Protein 2MNI (pdb70)

Organism: Trypanosoma cruzi (strain CL Brener) (NCBI:txid353153)

InterPro domains:
  IPR048946 Q4D059-like [PF21630] (6-85)

Foldseek 3Di:
DDDPDDQAAAEAEAEAALVLLLDPPSVVVVVNCVRLVVVADPVVPHGVVQSVVVSVVVSVVCNVPVPDFWDKADDPPVVVPRYIYTYGHDHD

Nearest PDB structures (foldseek):
  2mni-assembly1_A  TM=9.174E-01  e=2.656E-16  Trypanosoma cruzi
  1euh-assembly1_A  TM=3.669E-01  e=8.324E+00  Streptococcus mutans
  7pia-assembly1_m  TM=3.462E-01  e=6.816E+00  Mycoplasmoides pneumoniae M129
  2mni-assembly1_A  TM=9.239E-01  e=7.060E-16  Trypanosoma cruzi
  4j5s-assembly1_A  TM=4.504E-01  e=2.876E+00  Homo sapiens

Structure (mmCIF, N/CA/C/O backbone):
data_2MNI
#
_entry.id   2MNI
#
loop_
_atom_site.group_PDB
_atom_site.id
_atom_site.type_symbol
_atom_site.label_atom_id
_atom_site.label_alt_id
_atom_site.label_comp_id
_atom_site.label_asym_id
_atom_site.label_entity_id
_atom_site.label_seq_id
_atom_site.pdbx_PDB_ins_code
_atom_site.Cartn_x
_atom_site.Cartn_y
_atom_site.Cartn_z
_atom_site.occupancy
_atom_site.B_iso_or_equiv
_atom_site.auth_seq_id
_atom_site.auth_comp_id
_atom_site.auth_asym_id
_atom_site.auth_atom_id
_atom_site.pdbx_PDB_model_num
ATOM 1 N N . GLY A 1 1 ? 2.025 -16.248 -22.468 1.00 0.00 1 GLY A N 1
ATOM 2 C CA . GLY A 1 1 ? 2.031 -17.174 -23.626 1.00 0.00 1 GLY A CA 1
ATOM 3 C C . GLY A 1 1 ? 0.710 -17.890 -23.780 1.00 0.00 1 GLY A C 1
ATOM 4 O O . GLY A 1 1 ? -0.273 -17.538 -23.127 1.00 0.00 1 GLY A O 1
ATOM 10 N N . SER A 1 2 ? 0.685 -18.910 -24.625 1.00 0.00 2 SER A N 1
ATOM 11 C CA . SER A 1 2 ? -0.526 -19.672 -24.887 1.00 0.00 2 SER A CA 1
ATOM 12 C C . SER A 1 2 ? -0.738 -20.760 -23.836 1.00 0.00 2 SER A C 1
ATOM 13 O O . SER A 1 2 ? -0.964 -21.927 -24.163 1.00 0.00 2 SER A O 1
ATOM 21 N N . ALA A 1 3 ? -0.661 -20.370 -22.573 1.00 0.00 3 ALA A N 1
ATOM 22 C CA . ALA A 1 3 ? -0.848 -21.295 -21.469 1.00 0.00 3 ALA A CA 1
ATOM 23 C C . ALA A 1 3 ? -1.476 -20.571 -20.291 1.00 0.00 3 ALA A C 1
ATOM 24 O O . ALA A 1 3 ? -0.806 -20.247 -19.310 1.00 0.00 3 ALA A O 1
ATOM 31 N N . MET A 1 4 ? -2.770 -20.317 -20.396 1.00 0.00 4 MET A N 1
ATOM 32 C CA . MET A 1 4 ? -3.485 -19.542 -19.390 1.00 0.00 4 MET A CA 1
ATOM 33 C C . MET A 1 4 ? -3.899 -20.419 -18.214 1.00 0.00 4 MET A C 1
ATOM 34 O O . MET A 1 4 ? -5.087 -20.559 -17.919 1.00 0.00 4 MET A O 1
ATOM 48 N N . GLY A 1 5 ? -2.918 -21.012 -17.550 1.00 0.00 5 GLY A N 1
ATOM 49 C CA . GLY A 1 5 ? -3.200 -21.812 -16.378 1.00 0.00 5 GLY A CA 1
ATOM 50 C C . GLY A 1 5 ? -3.491 -20.940 -15.179 1.00 0.00 5 GLY A C 1
ATOM 51 O O . GLY A 1 5 ? -4.649 -20.648 -14.881 1.00 0.00 5 GLY A O 1
ATOM 55 N N . HIS A 1 6 ? -2.440 -20.522 -14.493 1.00 0.00 6 HIS A N 1
ATOM 56 C CA . HIS A 1 6 ? -2.561 -19.595 -13.375 1.00 0.00 6 HIS A CA 1
ATOM 57 C C . HIS A 1 6 ? -1.325 -18.716 -13.299 1.00 0.00 6 HIS A C 1
ATOM 58 O O . HIS A 1 6 ? -0.204 -19.195 -13.476 1.00 0.00 6 HIS A O 1
ATOM 73 N N . MET A 1 7 ? -1.526 -17.434 -13.047 1.00 0.00 7 MET A N 1
ATOM 74 C CA . MET A 1 7 ? -0.412 -16.521 -12.857 1.00 0.00 7 MET A CA 1
ATOM 75 C C . MET A 1 7 ? -0.248 -16.225 -11.369 1.00 0.00 7 MET A C 1
ATOM 76 O O . MET A 1 7 ? -1.030 -15.473 -10.790 1.00 0.00 7 MET A O 1
ATOM 90 N N . PRO A 1 8 ? 0.774 -16.822 -10.734 1.00 0.00 8 PRO A N 1
ATOM 91 C CA . PRO A 1 8 ? 0.963 -16.748 -9.279 1.00 0.00 8 PRO A CA 1
ATOM 92 C C . PRO A 1 8 ? 1.435 -15.379 -8.797 1.00 0.00 8 PRO A C 1
ATOM 93 O O . PRO A 1 8 ? 1.469 -15.118 -7.596 1.00 0.00 8 PRO A O 1
ATOM 104 N N . ALA A 1 9 ? 1.790 -14.508 -9.730 1.00 0.00 9 ALA A N 1
ATOM 105 C CA . ALA A 1 9 ? 2.250 -13.177 -9.377 1.00 0.00 9 ALA A CA 1
ATOM 106 C C . ALA A 1 9 ? 1.062 -12.250 -9.186 1.00 0.00 9 ALA A C 1
ATOM 107 O O . ALA A 1 9 ? 0.378 -11.883 -10.146 1.00 0.00 9 ALA A O 1
ATOM 114 N N . VAL A 1 10 ? 0.812 -11.885 -7.940 1.00 0.00 10 VAL A N 1
ATOM 115 C CA . VAL A 1 10 ? -0.321 -11.045 -7.609 1.00 0.00 10 VAL A CA 1
ATOM 116 C C . VAL A 1 10 ? 0.124 -9.613 -7.345 1.00 0.00 10 VAL A C 1
ATOM 117 O O . VAL A 1 10 ? 0.930 -9.352 -6.447 1.00 0.00 10 VAL A O 1
ATOM 130 N N . ASP A 1 11 ? -0.387 -8.695 -8.147 1.00 0.00 11 ASP A N 1
ATOM 131 C CA . ASP A 1 11 ? -0.142 -7.276 -7.944 1.00 0.00 11 ASP A CA 1
ATOM 132 C C . ASP A 1 11 ? -1.423 -6.612 -7.475 1.00 0.00 11 ASP A C 1
ATOM 133 O O . ASP A 1 11 ? -2.433 -6.635 -8.177 1.00 0.00 11 ASP A O 1
ATOM 142 N N . VAL A 1 12 ? -1.392 -6.040 -6.288 1.00 0.00 12 VAL A N 1
ATOM 143 C CA . VAL A 1 12 ? -2.551 -5.344 -5.756 1.00 0.00 12 VAL A CA 1
ATOM 144 C C . VAL A 1 12 ? -2.261 -3.855 -5.683 1.00 0.00 12 VAL A C 1
ATOM 145 O O . VAL A 1 12 ? -1.331 -3.435 -4.999 1.00 0.00 12 VAL A O 1
ATOM 158 N N . GLU A 1 13 ? -3.048 -3.063 -6.387 1.00 0.00 13 GLU A N 1
ATOM 159 C CA . GLU A 1 13 ? -2.785 -1.643 -6.488 1.00 0.00 13 GLU A CA 1
ATOM 160 C C . GLU A 1 13 ? -3.688 -0.863 -5.552 1.00 0.00 13 GLU A C 1
ATOM 161 O O . GLU A 1 13 ? -4.903 -0.803 -5.739 1.00 0.00 13 GLU A O 1
ATOM 173 N N . ILE A 1 14 ? -3.081 -0.267 -4.548 1.00 0.00 14 ILE A N 1
ATOM 174 C CA . ILE A 1 14 ? -3.812 0.511 -3.572 1.00 0.00 14 ILE A CA 1
ATOM 175 C C . ILE A 1 14 ? -3.720 1.986 -3.931 1.00 0.00 14 ILE A C 1
ATOM 176 O O . ILE A 1 14 ? -2.761 2.414 -4.570 1.00 0.00 14 ILE A O 1
ATOM 192 N N . HIS A 1 15 ? -4.716 2.760 -3.540 1.00 0.00 15 HIS A N 1
ATOM 193 C CA . HIS A 1 15 ? -4.721 4.183 -3.834 1.00 0.00 15 HIS A CA 1
ATOM 194 C C . HIS A 1 15 ? -4.818 4.992 -2.550 1.00 0.00 15 HIS A C 1
ATOM 195 O O . HIS A 1 15 ? -5.702 4.765 -1.725 1.00 0.00 15 HIS A O 1
ATOM 210 N N . PHE A 1 16 ? -3.880 5.910 -2.372 1.00 0.00 16 PHE A N 1
ATOM 211 C CA . PHE A 1 16 ? -3.850 6.774 -1.198 1.00 0.00 16 PHE A CA 1
ATOM 212 C C . PHE A 1 16 ? -4.027 8.226 -1.609 1.00 0.00 16 PHE A C 1
ATOM 213 O O . PHE A 1 16 ? -3.298 8.716 -2.471 1.00 0.00 16 PHE A O 1
ATOM 230 N N . PRO A 1 17 ? -5.007 8.933 -1.026 1.00 0.00 17 PRO A N 1
ATOM 231 C CA . PRO A 1 17 ? -5.136 10.377 -1.210 1.00 0.00 17 PRO A CA 1
ATOM 232 C C . PRO A 1 17 ? -3.881 11.098 -0.730 1.00 0.00 17 PRO A C 1
ATOM 233 O O . PRO A 1 17 ? -3.625 11.185 0.473 1.00 0.00 17 PRO A O 1
ATOM 244 N N . LEU A 1 18 ? -3.113 11.611 -1.691 1.00 0.00 18 LEU A N 1
ATOM 245 C CA . LEU A 1 18 ? -1.796 12.202 -1.443 1.00 0.00 18 LEU A CA 1
ATOM 246 C C . LEU A 1 18 ? -1.843 13.239 -0.322 1.00 0.00 18 LEU A C 1
ATOM 247 O O . LEU A 1 18 ? -0.916 13.339 0.478 1.00 0.00 18 LEU A O 1
ATOM 263 N N . LYS A 1 19 ? -2.935 13.986 -0.246 1.00 0.00 19 LYS A N 1
ATOM 264 C CA . LYS A 1 19 ? -3.048 15.056 0.739 1.00 0.00 19 LYS A CA 1
ATOM 265 C C . LYS A 1 19 ? -3.176 14.504 2.155 1.00 0.00 19 LYS A C 1
ATOM 266 O O . LYS A 1 19 ? -2.604 15.051 3.094 1.00 0.00 19 LYS A O 1
ATOM 285 N N . ARG A 1 20 ? -3.914 13.413 2.305 1.00 0.00 20 ARG A N 1
ATOM 286 C CA . ARG A 1 20 ? -4.226 12.889 3.629 1.00 0.00 20 ARG A CA 1
ATOM 287 C C . ARG A 1 20 ? -3.133 11.957 4.128 1.00 0.00 20 ARG A C 1
ATOM 288 O O . ARG A 1 20 ? -2.829 11.932 5.320 1.00 0.00 20 ARG A O 1
ATOM 309 N N . ILE A 1 21 ? -2.534 11.195 3.219 1.00 0.00 21 ILE A N 1
ATOM 310 C CA . ILE A 1 21 ? -1.443 10.306 3.595 1.00 0.00 21 ILE A CA 1
ATOM 311 C C . ILE A 1 21 ? -0.237 11.134 4.045 1.00 0.00 21 ILE A C 1
ATOM 312 O O . ILE A 1 21 ? 0.607 10.667 4.802 1.00 0.00 21 ILE A O 1
ATOM 328 N N . ALA A 1 22 ? -0.190 12.383 3.592 1.00 0.00 22 ALA A N 1
ATOM 329 C CA . ALA A 1 22 ? 0.881 13.300 3.952 1.00 0.00 22 ALA A CA 1
ATOM 330 C C . ALA A 1 22 ? 0.475 14.191 5.122 1.00 0.00 22 ALA A C 1
ATOM 331 O O . ALA A 1 22 ? 1.004 15.291 5.289 1.00 0.00 22 ALA A O 1
ATOM 338 N N . ALA A 1 23 ? -0.467 13.719 5.926 1.00 0.00 23 ALA A N 1
ATOM 339 C CA . ALA A 1 23 ? -0.959 14.493 7.055 1.00 0.00 23 ALA A CA 1
ATOM 340 C C . ALA A 1 23 ? -1.096 13.620 8.294 1.00 0.00 23 ALA A C 1
ATOM 341 O O . ALA A 1 23 ? -0.958 12.396 8.225 1.00 0.00 23 ALA A O 1
ATOM 348 N N . GLU A 1 24 ? -1.351 14.261 9.423 1.00 0.00 24 GLU A N 1
ATOM 349 C CA . GLU A 1 24 ? -1.602 13.554 10.664 1.00 0.00 24 GLU A CA 1
ATOM 350 C C . GLU A 1 24 ? -3.107 13.507 10.888 1.00 0.00 24 GLU A C 1
ATOM 351 O O . GLU A 1 24 ? -3.801 14.506 10.690 1.00 0.00 24 GLU A O 1
ATOM 363 N N . GLY A 1 25 ? -3.605 12.358 11.305 1.00 0.00 25 GLY A N 1
ATOM 364 C CA . GLY A 1 25 ? -5.036 12.146 11.331 1.00 0.00 25 GLY A CA 1
ATOM 365 C C . GLY A 1 25 ? -5.497 11.523 10.033 1.00 0.00 25 GLY A C 1
ATOM 366 O O . GLY A 1 25 ? -6.647 11.686 9.618 1.00 0.00 25 GLY A O 1
ATOM 370 N N . TYR A 1 26 ? -4.578 10.809 9.392 1.00 0.00 26 TYR A N 1
ATOM 371 C CA . TYR A 1 26 ? -4.830 10.178 8.104 1.00 0.00 26 TYR A CA 1
ATOM 372 C C . TYR A 1 26 ? -5.922 9.117 8.203 1.00 0.00 26 TYR A C 1
ATOM 373 O O . TYR A 1 26 ? -6.654 8.876 7.247 1.00 0.00 26 TYR A O 1
ATOM 391 N N . ALA A 1 27 ? -6.044 8.503 9.375 1.00 0.00 27 ALA A N 1
ATOM 392 C CA . ALA A 1 27 ? -7.014 7.435 9.586 1.00 0.00 27 ALA A CA 1
ATOM 393 C C . ALA A 1 27 ? -8.443 7.973 9.605 1.00 0.00 27 ALA A C 1
ATOM 394 O O . ALA A 1 27 ? -9.404 7.207 9.701 1.00 0.00 27 ALA A O 1
ATOM 401 N N . GLU A 1 28 ? -8.581 9.292 9.522 1.00 0.00 28 GLU A N 1
ATOM 402 C CA . GLU A 1 28 ? -9.893 9.913 9.448 1.00 0.00 28 GLU A CA 1
ATOM 403 C C . GLU A 1 28 ? -10.320 10.110 7.999 1.00 0.00 28 GLU A C 1
ATOM 404 O O . GLU A 1 28 ? -11.465 10.478 7.727 1.00 0.00 28 GLU A O 1
ATOM 416 N N . ASP A 1 29 ? -9.404 9.865 7.068 1.00 0.00 29 ASP A N 1
ATOM 417 C CA . ASP A 1 29 ? -9.730 9.981 5.654 1.00 0.00 29 ASP A CA 1
ATOM 418 C C . ASP A 1 29 ? -10.451 8.733 5.187 1.00 0.00 29 ASP A C 1
ATOM 419 O O . ASP A 1 29 ? -9.879 7.638 5.144 1.00 0.00 29 ASP A O 1
ATOM 428 N N . GLU A 1 30 ? -11.698 8.926 4.792 1.00 0.00 30 GLU A N 1
ATOM 429 C CA . GLU A 1 30 ? -12.611 7.831 4.547 1.00 0.00 30 GLU A CA 1
ATOM 430 C C . GLU A 1 30 ? -12.122 6.988 3.390 1.00 0.00 30 GLU A C 1
ATOM 431 O O . GLU A 1 30 ? -12.294 5.770 3.382 1.00 0.00 30 GLU A O 1
ATOM 443 N N . LEU A 1 31 ? -11.488 7.647 2.433 1.00 0.00 31 LEU A N 1
ATOM 444 C CA . LEU A 1 31 ? -10.962 6.977 1.269 1.00 0.00 31 LEU A CA 1
ATOM 445 C C . LEU A 1 31 ? -9.795 6.091 1.640 1.00 0.00 31 LEU A C 1
ATOM 446 O O . LEU A 1 31 ? -9.707 4.953 1.200 1.00 0.00 31 LEU A O 1
ATOM 462 N N . LEU A 1 32 ? -8.919 6.605 2.481 1.00 0.00 32 LEU A N 1
ATOM 463 C CA . LEU A 1 32 ? -7.722 5.901 2.837 1.00 0.00 32 LEU A CA 1
ATOM 464 C C . LEU A 1 32 ? -8.097 4.632 3.580 1.00 0.00 32 LEU A C 1
ATOM 465 O O . LEU A 1 32 ? -7.539 3.553 3.347 1.00 0.00 32 LEU A O 1
ATOM 481 N N . LEU A 1 33 ? -9.095 4.770 4.432 1.00 0.00 33 LEU A N 1
ATOM 482 C CA . LEU A 1 33 ? -9.604 3.661 5.203 1.00 0.00 33 LEU A CA 1
ATOM 483 C C . LEU A 1 33 ? -10.361 2.672 4.313 1.00 0.00 33 LEU A C 1
ATOM 484 O O . LEU A 1 33 ? -10.167 1.465 4.428 1.00 0.00 33 LEU A O 1
ATOM 500 N N . ASN A 1 34 ? -11.215 3.181 3.422 1.00 0.00 34 ASN A N 1
ATOM 501 C CA . ASN A 1 34 ? -12.037 2.306 2.582 1.00 0.00 34 ASN A CA 1
ATOM 502 C C . ASN A 1 34 ? -11.210 1.648 1.479 1.00 0.00 34 ASN A C 1
ATOM 503 O O . ASN A 1 34 ? -11.546 0.560 1.015 1.00 0.00 34 ASN A O 1
ATOM 514 N N . GLN A 1 35 ? -10.124 2.298 1.068 1.00 0.00 35 GLN A N 1
ATOM 515 C CA . GLN A 1 35 ? -9.245 1.733 0.052 1.00 0.00 35 GLN A CA 1
ATOM 516 C C . GLN A 1 35 ? -8.416 0.602 0.650 1.00 0.00 35 GLN A C 1
ATOM 517 O O . GLN A 1 35 ? -8.309 -0.494 0.077 1.00 0.00 35 GLN A O 1
ATOM 531 N N . MET A 1 36 ? -7.877 0.846 1.837 1.00 0.00 36 MET A N 1
ATOM 532 C CA . MET A 1 36 ? -7.122 -0.179 2.533 1.00 0.00 36 MET A CA 1
ATOM 533 C C . MET A 1 36 ? -8.053 -1.249 3.072 1.00 0.00 36 MET A C 1
ATOM 534 O O . MET A 1 36 ? -7.669 -2.400 3.189 1.00 0.00 36 MET A O 1
ATOM 548 N N . GLY A 1 37 ? -9.282 -0.860 3.387 1.00 0.00 37 GLY A N 1
ATOM 549 C CA . GLY A 1 37 ? -10.285 -1.823 3.804 1.00 0.00 37 GLY A CA 1
ATOM 550 C C . GLY A 1 37 ? -10.744 -2.678 2.645 1.00 0.00 37 GLY A C 1
ATOM 551 O O . GLY A 1 37 ? -11.169 -3.817 2.827 1.00 0.00 37 GLY A O 1
ATOM 555 N N . LYS A 1 38 ? -10.662 -2.114 1.449 1.00 0.00 38 LYS A N 1
ATOM 556 C CA . LYS A 1 38 ? -10.972 -2.832 0.224 1.00 0.00 38 LYS A CA 1
ATOM 557 C C . LYS A 1 38 ? -9.962 -3.948 -0.000 1.00 0.00 38 LYS A C 1
ATOM 558 O O . LYS A 1 38 ? -10.321 -5.053 -0.408 1.00 0.00 38 LYS A O 1
ATOM 577 N N . VAL A 1 39 ? -8.697 -3.656 0.256 1.00 0.00 39 VAL A N 1
ATOM 578 C CA . VAL A 1 39 ? -7.673 -4.691 0.226 1.00 0.00 39 VAL A CA 1
ATOM 579 C C . VAL A 1 39 ? -7.193 -5.001 1.646 1.00 0.00 39 VAL A C 1
ATOM 580 O O . VAL A 1 39 ? -6.123 -4.570 2.087 1.00 0.00 39 VAL A O 1
ATOM 593 N N . ASN A 1 40 ? -8.001 -5.750 2.377 1.00 0.00 40 ASN A N 1
ATOM 594 C CA . ASN A 1 40 ? -7.702 -5.998 3.774 1.00 0.00 40 ASN A CA 1
ATOM 595 C C . ASN A 1 40 ? -8.235 -7.338 4.251 1.00 0.00 40 ASN A C 1
ATOM 596 O O . ASN A 1 40 ? -7.707 -7.919 5.197 1.00 0.00 40 ASN A O 1
ATOM 607 N N . ASP A 1 41 ? -9.271 -7.835 3.602 1.00 0.00 41 ASP A N 1
ATOM 608 C CA . ASP A 1 41 ? -9.911 -9.059 4.065 1.00 0.00 41 ASP A CA 1
ATOM 609 C C . ASP A 1 41 ? -9.279 -10.283 3.424 1.00 0.00 41 ASP A C 1
ATOM 610 O O . ASP A 1 41 ? -9.199 -11.346 4.038 1.00 0.00 41 ASP A O 1
ATOM 619 N N . THR A 1 42 ? -8.822 -10.128 2.192 1.00 0.00 42 THR A N 1
ATOM 620 C CA . THR A 1 42 ? -8.146 -11.205 1.486 1.00 0.00 42 THR A CA 1
ATOM 621 C C . THR A 1 42 ? -7.008 -10.654 0.619 1.00 0.00 42 THR A C 1
ATOM 622 O O . THR A 1 42 ? -7.030 -10.754 -0.608 1.00 0.00 42 THR A O 1
ATOM 633 N N . PRO A 1 43 ? -5.986 -10.055 1.253 1.00 0.00 43 PRO A N 1
ATOM 634 C CA . PRO A 1 43 ? -4.871 -9.433 0.549 1.00 0.00 43 PRO A CA 1
ATOM 635 C C . PRO A 1 43 ? -3.678 -10.367 0.361 1.00 0.00 43 PRO A C 1
ATOM 636 O O . PRO A 1 43 ? -2.567 -9.911 0.079 1.00 0.00 43 PRO A O 1
ATOM 647 N N . GLU A 1 44 ? -3.911 -11.662 0.568 1.00 0.00 44 GLU A N 1
ATOM 648 C CA . GLU A 1 44 ? -2.904 -12.707 0.362 1.00 0.00 44 GLU A CA 1
ATOM 649 C C . GLU A 1 44 ? -1.861 -12.734 1.487 1.00 0.00 44 GLU A C 1
ATOM 650 O O . GLU A 1 44 ? -1.437 -13.809 1.914 1.00 0.00 44 GLU A O 1
ATOM 662 N N . GLU A 1 45 ? -1.440 -11.570 1.971 1.00 0.00 45 GLU A N 1
ATOM 663 C CA . GLU A 1 45 ? -0.487 -11.521 3.077 1.00 0.00 45 GLU A CA 1
ATOM 664 C C . GLU A 1 45 ? -1.217 -11.639 4.428 1.00 0.00 45 GLU A C 1
ATOM 665 O O . GLU A 1 45 ? -1.659 -12.728 4.797 1.00 0.00 45 GLU A O 1
ATOM 677 N N . GLU A 1 46 ? -1.363 -10.530 5.156 1.00 0.00 46 GLU A N 1
ATOM 678 C CA . GLU A 1 46 ? -2.053 -10.549 6.441 1.00 0.00 46 GLU A CA 1
ATOM 679 C C . GLU A 1 46 ? -3.467 -10.000 6.302 1.00 0.00 46 GLU A C 1
ATOM 680 O O . GLU A 1 46 ? -4.405 -10.735 6.008 1.00 0.00 46 GLU A O 1
ATOM 692 N N . GLY A 1 47 ? -3.604 -8.695 6.492 1.00 0.00 47 GLY A N 1
ATOM 693 C CA . GLY A 1 47 ? -4.897 -8.057 6.406 1.00 0.00 47 GLY A CA 1
ATOM 694 C C . GLY A 1 47 ? -4.885 -6.692 7.048 1.00 0.00 47 GLY A C 1
ATOM 695 O O . GLY A 1 47 ? -4.221 -5.776 6.561 1.00 0.00 47 GLY A O 1
ATOM 699 N N . MET A 1 48 ? -5.590 -6.562 8.158 1.00 0.00 48 MET A N 1
ATOM 700 C CA . MET A 1 48 ? -5.628 -5.320 8.902 1.00 0.00 48 MET A CA 1
ATOM 701 C C . MET A 1 48 ? -4.220 -4.876 9.335 1.00 0.00 48 MET A C 1
ATOM 702 O O . MET A 1 48 ? -3.872 -3.702 9.178 1.00 0.00 48 MET A O 1
ATOM 716 N N 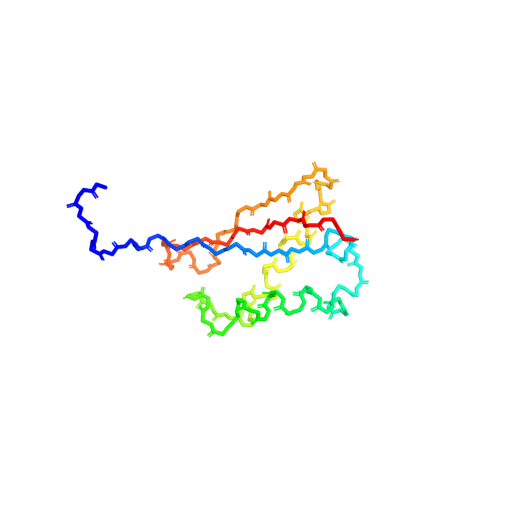. PRO A 1 49 ? -3.377 -5.795 9.861 1.00 0.00 49 PRO A N 1
ATOM 717 C CA . PRO A 1 49 ? -1.993 -5.466 10.215 1.00 0.00 49 PRO A CA 1
ATOM 718 C C . PRO A 1 49 ? -1.208 -4.945 9.020 1.00 0.00 49 PRO A C 1
ATOM 719 O O . PRO A 1 49 ? -0.435 -3.998 9.145 1.00 0.00 49 PRO A O 1
ATOM 730 N N . LEU A 1 50 ? -1.396 -5.574 7.861 1.00 0.00 50 LEU A N 1
ATOM 731 C CA . LEU A 1 50 ? -0.710 -5.134 6.657 1.00 0.00 50 LEU A CA 1
ATOM 732 C C . LEU A 1 50 ? -1.100 -3.702 6.320 1.00 0.00 50 LEU A C 1
ATOM 733 O O . LEU A 1 50 ? -0.253 -2.903 5.939 1.00 0.00 50 LEU A O 1
ATOM 749 N N . ARG A 1 51 ? -2.378 -3.377 6.480 1.00 0.00 51 ARG A N 1
ATOM 750 C CA . ARG A 1 51 ? -2.841 -2.011 6.305 1.00 0.00 51 ARG A CA 1
ATOM 751 C C . ARG A 1 51 ? -2.054 -1.062 7.194 1.00 0.00 51 ARG A C 1
ATOM 752 O O . ARG A 1 51 ? -1.591 -0.020 6.740 1.00 0.00 51 ARG A O 1
ATOM 773 N N . ALA A 1 52 ? -1.885 -1.444 8.449 1.00 0.00 52 ALA A N 1
ATOM 774 C CA . ALA A 1 52 ? -1.130 -0.640 9.391 1.00 0.00 52 ALA A CA 1
ATOM 775 C C . ALA A 1 52 ? 0.308 -0.412 8.915 1.00 0.00 52 ALA A C 1
ATOM 776 O O . ALA A 1 52 ? 0.775 0.728 8.903 1.00 0.00 52 ALA A O 1
ATOM 783 N N . TRP A 1 53 ? 1.003 -1.473 8.500 1.00 0.00 53 TRP A N 1
ATOM 784 C CA . TRP A 1 53 ? 2.399 -1.323 8.091 1.00 0.00 53 TRP A CA 1
ATOM 785 C C . TRP A 1 53 ? 2.507 -0.616 6.745 1.00 0.00 53 TRP A C 1
ATOM 786 O O . TRP A 1 53 ? 3.379 0.229 6.554 1.00 0.00 53 TRP A O 1
ATOM 807 N N . VAL A 1 54 ? 1.612 -0.952 5.827 1.00 0.00 54 VAL A N 1
ATOM 808 C CA . VAL A 1 54 ? 1.601 -0.342 4.504 1.00 0.00 54 VAL A CA 1
ATOM 809 C C . VAL A 1 54 ? 1.375 1.158 4.609 1.00 0.00 54 VAL A C 1
ATOM 810 O O . VAL A 1 54 ? 2.133 1.946 4.039 1.00 0.00 54 VAL A O 1
ATOM 823 N N . ILE A 1 55 ? 0.336 1.548 5.342 1.00 0.00 55 ILE A N 1
ATOM 824 C CA . ILE A 1 55 ? 0.042 2.956 5.551 1.00 0.00 55 ILE A CA 1
ATOM 825 C C . ILE A 1 55 ? 1.226 3.680 6.191 1.00 0.00 55 ILE A C 1
ATOM 826 O O . ILE A 1 55 ? 1.582 4.777 5.766 1.00 0.00 55 ILE A O 1
ATOM 842 N N . LYS A 1 56 ? 1.852 3.059 7.192 1.00 0.00 56 LYS A N 1
ATOM 843 C CA . LYS A 1 56 ? 3.020 3.657 7.836 1.00 0.00 56 LYS A CA 1
ATOM 844 C C . LYS A 1 56 ? 4.179 3.807 6.852 1.00 0.00 56 LYS A C 1
ATOM 845 O O . LYS A 1 56 ? 4.760 4.887 6.725 1.00 0.00 56 LYS A O 1
ATOM 864 N N . CYS A 1 57 ? 4.499 2.725 6.149 1.00 0.00 57 CYS A N 1
ATOM 865 C CA . CYS A 1 57 ? 5.604 2.731 5.200 1.00 0.00 57 CYS A CA 1
ATOM 866 C C . CYS A 1 57 ? 5.366 3.744 4.085 1.00 0.00 57 CYS A C 1
ATOM 867 O O . CYS A 1 57 ? 6.259 4.515 3.744 1.00 0.00 57 CYS A O 1
ATOM 875 N N . ALA A 1 58 ? 4.159 3.750 3.532 1.00 0.00 58 ALA A N 1
ATOM 876 C CA . ALA A 1 58 ? 3.811 4.683 2.467 1.00 0.00 58 ALA A CA 1
ATOM 877 C C . ALA A 1 58 ? 3.828 6.120 2.977 1.00 0.00 58 ALA A C 1
ATOM 878 O O . ALA A 1 58 ? 4.258 7.032 2.273 1.00 0.00 58 ALA A O 1
ATOM 885 N N . HIS A 1 59 ? 3.365 6.306 4.208 1.00 0.00 59 HIS A N 1
ATOM 886 C CA . HIS A 1 59 ? 3.361 7.616 4.846 1.00 0.00 59 HIS A CA 1
ATOM 887 C C . HIS A 1 59 ? 4.779 8.172 4.900 1.00 0.00 59 HIS A C 1
ATOM 888 O O . HIS A 1 59 ? 5.039 9.286 4.448 1.00 0.00 59 HIS A O 1
ATOM 903 N N . GLU A 1 60 ? 5.692 7.375 5.434 1.00 0.00 60 GLU A N 1
ATOM 904 C CA . GLU A 1 60 ? 7.080 7.786 5.565 1.00 0.00 60 GLU A CA 1
ATOM 905 C C . GLU A 1 60 ? 7.759 7.886 4.202 1.00 0.00 60 GLU A C 1
ATOM 906 O O . GLU A 1 60 ? 8.532 8.809 3.956 1.00 0.00 60 GLU A O 1
ATOM 918 N N . ALA A 1 61 ? 7.455 6.942 3.317 1.00 0.00 61 ALA A N 1
ATOM 919 C CA . ALA A 1 61 ? 8.028 6.935 1.975 1.00 0.00 61 ALA A CA 1
ATOM 920 C C . ALA A 1 61 ? 7.686 8.218 1.228 1.00 0.00 61 ALA A C 1
ATOM 921 O O . ALA A 1 61 ? 8.530 8.796 0.553 1.00 0.00 61 ALA A O 1
ATOM 928 N N . LEU A 1 62 ? 6.446 8.666 1.365 1.00 0.00 62 LEU A N 1
ATOM 929 C CA . LEU A 1 62 ? 6.010 9.885 0.707 1.00 0.00 62 LEU A CA 1
ATOM 930 C C . LEU A 1 62 ? 6.654 11.106 1.351 1.00 0.00 62 LEU A C 1
ATOM 931 O O . LEU A 1 62 ? 7.147 11.985 0.664 1.00 0.00 62 LEU A O 1
ATOM 947 N N . GLU A 1 63 ? 6.655 11.148 2.675 1.00 0.00 63 GLU A N 1
ATOM 948 C CA . GLU A 1 63 ? 7.134 12.318 3.408 1.00 0.00 63 GLU A CA 1
ATOM 949 C C . GLU A 1 63 ? 8.635 12.545 3.242 1.00 0.00 63 GLU A C 1
ATOM 950 O O . GLU A 1 63 ? 9.093 13.690 3.246 1.00 0.00 63 GLU A O 1
ATOM 962 N N . LYS A 1 64 ? 9.404 11.472 3.104 1.00 0.00 64 LYS A N 1
ATOM 963 C CA . LYS A 1 64 ? 10.857 11.602 3.008 1.00 0.00 64 LYS A CA 1
ATOM 964 C C . LYS A 1 64 ? 11.287 12.002 1.600 1.00 0.00 64 LYS A C 1
ATOM 965 O O . LYS A 1 64 ? 12.368 12.559 1.407 1.00 0.00 64 LYS A O 1
ATOM 984 N N . ASN A 1 65 ? 10.434 11.720 0.626 1.00 0.00 65 ASN A N 1
ATOM 985 C CA . ASN A 1 65 ? 10.659 12.161 -0.744 1.00 0.00 65 ASN A CA 1
ATOM 986 C C . ASN A 1 65 ? 9.332 12.595 -1.371 1.00 0.00 65 ASN A C 1
ATOM 987 O O . ASN A 1 65 ? 8.812 11.953 -2.287 1.00 0.00 65 ASN A O 1
ATOM 998 N N . PRO A 1 66 ? 8.778 13.726 -0.895 1.00 0.00 66 PRO A N 1
ATOM 999 C CA . PRO A 1 66 ? 7.411 14.157 -1.221 1.00 0.00 66 PRO A CA 1
ATOM 1000 C C . PRO A 1 66 ? 7.296 14.797 -2.602 1.00 0.00 66 PRO A C 1
ATOM 1001 O O . PRO A 1 66 ? 6.735 15.883 -2.759 1.00 0.00 66 PRO A O 1
ATOM 1012 N N . LYS A 1 67 ? 7.826 14.108 -3.599 1.00 0.00 67 LYS A N 1
ATOM 1013 C CA . LYS A 1 67 ? 7.767 14.560 -4.982 1.00 0.00 67 LYS A CA 1
ATOM 1014 C C . LYS A 1 67 ? 7.554 13.362 -5.896 1.00 0.00 67 LYS A C 1
ATOM 1015 O O . LYS A 1 67 ? 7.976 13.356 -7.050 1.00 0.00 67 LYS A O 1
ATOM 1034 N N . ILE A 1 68 ? 6.906 12.338 -5.360 1.00 0.00 68 ILE A N 1
ATOM 1035 C CA . ILE A 1 68 ? 6.672 11.109 -6.101 1.00 0.00 68 ILE A CA 1
ATOM 1036 C C . ILE A 1 68 ? 5.201 10.945 -6.451 1.00 0.00 68 ILE A C 1
ATOM 1037 O O . ILE A 1 68 ? 4.389 11.843 -6.229 1.00 0.00 68 ILE A O 1
ATOM 1053 N N . ARG A 1 69 ? 4.876 9.781 -6.980 1.00 0.00 69 ARG A N 1
ATOM 1054 C CA . ARG A 1 69 ? 3.543 9.502 -7.493 1.00 0.00 69 ARG A CA 1
ATOM 1055 C C . ARG A 1 69 ? 3.019 8.175 -6.966 1.00 0.00 69 ARG A C 1
ATOM 1056 O O . ARG A 1 69 ? 1.841 8.051 -6.644 1.00 0.00 69 ARG A O 1
ATOM 1077 N N . GLU A 1 70 ? 3.894 7.182 -6.893 1.00 0.00 70 GLU A N 1
ATOM 1078 C CA . GLU A 1 70 ? 3.497 5.852 -6.468 1.00 0.00 70 GLU A CA 1
ATOM 1079 C C . GLU A 1 70 ? 4.716 5.015 -6.101 1.00 0.00 70 GLU A C 1
ATOM 1080 O O . GLU A 1 70 ? 5.828 5.293 -6.551 1.00 0.00 70 GLU A O 1
ATOM 1092 N N . VAL A 1 71 ? 4.503 4.001 -5.274 1.00 0.00 71 VAL A N 1
ATOM 1093 C CA . VAL A 1 71 ? 5.571 3.116 -4.845 1.00 0.00 71 VAL A CA 1
ATOM 1094 C C . VAL A 1 71 ? 5.109 1.670 -4.914 1.00 0.00 71 VAL A C 1
ATOM 1095 O O . VAL A 1 71 ? 3.909 1.390 -4.887 1.00 0.00 71 VAL A O 1
ATOM 1108 N N . TYR A 1 72 ? 6.052 0.756 -5.019 1.00 0.00 72 TYR A N 1
ATOM 1109 C CA . TYR A 1 72 ? 5.735 -0.658 -5.003 1.00 0.00 72 TYR A CA 1
ATOM 1110 C C . TYR A 1 72 ? 6.258 -1.281 -3.720 1.00 0.00 72 TYR A C 1
ATOM 1111 O O . TYR A 1 72 ? 7.445 -1.198 -3.410 1.00 0.00 72 TYR A O 1
ATOM 1129 N N . LEU A 1 73 ? 5.359 -1.883 -2.970 1.00 0.00 73 LEU A N 1
ATOM 1130 C CA . LEU A 1 73 ? 5.680 -2.404 -1.655 1.00 0.00 73 LEU A CA 1
ATOM 1131 C C . LEU A 1 73 ? 5.762 -3.918 -1.645 1.00 0.00 73 LEU A C 1
ATOM 1132 O O . LEU A 1 73 ? 4.924 -4.612 -2.225 1.00 0.00 73 LEU A O 1
ATOM 1148 N N . LYS A 1 74 ? 6.782 -4.416 -0.969 1.00 0.00 74 LYS A N 1
ATOM 1149 C CA . LYS A 1 74 ? 6.966 -5.837 -0.781 1.00 0.00 74 LYS A CA 1
ATOM 1150 C C . LYS A 1 74 ? 6.524 -6.224 0.624 1.00 0.00 74 LYS A C 1
ATOM 1151 O O . LYS A 1 74 ? 7.076 -5.722 1.607 1.00 0.00 74 LYS A O 1
ATOM 1170 N N . PRO A 1 75 ? 5.495 -7.083 0.725 1.00 0.00 75 PRO A N 1
ATOM 1171 C CA . PRO A 1 75 ? 5.011 -7.620 1.997 1.00 0.00 75 PRO A CA 1
ATOM 1172 C C . PRO A 1 75 ? 6.129 -7.973 2.967 1.00 0.00 75 PRO A C 1
ATOM 1173 O O . PRO A 1 75 ? 7.132 -8.582 2.584 1.00 0.00 75 PRO A O 1
ATOM 1184 N N . ARG A 1 76 ? 5.941 -7.583 4.230 1.00 0.00 76 ARG A N 1
ATOM 1185 C CA . ARG A 1 76 ? 6.901 -7.889 5.281 1.00 0.00 76 ARG A CA 1
ATOM 1186 C C . ARG A 1 76 ? 6.998 -9.394 5.451 1.00 0.00 76 ARG A C 1
ATOM 1187 O O . ARG A 1 76 ? 8.007 -9.919 5.919 1.00 0.00 76 ARG A O 1
ATOM 1208 N N . ALA A 1 77 ? 5.927 -10.080 5.085 1.00 0.00 77 ALA A N 1
ATOM 1209 C CA . ALA A 1 77 ? 5.965 -11.518 4.954 1.00 0.00 77 ALA A CA 1
ATOM 1210 C C . ALA A 1 77 ? 6.533 -11.859 3.585 1.00 0.00 77 ALA A C 1
ATOM 1211 O O . ALA A 1 77 ? 5.829 -12.350 2.705 1.00 0.00 77 ALA A O 1
ATOM 1218 N N . VAL A 1 78 ? 7.818 -11.566 3.412 1.00 0.00 78 VAL A N 1
ATOM 1219 C CA . VAL A 1 78 ? 8.503 -11.740 2.130 1.00 0.00 78 VAL A CA 1
ATOM 1220 C C . VAL A 1 78 ? 8.409 -13.185 1.640 1.00 0.00 78 VAL A C 1
ATOM 1221 O O . VAL A 1 78 ? 8.491 -13.457 0.442 1.00 0.00 78 VAL A O 1
ATOM 1234 N N . LYS A 1 79 ? 8.194 -14.099 2.580 1.00 0.00 79 LYS A N 1
ATOM 1235 C CA . LYS A 1 79 ? 8.049 -15.521 2.278 1.00 0.00 79 LYS A CA 1
ATOM 1236 C C . LYS A 1 79 ? 6.843 -15.761 1.371 1.00 0.00 79 LYS A C 1
ATOM 1237 O O . LYS A 1 79 ? 6.780 -16.760 0.655 1.00 0.00 79 LYS A O 1
ATOM 1256 N N . ASN A 1 80 ? 5.887 -14.833 1.414 1.00 0.00 80 ASN A N 1
ATOM 1257 C CA . ASN A 1 80 ? 4.683 -14.909 0.586 1.00 0.00 80 ASN A CA 1
ATOM 1258 C C . ASN A 1 80 ? 5.046 -14.768 -0.896 1.00 0.00 80 ASN A C 1
ATOM 1259 O O . ASN A 1 80 ? 4.262 -15.112 -1.778 1.00 0.00 80 ASN A O 1
ATOM 1270 N N . SER A 1 81 ? 6.249 -14.244 -1.139 1.00 0.00 81 SER A N 1
ATOM 1271 C CA . SER A 1 81 ? 6.909 -14.242 -2.451 1.00 0.00 81 SER A CA 1
ATOM 1272 C C . SER A 1 81 ? 6.151 -13.464 -3.535 1.00 0.00 81 SER A C 1
ATOM 1273 O O . SER A 1 81 ? 6.268 -12.242 -3.611 1.00 0.00 81 SER A O 1
ATOM 1281 N N . SER A 1 82 ? 5.364 -14.164 -4.350 1.00 0.00 82 SER A N 1
ATOM 1282 C CA . SER A 1 82 ? 4.805 -13.593 -5.575 1.00 0.00 82 SER A CA 1
ATOM 1283 C C . SER A 1 82 ? 3.603 -12.684 -5.304 1.00 0.00 82 SER A C 1
ATOM 1284 O O . SER A 1 82 ? 2.526 -12.858 -5.877 1.00 0.00 82 SER A O 1
ATOM 1292 N N . VAL A 1 83 ? 3.802 -11.718 -4.432 1.00 0.00 83 VAL A N 1
ATOM 1293 C CA . VAL A 1 83 ? 2.775 -10.756 -4.085 1.00 0.00 83 VAL A CA 1
ATOM 1294 C C . VAL A 1 83 ? 3.399 -9.375 -3.892 1.00 0.00 83 VAL A C 1
ATOM 1295 O O . VAL A 1 83 ? 4.448 -9.246 -3.255 1.00 0.00 83 VAL A O 1
ATOM 1308 N N . GLN A 1 84 ? 2.778 -8.352 -4.460 1.00 0.00 84 GLN A N 1
ATOM 1309 C CA . GLN A 1 84 ? 3.253 -6.984 -4.294 1.00 0.00 84 GLN A CA 1
ATOM 1310 C C . GLN A 1 84 ? 2.087 -6.031 -4.100 1.00 0.00 84 GLN A C 1
ATOM 1311 O O . GLN A 1 84 ? 1.013 -6.222 -4.678 1.00 0.00 84 GLN A O 1
ATOM 1325 N N . PHE A 1 85 ? 2.298 -5.011 -3.288 1.00 0.00 85 PHE A N 1
ATOM 1326 C CA . PHE A 1 85 ? 1.312 -3.960 -3.120 1.00 0.00 85 PHE A CA 1
ATOM 1327 C C . PHE A 1 85 ? 1.786 -2.698 -3.815 1.00 0.00 85 PHE A C 1
ATOM 1328 O O . PHE A 1 85 ? 2.806 -2.123 -3.454 1.00 0.00 85 PHE A O 1
ATOM 1345 N N . HIS A 1 86 ? 1.042 -2.268 -4.804 1.00 0.00 86 HIS A N 1
ATOM 1346 C CA . HIS A 1 86 ? 1.401 -1.087 -5.562 1.00 0.00 86 HIS A CA 1
ATOM 1347 C C . HIS A 1 86 ? 0.620 0.101 -5.026 1.00 0.00 86 HIS A C 1
ATOM 1348 O O . HIS A 1 86 ? -0.558 0.261 -5.327 1.00 0.00 86 HIS A O 1
ATOM 1363 N N . VAL A 1 87 ? 1.282 0.936 -4.245 1.00 0.00 87 VAL A N 1
ATOM 1364 C CA . VAL A 1 87 ? 0.617 2.055 -3.604 1.00 0.00 87 VAL A CA 1
ATOM 1365 C C . VAL A 1 87 ? 0.712 3.287 -4.483 1.00 0.00 87 VAL A C 1
ATOM 1366 O O . VAL A 1 87 ? 1.795 3.825 -4.708 1.00 0.00 87 VAL A O 1
ATOM 1379 N N . ILE A 1 88 ? -0.430 3.711 -4.985 1.00 0.00 88 ILE A N 1
ATOM 1380 C CA . ILE A 1 88 ? -0.511 4.852 -5.870 1.00 0.00 88 ILE A CA 1
ATOM 1381 C C . ILE A 1 88 ? -1.059 6.054 -5.121 1.00 0.00 88 ILE A C 1
ATOM 1382 O O . ILE A 1 88 ? -1.989 5.924 -4.325 1.00 0.00 88 ILE A O 1
ATOM 1398 N N . PHE A 1 89 ? -0.486 7.220 -5.374 1.00 0.00 89 PHE A N 1
ATOM 1399 C CA . PHE A 1 89 ? -0.883 8.418 -4.666 1.00 0.00 89 PHE A CA 1
ATOM 1400 C C . PHE A 1 89 ? -1.777 9.291 -5.536 1.00 0.00 89 PHE A C 1
ATOM 1401 O O . PHE A 1 89 ? -1.318 9.921 -6.493 1.00 0.00 89 PHE A O 1
ATOM 1418 N N . ASP A 1 90 ? -3.059 9.307 -5.202 1.00 0.00 90 ASP A N 1
ATOM 1419 C CA . ASP A 1 90 ? -4.046 10.078 -5.946 1.00 0.00 90 ASP A CA 1
ATOM 1420 C C . ASP A 1 90 ? -4.185 11.472 -5.369 1.00 0.00 90 ASP A C 1
ATOM 1421 O O . ASP A 1 90 ? -4.247 11.648 -4.149 1.00 0.00 90 ASP A O 1
ATOM 1430 N N . GLU A 1 91 ? -4.234 12.466 -6.236 1.00 0.00 91 GLU A N 1
ATOM 1431 C CA . GLU A 1 91 ? -4.456 13.826 -5.796 1.00 0.00 91 GLU A CA 1
ATOM 1432 C C . GLU A 1 91 ? -5.950 14.107 -5.783 1.00 0.00 91 GLU A C 1
ATOM 1433 O O . GLU A 1 91 ? -6.596 14.155 -6.832 1.00 0.00 91 GLU A O 1
ATOM 1445 N N . GLU A 1 92 ? -6.483 14.300 -4.592 1.00 0.00 92 GLU A N 1
ATOM 1446 C CA . GLU A 1 92 ? -7.910 14.479 -4.400 1.00 0.00 92 GLU A CA 1
ATOM 1447 C C . GLU A 1 92 ? -8.180 15.858 -3.831 1.00 0.00 92 GLU A C 1
ATOM 1448 O O . GLU A 1 92 ? -7.460 16.254 -2.897 1.00 0.00 92 GLU A O 1
ATOM 1461 N N . GLY A 1 1 ? 7.337 -27.779 -21.009 1.00 0.00 1 GLY A N 2
ATOM 1462 C CA . GLY A 1 1 ? 8.717 -27.261 -20.842 1.00 0.00 1 GLY A CA 2
ATOM 1463 C C . GLY A 1 1 ? 8.779 -26.175 -19.792 1.00 0.00 1 GLY A C 2
ATOM 1464 O O . GLY A 1 1 ? 7.941 -26.146 -18.889 1.00 0.00 1 GLY A O 2
ATOM 1470 N N . SER A 1 2 ? 9.774 -25.294 -19.910 1.00 0.00 2 SER A N 2
ATOM 1471 C CA . SER A 1 2 ? 9.954 -24.158 -19.001 1.00 0.00 2 SER A CA 2
ATOM 1472 C C . SER A 1 2 ? 10.476 -24.598 -17.632 1.00 0.00 2 SER A C 2
ATOM 1473 O O . SER A 1 2 ? 11.475 -24.052 -17.157 1.00 0.00 2 SER A O 2
ATOM 1481 N N . ALA A 1 3 ? 9.817 -25.576 -17.013 1.00 0.00 3 ALA A N 2
ATOM 1482 C CA . ALA A 1 3 ? 10.203 -26.064 -15.689 1.00 0.00 3 ALA A CA 2
ATOM 1483 C C . ALA A 1 3 ? 10.251 -24.917 -14.687 1.00 0.00 3 ALA A C 2
ATOM 1484 O O . ALA A 1 3 ? 11.275 -24.668 -14.042 1.00 0.00 3 ALA A O 2
ATOM 1491 N N . MET A 1 4 ? 9.141 -24.213 -14.579 1.00 0.00 4 MET A N 2
ATOM 1492 C CA . MET A 1 4 ? 9.031 -23.078 -13.678 1.00 0.00 4 MET A CA 2
ATOM 1493 C C . MET A 1 4 ? 7.816 -23.248 -12.782 1.00 0.00 4 MET A C 2
ATOM 1494 O O . MET A 1 4 ? 6.813 -23.842 -13.186 1.00 0.00 4 MET A O 2
ATOM 1508 N N . GLY A 1 5 ? 7.918 -22.761 -11.556 1.00 0.00 5 GLY A N 2
ATOM 1509 C CA . GLY A 1 5 ? 6.817 -22.867 -10.630 1.00 0.00 5 GLY A CA 2
ATOM 1510 C C . GLY A 1 5 ? 5.701 -21.917 -10.990 1.00 0.00 5 GLY A C 2
ATOM 1511 O O . GLY A 1 5 ? 5.921 -20.710 -11.110 1.00 0.00 5 GLY A O 2
ATOM 1515 N N . HIS A 1 6 ? 4.505 -22.458 -11.168 1.00 0.00 6 HIS A N 2
ATOM 1516 C CA . HIS A 1 6 ? 3.348 -21.659 -11.551 1.00 0.00 6 HIS A CA 2
ATOM 1517 C C . HIS A 1 6 ? 2.798 -20.908 -10.349 1.00 0.00 6 HIS A C 2
ATOM 1518 O O . HIS A 1 6 ? 1.668 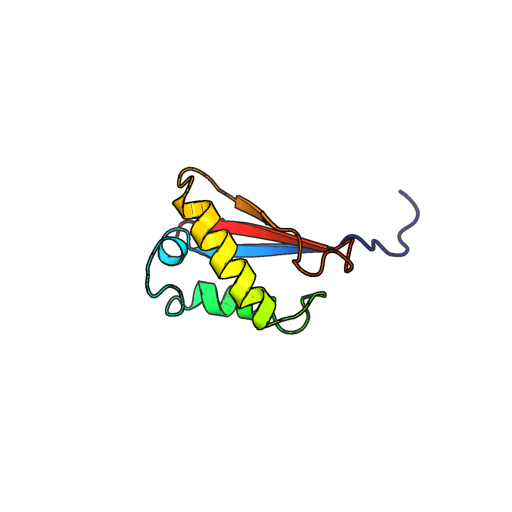-21.134 -9.918 1.00 0.00 6 HIS A O 2
ATOM 1533 N N . MET A 1 7 ? 3.619 -20.027 -9.804 1.00 0.00 7 MET A N 2
ATOM 1534 C CA . MET A 1 7 ? 3.228 -19.185 -8.687 1.00 0.00 7 MET A CA 2
ATOM 1535 C C . MET A 1 7 ? 3.092 -17.745 -9.162 1.00 0.00 7 MET A C 2
ATOM 1536 O O . MET A 1 7 ? 4.062 -16.985 -9.148 1.00 0.00 7 MET A O 2
ATOM 1550 N N . PRO A 1 8 ? 1.881 -17.362 -9.598 1.00 0.00 8 PRO A N 2
ATOM 1551 C CA . PRO A 1 8 ? 1.621 -16.050 -10.199 1.00 0.00 8 PRO A CA 2
ATOM 1552 C C . PRO A 1 8 ? 1.939 -14.901 -9.255 1.00 0.00 8 PRO A C 2
ATOM 1553 O O . PRO A 1 8 ? 1.543 -14.915 -8.087 1.00 0.00 8 PRO A O 2
ATOM 1564 N N . ALA A 1 9 ? 2.650 -13.907 -9.765 1.00 0.00 9 ALA A N 2
ATOM 1565 C CA . ALA A 1 9 ? 2.999 -12.741 -8.976 1.00 0.00 9 ALA A CA 2
ATOM 1566 C C . ALA A 1 9 ? 1.864 -11.734 -9.023 1.00 0.00 9 ALA A C 2
ATOM 1567 O O . ALA A 1 9 ? 1.616 -11.107 -10.055 1.00 0.00 9 ALA A O 2
ATOM 1574 N N . VAL A 1 10 ? 1.171 -11.591 -7.909 1.00 0.00 10 VAL A N 2
ATOM 1575 C CA . VAL A 1 10 ? -0.001 -10.738 -7.852 1.00 0.00 10 VAL A CA 2
ATOM 1576 C C . VAL A 1 10 ? 0.349 -9.364 -7.310 1.00 0.00 10 VAL A C 2
ATOM 1577 O O . VAL A 1 10 ? 0.818 -9.233 -6.178 1.00 0.00 10 VAL A O 2
ATOM 1590 N N . ASP A 1 11 ? 0.126 -8.345 -8.124 1.00 0.00 11 ASP A N 2
ATOM 1591 C CA . ASP A 1 11 ? 0.300 -6.977 -7.678 1.00 0.00 11 ASP A CA 2
ATOM 1592 C C . ASP A 1 11 ? -1.055 -6.362 -7.364 1.00 0.00 11 ASP A C 2
ATOM 1593 O O . ASP A 1 11 ? -1.938 -6.280 -8.216 1.00 0.00 11 ASP A O 2
ATOM 1602 N N . VAL A 1 12 ? -1.213 -5.968 -6.116 1.00 0.00 12 VAL A N 2
ATOM 1603 C CA . VAL A 1 12 ? -2.457 -5.391 -5.634 1.00 0.00 12 VAL A CA 2
ATOM 1604 C C . VAL A 1 12 ? -2.378 -3.873 -5.694 1.00 0.00 12 VAL A C 2
ATOM 1605 O O . VAL A 1 12 ? -1.333 -3.292 -5.393 1.00 0.00 12 VAL A O 2
ATOM 1618 N N . GLU A 1 13 ? -3.467 -3.231 -6.095 1.00 0.00 13 GLU A N 2
ATOM 1619 C CA . GLU A 1 13 ? -3.473 -1.797 -6.244 1.00 0.00 13 GLU A CA 2
ATOM 1620 C C . GLU A 1 13 ? -3.943 -1.138 -4.967 1.00 0.00 13 GLU A C 2
ATOM 1621 O O . GLU A 1 13 ? -4.938 -1.543 -4.365 1.00 0.00 13 GLU A O 2
ATOM 1633 N N . ILE A 1 14 ? -3.190 -0.161 -4.525 1.00 0.00 14 ILE A N 2
ATOM 1634 C CA . ILE A 1 14 ? -3.589 0.632 -3.394 1.00 0.00 14 ILE A CA 2
ATOM 1635 C C . ILE A 1 14 ? -3.496 2.098 -3.776 1.00 0.00 14 ILE A C 2
ATOM 1636 O O . ILE A 1 14 ? -2.508 2.524 -4.371 1.00 0.00 14 ILE A O 2
ATOM 1652 N N . HIS A 1 15 ? -4.520 2.865 -3.466 1.00 0.00 15 HIS A N 2
ATOM 1653 C CA . HIS A 1 15 ? -4.540 4.265 -3.846 1.00 0.00 15 HIS A CA 2
ATOM 1654 C C . HIS A 1 15 ? -4.647 5.155 -2.620 1.00 0.00 15 HIS A C 2
ATOM 1655 O O . HIS A 1 15 ? -5.530 4.980 -1.784 1.00 0.00 15 HIS A O 2
ATOM 1670 N N . PHE A 1 16 ? -3.723 6.090 -2.510 1.00 0.00 16 PHE A N 2
ATOM 1671 C CA . PHE A 1 16 ? -3.693 7.026 -1.401 1.00 0.00 16 PHE A CA 2
ATOM 1672 C C . PHE A 1 16 ? -3.625 8.453 -1.930 1.00 0.00 16 PHE A C 2
ATOM 1673 O O . PHE A 1 16 ? -2.650 8.828 -2.577 1.00 0.00 16 PHE A O 2
ATOM 1690 N N . PRO A 1 17 ? -4.664 9.267 -1.692 1.00 0.00 17 PRO A N 2
ATOM 1691 C CA . PRO A 1 17 ? -4.670 10.671 -2.110 1.00 0.00 17 PRO A CA 2
ATOM 1692 C C . PRO A 1 17 ? -3.543 11.467 -1.449 1.00 0.00 17 PRO A C 2
ATOM 1693 O O . PRO A 1 17 ? -3.458 11.572 -0.220 1.00 0.00 17 PRO A O 2
ATOM 1704 N N . LEU A 1 18 ? -2.715 12.045 -2.313 1.00 0.00 18 LEU A N 2
ATOM 1705 C CA . LEU A 1 18 ? -1.435 12.667 -1.970 1.00 0.00 18 LEU A CA 2
ATOM 1706 C C . LEU A 1 18 ? -1.485 13.534 -0.711 1.00 0.00 18 LEU A C 2
ATOM 1707 O O . LEU A 1 18 ? -0.591 13.464 0.132 1.00 0.00 18 LEU A O 2
ATOM 1723 N N . LYS A 1 19 ? -2.521 14.345 -0.580 1.00 0.00 19 LYS A N 2
ATOM 1724 C CA . LYS A 1 19 ? -2.568 15.332 0.491 1.00 0.00 19 LYS A CA 2
ATOM 1725 C C . LYS A 1 19 ? -2.928 14.704 1.833 1.00 0.00 19 LYS A C 2
ATOM 1726 O O . LYS A 1 19 ? -2.371 15.072 2.864 1.00 0.00 19 LYS A O 2
ATOM 1745 N N . ARG A 1 20 ? -3.835 13.740 1.825 1.00 0.00 20 ARG A N 2
ATOM 1746 C CA . ARG A 1 20 ? -4.352 13.203 3.079 1.00 0.00 20 ARG A CA 2
ATOM 1747 C C . ARG A 1 20 ? -3.512 12.036 3.582 1.00 0.00 20 ARG A C 2
ATOM 1748 O O . ARG A 1 20 ? -3.471 11.770 4.781 1.00 0.00 20 ARG A O 2
ATOM 1769 N N . ILE A 1 21 ? -2.826 11.351 2.677 1.00 0.00 21 ILE A N 2
ATOM 1770 C CA . ILE A 1 21 ? -1.914 10.286 3.081 1.00 0.00 21 ILE A CA 2
ATOM 1771 C C . ILE A 1 21 ? -0.681 10.891 3.743 1.00 0.00 21 ILE A C 2
ATOM 1772 O O . ILE A 1 21 ? 0.001 10.240 4.528 1.00 0.00 21 ILE A O 2
ATOM 1788 N N . ALA A 1 22 ? -0.419 12.157 3.432 1.00 0.00 22 ALA A N 2
ATOM 1789 C CA . ALA A 1 22 ? 0.694 12.880 4.025 1.00 0.00 22 ALA A CA 2
ATOM 1790 C C . ALA A 1 22 ? 0.318 13.421 5.398 1.00 0.00 22 ALA A C 2
ATOM 1791 O O . ALA A 1 22 ? 1.175 13.859 6.159 1.00 0.00 22 ALA A O 2
ATOM 1798 N N . ALA A 1 23 ? -0.970 13.373 5.711 1.00 0.00 23 ALA A N 2
ATOM 1799 C CA . ALA A 1 23 ? -1.469 13.895 6.973 1.00 0.00 23 ALA A CA 2
ATOM 1800 C C . ALA A 1 23 ? -1.118 12.961 8.122 1.00 0.00 23 ALA A C 2
ATOM 1801 O O . ALA A 1 23 ? -1.142 11.738 7.980 1.00 0.00 23 ALA A O 2
ATOM 1808 N N . GLU A 1 24 ? -0.787 13.556 9.263 1.00 0.00 24 GLU A N 2
ATOM 1809 C CA . GLU A 1 24 ? -0.389 12.802 10.444 1.00 0.00 24 GLU A CA 2
ATOM 1810 C C . GLU A 1 24 ? -1.588 12.104 11.067 1.00 0.00 24 GLU A C 2
ATOM 1811 O O . GLU A 1 24 ? -1.441 11.157 11.840 1.00 0.00 24 GLU A O 2
ATOM 1823 N N . GLY A 1 25 ? -2.774 12.585 10.729 1.00 0.00 25 GLY A N 2
ATOM 1824 C CA . GLY A 1 25 ? -3.990 11.910 11.121 1.00 0.00 25 GLY A CA 2
ATOM 1825 C C . GLY A 1 25 ? -4.546 11.100 9.973 1.00 0.00 25 GLY A C 2
ATOM 1826 O O . GLY A 1 25 ? -5.692 11.288 9.564 1.00 0.00 25 GLY A O 2
ATOM 1830 N N . TYR A 1 26 ? -3.717 10.214 9.434 1.00 0.00 26 TYR A N 2
ATOM 1831 C CA . TYR A 1 26 ? -4.096 9.404 8.283 1.00 0.00 26 TYR A CA 2
ATOM 1832 C C . TYR A 1 26 ? -5.190 8.403 8.648 1.00 0.00 26 TYR A C 2
ATOM 1833 O O . TYR A 1 26 ? -6.140 8.205 7.882 1.00 0.00 26 TYR A O 2
ATOM 1851 N N . ALA A 1 27 ? -5.076 7.801 9.833 1.00 0.00 27 ALA A N 2
ATOM 1852 C CA . ALA A 1 27 ? -6.069 6.842 10.311 1.00 0.00 27 ALA A CA 2
ATOM 1853 C C . ALA A 1 27 ? -7.320 7.576 10.781 1.00 0.00 27 ALA A C 2
ATOM 1854 O O . ALA A 1 27 ? -7.700 7.523 11.951 1.00 0.00 27 ALA A O 2
ATOM 1861 N N . GLU A 1 28 ? -7.936 8.267 9.843 1.00 0.00 28 GLU A N 2
ATOM 1862 C CA . GLU A 1 28 ? -9.076 9.123 10.105 1.00 0.00 28 GLU A CA 2
ATOM 1863 C C . GLU A 1 28 ? -9.857 9.328 8.814 1.00 0.00 28 GLU A C 2
ATOM 1864 O O . GLU A 1 28 ? -11.087 9.415 8.817 1.00 0.00 28 GLU A O 2
ATOM 1876 N N . ASP A 1 29 ? -9.126 9.388 7.706 1.00 0.00 29 ASP A N 2
ATOM 1877 C CA . ASP A 1 29 ? -9.728 9.614 6.402 1.00 0.00 29 ASP A CA 2
ATOM 1878 C C . ASP A 1 29 ? -10.428 8.355 5.903 1.00 0.00 29 ASP A C 2
ATOM 1879 O O . ASP A 1 29 ? -9.799 7.312 5.706 1.00 0.00 29 ASP A O 2
ATOM 1888 N N . GLU A 1 30 ? -11.733 8.479 5.675 1.00 0.00 30 GLU A N 2
ATOM 1889 C CA . GLU A 1 30 ? -12.577 7.341 5.366 1.00 0.00 30 GLU A CA 2
ATOM 1890 C C . GLU A 1 30 ? -12.166 6.723 4.044 1.00 0.00 30 GLU A C 2
ATOM 1891 O O . GLU A 1 30 ? -12.216 5.509 3.877 1.00 0.00 30 GLU A O 2
ATOM 1903 N N . LEU A 1 31 ? -11.744 7.568 3.112 1.00 0.00 31 LEU A N 2
ATOM 1904 C CA . LEU A 1 31 ? -11.277 7.112 1.818 1.00 0.00 31 LEU A CA 2
ATOM 1905 C C . LEU A 1 31 ? -10.096 6.178 1.986 1.00 0.00 31 LEU A C 2
ATOM 1906 O O . LEU A 1 31 ? -10.015 5.133 1.343 1.00 0.00 31 LEU A O 2
ATOM 1922 N N . LEU A 1 32 ? -9.196 6.560 2.874 1.00 0.00 32 LEU A N 2
ATOM 1923 C CA . LEU A 1 32 ? -7.993 5.817 3.126 1.00 0.00 32 LEU A CA 2
ATOM 1924 C C . LEU A 1 32 ? -8.342 4.463 3.732 1.00 0.00 32 LEU A C 2
ATOM 1925 O O . LEU A 1 32 ? -7.789 3.425 3.356 1.00 0.00 32 LEU A O 2
ATOM 1941 N N . LEU A 1 33 ? -9.297 4.489 4.651 1.00 0.00 33 LEU A N 2
ATOM 1942 C CA . LEU A 1 33 ? -9.745 3.289 5.333 1.00 0.00 33 LEU A CA 2
ATOM 1943 C C . LEU A 1 33 ? -10.520 2.379 4.389 1.00 0.00 33 LEU A C 2
ATOM 1944 O O . LEU A 1 33 ? -10.301 1.176 4.365 1.00 0.00 33 LEU A O 2
ATOM 1960 N N . ASN A 1 34 ? -11.422 2.964 3.614 1.00 0.00 34 ASN A N 2
ATOM 1961 C CA . ASN A 1 34 ? -12.261 2.201 2.690 1.00 0.00 34 ASN A CA 2
ATOM 1962 C C . ASN A 1 34 ? -11.423 1.485 1.643 1.00 0.00 34 ASN A C 2
ATOM 1963 O O . ASN A 1 34 ? -11.721 0.352 1.269 1.00 0.00 34 ASN A O 2
ATOM 1974 N N . GLN A 1 35 ? -10.365 2.136 1.187 1.00 0.00 35 GLN A N 2
ATOM 1975 C CA . GLN A 1 35 ? -9.499 1.545 0.174 1.00 0.00 35 GLN A CA 2
ATOM 1976 C C . GLN A 1 35 ? -8.642 0.442 0.781 1.00 0.00 35 GLN A C 2
ATOM 1977 O O . GLN A 1 35 ? -8.489 -0.633 0.197 1.00 0.00 35 GLN A O 2
ATOM 1991 N N . MET A 1 36 ? -8.120 0.689 1.976 1.00 0.00 36 MET A N 2
ATOM 1992 C CA . MET A 1 36 ? -7.372 -0.334 2.689 1.00 0.00 36 MET A CA 2
ATOM 1993 C C . MET A 1 36 ? -8.302 -1.212 3.511 1.00 0.00 36 MET A C 2
ATOM 1994 O O . MET A 1 36 ? -7.864 -1.939 4.394 1.00 0.00 36 MET A O 2
ATOM 2008 N N . GLY A 1 37 ? -9.593 -1.076 3.250 1.00 0.00 37 GLY A N 2
ATOM 2009 C CA . GLY A 1 37 ? -10.567 -2.046 3.702 1.00 0.00 37 GLY A CA 2
ATOM 2010 C C . GLY A 1 37 ? -11.002 -2.910 2.540 1.00 0.00 37 GLY A C 2
ATOM 2011 O O . GLY A 1 37 ? -11.409 -4.061 2.708 1.00 0.00 37 GLY A O 2
ATOM 2015 N N . LYS A 1 38 ? -10.909 -2.325 1.352 1.00 0.00 38 LYS A N 2
ATOM 2016 C CA . LYS A 1 38 ? -11.125 -3.031 0.102 1.00 0.00 38 LYS A CA 2
ATOM 2017 C C . LYS A 1 38 ? -10.084 -4.131 -0.064 1.00 0.00 38 LYS A C 2
ATOM 2018 O O . LYS A 1 38 ? -10.414 -5.317 -0.105 1.00 0.00 38 LYS A O 2
ATOM 2037 N N . VAL A 1 39 ? -8.824 -3.727 -0.142 1.00 0.00 39 VAL A N 2
ATOM 2038 C CA . VAL A 1 39 ? -7.722 -4.672 -0.261 1.00 0.00 39 VAL A CA 2
ATOM 2039 C C . VAL A 1 39 ? -7.142 -4.966 1.121 1.00 0.00 39 VAL A C 2
ATOM 2040 O O . VAL A 1 39 ? -6.036 -4.552 1.467 1.00 0.00 39 VAL A O 2
ATOM 2053 N N . ASN A 1 40 ? -7.907 -5.707 1.902 1.00 0.00 40 ASN A N 2
ATOM 2054 C CA . ASN A 1 40 ? -7.651 -5.823 3.325 1.00 0.00 40 ASN A CA 2
ATOM 2055 C C . ASN A 1 40 ? -8.039 -7.188 3.865 1.00 0.00 40 ASN A C 2
ATOM 2056 O O . ASN A 1 40 ? -7.291 -7.793 4.624 1.00 0.00 40 ASN A O 2
ATOM 2067 N N . ASP A 1 41 ? -9.201 -7.671 3.467 1.00 0.00 41 ASP A N 2
ATOM 2068 C CA . ASP A 1 41 ? -9.747 -8.884 4.055 1.00 0.00 41 ASP A CA 2
ATOM 2069 C C . ASP A 1 41 ? -9.038 -10.121 3.515 1.00 0.00 41 ASP A C 2
ATOM 2070 O O . ASP A 1 41 ? -8.766 -11.067 4.256 1.00 0.00 41 ASP A O 2
ATOM 2079 N N . THR A 1 42 ? -8.739 -10.108 2.225 1.00 0.00 42 THR A N 2
ATOM 2080 C CA . THR A 1 42 ? -7.998 -11.193 1.595 1.00 0.00 42 THR A CA 2
ATOM 2081 C C . THR A 1 42 ? -6.806 -10.647 0.806 1.00 0.00 42 THR A C 2
ATOM 2082 O O . THR A 1 42 ? -6.798 -10.676 -0.424 1.00 0.00 42 THR A O 2
ATOM 2093 N N . PRO A 1 43 ? -5.784 -10.132 1.508 1.00 0.00 43 PRO A N 2
ATOM 2094 C CA . PRO A 1 43 ? -4.619 -9.520 0.890 1.00 0.00 43 PRO A CA 2
ATOM 2095 C C . PRO A 1 43 ? -3.423 -10.466 0.815 1.00 0.00 43 PRO A C 2
ATOM 2096 O O . PRO A 1 43 ? -2.273 -10.022 0.807 1.00 0.00 43 PRO A O 2
ATOM 2107 N N . GLU A 1 44 ? -3.712 -11.768 0.800 1.00 0.00 44 GLU A N 2
ATOM 2108 C CA . GLU A 1 44 ? -2.699 -12.822 0.678 1.00 0.00 44 GLU A CA 2
ATOM 2109 C C . GLU A 1 44 ? -1.887 -12.997 1.972 1.00 0.00 44 GLU A C 2
ATOM 2110 O O . GLU A 1 44 ? -1.559 -14.119 2.354 1.00 0.00 44 GLU A O 2
ATOM 2122 N N . GLU A 1 45 ? -1.554 -11.894 2.634 1.00 0.00 45 GLU A N 2
ATOM 2123 C CA . GLU A 1 45 ? -0.849 -11.952 3.913 1.00 0.00 45 GLU A CA 2
ATOM 2124 C C . GLU A 1 45 ? -1.820 -12.119 5.078 1.00 0.00 45 GLU A C 2
ATOM 2125 O O . GLU A 1 45 ? -2.142 -13.234 5.486 1.00 0.00 45 GLU A O 2
ATOM 2137 N N . GLU A 1 46 ? -2.288 -10.986 5.600 1.00 0.00 46 GLU A N 2
ATOM 2138 C CA . GLU A 1 46 ? -3.078 -10.966 6.820 1.00 0.00 46 GLU A CA 2
ATOM 2139 C C . GLU A 1 46 ? -4.316 -10.094 6.656 1.00 0.00 46 GLU A C 2
ATOM 2140 O O . GLU A 1 46 ? -5.382 -10.580 6.286 1.00 0.00 46 GLU A O 2
ATOM 2152 N N . GLY A 1 47 ? -4.159 -8.799 6.909 1.00 0.00 47 GLY A N 2
ATOM 2153 C CA . GLY A 1 47 ? -5.270 -7.879 6.774 1.00 0.00 47 GLY A CA 2
ATOM 2154 C C . GLY A 1 47 ? -5.080 -6.601 7.568 1.00 0.00 47 GLY A C 2
ATOM 2155 O O . GLY A 1 47 ? -4.715 -5.560 7.014 1.00 0.00 47 GLY A O 2
ATOM 2159 N N . MET A 1 48 ? -5.313 -6.672 8.865 1.00 0.00 48 MET A N 2
ATOM 2160 C CA . MET A 1 48 ? -5.244 -5.497 9.716 1.00 0.00 48 MET A CA 2
ATOM 2161 C C . MET A 1 48 ? -3.835 -4.891 9.751 1.00 0.00 48 MET A C 2
ATOM 2162 O O . MET A 1 48 ? -3.676 -3.682 9.560 1.00 0.00 48 MET A O 2
ATOM 2176 N N . PRO A 1 49 ? -2.781 -5.702 9.951 1.00 0.00 49 PRO A N 2
ATOM 2177 C CA . PRO A 1 49 ? -1.408 -5.207 9.905 1.00 0.00 49 PRO A CA 2
ATOM 2178 C C . PRO A 1 49 ? -1.036 -4.817 8.488 1.00 0.00 49 PRO A C 2
ATOM 2179 O O . PRO A 1 49 ? -0.152 -4.001 8.265 1.00 0.00 49 PRO A O 2
ATOM 2190 N N . LEU A 1 50 ? -1.735 -5.425 7.537 1.00 0.00 50 LEU A N 2
ATOM 2191 C CA . LEU A 1 50 ? -1.528 -5.163 6.123 1.00 0.00 50 LEU A CA 2
ATOM 2192 C C . LEU A 1 50 ? -1.771 -3.707 5.783 1.00 0.00 50 LEU A C 2
ATOM 2193 O O . LEU A 1 50 ? -0.944 -3.062 5.142 1.00 0.00 50 LEU A O 2
ATOM 2209 N N . ARG A 1 51 ? -2.887 -3.176 6.251 1.00 0.00 51 ARG A N 2
ATOM 2210 C CA . ARG A 1 51 ? -3.175 -1.776 6.038 1.00 0.00 51 ARG A CA 2
ATOM 2211 C C . ARG A 1 51 ? -2.327 -0.912 6.952 1.00 0.00 51 ARG A C 2
ATOM 2212 O O . ARG A 1 51 ? -1.819 0.118 6.532 1.00 0.00 51 ARG A O 2
ATOM 2233 N N . ALA A 1 52 ? -2.133 -1.358 8.185 1.00 0.00 52 ALA A N 2
ATOM 2234 C CA . ALA A 1 52 ? -1.314 -0.615 9.128 1.00 0.00 52 ALA A CA 2
ATOM 2235 C C . ALA A 1 52 ? 0.107 -0.424 8.596 1.00 0.00 52 ALA A C 2
ATOM 2236 O O . ALA A 1 52 ? 0.625 0.694 8.590 1.00 0.00 52 ALA A O 2
ATOM 2243 N N . TRP A 1 53 ? 0.725 -1.502 8.113 1.00 0.00 53 TRP A N 2
ATOM 2244 C CA . TRP A 1 53 ? 2.101 -1.427 7.646 1.00 0.00 53 TRP A CA 2
ATOM 2245 C C . TRP A 1 53 ? 2.186 -0.677 6.327 1.00 0.00 53 TRP A C 2
ATOM 2246 O O . TRP A 1 53 ? 3.054 0.177 6.155 1.00 0.00 53 TRP A O 2
ATOM 2267 N N . VAL A 1 54 ? 1.274 -0.971 5.409 1.00 0.00 54 VAL A N 2
ATOM 2268 C CA . VAL A 1 54 ? 1.341 -0.394 4.076 1.00 0.00 54 VAL A CA 2
ATOM 2269 C C . VAL A 1 54 ? 1.021 1.103 4.099 1.00 0.00 54 VAL A C 2
ATOM 2270 O O . VAL A 1 54 ? 1.688 1.891 3.429 1.00 0.00 54 VAL A O 2
ATOM 2283 N N . ILE A 1 55 ? 0.022 1.495 4.889 1.00 0.00 55 ILE A N 2
ATOM 2284 C CA . ILE A 1 55 ? -0.335 2.901 5.028 1.00 0.00 55 ILE A CA 2
ATOM 2285 C C . ILE A 1 55 ? 0.785 3.671 5.718 1.00 0.00 55 ILE A C 2
ATOM 2286 O O . ILE A 1 55 ? 1.178 4.749 5.271 1.00 0.00 55 ILE A O 2
ATOM 2302 N N . LYS A 1 56 ? 1.309 3.099 6.797 1.00 0.00 56 LYS A N 2
ATOM 2303 C CA . LYS A 1 56 ? 2.353 3.751 7.577 1.00 0.00 56 LYS A CA 2
ATOM 2304 C C . LYS A 1 56 ? 3.626 3.928 6.751 1.00 0.00 56 LYS A C 2
ATOM 2305 O O . LYS A 1 56 ? 4.199 5.016 6.710 1.00 0.00 56 LYS A O 2
ATOM 2324 N N . CYS A 1 57 ? 4.053 2.866 6.076 1.00 0.00 57 CYS A N 2
ATOM 2325 C CA . CYS A 1 57 ? 5.270 2.912 5.274 1.00 0.00 57 CYS A CA 2
ATOM 2326 C C . CYS A 1 57 ? 5.120 3.874 4.098 1.00 0.00 57 CYS A C 2
ATOM 2327 O O . CYS A 1 57 ? 6.030 4.651 3.810 1.00 0.00 57 CYS A O 2
ATOM 2335 N N . ALA A 1 58 ? 3.969 3.837 3.433 1.00 0.00 58 ALA A N 2
ATOM 2336 C CA . ALA A 1 58 ? 3.706 4.739 2.318 1.00 0.00 58 ALA A CA 2
ATOM 2337 C C . ALA A 1 58 ? 3.706 6.188 2.795 1.00 0.00 58 ALA A C 2
ATOM 2338 O O . ALA A 1 58 ? 4.220 7.076 2.117 1.00 0.00 58 ALA A O 2
ATOM 2345 N N . HIS A 1 59 ? 3.133 6.407 3.972 1.00 0.00 59 HIS A N 2
ATOM 2346 C CA . HIS A 1 59 ? 3.095 7.726 4.584 1.00 0.00 59 HIS A CA 2
ATOM 2347 C C . HIS A 1 59 ? 4.512 8.249 4.822 1.00 0.00 59 HIS A C 2
ATOM 2348 O O . HIS A 1 59 ? 4.856 9.358 4.404 1.00 0.00 59 HIS A O 2
ATOM 2363 N N . GLU A 1 60 ? 5.322 7.439 5.489 1.00 0.00 60 GLU A N 2
ATOM 2364 C CA . GLU A 1 60 ? 6.691 7.817 5.813 1.00 0.00 60 GLU A CA 2
ATOM 2365 C C . GLU A 1 60 ? 7.502 8.059 4.545 1.00 0.00 60 GLU A C 2
ATOM 2366 O O . GLU A 1 60 ? 8.260 9.028 4.460 1.00 0.00 60 GLU A O 2
ATOM 2378 N N . ALA A 1 61 ? 7.320 7.182 3.562 1.00 0.00 61 ALA A N 2
ATOM 2379 C CA . ALA A 1 61 ? 8.037 7.280 2.295 1.00 0.00 61 ALA A CA 2
ATOM 2380 C C . ALA A 1 61 ? 7.661 8.553 1.548 1.00 0.00 61 ALA A C 2
ATOM 2381 O O . ALA A 1 61 ? 8.528 9.254 1.027 1.00 0.00 61 ALA A O 2
ATOM 2388 N N . LEU A 1 62 ? 6.369 8.857 1.514 1.00 0.00 62 LEU A N 2
ATOM 2389 C CA . LEU A 1 62 ? 5.878 10.016 0.781 1.00 0.00 62 LEU A CA 2
ATOM 2390 C C . LEU A 1 62 ? 6.419 11.315 1.363 1.00 0.00 62 LEU A C 2
ATOM 2391 O O . LEU A 1 62 ? 6.883 12.171 0.626 1.00 0.00 62 LEU A O 2
ATOM 2407 N N . GLU A 1 63 ? 6.360 11.463 2.680 1.00 0.00 63 GLU A N 2
ATOM 2408 C CA . GLU A 1 63 ? 6.828 12.694 3.311 1.00 0.00 63 GLU A CA 2
ATOM 2409 C C . GLU A 1 63 ? 8.348 12.801 3.250 1.00 0.00 63 GLU A C 2
ATOM 2410 O O . GLU A 1 63 ? 8.898 13.902 3.262 1.00 0.00 63 GLU A O 2
ATOM 2422 N N . LYS A 1 64 ? 9.022 11.659 3.190 1.00 0.00 64 LYS A N 2
ATOM 2423 C CA . LYS A 1 64 ? 10.477 11.637 3.069 1.00 0.00 64 LYS A CA 2
ATOM 2424 C C . LYS A 1 64 ? 10.900 12.222 1.724 1.00 0.00 64 LYS A C 2
ATOM 2425 O O . LYS A 1 64 ? 11.876 12.969 1.633 1.00 0.00 64 LYS A O 2
ATOM 2444 N N . ASN A 1 65 ? 10.148 11.888 0.688 1.00 0.00 65 ASN A N 2
ATOM 2445 C CA . ASN A 1 65 ? 10.394 12.418 -0.645 1.00 0.00 65 ASN A CA 2
ATOM 2446 C C . ASN A 1 65 ? 9.078 12.840 -1.300 1.00 0.00 65 ASN A C 2
ATOM 2447 O O . ASN A 1 65 ? 8.576 12.180 -2.212 1.00 0.00 65 ASN A O 2
ATOM 2458 N N . PRO A 1 66 ? 8.504 13.970 -0.845 1.00 0.00 66 PRO A N 2
ATOM 2459 C CA . PRO A 1 66 ? 7.181 14.431 -1.288 1.00 0.00 66 PRO A CA 2
ATOM 2460 C C . PRO A 1 66 ? 7.216 15.031 -2.691 1.00 0.00 66 PRO A C 2
ATOM 2461 O O . PRO A 1 66 ? 6.812 16.175 -2.914 1.00 0.00 66 PRO A O 2
ATOM 2472 N N . LYS A 1 67 ? 7.708 14.237 -3.628 1.00 0.00 67 LYS A N 2
ATOM 2473 C CA . LYS A 1 67 ? 7.861 14.653 -5.015 1.00 0.00 67 LYS A CA 2
ATOM 2474 C C . LYS A 1 67 ? 7.295 13.578 -5.938 1.00 0.00 67 LYS A C 2
ATOM 2475 O O . LYS A 1 67 ? 7.202 13.764 -7.152 1.00 0.00 67 LYS A O 2
ATOM 2494 N N . ILE A 1 68 ? 6.917 12.457 -5.340 1.00 0.00 68 ILE A N 2
ATOM 2495 C CA . ILE A 1 68 ? 6.547 11.263 -6.089 1.00 0.00 68 ILE A CA 2
ATOM 2496 C C . ILE A 1 68 ? 5.052 11.185 -6.341 1.00 0.00 68 ILE A C 2
ATOM 2497 O O . ILE A 1 68 ? 4.298 12.094 -6.000 1.00 0.00 68 ILE A O 2
ATOM 2513 N N . ARG A 1 69 ? 4.634 10.076 -6.930 1.00 0.00 69 ARG A N 2
ATOM 2514 C CA . ARG A 1 69 ? 3.226 9.856 -7.233 1.00 0.00 69 ARG A CA 2
ATOM 2515 C C . ARG A 1 69 ? 2.833 8.395 -7.027 1.00 0.00 69 ARG A C 2
ATOM 2516 O O . ARG A 1 69 ? 1.654 8.053 -7.106 1.00 0.00 69 ARG A O 2
ATOM 2537 N N . GLU A 1 70 ? 3.817 7.523 -6.808 1.00 0.00 70 GLU A N 2
ATOM 2538 C CA . GLU A 1 70 ? 3.542 6.142 -6.427 1.00 0.00 70 GLU A CA 2
ATOM 2539 C C . GLU A 1 70 ? 4.808 5.453 -5.914 1.00 0.00 70 GLU A C 2
ATOM 2540 O O . GLU A 1 70 ? 5.922 5.834 -6.278 1.00 0.00 70 GLU A O 2
ATOM 2552 N N . VAL A 1 71 ? 4.628 4.462 -5.050 1.00 0.00 71 VAL A N 2
ATOM 2553 C CA . VAL A 1 71 ? 5.736 3.650 -4.562 1.00 0.00 71 VAL A CA 2
ATOM 2554 C C . VAL A 1 71 ? 5.431 2.170 -4.750 1.00 0.00 71 VAL A C 2
ATOM 2555 O O . VAL A 1 71 ? 4.266 1.763 -4.825 1.00 0.00 71 VAL A O 2
ATOM 2568 N N . TYR A 1 72 ? 6.476 1.370 -4.821 1.00 0.00 72 TYR A N 2
ATOM 2569 C CA . TYR A 1 72 ? 6.324 -0.056 -5.014 1.00 0.00 72 TYR A CA 2
ATOM 2570 C C . TYR A 1 72 ? 6.738 -0.794 -3.756 1.00 0.00 72 TYR A C 2
ATOM 2571 O O . TYR A 1 72 ? 7.893 -0.740 -3.333 1.00 0.00 72 TYR A O 2
ATOM 2589 N N . LEU A 1 73 ? 5.773 -1.460 -3.152 1.00 0.00 73 LEU A N 2
ATOM 2590 C CA . LEU A 1 73 ? 5.972 -2.118 -1.877 1.00 0.00 73 LEU A CA 2
ATOM 2591 C C . LEU A 1 73 ? 5.746 -3.609 -1.992 1.00 0.00 73 LEU A C 2
ATOM 2592 O O . LEU A 1 73 ? 4.917 -4.063 -2.778 1.00 0.00 73 LEU A O 2
ATOM 2608 N N . LYS A 1 74 ? 6.505 -4.373 -1.233 1.00 0.00 74 LYS A N 2
ATOM 2609 C CA . LYS A 1 74 ? 6.257 -5.790 -1.134 1.00 0.00 74 LYS A CA 2
ATOM 2610 C C . LYS A 1 74 ? 5.934 -6.174 0.304 1.00 0.00 74 LYS A C 2
ATOM 2611 O O . LYS A 1 74 ? 6.613 -5.739 1.235 1.00 0.00 74 LYS A O 2
ATOM 2630 N N . PRO A 1 75 ? 4.848 -6.951 0.472 1.00 0.00 75 PRO A N 2
ATOM 2631 C CA . PRO A 1 75 ? 4.419 -7.559 1.733 1.00 0.00 75 PRO A CA 2
ATOM 2632 C C . PRO A 1 75 ? 5.521 -7.834 2.748 1.00 0.00 75 PRO A C 2
ATOM 2633 O O . PRO A 1 75 ? 6.612 -8.310 2.418 1.00 0.00 75 PRO A O 2
ATOM 2644 N N . ARG A 1 76 ? 5.182 -7.523 3.997 1.00 0.00 76 ARG A N 2
ATOM 2645 C CA . ARG A 1 76 ? 6.052 -7.706 5.141 1.00 0.00 76 ARG A CA 2
ATOM 2646 C C . ARG A 1 76 ? 6.518 -9.149 5.232 1.00 0.00 76 ARG A C 2
ATOM 2647 O O . ARG A 1 76 ? 7.695 -9.421 5.469 1.00 0.00 76 ARG A O 2
ATOM 2668 N N . ALA A 1 77 ? 5.581 -10.069 5.055 1.00 0.00 77 ALA A N 2
ATOM 2669 C CA . ALA A 1 77 ? 5.905 -11.479 5.010 1.00 0.00 77 ALA A CA 2
ATOM 2670 C C . ALA A 1 77 ? 6.538 -11.814 3.669 1.00 0.00 77 ALA A C 2
ATOM 2671 O O . ALA A 1 77 ? 5.865 -12.260 2.742 1.00 0.00 77 ALA A O 2
ATOM 2678 N N . VAL A 1 78 ? 7.837 -11.573 3.575 1.00 0.00 78 VAL A N 2
ATOM 2679 C CA . VAL A 1 78 ? 8.598 -11.834 2.358 1.00 0.00 78 VAL A CA 2
ATOM 2680 C C . VAL A 1 78 ? 8.485 -13.306 1.931 1.00 0.00 78 VAL A C 2
ATOM 2681 O O . VAL A 1 78 ? 8.679 -13.646 0.762 1.00 0.00 78 VAL A O 2
ATOM 2694 N N . LYS A 1 79 ? 8.137 -14.163 2.886 1.00 0.00 79 LYS A N 2
ATOM 2695 C CA . LYS A 1 79 ? 7.931 -15.585 2.624 1.00 0.00 79 LYS A CA 2
ATOM 2696 C C . LYS A 1 79 ? 6.737 -15.804 1.694 1.00 0.00 79 LYS A C 2
ATOM 2697 O O . LYS A 1 79 ? 6.657 -16.816 0.999 1.00 0.00 79 LYS A O 2
ATOM 2716 N N . ASN A 1 80 ? 5.822 -14.841 1.678 1.00 0.00 80 ASN A N 2
ATOM 2717 C CA . ASN A 1 80 ? 4.601 -14.931 0.880 1.00 0.00 80 ASN A CA 2
ATOM 2718 C C . ASN A 1 80 ? 4.935 -14.951 -0.617 1.00 0.00 80 ASN A C 2
ATOM 2719 O O . ASN A 1 80 ? 4.147 -15.423 -1.439 1.00 0.00 80 ASN A O 2
ATOM 2730 N N . SER A 1 81 ? 6.117 -14.425 -0.946 1.00 0.00 81 SER A N 2
ATOM 2731 C CA . SER A 1 81 ? 6.737 -14.591 -2.265 1.00 0.00 81 SER A CA 2
ATOM 2732 C C . SER A 1 81 ? 6.000 -13.859 -3.395 1.00 0.00 81 SER A C 2
ATOM 2733 O O . SER A 1 81 ? 6.260 -12.682 -3.642 1.00 0.00 81 SER A O 2
ATOM 2741 N N . SER A 1 82 ? 5.071 -14.548 -4.056 1.00 0.00 82 SER A N 2
ATOM 2742 C CA . SER A 1 82 ? 4.481 -14.065 -5.308 1.00 0.00 82 SER A CA 2
ATOM 2743 C C . SER A 1 82 ? 3.400 -13.004 -5.079 1.00 0.00 82 SER A C 2
ATOM 2744 O O . SER A 1 82 ? 2.296 -13.094 -5.618 1.00 0.00 82 SER A O 2
ATOM 2752 N N . VAL A 1 83 ? 3.720 -12.007 -4.278 1.00 0.00 83 VAL A N 2
ATOM 2753 C CA . VAL A 1 83 ? 2.783 -10.942 -3.977 1.00 0.00 83 VAL A CA 2
ATOM 2754 C C . VAL A 1 83 ? 3.508 -9.599 -3.874 1.00 0.00 83 VAL A C 2
ATOM 2755 O O . VAL A 1 83 ? 4.587 -9.512 -3.287 1.00 0.00 83 VAL A O 2
ATOM 2768 N N . GLN A 1 84 ? 2.922 -8.565 -4.459 1.00 0.00 84 GLN A N 2
ATOM 2769 C CA . GLN A 1 84 ? 3.469 -7.220 -4.363 1.00 0.00 84 GLN A CA 2
ATOM 2770 C C . GLN A 1 84 ? 2.349 -6.187 -4.351 1.00 0.00 84 GLN A C 2
ATOM 2771 O O . GLN A 1 84 ? 1.254 -6.440 -4.851 1.00 0.00 84 GLN A O 2
ATOM 2785 N N . PHE A 1 85 ? 2.621 -5.030 -3.766 1.00 0.00 85 PHE A N 2
ATOM 2786 C CA . PHE A 1 85 ? 1.626 -3.974 -3.662 1.00 0.00 85 PHE A CA 2
ATOM 2787 C C . PHE A 1 85 ? 2.069 -2.735 -4.427 1.00 0.00 85 PHE A C 2
ATOM 2788 O O . PHE A 1 85 ? 3.224 -2.311 -4.340 1.00 0.00 85 PHE A O 2
ATOM 2805 N N . HIS A 1 86 ? 1.150 -2.164 -5.180 1.00 0.00 86 HIS A N 2
ATOM 2806 C CA . HIS A 1 86 ? 1.405 -0.917 -5.881 1.00 0.00 86 HIS A CA 2
ATOM 2807 C C . HIS A 1 86 ? 0.673 0.216 -5.187 1.00 0.00 86 HIS A C 2
ATOM 2808 O O . HIS A 1 86 ? -0.542 0.351 -5.328 1.00 0.00 86 HIS A O 2
ATOM 2823 N N . VAL A 1 87 ? 1.405 1.024 -4.435 1.00 0.00 87 VAL A N 2
ATOM 2824 C CA . VAL A 1 87 ? 0.797 2.147 -3.748 1.00 0.00 87 VAL A CA 2
ATOM 2825 C C . VAL A 1 87 ? 0.879 3.380 -4.623 1.00 0.00 87 VAL A C 2
ATOM 2826 O O . VAL A 1 87 ? 1.958 3.913 -4.872 1.00 0.00 87 VAL A O 2
ATOM 2839 N N . ILE A 1 88 ? -0.268 3.819 -5.080 1.00 0.00 88 ILE A N 2
ATOM 2840 C CA . ILE A 1 88 ? -0.356 4.952 -5.968 1.00 0.00 88 ILE A CA 2
ATOM 2841 C C . ILE A 1 88 ? -0.903 6.154 -5.228 1.00 0.00 88 ILE A C 2
ATOM 2842 O O . ILE A 1 88 ? -1.839 6.036 -4.441 1.00 0.00 88 ILE A O 2
ATOM 2858 N N . PHE A 1 89 ? -0.312 7.303 -5.479 1.00 0.00 89 PHE A N 2
ATOM 2859 C CA . PHE A 1 89 ? -0.705 8.518 -4.810 1.00 0.00 89 PHE A CA 2
ATOM 2860 C C . PHE A 1 89 ? -1.560 9.375 -5.728 1.00 0.00 89 PHE A C 2
ATOM 2861 O O . PHE A 1 89 ? -1.064 9.941 -6.705 1.00 0.00 89 PHE A O 2
ATOM 2878 N N . ASP A 1 90 ? -2.842 9.452 -5.424 1.00 0.00 90 ASP A N 2
ATOM 2879 C CA . ASP A 1 90 ? -3.764 10.254 -6.214 1.00 0.00 90 ASP A CA 2
ATOM 2880 C C . ASP A 1 90 ? -3.573 11.722 -5.879 1.00 0.00 90 ASP A C 2
ATOM 2881 O O . ASP A 1 90 ? -3.739 12.127 -4.732 1.00 0.00 90 ASP A O 2
ATOM 2890 N N . GLU A 1 91 ? -3.228 12.518 -6.874 1.00 0.00 91 GLU A N 2
ATOM 2891 C CA . GLU A 1 91 ? -2.900 13.909 -6.630 1.00 0.00 91 GLU A CA 2
ATOM 2892 C C . GLU A 1 91 ? -4.162 14.758 -6.542 1.00 0.00 91 GLU A C 2
ATOM 2893 O O . GLU A 1 91 ? -4.916 14.896 -7.508 1.00 0.00 91 GLU A O 2
ATOM 2905 N N . GLU A 1 92 ? -4.386 15.316 -5.366 1.00 0.00 92 GLU A N 2
ATOM 2906 C CA . GLU A 1 92 ? -5.541 16.154 -5.120 1.00 0.00 92 GLU A CA 2
ATOM 2907 C C . GLU A 1 92 ? -5.082 17.571 -4.817 1.00 0.00 92 GLU A C 2
ATOM 2908 O O . GLU A 1 92 ? -5.745 18.523 -5.265 1.00 0.00 92 GLU A O 2
ATOM 2921 N N . GLY A 1 1 ? 5.135 -33.739 -12.302 1.00 0.00 1 GLY A N 3
ATOM 2922 C CA . GLY A 1 1 ? 4.441 -32.629 -12.999 1.00 0.00 1 GLY A CA 3
ATOM 2923 C C . GLY A 1 1 ? 3.311 -32.056 -12.171 1.00 0.00 1 GLY A C 3
ATOM 2924 O O . GLY A 1 1 ? 3.559 -31.353 -11.190 1.00 0.00 1 GLY A O 3
ATOM 2930 N N . SER A 1 2 ? 2.073 -32.354 -12.575 1.00 0.00 2 SER A N 3
ATOM 2931 C CA . SER A 1 2 ? 0.865 -31.934 -11.855 1.00 0.00 2 SER A CA 3
ATOM 2932 C C . SER A 1 2 ? 0.607 -30.428 -11.979 1.00 0.00 2 SER A C 3
ATOM 2933 O O . SER A 1 2 ? -0.477 -30.027 -12.409 1.00 0.00 2 SER A O 3
ATOM 2941 N N . ALA A 1 3 ? 1.592 -29.610 -11.610 1.00 0.00 3 ALA A N 3
ATOM 2942 C CA . ALA A 1 3 ? 1.446 -28.155 -11.631 1.00 0.00 3 ALA A CA 3
ATOM 2943 C C . ALA A 1 3 ? 0.293 -27.721 -10.727 1.00 0.00 3 ALA A C 3
ATOM 2944 O O . ALA A 1 3 ? -0.682 -27.107 -11.175 1.00 0.00 3 ALA A O 3
ATOM 2951 N N . MET A 1 4 ? 0.413 -28.061 -9.450 1.00 0.00 4 MET A N 3
ATOM 2952 C CA . MET A 1 4 ? -0.603 -27.719 -8.463 1.00 0.00 4 MET A CA 3
ATOM 2953 C C . MET A 1 4 ? -0.304 -26.358 -7.848 1.00 0.00 4 MET A C 3
ATOM 2954 O O . MET A 1 4 ? -1.194 -25.699 -7.313 1.00 0.00 4 MET A O 3
ATOM 2968 N N . GLY A 1 5 ? 0.954 -25.950 -7.922 1.00 0.00 5 GLY A N 3
ATOM 2969 C CA . GLY A 1 5 ? 1.343 -24.655 -7.407 1.00 0.00 5 GLY A CA 3
ATOM 2970 C C . GLY A 1 5 ? 1.403 -23.619 -8.507 1.00 0.00 5 GLY A C 3
ATOM 2971 O O . GLY A 1 5 ? 0.398 -23.359 -9.170 1.00 0.00 5 GLY A O 3
ATOM 2975 N N . HIS A 1 6 ? 2.585 -23.041 -8.705 1.00 0.00 6 HIS A N 3
ATOM 2976 C CA . HIS A 1 6 ? 2.809 -22.068 -9.772 1.00 0.00 6 HIS A CA 3
ATOM 2977 C C . HIS A 1 6 ? 1.821 -20.905 -9.654 1.00 0.00 6 HIS A C 3
ATOM 2978 O O . HIS A 1 6 ? 1.123 -20.560 -10.606 1.00 0.00 6 HIS A O 3
ATOM 2993 N N . MET A 1 7 ? 1.759 -20.310 -8.471 1.00 0.00 7 MET A N 3
ATOM 2994 C CA . MET A 1 7 ? 0.865 -19.185 -8.238 1.00 0.00 7 MET A CA 3
ATOM 2995 C C . MET A 1 7 ? 1.375 -17.950 -8.968 1.00 0.00 7 MET A C 3
ATOM 2996 O O . MET A 1 7 ? 2.505 -17.521 -8.749 1.00 0.00 7 MET A O 3
ATOM 3010 N N . PRO A 1 8 ? 0.563 -17.389 -9.876 1.00 0.00 8 PRO A N 3
ATOM 3011 C CA . PRO A 1 8 ? 0.908 -16.152 -10.582 1.00 0.00 8 PRO A CA 3
ATOM 3012 C C . PRO A 1 8 ? 1.131 -14.999 -9.611 1.00 0.00 8 PRO A C 3
ATOM 3013 O O . PRO A 1 8 ? 0.557 -14.974 -8.520 1.00 0.00 8 PRO A O 3
ATOM 3024 N N . ALA A 1 9 ? 1.952 -14.041 -10.011 1.00 0.00 9 ALA A N 3
ATOM 3025 C CA . ALA A 1 9 ? 2.270 -12.919 -9.146 1.00 0.00 9 ALA A CA 3
ATOM 3026 C C . ALA A 1 9 ? 1.196 -11.853 -9.253 1.00 0.00 9 ALA A C 3
ATOM 3027 O O . ALA A 1 9 ? 0.996 -11.251 -10.310 1.00 0.00 9 ALA A O 3
ATOM 3034 N N . VAL A 1 10 ? 0.489 -11.648 -8.155 1.00 0.00 10 VAL A N 3
ATOM 3035 C CA . VAL A 1 10 ? -0.617 -10.710 -8.117 1.00 0.00 10 VAL A CA 3
ATOM 3036 C C . VAL A 1 10 ? -0.171 -9.344 -7.622 1.00 0.00 10 VAL A C 3
ATOM 3037 O O . VAL A 1 10 ? 0.641 -9.234 -6.702 1.00 0.00 10 VAL A O 3
ATOM 3050 N N . ASP A 1 11 ? -0.711 -8.314 -8.243 1.00 0.00 11 ASP A N 3
ATOM 3051 C CA . ASP A 1 11 ? -0.430 -6.944 -7.848 1.00 0.00 11 ASP A CA 3
ATOM 3052 C C . ASP A 1 11 ? -1.647 -6.364 -7.159 1.00 0.00 11 ASP A C 3
ATOM 3053 O O . ASP A 1 11 ? -2.719 -6.273 -7.755 1.00 0.00 11 ASP A O 3
ATOM 3062 N N . VAL A 1 12 ? -1.498 -5.984 -5.907 1.00 0.00 12 VAL A N 3
ATOM 3063 C CA . VAL A 1 12 ? -2.572 -5.306 -5.208 1.00 0.00 12 VAL A CA 3
ATOM 3064 C C . VAL A 1 12 ? -2.316 -3.812 -5.257 1.00 0.00 12 VAL A C 3
ATOM 3065 O O . VAL A 1 12 ? -1.310 -3.333 -4.736 1.00 0.00 12 VAL A O 3
ATOM 3078 N N . GLU A 1 13 ? -3.216 -3.074 -5.881 1.00 0.00 13 GLU A N 3
ATOM 3079 C CA . GLU A 1 13 ? -2.999 -1.659 -6.076 1.00 0.00 13 GLU A CA 3
ATOM 3080 C C . GLU A 1 13 ? -3.838 -0.858 -5.108 1.00 0.00 13 GLU A C 3
ATOM 3081 O O . GLU A 1 13 ? -5.066 -0.836 -5.195 1.00 0.00 13 GLU A O 3
ATOM 3093 N N . ILE A 1 14 ? -3.161 -0.209 -4.188 1.00 0.00 14 ILE A N 3
ATOM 3094 C CA . ILE A 1 14 ? -3.820 0.609 -3.195 1.00 0.00 14 ILE A CA 3
ATOM 3095 C C . ILE A 1 14 ? -3.547 2.072 -3.505 1.00 0.00 14 ILE A C 3
ATOM 3096 O O . ILE A 1 14 ? -2.393 2.477 -3.640 1.00 0.00 14 ILE A O 3
ATOM 3112 N N . HIS A 1 15 ? -4.597 2.858 -3.652 1.00 0.00 15 HIS A N 3
ATOM 3113 C CA . HIS A 1 15 ? -4.442 4.252 -4.044 1.00 0.00 15 HIS A CA 3
ATOM 3114 C C . HIS A 1 15 ? -4.586 5.173 -2.843 1.00 0.00 15 HIS A C 3
ATOM 3115 O O . HIS A 1 15 ? -5.665 5.311 -2.276 1.00 0.00 15 HIS A O 3
ATOM 3130 N N . PHE A 1 16 ? -3.498 5.814 -2.467 1.00 0.00 16 PHE A N 3
ATOM 3131 C CA . PHE A 1 16 ? -3.497 6.704 -1.321 1.00 0.00 16 PHE A CA 3
ATOM 3132 C C . PHE A 1 16 ? -3.603 8.153 -1.771 1.00 0.00 16 PHE A C 3
ATOM 3133 O O . PHE A 1 16 ? -2.846 8.591 -2.636 1.00 0.00 16 PHE A O 3
ATOM 3150 N N . PRO A 1 17 ? -4.545 8.915 -1.203 1.00 0.00 17 PRO A N 3
ATOM 3151 C CA . PRO A 1 17 ? -4.655 10.343 -1.478 1.00 0.00 17 PRO A CA 3
ATOM 3152 C C . PRO A 1 17 ? -3.465 11.108 -0.902 1.00 0.00 17 PRO A C 3
ATOM 3153 O O . PRO A 1 17 ? -3.318 11.226 0.315 1.00 0.00 17 PRO A O 3
ATOM 3164 N N . LEU A 1 18 ? -2.630 11.629 -1.804 1.00 0.00 18 LEU A N 3
ATOM 3165 C CA . LEU A 1 18 ? -1.346 12.247 -1.453 1.00 0.00 18 LEU A CA 3
ATOM 3166 C C . LEU A 1 18 ? -1.492 13.299 -0.352 1.00 0.00 18 LEU A C 3
ATOM 3167 O O . LEU A 1 18 ? -0.638 13.408 0.523 1.00 0.00 18 LEU A O 3
ATOM 3183 N N . LYS A 1 19 ? -2.575 14.059 -0.391 1.00 0.00 19 LYS A N 3
ATOM 3184 C CA . LYS A 1 19 ? -2.779 15.134 0.576 1.00 0.00 19 LYS A CA 3
ATOM 3185 C C . LYS A 1 19 ? -3.069 14.587 1.971 1.00 0.00 19 LYS A C 3
ATOM 3186 O O . LYS A 1 19 ? -2.648 15.168 2.969 1.00 0.00 19 LYS A O 3
ATOM 3205 N N . ARG A 1 20 ? -3.773 13.466 2.046 1.00 0.00 20 ARG A N 3
ATOM 3206 C CA . ARG A 1 20 ? -4.189 12.935 3.338 1.00 0.00 20 ARG A CA 3
ATOM 3207 C C . ARG A 1 20 ? -3.185 11.918 3.868 1.00 0.00 20 ARG A C 3
ATOM 3208 O O . ARG A 1 20 ? -3.006 11.799 5.075 1.00 0.00 20 ARG A O 3
ATOM 3229 N N . ILE A 1 21 ? -2.512 11.199 2.969 1.00 0.00 21 ILE A N 3
ATOM 3230 C CA . ILE A 1 21 ? -1.488 10.246 3.386 1.00 0.00 21 ILE A CA 3
ATOM 3231 C C . ILE A 1 21 ? -0.314 10.988 4.016 1.00 0.00 21 ILE A C 3
ATOM 3232 O O . ILE A 1 21 ? 0.420 10.437 4.830 1.00 0.00 21 ILE A O 3
ATOM 3248 N N . ALA A 1 22 ? -0.157 12.251 3.637 1.00 0.00 22 ALA A N 3
ATOM 3249 C CA . ALA A 1 22 ? 0.853 13.108 4.229 1.00 0.00 22 ALA A CA 3
ATOM 3250 C C . ALA A 1 22 ? 0.459 13.486 5.653 1.00 0.00 22 ALA A C 3
ATOM 3251 O O . ALA A 1 22 ? 1.308 13.610 6.538 1.00 0.00 22 ALA A O 3
ATOM 3258 N N . ALA A 1 23 ? -0.842 13.635 5.872 1.00 0.00 23 ALA A N 3
ATOM 3259 C CA . ALA A 1 23 ? -1.366 14.039 7.168 1.00 0.00 23 ALA A CA 3
ATOM 3260 C C . ALA A 1 23 ? -1.286 12.886 8.159 1.00 0.00 23 ALA A C 3
ATOM 3261 O O . ALA A 1 23 ? -1.382 11.719 7.781 1.00 0.00 23 ALA A O 3
ATOM 3268 N N . GLU A 1 24 ? -1.098 13.218 9.430 1.00 0.00 24 GLU A N 3
ATOM 3269 C CA . GLU A 1 24 ? -0.976 12.203 10.465 1.00 0.00 24 GLU A CA 3
ATOM 3270 C C . GLU A 1 24 ? -2.360 11.786 10.943 1.00 0.00 24 GLU A C 3
ATOM 3271 O O . GLU A 1 24 ? -2.551 10.693 11.472 1.00 0.00 24 GLU A O 3
ATOM 3283 N N . GLY A 1 25 ? -3.330 12.662 10.723 1.00 0.00 25 GLY A N 3
ATOM 3284 C CA . GLY A 1 25 ? -4.709 12.330 11.007 1.00 0.00 25 GLY A CA 3
ATOM 3285 C C . GLY A 1 25 ? -5.374 11.691 9.806 1.00 0.00 25 GLY A C 3
ATOM 3286 O O . GLY A 1 25 ? -6.491 12.050 9.432 1.00 0.00 25 GLY A O 3
ATOM 3290 N N . TYR A 1 26 ? -4.680 10.733 9.206 1.00 0.00 26 TYR A N 3
ATOM 3291 C CA . TYR A 1 26 ? -5.130 10.108 7.968 1.00 0.00 26 TYR A CA 3
ATOM 3292 C C . TYR A 1 26 ? -6.331 9.194 8.203 1.00 0.00 26 TYR A C 3
ATOM 3293 O O . TYR A 1 26 ? -7.012 8.796 7.262 1.00 0.00 26 TYR A O 3
ATOM 3311 N N . ALA A 1 27 ? -6.593 8.880 9.469 1.00 0.00 27 ALA A N 3
ATOM 3312 C CA . ALA A 1 27 ? -7.687 7.982 9.827 1.00 0.00 27 ALA A CA 3
ATOM 3313 C C . ALA A 1 27 ? -9.045 8.637 9.583 1.00 0.00 27 ALA A C 3
ATOM 3314 O O . ALA A 1 27 ? -10.081 7.973 9.616 1.00 0.00 27 ALA A O 3
ATOM 3321 N N . GLU A 1 28 ? -9.031 9.940 9.343 1.00 0.00 28 GLU A N 3
ATOM 3322 C CA . GLU A 1 28 ? -10.257 10.683 9.094 1.00 0.00 28 GLU A CA 3
ATOM 3323 C C . GLU A 1 28 ? -10.588 10.706 7.605 1.00 0.00 28 GLU A C 3
ATOM 3324 O O . GLU A 1 28 ? -11.648 11.189 7.201 1.00 0.00 28 GLU A O 3
ATOM 3336 N N . ASP A 1 29 ? -9.685 10.168 6.791 1.00 0.00 29 ASP A N 3
ATOM 3337 C CA . ASP A 1 29 ? -9.877 10.149 5.347 1.00 0.00 29 ASP A CA 3
ATOM 3338 C C . ASP A 1 29 ? -10.550 8.856 4.906 1.00 0.00 29 ASP A C 3
ATOM 3339 O O . ASP A 1 29 ? -9.929 7.787 4.877 1.00 0.00 29 ASP A O 3
ATOM 3348 N N . GLU A 1 30 ? -11.821 8.968 4.536 1.00 0.00 30 GLU A N 3
ATOM 3349 C CA . GLU A 1 30 ? -12.624 7.810 4.182 1.00 0.00 30 GLU A CA 3
ATOM 3350 C C . GLU A 1 30 ? -12.040 7.090 2.979 1.00 0.00 30 GLU A C 3
ATOM 3351 O O . GLU A 1 30 ? -12.144 5.866 2.872 1.00 0.00 30 GLU A O 3
ATOM 3363 N N . LEU A 1 31 ? -11.417 7.843 2.080 1.00 0.00 31 LEU A N 3
ATOM 3364 C CA . LEU A 1 31 ? -10.805 7.259 0.902 1.00 0.00 31 LEU A CA 3
ATOM 3365 C C . LEU A 1 31 ? -9.761 6.238 1.298 1.00 0.00 31 LEU A C 3
ATOM 3366 O O . LEU A 1 31 ? -9.752 5.115 0.798 1.00 0.00 31 LEU A O 3
ATOM 3382 N N . LEU A 1 32 ? -8.934 6.606 2.250 1.00 0.00 32 LEU A N 3
ATOM 3383 C CA . LEU A 1 32 ? -7.825 5.793 2.639 1.00 0.00 32 LEU A CA 3
ATOM 3384 C C . LEU A 1 32 ? -8.316 4.575 3.401 1.00 0.00 32 LEU A C 3
ATOM 3385 O O . LEU A 1 32 ? -7.847 3.457 3.195 1.00 0.00 32 LEU A O 3
ATOM 3401 N N . LEU A 1 33 ? -9.295 4.808 4.255 1.00 0.00 33 LEU A N 3
ATOM 3402 C CA . LEU A 1 33 ? -9.829 3.767 5.107 1.00 0.00 33 LEU A CA 3
ATOM 3403 C C . LEU A 1 33 ? -10.635 2.742 4.307 1.00 0.00 33 LEU A C 3
ATOM 3404 O O . LEU A 1 33 ? -10.486 1.538 4.509 1.00 0.00 33 LEU A O 3
ATOM 3420 N N . ASN A 1 34 ? -11.478 3.211 3.391 1.00 0.00 34 ASN A N 3
ATOM 3421 C CA . ASN A 1 34 ? -12.337 2.298 2.635 1.00 0.00 34 ASN A CA 3
ATOM 3422 C C . ASN A 1 34 ? -11.522 1.498 1.629 1.00 0.00 34 ASN A C 3
ATOM 3423 O O . ASN A 1 34 ? -11.814 0.331 1.384 1.00 0.00 34 ASN A O 3
ATOM 3434 N N . GLN A 1 35 ? -10.485 2.108 1.065 1.00 0.00 35 GLN A N 3
ATOM 3435 C CA . GLN A 1 35 ? -9.626 1.390 0.132 1.00 0.00 35 GLN A CA 3
ATOM 3436 C C . GLN A 1 35 ? -8.814 0.343 0.880 1.00 0.00 35 GLN A C 3
ATOM 3437 O O . GLN A 1 35 ? -8.635 -0.780 0.404 1.00 0.00 35 GLN A O 3
ATOM 3451 N N . MET A 1 36 ? -8.364 0.703 2.078 1.00 0.00 36 MET A N 3
ATOM 3452 C CA . MET A 1 36 ? -7.650 -0.234 2.933 1.00 0.00 36 MET A CA 3
ATOM 3453 C C . MET A 1 36 ? -8.627 -1.071 3.752 1.00 0.00 36 MET A C 3
ATOM 3454 O O . MET A 1 36 ? -8.231 -1.808 4.644 1.00 0.00 36 MET A O 3
ATOM 3468 N N . GLY A 1 37 ? -9.910 -0.905 3.479 1.00 0.00 37 GLY A N 3
ATOM 3469 C CA . GLY A 1 37 ? -10.897 -1.849 3.958 1.00 0.00 37 GLY A CA 3
ATOM 3470 C C . GLY A 1 37 ? -11.254 -2.852 2.879 1.00 0.00 37 GLY A C 3
ATOM 3471 O O . GLY A 1 37 ? -11.619 -3.994 3.163 1.00 0.00 37 GLY A O 3
ATOM 3475 N N . LYS A 1 38 ? -11.136 -2.414 1.631 1.00 0.00 38 LYS A N 3
ATOM 3476 C CA . LYS A 1 38 ? -11.420 -3.255 0.472 1.00 0.00 38 LYS A CA 3
ATOM 3477 C C . LYS A 1 38 ? -10.292 -4.241 0.188 1.00 0.00 38 LYS A C 3
ATOM 3478 O O . LYS A 1 38 ? -10.435 -5.444 0.416 1.00 0.00 38 LYS A O 3
ATOM 3497 N N . VAL A 1 39 ? -9.157 -3.728 -0.283 1.00 0.00 39 VAL A N 3
ATOM 3498 C CA . VAL A 1 39 ? -8.070 -4.584 -0.775 1.00 0.00 39 VAL A CA 3
ATOM 3499 C C . VAL A 1 39 ? -7.150 -4.988 0.365 1.00 0.00 39 VAL A C 3
ATOM 3500 O O . VAL A 1 39 ? -5.939 -5.148 0.201 1.00 0.00 39 VAL A O 3
ATOM 3513 N N . ASN A 1 40 ? -7.751 -5.173 1.521 1.00 0.00 40 ASN A N 3
ATOM 3514 C CA . ASN A 1 40 ? -7.013 -5.417 2.741 1.00 0.00 40 ASN A CA 3
ATOM 3515 C C . ASN A 1 40 ? -7.689 -6.500 3.576 1.00 0.00 40 ASN A C 3
ATOM 3516 O O . ASN A 1 40 ? -7.126 -6.990 4.554 1.00 0.00 40 ASN A O 3
ATOM 3527 N N . ASP A 1 41 ? -8.883 -6.899 3.164 1.00 0.00 41 ASP A N 3
ATOM 3528 C CA . ASP A 1 41 ? -9.631 -7.914 3.893 1.00 0.00 41 ASP A CA 3
ATOM 3529 C C . ASP A 1 41 ? -9.018 -9.277 3.652 1.00 0.00 41 ASP A C 3
ATOM 3530 O O . ASP A 1 41 ? -9.053 -10.158 4.511 1.00 0.00 41 ASP A O 3
ATOM 3539 N N . THR A 1 42 ? -8.471 -9.448 2.462 1.00 0.00 42 THR A N 3
ATOM 3540 C CA . THR A 1 42 ? -7.830 -10.689 2.096 1.00 0.00 42 THR A CA 3
ATOM 3541 C C . THR A 1 42 ? -6.536 -10.416 1.326 1.00 0.00 42 THR A C 3
ATOM 3542 O O . THR A 1 42 ? -6.438 -10.702 0.133 1.00 0.00 42 THR A O 3
ATOM 3553 N N . PRO A 1 43 ? -5.521 -9.850 2.003 1.00 0.00 43 PRO A N 3
ATOM 3554 C CA . PRO A 1 43 ? -4.251 -9.503 1.382 1.00 0.00 43 PRO A CA 3
ATOM 3555 C C . PRO A 1 43 ? -3.243 -10.652 1.422 1.00 0.00 43 PRO A C 3
ATOM 3556 O O . PRO A 1 43 ? -2.068 -10.464 1.098 1.00 0.00 43 PRO A O 3
ATOM 3567 N N . GLU A 1 44 ? -3.713 -11.826 1.854 1.00 0.00 44 GLU A N 3
ATOM 3568 C CA . GLU A 1 44 ? -2.898 -13.047 1.948 1.00 0.00 44 GLU A CA 3
ATOM 3569 C C . GLU A 1 44 ? -1.902 -12.979 3.105 1.00 0.00 44 GLU A C 3
ATOM 3570 O O . GLU A 1 44 ? -1.830 -13.896 3.924 1.00 0.00 44 GLU A O 3
ATOM 3582 N N . GLU A 1 45 ? -1.136 -11.900 3.162 1.00 0.00 45 GLU A N 3
ATOM 3583 C CA . GLU A 1 45 ? -0.112 -11.733 4.182 1.00 0.00 45 GLU A CA 3
ATOM 3584 C C . GLU A 1 45 ? -0.735 -11.656 5.580 1.00 0.00 45 GLU A C 3
ATOM 3585 O O . GLU A 1 45 ? -0.588 -12.574 6.388 1.00 0.00 45 GLU A O 3
ATOM 3597 N N . GLU A 1 46 ? -1.426 -10.559 5.855 1.00 0.00 46 GLU A N 3
ATOM 3598 C CA . GLU A 1 46 ? -2.126 -10.380 7.120 1.00 0.00 46 GLU A CA 3
ATOM 3599 C C . GLU A 1 46 ? -3.511 -9.812 6.839 1.00 0.00 46 GLU A C 3
ATOM 3600 O O . GLU A 1 46 ? -4.240 -10.346 6.011 1.00 0.00 46 GLU A O 3
ATOM 3612 N N . GLY A 1 47 ? -3.872 -8.749 7.535 1.00 0.00 47 GLY A N 3
ATOM 3613 C CA . GLY A 1 47 ? -5.037 -7.983 7.163 1.00 0.00 47 GLY A CA 3
ATOM 3614 C C . GLY A 1 47 ? -4.913 -6.559 7.650 1.00 0.00 47 GLY A C 3
ATOM 3615 O O . GLY A 1 47 ? -4.268 -5.726 7.013 1.00 0.00 47 GLY A O 3
ATOM 3619 N N . MET A 1 48 ? -5.478 -6.293 8.812 1.00 0.00 48 MET A N 3
ATOM 3620 C CA . MET A 1 48 ? -5.363 -4.983 9.439 1.00 0.00 48 MET A CA 3
ATOM 3621 C C . MET A 1 48 ? -3.902 -4.515 9.576 1.00 0.00 48 MET A C 3
ATOM 3622 O O . MET A 1 48 ? -3.610 -3.351 9.306 1.00 0.00 48 MET A O 3
ATOM 3636 N N . PRO A 1 49 ? -2.949 -5.387 9.985 1.00 0.00 49 PRO A N 3
ATOM 3637 C CA . PRO A 1 49 ? -1.551 -4.985 10.148 1.00 0.00 49 PRO A CA 3
ATOM 3638 C C . PRO A 1 49 ? -0.898 -4.726 8.798 1.00 0.00 49 PRO A C 3
ATOM 3639 O O . PRO A 1 49 ? 0.019 -3.915 8.688 1.00 0.00 49 PRO A O 3
ATOM 3650 N N . LEU A 1 50 ? -1.399 -5.418 7.774 1.00 0.00 50 LEU A N 3
ATOM 3651 C CA . LEU A 1 50 ? -0.992 -5.167 6.398 1.00 0.00 50 LEU A CA 3
ATOM 3652 C C . LEU A 1 50 ? -1.278 -3.707 6.073 1.00 0.00 50 LEU A C 3
ATOM 3653 O O . LEU A 1 50 ? -0.431 -2.996 5.541 1.00 0.00 50 LEU A O 3
ATOM 3669 N N . ARG A 1 51 ? -2.470 -3.262 6.455 1.00 0.00 51 ARG A N 3
ATOM 3670 C CA . ARG A 1 51 ? -2.861 -1.869 6.296 1.00 0.00 51 ARG A CA 3
ATOM 3671 C C . ARG A 1 51 ? -1.919 -0.961 7.070 1.00 0.00 51 ARG A C 3
ATOM 3672 O O . ARG A 1 51 ? -1.394 0.009 6.533 1.00 0.00 51 ARG A O 3
ATOM 3693 N N . ALA A 1 52 ? -1.694 -1.309 8.327 1.00 0.00 52 ALA A N 3
ATOM 3694 C CA . ALA A 1 52 ? -0.888 -0.495 9.219 1.00 0.00 52 ALA A CA 3
ATOM 3695 C C . ALA A 1 52 ? 0.526 -0.297 8.685 1.00 0.00 52 ALA A C 3
ATOM 3696 O O . ALA A 1 52 ? 1.001 0.835 8.603 1.00 0.00 52 ALA A O 3
ATOM 3703 N N . TRP A 1 53 ? 1.187 -1.386 8.293 1.00 0.00 53 TRP A N 3
ATOM 3704 C CA . TRP A 1 53 ? 2.569 -1.290 7.842 1.00 0.00 53 TRP A CA 3
ATOM 3705 C C . TRP A 1 53 ? 2.663 -0.657 6.462 1.00 0.00 53 TRP A C 3
ATOM 3706 O O . TRP A 1 53 ? 3.583 0.114 6.189 1.00 0.00 53 TRP A O 3
ATOM 3727 N N . VAL A 1 54 ? 1.707 -0.976 5.602 1.00 0.00 54 VAL A N 3
ATOM 3728 C CA . VAL A 1 54 ? 1.663 -0.415 4.262 1.00 0.00 54 VAL A CA 3
ATOM 3729 C C . VAL A 1 54 ? 1.429 1.093 4.318 1.00 0.00 54 VAL A C 3
ATOM 3730 O O . VAL A 1 54 ? 2.181 1.866 3.723 1.00 0.00 54 VAL A O 3
ATOM 3743 N N . ILE A 1 55 ? 0.399 1.506 5.055 1.00 0.00 55 ILE A N 3
ATOM 3744 C CA . ILE A 1 55 ? 0.123 2.920 5.253 1.00 0.00 55 ILE A CA 3
ATOM 3745 C C . ILE A 1 55 ? 1.312 3.615 5.912 1.00 0.00 55 ILE A C 3
ATOM 3746 O O . ILE A 1 55 ? 1.668 4.731 5.538 1.00 0.00 55 ILE A O 3
ATOM 3762 N N . LYS A 1 56 ? 1.938 2.945 6.872 1.00 0.00 56 LYS A N 3
ATOM 3763 C CA . LYS A 1 56 ? 3.094 3.506 7.562 1.00 0.00 56 LYS A CA 3
ATOM 3764 C C . LYS A 1 56 ? 4.261 3.704 6.596 1.00 0.00 56 LYS A C 3
ATOM 3765 O O . LYS A 1 56 ? 4.833 4.790 6.524 1.00 0.00 56 LYS A O 3
ATOM 3784 N N . CYS A 1 57 ? 4.589 2.660 5.842 1.00 0.00 57 CYS A N 3
ATOM 3785 C CA . CYS A 1 57 ? 5.706 2.710 4.905 1.00 0.00 57 CYS A CA 3
ATOM 3786 C C . CYS A 1 57 ? 5.470 3.773 3.842 1.00 0.00 57 CYS A C 3
ATOM 3787 O O . CYS A 1 57 ? 6.354 4.580 3.549 1.00 0.00 57 CYS A O 3
ATOM 3795 N N . ALA A 1 58 ? 4.266 3.780 3.283 1.00 0.00 58 ALA A N 3
ATOM 3796 C CA . ALA A 1 58 ? 3.898 4.760 2.274 1.00 0.00 58 ALA A CA 3
ATOM 3797 C C . ALA A 1 58 ? 3.947 6.166 2.855 1.00 0.00 58 ALA A C 3
ATOM 3798 O O . ALA A 1 58 ? 4.379 7.105 2.193 1.00 0.00 58 ALA A O 3
ATOM 3805 N N . HIS A 1 59 ? 3.518 6.293 4.105 1.00 0.00 59 HIS A N 3
ATOM 3806 C CA . HIS A 1 59 ? 3.538 7.573 4.795 1.00 0.00 59 HIS A CA 3
ATOM 3807 C C . HIS A 1 59 ? 4.973 8.074 4.930 1.00 0.00 59 HIS A C 3
ATOM 3808 O O . HIS A 1 59 ? 5.256 9.240 4.664 1.00 0.00 59 HIS A O 3
ATOM 3823 N N . GLU A 1 60 ? 5.873 7.182 5.329 1.00 0.00 60 GLU A N 3
ATOM 3824 C CA . GLU A 1 60 ? 7.278 7.532 5.489 1.00 0.00 60 GLU A CA 3
ATOM 3825 C C . GLU A 1 60 ? 7.882 7.960 4.156 1.00 0.00 60 GLU A C 3
ATOM 3826 O O . GLU A 1 60 ? 8.551 8.985 4.069 1.00 0.00 60 GLU A O 3
ATOM 3838 N N . ALA A 1 61 ? 7.626 7.173 3.115 1.00 0.00 61 ALA A N 3
ATOM 3839 C CA . ALA A 1 61 ? 8.157 7.462 1.786 1.00 0.00 61 ALA A CA 3
ATOM 3840 C C . ALA A 1 61 ? 7.619 8.786 1.253 1.00 0.00 61 ALA A C 3
ATOM 3841 O O . ALA A 1 61 ? 8.368 9.605 0.727 1.00 0.00 61 ALA A O 3
ATOM 3848 N N . LEU A 1 62 ? 6.323 8.994 1.426 1.00 0.00 62 LEU A N 3
ATOM 3849 C CA . LEU A 1 62 ? 5.634 10.163 0.884 1.00 0.00 62 LEU A CA 3
ATOM 3850 C C . LEU A 1 62 ? 5.964 11.421 1.677 1.00 0.00 62 LEU A C 3
ATOM 3851 O O . LEU A 1 62 ? 6.103 12.485 1.110 1.00 0.00 62 LEU A O 3
ATOM 3867 N N . GLU A 1 63 ? 6.087 11.318 2.980 1.00 0.00 63 GLU A N 3
ATOM 3868 C CA . GLU A 1 63 ? 6.373 12.501 3.781 1.00 0.00 63 GLU A CA 3
ATOM 3869 C C . GLU A 1 63 ? 7.856 12.854 3.770 1.00 0.00 63 GLU A C 3
ATOM 3870 O O . GLU A 1 63 ? 8.221 14.011 3.977 1.00 0.00 63 GLU A O 3
ATOM 3882 N N . LYS A 1 64 ? 8.711 11.868 3.551 1.00 0.00 64 LYS A N 3
ATOM 3883 C CA . LYS A 1 64 ? 10.141 12.124 3.506 1.00 0.00 64 LYS A CA 3
ATOM 3884 C C . LYS A 1 64 ? 10.479 12.621 2.113 1.00 0.00 64 LYS A C 3
ATOM 3885 O O . LYS A 1 64 ? 11.306 13.513 1.923 1.00 0.00 64 LYS A O 3
ATOM 3904 N N . ASN A 1 65 ? 9.795 12.041 1.145 1.00 0.00 65 ASN A N 3
ATOM 3905 C CA . ASN A 1 65 ? 9.876 12.467 -0.233 1.00 0.00 65 ASN A CA 3
ATOM 3906 C C . ASN A 1 65 ? 8.463 12.622 -0.785 1.00 0.00 65 ASN A C 3
ATOM 3907 O O . ASN A 1 65 ? 7.875 11.673 -1.304 1.00 0.00 65 ASN A O 3
ATOM 3918 N N . PRO A 1 66 ? 7.887 13.819 -0.665 1.00 0.00 66 PRO A N 3
ATOM 3919 C CA . PRO A 1 66 ? 6.521 14.081 -1.102 1.00 0.00 66 PRO A CA 3
ATOM 3920 C C . PRO A 1 66 ? 6.477 14.497 -2.568 1.00 0.00 66 PRO A C 3
ATOM 3921 O O . PRO A 1 66 ? 5.624 15.279 -2.997 1.00 0.00 66 PRO A O 3
ATOM 3932 N N . LYS A 1 67 ? 7.419 13.955 -3.332 1.00 0.00 67 LYS A N 3
ATOM 3933 C CA . LYS A 1 67 ? 7.534 14.249 -4.752 1.00 0.00 67 LYS A CA 3
ATOM 3934 C C . LYS A 1 67 ? 7.347 12.984 -5.588 1.00 0.00 67 LYS A C 3
ATOM 3935 O O . LYS A 1 67 ? 7.628 12.973 -6.783 1.00 0.00 67 LYS A O 3
ATOM 3954 N N . ILE A 1 68 ? 6.893 11.915 -4.948 1.00 0.00 68 ILE A N 3
ATOM 3955 C CA . ILE A 1 68 ? 6.537 10.690 -5.656 1.00 0.00 68 ILE A CA 3
ATOM 3956 C C . ILE A 1 68 ? 5.047 10.664 -5.944 1.00 0.00 68 ILE A C 3
ATOM 3957 O O . ILE A 1 68 ? 4.284 11.451 -5.382 1.00 0.00 68 ILE A O 3
ATOM 3973 N N . ARG A 1 69 ? 4.635 9.759 -6.815 1.00 0.00 69 ARG A N 3
ATOM 3974 C CA . ARG A 1 69 ? 3.222 9.594 -7.114 1.00 0.00 69 ARG A CA 3
ATOM 3975 C C . ARG A 1 69 ? 2.811 8.129 -6.999 1.00 0.00 69 ARG A C 3
ATOM 3976 O O . ARG A 1 69 ? 1.645 7.794 -7.199 1.00 0.00 69 ARG A O 3
ATOM 3997 N N . GLU A 1 70 ? 3.781 7.254 -6.730 1.00 0.00 70 GLU A N 3
ATOM 3998 C CA . GLU A 1 70 ? 3.495 5.855 -6.425 1.00 0.00 70 GLU A CA 3
ATOM 3999 C C . GLU A 1 70 ? 4.736 5.150 -5.869 1.00 0.00 70 GLU A C 3
ATOM 4000 O O . GLU A 1 70 ? 5.863 5.596 -6.093 1.00 0.00 70 GLU A O 3
ATOM 4012 N N . VAL A 1 71 ? 4.523 4.061 -5.135 1.00 0.00 71 VAL A N 3
ATOM 4013 C CA . VAL A 1 71 ? 5.619 3.253 -4.609 1.00 0.00 71 VAL A CA 3
ATOM 4014 C C . VAL A 1 71 ? 5.347 1.764 -4.812 1.00 0.00 71 VAL A C 3
ATOM 4015 O O . VAL A 1 71 ? 4.194 1.338 -4.957 1.00 0.00 71 VAL A O 3
ATOM 4028 N N . TYR A 1 72 ? 6.414 0.978 -4.825 1.00 0.00 72 TYR A N 3
ATOM 4029 C CA . TYR A 1 72 ? 6.308 -0.465 -4.980 1.00 0.00 72 TYR A CA 3
ATOM 4030 C C . TYR A 1 72 ? 6.679 -1.165 -3.684 1.00 0.00 72 TYR A C 3
ATOM 4031 O O . TYR A 1 72 ? 7.809 -1.053 -3.203 1.00 0.00 72 TYR A O 3
ATOM 4049 N N . LEU A 1 73 ? 5.722 -1.875 -3.118 1.00 0.00 73 LEU A N 3
ATOM 4050 C CA . LEU A 1 73 ? 5.919 -2.543 -1.848 1.00 0.00 73 LEU A CA 3
ATOM 4051 C C . LEU A 1 73 ? 5.946 -4.056 -1.988 1.00 0.00 73 LEU A C 3
ATOM 4052 O O . LEU A 1 73 ? 5.185 -4.648 -2.757 1.00 0.00 73 LEU A O 3
ATOM 4068 N N . LYS A 1 74 ? 6.834 -4.668 -1.230 1.00 0.00 74 LYS A N 3
ATOM 4069 C CA . LYS A 1 74 ? 6.912 -6.108 -1.141 1.00 0.00 74 LYS A CA 3
ATOM 4070 C C . LYS A 1 74 ? 6.623 -6.518 0.298 1.00 0.00 74 LYS A C 3
ATOM 4071 O O . LYS A 1 74 ? 7.265 -6.017 1.225 1.00 0.00 74 LYS A O 3
ATOM 4090 N N . PRO A 1 75 ? 5.617 -7.392 0.495 1.00 0.00 75 PRO A N 3
ATOM 4091 C CA . PRO A 1 75 ? 5.210 -7.899 1.809 1.00 0.00 75 PRO A CA 3
ATOM 4092 C C . PRO A 1 75 ? 6.377 -8.183 2.747 1.00 0.00 75 PRO A C 3
ATOM 4093 O O . PRO A 1 75 ? 7.445 -8.632 2.321 1.00 0.00 75 PRO A O 3
ATOM 4104 N N . ARG A 1 76 ? 6.151 -7.923 4.034 1.00 0.00 76 ARG A N 3
ATOM 4105 C CA . ARG A 1 76 ? 7.133 -8.216 5.064 1.00 0.00 76 ARG A CA 3
ATOM 4106 C C . ARG A 1 76 ? 7.312 -9.715 5.148 1.00 0.00 76 ARG A C 3
ATOM 4107 O O . ARG A 1 76 ? 8.387 -10.213 5.483 1.00 0.00 76 ARG A O 3
ATOM 4128 N N . ALA A 1 77 ? 6.236 -10.428 4.850 1.00 0.00 77 ALA A N 3
ATOM 4129 C CA . ALA A 1 77 ? 6.302 -11.858 4.676 1.00 0.00 77 ALA A CA 3
ATOM 4130 C C . ALA A 1 77 ? 6.853 -12.159 3.293 1.00 0.00 77 ALA A C 3
ATOM 4131 O O . ALA A 1 77 ? 6.112 -12.494 2.367 1.00 0.00 77 ALA A O 3
ATOM 4138 N N . VAL A 1 78 ? 8.160 -12.002 3.160 1.00 0.00 78 VAL A N 3
ATOM 4139 C CA . VAL A 1 78 ? 8.855 -12.205 1.890 1.00 0.00 78 VAL A CA 3
ATOM 4140 C C . VAL A 1 78 ? 8.601 -13.612 1.345 1.00 0.00 78 VAL A C 3
ATOM 4141 O O . VAL A 1 78 ? 8.647 -13.842 0.134 1.00 0.00 78 VAL A O 3
ATOM 4154 N N . LYS A 1 79 ? 8.293 -14.531 2.253 1.00 0.00 79 LYS A N 3
ATOM 4155 C CA . LYS A 1 79 ? 7.972 -15.914 1.905 1.00 0.00 79 LYS A CA 3
ATOM 4156 C C . LYS A 1 79 ? 6.797 -15.993 0.926 1.00 0.00 79 LYS A C 3
ATOM 4157 O O . LYS A 1 79 ? 6.672 -16.963 0.178 1.00 0.00 79 LYS A O 3
ATOM 4176 N N . ASN A 1 80 ? 5.955 -14.960 0.919 1.00 0.00 80 ASN A N 3
ATOM 4177 C CA . ASN A 1 80 ? 4.760 -14.943 0.074 1.00 0.00 80 ASN A CA 3
ATOM 4178 C C . ASN A 1 80 ? 5.131 -14.985 -1.400 1.00 0.00 80 ASN A C 3
ATOM 4179 O O . ASN A 1 80 ? 4.438 -15.606 -2.203 1.00 0.00 80 ASN A O 3
ATOM 4190 N N . SER A 1 81 ? 6.226 -14.309 -1.737 1.00 0.00 81 SER A N 3
ATOM 4191 C CA . SER A 1 81 ? 6.810 -14.342 -3.077 1.00 0.00 81 SER A CA 3
ATOM 4192 C C . SER A 1 81 ? 5.906 -13.712 -4.150 1.00 0.00 81 SER A C 3
ATOM 4193 O O . SER A 1 81 ? 6.134 -12.578 -4.569 1.00 0.00 81 SER A O 3
ATOM 4201 N N . SER A 1 82 ? 4.870 -14.437 -4.562 1.00 0.00 82 SER A N 3
ATOM 4202 C CA . SER A 1 82 ? 4.094 -14.079 -5.746 1.00 0.00 82 SER A CA 3
ATOM 4203 C C . SER A 1 82 ? 2.961 -13.090 -5.447 1.00 0.00 82 SER A C 3
ATOM 4204 O O . SER A 1 82 ? 1.885 -13.166 -6.040 1.00 0.00 82 SER A O 3
ATOM 4212 N N . VAL A 1 83 ? 3.203 -12.162 -4.536 1.00 0.00 83 VAL A N 3
ATOM 4213 C CA . VAL A 1 83 ? 2.250 -11.093 -4.272 1.00 0.00 83 VAL A CA 3
ATOM 4214 C C . VAL A 1 83 ? 2.997 -9.784 -4.035 1.00 0.00 83 VAL A C 3
ATOM 4215 O O . VAL A 1 83 ? 3.965 -9.734 -3.270 1.00 0.00 83 VAL A O 3
ATOM 4228 N N . GLN A 1 84 ? 2.576 -8.739 -4.726 1.00 0.00 84 GLN A N 3
ATOM 4229 C CA . GLN A 1 84 ? 3.199 -7.433 -4.597 1.00 0.00 84 GLN A CA 3
ATOM 4230 C C . GLN A 1 84 ? 2.145 -6.374 -4.309 1.00 0.00 84 GLN A C 3
ATOM 4231 O O . GLN A 1 84 ? 0.989 -6.509 -4.712 1.00 0.00 84 GLN A O 3
ATOM 4245 N N . PHE A 1 85 ? 2.544 -5.325 -3.611 1.00 0.00 85 PHE A N 3
ATOM 4246 C CA . PHE A 1 85 ? 1.647 -4.221 -3.326 1.00 0.00 85 PHE A CA 3
ATOM 4247 C C . PHE A 1 85 ? 2.097 -2.974 -4.069 1.00 0.00 85 PHE A C 3
ATOM 4248 O O . PHE A 1 85 ? 3.232 -2.525 -3.931 1.00 0.00 85 PHE A O 3
ATOM 4265 N N . HIS A 1 86 ? 1.202 -2.427 -4.863 1.00 0.00 86 HIS A N 3
ATOM 4266 C CA . HIS A 1 86 ? 1.498 -1.246 -5.647 1.00 0.00 86 HIS A CA 3
ATOM 4267 C C . HIS A 1 86 ? 0.681 -0.077 -5.120 1.00 0.00 86 HIS A C 3
ATOM 4268 O O . HIS A 1 86 ? -0.513 0.032 -5.395 1.00 0.00 86 HIS A O 3
ATOM 4283 N N . VAL A 1 87 ? 1.324 0.791 -4.363 1.00 0.00 87 VAL A N 3
ATOM 4284 C CA . VAL A 1 87 ? 0.631 1.917 -3.766 1.00 0.00 87 VAL A CA 3
ATOM 4285 C C . VAL A 1 87 ? 0.786 3.148 -4.636 1.00 0.00 87 VAL A C 3
ATOM 4286 O O . VAL A 1 87 ? 1.885 3.666 -4.813 1.00 0.00 87 VAL A O 3
ATOM 4299 N N . ILE A 1 88 ? -0.320 3.594 -5.195 1.00 0.00 88 ILE A N 3
ATOM 4300 C CA . ILE A 1 88 ? -0.326 4.763 -6.050 1.00 0.00 88 ILE A CA 3
ATOM 4301 C C . ILE A 1 88 ? -0.851 5.962 -5.281 1.00 0.00 88 ILE A C 3
ATOM 4302 O O . ILE A 1 88 ? -1.785 5.840 -4.495 1.00 0.00 88 ILE A O 3
ATOM 4318 N N . PHE A 1 89 ? -0.247 7.110 -5.509 1.00 0.00 89 PHE A N 3
ATOM 4319 C CA . PHE A 1 89 ? -0.606 8.316 -4.797 1.00 0.00 89 PHE A CA 3
ATOM 4320 C C . PHE A 1 89 ? -1.452 9.235 -5.666 1.00 0.00 89 PHE A C 3
ATOM 4321 O O . PHE A 1 89 ? -0.951 9.843 -6.611 1.00 0.00 89 PHE A O 3
ATOM 4338 N N . ASP A 1 90 ? -2.731 9.322 -5.352 1.00 0.00 90 ASP A N 3
ATOM 4339 C CA . ASP A 1 90 ? -3.622 10.244 -6.040 1.00 0.00 90 ASP A CA 3
ATOM 4340 C C . ASP A 1 90 ? -3.706 11.531 -5.241 1.00 0.00 90 ASP A C 3
ATOM 4341 O O . ASP A 1 90 ? -4.160 11.526 -4.100 1.00 0.00 90 ASP A O 3
ATOM 4350 N N . GLU A 1 91 ? -3.259 12.633 -5.810 1.00 0.00 91 GLU A N 3
ATOM 4351 C CA . GLU A 1 91 ? -3.237 13.874 -5.064 1.00 0.00 91 GLU A CA 3
ATOM 4352 C C . GLU A 1 91 ? -4.552 14.629 -5.217 1.00 0.00 91 GLU A C 3
ATOM 4353 O O . GLU A 1 91 ? -4.915 15.077 -6.304 1.00 0.00 91 GLU A O 3
ATOM 4365 N N . GLU A 1 92 ? -5.265 14.746 -4.108 1.00 0.00 92 GLU A N 3
ATOM 4366 C CA . GLU A 1 92 ? -6.527 15.462 -4.062 1.00 0.00 92 GLU A CA 3
ATOM 4367 C C . GLU A 1 92 ? -6.602 16.262 -2.771 1.00 0.00 92 GLU A C 3
ATOM 4368 O O . GLU A 1 92 ? -6.480 17.501 -2.827 1.00 0.00 92 GLU A O 3
ATOM 4381 N N . GLY A 1 1 ? 2.527 -25.590 -20.432 1.00 0.00 1 GLY A N 4
ATOM 4382 C CA . GLY A 1 1 ? 3.395 -25.509 -19.230 1.00 0.00 1 GLY A CA 4
ATOM 4383 C C . GLY A 1 1 ? 2.671 -24.931 -18.033 1.00 0.00 1 GLY A C 4
ATOM 4384 O O . GLY A 1 1 ? 2.470 -25.614 -17.031 1.00 0.00 1 GLY A O 4
ATOM 4390 N N . SER A 1 2 ? 2.263 -23.672 -18.141 1.00 0.00 2 SER A N 4
ATOM 4391 C CA . SER A 1 2 ? 1.602 -22.983 -17.043 1.00 0.00 2 SER A CA 4
ATOM 4392 C C . SER A 1 2 ? 0.113 -23.328 -16.990 1.00 0.00 2 SER A C 4
ATOM 4393 O O . SER A 1 2 ? -0.744 -22.486 -17.258 1.00 0.00 2 SER A O 4
ATOM 4401 N N . ALA A 1 3 ? -0.183 -24.574 -16.634 1.00 0.00 3 ALA A N 4
ATOM 4402 C CA . ALA A 1 3 ? -1.559 -25.041 -16.522 1.00 0.00 3 ALA A CA 4
ATOM 4403 C C . ALA A 1 3 ? -2.227 -24.441 -15.292 1.00 0.00 3 ALA A C 4
ATOM 4404 O O . ALA A 1 3 ? -3.332 -23.902 -15.366 1.00 0.00 3 ALA A O 4
ATOM 4411 N N . MET A 1 4 ? -1.545 -24.543 -14.162 1.00 0.00 4 MET A N 4
ATOM 4412 C CA . MET A 1 4 ? -2.000 -23.924 -12.925 1.00 0.00 4 MET A CA 4
ATOM 4413 C C . MET A 1 4 ? -1.144 -22.704 -12.633 1.00 0.00 4 MET A C 4
ATOM 4414 O O . MET A 1 4 ? -1.256 -22.077 -11.579 1.00 0.00 4 MET A O 4
ATOM 4428 N N . GLY A 1 5 ? -0.283 -22.381 -13.583 1.00 0.00 5 GLY A N 4
ATOM 4429 C CA . GLY A 1 5 ? 0.671 -21.314 -13.393 1.00 0.00 5 GLY A CA 4
ATOM 4430 C C . GLY A 1 5 ? 1.984 -21.844 -12.862 1.00 0.00 5 GLY A C 4
ATOM 4431 O O . GLY A 1 5 ? 2.089 -23.025 -12.522 1.00 0.00 5 GLY A O 4
ATOM 4435 N N . HIS A 1 6 ? 2.993 -20.994 -12.814 1.00 0.00 6 HIS A N 4
ATOM 4436 C CA . HIS A 1 6 ? 4.282 -21.378 -12.258 1.00 0.00 6 HIS A CA 4
ATOM 4437 C C . HIS A 1 6 ? 4.915 -20.181 -11.560 1.00 0.00 6 HIS A C 4
ATOM 4438 O O . HIS A 1 6 ? 5.642 -20.331 -10.580 1.00 0.00 6 HIS A O 4
ATOM 4453 N N . MET A 1 7 ? 4.629 -18.995 -12.079 1.00 0.00 7 MET A N 4
ATOM 4454 C CA . MET A 1 7 ? 5.040 -17.748 -11.445 1.00 0.00 7 MET A CA 4
ATOM 4455 C C . MET A 1 7 ? 3.846 -16.797 -11.354 1.00 0.00 7 MET A C 4
ATOM 4456 O O . MET A 1 7 ? 3.781 -15.797 -12.072 1.00 0.00 7 MET A O 4
ATOM 4470 N N . PRO A 1 8 ? 2.876 -17.104 -10.477 1.00 0.00 8 PRO A N 4
ATOM 4471 C CA . PRO A 1 8 ? 1.661 -16.310 -10.324 1.00 0.00 8 PRO A CA 4
ATOM 4472 C C . PRO A 1 8 ? 1.901 -15.067 -9.478 1.00 0.00 8 PRO A C 4
ATOM 4473 O O . PRO A 1 8 ? 1.546 -15.024 -8.300 1.00 0.00 8 PRO A O 4
ATOM 4484 N N . ALA A 1 9 ? 2.500 -14.056 -10.084 1.00 0.00 9 ALA A N 4
ATOM 4485 C CA . ALA A 1 9 ? 2.822 -12.833 -9.373 1.00 0.00 9 ALA A CA 4
ATOM 4486 C C . ALA A 1 9 ? 1.623 -11.899 -9.353 1.00 0.00 9 ALA A C 4
ATOM 4487 O O . ALA A 1 9 ? 1.237 -11.337 -10.379 1.00 0.00 9 ALA A O 4
ATOM 4494 N N . VAL A 1 10 ? 1.035 -11.746 -8.181 1.00 0.00 10 VAL A N 4
ATOM 4495 C CA . VAL A 1 10 ? -0.127 -10.894 -8.014 1.00 0.00 10 VAL A CA 4
ATOM 4496 C C . VAL A 1 10 ? 0.291 -9.562 -7.419 1.00 0.00 10 VAL A C 4
ATOM 4497 O O . VAL A 1 10 ? 0.833 -9.511 -6.319 1.00 0.00 10 VAL A O 4
ATOM 4510 N N . ASP A 1 11 ? 0.052 -8.485 -8.144 1.00 0.00 11 ASP A N 4
ATOM 4511 C CA . ASP A 1 11 ? 0.378 -7.168 -7.637 1.00 0.00 11 ASP A CA 4
ATOM 4512 C C . ASP A 1 11 ? -0.894 -6.357 -7.417 1.00 0.00 11 ASP A C 4
ATOM 4513 O O . ASP A 1 11 ? -1.702 -6.167 -8.326 1.00 0.00 11 ASP A O 4
ATOM 4522 N N . VAL A 1 12 ? -1.079 -5.928 -6.182 1.00 0.00 12 VAL A N 4
ATOM 4523 C CA . VAL A 1 12 ? -2.261 -5.181 -5.777 1.00 0.00 12 VAL A CA 4
ATOM 4524 C C . VAL A 1 12 ? -2.019 -3.681 -5.899 1.00 0.00 12 VAL A C 4
ATOM 4525 O O . VAL A 1 12 ? -0.939 -3.205 -5.574 1.00 0.00 12 VAL A O 4
ATOM 4538 N N . GLU A 1 13 ? -3.013 -2.942 -6.373 1.00 0.00 13 GLU A N 4
ATOM 4539 C CA . GLU A 1 13 ? -2.887 -1.500 -6.479 1.00 0.00 13 GLU A CA 4
ATOM 4540 C C . GLU A 1 13 ? -3.702 -0.810 -5.388 1.00 0.00 13 GLU A C 4
ATOM 4541 O O . GLU A 1 13 ? -4.932 -0.880 -5.368 1.00 0.00 13 GLU A O 4
ATOM 4553 N N . ILE A 1 14 ? -3.001 -0.167 -4.471 1.00 0.00 14 ILE A N 4
ATOM 4554 C CA . ILE A 1 14 ? -3.640 0.595 -3.413 1.00 0.00 14 ILE A CA 4
ATOM 4555 C C . ILE A 1 14 ? -3.547 2.079 -3.752 1.00 0.00 14 ILE A C 4
ATOM 4556 O O . ILE A 1 14 ? -2.634 2.486 -4.464 1.00 0.00 14 ILE A O 4
ATOM 4572 N N . HIS A 1 15 ? -4.487 2.880 -3.280 1.00 0.00 15 HIS A N 4
ATOM 4573 C CA . HIS A 1 15 ? -4.471 4.307 -3.573 1.00 0.00 15 HIS A CA 4
ATOM 4574 C C . HIS A 1 15 ? -4.641 5.115 -2.295 1.00 0.00 15 HIS A C 4
ATOM 4575 O O . HIS A 1 15 ? -5.361 4.706 -1.393 1.00 0.00 15 HIS A O 4
ATOM 4590 N N . PHE A 1 16 ? -3.944 6.239 -2.214 1.00 0.00 16 PHE A N 4
ATOM 4591 C CA . PHE A 1 16 ? -4.082 7.158 -1.090 1.00 0.00 16 PHE A CA 4
ATOM 4592 C C . PHE A 1 16 ? -4.005 8.599 -1.580 1.00 0.00 16 PHE A C 4
ATOM 4593 O O . PHE A 1 16 ? -3.122 8.932 -2.370 1.00 0.00 16 PHE A O 4
ATOM 4610 N N . PRO A 1 17 ? -4.935 9.471 -1.146 1.00 0.00 17 PRO A N 4
ATOM 4611 C CA . PRO A 1 17 ? -4.876 10.907 -1.454 1.00 0.00 17 PRO A CA 4
ATOM 4612 C C . PRO A 1 17 ? -3.579 11.539 -0.954 1.00 0.00 17 PRO A C 4
ATOM 4613 O O . PRO A 1 17 ? -3.334 11.626 0.250 1.00 0.00 17 PRO A O 4
ATOM 4624 N N . LEU A 1 18 ? -2.785 12.000 -1.926 1.00 0.00 18 LEU A N 4
ATOM 4625 C CA . LEU A 1 18 ? -1.456 12.592 -1.718 1.00 0.00 18 LEU A CA 4
ATOM 4626 C C . LEU A 1 18 ? -1.448 13.551 -0.530 1.00 0.00 18 LEU A C 4
ATOM 4627 O O . LEU A 1 18 ? -0.604 13.448 0.354 1.00 0.00 18 LEU A O 4
ATOM 4643 N N . LYS A 1 19 ? -2.394 14.478 -0.514 1.00 0.00 19 LYS A N 4
ATOM 4644 C CA . LYS A 1 19 ? -2.422 15.524 0.502 1.00 0.00 19 LYS A CA 4
ATOM 4645 C C . LYS A 1 19 ? -2.931 15.038 1.859 1.00 0.00 19 LYS A C 4
ATOM 4646 O O . LYS A 1 19 ? -2.693 15.687 2.875 1.00 0.00 19 LYS A O 4
ATOM 4665 N N . ARG A 1 20 ? -3.626 13.912 1.891 1.00 0.00 20 ARG A N 4
ATOM 4666 C CA . ARG A 1 20 ? -4.220 13.449 3.142 1.00 0.00 20 ARG A CA 4
ATOM 4667 C C . ARG A 1 20 ? -3.386 12.346 3.795 1.00 0.00 20 ARG A C 4
ATOM 4668 O O . ARG A 1 20 ? -3.287 12.286 5.018 1.00 0.00 20 ARG A O 4
ATOM 4689 N N . ILE A 1 21 ? -2.774 11.484 2.986 1.00 0.00 21 ILE A N 4
ATOM 4690 C CA . ILE A 1 21 ? -1.881 10.453 3.517 1.00 0.00 21 ILE A CA 4
ATOM 4691 C C . ILE A 1 21 ? -0.610 11.100 4.062 1.00 0.00 21 ILE A C 4
ATOM 4692 O O . ILE A 1 21 ? 0.042 10.568 4.957 1.00 0.00 21 ILE A O 4
ATOM 4708 N N . ALA A 1 22 ? -0.282 12.269 3.525 1.00 0.00 22 ALA A N 4
ATOM 4709 C CA . ALA A 1 22 ? 0.882 13.021 3.968 1.00 0.00 22 ALA A CA 4
ATOM 4710 C C . ALA A 1 22 ? 0.589 13.762 5.267 1.00 0.00 22 ALA A C 4
ATOM 4711 O O . ALA A 1 22 ? 1.500 14.266 5.926 1.00 0.00 22 ALA A O 4
ATOM 4718 N N . ALA A 1 23 ? -0.682 13.817 5.634 1.00 0.00 23 ALA A N 4
ATOM 4719 C CA . ALA A 1 23 ? -1.103 14.547 6.817 1.00 0.00 23 ALA A CA 4
ATOM 4720 C C . ALA A 1 23 ? -0.959 13.690 8.067 1.00 0.00 23 ALA A C 4
ATOM 4721 O O . ALA A 1 23 ? -0.682 12.493 7.978 1.00 0.00 23 ALA A O 4
ATOM 4728 N N . GLU A 1 24 ? -1.142 14.301 9.226 1.00 0.00 24 GLU A N 4
ATOM 4729 C CA . GLU A 1 24 ? -1.005 13.593 10.491 1.00 0.00 24 GLU A CA 4
ATOM 4730 C C . GLU A 1 24 ? -2.182 12.653 10.684 1.00 0.00 24 GLU A C 4
ATOM 4731 O O . GLU A 1 24 ? -2.012 11.455 10.925 1.00 0.00 24 GLU A O 4
ATOM 4743 N N . GLY A 1 25 ? -3.377 13.205 10.552 1.00 0.00 25 GLY A N 4
ATOM 4744 C CA . GLY A 1 25 ? -4.580 12.419 10.692 1.00 0.00 25 GLY A CA 4
ATOM 4745 C C . GLY A 1 25 ? -4.938 11.694 9.414 1.00 0.00 25 GLY A C 4
ATOM 4746 O O . GLY A 1 25 ? -5.903 12.049 8.742 1.00 0.00 25 GLY A O 4
ATOM 4750 N N . TYR A 1 26 ? -4.157 10.677 9.073 1.00 0.00 26 TYR A N 4
ATOM 4751 C CA . TYR A 1 26 ? -4.403 9.898 7.868 1.00 0.00 26 TYR A CA 4
ATOM 4752 C C . TYR A 1 26 ? -5.725 9.141 7.969 1.00 0.00 26 TYR A C 4
ATOM 4753 O O . TYR A 1 26 ? -6.458 9.024 6.991 1.00 0.00 26 TYR A O 4
ATOM 4771 N N . ALA A 1 27 ? -6.051 8.673 9.170 1.00 0.00 27 ALA A N 4
ATOM 4772 C CA . ALA A 1 27 ? -7.266 7.894 9.383 1.00 0.00 27 ALA A CA 4
ATOM 4773 C C . ALA A 1 27 ? -8.500 8.792 9.418 1.00 0.00 27 ALA A C 4
ATOM 4774 O O . ALA A 1 27 ? -9.607 8.333 9.692 1.00 0.00 27 ALA A O 4
ATOM 4781 N N . GLU A 1 28 ? -8.301 10.075 9.155 1.00 0.00 28 GLU A N 4
ATOM 4782 C CA . GLU A 1 28 ? -9.403 11.018 9.065 1.00 0.00 28 GLU A CA 4
ATOM 4783 C C . GLU A 1 28 ? -10.025 10.920 7.674 1.00 0.00 28 GLU A C 4
ATOM 4784 O O . GLU A 1 28 ? -11.204 11.217 7.475 1.00 0.00 28 GLU A O 4
ATOM 4796 N N . ASP A 1 29 ? -9.220 10.464 6.720 1.00 0.00 29 ASP A N 4
ATOM 4797 C CA . ASP A 1 29 ? -9.666 10.299 5.342 1.00 0.00 29 ASP A CA 4
ATOM 4798 C C . ASP A 1 29 ? -10.551 9.069 5.212 1.00 0.00 29 ASP A C 4
ATOM 4799 O O . ASP A 1 29 ? -10.091 7.936 5.362 1.00 0.00 29 ASP A O 4
ATOM 4808 N N . GLU A 1 30 ? -11.820 9.303 4.900 1.00 0.00 30 GLU A N 4
ATOM 4809 C CA . GLU A 1 30 ? -12.803 8.239 4.837 1.00 0.00 30 GLU A CA 4
ATOM 4810 C C . GLU A 1 30 ? -12.418 7.258 3.742 1.00 0.00 30 GLU A C 4
ATOM 4811 O O . GLU A 1 30 ? -12.607 6.052 3.871 1.00 0.00 30 GLU A O 4
ATOM 4823 N N . LEU A 1 31 ? -11.844 7.794 2.680 1.00 0.00 31 LEU A N 4
ATOM 4824 C CA . LEU A 1 31 ? -11.404 6.997 1.552 1.00 0.00 31 LEU A CA 4
ATOM 4825 C C . LEU A 1 31 ? -10.340 6.003 1.985 1.00 0.00 31 LEU A C 4
ATOM 4826 O O . LEU A 1 31 ? -10.341 4.855 1.548 1.00 0.00 31 LEU A O 4
ATOM 4842 N N . LEU A 1 32 ? -9.438 6.451 2.850 1.00 0.00 32 LEU A N 4
ATOM 4843 C CA . LEU A 1 32 ? -8.376 5.614 3.376 1.00 0.00 32 LEU A CA 4
ATOM 4844 C C . LEU A 1 32 ? -8.976 4.377 4.024 1.00 0.00 32 LEU A C 4
ATOM 4845 O O . LEU A 1 32 ? -8.501 3.256 3.835 1.00 0.00 32 LEU A O 4
ATOM 4861 N N . LEU A 1 33 ? -10.046 4.607 4.766 1.00 0.00 33 LEU A N 4
ATOM 4862 C CA . LEU A 1 33 ? -10.773 3.548 5.436 1.00 0.00 33 LEU A CA 4
ATOM 4863 C C . LEU A 1 33 ? -11.419 2.597 4.435 1.00 0.00 33 LEU A C 4
ATOM 4864 O O . LEU A 1 33 ? -11.280 1.377 4.544 1.00 0.00 33 LEU A O 4
ATOM 4880 N N . ASN A 1 34 ? -12.096 3.161 3.442 1.00 0.00 34 ASN A N 4
ATOM 4881 C CA . ASN A 1 34 ? -12.793 2.361 2.435 1.00 0.00 34 ASN A CA 4
ATOM 4882 C C . ASN A 1 34 ? -11.804 1.584 1.583 1.00 0.00 34 ASN A C 4
ATOM 4883 O O . ASN A 1 34 ? -12.013 0.414 1.288 1.00 0.00 34 ASN A O 4
ATOM 4894 N N . GLN A 1 35 ? -10.717 2.239 1.212 1.00 0.00 35 GLN A N 4
ATOM 4895 C CA . GLN A 1 35 ? -9.714 1.636 0.340 1.00 0.00 35 GLN A CA 4
ATOM 4896 C C . GLN A 1 35 ? -9.009 0.473 1.027 1.00 0.00 35 GLN A C 4
ATOM 4897 O O . GLN A 1 35 ? -8.826 -0.597 0.437 1.00 0.00 35 GLN A O 4
ATOM 4911 N N . MET A 1 36 ? -8.643 0.672 2.287 1.00 0.00 36 MET A N 4
ATOM 4912 C CA . MET A 1 36 ? -7.944 -0.358 3.038 1.00 0.00 36 MET A CA 4
ATOM 4913 C C . MET A 1 36 ? -8.922 -1.302 3.719 1.00 0.00 36 MET A C 4
ATOM 4914 O O . MET A 1 36 ? -8.518 -2.221 4.417 1.00 0.00 36 MET A O 4
ATOM 4928 N N . GLY A 1 37 ? -10.207 -1.043 3.553 1.00 0.00 37 GLY A N 4
ATOM 4929 C CA . GLY A 1 37 ? -11.207 -2.034 3.895 1.00 0.00 37 GLY A CA 4
ATOM 4930 C C . GLY A 1 37 ? -11.559 -2.858 2.677 1.00 0.00 37 GLY A C 4
ATOM 4931 O O . GLY A 1 37 ? -11.975 -4.014 2.778 1.00 0.00 37 GLY A O 4
ATOM 4935 N N . LYS A 1 38 ? -11.377 -2.231 1.524 1.00 0.00 38 LYS A N 4
ATOM 4936 C CA . LYS A 1 38 ? -11.594 -2.849 0.228 1.00 0.00 38 LYS A CA 4
ATOM 4937 C C . LYS A 1 38 ? -10.609 -3.986 -0.001 1.00 0.00 38 LYS A C 4
ATOM 4938 O O . LYS A 1 38 ? -10.993 -5.153 -0.066 1.00 0.00 38 LYS A O 4
ATOM 4957 N N . VAL A 1 39 ? -9.336 -3.645 -0.117 1.00 0.00 39 VAL A N 4
ATOM 4958 C CA . VAL A 1 39 ? -8.316 -4.653 -0.341 1.00 0.00 39 VAL A CA 4
ATOM 4959 C C . VAL A 1 39 ? -7.466 -4.831 0.913 1.00 0.00 39 VAL A C 4
ATOM 4960 O O . VAL A 1 39 ? -6.537 -4.066 1.181 1.00 0.00 39 VAL A O 4
ATOM 4973 N N . ASN A 1 40 ? -7.804 -5.846 1.696 1.00 0.00 40 ASN A N 4
ATOM 4974 C CA . ASN A 1 40 ? -7.185 -6.024 2.998 1.00 0.00 40 ASN A CA 4
ATOM 4975 C C . ASN A 1 40 ? -7.666 -7.295 3.678 1.00 0.00 40 ASN A C 4
ATOM 4976 O O . ASN A 1 40 ? -6.960 -7.876 4.503 1.00 0.00 40 ASN A O 4
ATOM 4987 N N . ASP A 1 41 ? -8.871 -7.718 3.331 1.00 0.00 41 ASP A N 4
ATOM 4988 C CA . ASP A 1 41 ? -9.491 -8.875 3.959 1.00 0.00 41 ASP A CA 4
ATOM 4989 C C . ASP A 1 41 ? -8.680 -10.138 3.700 1.00 0.00 41 ASP A C 4
ATOM 4990 O O . ASP A 1 41 ? -8.441 -10.938 4.606 1.00 0.00 41 ASP A O 4
ATOM 4999 N N . THR A 1 42 ? -8.254 -10.304 2.460 1.00 0.00 42 THR A N 4
ATOM 5000 C CA . THR A 1 42 ? -7.438 -11.444 2.082 1.00 0.00 42 THR A CA 4
ATOM 5001 C C . THR A 1 42 ? -6.421 -11.038 1.010 1.00 0.00 42 THR A C 4
ATOM 5002 O O . THR A 1 42 ? -6.555 -11.369 -0.169 1.00 0.00 42 THR A O 4
ATOM 5013 N N . PRO A 1 43 ? -5.376 -10.298 1.411 1.00 0.00 43 PRO A N 4
ATOM 5014 C CA . PRO A 1 43 ? -4.365 -9.802 0.495 1.00 0.00 43 PRO A CA 4
ATOM 5015 C C . PRO A 1 43 ? -3.185 -10.763 0.352 1.00 0.00 43 PRO A C 4
ATOM 5016 O O . PRO A 1 43 ? -2.085 -10.358 -0.022 1.00 0.00 43 PRO A O 4
ATOM 5027 N N . GLU A 1 44 ? -3.432 -12.031 0.695 1.00 0.00 44 GLU A N 4
ATOM 5028 C CA . GLU A 1 44 ? -2.448 -13.115 0.589 1.00 0.00 44 GLU A CA 4
ATOM 5029 C C . GLU A 1 44 ? -1.336 -12.999 1.640 1.00 0.00 44 GLU A C 4
ATOM 5030 O O . GLU A 1 44 ? -0.877 -14.007 2.175 1.00 0.00 44 GLU A O 4
ATOM 5042 N N . GLU A 1 45 ? -0.903 -11.780 1.934 1.00 0.00 45 GLU A N 4
ATOM 5043 C CA . GLU A 1 45 ? 0.126 -11.555 2.947 1.00 0.00 45 GLU A CA 4
ATOM 5044 C C . GLU A 1 45 ? -0.477 -11.539 4.353 1.00 0.00 45 GLU A C 4
ATOM 5045 O O . GLU A 1 45 ? -0.662 -12.590 4.964 1.00 0.00 45 GLU A O 4
ATOM 5057 N N . GLU A 1 46 ? -0.808 -10.361 4.857 1.00 0.00 46 GLU A N 4
ATOM 5058 C CA . GLU A 1 46 ? -1.355 -10.248 6.192 1.00 0.00 46 GLU A CA 4
ATOM 5059 C C . GLU A 1 46 ? -2.802 -9.740 6.145 1.00 0.00 46 GLU A C 4
ATOM 5060 O O . GLU A 1 46 ? -3.689 -10.470 5.705 1.00 0.00 46 GLU A O 4
ATOM 5072 N N . GLY A 1 47 ? -3.054 -8.509 6.568 1.00 0.00 47 GLY A N 4
ATOM 5073 C CA . GLY A 1 47 ? -4.397 -7.959 6.438 1.00 0.00 47 GLY A CA 4
ATOM 5074 C C . GLY A 1 47 ? -4.582 -6.684 7.225 1.00 0.00 47 GLY A C 4
ATOM 5075 O O . GLY A 1 47 ? -4.079 -5.632 6.833 1.00 0.00 47 GLY A O 4
ATOM 5079 N N . MET A 1 48 ? -5.306 -6.771 8.334 1.00 0.00 48 MET A N 4
ATOM 5080 C CA . MET A 1 48 ? -5.470 -5.647 9.249 1.00 0.00 48 MET A CA 4
ATOM 5081 C C . MET A 1 48 ? -4.114 -5.014 9.606 1.00 0.00 48 MET A C 4
ATOM 5082 O O . MET A 1 48 ? -3.934 -3.784 9.506 1.00 0.00 48 MET A O 4
ATOM 5096 N N . PRO A 1 49 ? -3.111 -5.824 9.985 1.00 0.00 49 PRO A N 4
ATOM 5097 C CA . PRO A 1 49 ? -1.781 -5.301 10.236 1.00 0.00 49 PRO A CA 4
ATOM 5098 C C . PRO A 1 49 ? -1.222 -4.654 8.981 1.00 0.00 49 PRO A C 4
ATOM 5099 O O . PRO A 1 49 ? -0.517 -3.665 9.073 1.00 0.00 49 PRO A O 4
ATOM 5110 N N . LEU A 1 50 ? -1.565 -5.208 7.803 1.00 0.00 50 LEU A N 4
ATOM 5111 C CA . LEU A 1 50 ? -1.131 -4.624 6.535 1.00 0.00 50 LEU A CA 4
ATOM 5112 C C . LEU A 1 50 ? -1.640 -3.197 6.356 1.00 0.00 50 LEU A C 4
ATOM 5113 O O . LEU A 1 50 ? -0.900 -2.339 5.932 1.00 0.00 50 LEU A O 4
ATOM 5129 N N . ARG A 1 51 ? -2.901 -2.925 6.657 1.00 0.00 51 ARG A N 4
ATOM 5130 C CA . ARG A 1 51 ? -3.392 -1.561 6.472 1.00 0.00 51 ARG A CA 4
ATOM 5131 C C . ARG A 1 51 ? -2.639 -0.607 7.375 1.00 0.00 51 ARG A C 4
ATOM 5132 O O . ARG A 1 51 ? -2.282 0.485 6.956 1.00 0.00 51 ARG A O 4
ATOM 5153 N N . ALA A 1 52 ? -2.350 -1.032 8.595 1.00 0.00 52 ALA A N 4
ATOM 5154 C CA . ALA A 1 52 ? -1.466 -0.244 9.453 1.00 0.00 52 ALA A CA 4
ATOM 5155 C C . ALA A 1 52 ? -0.063 -0.163 8.831 1.00 0.00 52 ALA A C 4
ATOM 5156 O O . ALA A 1 52 ? 0.550 0.899 8.756 1.00 0.00 52 ALA A O 4
ATOM 5163 N N . TRP A 1 53 ? 0.392 -1.312 8.357 1.00 0.00 53 TRP A N 4
ATOM 5164 C CA . TRP A 1 53 ? 1.719 -1.513 7.783 1.00 0.00 53 TRP A CA 4
ATOM 5165 C C . TRP A 1 53 ? 1.959 -0.668 6.524 1.00 0.00 53 TRP A C 4
ATOM 5166 O O . TRP A 1 53 ? 2.955 0.051 6.442 1.00 0.00 53 TRP A O 4
ATOM 5187 N N . VAL A 1 54 ? 1.047 -0.731 5.564 1.00 0.00 54 VAL A N 4
ATOM 5188 C CA . VAL A 1 54 ? 1.173 0.032 4.331 1.00 0.00 54 VAL A CA 4
ATOM 5189 C C . VAL A 1 54 ? 0.903 1.514 4.547 1.00 0.00 54 VAL A C 4
ATOM 5190 O O . VAL A 1 54 ? 1.631 2.345 4.020 1.00 0.00 54 VAL A O 4
ATOM 5203 N N . ILE A 1 55 ? -0.141 1.858 5.309 1.00 0.00 55 ILE A N 4
ATOM 5204 C CA . ILE A 1 55 ? -0.433 3.262 5.569 1.00 0.00 55 ILE A CA 4
ATOM 5205 C C . ILE A 1 55 ? 0.756 3.943 6.239 1.00 0.00 55 ILE A C 4
ATOM 5206 O O . ILE A 1 55 ? 1.092 5.082 5.914 1.00 0.00 55 ILE A O 4
ATOM 5222 N N . LYS A 1 56 ? 1.416 3.235 7.148 1.00 0.00 56 LYS A N 4
ATOM 5223 C CA . LYS A 1 56 ? 2.635 3.748 7.752 1.00 0.00 56 LYS A CA 4
ATOM 5224 C C . LYS A 1 56 ? 3.770 3.779 6.733 1.00 0.00 56 LYS A C 4
ATOM 5225 O O . LYS A 1 56 ? 4.429 4.803 6.576 1.00 0.00 56 LYS A O 4
ATOM 5244 N N . CYS A 1 57 ? 3.976 2.668 6.022 1.00 0.00 57 CYS A N 4
ATOM 5245 C CA . CYS A 1 57 ? 5.070 2.577 5.056 1.00 0.00 57 CYS A CA 4
ATOM 5246 C C . CYS A 1 57 ? 4.938 3.653 3.978 1.00 0.00 57 CYS A C 4
ATOM 5247 O O . CYS A 1 57 ? 5.912 4.323 3.634 1.00 0.00 57 CYS A O 4
ATOM 5255 N N . ALA A 1 58 ? 3.726 3.830 3.471 1.00 0.00 58 ALA A N 4
ATOM 5256 C CA . ALA A 1 58 ? 3.444 4.850 2.471 1.00 0.00 58 ALA A CA 4
ATOM 5257 C C . ALA A 1 58 ? 3.635 6.251 3.040 1.00 0.00 58 ALA A C 4
ATOM 5258 O O . ALA A 1 58 ? 4.197 7.125 2.382 1.00 0.00 58 ALA A O 4
ATOM 5265 N N . HIS A 1 59 ? 3.168 6.455 4.268 1.00 0.00 59 HIS A N 4
ATOM 5266 C CA . HIS A 1 59 ? 3.264 7.755 4.928 1.00 0.00 59 HIS A CA 4
ATOM 5267 C C . HIS A 1 59 ? 4.726 8.162 5.093 1.00 0.00 59 HIS A C 4
ATOM 5268 O O . HIS A 1 59 ? 5.111 9.281 4.757 1.00 0.00 59 HIS A O 4
ATOM 5283 N N . GLU A 1 60 ? 5.534 7.235 5.596 1.00 0.00 60 GLU A N 4
ATOM 5284 C CA . GLU A 1 60 ? 6.956 7.481 5.805 1.00 0.00 60 GLU A CA 4
ATOM 5285 C C . GLU A 1 60 ? 7.660 7.712 4.472 1.00 0.00 60 GLU A C 4
ATOM 5286 O O . GLU A 1 60 ? 8.471 8.627 4.329 1.00 0.00 60 GLU A O 4
ATOM 5298 N N . ALA A 1 61 ? 7.327 6.876 3.493 1.00 0.00 61 ALA A N 4
ATOM 5299 C CA . ALA A 1 61 ? 7.953 6.939 2.180 1.00 0.00 61 ALA A CA 4
ATOM 5300 C C . ALA A 1 61 ? 7.645 8.253 1.480 1.00 0.00 61 ALA A C 4
ATOM 5301 O O . ALA A 1 61 ? 8.529 8.872 0.889 1.00 0.00 61 ALA A O 4
ATOM 5308 N N . LEU A 1 62 ? 6.390 8.679 1.556 1.00 0.00 62 LEU A N 4
ATOM 5309 C CA . LEU A 1 62 ? 5.964 9.890 0.880 1.00 0.00 62 LEU A CA 4
ATOM 5310 C C . LEU A 1 62 ? 6.586 11.120 1.516 1.00 0.00 62 LEU A C 4
ATOM 5311 O O . LEU A 1 62 ? 7.133 11.958 0.824 1.00 0.00 62 LEU A O 4
ATOM 5327 N N . GLU A 1 63 ? 6.522 11.219 2.834 1.00 0.00 63 GLU A N 4
ATOM 5328 C CA . GLU A 1 63 ? 7.029 12.402 3.526 1.00 0.00 63 GLU A CA 4
ATOM 5329 C C . GLU A 1 63 ? 8.534 12.556 3.332 1.00 0.00 63 GLU A C 4
ATOM 5330 O O . GLU A 1 63 ? 9.068 13.662 3.412 1.00 0.00 63 GLU A O 4
ATOM 5342 N N . LYS A 1 64 ? 9.213 11.445 3.078 1.00 0.00 64 LYS A N 4
ATOM 5343 C CA . LYS A 1 64 ? 10.653 11.462 2.861 1.00 0.00 64 LYS A CA 4
ATOM 5344 C C . LYS A 1 64 ? 10.977 12.093 1.509 1.00 0.00 64 LYS A C 4
ATOM 5345 O O . LYS A 1 64 ? 11.991 12.769 1.348 1.00 0.00 64 LYS A O 4
ATOM 5364 N N . ASN A 1 65 ? 10.095 11.877 0.548 1.00 0.00 65 ASN A N 4
ATOM 5365 C CA . ASN A 1 65 ? 10.263 12.400 -0.798 1.00 0.00 65 ASN A CA 4
ATOM 5366 C C . ASN A 1 65 ? 8.894 12.672 -1.420 1.00 0.00 65 ASN A C 4
ATOM 5367 O O . ASN A 1 65 ? 8.446 11.962 -2.321 1.00 0.00 65 ASN A O 4
ATOM 5378 N N . PRO A 1 66 ? 8.222 13.743 -0.959 1.00 0.00 66 PRO A N 4
ATOM 5379 C CA . PRO A 1 66 ? 6.808 14.006 -1.271 1.00 0.00 66 PRO A CA 4
ATOM 5380 C C . PRO A 1 66 ? 6.603 14.591 -2.667 1.00 0.00 66 PRO A C 4
ATOM 5381 O O . PRO A 1 66 ? 5.700 15.397 -2.895 1.00 0.00 66 PRO A O 4
ATOM 5392 N N . LYS A 1 67 ? 7.447 14.167 -3.595 1.00 0.00 67 LYS A N 4
ATOM 5393 C CA . LYS A 1 67 ? 7.354 14.586 -4.983 1.00 0.00 67 LYS A CA 4
ATOM 5394 C C . LYS A 1 67 ? 7.220 13.360 -5.877 1.00 0.00 67 LYS A C 4
ATOM 5395 O O . LYS A 1 67 ? 7.485 13.411 -7.079 1.00 0.00 67 LYS A O 4
ATOM 5414 N N . ILE A 1 68 ? 6.826 12.250 -5.268 1.00 0.00 68 ILE A N 4
ATOM 5415 C CA . ILE A 1 68 ? 6.604 11.012 -5.995 1.00 0.00 68 ILE A CA 4
ATOM 5416 C C . ILE A 1 68 ? 5.136 10.845 -6.346 1.00 0.00 68 ILE A C 4
ATOM 5417 O O . ILE A 1 68 ? 4.321 11.741 -6.117 1.00 0.00 68 ILE A O 4
ATOM 5433 N N . ARG A 1 69 ? 4.806 9.693 -6.898 1.00 0.00 69 ARG A N 4
ATOM 5434 C CA . ARG A 1 69 ? 3.455 9.436 -7.368 1.00 0.00 69 ARG A CA 4
ATOM 5435 C C . ARG A 1 69 ? 2.951 8.099 -6.840 1.00 0.00 69 ARG A C 4
ATOM 5436 O O . ARG A 1 69 ? 1.749 7.894 -6.693 1.00 0.00 69 ARG A O 4
ATOM 5457 N N . GLU A 1 70 ? 3.876 7.185 -6.577 1.00 0.00 70 GLU A N 4
ATOM 5458 C CA . GLU A 1 70 ? 3.541 5.901 -5.992 1.00 0.00 70 GLU A CA 4
ATOM 5459 C C . GLU A 1 70 ? 4.793 5.206 -5.462 1.00 0.00 70 GLU A C 4
ATOM 5460 O O . GLU A 1 70 ? 5.917 5.644 -5.720 1.00 0.00 70 GLU A O 4
ATOM 5472 N N . VAL A 1 71 ? 4.589 4.140 -4.707 1.00 0.00 71 VAL A N 4
ATOM 5473 C CA . VAL A 1 71 ? 5.676 3.347 -4.163 1.00 0.00 71 VAL A CA 4
ATOM 5474 C C . VAL A 1 71 ? 5.250 1.887 -4.161 1.00 0.00 71 VAL A C 4
ATOM 5475 O O . VAL A 1 71 ? 4.061 1.594 -4.118 1.00 0.00 71 VAL A O 4
ATOM 5488 N N . TYR A 1 72 ? 6.190 0.969 -4.226 1.00 0.00 72 TYR A N 4
ATOM 5489 C CA . TYR A 1 72 ? 5.830 -0.434 -4.248 1.00 0.00 72 TYR A CA 4
ATOM 5490 C C . TYR A 1 72 ? 6.239 -1.128 -2.963 1.00 0.00 72 TYR A C 4
ATOM 5491 O O . TYR A 1 72 ? 7.354 -0.963 -2.466 1.00 0.00 72 TYR A O 4
ATOM 5509 N N . LEU A 1 73 ? 5.300 -1.881 -2.425 1.00 0.00 73 LEU A N 4
ATOM 5510 C CA . LEU A 1 73 ? 5.495 -2.617 -1.193 1.00 0.00 73 LEU A CA 4
ATOM 5511 C C . LEU A 1 73 ? 5.607 -4.101 -1.474 1.00 0.00 73 LEU A C 4
ATOM 5512 O O . LEU A 1 73 ? 4.941 -4.633 -2.366 1.00 0.00 73 LEU A O 4
ATOM 5528 N N . LYS A 1 74 ? 6.453 -4.763 -0.713 1.00 0.00 74 LYS A N 4
ATOM 5529 C CA . LYS A 1 74 ? 6.580 -6.201 -0.787 1.00 0.00 74 LYS A CA 4
ATOM 5530 C C . LYS A 1 74 ? 6.512 -6.760 0.625 1.00 0.00 74 LYS A C 4
ATOM 5531 O O . LYS A 1 74 ? 7.275 -6.343 1.499 1.00 0.00 74 LYS A O 4
ATOM 5550 N N . PRO A 1 75 ? 5.547 -7.664 0.857 1.00 0.00 75 PRO A N 4
ATOM 5551 C CA . PRO A 1 75 ? 5.288 -8.314 2.145 1.00 0.00 75 PRO A CA 4
ATOM 5552 C C . PRO A 1 75 ? 6.506 -8.565 3.019 1.00 0.00 75 PRO A C 4
ATOM 5553 O O . PRO A 1 75 ? 7.577 -8.956 2.544 1.00 0.00 75 PRO A O 4
ATOM 5564 N N . ARG A 1 76 ? 6.296 -8.348 4.316 1.00 0.00 76 ARG A N 4
ATOM 5565 C CA . ARG A 1 76 ? 7.298 -8.615 5.340 1.00 0.00 76 ARG A CA 4
ATOM 5566 C C . ARG A 1 76 ? 7.700 -10.075 5.268 1.00 0.00 76 ARG A C 4
ATOM 5567 O O . ARG A 1 76 ? 8.862 -10.431 5.464 1.00 0.00 76 ARG A O 4
ATOM 5588 N N . ALA A 1 77 ? 6.713 -10.917 4.994 1.00 0.00 77 ALA A N 4
ATOM 5589 C CA . ALA A 1 77 ? 6.955 -12.321 4.773 1.00 0.00 77 ALA A CA 4
ATOM 5590 C C . ALA A 1 77 ? 7.361 -12.544 3.328 1.00 0.00 77 ALA A C 4
ATOM 5591 O O . ALA A 1 77 ? 6.531 -12.848 2.471 1.00 0.00 77 ALA A O 4
ATOM 5598 N N . VAL A 1 78 ? 8.648 -12.367 3.064 1.00 0.00 78 VAL A N 4
ATOM 5599 C CA . VAL A 1 78 ? 9.213 -12.616 1.735 1.00 0.00 78 VAL A CA 4
ATOM 5600 C C . VAL A 1 78 ? 8.959 -14.058 1.281 1.00 0.00 78 VAL A C 4
ATOM 5601 O O . VAL A 1 78 ? 9.148 -14.399 0.114 1.00 0.00 78 VAL A O 4
ATOM 5614 N N . LYS A 1 79 ? 8.520 -14.884 2.224 1.00 0.00 79 LYS A N 4
ATOM 5615 C CA . LYS A 1 79 ? 8.126 -16.264 1.960 1.00 0.00 79 LYS A CA 4
ATOM 5616 C C . LYS A 1 79 ? 6.993 -16.313 0.941 1.00 0.00 79 LYS A C 4
ATOM 5617 O O . LYS A 1 79 ? 6.901 -17.244 0.140 1.00 0.00 79 LYS A O 4
ATOM 5636 N N . ASN A 1 80 ? 6.145 -15.284 0.970 1.00 0.00 80 ASN A N 4
ATOM 5637 C CA . ASN A 1 80 ? 4.922 -15.265 0.173 1.00 0.00 80 ASN A CA 4
ATOM 5638 C C . ASN A 1 80 ? 5.252 -15.291 -1.307 1.00 0.00 80 ASN A C 4
ATOM 5639 O O . ASN A 1 80 ? 4.568 -15.951 -2.091 1.00 0.00 80 ASN A O 4
ATOM 5650 N N . SER A 1 81 ? 6.322 -14.584 -1.663 1.00 0.00 81 SER A N 4
ATOM 5651 C CA . SER A 1 81 ? 6.886 -14.600 -3.012 1.00 0.00 81 SER A CA 4
ATOM 5652 C C . SER A 1 81 ? 5.989 -13.920 -4.057 1.00 0.00 81 SER A C 4
ATOM 5653 O O . SER A 1 81 ? 6.398 -12.944 -4.683 1.00 0.00 81 SER A O 4
ATOM 5661 N N . SER A 1 82 ? 4.774 -14.424 -4.220 1.00 0.00 82 SER A N 4
ATOM 5662 C CA . SER A 1 82 ? 3.920 -14.065 -5.346 1.00 0.00 82 SER A CA 4
ATOM 5663 C C . SER A 1 82 ? 3.247 -12.702 -5.202 1.00 0.00 82 SER A C 4
ATOM 5664 O O . SER A 1 82 ? 3.039 -12.011 -6.199 1.00 0.00 82 SER A O 4
ATOM 5672 N N . VAL A 1 83 ? 2.894 -12.315 -3.988 1.00 0.00 83 VAL A N 4
ATOM 5673 C CA . VAL A 1 83 ? 2.084 -11.117 -3.799 1.00 0.00 83 VAL A CA 4
ATOM 5674 C C . VAL A 1 83 ? 2.943 -9.854 -3.633 1.00 0.00 83 VAL A C 4
ATOM 5675 O O . VAL A 1 83 ? 3.936 -9.841 -2.899 1.00 0.00 83 VAL A O 4
ATOM 5688 N N . GLN A 1 84 ? 2.562 -8.810 -4.366 1.00 0.00 84 GLN A N 4
ATOM 5689 C CA . GLN A 1 84 ? 3.193 -7.496 -4.268 1.00 0.00 84 GLN A CA 4
ATOM 5690 C C . GLN A 1 84 ? 2.124 -6.423 -4.113 1.00 0.00 84 GLN A C 4
ATOM 5691 O O . GLN A 1 84 ? 0.957 -6.648 -4.425 1.00 0.00 84 GLN A O 4
ATOM 5705 N N . PHE A 1 85 ? 2.529 -5.254 -3.643 1.00 0.00 85 PHE A N 4
ATOM 5706 C CA . PHE A 1 85 ? 1.614 -4.132 -3.503 1.00 0.00 85 PHE A CA 4
ATOM 5707 C C . PHE A 1 85 ? 2.182 -2.895 -4.183 1.00 0.00 85 PHE A C 4
ATOM 5708 O O . PHE A 1 85 ? 3.366 -2.598 -4.067 1.00 0.00 85 PHE A O 4
ATOM 5725 N N . HIS A 1 86 ? 1.344 -2.192 -4.909 1.00 0.00 86 HIS A N 4
ATOM 5726 C CA . HIS A 1 86 ? 1.701 -0.897 -5.459 1.00 0.00 86 HIS A CA 4
ATOM 5727 C C . HIS A 1 86 ? 0.878 0.164 -4.763 1.00 0.00 86 HIS A C 4
ATOM 5728 O O . HIS A 1 86 ? -0.337 0.220 -4.942 1.00 0.00 86 HIS A O 4
ATOM 5743 N N . VAL A 1 87 ? 1.519 0.990 -3.962 1.00 0.00 87 VAL A N 4
ATOM 5744 C CA . VAL A 1 87 ? 0.811 2.042 -3.277 1.00 0.00 87 VAL A CA 4
ATOM 5745 C C . VAL A 1 87 ? 0.858 3.291 -4.125 1.00 0.00 87 VAL A C 4
ATOM 5746 O O . VAL A 1 87 ? 1.906 3.910 -4.284 1.00 0.00 87 VAL A O 4
ATOM 5759 N N . ILE A 1 88 ? -0.284 3.653 -4.659 1.00 0.00 88 ILE A N 4
ATOM 5760 C CA . ILE A 1 88 ? -0.384 4.765 -5.568 1.00 0.00 88 ILE A CA 4
ATOM 5761 C C . ILE A 1 88 ? -0.922 5.981 -4.847 1.00 0.00 88 ILE A C 4
ATOM 5762 O O . ILE A 1 88 ? -1.866 5.886 -4.063 1.00 0.00 88 ILE A O 4
ATOM 5778 N N . PHE A 1 89 ? -0.323 7.115 -5.115 1.00 0.00 89 PHE A N 4
ATOM 5779 C CA . PHE A 1 89 ? -0.714 8.338 -4.470 1.00 0.00 89 PHE A CA 4
ATOM 5780 C C . PHE A 1 89 ? -1.560 9.178 -5.407 1.00 0.00 89 PHE A C 4
ATOM 5781 O O . PHE A 1 89 ? -1.075 9.671 -6.428 1.00 0.00 89 PHE A O 4
ATOM 5798 N N . ASP A 1 90 ? -2.829 9.310 -5.074 1.00 0.00 90 ASP A N 4
ATOM 5799 C CA . ASP A 1 90 ? -3.739 10.115 -5.869 1.00 0.00 90 ASP A CA 4
ATOM 5800 C C . ASP A 1 90 ? -3.496 11.574 -5.572 1.00 0.00 90 ASP A C 4
ATOM 5801 O O . ASP A 1 90 ? -3.743 12.031 -4.454 1.00 0.00 90 ASP A O 4
ATOM 5810 N N . GLU A 1 91 ? -3.018 12.307 -6.552 1.00 0.00 91 GLU A N 4
ATOM 5811 C CA . GLU A 1 91 ? -2.768 13.708 -6.340 1.00 0.00 91 GLU A CA 4
ATOM 5812 C C . GLU A 1 91 ? -4.004 14.521 -6.676 1.00 0.00 91 GLU A C 4
ATOM 5813 O O . GLU A 1 91 ? -4.416 14.626 -7.833 1.00 0.00 91 GLU A O 4
ATOM 5825 N N . GLU A 1 92 ? -4.598 15.072 -5.641 1.00 0.00 92 GLU A N 4
ATOM 5826 C CA . GLU A 1 92 ? -5.669 16.035 -5.789 1.00 0.00 92 GLU A CA 4
ATOM 5827 C C . GLU A 1 92 ? -5.093 17.441 -5.726 1.00 0.00 92 GLU A C 4
ATOM 5828 O O . GLU A 1 92 ? -4.791 17.909 -4.608 1.00 0.00 92 GLU A O 4
ATOM 5841 N N . GLY A 1 1 ? 3.695 -22.819 -24.198 1.00 0.00 1 GLY A N 5
ATOM 5842 C CA . GLY A 1 1 ? 5.135 -22.668 -23.889 1.00 0.00 1 GLY A CA 5
ATOM 5843 C C . GLY A 1 1 ? 5.386 -22.567 -22.402 1.00 0.00 1 GLY A C 5
ATOM 5844 O O . GLY A 1 1 ? 4.631 -23.121 -21.602 1.00 0.00 1 GLY A O 5
ATOM 5850 N N . SER A 1 2 ? 6.441 -21.855 -22.027 1.00 0.00 2 SER A N 5
ATOM 5851 C CA . SER A 1 2 ? 6.819 -21.725 -20.632 1.00 0.00 2 SER A CA 5
ATOM 5852 C C . SER A 1 2 ? 5.974 -20.670 -19.921 1.00 0.00 2 SER A C 5
ATOM 5853 O O . SER A 1 2 ? 5.165 -20.994 -19.052 1.00 0.00 2 SER A O 5
ATOM 5861 N N . ALA A 1 3 ? 6.148 -19.412 -20.302 1.00 0.00 3 ALA A N 5
ATOM 5862 C CA . ALA A 1 3 ? 5.472 -18.320 -19.620 1.00 0.00 3 ALA A CA 5
ATOM 5863 C C . ALA A 1 3 ? 4.804 -17.363 -20.601 1.00 0.00 3 ALA A C 5
ATOM 5864 O O . ALA A 1 3 ? 3.581 -17.376 -20.750 1.00 0.00 3 ALA A O 5
ATOM 5871 N N . MET A 1 4 ? 5.619 -16.550 -21.274 1.00 0.00 4 MET A N 5
ATOM 5872 C CA . MET A 1 4 ? 5.122 -15.512 -22.178 1.00 0.00 4 MET A CA 5
ATOM 5873 C C . MET A 1 4 ? 4.209 -14.543 -21.435 1.00 0.00 4 MET A C 5
ATOM 5874 O O . MET A 1 4 ? 3.001 -14.501 -21.675 1.00 0.00 4 MET A O 5
ATOM 5888 N N . GLY A 1 5 ? 4.793 -13.779 -20.521 1.00 0.00 5 GLY A N 5
ATOM 5889 C CA . GLY A 1 5 ? 4.031 -12.805 -19.759 1.00 0.00 5 GLY A CA 5
ATOM 5890 C C . GLY A 1 5 ? 3.157 -13.455 -18.708 1.00 0.00 5 GLY A C 5
ATOM 5891 O O . GLY A 1 5 ? 2.037 -13.007 -18.454 1.00 0.00 5 GLY A O 5
ATOM 5895 N N . HIS A 1 6 ? 3.666 -14.515 -18.094 1.00 0.00 6 HIS A N 5
ATOM 5896 C CA . HIS A 1 6 ? 2.915 -15.266 -17.097 1.00 0.00 6 HIS A CA 5
ATOM 5897 C C . HIS A 1 6 ? 3.829 -15.718 -15.966 1.00 0.00 6 HIS A C 5
ATOM 5898 O O . HIS A 1 6 ? 4.735 -16.531 -16.169 1.00 0.00 6 HIS A O 5
ATOM 5913 N N . MET A 1 7 ? 3.590 -15.183 -14.781 1.00 0.00 7 MET A N 5
ATOM 5914 C CA . MET A 1 7 ? 4.389 -15.508 -13.607 1.00 0.00 7 MET A CA 5
ATOM 5915 C C . MET A 1 7 ? 3.559 -15.287 -12.345 1.00 0.00 7 MET A C 5
ATOM 5916 O O . MET A 1 7 ? 2.596 -14.520 -12.367 1.00 0.00 7 MET A O 5
ATOM 5930 N N . PRO A 1 8 ? 3.904 -15.961 -11.231 1.00 0.00 8 PRO A N 5
ATOM 5931 C CA . PRO A 1 8 ? 3.145 -15.863 -9.973 1.00 0.00 8 PRO A CA 5
ATOM 5932 C C . PRO A 1 8 ? 3.389 -14.550 -9.226 1.00 0.00 8 PRO A C 5
ATOM 5933 O O . PRO A 1 8 ? 3.552 -14.537 -8.004 1.00 0.00 8 PRO A O 5
ATOM 5944 N N . ALA A 1 9 ? 3.409 -13.453 -9.967 1.00 0.00 9 ALA A N 5
ATOM 5945 C CA . ALA A 1 9 ? 3.602 -12.137 -9.385 1.00 0.00 9 ALA A CA 5
ATOM 5946 C C . ALA A 1 9 ? 2.302 -11.354 -9.446 1.00 0.00 9 ALA A C 5
ATOM 5947 O O . ALA A 1 9 ? 1.795 -11.058 -10.530 1.00 0.00 9 ALA A O 5
ATOM 5954 N N . VAL A 1 10 ? 1.759 -11.032 -8.288 1.00 0.00 10 VAL A N 5
ATOM 5955 C CA . VAL A 1 10 ? 0.466 -10.372 -8.212 1.00 0.00 10 VAL A CA 5
ATOM 5956 C C . VAL A 1 10 ? 0.605 -8.969 -7.641 1.00 0.00 10 VAL A C 5
ATOM 5957 O O . VAL A 1 10 ? 1.059 -8.793 -6.508 1.00 0.00 10 VAL A O 5
ATOM 5970 N N . ASP A 1 11 ? 0.219 -7.975 -8.428 1.00 0.00 11 ASP A N 5
ATOM 5971 C CA . ASP A 1 11 ? 0.248 -6.591 -7.976 1.00 0.00 11 ASP A CA 5
ATOM 5972 C C . ASP A 1 11 ? -1.115 -6.200 -7.430 1.00 0.00 11 ASP A C 5
ATOM 5973 O O . ASP A 1 11 ? -2.111 -6.228 -8.154 1.00 0.00 11 ASP A O 5
ATOM 5982 N N . VAL A 1 12 ? -1.163 -5.848 -6.160 1.00 0.00 12 VAL A N 5
ATOM 5983 C CA . VAL A 1 12 ? -2.380 -5.324 -5.564 1.00 0.00 12 VAL A CA 5
ATOM 5984 C C . VAL A 1 12 ? -2.213 -3.829 -5.352 1.00 0.00 12 VAL A C 5
ATOM 5985 O O . VAL A 1 12 ? -1.311 -3.400 -4.637 1.00 0.00 12 VAL A O 5
ATOM 5998 N N . GLU A 1 13 ? -3.070 -3.039 -5.972 1.00 0.00 13 GLU A N 5
ATOM 5999 C CA . GLU A 1 13 ? -2.844 -1.609 -6.040 1.00 0.00 13 GLU A CA 5
ATOM 6000 C C . GLU A 1 13 ? -3.675 -0.875 -5.011 1.00 0.00 13 GLU A C 5
ATOM 6001 O O . GLU A 1 13 ? -4.905 -0.932 -5.029 1.00 0.00 13 GLU A O 5
ATOM 6013 N N . ILE A 1 14 ? -2.996 -0.189 -4.118 1.00 0.00 14 ILE A N 5
ATOM 6014 C CA . ILE A 1 14 ? -3.665 0.624 -3.129 1.00 0.00 14 ILE A CA 5
ATOM 6015 C C . ILE A 1 14 ? -3.604 2.083 -3.560 1.00 0.00 14 ILE A C 5
ATOM 6016 O O . ILE A 1 14 ? -2.547 2.568 -3.960 1.00 0.00 14 ILE A O 5
ATOM 6032 N N . HIS A 1 15 ? -4.726 2.778 -3.500 1.00 0.00 15 HIS A N 5
ATOM 6033 C CA . HIS A 1 15 ? -4.767 4.176 -3.906 1.00 0.00 15 HIS A CA 5
ATOM 6034 C C . HIS A 1 15 ? -5.018 5.081 -2.710 1.00 0.00 15 HIS A C 5
ATOM 6035 O O . HIS A 1 15 ? -6.096 5.075 -2.123 1.00 0.00 15 HIS A O 5
ATOM 6050 N N . PHE A 1 16 ? -4.021 5.860 -2.355 1.00 0.00 16 PHE A N 5
ATOM 6051 C CA . PHE A 1 16 ? -4.127 6.774 -1.231 1.00 0.00 16 PHE A CA 5
ATOM 6052 C C . PHE A 1 16 ? -4.257 8.205 -1.734 1.00 0.00 16 PHE A C 5
ATOM 6053 O O . PHE A 1 16 ? -3.801 8.518 -2.833 1.00 0.00 16 PHE A O 5
ATOM 6070 N N . PRO A 1 17 ? -4.886 9.092 -0.949 1.00 0.00 17 PRO A N 5
ATOM 6071 C CA . PRO A 1 17 ? -5.030 10.494 -1.319 1.00 0.00 17 PRO A CA 5
ATOM 6072 C C . PRO A 1 17 ? -3.770 11.295 -0.996 1.00 0.00 17 PRO A C 5
ATOM 6073 O O . PRO A 1 17 ? -3.422 11.463 0.176 1.00 0.00 17 PRO A O 5
ATOM 6084 N N . LEU A 1 18 ? -3.104 11.779 -2.041 1.00 0.00 18 LEU A N 5
ATOM 6085 C CA . LEU A 1 18 ? -1.772 12.389 -1.944 1.00 0.00 18 LEU A CA 5
ATOM 6086 C C . LEU A 1 18 ? -1.646 13.335 -0.748 1.00 0.00 18 LEU A C 5
ATOM 6087 O O . LEU A 1 18 ? -0.702 13.222 0.037 1.00 0.00 18 LEU A O 5
ATOM 6103 N N . LYS A 1 19 ? -2.604 14.238 -0.591 1.00 0.00 19 LYS A N 5
ATOM 6104 C CA . LYS A 1 19 ? -2.491 15.279 0.425 1.00 0.00 19 LYS A CA 5
ATOM 6105 C C . LYS A 1 19 ? -2.741 14.736 1.829 1.00 0.00 19 LYS A C 5
ATOM 6106 O O . LYS A 1 19 ? -2.148 15.216 2.798 1.00 0.00 19 LYS A O 5
ATOM 6125 N N . ARG A 1 20 ? -3.601 13.732 1.949 1.00 0.00 20 ARG A N 5
ATOM 6126 C CA . ARG A 1 20 ? -4.032 13.285 3.266 1.00 0.00 20 ARG A CA 5
ATOM 6127 C C . ARG A 1 20 ? -3.227 12.080 3.749 1.00 0.00 20 ARG A C 5
ATOM 6128 O O . ARG A 1 20 ? -3.152 11.825 4.949 1.00 0.00 20 ARG A O 5
ATOM 6149 N N . ILE A 1 21 ? -2.606 11.343 2.833 1.00 0.00 21 ILE A N 5
ATOM 6150 C CA . ILE A 1 21 ? -1.688 10.278 3.236 1.00 0.00 21 ILE A CA 5
ATOM 6151 C C . ILE A 1 21 ? -0.403 10.896 3.785 1.00 0.00 21 ILE A C 5
ATOM 6152 O O . ILE A 1 21 ? 0.270 10.312 4.630 1.00 0.00 21 ILE A O 5
ATOM 6168 N N . ALA A 1 22 ? -0.089 12.100 3.313 1.00 0.00 22 ALA A N 5
ATOM 6169 C CA . ALA A 1 22 ? 1.049 12.855 3.823 1.00 0.00 22 ALA A CA 5
ATOM 6170 C C . ALA A 1 22 ? 0.699 13.499 5.157 1.00 0.00 22 ALA A C 5
ATOM 6171 O O . ALA A 1 22 ? 1.562 14.030 5.856 1.00 0.00 22 ALA A O 5
ATOM 6178 N N . ALA A 1 23 ? -0.575 13.427 5.507 1.00 0.00 23 ALA A N 5
ATOM 6179 C CA . ALA A 1 23 ? -1.083 14.072 6.700 1.00 0.00 23 ALA A CA 5
ATOM 6180 C C . ALA A 1 23 ? -0.983 13.150 7.907 1.00 0.00 23 ALA A C 5
ATOM 6181 O O . ALA A 1 23 ? -0.964 11.925 7.779 1.00 0.00 23 ALA A O 5
ATOM 6188 N N . GLU A 1 24 ? -0.925 13.761 9.078 1.00 0.00 24 GLU A N 5
ATOM 6189 C CA . GLU A 1 24 ? -0.787 13.037 10.332 1.00 0.00 24 GLU A CA 5
ATOM 6190 C C . GLU A 1 24 ? -2.144 12.561 10.835 1.00 0.00 24 GLU A C 5
ATOM 6191 O O . GLU A 1 24 ? -2.229 11.718 11.729 1.00 0.00 24 GLU A O 5
ATOM 6203 N N . GLY A 1 25 ? -3.199 13.111 10.255 1.00 0.00 25 GLY A N 5
ATOM 6204 C CA . GLY A 1 25 ? -4.542 12.660 10.552 1.00 0.00 25 GLY A CA 5
ATOM 6205 C C . GLY A 1 25 ? -5.074 11.769 9.452 1.00 0.00 25 GLY A C 5
ATOM 6206 O O . GLY A 1 25 ? -6.223 11.896 9.033 1.00 0.00 25 GLY A O 5
ATOM 6210 N N . TYR A 1 26 ? -4.223 10.858 8.987 1.00 0.00 26 TYR A N 5
ATOM 6211 C CA . TYR A 1 26 ? -4.570 9.960 7.888 1.00 0.00 26 TYR A CA 5
ATOM 6212 C C . TYR A 1 26 ? -5.783 9.093 8.230 1.00 0.00 26 TYR A C 5
ATOM 6213 O O . TYR A 1 26 ? -6.539 8.694 7.348 1.00 0.00 26 TYR A O 5
ATOM 6231 N N . ALA A 1 27 ? -5.975 8.832 9.519 1.00 0.00 27 ALA A N 5
ATOM 6232 C CA . ALA A 1 27 ? -7.065 7.975 9.980 1.00 0.00 27 ALA A CA 5
ATOM 6233 C C . ALA A 1 27 ? -8.427 8.630 9.762 1.00 0.00 27 ALA A C 5
ATOM 6234 O O . ALA A 1 27 ? -9.463 7.968 9.838 1.00 0.00 27 ALA A O 5
ATOM 6241 N N . GLU A 1 28 ? -8.419 9.927 9.489 1.00 0.00 28 GLU A N 5
ATOM 6242 C CA . GLU A 1 28 ? -9.650 10.675 9.265 1.00 0.00 28 GLU A CA 5
ATOM 6243 C C . GLU A 1 28 ? -10.137 10.494 7.828 1.00 0.00 28 GLU A C 5
ATOM 6244 O O . GLU A 1 28 ? -11.304 10.742 7.515 1.00 0.00 28 GLU A O 5
ATOM 6256 N N . ASP A 1 29 ? -9.245 10.057 6.955 1.00 0.00 29 ASP A N 5
ATOM 6257 C CA . ASP A 1 29 ? -9.550 9.996 5.532 1.00 0.00 29 ASP A CA 5
ATOM 6258 C C . ASP A 1 29 ? -10.274 8.705 5.169 1.00 0.00 29 ASP A C 5
ATOM 6259 O O . ASP A 1 29 ? -9.679 7.626 5.149 1.00 0.00 29 ASP A O 5
ATOM 6268 N N . GLU A 1 30 ? -11.556 8.833 4.851 1.00 0.00 30 GLU A N 5
ATOM 6269 C CA . GLU A 1 30 ? -12.396 7.685 4.549 1.00 0.00 30 GLU A CA 5
ATOM 6270 C C . GLU A 1 30 ? -11.904 6.990 3.292 1.00 0.00 30 GLU A C 5
ATOM 6271 O O . GLU A 1 30 ? -12.057 5.786 3.132 1.00 0.00 30 GLU A O 5
ATOM 6283 N N . LEU A 1 31 ? -11.309 7.765 2.407 1.00 0.00 31 LEU A N 5
ATOM 6284 C CA . LEU A 1 31 ? -10.797 7.267 1.159 1.00 0.00 31 LEU A CA 5
ATOM 6285 C C . LEU A 1 31 ? -9.670 6.273 1.461 1.00 0.00 31 LEU A C 5
ATOM 6286 O O . LEU A 1 31 ? -9.591 5.193 0.865 1.00 0.00 31 LEU A O 5
ATOM 6302 N N . LEU A 1 32 ? -8.856 6.621 2.454 1.00 0.00 32 LEU A N 5
ATOM 6303 C CA . LEU A 1 32 ? -7.802 5.766 2.953 1.00 0.00 32 LEU A CA 5
ATOM 6304 C C . LEU A 1 32 ? -8.412 4.482 3.500 1.00 0.00 32 LEU A C 5
ATOM 6305 O O . LEU A 1 32 ? -7.931 3.374 3.248 1.00 0.00 32 LEU A O 5
ATOM 6321 N N . LEU A 1 33 ? -9.496 4.666 4.242 1.00 0.00 33 LEU A N 5
ATOM 6322 C CA . LEU A 1 33 ? -10.225 3.576 4.869 1.00 0.00 33 LEU A CA 5
ATOM 6323 C C . LEU A 1 33 ? -10.822 2.653 3.815 1.00 0.00 33 LEU A C 5
ATOM 6324 O O . LEU A 1 33 ? -10.738 1.436 3.931 1.00 0.00 33 LEU A O 5
ATOM 6340 N N . ASN A 1 34 ? -11.420 3.237 2.787 1.00 0.00 34 ASN A N 5
ATOM 6341 C CA . ASN A 1 34 ? -12.035 2.461 1.713 1.00 0.00 34 ASN A CA 5
ATOM 6342 C C . ASN A 1 34 ? -11.022 1.547 1.044 1.00 0.00 34 ASN A C 5
ATOM 6343 O O . ASN A 1 34 ? -11.311 0.377 0.779 1.00 0.00 34 ASN A O 5
ATOM 6354 N N . GLN A 1 35 ? -9.827 2.067 0.783 1.00 0.00 35 GLN A N 5
ATOM 6355 C CA . GLN A 1 35 ? -8.790 1.261 0.149 1.00 0.00 35 GLN A CA 5
ATOM 6356 C C . GLN A 1 35 ? -8.299 0.167 1.082 1.00 0.00 35 GLN A C 5
ATOM 6357 O O . GLN A 1 35 ? -8.191 -0.999 0.688 1.00 0.00 35 GLN A O 5
ATOM 6371 N N . MET A 1 36 ? -8.054 0.532 2.332 1.00 0.00 36 MET A N 5
ATOM 6372 C CA . MET A 1 36 ? -7.530 -0.420 3.295 1.00 0.00 36 MET A CA 5
ATOM 6373 C C . MET A 1 36 ? -8.657 -1.130 4.019 1.00 0.00 36 MET A C 5
ATOM 6374 O O . MET A 1 36 ? -8.454 -1.747 5.058 1.00 0.00 36 MET A O 5
ATOM 6388 N N . GLY A 1 37 ? -9.852 -0.988 3.487 1.00 0.00 37 GLY A N 5
ATOM 6389 C CA . GLY A 1 37 ? -10.950 -1.832 3.886 1.00 0.00 37 GLY A CA 5
ATOM 6390 C C . GLY A 1 37 ? -11.145 -2.926 2.868 1.00 0.00 37 GLY A C 5
ATOM 6391 O O . GLY A 1 37 ? -11.430 -4.070 3.213 1.00 0.00 37 GLY A O 5
ATOM 6395 N N . LYS A 1 38 ? -10.970 -2.558 1.602 1.00 0.00 38 LYS A N 5
ATOM 6396 C CA . LYS A 1 38 ? -11.016 -3.511 0.505 1.00 0.00 38 LYS A CA 5
ATOM 6397 C C . LYS A 1 38 ? -9.891 -4.539 0.621 1.00 0.00 38 LYS A C 5
ATOM 6398 O O . LYS A 1 38 ? -10.142 -5.724 0.838 1.00 0.00 38 LYS A O 5
ATOM 6417 N N . VAL A 1 39 ? -8.650 -4.089 0.484 1.00 0.00 39 VAL A N 5
ATOM 6418 C CA . VAL A 1 39 ? -7.523 -5.008 0.522 1.00 0.00 39 VAL A CA 5
ATOM 6419 C C . VAL A 1 39 ? -6.997 -5.143 1.953 1.00 0.00 39 VAL A C 5
ATOM 6420 O O . VAL A 1 39 ? -5.901 -4.695 2.298 1.00 0.00 39 VAL A O 5
ATOM 6433 N N . ASN A 1 40 ? -7.805 -5.760 2.801 1.00 0.00 40 ASN A N 5
ATOM 6434 C CA . ASN A 1 40 ? -7.450 -5.882 4.203 1.00 0.00 40 ASN A CA 5
ATOM 6435 C C . ASN A 1 40 ? -8.184 -7.029 4.883 1.00 0.00 40 ASN A C 5
ATOM 6436 O O . ASN A 1 40 ? -8.141 -7.159 6.105 1.00 0.00 40 ASN A O 5
ATOM 6447 N N . ASP A 1 41 ? -8.857 -7.855 4.105 1.00 0.00 41 ASP A N 5
ATOM 6448 C CA . ASP A 1 41 ? -9.561 -9.000 4.666 1.00 0.00 41 ASP A CA 5
ATOM 6449 C C . ASP A 1 41 ? -8.972 -10.294 4.120 1.00 0.00 41 ASP A C 5
ATOM 6450 O O . ASP A 1 41 ? -8.853 -11.286 4.835 1.00 0.00 41 ASP A O 5
ATOM 6459 N N . THR A 1 42 ? -8.587 -10.266 2.849 1.00 0.00 42 THR A N 5
ATOM 6460 C CA . THR A 1 42 ? -7.968 -11.415 2.202 1.00 0.00 42 THR A CA 5
ATOM 6461 C C . THR A 1 42 ? -6.854 -10.973 1.247 1.00 0.00 42 THR A C 5
ATOM 6462 O O . THR A 1 42 ? -6.904 -11.254 0.050 1.00 0.00 42 THR A O 5
ATOM 6473 N N . PRO A 1 43 ? -5.826 -10.275 1.764 1.00 0.00 43 PRO A N 5
ATOM 6474 C CA . PRO A 1 43 ? -4.764 -9.706 0.949 1.00 0.00 43 PRO A CA 5
ATOM 6475 C C . PRO A 1 43 ? -3.539 -10.614 0.841 1.00 0.00 43 PRO A C 5
ATOM 6476 O O . PRO A 1 43 ? -2.414 -10.119 0.732 1.00 0.00 43 PRO A O 5
ATOM 6487 N N . GLU A 1 44 ? -3.764 -11.933 0.904 1.00 0.00 44 GLU A N 5
ATOM 6488 C CA . GLU A 1 44 ? -2.696 -12.941 0.803 1.00 0.00 44 GLU A CA 5
ATOM 6489 C C . GLU A 1 44 ? -1.862 -12.990 2.088 1.00 0.00 44 GLU A C 5
ATOM 6490 O O . GLU A 1 44 ? -1.589 -14.063 2.628 1.00 0.00 44 GLU A O 5
ATOM 6502 N N . GLU A 1 45 ? -1.456 -11.821 2.557 1.00 0.00 45 GLU A N 5
ATOM 6503 C CA . GLU A 1 45 ? -0.670 -11.697 3.773 1.00 0.00 45 GLU A CA 5
ATOM 6504 C C . GLU A 1 45 ? -1.533 -11.839 5.029 1.00 0.00 45 GLU A C 5
ATOM 6505 O O . GLU A 1 45 ? -1.767 -12.947 5.502 1.00 0.00 45 GLU A O 5
ATOM 6517 N N . GLU A 1 46 ? -2.016 -10.720 5.556 1.00 0.00 46 GLU A N 5
ATOM 6518 C CA . GLU A 1 46 ? -2.788 -10.732 6.796 1.00 0.00 46 GLU A CA 5
ATOM 6519 C C . GLU A 1 46 ? -4.093 -9.954 6.646 1.00 0.00 46 GLU A C 5
ATOM 6520 O O . GLU A 1 46 ? -5.107 -10.508 6.229 1.00 0.00 46 GLU A O 5
ATOM 6532 N N . GLY A 1 47 ? -4.055 -8.665 6.966 1.00 0.00 47 GLY A N 5
ATOM 6533 C CA . GLY A 1 47 ? -5.239 -7.839 6.843 1.00 0.00 47 GLY A CA 5
ATOM 6534 C C . GLY A 1 47 ? -5.100 -6.511 7.561 1.00 0.00 47 GLY A C 5
ATOM 6535 O O . GLY A 1 47 ? -4.429 -5.603 7.076 1.00 0.00 47 GLY A O 5
ATOM 6539 N N . MET A 1 48 ? -5.714 -6.399 8.728 1.00 0.00 48 MET A N 5
ATOM 6540 C CA . MET A 1 48 ? -5.682 -5.152 9.493 1.00 0.00 48 MET A CA 5
ATOM 6541 C C . MET A 1 48 ? -4.247 -4.648 9.728 1.00 0.00 48 MET A C 5
ATOM 6542 O O . MET A 1 48 ? -3.971 -3.458 9.536 1.00 0.00 48 MET A O 5
ATOM 6556 N N . PRO A 1 49 ? -3.303 -5.531 10.140 1.00 0.00 49 PRO A N 5
ATOM 6557 C CA . PRO A 1 49 ? -1.903 -5.139 10.320 1.00 0.00 49 PRO A CA 5
ATOM 6558 C C . PRO A 1 49 ? -1.301 -4.648 9.013 1.00 0.00 49 PRO A C 5
ATOM 6559 O O . PRO A 1 49 ? -0.415 -3.799 9.006 1.00 0.00 49 PRO A O 5
ATOM 6570 N N . LEU A 1 50 ? -1.801 -5.192 7.905 1.00 0.00 50 LEU A N 5
ATOM 6571 C CA . LEU A 1 50 ? -1.378 -4.758 6.581 1.00 0.00 50 LEU A CA 5
ATOM 6572 C C . LEU A 1 50 ? -1.657 -3.292 6.399 1.00 0.00 50 LEU A C 5
ATOM 6573 O O . LEU A 1 50 ? -0.811 -2.545 5.934 1.00 0.00 50 LEU A O 5
ATOM 6589 N N . ARG A 1 51 ? -2.852 -2.890 6.787 1.00 0.00 51 ARG A N 5
ATOM 6590 C CA . ARG A 1 51 ? -3.242 -1.495 6.715 1.00 0.00 51 ARG A CA 5
ATOM 6591 C C . ARG A 1 51 ? -2.317 -0.644 7.560 1.00 0.00 51 ARG A C 5
ATOM 6592 O O . ARG A 1 51 ? -1.782 0.354 7.092 1.00 0.00 51 ARG A O 5
ATOM 6613 N N . ALA A 1 52 ? -2.102 -1.070 8.790 1.00 0.00 52 ALA A N 5
ATOM 6614 C CA . ALA A 1 52 ? -1.235 -0.345 9.697 1.00 0.00 52 ALA A CA 5
ATOM 6615 C C . ALA A 1 52 ? 0.189 -0.239 9.143 1.00 0.00 52 ALA A C 5
ATOM 6616 O O . ALA A 1 52 ? 0.752 0.857 9.080 1.00 0.00 52 ALA A O 5
ATOM 6623 N N . TRP A 1 53 ? 0.762 -1.362 8.698 1.00 0.00 53 TRP A N 5
ATOM 6624 C CA . TRP A 1 53 ? 2.144 -1.353 8.233 1.00 0.00 53 TRP A CA 5
ATOM 6625 C C . TRP A 1 53 ? 2.259 -0.647 6.889 1.00 0.00 53 TRP A C 5
ATOM 6626 O O . TRP A 1 53 ? 3.175 0.147 6.681 1.00 0.00 53 TRP A O 5
ATOM 6647 N N . VAL A 1 54 ? 1.315 -0.908 5.993 1.00 0.00 54 VAL A N 5
ATOM 6648 C CA . VAL A 1 54 ? 1.385 -0.376 4.643 1.00 0.00 54 VAL A CA 5
ATOM 6649 C C . VAL A 1 54 ? 1.169 1.137 4.647 1.00 0.00 54 VAL A C 5
ATOM 6650 O O . VAL A 1 54 ? 1.896 1.871 3.977 1.00 0.00 54 VAL A O 5
ATOM 6663 N N . ILE A 1 55 ? 0.191 1.604 5.425 1.00 0.00 55 ILE A N 5
ATOM 6664 C CA . ILE A 1 55 ? -0.062 3.030 5.550 1.00 0.00 55 ILE A CA 5
ATOM 6665 C C . ILE A 1 55 ? 1.122 3.749 6.184 1.00 0.00 55 ILE A C 5
ATOM 6666 O O . ILE A 1 55 ? 1.557 4.783 5.683 1.00 0.00 55 ILE A O 5
ATOM 6682 N N . LYS A 1 56 ? 1.660 3.200 7.268 1.00 0.00 56 LYS A N 5
ATOM 6683 C CA . LYS A 1 56 ? 2.779 3.841 7.952 1.00 0.00 56 LYS A CA 5
ATOM 6684 C C . LYS A 1 56 ? 4.037 3.847 7.087 1.00 0.00 56 LYS A C 5
ATOM 6685 O O . LYS A 1 56 ? 4.745 4.852 7.026 1.00 0.00 56 LYS A O 5
ATOM 6704 N N . CYS A 1 57 ? 4.309 2.740 6.407 1.00 0.00 57 CYS A N 5
ATOM 6705 C CA . CYS A 1 57 ? 5.481 2.661 5.543 1.00 0.00 57 CYS A CA 5
ATOM 6706 C C . CYS A 1 57 ? 5.346 3.613 4.357 1.00 0.00 57 CYS A C 5
ATOM 6707 O O . CYS A 1 57 ? 6.287 4.336 4.027 1.00 0.00 57 CYS A O 5
ATOM 6715 N N . ALA A 1 58 ? 4.170 3.625 3.735 1.00 0.00 58 ALA A N 5
ATOM 6716 C CA . ALA A 1 58 ? 3.900 4.536 2.628 1.00 0.00 58 ALA A CA 5
ATOM 6717 C C . ALA A 1 58 ? 3.934 5.988 3.099 1.00 0.00 58 ALA A C 5
ATOM 6718 O O . ALA A 1 58 ? 4.389 6.872 2.378 1.00 0.00 58 ALA A O 5
ATOM 6725 N N . HIS A 1 59 ? 3.453 6.218 4.318 1.00 0.00 59 HIS A N 5
ATOM 6726 C CA . HIS A 1 59 ? 3.470 7.547 4.922 1.00 0.00 59 HIS A CA 5
ATOM 6727 C C . HIS A 1 59 ? 4.905 8.057 5.019 1.00 0.00 59 HIS A C 5
ATOM 6728 O O . HIS A 1 59 ? 5.206 9.176 4.603 1.00 0.00 59 HIS A O 5
ATOM 6743 N N . GLU A 1 60 ? 5.784 7.217 5.553 1.00 0.00 60 GLU A N 5
ATOM 6744 C CA . GLU A 1 60 ? 7.196 7.561 5.685 1.00 0.00 60 GLU A CA 5
ATOM 6745 C C . GLU A 1 60 ? 7.848 7.737 4.315 1.00 0.00 60 GLU A C 5
ATOM 6746 O O . GLU A 1 60 ? 8.628 8.668 4.106 1.00 0.00 60 GLU A O 5
ATOM 6758 N N . ALA A 1 61 ? 7.511 6.846 3.388 1.00 0.00 61 ALA A N 5
ATOM 6759 C CA . ALA A 1 61 ? 8.079 6.874 2.045 1.00 0.00 61 ALA A CA 5
ATOM 6760 C C . ALA A 1 61 ? 7.675 8.140 1.300 1.00 0.00 61 ALA A C 5
ATOM 6761 O O . ALA A 1 61 ? 8.485 8.751 0.603 1.00 0.00 61 ALA A O 5
ATOM 6768 N N . LEU A 1 62 ? 6.418 8.534 1.458 1.00 0.00 62 LEU A N 5
ATOM 6769 C CA . LEU A 1 62 ? 5.896 9.709 0.783 1.00 0.00 62 LEU A CA 5
ATOM 6770 C C . LEU A 1 62 ? 6.509 10.984 1.347 1.00 0.00 62 LEU A C 5
ATOM 6771 O O . LEU A 1 62 ? 6.954 11.840 0.596 1.00 0.00 62 LEU A O 5
ATOM 6787 N N . GLU A 1 63 ? 6.540 11.098 2.670 1.00 0.00 63 GLU A N 5
ATOM 6788 C CA . GLU A 1 63 ? 7.056 12.303 3.320 1.00 0.00 63 GLU A CA 5
ATOM 6789 C C . GLU A 1 63 ? 8.550 12.481 3.060 1.00 0.00 63 GLU A C 5
ATOM 6790 O O . GLU A 1 63 ? 9.066 13.599 3.109 1.00 0.00 63 GLU A O 5
ATOM 6802 N N . LYS A 1 64 ? 9.243 11.374 2.815 1.00 0.00 64 LYS A N 5
ATOM 6803 C CA . LYS A 1 64 ? 10.665 11.416 2.492 1.00 0.00 64 LYS A CA 5
ATOM 6804 C C . LYS A 1 64 ? 10.884 12.210 1.210 1.00 0.00 64 LYS A C 5
ATOM 6805 O O . LYS A 1 64 ? 11.803 13.028 1.107 1.00 0.00 64 LYS A O 5
ATOM 6824 N N . ASN A 1 65 ? 10.014 11.970 0.245 1.00 0.00 65 ASN A N 5
ATOM 6825 C CA . ASN A 1 65 ? 10.072 12.646 -1.036 1.00 0.00 65 ASN A CA 5
ATOM 6826 C C . ASN A 1 65 ? 8.659 13.007 -1.494 1.00 0.00 65 ASN A C 5
ATOM 6827 O O . ASN A 1 65 ? 8.094 12.376 -2.387 1.00 0.00 65 ASN A O 5
ATOM 6838 N N . PRO A 1 66 ? 8.068 14.046 -0.875 1.00 0.00 66 PRO A N 5
ATOM 6839 C CA . PRO A 1 66 ? 6.659 14.409 -1.085 1.00 0.00 66 PRO A CA 5
ATOM 6840 C C . PRO A 1 66 ? 6.417 15.077 -2.439 1.00 0.00 66 PRO A C 5
ATOM 6841 O O . PRO A 1 66 ? 5.766 16.117 -2.538 1.00 0.00 66 PRO A O 5
ATOM 6852 N N . LYS A 1 67 ? 6.962 14.458 -3.473 1.00 0.00 67 LYS A N 5
ATOM 6853 C CA . LYS A 1 67 ? 6.819 14.922 -4.842 1.00 0.00 67 LYS A CA 5
ATOM 6854 C C . LYS A 1 67 ? 6.601 13.732 -5.767 1.00 0.00 67 LYS A C 5
ATOM 6855 O O . LYS A 1 67 ? 6.505 13.881 -6.985 1.00 0.00 67 LYS A O 5
ATOM 6874 N N . ILE A 1 68 ? 6.524 12.547 -5.172 1.00 0.00 68 ILE A N 5
ATOM 6875 C CA . ILE A 1 68 ? 6.304 11.324 -5.930 1.00 0.00 68 ILE A CA 5
ATOM 6876 C C . ILE A 1 68 ? 4.820 11.096 -6.156 1.00 0.00 68 ILE A C 5
ATOM 6877 O O . ILE A 1 68 ? 3.984 11.885 -5.715 1.00 0.00 68 ILE A O 5
ATOM 6893 N N . ARG A 1 69 ? 4.501 10.000 -6.825 1.00 0.00 69 ARG A N 5
ATOM 6894 C CA . ARG A 1 69 ? 3.122 9.717 -7.199 1.00 0.00 69 ARG A CA 5
ATOM 6895 C C . ARG A 1 69 ? 2.738 8.276 -6.900 1.00 0.00 69 ARG A C 5
ATOM 6896 O O . ARG A 1 69 ? 1.553 7.952 -6.839 1.00 0.00 69 ARG A O 5
ATOM 6917 N N . GLU A 1 70 ? 3.724 7.403 -6.750 1.00 0.00 70 GLU A N 5
ATOM 6918 C CA . GLU A 1 70 ? 3.458 6.015 -6.411 1.00 0.00 70 GLU A CA 5
ATOM 6919 C C . GLU A 1 70 ? 4.724 5.297 -5.947 1.00 0.00 70 GLU A C 5
ATOM 6920 O O . GLU A 1 70 ? 5.841 5.691 -6.291 1.00 0.00 70 GLU A O 5
ATOM 6932 N N . VAL A 1 71 ? 4.532 4.245 -5.162 1.00 0.00 71 VAL A N 5
ATOM 6933 C CA . VAL A 1 71 ? 5.622 3.467 -4.603 1.00 0.00 71 VAL A CA 5
ATOM 6934 C C . VAL A 1 71 ? 5.417 1.986 -4.927 1.00 0.00 71 VAL A C 5
ATOM 6935 O O . VAL A 1 71 ? 4.283 1.533 -5.104 1.00 0.00 71 VAL A O 5
ATOM 6948 N N . TYR A 1 72 ? 6.508 1.241 -5.010 1.00 0.00 72 TYR A N 5
ATOM 6949 C CA . TYR A 1 72 ? 6.437 -0.191 -5.247 1.00 0.00 72 TYR A CA 5
ATOM 6950 C C . TYR A 1 72 ? 6.855 -0.909 -3.993 1.00 0.00 72 TYR A C 5
ATOM 6951 O O . TYR A 1 72 ? 7.988 -0.782 -3.529 1.00 0.00 72 TYR A O 5
ATOM 6969 N N . LEU A 1 73 ? 5.917 -1.640 -3.437 1.00 0.00 73 LEU A N 5
ATOM 6970 C CA . LEU A 1 73 ? 6.067 -2.167 -2.109 1.00 0.00 73 LEU A CA 5
ATOM 6971 C C . LEU A 1 73 ? 5.815 -3.674 -2.077 1.00 0.00 73 LEU A C 5
ATOM 6972 O O . LEU A 1 73 ? 4.942 -4.182 -2.774 1.00 0.00 73 LEU A O 5
ATOM 6988 N N . LYS A 1 74 ? 6.593 -4.387 -1.274 1.00 0.00 74 LYS A N 5
ATOM 6989 C CA . LYS A 1 74 ? 6.456 -5.833 -1.156 1.00 0.00 74 LYS A CA 5
ATOM 6990 C C . LYS A 1 74 ? 6.287 -6.208 0.320 1.00 0.00 74 LYS A C 5
ATOM 6991 O O . LYS A 1 74 ? 7.084 -5.801 1.163 1.00 0.00 74 LYS A O 5
ATOM 7010 N N . PRO A 1 75 ? 5.221 -6.973 0.649 1.00 0.00 75 PRO A N 5
ATOM 7011 C CA . PRO A 1 75 ? 4.865 -7.300 2.038 1.00 0.00 75 PRO A CA 5
ATOM 7012 C C . PRO A 1 75 ? 5.909 -8.122 2.788 1.00 0.00 75 PRO A C 5
ATOM 7013 O O . PRO A 1 75 ? 6.856 -8.637 2.193 1.00 0.00 75 PRO A O 5
ATOM 7024 N N . ARG A 1 76 ? 5.699 -8.276 4.087 1.00 0.00 76 ARG A N 5
ATOM 7025 C CA . ARG A 1 76 ? 6.720 -8.813 4.976 1.00 0.00 76 ARG A CA 5
ATOM 7026 C C . ARG A 1 76 ? 7.023 -10.269 4.667 1.00 0.00 76 ARG A C 5
ATOM 7027 O O . ARG A 1 76 ? 8.154 -10.612 4.315 1.00 0.00 76 ARG A O 5
ATOM 7048 N N . ALA A 1 77 ? 6.007 -11.116 4.794 1.00 0.00 77 ALA A N 5
ATOM 7049 C CA . ALA A 1 77 ? 6.188 -12.552 4.660 1.00 0.00 77 ALA A CA 5
ATOM 7050 C C . ALA A 1 77 ? 6.817 -12.907 3.326 1.00 0.00 77 ALA A C 5
ATOM 7051 O O . ALA A 1 77 ? 6.256 -12.643 2.267 1.00 0.00 77 ALA A O 5
ATOM 7058 N N . VAL A 1 78 ? 7.990 -13.500 3.390 1.00 0.00 78 VAL A N 5
ATOM 7059 C CA . VAL A 1 78 ? 8.691 -13.944 2.193 1.00 0.00 78 VAL A CA 5
ATOM 7060 C C . VAL A 1 78 ? 8.014 -15.191 1.617 1.00 0.00 78 VAL A C 5
ATOM 7061 O O . VAL A 1 78 ? 8.304 -15.617 0.500 1.00 0.00 78 VAL A O 5
ATOM 7074 N N . LYS A 1 79 ? 7.081 -15.750 2.383 1.00 0.00 79 LYS A N 5
ATOM 7075 C CA . LYS A 1 79 ? 6.348 -16.950 1.984 1.00 0.00 79 LYS A CA 5
ATOM 7076 C C . LYS A 1 79 ? 5.590 -16.747 0.670 1.00 0.00 79 LYS A C 5
ATOM 7077 O O . LYS A 1 79 ? 5.546 -17.645 -0.172 1.00 0.00 79 LYS A O 5
ATOM 7096 N N . ASN A 1 80 ? 5.001 -15.570 0.492 1.00 0.00 80 ASN A N 5
ATOM 7097 C CA . ASN A 1 80 ? 4.232 -15.286 -0.721 1.00 0.00 80 ASN A CA 5
ATOM 7098 C C . ASN A 1 80 ? 5.143 -15.077 -1.923 1.00 0.00 80 ASN A C 5
ATOM 7099 O O . ASN A 1 80 ? 4.731 -15.288 -3.066 1.00 0.00 80 ASN A O 5
ATOM 7110 N N . SER A 1 81 ? 6.371 -14.628 -1.658 1.00 0.00 81 SER A N 5
ATOM 7111 C CA . SER A 1 81 ? 7.417 -14.533 -2.674 1.00 0.00 81 SER A CA 5
ATOM 7112 C C . SER A 1 81 ? 7.195 -13.362 -3.633 1.00 0.00 81 SER A C 5
ATOM 7113 O O . SER A 1 81 ? 7.969 -12.405 -3.639 1.00 0.00 81 SER A O 5
ATOM 7121 N N . SER A 1 82 ? 6.140 -13.423 -4.435 1.00 0.00 82 SER A N 5
ATOM 7122 C CA . SER A 1 82 ? 5.974 -12.463 -5.515 1.00 0.00 82 SER A CA 5
ATOM 7123 C C . SER A 1 82 ? 4.625 -11.738 -5.479 1.00 0.00 82 SER A C 5
ATOM 7124 O O . SER A 1 82 ? 4.128 -11.300 -6.516 1.00 0.00 82 SER A O 5
ATOM 7132 N N . VAL A 1 83 ? 4.026 -11.601 -4.301 1.00 0.00 83 VAL A N 5
ATOM 7133 C CA . VAL A 1 83 ? 2.878 -10.712 -4.166 1.00 0.00 83 VAL A CA 5
ATOM 7134 C C . VAL A 1 83 ? 3.390 -9.329 -3.795 1.00 0.00 83 VAL A C 5
ATOM 7135 O O . VAL A 1 83 ? 4.289 -9.193 -2.959 1.00 0.00 83 VAL A O 5
ATOM 7148 N N . GLN A 1 84 ? 2.866 -8.308 -4.442 1.00 0.00 84 GLN A N 5
ATOM 7149 C CA . GLN A 1 84 ? 3.342 -6.959 -4.221 1.00 0.00 84 GLN A CA 5
ATOM 7150 C C . GLN A 1 84 ? 2.186 -5.994 -4.070 1.00 0.00 84 GLN A C 5
ATOM 7151 O O . GLN A 1 84 ? 1.098 -6.217 -4.604 1.00 0.00 84 GLN A O 5
ATOM 7165 N N . PHE A 1 85 ? 2.427 -4.928 -3.336 1.00 0.00 85 PHE A N 5
ATOM 7166 C CA . PHE A 1 85 ? 1.453 -3.877 -3.192 1.00 0.00 85 PHE A CA 5
ATOM 7167 C C . PHE A 1 85 ? 1.911 -2.652 -3.953 1.00 0.00 85 PHE A C 5
ATOM 7168 O O . PHE A 1 85 ? 2.967 -2.078 -3.679 1.00 0.00 85 PHE A O 5
ATOM 7185 N N . HIS A 1 86 ? 1.111 -2.266 -4.917 1.00 0.00 86 HIS A N 5
ATOM 7186 C CA . HIS A 1 86 ? 1.411 -1.118 -5.737 1.00 0.00 86 HIS A CA 5
ATOM 7187 C C . HIS A 1 86 ? 0.718 0.088 -5.135 1.00 0.00 86 HIS A C 5
ATOM 7188 O O . HIS A 1 86 ? -0.487 0.267 -5.295 1.00 0.00 86 HIS A O 5
ATOM 7203 N N . VAL A 1 87 ? 1.477 0.910 -4.439 1.00 0.00 87 VAL A N 5
ATOM 7204 C CA . VAL A 1 87 ? 0.902 2.027 -3.719 1.00 0.00 87 VAL A CA 5
ATOM 7205 C C . VAL A 1 87 ? 0.891 3.254 -4.605 1.00 0.00 87 VAL A C 5
ATOM 7206 O O . VAL A 1 87 ? 1.936 3.790 -4.950 1.00 0.00 87 VAL A O 5
ATOM 7219 N N . ILE A 1 88 ? -0.296 3.683 -4.980 1.00 0.00 88 ILE A N 5
ATOM 7220 C CA . ILE A 1 88 ? -0.449 4.808 -5.874 1.00 0.00 88 ILE A CA 5
ATOM 7221 C C . ILE A 1 88 ? -1.100 5.974 -5.155 1.00 0.00 88 ILE A C 5
ATOM 7222 O O . ILE A 1 88 ? -2.027 5.794 -4.363 1.00 0.00 88 ILE A O 5
ATOM 7238 N N . PHE A 1 89 ? -0.600 7.162 -5.428 1.00 0.00 89 PHE A N 5
ATOM 7239 C CA . PHE A 1 89 ? -1.051 8.354 -4.753 1.00 0.00 89 PHE A CA 5
ATOM 7240 C C . PHE A 1 89 ? -1.894 9.223 -5.675 1.00 0.00 89 PHE A C 5
ATOM 7241 O O . PHE A 1 89 ? -1.371 9.858 -6.590 1.00 0.00 89 PHE A O 5
ATOM 7258 N N . ASP A 1 90 ? -3.198 9.241 -5.444 1.00 0.00 90 ASP A N 5
ATOM 7259 C CA . ASP A 1 90 ? -4.094 10.088 -6.224 1.00 0.00 90 ASP A CA 5
ATOM 7260 C C . ASP A 1 90 ? -4.171 11.468 -5.604 1.00 0.00 90 ASP A C 5
ATOM 7261 O O . ASP A 1 90 ? -4.446 11.605 -4.412 1.00 0.00 90 ASP A O 5
ATOM 7270 N N . GLU A 1 91 ? -3.931 12.489 -6.408 1.00 0.00 91 GLU A N 5
ATOM 7271 C CA . GLU A 1 91 ? -3.985 13.858 -5.927 1.00 0.00 91 GLU A CA 5
ATOM 7272 C C . GLU A 1 91 ? -5.416 14.360 -5.932 1.00 0.00 91 GLU A C 5
ATOM 7273 O O . GLU A 1 91 ? -6.036 14.486 -6.990 1.00 0.00 91 GLU A O 5
ATOM 7285 N N . GLU A 1 92 ? -5.942 14.634 -4.756 1.00 0.00 92 GLU A N 5
ATOM 7286 C CA . GLU A 1 92 ? -7.275 15.188 -4.640 1.00 0.00 92 GLU A CA 5
ATOM 7287 C C . GLU A 1 92 ? -7.194 16.705 -4.564 1.00 0.00 92 GLU A C 5
ATOM 7288 O O . GLU A 1 92 ? -6.911 17.237 -3.475 1.00 0.00 92 GLU A O 5
ATOM 7301 N N . GLY A 1 1 ? 14.763 -23.633 -22.714 1.00 0.00 1 GLY A N 6
ATOM 7302 C CA . GLY A 1 1 ? 14.580 -23.521 -21.247 1.00 0.00 1 GLY A CA 6
ATOM 7303 C C . GLY A 1 1 ? 13.127 -23.641 -20.849 1.00 0.00 1 GLY A C 6
ATOM 7304 O O . GLY A 1 1 ? 12.310 -22.785 -21.191 1.00 0.00 1 GLY A O 6
ATOM 7310 N N . SER A 1 2 ? 12.800 -24.703 -20.131 1.00 0.00 2 SER A N 6
ATOM 7311 C CA . SER A 1 2 ? 11.429 -24.955 -19.728 1.00 0.00 2 SER A CA 6
ATOM 7312 C C . SER A 1 2 ? 11.039 -24.087 -18.539 1.00 0.00 2 SER A C 6
ATOM 7313 O O . SER A 1 2 ? 11.715 -24.085 -17.507 1.00 0.00 2 SER A O 6
ATOM 7321 N N . ALA A 1 3 ? 9.960 -23.338 -18.701 1.00 0.00 3 ALA A N 6
ATOM 7322 C CA . ALA A 1 3 ? 9.409 -22.541 -17.617 1.00 0.00 3 ALA A CA 6
ATOM 7323 C C . ALA A 1 3 ? 8.010 -23.031 -17.286 1.00 0.00 3 ALA A C 6
ATOM 7324 O O . ALA A 1 3 ? 7.655 -23.164 -16.114 1.00 0.00 3 ALA A O 6
ATOM 7331 N N . MET A 1 4 ? 7.232 -23.315 -18.335 1.00 0.00 4 MET A N 6
ATOM 7332 C CA . MET A 1 4 ? 5.899 -23.898 -18.191 1.00 0.00 4 MET A CA 6
ATOM 7333 C C . MET A 1 4 ? 5.032 -23.045 -17.270 1.00 0.00 4 MET A C 6
ATOM 7334 O O . MET A 1 4 ? 4.740 -23.424 -16.131 1.00 0.00 4 MET A O 6
ATOM 7348 N N . GLY A 1 5 ? 4.635 -21.885 -17.765 1.00 0.00 5 GLY A N 6
ATOM 7349 C CA . GLY A 1 5 ? 3.863 -20.968 -16.961 1.00 0.00 5 GLY A CA 6
ATOM 7350 C C . GLY A 1 5 ? 4.756 -20.066 -16.140 1.00 0.00 5 GLY A C 6
ATOM 7351 O O . GLY A 1 5 ? 5.981 -20.110 -16.273 1.00 0.00 5 GLY A O 6
ATOM 7355 N N . HIS A 1 6 ? 4.158 -19.250 -15.291 1.00 0.00 6 HIS A N 6
ATOM 7356 C CA . HIS A 1 6 ? 4.919 -18.335 -14.452 1.00 0.00 6 HIS A CA 6
ATOM 7357 C C . HIS A 1 6 ? 4.317 -18.280 -13.061 1.00 0.00 6 HIS A C 6
ATOM 7358 O O . HIS A 1 6 ? 3.110 -18.462 -12.894 1.00 0.00 6 HIS A O 6
ATOM 7373 N N . MET A 1 7 ? 5.165 -18.047 -12.066 1.00 0.00 7 MET A N 6
ATOM 7374 C CA . MET A 1 7 ? 4.705 -17.868 -10.697 1.00 0.00 7 MET A CA 6
ATOM 7375 C C . MET A 1 7 ? 3.846 -16.614 -10.618 1.00 0.00 7 MET A C 6
ATOM 7376 O O . MET A 1 7 ? 4.330 -15.517 -10.889 1.00 0.00 7 MET A O 6
ATOM 7390 N N . PRO A 1 8 ? 2.564 -16.768 -10.259 1.00 0.00 8 PRO A N 6
ATOM 7391 C CA . PRO A 1 8 ? 1.591 -15.670 -10.288 1.00 0.00 8 PRO A CA 6
ATOM 7392 C C . PRO A 1 8 ? 1.917 -14.556 -9.298 1.00 0.00 8 PRO A C 6
ATOM 7393 O O . PRO A 1 8 ? 1.572 -14.629 -8.120 1.00 0.00 8 PRO A O 6
ATOM 7404 N N . ALA A 1 9 ? 2.584 -13.524 -9.789 1.00 0.00 9 ALA A N 6
ATOM 7405 C CA . ALA A 1 9 ? 2.888 -12.360 -8.981 1.00 0.00 9 ALA A CA 6
ATOM 7406 C C . ALA A 1 9 ? 1.711 -11.402 -9.010 1.00 0.00 9 ALA A C 6
ATOM 7407 O O . ALA A 1 9 ? 1.377 -10.847 -10.056 1.00 0.00 9 ALA A O 6
ATOM 7414 N N . VAL A 1 10 ? 1.070 -11.229 -7.868 1.00 0.00 10 VAL A N 6
ATOM 7415 C CA . VAL A 1 10 ? -0.134 -10.420 -7.789 1.00 0.00 10 VAL A CA 6
ATOM 7416 C C . VAL A 1 10 ? 0.184 -9.025 -7.276 1.00 0.00 10 VAL A C 6
ATOM 7417 O O . VAL A 1 10 ? 0.697 -8.863 -6.165 1.00 0.00 10 VAL A O 6
ATOM 7430 N N . ASP A 1 11 ? -0.112 -8.023 -8.092 1.00 0.00 11 ASP A N 6
ATOM 7431 C CA . ASP A 1 11 ? 0.060 -6.639 -7.688 1.00 0.00 11 ASP A CA 6
ATOM 7432 C C . ASP A 1 11 ? -1.207 -6.131 -7.019 1.00 0.00 11 ASP A C 6
ATOM 7433 O O . ASP A 1 11 ? -2.276 -6.101 -7.631 1.00 0.00 11 ASP A O 6
ATOM 7442 N N . VAL A 1 12 ? -1.086 -5.750 -5.764 1.00 0.00 12 VAL A N 6
ATOM 7443 C CA . VAL A 1 12 ? -2.199 -5.169 -5.034 1.00 0.00 12 VAL A CA 6
ATOM 7444 C C . VAL A 1 12 ? -2.159 -3.655 -5.174 1.00 0.00 12 VAL A C 6
ATOM 7445 O O . VAL A 1 12 ? -1.190 -3.020 -4.767 1.00 0.00 12 VAL A O 6
ATOM 7458 N N . GLU A 1 13 ? -3.201 -3.075 -5.748 1.00 0.00 13 GLU A N 6
ATOM 7459 C CA . GLU A 1 13 ? -3.199 -1.653 -6.031 1.00 0.00 13 GLU A CA 6
ATOM 7460 C C . GLU A 1 13 ? -3.952 -0.904 -4.955 1.00 0.00 13 GLU A C 6
ATOM 7461 O O . GLU A 1 13 ? -5.166 -1.034 -4.823 1.00 0.00 13 GLU A O 6
ATOM 7473 N N . ILE A 1 14 ? -3.227 -0.123 -4.188 1.00 0.00 14 ILE A N 6
ATOM 7474 C CA . ILE A 1 14 ? -3.832 0.664 -3.141 1.00 0.00 14 ILE A CA 6
ATOM 7475 C C . ILE A 1 14 ? -3.733 2.134 -3.508 1.00 0.00 14 ILE A C 6
ATOM 7476 O O . ILE A 1 14 ? -2.643 2.642 -3.760 1.00 0.00 14 ILE A O 6
ATOM 7492 N N . HIS A 1 15 ? -4.864 2.813 -3.561 1.00 0.00 15 HIS A N 6
ATOM 7493 C CA . HIS A 1 15 ? -4.875 4.211 -3.959 1.00 0.00 15 HIS A CA 6
ATOM 7494 C C . HIS A 1 15 ? -4.949 5.118 -2.747 1.00 0.00 15 HIS A C 6
ATOM 7495 O O . HIS A 1 15 ? -5.944 5.140 -2.028 1.00 0.00 15 HIS A O 6
ATOM 7510 N N . PHE A 1 16 ? -3.874 5.851 -2.520 1.00 0.00 16 PHE A N 6
ATOM 7511 C CA . PHE A 1 16 ? -3.814 6.814 -1.441 1.00 0.00 16 PHE A CA 6
ATOM 7512 C C . PHE A 1 16 ? -3.775 8.223 -2.016 1.00 0.00 16 PHE A C 6
ATOM 7513 O O . PHE A 1 16 ? -2.846 8.575 -2.745 1.00 0.00 16 PHE A O 6
ATOM 7530 N N . PRO A 1 17 ? -4.803 9.031 -1.745 1.00 0.00 17 PRO A N 6
ATOM 7531 C CA . PRO A 1 17 ? -4.813 10.440 -2.134 1.00 0.00 17 PRO A CA 6
ATOM 7532 C C . PRO A 1 17 ? -3.679 11.222 -1.466 1.00 0.00 17 PRO A C 6
ATOM 7533 O O . PRO A 1 17 ? -3.623 11.344 -0.235 1.00 0.00 17 PRO A O 6
ATOM 7544 N N . LEU A 1 18 ? -2.825 11.783 -2.324 1.00 0.00 18 LEU A N 6
ATOM 7545 C CA . LEU A 1 18 ? -1.549 12.411 -1.955 1.00 0.00 18 LEU A CA 6
ATOM 7546 C C . LEU A 1 18 ? -1.657 13.278 -0.696 1.00 0.00 18 LEU A C 6
ATOM 7547 O O . LEU A 1 18 ? -0.814 13.194 0.193 1.00 0.00 18 LEU A O 6
ATOM 7563 N N . LYS A 1 19 ? -2.696 14.093 -0.616 1.00 0.00 19 LYS A N 6
ATOM 7564 C CA . LYS A 1 19 ? -2.784 15.089 0.449 1.00 0.00 19 LYS A CA 6
ATOM 7565 C C . LYS A 1 19 ? -3.073 14.446 1.804 1.00 0.00 19 LYS A C 6
ATOM 7566 O O . LYS A 1 19 ? -2.446 14.797 2.802 1.00 0.00 19 LYS A O 6
ATOM 7585 N N . ARG A 1 20 ? -3.995 13.492 1.842 1.00 0.00 20 ARG A N 6
ATOM 7586 C CA . ARG A 1 20 ? -4.460 12.964 3.122 1.00 0.00 20 ARG A CA 6
ATOM 7587 C C . ARG A 1 20 ? -3.518 11.889 3.652 1.00 0.00 20 ARG A C 6
ATOM 7588 O O . ARG A 1 20 ? -3.381 11.718 4.860 1.00 0.00 20 ARG A O 6
ATOM 7609 N N . ILE A 1 21 ? -2.844 11.188 2.750 1.00 0.00 21 ILE A N 6
ATOM 7610 C CA . ILE A 1 21 ? -1.870 10.184 3.158 1.00 0.00 21 ILE A CA 6
ATOM 7611 C C . ILE A 1 21 ? -0.594 10.867 3.650 1.00 0.00 21 ILE A C 6
ATOM 7612 O O . ILE A 1 21 ? 0.218 10.269 4.349 1.00 0.00 21 ILE A O 6
ATOM 7628 N N . ALA A 1 22 ? -0.439 12.138 3.294 1.00 0.00 22 ALA A N 6
ATOM 7629 C CA . ALA A 1 22 ? 0.681 12.941 3.762 1.00 0.00 22 ALA A CA 6
ATOM 7630 C C . ALA A 1 22 ? 0.389 13.503 5.148 1.00 0.00 22 ALA A C 6
ATOM 7631 O O . ALA A 1 22 ? 1.287 13.983 5.847 1.00 0.00 22 ALA A O 6
ATOM 7638 N N . ALA A 1 23 ? -0.871 13.419 5.542 1.00 0.00 23 ALA A N 6
ATOM 7639 C CA . ALA A 1 23 ? -1.320 13.969 6.807 1.00 0.00 23 ALA A CA 6
ATOM 7640 C C . ALA A 1 23 ? -1.117 12.959 7.925 1.00 0.00 23 ALA A C 6
ATOM 7641 O O . ALA A 1 23 ? -1.038 11.754 7.688 1.00 0.00 23 ALA A O 6
ATOM 7648 N N . GLU A 1 24 ? -1.030 13.466 9.143 1.00 0.00 24 GLU A N 6
ATOM 7649 C CA . GLU A 1 24 ? -0.779 12.632 10.308 1.00 0.00 24 GLU A CA 6
ATOM 7650 C C . GLU A 1 24 ? -2.078 12.029 10.816 1.00 0.00 24 GLU A C 6
ATOM 7651 O O . GLU A 1 24 ? -2.073 11.093 11.614 1.00 0.00 24 GLU A O 6
ATOM 7663 N N . GLY A 1 25 ? -3.188 12.575 10.338 1.00 0.00 25 GLY A N 6
ATOM 7664 C CA . GLY A 1 25 ? -4.478 11.979 10.590 1.00 0.00 25 GLY A CA 6
ATOM 7665 C C . GLY A 1 25 ? -4.905 11.122 9.424 1.00 0.00 25 GLY A C 6
ATOM 7666 O O . GLY A 1 25 ? -5.931 11.373 8.792 1.00 0.00 25 GLY A O 6
ATOM 7670 N N . TYR A 1 26 ? -4.107 10.109 9.136 1.00 0.00 26 TYR A N 6
ATOM 7671 C CA . TYR A 1 26 ? -4.324 9.272 7.972 1.00 0.00 26 TYR A CA 6
ATOM 7672 C C . TYR A 1 26 ? -5.376 8.200 8.252 1.00 0.00 26 TYR A C 6
ATOM 7673 O O . TYR A 1 26 ? -6.252 7.946 7.428 1.00 0.00 26 TYR A O 6
ATOM 7691 N N . ALA A 1 27 ? -5.313 7.604 9.435 1.00 0.00 27 ALA A N 6
ATOM 7692 C CA . ALA A 1 27 ? -6.183 6.482 9.771 1.00 0.00 27 ALA A CA 6
ATOM 7693 C C . ALA A 1 27 ? -7.597 6.948 10.089 1.00 0.00 27 ALA A C 6
ATOM 7694 O O . ALA A 1 27 ? -8.500 6.137 10.303 1.00 0.00 27 ALA A O 6
ATOM 7701 N N . GLU A 1 28 ? -7.789 8.257 10.110 1.00 0.00 28 GLU A N 6
ATOM 7702 C CA . GLU A 1 28 ? -9.091 8.829 10.402 1.00 0.00 28 GLU A CA 6
ATOM 7703 C C . GLU A 1 28 ? -9.726 9.407 9.139 1.00 0.00 28 GLU A C 6
ATOM 7704 O O . GLU A 1 28 ? -10.747 10.093 9.203 1.00 0.00 28 GLU A O 6
ATOM 7716 N N . ASP A 1 29 ? -9.116 9.135 7.990 1.00 0.00 29 ASP A N 6
ATOM 7717 C CA . ASP A 1 29 ? -9.678 9.563 6.718 1.00 0.00 29 ASP A CA 6
ATOM 7718 C C . ASP A 1 29 ? -10.499 8.447 6.084 1.00 0.00 29 ASP A C 6
ATOM 7719 O O . ASP A 1 29 ? -9.974 7.380 5.745 1.00 0.00 29 ASP A O 6
ATOM 7728 N N . GLU A 1 30 ? -11.780 8.729 5.882 1.00 0.00 30 GLU A N 6
ATOM 7729 C CA . GLU A 1 30 ? -12.744 7.731 5.440 1.00 0.00 30 GLU A CA 6
ATOM 7730 C C . GLU A 1 30 ? -12.379 7.165 4.072 1.00 0.00 30 GLU A C 6
ATOM 7731 O O . GLU A 1 30 ? -12.645 5.997 3.782 1.00 0.00 30 GLU A O 6
ATOM 7743 N N . LEU A 1 31 ? -11.756 7.989 3.237 1.00 0.00 31 LEU A N 6
ATOM 7744 C CA . LEU A 1 31 ? -11.350 7.560 1.912 1.00 0.00 31 LEU A CA 6
ATOM 7745 C C . LEU A 1 31 ? -10.224 6.549 2.004 1.00 0.00 31 LEU A C 6
ATOM 7746 O O . LEU A 1 31 ? -10.236 5.516 1.333 1.00 0.00 31 LEU A O 6
ATOM 7762 N N . LEU A 1 32 ? -9.278 6.834 2.874 1.00 0.00 32 LEU A N 6
ATOM 7763 C CA . LEU A 1 32 ? -8.105 6.031 3.019 1.00 0.00 32 LEU A CA 6
ATOM 7764 C C . LEU A 1 32 ? -8.481 4.695 3.647 1.00 0.00 32 LEU A C 6
ATOM 7765 O O . LEU A 1 32 ? -7.958 3.640 3.276 1.00 0.00 32 LEU A O 6
ATOM 7781 N N . LEU A 1 33 ? -9.435 4.756 4.566 1.00 0.00 33 LEU A N 6
ATOM 7782 C CA . LEU A 1 33 ? -9.890 3.583 5.286 1.00 0.00 33 LEU A CA 6
ATOM 7783 C C . LEU A 1 33 ? -10.676 2.643 4.374 1.00 0.00 33 LEU A C 6
ATOM 7784 O O . LEU A 1 33 ? -10.405 1.447 4.339 1.00 0.00 33 LEU A O 6
ATOM 7800 N N . ASN A 1 34 ? -11.627 3.180 3.610 1.00 0.00 34 ASN A N 6
ATOM 7801 C CA . ASN A 1 34 ? -12.487 2.319 2.798 1.00 0.00 34 ASN A CA 6
ATOM 7802 C C . ASN A 1 34 ? -11.711 1.726 1.626 1.00 0.00 34 ASN A C 6
ATOM 7803 O O . ASN A 1 34 ? -11.936 0.579 1.251 1.00 0.00 34 ASN A O 6
ATOM 7814 N N . GLN A 1 35 ? -10.779 2.492 1.067 1.00 0.00 35 GLN A N 6
ATOM 7815 C CA . GLN A 1 35 ? -9.950 1.988 -0.020 1.00 0.00 35 GLN A CA 6
ATOM 7816 C C . GLN A 1 35 ? -9.041 0.872 0.472 1.00 0.00 35 GLN A C 6
ATOM 7817 O O . GLN A 1 35 ? -8.952 -0.201 -0.148 1.00 0.00 35 GLN A O 6
ATOM 7831 N N . MET A 1 36 ? -8.419 1.096 1.625 1.00 0.00 36 MET A N 6
ATOM 7832 C CA . MET A 1 36 ? -7.541 0.097 2.198 1.00 0.00 36 MET A CA 6
ATOM 7833 C C . MET A 1 36 ? -8.314 -0.782 3.178 1.00 0.00 36 MET A C 6
ATOM 7834 O O . MET A 1 36 ? -7.742 -1.436 4.043 1.00 0.00 36 MET A O 6
ATOM 7848 N N . GLY A 1 37 ? -9.627 -0.729 3.075 1.00 0.00 37 GLY A N 6
ATOM 7849 C CA . GLY A 1 37 ? -10.468 -1.738 3.678 1.00 0.00 37 GLY A CA 6
ATOM 7850 C C . GLY A 1 37 ? -11.005 -2.660 2.612 1.00 0.00 37 GLY A C 6
ATOM 7851 O O . GLY A 1 37 ? -11.207 -3.852 2.833 1.00 0.00 37 GLY A O 6
ATOM 7855 N N . LYS A 1 38 ? -11.228 -2.080 1.441 1.00 0.00 38 LYS A N 6
ATOM 7856 C CA . LYS A 1 38 ? -11.641 -2.814 0.261 1.00 0.00 38 LYS A CA 6
ATOM 7857 C C . LYS A 1 38 ? -10.582 -3.835 -0.132 1.00 0.00 38 LYS A C 6
ATOM 7858 O O . LYS A 1 38 ? -10.822 -5.041 -0.099 1.00 0.00 38 LYS A O 6
ATOM 7877 N N . VAL A 1 39 ? -9.398 -3.350 -0.481 1.00 0.00 39 VAL A N 6
ATOM 7878 C CA . VAL A 1 39 ? -8.338 -4.234 -0.943 1.00 0.00 39 VAL A CA 6
ATOM 7879 C C . VAL A 1 39 ? -7.423 -4.617 0.225 1.00 0.00 39 VAL A C 6
ATOM 7880 O O . VAL A 1 39 ? -6.199 -4.502 0.176 1.00 0.00 39 VAL A O 6
ATOM 7893 N N . ASN A 1 40 ? -8.044 -5.104 1.278 1.00 0.00 40 ASN A N 6
ATOM 7894 C CA . ASN A 1 40 ? -7.335 -5.346 2.518 1.00 0.00 40 ASN A CA 6
ATOM 7895 C C . ASN A 1 40 ? -7.657 -6.711 3.086 1.00 0.00 40 ASN A C 6
ATOM 7896 O O . ASN A 1 40 ? -6.834 -7.325 3.760 1.00 0.00 40 ASN A O 6
ATOM 7907 N N . ASP A 1 41 ? -8.854 -7.183 2.802 1.00 0.00 41 ASP A N 6
ATOM 7908 C CA . ASP A 1 41 ? -9.374 -8.366 3.474 1.00 0.00 41 ASP A CA 6
ATOM 7909 C C . ASP A 1 41 ? -8.803 -9.648 2.879 1.00 0.00 41 ASP A C 6
ATOM 7910 O O . ASP A 1 41 ? -8.634 -10.643 3.584 1.00 0.00 41 ASP A O 6
ATOM 7919 N N . THR A 1 42 ? -8.508 -9.627 1.585 1.00 0.00 42 THR A N 6
ATOM 7920 C CA . THR A 1 42 ? -7.921 -10.786 0.917 1.00 0.00 42 THR A CA 6
ATOM 7921 C C . THR A 1 42 ? -6.627 -10.408 0.183 1.00 0.00 42 THR A C 6
ATOM 7922 O O . THR A 1 42 ? -6.536 -10.525 -1.039 1.00 0.00 42 THR A O 6
ATOM 7933 N N . PRO A 1 43 ? -5.599 -9.950 0.920 1.00 0.00 43 PRO A N 6
ATOM 7934 C CA . PRO A 1 43 ? -4.366 -9.441 0.331 1.00 0.00 43 PRO A CA 6
ATOM 7935 C C . PRO A 1 43 ? -3.239 -10.480 0.281 1.00 0.00 43 PRO A C 6
ATOM 7936 O O . PRO A 1 43 ? -2.100 -10.145 -0.041 1.00 0.00 43 PRO A O 6
ATOM 7947 N N . GLU A 1 44 ? -3.567 -11.724 0.645 1.00 0.00 44 GLU A N 6
ATOM 7948 C CA . GLU A 1 44 ? -2.594 -12.825 0.763 1.00 0.00 44 GLU A CA 6
ATOM 7949 C C . GLU A 1 44 ? -1.667 -12.652 1.972 1.00 0.00 44 GLU A C 6
ATOM 7950 O O . GLU A 1 44 ? -1.381 -13.618 2.680 1.00 0.00 44 GLU A O 6
ATOM 7962 N N . GLU A 1 45 ? -1.202 -11.433 2.203 1.00 0.00 45 GLU A N 6
ATOM 7963 C CA . GLU A 1 45 ? -0.313 -11.147 3.324 1.00 0.00 45 GLU A CA 6
ATOM 7964 C C . GLU A 1 45 ? -1.042 -11.331 4.666 1.00 0.00 45 GLU A C 6
ATOM 7965 O O . GLU A 1 45 ? -1.017 -12.419 5.244 1.00 0.00 45 GLU A O 6
ATOM 7977 N N . GLU A 1 46 ? -1.711 -10.290 5.143 1.00 0.00 46 GLU A N 6
ATOM 7978 C CA . GLU A 1 46 ? -2.437 -10.370 6.411 1.00 0.00 46 GLU A CA 6
ATOM 7979 C C . GLU A 1 46 ? -3.807 -9.715 6.279 1.00 0.00 46 GLU A C 6
ATOM 7980 O O . GLU A 1 46 ? -4.801 -10.373 5.976 1.00 0.00 46 GLU A O 6
ATOM 7992 N N . GLY A 1 47 ? -3.835 -8.407 6.493 1.00 0.00 47 GLY A N 6
ATOM 7993 C CA . GLY A 1 47 ? -5.050 -7.640 6.352 1.00 0.00 47 GLY A CA 6
ATOM 7994 C C . GLY A 1 47 ? -4.946 -6.319 7.076 1.00 0.00 47 GLY A C 6
ATOM 7995 O O . GLY A 1 47 ? -4.171 -5.443 6.680 1.00 0.00 47 GLY A O 6
ATOM 7999 N N . MET A 1 48 ? -5.692 -6.193 8.153 1.00 0.00 48 MET A N 6
ATOM 8000 C CA . MET A 1 48 ? -5.689 -4.997 8.977 1.00 0.00 48 MET A CA 6
ATOM 8001 C C . MET A 1 48 ? -4.268 -4.586 9.418 1.00 0.00 48 MET A C 6
ATOM 8002 O O . MET A 1 48 ? -3.874 -3.427 9.237 1.00 0.00 48 MET A O 6
ATOM 8016 N N . PRO A 1 49 ? -3.453 -5.509 9.961 1.00 0.00 49 PRO A N 6
ATOM 8017 C CA . PRO A 1 49 ? -2.112 -5.158 10.420 1.00 0.00 49 PRO A CA 6
ATOM 8018 C C . PRO A 1 49 ? -1.197 -4.792 9.253 1.00 0.00 49 PRO A C 6
ATOM 8019 O O . PRO A 1 49 ? -0.341 -3.906 9.366 1.00 0.00 49 PRO A O 6
ATOM 8030 N N . LEU A 1 50 ? -1.376 -5.477 8.122 1.00 0.00 50 LEU A N 6
ATOM 8031 C CA . LEU A 1 50 ? -0.598 -5.173 6.934 1.00 0.00 50 LEU A CA 6
ATOM 8032 C C . LEU A 1 50 ? -0.841 -3.734 6.493 1.00 0.00 50 LEU A C 6
ATOM 8033 O O . LEU A 1 50 ? 0.095 -3.025 6.144 1.00 0.00 50 LEU A O 6
ATOM 8049 N N . ARG A 1 51 ? -2.098 -3.295 6.511 1.00 0.00 51 ARG A N 6
ATOM 8050 C CA . ARG A 1 51 ? -2.404 -1.947 6.061 1.00 0.00 51 ARG A CA 6
ATOM 8051 C C . ARG A 1 51 ? -1.854 -0.935 7.045 1.00 0.00 51 ARG A C 6
ATOM 8052 O O . ARG A 1 51 ? -1.489 0.166 6.660 1.00 0.00 51 ARG A O 6
ATOM 8073 N N . ALA A 1 52 ? -1.780 -1.315 8.309 1.00 0.00 52 ALA A N 6
ATOM 8074 C CA . ALA A 1 52 ? -1.151 -0.472 9.309 1.00 0.00 52 ALA A CA 6
ATOM 8075 C C . ALA A 1 52 ? 0.301 -0.181 8.933 1.00 0.00 52 ALA A C 6
ATOM 8076 O O . ALA A 1 52 ? 0.717 0.978 8.918 1.00 0.00 52 ALA A O 6
ATOM 8083 N N . TRP A 1 53 ? 1.070 -1.221 8.591 1.00 0.00 53 TRP A N 6
ATOM 8084 C CA . TRP A 1 53 ? 2.463 -1.003 8.194 1.00 0.00 53 TRP A CA 6
ATOM 8085 C C . TRP A 1 53 ? 2.548 -0.377 6.806 1.00 0.00 53 TRP A C 6
ATOM 8086 O O . TRP A 1 53 ? 3.405 0.464 6.550 1.00 0.00 53 TRP A O 6
ATOM 8107 N N . VAL A 1 54 ? 1.649 -0.788 5.923 1.00 0.00 54 VAL A N 6
ATOM 8108 C CA . VAL A 1 54 ? 1.618 -0.290 4.553 1.00 0.00 54 VAL A CA 6
ATOM 8109 C C . VAL A 1 54 ? 1.306 1.206 4.521 1.00 0.00 54 VAL A C 6
ATOM 8110 O O . VAL A 1 54 ? 2.013 1.981 3.874 1.00 0.00 54 VAL A O 6
ATOM 8123 N N . ILE A 1 55 ? 0.264 1.606 5.239 1.00 0.00 55 ILE A N 6
ATOM 8124 C CA . ILE A 1 55 ? -0.121 3.002 5.320 1.00 0.00 55 ILE A CA 6
ATOM 8125 C C . ILE A 1 55 ? 0.961 3.813 6.030 1.00 0.00 55 ILE A C 6
ATOM 8126 O O . ILE A 1 55 ? 1.264 4.938 5.635 1.00 0.00 55 ILE A O 6
ATOM 8142 N N . LYS A 1 56 ? 1.558 3.225 7.065 1.00 0.00 56 LYS A N 6
ATOM 8143 C CA . LYS A 1 56 ? 2.659 3.866 7.774 1.00 0.00 56 LYS A CA 6
ATOM 8144 C C . LYS A 1 56 ? 3.863 4.049 6.851 1.00 0.00 56 LYS A C 6
ATOM 8145 O O . LYS A 1 56 ? 4.424 5.139 6.759 1.00 0.00 56 LYS A O 6
ATOM 8164 N N . CYS A 1 57 ? 4.236 2.981 6.156 1.00 0.00 57 CYS A N 6
ATOM 8165 C CA . CYS A 1 57 ? 5.399 2.998 5.278 1.00 0.00 57 CYS A CA 6
ATOM 8166 C C . CYS A 1 57 ? 5.213 4.000 4.143 1.00 0.00 57 CYS A C 6
ATOM 8167 O O . CYS A 1 57 ? 6.103 4.800 3.862 1.00 0.00 57 CYS A O 6
ATOM 8175 N N . ALA A 1 58 ? 4.046 3.964 3.502 1.00 0.00 58 ALA A N 6
ATOM 8176 C CA . ALA A 1 58 ? 3.740 4.884 2.413 1.00 0.00 58 ALA A CA 6
ATOM 8177 C C . ALA A 1 58 ? 3.732 6.325 2.912 1.00 0.00 58 ALA A C 6
ATOM 8178 O O . ALA A 1 58 ? 4.163 7.242 2.212 1.00 0.00 58 ALA A O 6
ATOM 8185 N N . HIS A 1 59 ? 3.246 6.505 4.131 1.00 0.00 59 HIS A N 6
ATOM 8186 C CA . HIS A 1 59 ? 3.202 7.816 4.764 1.00 0.00 59 HIS A CA 6
ATOM 8187 C C . HIS A 1 59 ? 4.611 8.370 4.946 1.00 0.00 59 HIS A C 6
ATOM 8188 O O . HIS A 1 59 ? 4.906 9.490 4.528 1.00 0.00 59 HIS A O 6
ATOM 8203 N N . GLU A 1 60 ? 5.477 7.570 5.558 1.00 0.00 60 GLU A N 6
ATOM 8204 C CA . GLU A 1 60 ? 6.850 7.982 5.820 1.00 0.00 60 GLU A CA 6
ATOM 8205 C C . GLU A 1 60 ? 7.610 8.184 4.513 1.00 0.00 60 GLU A C 6
ATOM 8206 O O . GLU A 1 60 ? 8.411 9.112 4.389 1.00 0.00 60 GLU A O 6
ATOM 8218 N N . ALA A 1 61 ? 7.345 7.314 3.540 1.00 0.00 61 ALA A N 6
ATOM 8219 C CA . ALA A 1 61 ? 7.978 7.402 2.229 1.00 0.00 61 ALA A CA 6
ATOM 8220 C C . ALA A 1 61 ? 7.681 8.744 1.575 1.00 0.00 61 ALA A C 6
ATOM 8221 O O . ALA A 1 61 ? 8.571 9.394 1.021 1.00 0.00 61 ALA A O 6
ATOM 8228 N N . LEU A 1 62 ? 6.428 9.157 1.663 1.00 0.00 62 LEU A N 6
ATOM 8229 C CA . LEU A 1 62 ? 5.986 10.409 1.073 1.00 0.00 62 LEU A CA 6
ATOM 8230 C C . LEU A 1 62 ? 6.506 11.599 1.875 1.00 0.00 62 LEU A C 6
ATOM 8231 O O . LEU A 1 62 ? 7.029 12.544 1.319 1.00 0.00 62 LEU A O 6
ATOM 8247 N N . GLU A 1 63 ? 6.367 11.554 3.181 1.00 0.00 63 GLU A N 6
ATOM 8248 C CA . GLU A 1 63 ? 6.876 12.622 4.031 1.00 0.00 63 GLU A CA 6
ATOM 8249 C C . GLU A 1 63 ? 8.387 12.824 3.861 1.00 0.00 63 GLU A C 6
ATOM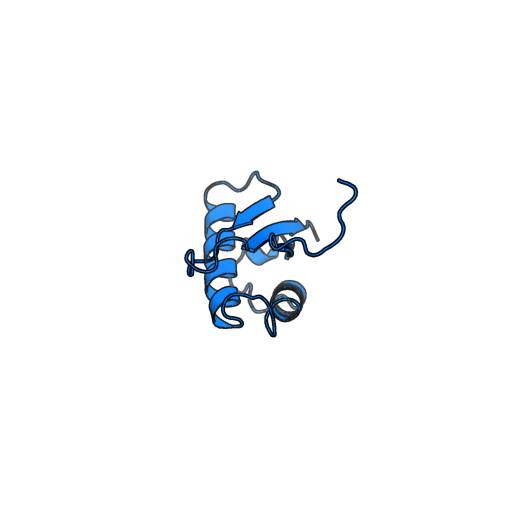 8250 O O . GLU A 1 63 ? 8.897 13.923 4.093 1.00 0.00 63 GLU A O 6
ATOM 8262 N N . LYS A 1 64 ? 9.101 11.776 3.456 1.00 0.00 64 LYS A N 6
ATOM 8263 C CA . LYS A 1 64 ? 10.536 11.884 3.233 1.00 0.00 64 LYS A CA 6
ATOM 8264 C C . LYS A 1 64 ? 10.780 12.428 1.834 1.00 0.00 64 LYS A C 6
ATOM 8265 O O . LYS A 1 64 ? 11.594 13.327 1.625 1.00 0.00 64 LYS A O 6
ATOM 8284 N N . ASN A 1 65 ? 10.047 11.877 0.889 1.00 0.00 65 ASN A N 6
ATOM 8285 C CA . ASN A 1 65 ? 10.063 12.347 -0.482 1.00 0.00 65 ASN A CA 6
ATOM 8286 C C . ASN A 1 65 ? 8.642 12.331 -1.024 1.00 0.00 65 ASN A C 6
ATOM 8287 O O . ASN A 1 65 ? 8.112 11.279 -1.386 1.00 0.00 65 ASN A O 6
ATOM 8298 N N . PRO A 1 66 ? 7.985 13.490 -1.052 1.00 0.00 66 PRO A N 6
ATOM 8299 C CA . PRO A 1 66 ? 6.599 13.593 -1.453 1.00 0.00 66 PRO A CA 6
ATOM 8300 C C . PRO A 1 66 ? 6.456 13.993 -2.917 1.00 0.00 66 PRO A C 6
ATOM 8301 O O . PRO A 1 66 ? 5.447 14.568 -3.329 1.00 0.00 66 PRO A O 6
ATOM 8312 N N . LYS A 1 67 ? 7.482 13.673 -3.698 1.00 0.00 67 LYS A N 6
ATOM 8313 C CA . LYS A 1 67 ? 7.491 13.970 -5.120 1.00 0.00 67 LYS A CA 6
ATOM 8314 C C . LYS A 1 67 ? 7.276 12.698 -5.932 1.00 0.00 67 LYS A C 6
ATOM 8315 O O . LYS A 1 67 ? 7.413 12.697 -7.155 1.00 0.00 67 LYS A O 6
ATOM 8334 N N . ILE A 1 68 ? 6.955 11.610 -5.241 1.00 0.00 68 ILE A N 6
ATOM 8335 C CA . ILE A 1 68 ? 6.692 10.341 -5.907 1.00 0.00 68 ILE A CA 6
ATOM 8336 C C . ILE A 1 68 ? 5.309 10.318 -6.533 1.00 0.00 68 ILE A C 6
ATOM 8337 O O . ILE A 1 68 ? 4.456 11.161 -6.251 1.00 0.00 68 ILE A O 6
ATOM 8353 N N . ARG A 1 69 ? 5.111 9.329 -7.381 1.00 0.00 69 ARG A N 6
ATOM 8354 C CA . ARG A 1 69 ? 3.850 9.138 -8.078 1.00 0.00 69 ARG A CA 6
ATOM 8355 C C . ARG A 1 69 ? 3.144 7.945 -7.467 1.00 0.00 69 ARG A C 6
ATOM 8356 O O . ARG A 1 69 ? 1.974 8.001 -7.096 1.00 0.00 69 ARG A O 6
ATOM 8377 N N . GLU A 1 70 ? 3.889 6.855 -7.384 1.00 0.00 70 GLU A N 6
ATOM 8378 C CA . GLU A 1 70 ? 3.438 5.642 -6.746 1.00 0.00 70 GLU A CA 6
ATOM 8379 C C . GLU A 1 70 ? 4.652 4.846 -6.268 1.00 0.00 70 GLU A C 6
ATOM 8380 O O . GLU A 1 70 ? 5.730 4.953 -6.851 1.00 0.00 70 GLU A O 6
ATOM 8392 N N . VAL A 1 71 ? 4.491 4.079 -5.195 1.00 0.00 71 VAL A N 6
ATOM 8393 C CA . VAL A 1 71 ? 5.615 3.389 -4.578 1.00 0.00 71 VAL A CA 6
ATOM 8394 C C . VAL A 1 71 ? 5.399 1.877 -4.597 1.00 0.00 71 VAL A C 6
ATOM 8395 O O . VAL A 1 71 ? 4.263 1.401 -4.686 1.00 0.00 71 VAL A O 6
ATOM 8408 N N . TYR A 1 72 ? 6.491 1.131 -4.527 1.00 0.00 72 TYR A N 6
ATOM 8409 C CA . TYR A 1 72 ? 6.443 -0.318 -4.630 1.00 0.00 72 TYR A CA 6
ATOM 8410 C C . TYR A 1 72 ? 6.791 -0.952 -3.296 1.00 0.00 72 TYR A C 6
ATOM 8411 O O . TYR A 1 72 ? 7.907 -0.804 -2.798 1.00 0.00 72 TYR A O 6
ATOM 8429 N N . LEU A 1 73 ? 5.824 -1.634 -2.716 1.00 0.00 73 LEU A N 6
ATOM 8430 C CA . LEU A 1 73 ? 6.002 -2.273 -1.424 1.00 0.00 73 LEU A CA 6
ATOM 8431 C C . LEU A 1 73 ? 5.992 -3.787 -1.542 1.00 0.00 73 LEU A C 6
ATOM 8432 O O . LEU A 1 73 ? 5.165 -4.364 -2.247 1.00 0.00 73 LEU A O 6
ATOM 8448 N N . LYS A 1 74 ? 6.911 -4.432 -0.844 1.00 0.00 74 LYS A N 6
ATOM 8449 C CA . LYS A 1 74 ? 6.930 -5.878 -0.792 1.00 0.00 74 LYS A CA 6
ATOM 8450 C C . LYS A 1 74 ? 6.622 -6.340 0.633 1.00 0.00 74 LYS A C 6
ATOM 8451 O O . LYS A 1 74 ? 7.327 -5.976 1.577 1.00 0.00 74 LYS A O 6
ATOM 8470 N N . PRO A 1 75 ? 5.520 -7.104 0.785 1.00 0.00 75 PRO A N 6
ATOM 8471 C CA . PRO A 1 75 ? 5.066 -7.686 2.055 1.00 0.00 75 PRO A CA 6
ATOM 8472 C C . PRO A 1 75 ? 6.192 -8.166 2.963 1.00 0.00 75 PRO A C 6
ATOM 8473 O O . PRO A 1 75 ? 7.224 -8.658 2.500 1.00 0.00 75 PRO A O 6
ATOM 8484 N N . ARG A 1 76 ? 5.946 -8.048 4.268 1.00 0.00 76 ARG A N 6
ATOM 8485 C CA . ARG A 1 76 ? 6.909 -8.442 5.286 1.00 0.00 76 ARG A CA 6
ATOM 8486 C C . ARG A 1 76 ? 7.205 -9.923 5.172 1.00 0.00 76 ARG A C 6
ATOM 8487 O O . ARG A 1 76 ? 8.347 -10.359 5.330 1.00 0.00 76 ARG A O 6
ATOM 8508 N N . ALA A 1 77 ? 6.158 -10.693 4.915 1.00 0.00 77 ALA A N 6
ATOM 8509 C CA . ALA A 1 77 ? 6.301 -12.119 4.731 1.00 0.00 77 ALA A CA 6
ATOM 8510 C C . ALA A 1 77 ? 6.865 -12.410 3.353 1.00 0.00 77 ALA A C 6
ATOM 8511 O O . ALA A 1 77 ? 6.126 -12.638 2.392 1.00 0.00 77 ALA A O 6
ATOM 8518 N N . VAL A 1 78 ? 8.188 -12.378 3.266 1.00 0.00 78 VAL A N 6
ATOM 8519 C CA . VAL A 1 78 ? 8.898 -12.714 2.036 1.00 0.00 78 VAL A CA 6
ATOM 8520 C C . VAL A 1 78 ? 8.531 -14.129 1.588 1.00 0.00 78 VAL A C 6
ATOM 8521 O O . VAL A 1 78 ? 8.624 -14.471 0.409 1.00 0.00 78 VAL A O 6
ATOM 8534 N N . LYS A 1 79 ? 8.074 -14.930 2.546 1.00 0.00 79 LYS A N 6
ATOM 8535 C CA . LYS A 1 79 ? 7.614 -16.285 2.281 1.00 0.00 79 LYS A CA 6
ATOM 8536 C C . LYS A 1 79 ? 6.482 -16.294 1.253 1.00 0.00 79 LYS A C 6
ATOM 8537 O O . LYS A 1 79 ? 6.334 -17.258 0.499 1.00 0.00 79 LYS A O 6
ATOM 8556 N N . ASN A 1 80 ? 5.694 -15.216 1.203 1.00 0.00 80 ASN A N 6
ATOM 8557 C CA . ASN A 1 80 ? 4.566 -15.152 0.275 1.00 0.00 80 ASN A CA 6
ATOM 8558 C C . ASN A 1 80 ? 5.051 -15.178 -1.162 1.00 0.00 80 ASN A C 6
ATOM 8559 O O . ASN A 1 80 ? 4.445 -15.825 -2.013 1.00 0.00 80 ASN A O 6
ATOM 8570 N N . SER A 1 81 ? 6.167 -14.489 -1.405 1.00 0.00 81 SER A N 6
ATOM 8571 C CA . SER A 1 81 ? 6.809 -14.426 -2.720 1.00 0.00 81 SER A CA 6
ATOM 8572 C C . SER A 1 81 ? 5.951 -13.708 -3.774 1.00 0.00 81 SER A C 6
ATOM 8573 O O . SER A 1 81 ? 6.381 -12.711 -4.359 1.00 0.00 81 SER A O 6
ATOM 8581 N N . SER A 1 82 ? 4.738 -14.201 -3.974 1.00 0.00 82 SER A N 6
ATOM 8582 C CA . SER A 1 82 ? 3.899 -13.820 -5.102 1.00 0.00 82 SER A CA 6
ATOM 8583 C C . SER A 1 82 ? 3.245 -12.450 -4.932 1.00 0.00 82 SER A C 6
ATOM 8584 O O . SER A 1 82 ? 3.116 -11.698 -5.899 1.00 0.00 82 SER A O 6
ATOM 8592 N N . VAL A 1 83 ? 2.834 -12.112 -3.718 1.00 0.00 83 VAL A N 6
ATOM 8593 C CA . VAL A 1 83 ? 2.062 -10.895 -3.508 1.00 0.00 83 VAL A CA 6
ATOM 8594 C C . VAL A 1 83 ? 2.973 -9.688 -3.279 1.00 0.00 83 VAL A C 6
ATOM 8595 O O . VAL A 1 83 ? 4.015 -9.792 -2.627 1.00 0.00 83 VAL A O 6
ATOM 8608 N N . GLN A 1 84 ? 2.587 -8.558 -3.857 1.00 0.00 84 GLN A N 6
ATOM 8609 C CA . GLN A 1 84 ? 3.301 -7.304 -3.669 1.00 0.00 84 GLN A CA 6
ATOM 8610 C C . GLN A 1 84 ? 2.314 -6.143 -3.690 1.00 0.00 84 GLN A C 6
ATOM 8611 O O . GLN A 1 84 ? 1.248 -6.238 -4.300 1.00 0.00 84 GLN A O 6
ATOM 8625 N N . PHE A 1 85 ? 2.661 -5.055 -3.023 1.00 0.00 85 PHE A N 6
ATOM 8626 C CA . PHE A 1 85 ? 1.754 -3.927 -2.890 1.00 0.00 85 PHE A CA 6
ATOM 8627 C C . PHE A 1 85 ? 2.216 -2.753 -3.735 1.00 0.00 85 PHE A C 6
ATOM 8628 O O . PHE A 1 85 ? 3.356 -2.304 -3.640 1.00 0.00 85 PHE A O 6
ATOM 8645 N N . HIS A 1 86 ? 1.322 -2.263 -4.567 1.00 0.00 86 HIS A N 6
ATOM 8646 C CA . HIS A 1 86 ? 1.593 -1.099 -5.383 1.00 0.00 86 HIS A CA 6
ATOM 8647 C C . HIS A 1 86 ? 0.766 0.065 -4.854 1.00 0.00 86 HIS A C 6
ATOM 8648 O O . HIS A 1 86 ? -0.440 0.144 -5.096 1.00 0.00 86 HIS A O 6
ATOM 8663 N N . VAL A 1 87 ? 1.411 0.962 -4.132 1.00 0.00 87 VAL A N 6
ATOM 8664 C CA . VAL A 1 87 ? 0.713 2.079 -3.521 1.00 0.00 87 VAL A CA 6
ATOM 8665 C C . VAL A 1 87 ? 0.730 3.273 -4.458 1.00 0.00 87 VAL A C 6
ATOM 8666 O O . VAL A 1 87 ? 1.786 3.826 -4.758 1.00 0.00 87 VAL A O 6
ATOM 8679 N N . ILE A 1 88 ? -0.443 3.646 -4.928 1.00 0.00 88 ILE A N 6
ATOM 8680 C CA . ILE A 1 88 ? -0.569 4.710 -5.902 1.00 0.00 88 ILE A CA 6
ATOM 8681 C C . ILE A 1 88 ? -1.076 5.981 -5.250 1.00 0.00 88 ILE A C 6
ATOM 8682 O O . ILE A 1 88 ? -2.038 5.952 -4.488 1.00 0.00 88 ILE A O 6
ATOM 8698 N N . PHE A 1 89 ? -0.428 7.093 -5.556 1.00 0.00 89 PHE A N 6
ATOM 8699 C CA . PHE A 1 89 ? -0.793 8.360 -4.963 1.00 0.00 89 PHE A CA 6
ATOM 8700 C C . PHE A 1 89 ? -1.591 9.207 -5.940 1.00 0.00 89 PHE A C 6
ATOM 8701 O O . PHE A 1 89 ? -1.058 9.689 -6.941 1.00 0.00 89 PHE A O 6
ATOM 8718 N N . ASP A 1 90 ? -2.872 9.375 -5.658 1.00 0.00 90 ASP A N 6
ATOM 8719 C CA . ASP A 1 90 ? -3.729 10.205 -6.497 1.00 0.00 90 ASP A CA 6
ATOM 8720 C C . ASP A 1 90 ? -3.884 11.569 -5.851 1.00 0.00 90 ASP A C 6
ATOM 8721 O O . ASP A 1 90 ? -4.158 11.651 -4.656 1.00 0.00 90 ASP A O 6
ATOM 8730 N N . GLU A 1 91 ? -3.710 12.646 -6.594 1.00 0.00 91 GLU A N 6
ATOM 8731 C CA . GLU A 1 91 ? -3.837 13.946 -5.970 1.00 0.00 91 GLU A CA 6
ATOM 8732 C C . GLU A 1 91 ? -5.283 14.408 -5.971 1.00 0.00 91 GLU A C 6
ATOM 8733 O O . GLU A 1 91 ? -5.829 14.794 -7.005 1.00 0.00 91 GLU A O 6
ATOM 8745 N N . GLU A 1 92 ? -5.856 14.388 -4.774 1.00 0.00 92 GLU A N 6
ATOM 8746 C CA . GLU A 1 92 ? -7.178 14.932 -4.484 1.00 0.00 92 GLU A CA 6
ATOM 8747 C C . GLU A 1 92 ? -7.464 14.766 -2.998 1.00 0.00 92 GLU A C 6
ATOM 8748 O O . GLU A 1 92 ? -6.835 15.480 -2.195 1.00 0.00 92 GLU A O 6
ATOM 8761 N N . GLY A 1 1 ? -9.659 -6.277 -14.410 1.00 0.00 1 GLY A N 7
ATOM 8762 C CA . GLY A 1 1 ? -8.585 -7.048 -15.081 1.00 0.00 1 GLY A CA 7
ATOM 8763 C C . GLY A 1 1 ? -9.071 -8.399 -15.561 1.00 0.00 1 GLY A C 7
ATOM 8764 O O . GLY A 1 1 ? -9.852 -9.060 -14.876 1.00 0.00 1 GLY A O 7
ATOM 8770 N N . SER A 1 2 ? -8.622 -8.809 -16.737 1.00 0.00 2 SER A N 7
ATOM 8771 C CA . SER A 1 2 ? -9.014 -10.091 -17.305 1.00 0.00 2 SER A CA 7
ATOM 8772 C C . SER A 1 2 ? -7.815 -10.779 -17.945 1.00 0.00 2 SER A C 7
ATOM 8773 O O . SER A 1 2 ? -6.956 -10.117 -18.535 1.00 0.00 2 SER A O 7
ATOM 8781 N N . ALA A 1 3 ? -7.772 -12.108 -17.826 1.00 0.00 3 ALA A N 7
ATOM 8782 C CA . ALA A 1 3 ? -6.653 -12.912 -18.316 1.00 0.00 3 ALA A CA 7
ATOM 8783 C C . ALA A 1 3 ? -5.356 -12.497 -17.634 1.00 0.00 3 ALA A C 7
ATOM 8784 O O . ALA A 1 3 ? -4.291 -12.440 -18.255 1.00 0.00 3 ALA A O 7
ATOM 8791 N N . MET A 1 4 ? -5.461 -12.207 -16.347 1.00 0.00 4 MET A N 7
ATOM 8792 C CA . MET A 1 4 ? -4.318 -11.783 -15.558 1.00 0.00 4 MET A CA 7
ATOM 8793 C C . MET A 1 4 ? -4.070 -12.801 -14.452 1.00 0.00 4 MET A C 7
ATOM 8794 O O . MET A 1 4 ? -4.914 -12.998 -13.575 1.00 0.00 4 MET A O 7
ATOM 8808 N N . GLY A 1 5 ? -2.920 -13.455 -14.508 1.00 0.00 5 GLY A N 7
ATOM 8809 C CA . GLY A 1 5 ? -2.597 -14.478 -13.534 1.00 0.00 5 GLY A CA 7
ATOM 8810 C C . GLY A 1 5 ? -2.106 -13.891 -12.231 1.00 0.00 5 GLY A C 7
ATOM 8811 O O . GLY A 1 5 ? -0.932 -14.020 -11.887 1.00 0.00 5 GLY A O 7
ATOM 8815 N N . HIS A 1 6 ? -3.013 -13.261 -11.497 1.00 0.00 6 HIS A N 7
ATOM 8816 C CA . HIS A 1 6 ? -2.671 -12.612 -10.234 1.00 0.00 6 HIS A CA 7
ATOM 8817 C C . HIS A 1 6 ? -2.656 -13.613 -9.084 1.00 0.00 6 HIS A C 7
ATOM 8818 O O . HIS A 1 6 ? -2.883 -13.253 -7.929 1.00 0.00 6 HIS A O 7
ATOM 8833 N N . MET A 1 7 ? -2.399 -14.871 -9.407 1.00 0.00 7 MET A N 7
ATOM 8834 C CA . MET A 1 7 ? -2.283 -15.906 -8.394 1.00 0.00 7 MET A CA 7
ATOM 8835 C C . MET A 1 7 ? -0.826 -16.361 -8.247 1.00 0.00 7 MET A C 7
ATOM 8836 O O . MET A 1 7 ? -0.295 -16.338 -7.139 1.00 0.00 7 MET A O 7
ATOM 8850 N N . PRO A 1 8 ? -0.141 -16.788 -9.340 1.00 0.00 8 PRO A N 7
ATOM 8851 C CA . PRO A 1 8 ? 1.293 -17.091 -9.272 1.00 0.00 8 PRO A CA 7
ATOM 8852 C C . PRO A 1 8 ? 2.107 -15.838 -8.966 1.00 0.00 8 PRO A C 7
ATOM 8853 O O . PRO A 1 8 ? 3.138 -15.894 -8.297 1.00 0.00 8 PRO A O 7
ATOM 8864 N N . ALA A 1 9 ? 1.639 -14.712 -9.480 1.00 0.00 9 ALA A N 7
ATOM 8865 C CA . ALA A 1 9 ? 2.191 -13.418 -9.127 1.00 0.00 9 ALA A CA 7
ATOM 8866 C C . ALA A 1 9 ? 1.074 -12.525 -8.618 1.00 0.00 9 ALA A C 7
ATOM 8867 O O . ALA A 1 9 ? 0.221 -12.088 -9.388 1.00 0.00 9 ALA A O 7
ATOM 8874 N N . VAL A 1 10 ? 1.071 -12.263 -7.324 1.00 0.00 10 VAL A N 7
ATOM 8875 C CA . VAL A 1 10 ? -0.010 -11.506 -6.714 1.00 0.00 10 VAL A CA 7
ATOM 8876 C C . VAL A 1 10 ? 0.341 -10.028 -6.656 1.00 0.00 10 VAL A C 7
ATOM 8877 O O . VAL A 1 10 ? 1.330 -9.638 -6.037 1.00 0.00 10 VAL A O 7
ATOM 8890 N N . ASP A 1 11 ? -0.467 -9.212 -7.313 1.00 0.00 11 ASP A N 7
ATOM 8891 C CA . ASP A 1 11 ? -0.258 -7.774 -7.315 1.00 0.00 11 ASP A CA 7
ATOM 8892 C C . ASP A 1 11 ? -1.524 -7.047 -6.894 1.00 0.00 11 ASP A C 7
ATOM 8893 O O . ASP A 1 11 ? -2.572 -7.178 -7.529 1.00 0.00 11 ASP A O 7
ATOM 8902 N N . VAL A 1 12 ? -1.421 -6.302 -5.812 1.00 0.00 12 VAL A N 7
ATOM 8903 C CA . VAL A 1 12 ? -2.535 -5.522 -5.299 1.00 0.00 12 VAL A CA 7
ATOM 8904 C C . VAL A 1 12 ? -2.168 -4.044 -5.316 1.00 0.00 12 VAL A C 7
ATOM 8905 O O . VAL A 1 12 ? -1.099 -3.666 -4.843 1.00 0.00 12 VAL A O 7
ATOM 8918 N N . GLU A 1 13 ? -3.036 -3.206 -5.866 1.00 0.00 13 GLU A N 7
ATOM 8919 C CA . GLU A 1 13 ? -2.740 -1.790 -5.959 1.00 0.00 13 GLU A CA 7
ATOM 8920 C C . GLU A 1 13 ? -3.594 -1.002 -4.983 1.00 0.00 13 GLU A C 7
ATOM 8921 O O . GLU A 1 13 ? -4.819 -1.127 -4.954 1.00 0.00 13 GLU A O 7
ATOM 8933 N N . ILE A 1 14 ? -2.934 -0.196 -4.176 1.00 0.00 14 ILE A N 7
ATOM 8934 C CA . ILE A 1 14 ? -3.605 0.599 -3.176 1.00 0.00 14 ILE A CA 7
ATOM 8935 C C . ILE A 1 14 ? -3.415 2.072 -3.492 1.00 0.00 14 ILE A C 7
ATOM 8936 O O . ILE A 1 14 ? -2.295 2.519 -3.737 1.00 0.00 14 ILE A O 7
ATOM 8952 N N . HIS A 1 15 ? -4.500 2.817 -3.512 1.00 0.00 15 HIS A N 7
ATOM 8953 C CA . HIS A 1 15 ? -4.432 4.234 -3.820 1.00 0.00 15 HIS A CA 7
ATOM 8954 C C . HIS A 1 15 ? -4.535 5.049 -2.549 1.00 0.00 15 HIS A C 7
ATOM 8955 O O . HIS A 1 15 ? -5.293 4.705 -1.644 1.00 0.00 15 HIS A O 7
ATOM 8970 N N . PHE A 1 16 ? -3.752 6.106 -2.472 1.00 0.00 16 PHE A N 7
ATOM 8971 C CA . PHE A 1 16 ? -3.797 7.006 -1.338 1.00 0.00 16 PHE A CA 7
ATOM 8972 C C . PHE A 1 16 ? -3.854 8.444 -1.809 1.00 0.00 16 PHE A C 7
ATOM 8973 O O . PHE A 1 16 ? -3.030 8.869 -2.617 1.00 0.00 16 PHE A O 7
ATOM 8990 N N . PRO A 1 17 ? -4.840 9.209 -1.329 1.00 0.00 17 PRO A N 7
ATOM 8991 C CA . PRO A 1 17 ? -4.902 10.639 -1.591 1.00 0.00 17 PRO A CA 7
ATOM 8992 C C . PRO A 1 17 ? -3.700 11.342 -0.969 1.00 0.00 17 PRO A C 7
ATOM 8993 O O . PRO A 1 17 ? -3.575 11.414 0.257 1.00 0.00 17 PRO A O 7
ATOM 9004 N N . LEU A 1 18 ? -2.820 11.838 -1.839 1.00 0.00 18 LEU A N 7
ATOM 9005 C CA . LEU A 1 18 ? -1.520 12.395 -1.448 1.00 0.00 18 LEU A CA 7
ATOM 9006 C C . LEU A 1 18 ? -1.652 13.404 -0.307 1.00 0.00 18 LEU A C 7
ATOM 9007 O O . LEU A 1 18 ? -0.797 13.474 0.572 1.00 0.00 18 LEU A O 7
ATOM 9023 N N . LYS A 1 19 ? -2.737 14.158 -0.315 1.00 0.00 19 LYS A N 7
ATOM 9024 C CA . LYS A 1 19 ? -2.959 15.191 0.694 1.00 0.00 19 LYS A CA 7
ATOM 9025 C C . LYS A 1 19 ? -3.203 14.587 2.076 1.00 0.00 19 LYS A C 7
ATOM 9026 O O . LYS A 1 19 ? -2.701 15.095 3.078 1.00 0.00 19 LYS A O 7
ATOM 9045 N N . ARG A 1 20 ? -3.967 13.499 2.132 1.00 0.00 20 ARG A N 7
ATOM 9046 C CA . ARG A 1 20 ? -4.365 12.924 3.417 1.00 0.00 20 ARG A CA 7
ATOM 9047 C C . ARG A 1 20 ? -3.272 12.027 3.958 1.00 0.00 20 ARG A C 7
ATOM 9048 O O . ARG A 1 20 ? -3.013 12.004 5.159 1.00 0.00 20 ARG A O 7
ATOM 9069 N N . ILE A 1 21 ? -2.607 11.317 3.059 1.00 0.00 21 ILE A N 7
ATOM 9070 C CA . ILE A 1 21 ? -1.584 10.355 3.443 1.00 0.00 21 ILE A CA 7
ATOM 9071 C C . ILE A 1 21 ? -0.307 11.083 3.875 1.00 0.00 21 ILE A C 7
ATOM 9072 O O . ILE A 1 21 ? 0.662 10.467 4.302 1.00 0.00 21 ILE A O 7
ATOM 9088 N N . ALA A 1 22 ? -0.325 12.408 3.759 1.00 0.00 22 ALA A N 7
ATOM 9089 C CA . ALA A 1 22 ? 0.797 13.231 4.179 1.00 0.00 22 ALA A CA 7
ATOM 9090 C C . ALA A 1 22 ? 0.512 13.899 5.521 1.00 0.00 22 ALA A C 7
ATOM 9091 O O . ALA A 1 22 ? 1.386 14.538 6.107 1.00 0.00 22 ALA A O 7
ATOM 9098 N N . ALA A 1 23 ? -0.710 13.742 6.008 1.00 0.00 23 ALA A N 7
ATOM 9099 C CA . ALA A 1 23 ? -1.128 14.397 7.241 1.00 0.00 23 ALA A CA 7
ATOM 9100 C C . ALA A 1 23 ? -1.029 13.446 8.427 1.00 0.00 23 ALA A C 7
ATOM 9101 O O . ALA A 1 23 ? -0.838 12.243 8.245 1.00 0.00 23 ALA A O 7
ATOM 9108 N N . GLU A 1 24 ? -1.160 13.979 9.636 1.00 0.00 24 GLU A N 7
ATOM 9109 C CA . GLU A 1 24 ? -1.085 13.156 10.837 1.00 0.00 24 GLU A CA 7
ATOM 9110 C C . GLU A 1 24 ? -2.359 12.343 10.996 1.00 0.00 24 GLU A C 7
ATOM 9111 O O . GLU A 1 24 ? -2.319 11.147 11.286 1.00 0.00 24 GLU A O 7
ATOM 9123 N N . GLY A 1 25 ? -3.492 12.999 10.788 1.00 0.00 25 GLY A N 7
ATOM 9124 C CA . GLY A 1 25 ? -4.775 12.344 10.935 1.00 0.00 25 GLY A CA 7
ATOM 9125 C C . GLY A 1 25 ? -5.249 11.718 9.640 1.00 0.00 25 GLY A C 7
ATOM 9126 O O . GLY A 1 25 ? -6.388 11.932 9.219 1.00 0.00 25 GLY A O 7
ATOM 9130 N N . TYR A 1 26 ? -4.373 10.945 9.013 1.00 0.00 26 TYR A N 7
ATOM 9131 C CA . TYR A 1 26 ? -4.684 10.290 7.749 1.00 0.00 26 TYR A CA 7
ATOM 9132 C C . TYR A 1 26 ? -5.745 9.210 7.938 1.00 0.00 26 TYR A C 7
ATOM 9133 O O . TYR A 1 26 ? -6.595 9.006 7.076 1.00 0.00 26 TYR A O 7
ATOM 9151 N N . ALA A 1 27 ? -5.705 8.536 9.084 1.00 0.00 27 ALA A N 7
ATOM 9152 C CA . ALA A 1 27 ? -6.616 7.431 9.358 1.00 0.00 27 ALA A CA 7
ATOM 9153 C C . ALA A 1 27 ? -8.025 7.938 9.633 1.00 0.00 27 ALA A C 7
ATOM 9154 O O . ALA A 1 27 ? -8.959 7.155 9.807 1.00 0.00 27 ALA A O 7
ATOM 9161 N N . GLU A 1 28 ? -8.165 9.255 9.669 1.00 0.00 28 GLU A N 7
ATOM 9162 C CA . GLU A 1 28 ? -9.459 9.881 9.851 1.00 0.00 28 GLU A CA 7
ATOM 9163 C C . GLU A 1 28 ? -10.058 10.253 8.500 1.00 0.00 28 GLU A C 7
ATOM 9164 O O . GLU A 1 28 ? -11.140 10.841 8.428 1.00 0.00 28 GLU A O 7
ATOM 9176 N N . ASP A 1 29 ? -9.347 9.916 7.429 1.00 0.00 29 ASP A N 7
ATOM 9177 C CA . ASP A 1 29 ? -9.847 10.139 6.079 1.00 0.00 29 ASP A CA 7
ATOM 9178 C C . ASP A 1 29 ? -10.636 8.927 5.610 1.00 0.00 29 ASP A C 7
ATOM 9179 O O . ASP A 1 29 ? -10.111 7.811 5.543 1.00 0.00 29 ASP A O 7
ATOM 9188 N N . GLU A 1 30 ? -11.889 9.172 5.240 1.00 0.00 30 GLU A N 7
ATOM 9189 C CA . GLU A 1 30 ? -12.850 8.102 5.022 1.00 0.00 30 GLU A CA 7
ATOM 9190 C C . GLU A 1 30 ? -12.420 7.220 3.872 1.00 0.00 30 GLU A C 7
ATOM 9191 O O . GLU A 1 30 ? -12.674 6.011 3.873 1.00 0.00 30 GLU A O 7
ATOM 9203 N N . LEU A 1 31 ? -11.762 7.821 2.894 1.00 0.00 31 LEU A N 7
ATOM 9204 C CA . LEU A 1 31 ? -11.332 7.090 1.738 1.00 0.00 31 LEU A CA 7
ATOM 9205 C C . LEU A 1 31 ? -10.209 6.163 2.120 1.00 0.00 31 LEU A C 7
ATOM 9206 O O . LEU A 1 31 ? -10.202 5.010 1.723 1.00 0.00 31 LEU A O 7
ATOM 9222 N N . LEU A 1 32 ? -9.286 6.662 2.934 1.00 0.00 32 LEU A N 7
ATOM 9223 C CA . LEU A 1 32 ? -8.140 5.890 3.347 1.00 0.00 32 LEU A CA 7
ATOM 9224 C C . LEU A 1 32 ? -8.599 4.614 4.039 1.00 0.00 32 LEU A C 7
ATOM 9225 O O . LEU A 1 32 ? -8.085 3.522 3.778 1.00 0.00 32 LEU A O 7
ATOM 9241 N N . LEU A 1 33 ? -9.602 4.766 4.892 1.00 0.00 33 LEU A N 7
ATOM 9242 C CA . LEU A 1 33 ? -10.096 3.663 5.692 1.00 0.00 33 LEU A CA 7
ATOM 9243 C C . LEU A 1 33 ? -10.840 2.632 4.845 1.00 0.00 33 LEU A C 7
ATOM 9244 O O . LEU A 1 33 ? -10.539 1.442 4.912 1.00 0.00 33 LEU A O 7
ATOM 9260 N N . ASN A 1 34 ? -11.782 3.077 4.018 1.00 0.00 34 ASN A N 7
ATOM 9261 C CA . ASN A 1 34 ? -12.576 2.129 3.238 1.00 0.00 34 ASN A CA 7
ATOM 9262 C C . ASN A 1 34 ? -11.757 1.559 2.086 1.00 0.00 34 ASN A C 7
ATOM 9263 O O . ASN A 1 34 ? -11.991 0.437 1.649 1.00 0.00 34 ASN A O 7
ATOM 9274 N N . GLN A 1 35 ? -10.784 2.328 1.613 1.00 0.00 35 GLN A N 7
ATOM 9275 C CA . GLN A 1 35 ? -9.899 1.881 0.548 1.00 0.00 35 GLN A CA 7
ATOM 9276 C C . GLN A 1 35 ? -9.035 0.729 1.050 1.00 0.00 35 GLN A C 7
ATOM 9277 O O . GLN A 1 35 ? -8.907 -0.313 0.397 1.00 0.00 35 GLN A O 7
ATOM 9291 N N . MET A 1 36 ? -8.492 0.907 2.252 1.00 0.00 36 MET A N 7
ATOM 9292 C CA . MET A 1 36 ? -7.653 -0.105 2.877 1.00 0.00 36 MET A CA 7
ATOM 9293 C C . MET A 1 36 ? -8.477 -1.030 3.757 1.00 0.00 36 MET A C 7
ATOM 9294 O O . MET A 1 36 ? -7.936 -1.835 4.505 1.00 0.00 36 MET A O 7
ATOM 9308 N N . GLY A 1 37 ? -9.786 -0.873 3.703 1.00 0.00 37 GLY A N 7
ATOM 9309 C CA . GLY A 1 37 ? -10.669 -1.869 4.263 1.00 0.00 37 GLY A CA 7
ATOM 9310 C C . GLY A 1 37 ? -11.200 -2.780 3.181 1.00 0.00 37 GLY A C 7
ATOM 9311 O O . GLY A 1 37 ? -11.526 -3.945 3.425 1.00 0.00 37 GLY A O 7
ATOM 9315 N N . LYS A 1 38 ? -11.269 -2.242 1.970 1.00 0.00 38 LYS A N 7
ATOM 9316 C CA . LYS A 1 38 ? -11.763 -2.978 0.821 1.00 0.00 38 LYS A CA 7
ATOM 9317 C C . LYS A 1 38 ? -10.685 -3.887 0.245 1.00 0.00 38 LYS A C 7
ATOM 9318 O O . LYS A 1 38 ? -10.790 -5.112 0.332 1.00 0.00 38 LYS A O 7
ATOM 9337 N N . VAL A 1 39 ? -9.630 -3.289 -0.310 1.00 0.00 39 VAL A N 7
ATOM 9338 C CA . VAL A 1 39 ? -8.615 -4.059 -1.029 1.00 0.00 39 VAL A CA 7
ATOM 9339 C C . VAL A 1 39 ? -7.575 -4.595 -0.039 1.00 0.00 39 VAL A C 7
ATOM 9340 O O . VAL A 1 39 ? -6.369 -4.625 -0.286 1.00 0.00 39 VAL A O 7
ATOM 9353 N N . ASN A 1 40 ? -8.086 -5.047 1.089 1.00 0.00 40 ASN A N 7
ATOM 9354 C CA . ASN A 1 40 ? -7.267 -5.437 2.217 1.00 0.00 40 ASN A CA 7
ATOM 9355 C C . ASN A 1 40 ? -7.892 -6.610 2.972 1.00 0.00 40 ASN A C 7
ATOM 9356 O O . ASN A 1 40 ? -7.307 -7.148 3.906 1.00 0.00 40 ASN A O 7
ATOM 9367 N N . ASP A 1 41 ? -9.078 -7.023 2.552 1.00 0.00 41 ASP A N 7
ATOM 9368 C CA . ASP A 1 41 ? -9.729 -8.172 3.167 1.00 0.00 41 ASP A CA 7
ATOM 9369 C C . ASP A 1 41 ? -9.009 -9.451 2.763 1.00 0.00 41 ASP A C 7
ATOM 9370 O O . ASP A 1 41 ? -8.947 -10.422 3.520 1.00 0.00 41 ASP A O 7
ATOM 9379 N N . THR A 1 42 ? -8.444 -9.434 1.566 1.00 0.00 42 THR A N 7
ATOM 9380 C CA . THR A 1 42 ? -7.674 -10.559 1.068 1.00 0.00 42 THR A CA 7
ATOM 9381 C C . THR A 1 42 ? -6.317 -10.085 0.541 1.00 0.00 42 THR A C 7
ATOM 9382 O O . THR A 1 42 ? -6.061 -10.124 -0.661 1.00 0.00 42 THR A O 7
ATOM 9393 N N . PRO A 1 43 ? -5.427 -9.611 1.435 1.00 0.00 43 PRO A N 7
ATOM 9394 C CA . PRO A 1 43 ? -4.136 -9.055 1.058 1.00 0.00 43 PRO A CA 7
ATOM 9395 C C . PRO A 1 43 ? -2.997 -10.072 1.128 1.00 0.00 43 PRO A C 7
ATOM 9396 O O . PRO A 1 43 ? -1.838 -9.694 1.318 1.00 0.00 43 PRO A O 7
ATOM 9407 N N . GLU A 1 44 ? -3.346 -11.353 0.990 1.00 0.00 44 GLU A N 7
ATOM 9408 C CA . GLU A 1 44 ? -2.383 -12.464 1.025 1.00 0.00 44 GLU A CA 7
ATOM 9409 C C . GLU A 1 44 ? -1.818 -12.683 2.434 1.00 0.00 44 GLU A C 7
ATOM 9410 O O . GLU A 1 44 ? -1.909 -13.784 2.978 1.00 0.00 44 GLU A O 7
ATOM 9422 N N . GLU A 1 45 ? -1.244 -11.641 3.021 1.00 0.00 45 GLU A N 7
ATOM 9423 C CA . GLU A 1 45 ? -0.660 -11.746 4.357 1.00 0.00 45 GLU A CA 7
ATOM 9424 C C . GLU A 1 45 ? -1.746 -11.810 5.429 1.00 0.00 45 GLU A C 7
ATOM 9425 O O . GLU A 1 45 ? -2.457 -12.806 5.559 1.00 0.00 45 GLU A O 7
ATOM 9437 N N . GLU A 1 46 ? -1.869 -10.729 6.184 1.00 0.00 46 GLU A N 7
ATOM 9438 C CA . GLU A 1 46 ? -2.862 -10.627 7.234 1.00 0.00 46 GLU A CA 7
ATOM 9439 C C . GLU A 1 46 ? -4.112 -9.955 6.689 1.00 0.00 46 GLU A C 7
ATOM 9440 O O . GLU A 1 46 ? -4.689 -10.414 5.707 1.00 0.00 46 GLU A O 7
ATOM 9452 N N . GLY A 1 47 ? -4.533 -8.882 7.337 1.00 0.00 47 GLY A N 7
ATOM 9453 C CA . GLY A 1 47 ? -5.544 -8.026 6.767 1.00 0.00 47 GLY A CA 7
ATOM 9454 C C . GLY A 1 47 ? -5.404 -6.618 7.288 1.00 0.00 47 GLY A C 7
ATOM 9455 O O . GLY A 1 47 ? -4.654 -5.811 6.740 1.00 0.00 47 GLY A O 7
ATOM 9459 N N . MET A 1 48 ? -6.064 -6.347 8.394 1.00 0.00 48 MET A N 7
ATOM 9460 C CA . MET A 1 48 ? -6.024 -5.036 9.013 1.00 0.00 48 MET A CA 7
ATOM 9461 C C . MET A 1 48 ? -4.597 -4.582 9.389 1.00 0.00 48 MET A C 7
ATOM 9462 O O . MET A 1 48 ? -4.263 -3.411 9.193 1.00 0.00 48 MET A O 7
ATOM 9476 N N . PRO A 1 49 ? -3.703 -5.459 9.903 1.00 0.00 49 PRO A N 7
ATOM 9477 C CA . PRO A 1 49 ? -2.364 -5.025 10.265 1.00 0.00 49 PRO A CA 7
ATOM 9478 C C . PRO A 1 49 ? -1.494 -4.881 9.024 1.00 0.00 49 PRO A C 7
ATOM 9479 O O . PRO A 1 49 ? -0.518 -4.131 9.009 1.00 0.00 49 PRO A O 7
ATOM 9490 N N . LEU A 1 50 ? -1.879 -5.607 7.977 1.00 0.00 50 LEU A N 7
ATOM 9491 C CA . LEU A 1 50 ? -1.276 -5.455 6.664 1.00 0.00 50 LEU A CA 7
ATOM 9492 C C . LEU A 1 50 ? -1.463 -4.012 6.203 1.00 0.00 50 LEU A C 7
ATOM 9493 O O . LEU A 1 50 ? -0.521 -3.366 5.748 1.00 0.00 50 LEU A O 7
ATOM 9509 N N . ARG A 1 51 ? -2.682 -3.504 6.368 1.00 0.00 51 ARG A N 7
ATOM 9510 C CA . ARG A 1 51 ? -3.005 -2.156 5.965 1.00 0.00 51 ARG A CA 7
ATOM 9511 C C . ARG A 1 51 ? -2.264 -1.150 6.834 1.00 0.00 51 ARG A C 7
ATOM 9512 O O . ARG A 1 51 ? -1.777 -0.137 6.348 1.00 0.00 51 ARG A O 7
ATOM 9533 N N . ALA A 1 52 ? -2.161 -1.461 8.118 1.00 0.00 52 ALA A N 7
ATOM 9534 C CA . ALA A 1 52 ? -1.488 -0.591 9.068 1.00 0.00 52 ALA A CA 7
ATOM 9535 C C . ALA A 1 52 ? -0.034 -0.342 8.680 1.00 0.00 52 ALA A C 7
ATOM 9536 O O . ALA A 1 52 ? 0.407 0.808 8.643 1.00 0.00 52 ALA A O 7
ATOM 9543 N N . TRP A 1 53 ? 0.713 -1.401 8.367 1.00 0.00 53 TRP A N 7
ATOM 9544 C CA . TRP A 1 53 ? 2.117 -1.227 8.025 1.00 0.00 53 TRP A CA 7
ATOM 9545 C C . TRP A 1 53 ? 2.266 -0.601 6.645 1.00 0.00 53 TRP A C 7
ATOM 9546 O O . TRP A 1 53 ? 3.152 0.222 6.425 1.00 0.00 53 TRP A O 7
ATOM 9567 N N . VAL A 1 54 ? 1.392 -0.988 5.728 1.00 0.00 54 VAL A N 7
ATOM 9568 C CA . VAL A 1 54 ? 1.397 -0.446 4.377 1.00 0.00 54 VAL A CA 7
ATOM 9569 C C . VAL A 1 54 ? 1.148 1.062 4.397 1.00 0.00 54 VAL A C 7
ATOM 9570 O O . VAL A 1 54 ? 1.913 1.835 3.812 1.00 0.00 54 VAL A O 7
ATOM 9583 N N . ILE A 1 55 ? 0.090 1.470 5.088 1.00 0.00 55 ILE A N 7
ATOM 9584 C CA . ILE A 1 55 ? -0.253 2.879 5.217 1.00 0.00 55 ILE A CA 7
ATOM 9585 C C . ILE A 1 55 ? 0.876 3.650 5.895 1.00 0.00 55 ILE A C 7
ATOM 9586 O O . ILE A 1 55 ? 1.216 4.759 5.481 1.00 0.00 55 ILE A O 7
ATOM 9602 N N . LYS A 1 56 ? 1.469 3.052 6.923 1.00 0.00 56 LYS A N 7
ATOM 9603 C CA . LYS A 1 56 ? 2.582 3.674 7.625 1.00 0.00 56 LYS A CA 7
ATOM 9604 C C . LYS A 1 56 ? 3.773 3.868 6.688 1.00 0.00 56 LYS A C 7
ATOM 9605 O O . LYS A 1 56 ? 4.339 4.959 6.609 1.00 0.00 56 LYS A O 7
ATOM 9624 N N . CYS A 1 57 ? 4.140 2.806 5.977 1.00 0.00 57 CYS A N 7
ATOM 9625 C CA . CYS A 1 57 ? 5.265 2.860 5.051 1.00 0.00 57 CYS A CA 7
ATOM 9626 C C . CYS A 1 57 ? 5.022 3.899 3.964 1.00 0.00 57 CYS A C 7
ATOM 9627 O O . CYS A 1 57 ? 5.903 4.697 3.667 1.00 0.00 57 CYS A O 7
ATOM 9635 N N . ALA A 1 58 ? 3.817 3.900 3.400 1.00 0.00 58 ALA A N 7
ATOM 9636 C CA . ALA A 1 58 ? 3.455 4.860 2.361 1.00 0.00 58 ALA A CA 7
ATOM 9637 C C . ALA A 1 58 ? 3.502 6.287 2.899 1.00 0.00 58 ALA A C 7
ATOM 9638 O O . ALA A 1 58 ? 3.938 7.208 2.209 1.00 0.00 58 ALA A O 7
ATOM 9645 N N . HIS A 1 59 ? 3.055 6.452 4.138 1.00 0.00 59 HIS A N 7
ATOM 9646 C CA . HIS A 1 59 ? 3.062 7.748 4.809 1.00 0.00 59 HIS A CA 7
ATOM 9647 C C . HIS A 1 59 ? 4.480 8.309 4.862 1.00 0.00 59 HIS A C 7
ATOM 9648 O O . HIS A 1 59 ? 4.752 9.396 4.343 1.00 0.00 59 HIS A O 7
ATOM 9663 N N . GLU A 1 60 ? 5.380 7.552 5.472 1.00 0.00 60 GLU A N 7
ATOM 9664 C CA . GLU A 1 60 ? 6.769 7.968 5.602 1.00 0.00 60 GLU A CA 7
ATOM 9665 C C . GLU A 1 60 ? 7.432 8.081 4.234 1.00 0.00 60 GLU A C 7
ATOM 9666 O O . GLU A 1 60 ? 8.154 9.040 3.965 1.00 0.00 60 GLU A O 7
ATOM 9678 N N . ALA A 1 61 ? 7.154 7.116 3.365 1.00 0.00 61 ALA A N 7
ATOM 9679 C CA . ALA A 1 61 ? 7.745 7.082 2.032 1.00 0.00 61 ALA A CA 7
ATOM 9680 C C . ALA A 1 61 ? 7.410 8.341 1.249 1.00 0.00 61 ALA A C 7
ATOM 9681 O O . ALA A 1 61 ? 8.224 8.824 0.462 1.00 0.00 61 ALA A O 7
ATOM 9688 N N . LEU A 1 62 ? 6.215 8.874 1.464 1.00 0.00 62 LEU A N 7
ATOM 9689 C CA . LEU A 1 62 ? 5.801 10.077 0.769 1.00 0.00 62 LEU A CA 7
ATOM 9690 C C . LEU A 1 62 ? 6.456 11.309 1.373 1.00 0.00 62 LEU A C 7
ATOM 9691 O O . LEU A 1 62 ? 7.006 12.128 0.655 1.00 0.00 62 LEU A O 7
ATOM 9707 N N . GLU A 1 63 ? 6.420 11.432 2.694 1.00 0.00 63 GLU A N 7
ATOM 9708 C CA . GLU A 1 63 ? 6.906 12.646 3.347 1.00 0.00 63 GLU A CA 7
ATOM 9709 C C . GLU A 1 63 ? 8.420 12.802 3.230 1.00 0.00 63 GLU A C 7
ATOM 9710 O O . GLU A 1 63 ? 8.933 13.923 3.267 1.00 0.00 63 GLU A O 7
ATOM 9722 N N . LYS A 1 64 ? 9.138 11.694 3.107 1.00 0.00 64 LYS A N 7
ATOM 9723 C CA . LYS A 1 64 ? 10.590 11.748 2.957 1.00 0.00 64 LYS A CA 7
ATOM 9724 C C . LYS A 1 64 ? 10.966 12.329 1.594 1.00 0.00 64 LYS A C 7
ATOM 9725 O O . LYS A 1 64 ? 12.010 12.972 1.442 1.00 0.00 64 LYS A O 7
ATOM 9744 N N . ASN A 1 65 ? 10.095 12.121 0.619 1.00 0.00 65 ASN A N 7
ATOM 9745 C CA . ASN A 1 65 ? 10.299 12.624 -0.734 1.00 0.00 65 ASN A CA 7
ATOM 9746 C C . ASN A 1 65 ? 8.948 12.930 -1.386 1.00 0.00 65 ASN A C 7
ATOM 9747 O O . ASN A 1 65 ? 8.495 12.213 -2.280 1.00 0.00 65 ASN A O 7
ATOM 9758 N N . PRO A 1 66 ? 8.296 14.026 -0.960 1.00 0.00 66 PRO A N 7
ATOM 9759 C CA . PRO A 1 66 ? 6.906 14.330 -1.335 1.00 0.00 66 PRO A CA 7
ATOM 9760 C C . PRO A 1 66 ? 6.773 14.883 -2.754 1.00 0.00 66 PRO A C 7
ATOM 9761 O O . PRO A 1 66 ? 6.002 15.808 -3.010 1.00 0.00 66 PRO A O 7
ATOM 9772 N N . LYS A 1 67 ? 7.524 14.294 -3.670 1.00 0.00 67 LYS A N 7
ATOM 9773 C CA . LYS A 1 67 ? 7.516 14.699 -5.067 1.00 0.00 67 LYS A CA 7
ATOM 9774 C C . LYS A 1 67 ? 7.414 13.462 -5.954 1.00 0.00 67 LYS A C 7
ATOM 9775 O O . LYS A 1 67 ? 7.866 13.460 -7.099 1.00 0.00 67 LYS A O 7
ATOM 9794 N N . ILE A 1 68 ? 6.832 12.406 -5.410 1.00 0.00 68 ILE A N 7
ATOM 9795 C CA . ILE A 1 68 ? 6.716 11.147 -6.129 1.00 0.00 68 ILE A CA 7
ATOM 9796 C C . ILE A 1 68 ? 5.305 10.921 -6.639 1.00 0.00 68 ILE A C 7
ATOM 9797 O O . ILE A 1 68 ? 4.443 11.794 -6.543 1.00 0.00 68 ILE A O 7
ATOM 9813 N N . ARG A 1 69 ? 5.083 9.733 -7.170 1.00 0.00 69 ARG A N 7
ATOM 9814 C CA . ARG A 1 69 ? 3.807 9.383 -7.771 1.00 0.00 69 ARG A CA 7
ATOM 9815 C C . ARG A 1 69 ? 3.271 8.094 -7.172 1.00 0.00 69 ARG A C 7
ATOM 9816 O O . ARG A 1 69 ? 2.086 7.990 -6.864 1.00 0.00 69 ARG A O 7
ATOM 9837 N N . GLU A 1 70 ? 4.143 7.112 -7.019 1.00 0.00 70 GLU A N 7
ATOM 9838 C CA . GLU A 1 70 ? 3.752 5.829 -6.469 1.00 0.00 70 GLU A CA 7
ATOM 9839 C C . GLU A 1 70 ? 4.979 5.033 -6.049 1.00 0.00 70 GLU A C 7
ATOM 9840 O O . GLU A 1 70 ? 6.070 5.218 -6.593 1.00 0.00 70 GLU A O 7
ATOM 9852 N N . VAL A 1 71 ? 4.797 4.157 -5.075 1.00 0.00 71 VAL A N 7
ATOM 9853 C CA . VAL A 1 71 ? 5.879 3.330 -4.571 1.00 0.00 71 VAL A CA 7
ATOM 9854 C C . VAL A 1 71 ? 5.512 1.860 -4.698 1.00 0.00 71 VAL A C 7
ATOM 9855 O O . VAL A 1 71 ? 4.334 1.503 -4.770 1.00 0.00 71 VAL A O 7
ATOM 9868 N N . TYR A 1 72 ? 6.519 1.012 -4.734 1.00 0.00 72 TYR A N 7
ATOM 9869 C CA . TYR A 1 72 ? 6.303 -0.408 -4.920 1.00 0.00 72 TYR A CA 7
ATOM 9870 C C . TYR A 1 72 ? 6.632 -1.148 -3.637 1.00 0.00 72 TYR A C 7
ATOM 9871 O O . TYR A 1 72 ? 7.775 -1.138 -3.176 1.00 0.00 72 TYR A O 7
ATOM 9889 N N . LEU A 1 73 ? 5.631 -1.785 -3.061 1.00 0.00 73 LEU A N 7
ATOM 9890 C CA . LEU A 1 73 ? 5.793 -2.436 -1.771 1.00 0.00 73 LEU A CA 7
ATOM 9891 C C . LEU A 1 73 ? 5.850 -3.943 -1.921 1.00 0.00 73 LEU A C 7
ATOM 9892 O O . LEU A 1 73 ? 5.184 -4.525 -2.773 1.00 0.00 73 LEU A O 7
ATOM 9908 N N . LYS A 1 74 ? 6.664 -4.561 -1.089 1.00 0.00 74 LYS A N 7
ATOM 9909 C CA . LYS A 1 74 ? 6.802 -6.000 -1.079 1.00 0.00 74 LYS A CA 7
ATOM 9910 C C . LYS A 1 74 ? 6.502 -6.516 0.328 1.00 0.00 74 LYS A C 7
ATOM 9911 O O . LYS A 1 74 ? 7.198 -6.166 1.283 1.00 0.00 74 LYS A O 7
ATOM 9930 N N . PRO A 1 75 ? 5.422 -7.304 0.464 1.00 0.00 75 PRO A N 7
ATOM 9931 C CA . PRO A 1 75 ? 5.005 -7.910 1.737 1.00 0.00 75 PRO A CA 7
ATOM 9932 C C . PRO A 1 75 ? 6.150 -8.558 2.506 1.00 0.00 75 PRO A C 7
ATOM 9933 O O . PRO A 1 75 ? 6.994 -9.256 1.938 1.00 0.00 75 PRO A O 7
ATOM 9944 N N . ARG A 1 76 ? 6.130 -8.340 3.816 1.00 0.00 76 ARG A N 7
ATOM 9945 C CA . ARG A 1 76 ? 7.173 -8.807 4.724 1.00 0.00 76 ARG A CA 7
ATOM 9946 C C . ARG A 1 76 ? 7.347 -10.314 4.626 1.00 0.00 76 ARG A C 7
ATOM 9947 O O . ARG A 1 76 ? 8.431 -10.840 4.874 1.00 0.00 76 ARG A O 7
ATOM 9968 N N . ALA A 1 77 ? 6.258 -10.998 4.293 1.00 0.00 77 ALA A N 7
ATOM 9969 C CA . ALA A 1 77 ? 6.269 -12.437 4.118 1.00 0.00 77 ALA A CA 7
ATOM 9970 C C . ALA A 1 77 ? 7.208 -12.844 2.989 1.00 0.00 77 ALA A C 7
ATOM 9971 O O . ALA A 1 77 ? 6.848 -12.796 1.806 1.00 0.00 77 ALA A O 7
ATOM 9978 N N . VAL A 1 78 ? 8.419 -13.222 3.364 1.00 0.00 78 VAL A N 7
ATOM 9979 C CA . VAL A 1 78 ? 9.405 -13.716 2.412 1.00 0.00 78 VAL A CA 7
ATOM 9980 C C . VAL A 1 78 ? 8.904 -14.996 1.748 1.00 0.00 78 VAL A C 7
ATOM 9981 O O . VAL A 1 78 ? 9.216 -15.273 0.590 1.00 0.00 78 VAL A O 7
ATOM 9994 N N . LYS A 1 79 ? 8.090 -15.742 2.485 1.00 0.00 79 LYS A N 7
ATOM 9995 C CA . LYS A 1 79 ? 7.550 -17.009 2.011 1.00 0.00 79 LYS A CA 7
ATOM 9996 C C . LYS A 1 79 ? 6.684 -16.827 0.763 1.00 0.00 79 LYS A C 7
ATOM 9997 O O . LYS A 1 79 ? 6.585 -17.734 -0.065 1.00 0.00 79 LYS A O 7
ATOM 10016 N N . ASN A 1 80 ? 6.063 -15.657 0.619 1.00 0.00 80 ASN A N 7
ATOM 10017 C CA . ASN A 1 80 ? 5.178 -15.420 -0.520 1.00 0.00 80 ASN A CA 7
ATOM 10018 C C . ASN A 1 80 ? 5.976 -15.232 -1.804 1.00 0.00 80 ASN A C 7
ATOM 10019 O O . ASN A 1 80 ? 5.593 -15.738 -2.859 1.00 0.00 80 ASN A O 7
ATOM 10030 N N . SER A 1 81 ? 7.100 -14.518 -1.683 1.00 0.00 81 SER A N 7
ATOM 10031 C CA . SER A 1 81 ? 8.009 -14.257 -2.801 1.00 0.00 81 SER A CA 7
ATOM 10032 C C . SER A 1 81 ? 7.357 -13.404 -3.900 1.00 0.00 81 SER A C 7
ATOM 10033 O O . SER A 1 81 ? 7.673 -12.221 -4.045 1.00 0.00 81 SER A O 7
ATOM 10041 N N . SER A 1 82 ? 6.432 -13.994 -4.645 1.00 0.00 82 SER A N 7
ATOM 10042 C CA . SER A 1 82 ? 5.840 -13.346 -5.809 1.00 0.00 82 SER A CA 7
ATOM 10043 C C . SER A 1 82 ? 4.567 -12.581 -5.442 1.00 0.00 82 SER A C 7
ATOM 10044 O O . SER A 1 82 ? 3.484 -12.863 -5.958 1.00 0.00 82 SER A O 7
ATOM 10052 N N . VAL A 1 83 ? 4.702 -11.619 -4.546 1.00 0.00 83 VAL A N 7
ATOM 10053 C CA . VAL A 1 83 ? 3.583 -10.772 -4.157 1.00 0.00 83 VAL A CA 7
ATOM 10054 C C . VAL A 1 83 ? 4.058 -9.333 -3.971 1.00 0.00 83 VAL A C 7
ATOM 10055 O O . VAL A 1 83 ? 5.118 -9.095 -3.391 1.00 0.00 83 VAL A O 7
ATOM 10068 N N . GLN A 1 84 ? 3.289 -8.382 -4.483 1.00 0.00 84 GLN A N 7
ATOM 10069 C CA . GLN A 1 84 ? 3.646 -6.975 -4.381 1.00 0.00 84 GLN A CA 7
ATOM 10070 C C . GLN A 1 84 ? 2.422 -6.109 -4.127 1.00 0.00 84 GLN A C 7
ATOM 10071 O O . GLN A 1 84 ? 1.285 -6.519 -4.377 1.00 0.00 84 GLN A O 7
ATOM 10085 N N . PHE A 1 85 ? 2.672 -4.914 -3.622 1.00 0.00 85 PHE A N 7
ATOM 10086 C CA . PHE A 1 85 ? 1.645 -3.902 -3.479 1.00 0.00 85 PHE A CA 7
ATOM 10087 C C . PHE A 1 85 ? 2.033 -2.664 -4.267 1.00 0.00 85 PHE A C 7
ATOM 10088 O O . PHE A 1 85 ? 3.111 -2.100 -4.070 1.00 0.00 85 PHE A O 7
ATOM 10105 N N . HIS A 1 86 ? 1.168 -2.255 -5.167 1.00 0.00 86 HIS A N 7
ATOM 10106 C CA . HIS A 1 86 ? 1.372 -1.030 -5.916 1.00 0.00 86 HIS A CA 7
ATOM 10107 C C . HIS A 1 86 ? 0.698 0.118 -5.187 1.00 0.00 86 HIS A C 7
ATOM 10108 O O . HIS A 1 86 ? -0.516 0.278 -5.260 1.00 0.00 86 HIS A O 7
ATOM 10123 N N . VAL A 1 87 ? 1.483 0.912 -4.485 1.00 0.00 87 VAL A N 7
ATOM 10124 C CA . VAL A 1 87 ? 0.933 2.021 -3.730 1.00 0.00 87 VAL A CA 7
ATOM 10125 C C . VAL A 1 87 ? 1.004 3.287 -4.560 1.00 0.00 87 VAL A C 7
ATOM 10126 O O . VAL A 1 87 ? 2.083 3.806 -4.825 1.00 0.00 87 VAL A O 7
ATOM 10139 N N . ILE A 1 88 ? -0.152 3.781 -4.953 1.00 0.00 88 ILE A N 7
ATOM 10140 C CA . ILE A 1 88 ? -0.233 4.909 -5.859 1.00 0.00 88 ILE A CA 7
ATOM 10141 C C . ILE A 1 88 ? -0.772 6.133 -5.143 1.00 0.00 88 ILE A C 7
ATOM 10142 O O . ILE A 1 88 ? -1.710 6.036 -4.350 1.00 0.00 88 ILE A O 7
ATOM 10158 N N . PHE A 1 89 ? -0.176 7.278 -5.421 1.00 0.00 89 PHE A N 7
ATOM 10159 C CA . PHE A 1 89 ? -0.569 8.513 -4.778 1.00 0.00 89 PHE A CA 7
ATOM 10160 C C . PHE A 1 89 ? -1.401 9.375 -5.719 1.00 0.00 89 PHE A C 7
ATOM 10161 O O . PHE A 1 89 ? -0.896 9.895 -6.717 1.00 0.00 89 PHE A O 7
ATOM 10178 N N . ASP A 1 90 ? -2.680 9.502 -5.411 1.00 0.00 90 ASP A N 7
ATOM 10179 C CA . ASP A 1 90 ? -3.587 10.312 -6.210 1.00 0.00 90 ASP A CA 7
ATOM 10180 C C . ASP A 1 90 ? -3.778 11.671 -5.551 1.00 0.00 90 ASP A C 7
ATOM 10181 O O . ASP A 1 90 ? -4.006 11.752 -4.343 1.00 0.00 90 ASP A O 7
ATOM 10190 N N . GLU A 1 91 ? -3.668 12.742 -6.324 1.00 0.00 91 GLU A N 7
ATOM 10191 C CA . GLU A 1 91 ? -3.861 14.074 -5.774 1.00 0.00 91 GLU A CA 7
ATOM 10192 C C . GLU A 1 91 ? -5.297 14.539 -5.974 1.00 0.00 91 GLU A C 7
ATOM 10193 O O . GLU A 1 91 ? -5.797 14.603 -7.097 1.00 0.00 91 GLU A O 7
ATOM 10205 N N . GLU A 1 92 ? -5.965 14.834 -4.873 1.00 0.00 92 GLU A N 7
ATOM 10206 C CA . GLU A 1 92 ? -7.308 15.381 -4.918 1.00 0.00 92 GLU A CA 7
ATOM 10207 C C . GLU A 1 92 ? -7.374 16.616 -4.030 1.00 0.00 92 GLU A C 7
ATOM 10208 O O . GLU A 1 92 ? -7.125 17.728 -4.535 1.00 0.00 92 GLU A O 7
ATOM 10221 N N . GLY A 1 1 ? 5.384 -21.778 -23.964 1.00 0.00 1 GLY A N 8
ATOM 10222 C CA . GLY A 1 1 ? 6.562 -22.167 -23.156 1.00 0.00 1 GLY A CA 8
ATOM 10223 C C . GLY A 1 1 ? 6.162 -22.772 -21.831 1.00 0.00 1 GLY A C 8
ATOM 10224 O O . GLY A 1 1 ? 4.975 -22.935 -21.559 1.00 0.00 1 GLY A O 8
ATOM 10230 N N . SER A 1 2 ? 7.148 -23.099 -21.004 1.00 0.00 2 SER A N 8
ATOM 10231 C CA . SER A 1 2 ? 6.893 -23.667 -19.690 1.00 0.00 2 SER A CA 8
ATOM 10232 C C . SER A 1 2 ? 6.307 -22.615 -18.754 1.00 0.00 2 SER A C 8
ATOM 10233 O O . SER A 1 2 ? 5.486 -22.919 -17.885 1.00 0.00 2 SER A O 8
ATOM 10241 N N . ALA A 1 3 ? 6.730 -21.376 -18.941 1.00 0.00 3 ALA A N 8
ATOM 10242 C CA . ALA A 1 3 ? 6.242 -20.276 -18.131 1.00 0.00 3 ALA A CA 8
ATOM 10243 C C . ALA A 1 3 ? 5.296 -19.401 -18.939 1.00 0.00 3 ALA A C 8
ATOM 10244 O O . ALA A 1 3 ? 5.707 -18.389 -19.505 1.00 0.00 3 ALA A O 8
ATOM 10251 N N . MET A 1 4 ? 4.034 -19.813 -19.016 1.00 0.00 4 MET A N 8
ATOM 10252 C CA . MET A 1 4 ? 3.015 -19.041 -19.725 1.00 0.00 4 MET A CA 8
ATOM 10253 C C . MET A 1 4 ? 2.909 -17.649 -19.116 1.00 0.00 4 MET A C 8
ATOM 10254 O O . MET A 1 4 ? 2.891 -16.642 -19.823 1.00 0.00 4 MET A O 8
ATOM 10268 N N . GLY A 1 5 ? 2.863 -17.612 -17.797 1.00 0.00 5 GLY A N 8
ATOM 10269 C CA . GLY A 1 5 ? 2.790 -16.360 -17.088 1.00 0.00 5 GLY A CA 8
ATOM 10270 C C . GLY A 1 5 ? 3.045 -16.551 -15.613 1.00 0.00 5 GLY A C 8
ATOM 10271 O O . GLY A 1 5 ? 3.268 -17.677 -15.160 1.00 0.00 5 GLY A O 8
ATOM 10275 N N . HIS A 1 6 ? 3.017 -15.463 -14.867 1.00 0.00 6 HIS A N 8
ATOM 10276 C CA . HIS A 1 6 ? 3.218 -15.521 -13.431 1.00 0.00 6 HIS A CA 8
ATOM 10277 C C . HIS A 1 6 ? 1.935 -15.978 -12.753 1.00 0.00 6 HIS A C 8
ATOM 10278 O O . HIS A 1 6 ? 1.067 -15.167 -12.434 1.00 0.00 6 HIS A O 8
ATOM 10293 N N . MET A 1 7 ? 1.816 -17.288 -12.567 1.00 0.00 7 MET A N 8
ATOM 10294 C CA . MET A 1 7 ? 0.616 -17.881 -11.983 1.00 0.00 7 MET A CA 8
ATOM 10295 C C . MET A 1 7 ? 0.403 -17.430 -10.529 1.00 0.00 7 MET A C 8
ATOM 10296 O O . MET A 1 7 ? -0.667 -16.919 -10.204 1.00 0.00 7 MET A O 8
ATOM 10310 N N . PRO A 1 8 ? 1.403 -17.586 -9.628 1.00 0.00 8 PRO A N 8
ATOM 10311 C CA . PRO A 1 8 ? 1.233 -17.252 -8.220 1.00 0.00 8 PRO A CA 8
ATOM 10312 C C . PRO A 1 8 ? 1.664 -15.823 -7.904 1.00 0.00 8 PRO A C 8
ATOM 10313 O O . PRO A 1 8 ? 2.242 -15.552 -6.847 1.00 0.00 8 PRO A O 8
ATOM 10324 N N . ALA A 1 9 ? 1.390 -14.915 -8.826 1.00 0.00 9 ALA A N 8
ATOM 10325 C CA . ALA A 1 9 ? 1.761 -13.523 -8.653 1.00 0.00 9 ALA A CA 8
ATOM 10326 C C . ALA A 1 9 ? 0.537 -12.675 -8.376 1.00 0.00 9 ALA A C 8
ATOM 10327 O O . ALA A 1 9 ? -0.500 -12.836 -9.021 1.00 0.00 9 ALA A O 8
ATOM 10334 N N . VAL A 1 10 ? 0.654 -11.781 -7.412 1.00 0.00 10 VAL A N 8
ATOM 10335 C CA . VAL A 1 10 ? -0.437 -10.890 -7.071 1.00 0.00 10 VAL A CA 8
ATOM 10336 C C . VAL A 1 10 ? 0.048 -9.452 -7.016 1.00 0.00 10 VAL A C 8
ATOM 10337 O O . VAL A 1 10 ? 0.921 -9.116 -6.217 1.00 0.00 10 VAL A O 8
ATOM 10350 N N . ASP A 1 11 ? -0.512 -8.614 -7.870 1.00 0.00 11 ASP A N 8
ATOM 10351 C CA . ASP A 1 11 ? -0.259 -7.184 -7.810 1.00 0.00 11 ASP A CA 8
ATOM 10352 C C . ASP A 1 11 ? -1.507 -6.483 -7.301 1.00 0.00 11 ASP A C 8
ATOM 10353 O O . ASP A 1 11 ? -2.558 -6.540 -7.940 1.00 0.00 11 ASP A O 8
ATOM 10362 N N . VAL A 1 12 ? -1.397 -5.825 -6.160 1.00 0.00 12 VAL A N 8
ATOM 10363 C CA . VAL A 1 12 ? -2.545 -5.158 -5.565 1.00 0.00 12 VAL A CA 8
ATOM 10364 C C . VAL A 1 12 ? -2.426 -3.645 -5.740 1.00 0.00 12 VAL A C 8
ATOM 10365 O O . VAL A 1 12 ? -1.326 -3.085 -5.653 1.00 0.00 12 VAL A O 8
ATOM 10378 N N . GLU A 1 13 ? -3.544 -2.992 -6.033 1.00 0.00 13 GLU A N 8
ATOM 10379 C CA . GLU A 1 13 ? -3.543 -1.563 -6.278 1.00 0.00 13 GLU A CA 8
ATOM 10380 C C . GLU A 1 13 ? -4.079 -0.818 -5.069 1.00 0.00 13 GLU A C 8
ATOM 10381 O O . GLU A 1 13 ? -5.258 -0.920 -4.735 1.00 0.00 13 GLU A O 8
ATOM 10393 N N . ILE A 1 14 ? -3.207 -0.077 -4.418 1.00 0.00 14 ILE A N 8
ATOM 10394 C CA . ILE A 1 14 ? -3.606 0.754 -3.303 1.00 0.00 14 ILE A CA 8
ATOM 10395 C C . ILE A 1 14 ? -3.476 2.216 -3.704 1.00 0.00 14 ILE A C 8
ATOM 10396 O O . ILE A 1 14 ? -2.557 2.575 -4.437 1.00 0.00 14 ILE A O 8
ATOM 10412 N N . HIS A 1 15 ? -4.394 3.055 -3.257 1.00 0.00 15 HIS A N 8
ATOM 10413 C CA . HIS A 1 15 ? -4.341 4.466 -3.599 1.00 0.00 15 HIS A CA 8
ATOM 10414 C C . HIS A 1 15 ? -4.365 5.333 -2.354 1.00 0.00 15 HIS A C 8
ATOM 10415 O O . HIS A 1 15 ? -5.301 5.289 -1.560 1.00 0.00 15 HIS A O 8
ATOM 10430 N N . PHE A 1 16 ? -3.316 6.107 -2.183 1.00 0.00 16 PHE A N 8
ATOM 10431 C CA . PHE A 1 16 ? -3.244 7.070 -1.106 1.00 0.00 16 PHE A CA 8
ATOM 10432 C C . PHE A 1 16 ? -3.129 8.467 -1.693 1.00 0.00 16 PHE A C 8
ATOM 10433 O O . PHE A 1 16 ? -2.096 8.820 -2.251 1.00 0.00 16 PHE A O 8
ATOM 10450 N N . PRO A 1 17 ? -4.195 9.266 -1.624 1.00 0.00 17 PRO A N 8
ATOM 10451 C CA . PRO A 1 17 ? -4.160 10.645 -2.107 1.00 0.00 17 PRO A CA 8
ATOM 10452 C C . PRO A 1 17 ? -3.096 11.465 -1.386 1.00 0.00 17 PRO A C 8
ATOM 10453 O O . PRO A 1 17 ? -3.123 11.579 -0.154 1.00 0.00 17 PRO A O 8
ATOM 10464 N N . LEU A 1 18 ? -2.182 12.046 -2.165 1.00 0.00 18 LEU A N 8
ATOM 10465 C CA . LEU A 1 18 ? -0.968 12.665 -1.640 1.00 0.00 18 LEU A CA 8
ATOM 10466 C C . LEU A 1 18 ? -1.224 13.574 -0.442 1.00 0.00 18 LEU A C 8
ATOM 10467 O O . LEU A 1 18 ? -0.550 13.460 0.583 1.00 0.00 18 LEU A O 8
ATOM 10483 N N . LYS A 1 19 ? -2.199 14.464 -0.559 1.00 0.00 19 LYS A N 8
ATOM 10484 C CA . LYS A 1 19 ? -2.374 15.516 0.438 1.00 0.00 19 LYS A CA 8
ATOM 10485 C C . LYS A 1 19 ? -2.841 14.975 1.785 1.00 0.00 19 LYS A C 8
ATOM 10486 O O . LYS A 1 19 ? -2.545 15.557 2.827 1.00 0.00 19 LYS A O 8
ATOM 10505 N N . ARG A 1 20 ? -3.566 13.874 1.770 1.00 0.00 20 ARG A N 8
ATOM 10506 C CA . ARG A 1 20 ? -4.092 13.321 3.010 1.00 0.00 20 ARG A CA 8
ATOM 10507 C C . ARG A 1 20 ? -3.166 12.244 3.585 1.00 0.00 20 ARG A C 8
ATOM 10508 O O . ARG A 1 20 ? -3.104 12.065 4.798 1.00 0.00 20 ARG A O 8
ATOM 10529 N N . ILE A 1 21 ? -2.421 11.550 2.726 1.00 0.00 21 ILE A N 8
ATOM 10530 C CA . ILE A 1 21 ? -1.481 10.532 3.201 1.00 0.00 21 ILE A CA 8
ATOM 10531 C C . ILE A 1 21 ? -0.270 11.197 3.857 1.00 0.00 21 ILE A C 8
ATOM 10532 O O . ILE A 1 21 ? 0.385 10.612 4.716 1.00 0.00 21 ILE A O 8
ATOM 10548 N N . ALA A 1 22 ? 0.007 12.434 3.460 1.00 0.00 22 ALA A N 8
ATOM 10549 C CA . ALA A 1 22 ? 1.094 13.203 4.055 1.00 0.00 22 ALA A CA 8
ATOM 10550 C C . ALA A 1 22 ? 0.646 13.847 5.358 1.00 0.00 22 ALA A C 8
ATOM 10551 O O . ALA A 1 22 ? 1.464 14.350 6.134 1.00 0.00 22 ALA A O 8
ATOM 10558 N N . ALA A 1 23 ? -0.653 13.807 5.603 1.00 0.00 23 ALA A N 8
ATOM 10559 C CA . ALA A 1 23 ? -1.243 14.490 6.740 1.00 0.00 23 ALA A CA 8
ATOM 10560 C C . ALA A 1 23 ? -1.364 13.566 7.942 1.00 0.00 23 ALA A C 8
ATOM 10561 O O . ALA A 1 23 ? -1.030 12.382 7.878 1.00 0.00 23 ALA A O 8
ATOM 10568 N N . GLU A 1 24 ? -1.838 14.131 9.038 1.00 0.00 24 GLU A N 8
ATOM 10569 C CA . GLU A 1 24 ? -2.148 13.365 10.222 1.00 0.00 24 GLU A CA 8
ATOM 10570 C C . GLU A 1 24 ? -3.660 13.282 10.321 1.00 0.00 24 GLU A C 8
ATOM 10571 O O . GLU A 1 24 ? -4.370 14.169 9.836 1.00 0.00 24 GLU A O 8
ATOM 10583 N N . GLY A 1 25 ? -4.155 12.229 10.928 1.00 0.00 25 GLY A N 8
ATOM 10584 C CA . GLY A 1 25 ? -5.570 11.966 10.893 1.00 0.00 25 GLY A CA 8
ATOM 10585 C C . GLY A 1 25 ? -5.914 11.187 9.650 1.00 0.00 25 GLY A C 8
ATOM 10586 O O . GLY A 1 25 ? -7.052 11.183 9.196 1.00 0.00 25 GLY A O 8
ATOM 10590 N N . TYR A 1 26 ? -4.897 10.526 9.104 1.00 0.00 26 TYR A N 8
ATOM 10591 C CA . TYR A 1 26 ? -5.040 9.739 7.890 1.00 0.00 26 TYR A CA 8
ATOM 10592 C C . TYR A 1 26 ? -6.035 8.599 8.104 1.00 0.00 26 TYR A C 8
ATOM 10593 O O . TYR A 1 26 ? -6.724 8.179 7.178 1.00 0.00 26 TYR A O 8
ATOM 10611 N N . ALA A 1 27 ? -6.103 8.112 9.340 1.00 0.00 27 ALA A N 8
ATOM 10612 C CA . ALA A 1 27 ? -7.041 7.056 9.694 1.00 0.00 27 ALA A CA 8
ATOM 10613 C C . ALA A 1 27 ? -8.453 7.616 9.786 1.00 0.00 27 ALA A C 8
ATOM 10614 O O . ALA A 1 27 ? -9.434 6.896 9.604 1.00 0.00 27 ALA A O 8
ATOM 10621 N N . GLU A 1 28 ? -8.539 8.911 10.059 1.00 0.00 28 GLU A N 8
ATOM 10622 C CA . GLU A 1 28 ? -9.818 9.603 10.136 1.00 0.00 28 GLU A CA 8
ATOM 10623 C C . GLU A 1 28 ? -10.345 9.853 8.727 1.00 0.00 28 GLU A C 8
ATOM 10624 O O . GLU A 1 28 ? -11.553 9.960 8.508 1.00 0.00 28 GLU A O 8
ATOM 10636 N N . ASP A 1 29 ? -9.415 9.955 7.779 1.00 0.00 29 ASP A N 8
ATOM 10637 C CA . ASP A 1 29 ? -9.752 10.062 6.364 1.00 0.00 29 ASP A CA 8
ATOM 10638 C C . ASP A 1 29 ? -10.405 8.777 5.886 1.00 0.00 29 ASP A C 8
ATOM 10639 O O . ASP A 1 29 ? -9.727 7.780 5.621 1.00 0.00 29 ASP A O 8
ATOM 10648 N N . GLU A 1 30 ? -11.721 8.816 5.748 1.00 0.00 30 GLU A N 8
ATOM 10649 C CA . GLU A 1 30 ? -12.500 7.622 5.479 1.00 0.00 30 GLU A CA 8
ATOM 10650 C C . GLU A 1 30 ? -12.108 7.004 4.145 1.00 0.00 30 GLU A C 8
ATOM 10651 O O . GLU A 1 30 ? -12.152 5.788 3.986 1.00 0.00 30 GLU A O 8
ATOM 10663 N N . LEU A 1 31 ? -11.695 7.841 3.202 1.00 0.00 31 LEU A N 8
ATOM 10664 C CA . LEU A 1 31 ? -11.303 7.367 1.890 1.00 0.00 31 LEU A CA 8
ATOM 10665 C C . LEU A 1 31 ? -10.130 6.410 2.020 1.00 0.00 31 LEU A C 8
ATOM 10666 O O . LEU A 1 31 ? -10.105 5.349 1.397 1.00 0.00 31 LEU A O 8
ATOM 10682 N N . LEU A 1 32 ? -9.181 6.773 2.873 1.00 0.00 32 LEU A N 8
ATOM 10683 C CA . LEU A 1 32 ? -7.987 5.991 3.073 1.00 0.00 32 LEU A CA 8
ATOM 10684 C C . LEU A 1 32 ? -8.347 4.669 3.737 1.00 0.00 32 LEU A C 8
ATOM 10685 O O . LEU A 1 32 ? -7.854 3.605 3.359 1.00 0.00 32 LEU A O 8
ATOM 10701 N N . LEU A 1 33 ? -9.238 4.758 4.713 1.00 0.00 33 LEU A N 8
ATOM 10702 C CA . LEU A 1 33 ? -9.668 3.599 5.474 1.00 0.00 33 LEU A CA 8
ATOM 10703 C C . LEU A 1 33 ? -10.460 2.636 4.593 1.00 0.00 33 LEU A C 8
ATOM 10704 O O . LEU A 1 33 ? -10.217 1.431 4.601 1.00 0.00 33 LEU A O 8
ATOM 10720 N N . ASN A 1 34 ? -11.398 3.179 3.819 1.00 0.00 34 ASN A N 8
ATOM 10721 C CA . ASN A 1 34 ? -12.240 2.364 2.943 1.00 0.00 34 ASN A CA 8
ATOM 10722 C C . ASN A 1 34 ? -11.393 1.599 1.939 1.00 0.00 34 ASN A C 8
ATOM 10723 O O . ASN A 1 34 ? -11.621 0.415 1.705 1.00 0.00 34 ASN A O 8
ATOM 10734 N N . GLN A 1 35 ? -10.401 2.269 1.366 1.00 0.00 35 GLN A N 8
ATOM 10735 C CA . GLN A 1 35 ? -9.525 1.632 0.390 1.00 0.00 35 GLN A CA 8
ATOM 10736 C C . GLN A 1 35 ? -8.717 0.516 1.042 1.00 0.00 35 GLN A C 8
ATOM 10737 O O . GLN A 1 35 ? -8.605 -0.582 0.491 1.00 0.00 35 GLN A O 8
ATOM 10751 N N . MET A 1 36 ? -8.192 0.781 2.234 1.00 0.00 36 MET A N 8
ATOM 10752 C CA . MET A 1 36 ? -7.385 -0.210 2.939 1.00 0.00 36 MET A CA 8
ATOM 10753 C C . MET A 1 36 ? -8.237 -1.138 3.796 1.00 0.00 36 MET A C 8
ATOM 10754 O O . MET A 1 36 ? -7.717 -1.890 4.617 1.00 0.00 36 MET A O 8
ATOM 10768 N N . GLY A 1 37 ? -9.545 -1.045 3.641 1.00 0.00 37 GLY A N 8
ATOM 10769 C CA . GLY A 1 37 ? -10.428 -2.065 4.169 1.00 0.00 37 GLY A CA 8
ATOM 10770 C C . GLY A 1 37 ? -10.966 -2.933 3.050 1.00 0.00 37 GLY A C 8
ATOM 10771 O O . GLY A 1 37 ? -11.252 -4.117 3.237 1.00 0.00 37 GLY A O 8
ATOM 10775 N N . LYS A 1 38 ? -11.078 -2.325 1.878 1.00 0.00 38 LYS A N 8
ATOM 10776 C CA . LYS A 1 38 ? -11.583 -2.986 0.684 1.00 0.00 38 LYS A CA 8
ATOM 10777 C C . LYS A 1 38 ? -10.568 -3.972 0.117 1.00 0.00 38 LYS A C 8
ATOM 10778 O O . LYS A 1 38 ? -10.816 -5.176 0.057 1.00 0.00 38 LYS A O 8
ATOM 10797 N N . VAL A 1 39 ? -9.412 -3.454 -0.277 1.00 0.00 39 VAL A N 8
ATOM 10798 C CA . VAL A 1 39 ? -8.424 -4.242 -1.002 1.00 0.00 39 VAL A CA 8
ATOM 10799 C C . VAL A 1 39 ? -7.424 -4.865 -0.024 1.00 0.00 39 VAL A C 8
ATOM 10800 O O . VAL A 1 39 ? -6.267 -5.136 -0.346 1.00 0.00 39 VAL A O 8
ATOM 10813 N N . ASN A 1 40 ? -7.920 -5.141 1.165 1.00 0.00 40 ASN A N 8
ATOM 10814 C CA . ASN A 1 40 ? -7.087 -5.543 2.280 1.00 0.00 40 ASN A CA 8
ATOM 10815 C C . ASN A 1 40 ? -7.778 -6.625 3.111 1.00 0.00 40 ASN A C 8
ATOM 10816 O O . ASN A 1 40 ? -7.236 -7.119 4.101 1.00 0.00 40 ASN A O 8
ATOM 10827 N N . ASP A 1 41 ? -8.971 -7.013 2.681 1.00 0.00 41 ASP A N 8
ATOM 10828 C CA . ASP A 1 41 ? -9.734 -8.046 3.375 1.00 0.00 41 ASP A CA 8
ATOM 10829 C C . ASP A 1 41 ? -9.016 -9.386 3.281 1.00 0.00 41 ASP A C 8
ATOM 10830 O O . ASP A 1 41 ? -8.851 -10.090 4.276 1.00 0.00 41 ASP A O 8
ATOM 10839 N N . THR A 1 42 ? -8.582 -9.720 2.078 1.00 0.00 42 THR A N 8
ATOM 10840 C CA . THR A 1 42 ? -7.840 -10.949 1.840 1.00 0.00 42 THR A CA 8
ATOM 10841 C C . THR A 1 42 ? -6.556 -10.652 1.064 1.00 0.00 42 THR A C 8
ATOM 10842 O O . THR A 1 42 ? -6.438 -10.982 -0.116 1.00 0.00 42 THR A O 8
ATOM 10853 N N . PRO A 1 43 ? -5.571 -10.027 1.731 1.00 0.00 43 PRO A N 8
ATOM 10854 C CA . PRO A 1 43 ? -4.361 -9.533 1.085 1.00 0.00 43 PRO A CA 8
ATOM 10855 C C . PRO A 1 43 ? -3.207 -10.534 1.102 1.00 0.00 43 PRO A C 8
ATOM 10856 O O . PRO A 1 43 ? -2.043 -10.137 1.012 1.00 0.00 43 PRO A O 8
ATOM 10867 N N . GLU A 1 44 ? -3.540 -11.824 1.237 1.00 0.00 44 GLU A N 8
ATOM 10868 C CA . GLU A 1 44 ? -2.557 -12.916 1.220 1.00 0.00 44 GLU A CA 8
ATOM 10869 C C . GLU A 1 44 ? -1.698 -12.936 2.491 1.00 0.00 44 GLU A C 8
ATOM 10870 O O . GLU A 1 44 ? -1.664 -13.934 3.208 1.00 0.00 44 GLU A O 8
ATOM 10882 N N . GLU A 1 45 ? -1.024 -11.827 2.758 1.00 0.00 45 GLU A N 8
ATOM 10883 C CA . GLU A 1 45 ? -0.098 -11.712 3.884 1.00 0.00 45 GLU A CA 8
ATOM 10884 C C . GLU A 1 45 ? -0.843 -11.783 5.227 1.00 0.00 45 GLU A C 8
ATOM 10885 O O . GLU A 1 45 ? -0.905 -12.843 5.847 1.00 0.00 45 GLU A O 8
ATOM 10897 N N . GLU A 1 46 ? -1.421 -10.669 5.669 1.00 0.00 46 GLU A N 8
ATOM 10898 C CA . GLU A 1 46 ? -2.183 -10.648 6.917 1.00 0.00 46 GLU A CA 8
ATOM 10899 C C . GLU A 1 46 ? -3.567 -10.048 6.693 1.00 0.00 46 GLU A C 8
ATOM 10900 O O . GLU A 1 46 ? -4.509 -10.752 6.328 1.00 0.00 46 GLU A O 8
ATOM 10912 N N . GLY A 1 47 ? -3.676 -8.739 6.891 1.00 0.00 47 GLY A N 8
ATOM 10913 C CA . GLY A 1 47 ? -4.939 -8.057 6.716 1.00 0.00 47 GLY A CA 8
ATOM 10914 C C . GLY A 1 47 ? -4.882 -6.627 7.211 1.00 0.00 47 GLY A C 8
ATOM 10915 O O . GLY A 1 47 ? -4.133 -5.805 6.675 1.00 0.00 47 GLY A O 8
ATOM 10919 N N . MET A 1 48 ? -5.638 -6.332 8.253 1.00 0.00 48 MET A N 8
ATOM 10920 C CA . MET A 1 48 ? -5.661 -5.005 8.832 1.00 0.00 48 MET A CA 8
ATOM 10921 C C . MET A 1 48 ? -4.255 -4.551 9.263 1.00 0.00 48 MET A C 8
ATOM 10922 O O . MET A 1 48 ? -3.905 -3.387 9.064 1.00 0.00 48 MET A O 8
ATOM 10936 N N . PRO A 1 49 ? -3.419 -5.444 9.851 1.00 0.00 49 PRO A N 8
ATOM 10937 C CA . PRO A 1 49 ? -2.006 -5.136 10.101 1.00 0.00 49 PRO A CA 8
ATOM 10938 C C . PRO A 1 49 ? -1.294 -4.641 8.843 1.00 0.00 49 PRO A C 8
ATOM 10939 O O . PRO A 1 49 ? -0.436 -3.763 8.911 1.00 0.00 49 PRO A O 8
ATOM 10950 N N . LEU A 1 50 ? -1.642 -5.218 7.693 1.00 0.00 50 LEU A N 8
ATOM 10951 C CA . LEU A 1 50 ? -1.089 -4.761 6.420 1.00 0.00 50 LEU A CA 8
ATOM 10952 C C . LEU A 1 50 ? -1.435 -3.323 6.181 1.00 0.00 50 LEU A C 8
ATOM 10953 O O . LEU A 1 50 ? -0.599 -2.531 5.776 1.00 0.00 50 LEU A O 8
ATOM 10969 N N . ARG A 1 51 ? -2.689 -3.008 6.424 1.00 0.00 51 ARG A N 8
ATOM 10970 C CA . ARG A 1 51 ? -3.176 -1.654 6.277 1.00 0.00 51 ARG A CA 8
ATOM 10971 C C . ARG A 1 51 ? -2.357 -0.707 7.141 1.00 0.00 51 ARG A C 8
ATOM 10972 O O . ARG A 1 51 ? -1.974 0.369 6.701 1.00 0.00 51 ARG A O 8
ATOM 10993 N N . ALA A 1 52 ? -2.053 -1.136 8.350 1.00 0.00 52 ALA A N 8
ATOM 10994 C CA . ALA A 1 52 ? -1.196 -0.370 9.238 1.00 0.00 52 ALA A CA 8
ATOM 10995 C C . ALA A 1 52 ? 0.229 -0.223 8.687 1.00 0.00 52 ALA A C 8
ATOM 10996 O O . ALA A 1 52 ? 0.749 0.893 8.617 1.00 0.00 52 ALA A O 8
ATOM 11003 N N . TRP A 1 53 ? 0.859 -1.331 8.262 1.00 0.00 53 TRP A N 8
ATOM 11004 C CA . TRP A 1 53 ? 2.254 -1.263 7.823 1.00 0.00 53 TRP A CA 8
ATOM 11005 C C . TRP A 1 53 ? 2.363 -0.557 6.480 1.00 0.00 53 TRP A C 8
ATOM 11006 O O . TRP A 1 53 ? 3.268 0.251 6.265 1.00 0.00 53 TRP A O 8
ATOM 11027 N N . VAL A 1 54 ? 1.426 -0.845 5.590 1.00 0.00 54 VAL A N 8
ATOM 11028 C CA . VAL A 1 54 ? 1.467 -0.315 4.241 1.00 0.00 54 VAL A CA 8
ATOM 11029 C C . VAL A 1 54 ? 1.194 1.192 4.237 1.00 0.00 54 VAL A C 8
ATOM 11030 O O . VAL A 1 54 ? 1.884 1.944 3.550 1.00 0.00 54 VAL A O 8
ATOM 11043 N N . ILE A 1 55 ? 0.205 1.632 5.019 1.00 0.00 55 ILE A N 8
ATOM 11044 C CA . ILE A 1 55 ? -0.090 3.051 5.145 1.00 0.00 55 ILE A CA 8
ATOM 11045 C C . ILE A 1 55 ? 1.082 3.787 5.782 1.00 0.00 55 ILE A C 8
ATOM 11046 O O . ILE A 1 55 ? 1.493 4.835 5.297 1.00 0.00 55 ILE A O 8
ATOM 11062 N N . LYS A 1 56 ? 1.636 3.214 6.844 1.00 0.00 56 LYS A N 8
ATOM 11063 C CA . LYS A 1 56 ? 2.726 3.853 7.574 1.00 0.00 56 LYS A CA 8
ATOM 11064 C C . LYS A 1 56 ? 3.973 4.008 6.702 1.00 0.00 56 LYS A C 8
ATOM 11065 O O . LYS A 1 56 ? 4.558 5.089 6.630 1.00 0.00 56 LYS A O 8
ATOM 11084 N N . CYS A 1 57 ? 4.366 2.934 6.030 1.00 0.00 57 CYS A N 8
ATOM 11085 C CA . CYS A 1 57 ? 5.568 2.954 5.206 1.00 0.00 57 CYS A CA 8
ATOM 11086 C C . CYS A 1 57 ? 5.389 3.866 3.996 1.00 0.00 57 CYS A C 8
ATOM 11087 O O . CYS A 1 57 ? 6.316 4.582 3.606 1.00 0.00 57 CYS A O 8
ATOM 11095 N N . ALA A 1 58 ? 4.203 3.836 3.403 1.00 0.00 58 ALA A N 8
ATOM 11096 C CA . ALA A 1 58 ? 3.884 4.723 2.294 1.00 0.00 58 ALA A CA 8
ATOM 11097 C C . ALA A 1 58 ? 3.848 6.169 2.769 1.00 0.00 58 ALA A C 8
ATOM 11098 O O . ALA A 1 58 ? 4.340 7.066 2.091 1.00 0.00 58 ALA A O 8
ATOM 11105 N N . HIS A 1 59 ? 3.260 6.372 3.943 1.00 0.00 59 HIS A N 8
ATOM 11106 C CA . HIS A 1 59 ? 3.160 7.692 4.557 1.00 0.00 59 HIS A CA 8
ATOM 11107 C C . HIS A 1 59 ? 4.538 8.335 4.673 1.00 0.00 59 HIS A C 8
ATOM 11108 O O . HIS A 1 59 ? 4.749 9.445 4.192 1.00 0.00 59 HIS A O 8
ATOM 11123 N N . GLU A 1 60 ? 5.470 7.634 5.301 1.00 0.00 60 GLU A N 8
ATOM 11124 C CA . GLU A 1 60 ? 6.803 8.179 5.508 1.00 0.00 60 GLU A CA 8
ATOM 11125 C C . GLU A 1 60 ? 7.548 8.344 4.182 1.00 0.00 60 GLU A C 8
ATOM 11126 O O . GLU A 1 60 ? 8.271 9.318 3.997 1.00 0.00 60 GLU A O 8
ATOM 11138 N N . ALA A 1 61 ? 7.349 7.412 3.255 1.00 0.00 61 ALA A N 8
ATOM 11139 C CA . ALA A 1 61 ? 7.996 7.488 1.946 1.00 0.00 61 ALA A CA 8
ATOM 11140 C C . ALA A 1 61 ? 7.486 8.688 1.155 1.00 0.00 61 ALA A C 8
ATOM 11141 O O . ALA A 1 61 ? 8.223 9.305 0.388 1.00 0.00 61 ALA A O 8
ATOM 11148 N N . LEU A 1 62 ? 6.221 9.011 1.358 1.00 0.00 62 LEU A N 8
ATOM 11149 C CA . LEU A 1 62 ? 5.573 10.115 0.663 1.00 0.00 62 LEU A CA 8
ATOM 11150 C C . LEU A 1 62 ? 5.860 11.438 1.366 1.00 0.00 62 LEU A C 8
ATOM 11151 O O . LEU A 1 62 ? 6.113 12.439 0.725 1.00 0.00 62 LEU A O 8
ATOM 11167 N N . GLU A 1 63 ? 5.821 11.441 2.683 1.00 0.00 63 GLU A N 8
ATOM 11168 C CA . GLU A 1 63 ? 5.957 12.679 3.438 1.00 0.00 63 GLU A CA 8
ATOM 11169 C C . GLU A 1 63 ? 7.423 13.105 3.549 1.00 0.00 63 GLU A C 8
ATOM 11170 O O . GLU A 1 63 ? 7.727 14.299 3.614 1.00 0.00 63 GLU A O 8
ATOM 11182 N N . LYS A 1 64 ? 8.334 12.139 3.534 1.00 0.00 64 LYS A N 8
ATOM 11183 C CA . LYS A 1 64 ? 9.756 12.442 3.650 1.00 0.00 64 LYS A CA 8
ATOM 11184 C C . LYS A 1 64 ? 10.337 12.665 2.264 1.00 0.00 64 LYS A C 8
ATOM 11185 O O . LYS A 1 64 ? 11.430 13.204 2.098 1.00 0.00 64 LYS A O 8
ATOM 11204 N N . ASN A 1 65 ? 9.570 12.252 1.274 1.00 0.00 65 ASN A N 8
ATOM 11205 C CA . ASN A 1 65 ? 9.946 12.387 -0.117 1.00 0.00 65 ASN A CA 8
ATOM 11206 C C . ASN A 1 65 ? 8.685 12.678 -0.931 1.00 0.00 65 ASN A C 8
ATOM 11207 O O . ASN A 1 65 ? 8.210 11.850 -1.707 1.00 0.00 65 ASN A O 8
ATOM 11218 N N . PRO A 1 66 ? 8.105 13.875 -0.745 1.00 0.00 66 PRO A N 8
ATOM 11219 C CA . PRO A 1 66 ? 6.793 14.214 -1.298 1.00 0.00 66 PRO A CA 8
ATOM 11220 C C . PRO A 1 66 ? 6.866 14.677 -2.749 1.00 0.00 66 PRO A C 8
ATOM 11221 O O . PRO A 1 66 ? 6.146 15.583 -3.169 1.00 0.00 66 PRO A O 8
ATOM 11232 N N . LYS A 1 67 ? 7.746 14.038 -3.508 1.00 0.00 67 LYS A N 8
ATOM 11233 C CA . LYS A 1 67 ? 7.934 14.355 -4.916 1.00 0.00 67 LYS A CA 8
ATOM 11234 C C . LYS A 1 67 ? 7.418 13.220 -5.792 1.00 0.00 67 LYS A C 8
ATOM 11235 O O . LYS A 1 67 ? 7.179 13.406 -6.985 1.00 0.00 67 LYS A O 8
ATOM 11254 N N . ILE A 1 68 ? 7.251 12.045 -5.194 1.00 0.00 68 ILE A N 8
ATOM 11255 C CA . ILE A 1 68 ? 6.860 10.862 -5.948 1.00 0.00 68 ILE A CA 8
ATOM 11256 C C . ILE A 1 68 ? 5.364 10.820 -6.215 1.00 0.00 68 ILE A C 8
ATOM 11257 O O . ILE A 1 68 ? 4.631 11.762 -5.912 1.00 0.00 68 ILE A O 8
ATOM 11273 N N . ARG A 1 69 ? 4.925 9.706 -6.777 1.00 0.00 69 ARG A N 8
ATOM 11274 C CA . ARG A 1 69 ? 3.536 9.551 -7.190 1.00 0.00 69 ARG A CA 8
ATOM 11275 C C . ARG A 1 69 ? 3.040 8.140 -6.890 1.00 0.00 69 ARG A C 8
ATOM 11276 O O . ARG A 1 69 ? 1.842 7.881 -6.911 1.00 0.00 69 ARG A O 8
ATOM 11297 N N . GLU A 1 70 ? 3.971 7.225 -6.648 1.00 0.00 70 GLU A N 8
ATOM 11298 C CA . GLU A 1 70 ? 3.641 5.879 -6.207 1.00 0.00 70 GLU A CA 8
ATOM 11299 C C . GLU A 1 70 ? 4.887 5.181 -5.666 1.00 0.00 70 GLU A C 8
ATOM 11300 O O . GLU A 1 70 ? 6.012 5.628 -5.909 1.00 0.00 70 GLU A O 8
ATOM 11312 N N . VAL A 1 71 ? 4.688 4.107 -4.924 1.00 0.00 71 VAL A N 8
ATOM 11313 C CA . VAL A 1 71 ? 5.792 3.359 -4.348 1.00 0.00 71 VAL A CA 8
ATOM 11314 C C . VAL A 1 71 ? 5.585 1.860 -4.554 1.00 0.00 71 VAL A C 8
ATOM 11315 O O . VAL A 1 71 ? 4.450 1.382 -4.668 1.00 0.00 71 VAL A O 8
ATOM 11328 N N . TYR A 1 72 ? 6.685 1.126 -4.595 1.00 0.00 72 TYR A N 8
ATOM 11329 C CA . TYR A 1 72 ? 6.646 -0.302 -4.848 1.00 0.00 72 TYR A CA 8
ATOM 11330 C C . TYR A 1 72 ? 7.005 -1.045 -3.572 1.00 0.00 72 TYR A C 8
ATOM 11331 O O . TYR A 1 72 ? 8.133 -0.951 -3.086 1.00 0.00 72 TYR A O 8
ATOM 11349 N N . LEU A 1 73 ? 6.042 -1.764 -3.027 1.00 0.00 73 LEU A N 8
ATOM 11350 C CA . LEU A 1 73 ? 6.216 -2.425 -1.747 1.00 0.00 73 LEU A CA 8
ATOM 11351 C C . LEU A 1 73 ? 6.002 -3.925 -1.860 1.00 0.00 73 LEU A C 8
ATOM 11352 O O . LEU A 1 73 ? 5.159 -4.386 -2.626 1.00 0.00 73 LEU A O 8
ATOM 11368 N N . LYS A 1 74 ? 6.775 -4.687 -1.107 1.00 0.00 74 LYS A N 8
ATOM 11369 C CA . LYS A 1 74 ? 6.519 -6.108 -0.967 1.00 0.00 74 LYS A CA 8
ATOM 11370 C C . LYS A 1 74 ? 6.188 -6.446 0.481 1.00 0.00 74 LYS A C 8
ATOM 11371 O O . LYS A 1 74 ? 6.868 -5.998 1.406 1.00 0.00 74 LYS A O 8
ATOM 11390 N N . PRO A 1 75 ? 5.105 -7.207 0.682 1.00 0.00 75 PRO A N 8
ATOM 11391 C CA . PRO A 1 75 ? 4.734 -7.752 1.991 1.00 0.00 75 PRO A CA 8
ATOM 11392 C C . PRO A 1 75 ? 5.882 -8.491 2.672 1.00 0.00 75 PRO A C 8
ATOM 11393 O O . PRO A 1 75 ? 6.754 -9.070 2.019 1.00 0.00 75 PRO A O 8
ATOM 11404 N N . ARG A 1 76 ? 5.831 -8.479 3.998 1.00 0.00 76 ARG A N 8
ATOM 11405 C CA . ARG A 1 76 ? 6.935 -8.914 4.852 1.00 0.00 76 ARG A CA 8
ATOM 11406 C C . ARG A 1 76 ? 7.251 -10.385 4.656 1.00 0.00 76 ARG A C 8
ATOM 11407 O O . ARG A 1 76 ? 8.404 -10.799 4.779 1.00 0.00 76 ARG A O 8
ATOM 11428 N N . ALA A 1 77 ? 6.222 -11.171 4.373 1.00 0.00 77 ALA A N 8
ATOM 11429 C CA . ALA A 1 77 ? 6.374 -12.606 4.237 1.00 0.00 77 ALA A CA 8
ATOM 11430 C C . ALA A 1 77 ? 7.232 -12.953 3.038 1.00 0.00 77 ALA A C 8
ATOM 11431 O O . ALA A 1 77 ? 6.865 -12.710 1.884 1.00 0.00 77 ALA A O 8
ATOM 11438 N N . VAL A 1 78 ? 8.393 -13.494 3.334 1.00 0.00 78 VAL A N 8
ATOM 11439 C CA . VAL A 1 78 ? 9.282 -14.026 2.315 1.00 0.00 78 VAL A CA 8
ATOM 11440 C C . VAL A 1 78 ? 8.602 -15.183 1.590 1.00 0.00 78 VAL A C 8
ATOM 11441 O O . VAL A 1 78 ? 8.774 -15.369 0.386 1.00 0.00 78 VAL A O 8
ATOM 11454 N N . LYS A 1 79 ? 7.791 -15.922 2.336 1.00 0.00 79 LYS A N 8
ATOM 11455 C CA . LYS A 1 79 ? 7.088 -17.091 1.821 1.00 0.00 79 LYS A CA 8
ATOM 11456 C C . LYS A 1 79 ? 6.073 -16.712 0.744 1.00 0.00 79 LYS A C 8
ATOM 11457 O O . LYS A 1 79 ? 5.753 -17.522 -0.126 1.00 0.00 79 LYS A O 8
ATOM 11476 N N . ASN A 1 80 ? 5.576 -15.478 0.792 1.00 0.00 80 ASN A N 8
ATOM 11477 C CA . ASN A 1 80 ? 4.586 -15.029 -0.184 1.00 0.00 80 ASN A CA 8
ATOM 11478 C C . ASN A 1 80 ? 5.179 -15.000 -1.585 1.00 0.00 80 ASN A C 8
ATOM 11479 O O . ASN A 1 80 ? 4.466 -15.170 -2.575 1.00 0.00 80 ASN A O 8
ATOM 11490 N N . SER A 1 81 ? 6.491 -14.768 -1.650 1.00 0.00 81 SER A N 8
ATOM 11491 C CA . SER A 1 81 ? 7.251 -14.842 -2.894 1.00 0.00 81 SER A CA 8
ATOM 11492 C C . SER A 1 81 ? 6.857 -13.746 -3.894 1.00 0.00 81 SER A C 8
ATOM 11493 O O . SER A 1 81 ? 7.502 -12.698 -3.959 1.00 0.00 81 SER A O 8
ATOM 11501 N N . SER A 1 82 ? 5.788 -13.972 -4.645 1.00 0.00 82 SER A N 8
ATOM 11502 C CA . SER A 1 82 ? 5.464 -13.122 -5.781 1.00 0.00 82 SER A CA 8
ATOM 11503 C C . SER A 1 82 ? 4.237 -12.247 -5.519 1.00 0.00 82 SER A C 8
ATOM 11504 O O . SER A 1 82 ? 3.421 -12.017 -6.416 1.00 0.00 82 SER A O 8
ATOM 11512 N N . VAL A 1 83 ? 4.105 -11.754 -4.302 1.00 0.00 83 VAL A N 8
ATOM 11513 C CA . VAL A 1 83 ? 3.060 -10.790 -4.002 1.00 0.00 83 VAL A CA 8
ATOM 11514 C C . VAL A 1 83 ? 3.666 -9.392 -3.970 1.00 0.00 83 VAL A C 8
ATOM 11515 O O . VAL A 1 83 ? 4.698 -9.166 -3.335 1.00 0.00 83 VAL A O 8
ATOM 11528 N N . GLN A 1 84 ? 3.051 -8.462 -4.681 1.00 0.00 84 GLN A N 8
ATOM 11529 C CA . GLN A 1 84 ? 3.569 -7.112 -4.758 1.00 0.00 84 GLN A CA 8
ATOM 11530 C C . GLN A 1 84 ? 2.473 -6.105 -4.468 1.00 0.00 84 GLN A C 8
ATOM 11531 O O . GLN A 1 84 ? 1.351 -6.222 -4.966 1.00 0.00 84 GLN A O 8
ATOM 11545 N N . PHE A 1 85 ? 2.802 -5.108 -3.671 1.00 0.00 85 PHE A N 8
ATOM 11546 C CA . PHE A 1 85 ? 1.859 -4.060 -3.353 1.00 0.00 85 PHE A CA 8
ATOM 11547 C C . PHE A 1 85 ? 2.226 -2.796 -4.104 1.00 0.00 85 PHE A C 8
ATOM 11548 O O . PHE A 1 85 ? 3.356 -2.310 -4.021 1.00 0.00 85 PHE A O 8
ATOM 11565 N N . HIS A 1 86 ? 1.280 -2.286 -4.863 1.00 0.00 86 HIS A N 8
ATOM 11566 C CA . HIS A 1 86 ? 1.481 -1.051 -5.590 1.00 0.00 86 HIS A CA 8
ATOM 11567 C C . HIS A 1 86 ? 0.759 0.064 -4.868 1.00 0.00 86 HIS A C 8
ATOM 11568 O O . HIS A 1 86 ? -0.464 0.175 -4.960 1.00 0.00 86 HIS A O 8
ATOM 11583 N N . VAL A 1 87 ? 1.496 0.882 -4.139 1.00 0.00 87 VAL A N 8
ATOM 11584 C CA . VAL A 1 87 ? 0.879 2.000 -3.470 1.00 0.00 87 VAL A CA 8
ATOM 11585 C C . VAL A 1 87 ? 1.000 3.219 -4.349 1.00 0.00 87 VAL A C 8
ATOM 11586 O O . VAL A 1 87 ? 2.087 3.741 -4.569 1.00 0.00 87 VAL A O 8
ATOM 11599 N N . ILE A 1 88 ? -0.123 3.655 -4.858 1.00 0.00 88 ILE A N 8
ATOM 11600 C CA . ILE A 1 88 ? -0.166 4.782 -5.750 1.00 0.00 88 ILE A CA 8
ATOM 11601 C C . ILE A 1 88 ? -0.681 5.991 -5.007 1.00 0.00 88 ILE A C 8
ATOM 11602 O O . ILE A 1 88 ? -1.597 5.882 -4.195 1.00 0.00 88 ILE A O 8
ATOM 11618 N N . PHE A 1 89 ? -0.099 7.134 -5.280 1.00 0.00 89 PHE A N 8
ATOM 11619 C CA . PHE A 1 89 ? -0.479 8.344 -4.603 1.00 0.00 89 PHE A CA 8
ATOM 11620 C C . PHE A 1 89 ? -1.380 9.162 -5.503 1.00 0.00 89 PHE A C 8
ATOM 11621 O O . PHE A 1 89 ? -0.944 9.713 -6.514 1.00 0.00 89 PHE A O 8
ATOM 11638 N N . ASP A 1 90 ? -2.647 9.200 -5.140 1.00 0.00 90 ASP A N 8
ATOM 11639 C CA . ASP A 1 90 ? -3.675 9.757 -6.004 1.00 0.00 90 ASP A CA 8
ATOM 11640 C C . ASP A 1 90 ? -3.758 11.265 -5.859 1.00 0.00 90 ASP A C 8
ATOM 11641 O O . ASP A 1 90 ? -3.713 11.795 -4.746 1.00 0.00 90 ASP A O 8
ATOM 11650 N N . GLU A 1 91 ? -3.860 11.956 -6.980 1.00 0.00 91 GLU A N 8
ATOM 11651 C CA . GLU A 1 91 ? -4.019 13.397 -6.965 1.00 0.00 91 GLU A CA 8
ATOM 11652 C C . GLU A 1 91 ? -5.498 13.757 -6.948 1.00 0.00 91 GLU A C 8
ATOM 11653 O O . GLU A 1 91 ? -6.230 13.506 -7.907 1.00 0.00 91 GLU A O 8
ATOM 11665 N N . GLU A 1 92 ? -5.933 14.350 -5.850 1.00 0.00 92 GLU A N 8
ATOM 11666 C CA . GLU A 1 92 ? -7.323 14.731 -5.679 1.00 0.00 92 GLU A CA 8
ATOM 11667 C C . GLU A 1 92 ? -7.430 15.842 -4.650 1.00 0.00 92 GLU A C 8
ATOM 11668 O O . GLU A 1 92 ? -8.229 16.773 -4.863 1.00 0.00 92 GLU A O 8
ATOM 11681 N N . GLY A 1 1 ? 8.309 -15.241 -17.637 1.00 0.00 1 GLY A N 9
ATOM 11682 C CA . GLY A 1 1 ? 8.516 -14.747 -19.019 1.00 0.00 1 GLY A CA 9
ATOM 11683 C C . GLY A 1 1 ? 8.715 -15.884 -19.998 1.00 0.00 1 GLY A C 9
ATOM 11684 O O . GLY A 1 1 ? 8.019 -16.895 -19.925 1.00 0.00 1 GLY A O 9
ATOM 11690 N N . SER A 1 2 ? 9.674 -15.733 -20.901 1.00 0.00 2 SER A N 9
ATOM 11691 C CA . SER A 1 2 ? 9.934 -16.743 -21.919 1.00 0.00 2 SER A CA 9
ATOM 11692 C C . SER A 1 2 ? 10.652 -17.952 -21.326 1.00 0.00 2 SER A C 9
ATOM 11693 O O . SER A 1 2 ? 10.472 -19.079 -21.785 1.00 0.00 2 SER A O 9
ATOM 11701 N N . ALA A 1 3 ? 11.448 -17.713 -20.293 1.00 0.00 3 ALA A N 9
ATOM 11702 C CA . ALA A 1 3 ? 12.235 -18.769 -19.674 1.00 0.00 3 ALA A CA 9
ATOM 11703 C C . ALA A 1 3 ? 11.431 -19.499 -18.606 1.00 0.00 3 ALA A C 9
ATOM 11704 O O . ALA A 1 3 ? 11.778 -19.454 -17.423 1.00 0.00 3 ALA A O 9
ATOM 11711 N N . MET A 1 4 ? 10.352 -20.156 -19.053 1.00 0.00 4 MET A N 9
ATOM 11712 C CA . MET A 1 4 ? 9.449 -20.958 -18.204 1.00 0.00 4 MET A CA 9
ATOM 11713 C C . MET A 1 4 ? 8.966 -20.187 -16.972 1.00 0.00 4 MET A C 9
ATOM 11714 O O . MET A 1 4 ? 9.163 -18.975 -16.856 1.00 0.00 4 MET A O 9
ATOM 11728 N N . GLY A 1 5 ? 8.291 -20.891 -16.074 1.00 0.00 5 GLY A N 9
ATOM 11729 C CA . GLY A 1 5 ? 7.852 -20.283 -14.839 1.00 0.00 5 GLY A CA 9
ATOM 11730 C C . GLY A 1 5 ? 6.374 -19.955 -14.839 1.00 0.00 5 GLY A C 9
ATOM 11731 O O . GLY A 1 5 ? 5.880 -19.269 -15.734 1.00 0.00 5 GLY A O 9
ATOM 11735 N N . HIS A 1 6 ? 5.666 -20.467 -13.846 1.00 0.00 6 HIS A N 9
ATOM 11736 C CA . HIS A 1 6 ? 4.266 -20.119 -13.639 1.00 0.00 6 HIS A CA 9
ATOM 11737 C C . HIS A 1 6 ? 4.119 -19.452 -12.283 1.00 0.00 6 HIS A C 9
ATOM 11738 O O . HIS A 1 6 ? 4.033 -20.125 -11.256 1.00 0.00 6 HIS A O 9
ATOM 11753 N N . MET A 1 7 ? 4.123 -18.132 -12.283 1.00 0.00 7 MET A N 9
ATOM 11754 C CA . MET A 1 7 ? 4.133 -17.368 -11.046 1.00 0.00 7 MET A CA 9
ATOM 11755 C C . MET A 1 7 ? 2.743 -16.828 -10.725 1.00 0.00 7 MET A C 9
ATOM 11756 O O . MET A 1 7 ? 2.229 -15.955 -11.428 1.00 0.00 7 MET A O 9
ATOM 11770 N N . PRO A 1 8 ? 2.114 -17.351 -9.662 1.00 0.00 8 PRO A N 9
ATOM 11771 C CA . PRO A 1 8 ? 0.807 -16.885 -9.207 1.00 0.00 8 PRO A CA 9
ATOM 11772 C C . PRO A 1 8 ? 0.922 -15.609 -8.379 1.00 0.00 8 PRO A C 9
ATOM 11773 O O . PRO A 1 8 ? 0.700 -15.610 -7.166 1.00 0.00 8 PRO A O 9
ATOM 11784 N N . ALA A 1 9 ? 1.262 -14.519 -9.047 1.00 0.00 9 ALA A N 9
ATOM 11785 C CA . ALA A 1 9 ? 1.539 -13.268 -8.368 1.00 0.00 9 ALA A CA 9
ATOM 11786 C C . ALA A 1 9 ? 0.265 -12.487 -8.098 1.00 0.00 9 ALA A C 9
ATOM 11787 O O . ALA A 1 9 ? -0.475 -12.134 -9.021 1.00 0.00 9 ALA A O 9
ATOM 11794 N N . VAL A 1 10 ? 0.009 -12.250 -6.825 1.00 0.00 10 VAL A N 9
ATOM 11795 C CA . VAL A 1 10 ? -1.101 -11.422 -6.402 1.00 0.00 10 VAL A CA 9
ATOM 11796 C C . VAL A 1 10 ? -0.625 -9.987 -6.261 1.00 0.00 10 VAL A C 9
ATOM 11797 O O . VAL A 1 10 ? 0.288 -9.700 -5.486 1.00 0.00 10 VAL A O 9
ATOM 11810 N N . ASP A 1 11 ? -1.224 -9.092 -7.024 1.00 0.00 11 ASP A N 9
ATOM 11811 C CA . ASP A 1 11 ? -0.806 -7.703 -7.011 1.00 0.00 11 ASP A CA 9
ATOM 11812 C C . ASP A 1 11 ? -1.944 -6.816 -6.532 1.00 0.00 11 ASP A C 9
ATOM 11813 O O . ASP A 1 11 ? -3.008 -6.766 -7.151 1.00 0.00 11 ASP A O 9
ATOM 11822 N N . VAL A 1 12 ? -1.715 -6.122 -5.432 1.00 0.00 12 VAL A N 9
ATOM 11823 C CA . VAL A 1 12 ? -2.734 -5.273 -4.837 1.00 0.00 12 VAL A CA 9
ATOM 11824 C C . VAL A 1 12 ? -2.437 -3.807 -5.130 1.00 0.00 12 VAL A C 9
ATOM 11825 O O . VAL A 1 12 ? -1.318 -3.341 -4.919 1.00 0.00 12 VAL A O 9
ATOM 11838 N N . GLU A 1 13 ? -3.434 -3.081 -5.617 1.00 0.00 13 GLU A N 9
ATOM 11839 C CA . GLU A 1 13 ? -3.251 -1.680 -5.953 1.00 0.00 13 GLU A CA 9
ATOM 11840 C C . GLU A 1 13 ? -3.977 -0.792 -4.946 1.00 0.00 13 GLU A C 9
ATOM 11841 O O . GLU A 1 13 ? -5.198 -0.849 -4.801 1.00 0.00 13 GLU A O 9
ATOM 11853 N N . ILE A 1 14 ? -3.208 0.011 -4.237 1.00 0.00 14 ILE A N 9
ATOM 11854 C CA . ILE A 1 14 ? -3.749 0.900 -3.225 1.00 0.00 14 ILE A CA 9
ATOM 11855 C C . ILE A 1 14 ? -3.504 2.343 -3.648 1.00 0.00 14 ILE A C 9
ATOM 11856 O O . ILE A 1 14 ? -2.400 2.685 -4.071 1.00 0.00 14 ILE A O 9
ATOM 11872 N N . HIS A 1 15 ? -4.523 3.185 -3.558 1.00 0.00 15 HIS A N 9
ATOM 11873 C CA . HIS A 1 15 ? -4.386 4.562 -4.009 1.00 0.00 15 HIS A CA 9
ATOM 11874 C C . HIS A 1 15 ? -4.657 5.528 -2.867 1.00 0.00 15 HIS A C 9
ATOM 11875 O O . HIS A 1 15 ? -5.804 5.742 -2.477 1.00 0.00 15 HIS A O 9
ATOM 11890 N N . PHE A 1 16 ? -3.604 6.154 -2.380 1.00 0.00 16 PHE A N 9
ATOM 11891 C CA . PHE A 1 16 ? -3.718 7.081 -1.273 1.00 0.00 16 PHE A CA 9
ATOM 11892 C C . PHE A 1 16 ? -3.765 8.502 -1.795 1.00 0.00 16 PHE A C 9
ATOM 11893 O O . PHE A 1 16 ? -2.955 8.877 -2.637 1.00 0.00 16 PHE A O 9
ATOM 11910 N N . PRO A 1 17 ? -4.714 9.311 -1.316 1.00 0.00 17 PRO A N 9
ATOM 11911 C CA . PRO A 1 17 ? -4.765 10.722 -1.669 1.00 0.00 17 PRO A CA 9
ATOM 11912 C C . PRO A 1 17 ? -3.554 11.437 -1.086 1.00 0.00 17 PRO A C 9
ATOM 11913 O O . PRO A 1 17 ? -3.329 11.430 0.125 1.00 0.00 17 PRO A O 9
ATOM 11924 N N . LEU A 1 18 ? -2.772 12.034 -1.983 1.00 0.00 18 LEU A N 9
ATOM 11925 C CA . LEU A 1 18 ? -1.436 12.540 -1.675 1.00 0.00 18 LEU A CA 9
ATOM 11926 C C . LEU A 1 18 ? -1.425 13.499 -0.482 1.00 0.00 18 LEU A C 9
ATOM 11927 O O . LEU A 1 18 ? -0.535 13.430 0.365 1.00 0.00 18 LEU A O 9
ATOM 11943 N N . LYS A 1 19 ? -2.401 14.388 -0.417 1.00 0.00 19 LYS A N 9
ATOM 11944 C CA . LYS A 1 19 ? -2.443 15.381 0.651 1.00 0.00 19 LYS A CA 9
ATOM 11945 C C . LYS A 1 19 ? -2.989 14.787 1.945 1.00 0.00 19 LYS A C 9
ATOM 11946 O O . LYS A 1 19 ? -2.704 15.286 3.034 1.00 0.00 19 LYS A O 9
ATOM 11965 N N . ARG A 1 20 ? -3.770 13.722 1.830 1.00 0.00 20 ARG A N 9
ATOM 11966 C CA . ARG A 1 20 ? -4.313 13.057 3.012 1.00 0.00 20 ARG A CA 9
ATOM 11967 C C . ARG A 1 20 ? -3.295 12.114 3.640 1.00 0.00 20 ARG A C 9
ATOM 11968 O O . ARG A 1 20 ? -3.188 12.039 4.862 1.00 0.00 20 ARG A O 9
ATOM 11989 N N . ILE A 1 21 ? -2.520 11.426 2.808 1.00 0.00 21 ILE A N 9
ATOM 11990 C CA . ILE A 1 21 ? -1.546 10.462 3.308 1.00 0.00 21 ILE A CA 9
ATOM 11991 C C . ILE A 1 21 ? -0.392 11.184 3.994 1.00 0.00 21 ILE A C 9
ATOM 11992 O O . ILE A 1 21 ? 0.251 10.638 4.885 1.00 0.00 21 ILE A O 9
ATOM 12008 N N . ALA A 1 22 ? -0.152 12.425 3.584 1.00 0.00 22 ALA A N 9
ATOM 12009 C CA . ALA A 1 22 ? 0.872 13.248 4.208 1.00 0.00 22 ALA A CA 9
ATOM 12010 C C . ALA A 1 22 ? 0.441 13.658 5.611 1.00 0.00 22 ALA A C 9
ATOM 12011 O O . ALA A 1 22 ? 1.271 13.836 6.505 1.00 0.00 22 ALA A O 9
ATOM 12018 N N . ALA A 1 23 ? -0.866 13.767 5.804 1.00 0.00 23 ALA A N 9
ATOM 12019 C CA . ALA A 1 23 ? -1.429 14.216 7.068 1.00 0.00 23 ALA A CA 9
ATOM 12020 C C . ALA A 1 23 ? -1.339 13.114 8.116 1.00 0.00 23 ALA A C 9
ATOM 12021 O O . ALA A 1 23 ? -1.227 11.935 7.787 1.00 0.00 23 ALA A O 9
ATOM 12028 N N . GLU A 1 24 ? -1.382 13.510 9.382 1.00 0.00 24 GLU A N 9
ATOM 12029 C CA . GLU A 1 24 ? -1.278 12.567 10.485 1.00 0.00 24 GLU A CA 9
ATOM 12030 C C . GLU A 1 24 ? -2.644 11.986 10.814 1.00 0.00 24 GLU A C 9
ATOM 12031 O O . GLU A 1 24 ? -2.752 10.912 11.400 1.00 0.00 24 GLU A O 9
ATOM 12043 N N . GLY A 1 25 ? -3.687 12.704 10.418 1.00 0.00 25 GLY A N 9
ATOM 12044 C CA . GLY A 1 25 ? -5.037 12.211 10.589 1.00 0.00 25 GLY A CA 9
ATOM 12045 C C . GLY A 1 25 ? -5.493 11.424 9.379 1.00 0.00 25 GLY A C 9
ATOM 12046 O O . GLY A 1 25 ? -6.647 11.516 8.959 1.00 0.00 25 GLY A O 9
ATOM 12050 N N . TYR A 1 26 ? -4.572 10.647 8.822 1.00 0.00 26 TYR A N 9
ATOM 12051 C CA . TYR A 1 26 ? -4.828 9.891 7.603 1.00 0.00 26 TYR A CA 9
ATOM 12052 C C . TYR A 1 26 ? -5.875 8.802 7.829 1.00 0.00 26 TYR A C 9
ATOM 12053 O O . TYR A 1 26 ? -6.703 8.545 6.960 1.00 0.00 26 TYR A O 9
ATOM 12071 N N . ALA A 1 27 ? -5.861 8.191 9.010 1.00 0.00 27 ALA A N 9
ATOM 12072 C CA . ALA A 1 27 ? -6.776 7.094 9.316 1.00 0.00 27 ALA A CA 9
ATOM 12073 C C . ALA A 1 27 ? -8.213 7.587 9.427 1.00 0.00 27 ALA A C 9
ATOM 12074 O O . ALA A 1 27 ? -9.154 6.798 9.501 1.00 0.00 27 ALA A O 9
ATOM 12081 N N . GLU A 1 28 ? -8.371 8.901 9.434 1.00 0.00 28 GLU A N 9
ATOM 12082 C CA . GLU A 1 28 ? -9.684 9.514 9.521 1.00 0.00 28 GLU A CA 9
ATOM 12083 C C . GLU A 1 28 ? -10.225 9.838 8.132 1.00 0.00 28 GLU A C 9
ATOM 12084 O O . GLU A 1 28 ? -11.358 10.303 7.990 1.00 0.00 28 GLU A O 9
ATOM 12096 N N . ASP A 1 29 ? -9.419 9.584 7.104 1.00 0.00 29 ASP A N 9
ATOM 12097 C CA . ASP A 1 29 ? -9.843 9.838 5.732 1.00 0.00 29 ASP A CA 9
ATOM 12098 C C . ASP A 1 29 ? -10.688 8.686 5.207 1.00 0.00 29 ASP A C 9
ATOM 12099 O O . ASP A 1 29 ? -10.253 7.532 5.181 1.00 0.00 29 ASP A O 9
ATOM 12108 N N . GLU A 1 30 ? -11.884 9.027 4.747 1.00 0.00 30 GLU A N 9
ATOM 12109 C CA . GLU A 1 30 ? -12.901 8.045 4.395 1.00 0.00 30 GLU A CA 9
ATOM 12110 C C . GLU A 1 30 ? -12.445 7.188 3.225 1.00 0.00 30 GLU A C 9
ATOM 12111 O O . GLU A 1 30 ? -12.829 6.022 3.099 1.00 0.00 30 GLU A O 9
ATOM 12123 N N . LEU A 1 31 ? -11.613 7.770 2.382 1.00 0.00 31 LEU A N 9
ATOM 12124 C CA . LEU A 1 31 ? -11.138 7.098 1.202 1.00 0.00 31 LEU A CA 9
ATOM 12125 C C . LEU A 1 31 ? -10.067 6.091 1.606 1.00 0.00 31 LEU A C 9
ATOM 12126 O O . LEU A 1 31 ? -10.000 4.983 1.070 1.00 0.00 31 LEU A O 9
ATOM 12142 N N . LEU A 1 32 ? -9.264 6.471 2.591 1.00 0.00 32 LEU A N 9
ATOM 12143 C CA . LEU A 1 32 ? -8.232 5.614 3.134 1.00 0.00 32 LEU A CA 9
ATOM 12144 C C . LEU A 1 32 ? -8.866 4.423 3.833 1.00 0.00 32 LEU A C 9
ATOM 12145 O O . LEU A 1 32 ? -8.407 3.286 3.705 1.00 0.00 32 LEU A O 9
ATOM 12161 N N . LEU A 1 33 ? -9.951 4.699 4.545 1.00 0.00 33 LEU A N 9
ATOM 12162 C CA . LEU A 1 33 ? -10.634 3.690 5.333 1.00 0.00 33 LEU A CA 9
ATOM 12163 C C . LEU A 1 33 ? -11.278 2.637 4.433 1.00 0.00 33 LEU A C 9
ATOM 12164 O O . LEU A 1 33 ? -11.059 1.437 4.615 1.00 0.00 33 LEU A O 9
ATOM 12180 N N . ASN A 1 34 ? -12.027 3.075 3.427 1.00 0.00 34 ASN A N 9
ATOM 12181 C CA . ASN A 1 34 ? -12.758 2.128 2.595 1.00 0.00 34 ASN A CA 9
ATOM 12182 C C . ASN A 1 34 ? -11.814 1.378 1.669 1.00 0.00 34 ASN A C 9
ATOM 12183 O O . ASN A 1 34 ? -12.026 0.202 1.396 1.00 0.00 34 ASN A O 9
ATOM 12194 N N . GLN A 1 35 ? -10.759 2.038 1.206 1.00 0.00 35 GLN A N 9
ATOM 12195 C CA . GLN A 1 35 ? -9.816 1.389 0.308 1.00 0.00 35 GLN A CA 9
ATOM 12196 C C . GLN A 1 35 ? -9.054 0.295 1.055 1.00 0.00 35 GLN A C 9
ATOM 12197 O O . GLN A 1 35 ? -8.876 -0.813 0.540 1.00 0.00 35 GLN A O 9
ATOM 12211 N N . MET A 1 36 ? -8.659 0.589 2.293 1.00 0.00 36 MET A N 9
ATOM 12212 C CA . MET A 1 36 ? -7.926 -0.372 3.101 1.00 0.00 36 MET A CA 9
ATOM 12213 C C . MET A 1 36 ? -8.878 -1.229 3.918 1.00 0.00 36 MET A C 9
ATOM 12214 O O . MET A 1 36 ? -8.457 -1.985 4.787 1.00 0.00 36 MET A O 9
ATOM 12228 N N . GLY A 1 37 ? -10.169 -1.055 3.680 1.00 0.00 37 GLY A N 9
ATOM 12229 C CA . GLY A 1 37 ? -11.139 -2.028 4.130 1.00 0.00 37 GLY A CA 9
ATOM 12230 C C . GLY A 1 37 ? -11.440 -3.029 3.031 1.00 0.00 37 GLY A C 9
ATOM 12231 O O . GLY A 1 37 ? -11.785 -4.182 3.293 1.00 0.00 37 GLY A O 9
ATOM 12235 N N . LYS A 1 38 ? -11.293 -2.573 1.789 1.00 0.00 38 LYS A N 9
ATOM 12236 C CA . LYS A 1 38 ? -11.523 -3.406 0.613 1.00 0.00 38 LYS A CA 9
ATOM 12237 C C . LYS A 1 38 ? -10.365 -4.360 0.355 1.00 0.00 38 LYS A C 9
ATOM 12238 O O . LYS A 1 38 ? -10.468 -5.560 0.602 1.00 0.00 38 LYS A O 9
ATOM 12257 N N . VAL A 1 39 ? -9.253 -3.819 -0.130 1.00 0.00 39 VAL A N 9
ATOM 12258 C CA . VAL A 1 39 ? -8.129 -4.645 -0.564 1.00 0.00 39 VAL A CA 9
ATOM 12259 C C . VAL A 1 39 ? -7.255 -5.025 0.623 1.00 0.00 39 VAL A C 9
ATOM 12260 O O . VAL A 1 39 ? -6.033 -4.884 0.598 1.00 0.00 39 VAL A O 9
ATOM 12273 N N . ASN A 1 40 ? -7.896 -5.530 1.659 1.00 0.00 40 ASN A N 9
ATOM 12274 C CA . ASN A 1 40 ? -7.222 -5.748 2.919 1.00 0.00 40 ASN A CA 9
ATOM 12275 C C . ASN A 1 40 ? -7.684 -7.026 3.612 1.00 0.00 40 ASN A C 9
ATOM 12276 O O . ASN A 1 40 ? -6.951 -7.597 4.414 1.00 0.00 40 ASN A O 9
ATOM 12287 N N . ASP A 1 41 ? -8.887 -7.489 3.302 1.00 0.00 41 ASP A N 9
ATOM 12288 C CA . ASP A 1 41 ? -9.402 -8.693 3.947 1.00 0.00 41 ASP A CA 9
ATOM 12289 C C . ASP A 1 41 ? -8.954 -9.930 3.183 1.00 0.00 41 ASP A C 9
ATOM 12290 O O . ASP A 1 41 ? -8.968 -11.040 3.711 1.00 0.00 41 ASP A O 9
ATOM 12299 N N . THR A 1 42 ? -8.543 -9.724 1.940 1.00 0.00 42 THR A N 9
ATOM 12300 C CA . THR A 1 42 ? -8.031 -10.802 1.103 1.00 0.00 42 THR A CA 9
ATOM 12301 C C . THR A 1 42 ? -6.730 -10.391 0.401 1.00 0.00 42 THR A C 9
ATOM 12302 O O . THR A 1 42 ? -6.641 -10.421 -0.824 1.00 0.00 42 THR A O 9
ATOM 12313 N N . PRO A 1 43 ? -5.696 -9.998 1.170 1.00 0.00 43 PRO A N 9
ATOM 12314 C CA . PRO A 1 43 ? -4.450 -9.480 0.629 1.00 0.00 43 PRO A CA 9
ATOM 12315 C C . PRO A 1 43 ? -3.311 -10.498 0.620 1.00 0.00 43 PRO A C 9
ATOM 12316 O O . PRO A 1 43 ? -2.139 -10.113 0.638 1.00 0.00 43 PRO A O 9
ATOM 12327 N N . GLU A 1 44 ? -3.663 -11.786 0.613 1.00 0.00 44 GLU A N 9
ATOM 12328 C CA . GLU A 1 44 ? -2.686 -12.884 0.591 1.00 0.00 44 GLU A CA 9
ATOM 12329 C C . GLU A 1 44 ? -1.930 -13.015 1.919 1.00 0.00 44 GLU A C 9
ATOM 12330 O O . GLU A 1 44 ? -1.970 -14.064 2.559 1.00 0.00 44 GLU A O 9
ATOM 12342 N N . GLU A 1 45 ? -1.257 -11.949 2.328 1.00 0.00 45 GLU A N 9
ATOM 12343 C CA . GLU A 1 45 ? -0.385 -11.994 3.497 1.00 0.00 45 GLU A CA 9
ATOM 12344 C C . GLU A 1 45 ? -1.193 -12.055 4.804 1.00 0.00 45 GLU A C 9
ATOM 12345 O O . GLU A 1 45 ? -1.453 -13.140 5.323 1.00 0.00 45 GLU A O 9
ATOM 12357 N N . GLU A 1 46 ? -1.590 -10.902 5.336 1.00 0.00 46 GLU A N 9
ATOM 12358 C CA . GLU A 1 46 ? -2.396 -10.864 6.554 1.00 0.00 46 GLU A CA 9
ATOM 12359 C C . GLU A 1 46 ? -3.648 -10.024 6.341 1.00 0.00 46 GLU A C 9
ATOM 12360 O O . GLU A 1 46 ? -4.645 -10.509 5.813 1.00 0.00 46 GLU A O 9
ATOM 12372 N N . GLY A 1 47 ? -3.582 -8.755 6.727 1.00 0.00 47 GLY A N 9
ATOM 12373 C CA . GLY A 1 47 ? -4.695 -7.856 6.501 1.00 0.00 47 GLY A CA 9
ATOM 12374 C C . GLY A 1 47 ? -4.629 -6.612 7.360 1.00 0.00 47 GLY A C 9
ATOM 12375 O O . GLY A 1 47 ? -4.147 -5.574 6.920 1.00 0.00 47 GLY A O 9
ATOM 12379 N N . MET A 1 48 ? -5.090 -6.711 8.591 1.00 0.00 48 MET A N 9
ATOM 12380 C CA . MET A 1 48 ? -5.095 -5.569 9.495 1.00 0.00 48 MET A CA 9
ATOM 12381 C C . MET A 1 48 ? -3.702 -4.927 9.639 1.00 0.00 48 MET A C 9
ATOM 12382 O O . MET A 1 48 ? -3.557 -3.708 9.461 1.00 0.00 48 MET A O 9
ATOM 12396 N N . PRO A 1 49 ? -2.641 -5.718 9.913 1.00 0.00 49 PRO A N 9
ATOM 12397 C CA . PRO A 1 49 ? -1.301 -5.165 10.067 1.00 0.00 49 PRO A CA 9
ATOM 12398 C C . PRO A 1 49 ? -0.795 -4.651 8.733 1.00 0.00 49 PRO A C 9
ATOM 12399 O O . PRO A 1 49 ? 0.006 -3.725 8.673 1.00 0.00 49 PRO A O 9
ATOM 12410 N N . LEU A 1 50 ? -1.304 -5.268 7.670 1.00 0.00 50 LEU A N 9
ATOM 12411 C CA . LEU A 1 50 ? -1.011 -4.868 6.306 1.00 0.00 50 LEU A CA 9
ATOM 12412 C C . LEU A 1 50 ? -1.397 -3.424 6.075 1.00 0.00 50 LEU A C 9
ATOM 12413 O O . LEU A 1 50 ? -0.626 -2.642 5.540 1.00 0.00 50 LEU A O 9
ATOM 12429 N N . ARG A 1 51 ? -2.586 -3.073 6.524 1.00 0.00 51 ARG A N 9
ATOM 12430 C CA . ARG A 1 51 ? -3.072 -1.711 6.416 1.00 0.00 51 ARG A CA 9
ATOM 12431 C C . ARG A 1 51 ? -2.208 -0.781 7.244 1.00 0.00 51 ARG A C 9
ATOM 12432 O O . ARG A 1 51 ? -1.777 0.263 6.765 1.00 0.00 51 ARG A O 9
ATOM 12453 N N . ALA A 1 52 ? -1.936 -1.182 8.471 1.00 0.00 52 ALA A N 9
ATOM 12454 C CA . ALA A 1 52 ? -1.116 -0.382 9.359 1.00 0.00 52 ALA A CA 9
ATOM 12455 C C . ALA A 1 52 ? 0.292 -0.165 8.794 1.00 0.00 52 ALA A C 9
ATOM 12456 O O . ALA A 1 52 ? 0.757 0.970 8.729 1.00 0.00 52 ALA A O 9
ATOM 12463 N N . TRP A 1 53 ? 0.961 -1.241 8.365 1.00 0.00 53 TRP A N 9
ATOM 12464 C CA . TRP A 1 53 ? 2.337 -1.114 7.891 1.00 0.00 53 TRP A CA 9
ATOM 12465 C C . TRP A 1 53 ? 2.406 -0.463 6.516 1.00 0.00 53 TRP A C 9
ATOM 12466 O O . TRP A 1 53 ? 3.267 0.378 6.275 1.00 0.00 53 TRP A O 9
ATOM 12487 N N . VAL A 1 54 ? 1.498 -0.837 5.623 1.00 0.00 54 VAL A N 9
ATOM 12488 C CA . VAL A 1 54 ? 1.474 -0.275 4.278 1.00 0.00 54 VAL A CA 9
ATOM 12489 C C . VAL A 1 54 ? 1.242 1.231 4.329 1.00 0.00 54 VAL A C 9
ATOM 12490 O O . VAL A 1 54 ? 2.003 2.002 3.744 1.00 0.00 54 VAL A O 9
ATOM 12503 N N . ILE A 1 55 ? 0.200 1.643 5.046 1.00 0.00 55 ILE A N 9
ATOM 12504 C CA . ILE A 1 55 ? -0.088 3.058 5.215 1.00 0.00 55 ILE A CA 9
ATOM 12505 C C . ILE A 1 55 ? 1.077 3.777 5.900 1.00 0.00 55 ILE A C 9
ATOM 12506 O O . ILE A 1 55 ? 1.451 4.880 5.504 1.00 0.00 55 ILE A O 9
ATOM 12522 N N . LYS A 1 56 ? 1.657 3.135 6.910 1.00 0.00 56 LYS A N 9
ATOM 12523 C CA . LYS A 1 56 ? 2.764 3.725 7.655 1.00 0.00 56 LYS A CA 9
ATOM 12524 C C . LYS A 1 56 ? 3.971 3.938 6.744 1.00 0.00 56 LYS A C 9
ATOM 12525 O O . LYS A 1 56 ? 4.528 5.033 6.686 1.00 0.00 56 LYS A O 9
ATOM 12544 N N . CYS A 1 57 ? 4.354 2.893 6.018 1.00 0.00 57 CYS A N 9
ATOM 12545 C CA . CYS A 1 57 ? 5.506 2.958 5.125 1.00 0.00 57 CYS A CA 9
ATOM 12546 C C . CYS A 1 57 ? 5.265 3.958 4.002 1.00 0.00 57 CYS A C 9
ATOM 12547 O O . CYS A 1 57 ? 6.158 4.727 3.642 1.00 0.00 57 CYS A O 9
ATOM 12555 N N . ALA A 1 58 ? 4.053 3.953 3.458 1.00 0.00 58 ALA A N 9
ATOM 12556 C CA . ALA A 1 58 ? 3.680 4.896 2.415 1.00 0.00 58 ALA A CA 9
ATOM 12557 C C . ALA A 1 58 ? 3.752 6.322 2.940 1.00 0.00 58 ALA A C 9
ATOM 12558 O O . ALA A 1 58 ? 4.217 7.226 2.249 1.00 0.00 58 ALA A O 9
ATOM 12565 N N . HIS A 1 59 ? 3.298 6.508 4.174 1.00 0.00 59 HIS A N 9
ATOM 12566 C CA . HIS A 1 59 ? 3.342 7.807 4.827 1.00 0.00 59 HIS A CA 9
ATOM 12567 C C . HIS A 1 59 ? 4.783 8.285 4.956 1.00 0.00 59 HIS A C 9
ATOM 12568 O O . HIS A 1 59 ? 5.111 9.412 4.586 1.00 0.00 59 HIS A O 9
ATOM 12583 N N . GLU A 1 60 ? 5.642 7.409 5.469 1.00 0.00 60 GLU A N 9
ATOM 12584 C CA . GLU A 1 60 ? 7.046 7.742 5.668 1.00 0.00 60 GLU A CA 9
ATOM 12585 C C . GLU A 1 60 ? 7.721 8.064 4.343 1.00 0.00 60 GLU A C 9
ATOM 12586 O O . GLU A 1 60 ? 8.438 9.052 4.233 1.00 0.00 60 GLU A O 9
ATOM 12598 N N . ALA A 1 61 ? 7.477 7.233 3.338 1.00 0.00 61 ALA A N 9
ATOM 12599 C CA . ALA A 1 61 ? 8.076 7.424 2.025 1.00 0.00 61 ALA A CA 9
ATOM 12600 C C . ALA A 1 61 ? 7.603 8.727 1.390 1.00 0.00 61 ALA A C 9
ATOM 12601 O O . ALA A 1 61 ? 8.402 9.493 0.853 1.00 0.00 61 ALA A O 9
ATOM 12608 N N . LEU A 1 62 ? 6.301 8.981 1.482 1.00 0.00 62 LEU A N 9
ATOM 12609 C CA . LEU A 1 62 ? 5.701 10.178 0.905 1.00 0.00 62 LEU A CA 9
ATOM 12610 C C . LEU A 1 62 ? 6.300 11.431 1.535 1.00 0.00 62 LEU A C 9
ATOM 12611 O O . LEU A 1 62 ? 6.675 12.357 0.834 1.00 0.00 62 LEU A O 9
ATOM 12627 N N . GLU A 1 63 ? 6.412 11.441 2.853 1.00 0.00 63 GLU A N 9
ATOM 12628 C CA . GLU A 1 63 ? 6.929 12.605 3.564 1.00 0.00 63 GLU A CA 9
ATOM 12629 C C . GLU A 1 63 ? 8.455 12.696 3.463 1.00 0.00 63 GLU A C 9
ATOM 12630 O O . GLU A 1 63 ? 9.021 13.787 3.541 1.00 0.00 63 GLU A O 9
ATOM 12642 N N . LYS A 1 64 ? 9.119 11.553 3.299 1.00 0.00 64 LYS A N 9
ATOM 12643 C CA . LYS A 1 64 ? 10.571 11.526 3.130 1.00 0.00 64 LYS A CA 9
ATOM 12644 C C . LYS A 1 64 ? 10.956 12.247 1.843 1.00 0.00 64 LYS A C 9
ATOM 12645 O O . LYS A 1 64 ? 11.818 13.124 1.842 1.00 0.00 64 LYS A O 9
ATOM 12664 N N . ASN A 1 65 ? 10.302 11.879 0.756 1.00 0.00 65 ASN A N 9
ATOM 12665 C CA . ASN A 1 65 ? 10.526 12.525 -0.526 1.00 0.00 65 ASN A CA 9
ATOM 12666 C C . ASN A 1 65 ? 9.188 12.917 -1.153 1.00 0.00 65 ASN A C 9
ATOM 12667 O O . ASN A 1 65 ? 8.702 12.274 -2.083 1.00 0.00 65 ASN A O 9
ATOM 12678 N N . PRO A 1 66 ? 8.576 13.998 -0.639 1.00 0.00 66 PRO A N 9
ATOM 12679 C CA . PRO A 1 66 ? 7.226 14.433 -1.036 1.00 0.00 66 PRO A CA 9
ATOM 12680 C C . PRO A 1 66 ? 7.178 15.051 -2.434 1.00 0.00 66 PRO A C 9
ATOM 12681 O O . PRO A 1 66 ? 6.509 16.057 -2.669 1.00 0.00 66 PRO A O 9
ATOM 12692 N N . LYS A 1 67 ? 7.895 14.424 -3.353 1.00 0.00 67 LYS A N 9
ATOM 12693 C CA . LYS A 1 67 ? 7.904 14.818 -4.750 1.00 0.00 67 LYS A CA 9
ATOM 12694 C C . LYS A 1 67 ? 7.529 13.620 -5.617 1.00 0.00 67 LYS A C 9
ATOM 12695 O O . LYS A 1 67 ? 7.445 13.722 -6.842 1.00 0.00 67 LYS A O 9
ATOM 12714 N N . ILE A 1 68 ? 7.301 12.487 -4.959 1.00 0.00 68 ILE A N 9
ATOM 12715 C CA . ILE A 1 68 ? 6.985 11.242 -5.648 1.00 0.00 68 ILE A CA 9
ATOM 12716 C C . ILE A 1 68 ? 5.509 11.162 -5.998 1.00 0.00 68 ILE A C 9
ATOM 12717 O O . ILE A 1 68 ? 4.749 12.106 -5.780 1.00 0.00 68 ILE A O 9
ATOM 12733 N N . ARG A 1 69 ? 5.116 10.018 -6.532 1.00 0.00 69 ARG A N 9
ATOM 12734 C CA . ARG A 1 69 ? 3.738 9.804 -6.951 1.00 0.00 69 ARG A CA 9
ATOM 12735 C C . ARG A 1 69 ? 3.280 8.377 -6.674 1.00 0.00 69 ARG A C 9
ATOM 12736 O O . ARG A 1 69 ? 2.086 8.100 -6.681 1.00 0.00 69 ARG A O 9
ATOM 12757 N N . GLU A 1 70 ? 4.224 7.464 -6.470 1.00 0.00 70 GLU A N 9
ATOM 12758 C CA . GLU A 1 70 ? 3.885 6.093 -6.118 1.00 0.00 70 GLU A CA 9
ATOM 12759 C C . GLU A 1 70 ? 5.107 5.341 -5.597 1.00 0.00 70 GLU A C 9
ATOM 12760 O O . GLU A 1 70 ? 6.246 5.728 -5.866 1.00 0.00 70 GLU A O 9
ATOM 12772 N N . VAL A 1 71 ? 4.861 4.281 -4.836 1.00 0.00 71 VAL A N 9
ATOM 12773 C CA . VAL A 1 71 ? 5.927 3.443 -4.301 1.00 0.00 71 VAL A CA 9
ATOM 12774 C C . VAL A 1 71 ? 5.577 1.970 -4.477 1.00 0.00 71 VAL A C 9
ATOM 12775 O O . VAL A 1 71 ? 4.400 1.601 -4.575 1.00 0.00 71 VAL A O 9
ATOM 12788 N N . TYR A 1 72 ? 6.596 1.131 -4.516 1.00 0.00 72 TYR A N 9
ATOM 12789 C CA . TYR A 1 72 ? 6.403 -0.282 -4.780 1.00 0.00 72 TYR A CA 9
ATOM 12790 C C . TYR A 1 72 ? 6.715 -1.097 -3.534 1.00 0.00 72 TYR A C 9
ATOM 12791 O O . TYR A 1 72 ? 7.845 -1.099 -3.040 1.00 0.00 72 TYR A O 9
ATOM 12809 N N . LEU A 1 73 ? 5.702 -1.777 -3.021 1.00 0.00 73 LEU A N 9
ATOM 12810 C CA . LEU A 1 73 ? 5.828 -2.491 -1.763 1.00 0.00 73 LEU A CA 9
ATOM 12811 C C . LEU A 1 73 ? 5.854 -3.997 -1.947 1.00 0.00 73 LEU A C 9
ATOM 12812 O O . LEU A 1 73 ? 5.119 -4.565 -2.759 1.00 0.00 73 LEU A O 9
ATOM 12828 N N . LYS A 1 74 ? 6.708 -4.627 -1.166 1.00 0.00 74 LYS A N 9
ATOM 12829 C CA . LYS A 1 74 ? 6.807 -6.069 -1.113 1.00 0.00 74 LYS A CA 9
ATOM 12830 C C . LYS A 1 74 ? 6.535 -6.526 0.319 1.00 0.00 74 LYS A C 9
ATOM 12831 O O . LYS A 1 74 ? 7.259 -6.135 1.237 1.00 0.00 74 LYS A O 9
ATOM 12850 N N . PRO A 1 75 ? 5.447 -7.305 0.518 1.00 0.00 75 PRO A N 9
ATOM 12851 C CA . PRO A 1 75 ? 5.039 -7.856 1.814 1.00 0.00 75 PRO A CA 9
ATOM 12852 C C . PRO A 1 75 ? 6.193 -8.205 2.747 1.00 0.00 75 PRO A C 9
ATOM 12853 O O . PRO A 1 75 ? 7.245 -8.683 2.316 1.00 0.00 75 PRO A O 9
ATOM 12864 N N . ARG A 1 76 ? 5.961 -7.974 4.040 1.00 0.00 76 ARG A N 9
ATOM 12865 C CA . ARG A 1 76 ? 6.932 -8.301 5.075 1.00 0.00 76 ARG A CA 9
ATOM 12866 C C . ARG A 1 76 ? 7.162 -9.799 5.091 1.00 0.00 76 ARG A C 9
ATOM 12867 O O . ARG A 1 76 ? 8.259 -10.271 5.395 1.00 0.00 76 ARG A O 9
ATOM 12888 N N . ALA A 1 77 ? 6.113 -10.544 4.761 1.00 0.00 77 ALA A N 9
ATOM 12889 C CA . ALA A 1 77 ? 6.223 -11.976 4.569 1.00 0.00 77 ALA A CA 9
ATOM 12890 C C . ALA A 1 77 ? 6.765 -12.250 3.171 1.00 0.00 77 ALA A C 9
ATOM 12891 O O . ALA A 1 77 ? 6.053 -12.730 2.285 1.00 0.00 77 ALA A O 9
ATOM 12898 N N . VAL A 1 78 ? 8.038 -11.918 2.984 1.00 0.00 78 VAL A N 9
ATOM 12899 C CA . VAL A 1 78 ? 8.705 -12.057 1.693 1.00 0.00 78 VAL A CA 9
ATOM 12900 C C . VAL A 1 78 ? 8.663 -13.505 1.210 1.00 0.00 78 VAL A C 9
ATOM 12901 O O . VAL A 1 78 ? 8.737 -13.774 0.010 1.00 0.00 78 VAL A O 9
ATOM 12914 N N . LYS A 1 79 ? 8.499 -14.428 2.159 1.00 0.00 79 LYS A N 9
ATOM 12915 C CA . LYS A 1 79 ? 8.426 -15.856 1.859 1.00 0.00 79 LYS A CA 9
ATOM 12916 C C . LYS A 1 79 ? 7.291 -16.166 0.883 1.00 0.00 79 LYS A C 9
ATOM 12917 O O . LYS A 1 79 ? 7.335 -17.170 0.166 1.00 0.00 79 LYS A O 9
ATOM 12936 N N . ASN A 1 80 ? 6.287 -15.292 0.837 1.00 0.00 80 ASN A N 9
ATOM 12937 C CA . ASN A 1 80 ? 5.159 -15.478 -0.071 1.00 0.00 80 ASN A CA 9
ATOM 12938 C C . ASN A 1 80 ? 5.638 -15.460 -1.513 1.00 0.00 80 ASN A C 9
ATOM 12939 O O . ASN A 1 80 ? 5.117 -16.190 -2.359 1.00 0.00 80 ASN A O 9
ATOM 12950 N N . SER A 1 81 ? 6.639 -14.609 -1.768 1.00 0.00 81 SER A N 9
ATOM 12951 C CA . SER A 1 81 ? 7.291 -14.492 -3.074 1.00 0.00 81 SER A CA 9
ATOM 12952 C C . SER A 1 81 ? 6.388 -13.825 -4.117 1.00 0.00 81 SER A C 9
ATOM 12953 O O . SER A 1 81 ? 6.748 -12.793 -4.688 1.00 0.00 81 SER A O 9
ATOM 12961 N N . SER A 1 82 ? 5.215 -14.393 -4.343 1.00 0.00 82 SER A N 9
ATOM 12962 C CA . SER A 1 82 ? 4.344 -13.951 -5.421 1.00 0.00 82 SER A CA 9
ATOM 12963 C C . SER A 1 82 ? 3.273 -12.969 -4.938 1.00 0.00 82 SER A C 9
ATOM 12964 O O . SER A 1 82 ? 2.078 -13.180 -5.146 1.00 0.00 82 SER A O 9
ATOM 12972 N N . VAL A 1 83 ? 3.709 -11.895 -4.290 1.00 0.00 83 VAL A N 9
ATOM 12973 C CA . VAL A 1 83 ? 2.812 -10.809 -3.904 1.00 0.00 83 VAL A CA 9
ATOM 12974 C C . VAL A 1 83 ? 3.492 -9.477 -4.100 1.00 0.00 83 VAL A C 9
ATOM 12975 O O . VAL A 1 83 ? 4.649 -9.308 -3.712 1.00 0.00 83 VAL A O 9
ATOM 12988 N N . GLN A 1 84 ? 2.785 -8.537 -4.692 1.00 0.00 84 GLN A N 9
ATOM 12989 C CA . GLN A 1 84 ? 3.288 -7.184 -4.793 1.00 0.00 84 GLN A CA 9
ATOM 12990 C C . GLN A 1 84 ? 2.189 -6.197 -4.452 1.00 0.00 84 GLN A C 9
ATOM 12991 O O . GLN A 1 84 ? 1.017 -6.424 -4.760 1.00 0.00 84 GLN A O 9
ATOM 13005 N N . PHE A 1 85 ? 2.564 -5.115 -3.802 1.00 0.00 85 PHE A N 9
ATOM 13006 C CA . PHE A 1 85 ? 1.627 -4.061 -3.474 1.00 0.00 85 PHE A CA 9
ATOM 13007 C C . PHE A 1 85 ? 2.029 -2.774 -4.173 1.00 0.00 85 PHE A C 9
ATOM 13008 O O . PHE A 1 85 ? 3.153 -2.293 -4.026 1.00 0.00 85 PHE A O 9
ATOM 13025 N N . HIS A 1 86 ? 1.111 -2.229 -4.940 1.00 0.00 86 HIS A N 9
ATOM 13026 C CA . HIS A 1 86 ? 1.349 -0.987 -5.648 1.00 0.00 86 HIS A CA 9
ATOM 13027 C C . HIS A 1 86 ? 0.681 0.161 -4.920 1.00 0.00 86 HIS A C 9
ATOM 13028 O O . HIS A 1 86 ? -0.538 0.323 -4.984 1.00 0.00 86 HIS A O 9
ATOM 13043 N N . VAL A 1 87 ? 1.476 0.950 -4.216 1.00 0.00 87 VAL A N 9
ATOM 13044 C CA . VAL A 1 87 ? 0.948 2.091 -3.502 1.00 0.00 87 VAL A CA 9
ATOM 13045 C C . VAL A 1 87 ? 1.104 3.336 -4.349 1.00 0.00 87 VAL A C 9
ATOM 13046 O O . VAL A 1 87 ? 2.213 3.800 -4.600 1.00 0.00 87 VAL A O 9
ATOM 13059 N N . ILE A 1 88 ? -0.012 3.866 -4.789 1.00 0.00 88 ILE A N 9
ATOM 13060 C CA . ILE A 1 88 ? -0.019 5.004 -5.679 1.00 0.00 88 ILE A CA 9
ATOM 13061 C C . ILE A 1 88 ? -0.607 6.214 -4.979 1.00 0.00 88 ILE A C 9
ATOM 13062 O O . ILE A 1 88 ? -1.552 6.094 -4.201 1.00 0.00 88 ILE A O 9
ATOM 13078 N N . PHE A 1 89 ? -0.043 7.371 -5.255 1.00 0.00 89 PHE A N 9
ATOM 13079 C CA . PHE A 1 89 ? -0.472 8.592 -4.621 1.00 0.00 89 PHE A CA 9
ATOM 13080 C C . PHE A 1 89 ? -1.353 9.391 -5.567 1.00 0.00 89 PHE A C 9
ATOM 13081 O O . PHE A 1 89 ? -0.894 9.901 -6.596 1.00 0.00 89 PHE A O 9
ATOM 13098 N N . ASP A 1 90 ? -2.627 9.458 -5.226 1.00 0.00 90 ASP A N 9
ATOM 13099 C CA . ASP A 1 90 ? -3.623 10.102 -6.064 1.00 0.00 90 ASP A CA 9
ATOM 13100 C C . ASP A 1 90 ? -3.528 11.613 -5.927 1.00 0.00 90 ASP A C 9
ATOM 13101 O O . ASP A 1 90 ? -3.441 12.141 -4.814 1.00 0.00 90 ASP A O 9
ATOM 13110 N N . GLU A 1 91 ? -3.535 12.301 -7.056 1.00 0.00 91 GLU A N 9
ATOM 13111 C CA . GLU A 1 91 ? -3.443 13.751 -7.066 1.00 0.00 91 GLU A CA 9
ATOM 13112 C C . GLU A 1 91 ? -4.817 14.362 -6.832 1.00 0.00 91 GLU A C 9
ATOM 13113 O O . GLU A 1 91 ? -5.743 14.189 -7.627 1.00 0.00 91 GLU A O 9
ATOM 13125 N N . GLU A 1 92 ? -4.932 15.069 -5.723 1.00 0.00 92 GLU A N 9
ATOM 13126 C CA . GLU A 1 92 ? -6.209 15.582 -5.267 1.00 0.00 92 GLU A CA 9
ATOM 13127 C C . GLU A 1 92 ? -6.243 17.110 -5.333 1.00 0.00 92 GLU A C 9
ATOM 13128 O O . GLU A 1 92 ? -6.006 17.660 -6.428 1.00 0.00 92 GLU A O 9
ATOM 13141 N N . GLY A 1 1 ? -2.811 -30.260 -24.770 1.00 0.00 1 GLY A N 10
ATOM 13142 C CA . GLY A 1 1 ? -2.046 -29.062 -24.353 1.00 0.00 1 GLY A CA 10
ATOM 13143 C C . GLY A 1 1 ? -1.619 -29.147 -22.908 1.00 0.00 1 GLY A C 10
ATOM 13144 O O . GLY A 1 1 ? -2.188 -29.917 -22.134 1.00 0.00 1 GLY A O 10
ATOM 13150 N N . SER A 1 2 ? -0.616 -28.369 -22.543 1.00 0.00 2 SER A N 10
ATOM 13151 C CA . SER A 1 2 ? -0.096 -28.382 -21.190 1.00 0.00 2 SER A CA 10
ATOM 13152 C C . SER A 1 2 ? -0.411 -27.068 -20.483 1.00 0.00 2 SER A C 10
ATOM 13153 O O . SER A 1 2 ? -0.638 -26.041 -21.129 1.00 0.00 2 SER A O 10
ATOM 13161 N N . ALA A 1 3 ? -0.452 -27.112 -19.159 1.00 0.00 3 ALA A N 10
ATOM 13162 C CA . ALA A 1 3 ? -0.686 -25.919 -18.360 1.00 0.00 3 ALA A CA 10
ATOM 13163 C C . ALA A 1 3 ? 0.538 -25.018 -18.396 1.00 0.00 3 ALA A C 10
ATOM 13164 O O . ALA A 1 3 ? 1.670 -25.503 -18.418 1.00 0.00 3 ALA A O 10
ATOM 13171 N N . MET A 1 4 ? 0.313 -23.713 -18.402 1.00 0.00 4 MET A N 10
ATOM 13172 C CA . MET A 1 4 ? 1.400 -22.746 -18.506 1.00 0.00 4 MET A CA 10
ATOM 13173 C C . MET A 1 4 ? 2.041 -22.503 -17.143 1.00 0.00 4 MET A C 10
ATOM 13174 O O . MET A 1 4 ? 2.051 -21.380 -16.634 1.00 0.00 4 MET A O 10
ATOM 13188 N N . GLY A 1 5 ? 2.574 -23.567 -16.561 1.00 0.00 5 GLY A N 10
ATOM 13189 C CA . GLY A 1 5 ? 3.192 -23.474 -15.256 1.00 0.00 5 GLY A CA 10
ATOM 13190 C C . GLY A 1 5 ? 2.179 -23.239 -14.155 1.00 0.00 5 GLY A C 10
ATOM 13191 O O . GLY A 1 5 ? 0.977 -23.143 -14.410 1.00 0.00 5 GLY A O 10
ATOM 13195 N N . HIS A 1 6 ? 2.660 -23.152 -12.929 1.00 0.00 6 HIS A N 10
ATOM 13196 C CA . HIS A 1 6 ? 1.808 -22.879 -11.783 1.00 0.00 6 HIS A CA 10
ATOM 13197 C C . HIS A 1 6 ? 2.510 -21.921 -10.838 1.00 0.00 6 HIS A C 10
ATOM 13198 O O . HIS A 1 6 ? 2.718 -22.219 -9.662 1.00 0.00 6 HIS A O 10
ATOM 13213 N N . MET A 1 7 ? 2.892 -20.775 -11.377 1.00 0.00 7 MET A N 10
ATOM 13214 C CA . MET A 1 7 ? 3.562 -19.743 -10.603 1.00 0.00 7 MET A CA 10
ATOM 13215 C C . MET A 1 7 ? 2.659 -18.519 -10.478 1.00 0.00 7 MET A C 10
ATOM 13216 O O . MET A 1 7 ? 2.711 -17.609 -11.310 1.00 0.00 7 MET A O 10
ATOM 13230 N N . PRO A 1 8 ? 1.803 -18.490 -9.446 1.00 0.00 8 PRO A N 10
ATOM 13231 C CA . PRO A 1 8 ? 0.847 -17.405 -9.237 1.00 0.00 8 PRO A CA 10
ATOM 13232 C C . PRO A 1 8 ? 1.527 -16.130 -8.763 1.00 0.00 8 PRO A C 10
ATOM 13233 O O . PRO A 1 8 ? 2.430 -16.168 -7.930 1.00 0.00 8 PRO A O 10
ATOM 13244 N N . ALA A 1 9 ? 1.096 -15.005 -9.305 1.00 0.00 9 ALA A N 10
ATOM 13245 C CA . ALA A 1 9 ? 1.630 -13.718 -8.912 1.00 0.00 9 ALA A CA 10
ATOM 13246 C C . ALA A 1 9 ? 0.507 -12.812 -8.432 1.00 0.00 9 ALA A C 10
ATOM 13247 O O . ALA A 1 9 ? -0.360 -12.416 -9.212 1.00 0.00 9 ALA A O 10
ATOM 13254 N N . VAL A 1 10 ? 0.521 -12.494 -7.148 1.00 0.00 10 VAL A N 10
ATOM 13255 C CA . VAL A 1 10 ? -0.512 -11.656 -6.568 1.00 0.00 10 VAL A CA 10
ATOM 13256 C C . VAL A 1 10 ? -0.095 -10.195 -6.645 1.00 0.00 10 VAL A C 10
ATOM 13257 O O . VAL A 1 10 ? 0.925 -9.804 -6.083 1.00 0.00 10 VAL A O 10
ATOM 13270 N N . ASP A 1 11 ? -0.880 -9.400 -7.350 1.00 0.00 11 ASP A N 10
ATOM 13271 C CA . ASP A 1 11 ? -0.564 -7.993 -7.536 1.00 0.00 11 ASP A CA 10
ATOM 13272 C C . ASP A 1 11 ? -1.767 -7.142 -7.150 1.00 0.00 11 ASP A C 10
ATOM 13273 O O . ASP A 1 11 ? -2.842 -7.263 -7.744 1.00 0.00 11 ASP A O 10
ATOM 13282 N N . VAL A 1 12 ? -1.582 -6.292 -6.149 1.00 0.00 12 VAL A N 10
ATOM 13283 C CA . VAL A 1 12 ? -2.665 -5.470 -5.623 1.00 0.00 12 VAL A CA 10
ATOM 13284 C C . VAL A 1 12 ? -2.318 -3.987 -5.738 1.00 0.00 12 VAL A C 10
ATOM 13285 O O . VAL A 1 12 ? -1.172 -3.595 -5.498 1.00 0.00 12 VAL A O 10
ATOM 13298 N N . GLU A 1 13 ? -3.294 -3.171 -6.116 1.00 0.00 13 GLU A N 10
ATOM 13299 C CA . GLU A 1 13 ? -3.076 -1.741 -6.253 1.00 0.00 13 GLU A CA 10
ATOM 13300 C C . GLU A 1 13 ? -3.761 -0.992 -5.116 1.00 0.00 13 GLU A C 10
ATOM 13301 O O . GLU A 1 13 ? -4.944 -1.198 -4.835 1.00 0.00 13 GLU A O 10
ATOM 13313 N N . ILE A 1 14 ? -3.006 -0.140 -4.452 1.00 0.00 14 ILE A N 10
ATOM 13314 C CA . ILE A 1 14 ? -3.530 0.668 -3.369 1.00 0.00 14 ILE A CA 10
ATOM 13315 C C . ILE A 1 14 ? -3.426 2.141 -3.744 1.00 0.00 14 ILE A C 10
ATOM 13316 O O . ILE A 1 14 ? -2.534 2.526 -4.498 1.00 0.00 14 ILE A O 10
ATOM 13332 N N . HIS A 1 15 ? -4.335 2.964 -3.246 1.00 0.00 15 HIS A N 10
ATOM 13333 C CA . HIS A 1 15 ? -4.316 4.383 -3.566 1.00 0.00 15 HIS A CA 10
ATOM 13334 C C . HIS A 1 15 ? -4.308 5.230 -2.301 1.00 0.00 15 HIS A C 10
ATOM 13335 O O . HIS A 1 15 ? -5.180 5.100 -1.449 1.00 0.00 15 HIS A O 10
ATOM 13350 N N . PHE A 1 16 ? -3.302 6.076 -2.184 1.00 0.00 16 PHE A N 10
ATOM 13351 C CA . PHE A 1 16 ? -3.181 6.995 -1.064 1.00 0.00 16 PHE A CA 10
ATOM 13352 C C . PHE A 1 16 ? -3.021 8.420 -1.580 1.00 0.00 16 PHE A C 10
ATOM 13353 O O . PHE A 1 16 ? -1.985 8.755 -2.139 1.00 0.00 16 PHE A O 10
ATOM 13370 N N . PRO A 1 17 ? -4.047 9.276 -1.436 1.00 0.00 17 PRO A N 10
ATOM 13371 C CA . PRO A 1 17 ? -3.958 10.676 -1.865 1.00 0.00 17 PRO A CA 10
ATOM 13372 C C . PRO A 1 17 ? -2.804 11.398 -1.182 1.00 0.00 17 PRO A C 10
ATOM 13373 O O . PRO A 1 17 ? -2.747 11.435 0.050 1.00 0.00 17 PRO A O 10
ATOM 13384 N N . LEU A 1 18 ? -1.907 11.979 -1.985 1.00 0.00 18 LEU A N 10
ATOM 13385 C CA . LEU A 1 18 ? -0.643 12.529 -1.493 1.00 0.00 18 LEU A CA 10
ATOM 13386 C C . LEU A 1 18 ? -0.796 13.353 -0.212 1.00 0.00 18 LEU A C 10
ATOM 13387 O O . LEU A 1 18 ? -0.071 13.135 0.755 1.00 0.00 18 LEU A O 10
ATOM 13403 N N . LYS A 1 19 ? -1.734 14.289 -0.194 1.00 0.00 19 LYS A N 10
ATOM 13404 C CA . LYS A 1 19 ? -1.855 15.194 0.947 1.00 0.00 19 LYS A CA 10
ATOM 13405 C C . LYS A 1 19 ? -2.526 14.526 2.146 1.00 0.00 19 LYS A C 10
ATOM 13406 O O . LYS A 1 19 ? -2.242 14.866 3.294 1.00 0.00 19 LYS A O 10
ATOM 13425 N N . ARG A 1 20 ? -3.395 13.564 1.878 1.00 0.00 20 ARG A N 10
ATOM 13426 C CA . ARG A 1 20 ? -4.136 12.892 2.943 1.00 0.00 20 ARG A CA 10
ATOM 13427 C C . ARG A 1 20 ? -3.276 11.834 3.615 1.00 0.00 20 ARG A C 10
ATOM 13428 O O . ARG A 1 20 ? -3.367 11.627 4.821 1.00 0.00 20 ARG A O 10
ATOM 13449 N N . ILE A 1 21 ? -2.416 11.188 2.841 1.00 0.00 21 ILE A N 10
ATOM 13450 C CA . ILE A 1 21 ? -1.506 10.197 3.396 1.00 0.00 21 ILE A CA 10
ATOM 13451 C C . ILE A 1 21 ? -0.396 10.891 4.184 1.00 0.00 21 ILE A C 10
ATOM 13452 O O . ILE A 1 21 ? 0.310 10.269 4.970 1.00 0.00 21 ILE A O 10
ATOM 13468 N N . ALA A 1 22 ? -0.271 12.198 3.981 1.00 0.00 22 ALA A N 10
ATOM 13469 C CA . ALA A 1 22 ? 0.723 12.992 4.689 1.00 0.00 22 ALA A CA 10
ATOM 13470 C C . ALA A 1 22 ? 0.164 13.532 6.003 1.00 0.00 22 ALA A C 10
ATOM 13471 O O . ALA A 1 22 ? 0.896 14.104 6.811 1.00 0.00 22 ALA A O 10
ATOM 13478 N N . ALA A 1 23 ? -1.132 13.347 6.216 1.00 0.00 23 ALA A N 10
ATOM 13479 C CA . ALA A 1 23 ? -1.784 13.837 7.423 1.00 0.00 23 ALA A CA 10
ATOM 13480 C C . ALA A 1 23 ? -1.604 12.851 8.570 1.00 0.00 23 ALA A C 10
ATOM 13481 O O . ALA A 1 23 ? -1.497 11.645 8.356 1.00 0.00 23 ALA A O 10
ATOM 13488 N N . GLU A 1 24 ? -1.554 13.376 9.788 1.00 0.00 24 GLU A N 10
ATOM 13489 C CA . GLU A 1 24 ? -1.411 12.554 10.982 1.00 0.00 24 GLU A CA 10
ATOM 13490 C C . GLU A 1 24 ? -2.757 11.953 11.359 1.00 0.00 24 GLU A C 10
ATOM 13491 O O . GLU A 1 24 ? -2.851 10.788 11.746 1.00 0.00 24 GLU A O 10
ATOM 13503 N N . GLY A 1 25 ? -3.804 12.755 11.227 1.00 0.00 25 GLY A N 10
ATOM 13504 C CA . GLY A 1 25 ? -5.146 12.287 11.504 1.00 0.00 25 GLY A CA 10
ATOM 13505 C C . GLY A 1 25 ? -5.821 11.755 10.256 1.00 0.00 25 GLY A C 10
ATOM 13506 O O . GLY A 1 25 ? -6.987 12.054 9.994 1.00 0.00 25 GLY A O 10
ATOM 13510 N N . TYR A 1 26 ? -5.082 10.960 9.492 1.00 0.00 26 TYR A N 10
ATOM 13511 C CA . TYR A 1 26 ? -5.571 10.415 8.228 1.00 0.00 26 TYR A CA 10
ATOM 13512 C C . TYR A 1 26 ? -6.660 9.368 8.457 1.00 0.00 26 TYR A C 10
ATOM 13513 O O . TYR A 1 26 ? -7.325 8.931 7.521 1.00 0.00 26 TYR A O 10
ATOM 13531 N N . ALA A 1 27 ? -6.830 8.965 9.712 1.00 0.00 27 ALA A N 10
ATOM 13532 C CA . ALA A 1 27 ? -7.856 7.996 10.075 1.00 0.00 27 ALA A CA 10
ATOM 13533 C C . ALA A 1 27 ? -9.244 8.578 9.849 1.00 0.00 27 ALA A C 10
ATOM 13534 O O . ALA A 1 27 ? -10.223 7.848 9.696 1.00 0.00 27 ALA A O 10
ATOM 13541 N N . GLU A 1 28 ? -9.313 9.903 9.821 1.00 0.00 28 GLU A N 10
ATOM 13542 C CA . GLU A 1 28 ? -10.563 10.606 9.575 1.00 0.00 28 GLU A CA 10
ATOM 13543 C C . GLU A 1 28 ? -10.878 10.648 8.088 1.00 0.00 28 GLU A C 10
ATOM 13544 O O . GLU A 1 28 ? -12.015 10.919 7.687 1.00 0.00 28 GLU A O 10
ATOM 13556 N N . ASP A 1 29 ? -9.866 10.386 7.272 1.00 0.00 29 ASP A N 10
ATOM 13557 C CA . ASP A 1 29 ? -10.029 10.360 5.834 1.00 0.00 29 ASP A CA 10
ATOM 13558 C C . ASP A 1 29 ? -10.596 9.014 5.408 1.00 0.00 29 ASP A C 10
ATOM 13559 O O . ASP A 1 29 ? -9.858 8.053 5.197 1.00 0.00 29 ASP A O 10
ATOM 13568 N N . GLU A 1 30 ? -11.917 8.963 5.274 1.00 0.00 30 GLU A N 10
ATOM 13569 C CA . GLU A 1 30 ? -12.621 7.715 5.012 1.00 0.00 30 GLU A CA 10
ATOM 13570 C C . GLU A 1 30 ? -12.154 7.098 3.704 1.00 0.00 30 GLU A C 10
ATOM 13571 O O . GLU A 1 30 ? -12.122 5.882 3.566 1.00 0.00 30 GLU A O 10
ATOM 13583 N N . LEU A 1 31 ? -11.769 7.946 2.760 1.00 0.00 31 LEU A N 10
ATOM 13584 C CA . LEU A 1 31 ? -11.305 7.494 1.462 1.00 0.00 31 LEU A CA 10
ATOM 13585 C C . LEU A 1 31 ? -10.119 6.545 1.648 1.00 0.00 31 LEU A C 10
ATOM 13586 O O . LEU A 1 31 ? -10.067 5.469 1.048 1.00 0.00 31 LEU A O 10
ATOM 13602 N N . LEU A 1 32 ? -9.218 6.921 2.551 1.00 0.00 32 LEU A N 10
ATOM 13603 C CA . LEU A 1 32 ? -8.045 6.140 2.859 1.00 0.00 32 LEU A CA 10
ATOM 13604 C C . LEU A 1 32 ? -8.454 4.801 3.470 1.00 0.00 32 LEU A C 10
ATOM 13605 O O . LEU A 1 32 ? -7.934 3.742 3.103 1.00 0.00 32 LEU A O 10
ATOM 13621 N N . LEU A 1 33 ? -9.416 4.865 4.382 1.00 0.00 33 LEU A N 10
ATOM 13622 C CA . LEU A 1 33 ? -9.904 3.688 5.087 1.00 0.00 33 LEU A CA 10
ATOM 13623 C C . LEU A 1 33 ? -10.636 2.753 4.129 1.00 0.00 33 LEU A C 10
ATOM 13624 O O . LEU A 1 33 ? -10.416 1.546 4.143 1.00 0.00 33 LEU A O 10
ATOM 13640 N N . ASN A 1 34 ? -11.493 3.323 3.288 1.00 0.00 34 ASN A N 10
ATOM 13641 C CA . ASN A 1 34 ? -12.267 2.544 2.322 1.00 0.00 34 ASN A CA 10
ATOM 13642 C C . ASN A 1 34 ? -11.351 1.725 1.436 1.00 0.00 34 ASN A C 10
ATOM 13643 O O . ASN A 1 34 ? -11.574 0.532 1.232 1.00 0.00 34 ASN A O 10
ATOM 13654 N N . GLN A 1 35 ? -10.302 2.363 0.938 1.00 0.00 35 GLN A N 10
ATOM 13655 C CA . GLN A 1 35 ? -9.359 1.694 0.056 1.00 0.00 35 GLN A CA 10
ATOM 13656 C C . GLN A 1 35 ? -8.633 0.576 0.797 1.00 0.00 35 GLN A C 10
ATOM 13657 O O . GLN A 1 35 ? -8.525 -0.551 0.296 1.00 0.00 35 GLN A O 10
ATOM 13671 N N . MET A 1 36 ? -8.193 0.869 2.017 1.00 0.00 36 MET A N 10
ATOM 13672 C CA . MET A 1 36 ? -7.471 -0.116 2.812 1.00 0.00 36 MET A CA 10
ATOM 13673 C C . MET A 1 36 ? -8.408 -0.919 3.700 1.00 0.00 36 MET A C 10
ATOM 13674 O O . MET A 1 36 ? -7.989 -1.502 4.699 1.00 0.00 36 MET A O 10
ATOM 13688 N N . GLY A 1 37 ? -9.682 -0.885 3.367 1.00 0.00 37 GLY A N 10
ATOM 13689 C CA . GLY A 1 37 ? -10.614 -1.858 3.892 1.00 0.00 37 GLY A CA 10
ATOM 13690 C C . GLY A 1 37 ? -11.055 -2.802 2.796 1.00 0.00 37 GLY A C 10
ATOM 13691 O O . GLY A 1 37 ? -11.324 -3.980 3.033 1.00 0.00 37 GLY A O 10
ATOM 13695 N N . LYS A 1 38 ? -11.102 -2.267 1.582 1.00 0.00 38 LYS A N 10
ATOM 13696 C CA . LYS A 1 38 ? -11.493 -3.021 0.403 1.00 0.00 38 LYS A CA 10
ATOM 13697 C C . LYS A 1 38 ? -10.423 -4.039 0.023 1.00 0.00 38 LYS A C 10
ATOM 13698 O O . LYS A 1 38 ? -10.656 -5.245 0.071 1.00 0.00 38 LYS A O 10
ATOM 13717 N N . VAL A 1 39 ? -9.242 -3.549 -0.340 1.00 0.00 39 VAL A N 10
ATOM 13718 C CA . VAL A 1 39 ? -8.169 -4.421 -0.816 1.00 0.00 39 VAL A CA 10
ATOM 13719 C C . VAL A 1 39 ? -7.299 -4.865 0.352 1.00 0.00 39 VAL A C 10
ATOM 13720 O O . VAL A 1 39 ? -6.074 -4.939 0.258 1.00 0.00 39 VAL A O 10
ATOM 13733 N N . ASN A 1 40 ? -7.954 -5.192 1.450 1.00 0.00 40 ASN A N 10
ATOM 13734 C CA . ASN A 1 40 ? -7.258 -5.412 2.702 1.00 0.00 40 ASN A CA 10
ATOM 13735 C C . ASN A 1 40 ? -7.779 -6.630 3.455 1.00 0.00 40 ASN A C 10
ATOM 13736 O O . ASN A 1 40 ? -7.073 -7.199 4.286 1.00 0.00 40 ASN A O 10
ATOM 13747 N N . ASP A 1 41 ? -9.004 -7.035 3.158 1.00 0.00 41 ASP A N 10
ATOM 13748 C CA . ASP A 1 41 ? -9.638 -8.125 3.891 1.00 0.00 41 ASP A CA 10
ATOM 13749 C C . ASP A 1 41 ? -8.879 -9.432 3.693 1.00 0.00 41 ASP A C 10
ATOM 13750 O O . ASP A 1 41 ? -8.648 -10.178 4.646 1.00 0.00 41 ASP A O 10
ATOM 13759 N N . THR A 1 42 ? -8.490 -9.696 2.457 1.00 0.00 42 THR A N 10
ATOM 13760 C CA . THR A 1 42 ? -7.684 -10.862 2.145 1.00 0.00 42 THR A CA 10
ATOM 13761 C C . THR A 1 42 ? -6.546 -10.479 1.195 1.00 0.00 42 THR A C 10
ATOM 13762 O O . THR A 1 42 ? -6.617 -10.679 -0.019 1.00 0.00 42 THR A O 10
ATOM 13773 N N . PRO A 1 43 ? -5.482 -9.885 1.750 1.00 0.00 43 PRO A N 10
ATOM 13774 C CA . PRO A 1 43 ? -4.326 -9.453 0.984 1.00 0.00 43 PRO A CA 10
ATOM 13775 C C . PRO A 1 43 ? -3.243 -10.528 0.898 1.00 0.00 43 PRO A C 10
ATOM 13776 O O . PRO A 1 43 ? -2.099 -10.233 0.542 1.00 0.00 43 PRO A O 10
ATOM 13787 N N . GLU A 1 44 ? -3.617 -11.761 1.253 1.00 0.00 44 GLU A N 10
ATOM 13788 C CA . GLU A 1 44 ? -2.716 -12.920 1.242 1.00 0.00 44 GLU A CA 10
ATOM 13789 C C . GLU A 1 44 ? -1.704 -12.849 2.390 1.00 0.00 44 GLU A C 10
ATOM 13790 O O . GLU A 1 44 ? -1.487 -13.833 3.095 1.00 0.00 44 GLU A O 10
ATOM 13802 N N . GLU A 1 45 ? -1.081 -11.690 2.557 1.00 0.00 45 GLU A N 10
ATOM 13803 C CA . GLU A 1 45 ? -0.191 -11.440 3.683 1.00 0.00 45 GLU A CA 10
ATOM 13804 C C . GLU A 1 45 ? -0.905 -11.675 5.008 1.00 0.00 45 GLU A C 10
ATOM 13805 O O . GLU A 1 45 ? -0.743 -12.717 5.644 1.00 0.00 45 GLU A O 10
ATOM 13817 N N . GLU A 1 46 ? -1.703 -10.695 5.405 1.00 0.00 46 GLU A N 10
ATOM 13818 C CA . GLU A 1 46 ? -2.415 -10.734 6.671 1.00 0.00 46 GLU A CA 10
ATOM 13819 C C . GLU A 1 46 ? -3.760 -10.045 6.520 1.00 0.00 46 GLU A C 10
ATOM 13820 O O . GLU A 1 46 ? -4.718 -10.634 6.029 1.00 0.00 46 GLU A O 10
ATOM 13832 N N . GLY A 1 47 ? -3.823 -8.794 6.947 1.00 0.00 47 GLY A N 10
ATOM 13833 C CA . GLY A 1 47 ? -4.951 -7.954 6.632 1.00 0.00 47 GLY A CA 10
ATOM 13834 C C . GLY A 1 47 ? -4.849 -6.634 7.350 1.00 0.00 47 GLY A C 10
ATOM 13835 O O . GLY A 1 47 ? -4.329 -5.656 6.808 1.00 0.00 47 GLY A O 10
ATOM 13839 N N . MET A 1 48 ? -5.281 -6.623 8.596 1.00 0.00 48 MET A N 10
ATOM 13840 C CA . MET A 1 48 ? -5.196 -5.439 9.425 1.00 0.00 48 MET A CA 10
ATOM 13841 C C . MET A 1 48 ? -3.763 -4.876 9.495 1.00 0.00 48 MET A C 10
ATOM 13842 O O . MET A 1 48 ? -3.570 -3.670 9.318 1.00 0.00 48 MET A O 10
ATOM 13856 N N . PRO A 1 49 ? -2.727 -5.718 9.705 1.00 0.00 49 PRO A N 10
ATOM 13857 C CA . PRO A 1 49 ? -1.349 -5.243 9.805 1.00 0.00 49 PRO A CA 10
ATOM 13858 C C . PRO A 1 49 ? -0.824 -4.825 8.441 1.00 0.00 49 PRO A C 10
ATOM 13859 O O . PRO A 1 49 ? 0.027 -3.946 8.337 1.00 0.00 49 PRO A O 10
ATOM 13870 N N . LEU A 1 50 ? -1.368 -5.456 7.397 1.00 0.00 50 LEU A N 10
ATOM 13871 C CA . LEU A 1 50 ? -1.044 -5.106 6.020 1.00 0.00 50 LEU A CA 10
ATOM 13872 C C . LEU A 1 50 ? -1.361 -3.634 5.801 1.00 0.00 50 LEU A C 10
ATOM 13873 O O . LEU A 1 50 ? -0.560 -2.889 5.247 1.00 0.00 50 LEU A O 10
ATOM 13889 N N . ARG A 1 51 ? -2.521 -3.220 6.288 1.00 0.00 51 ARG A N 10
ATOM 13890 C CA . ARG A 1 51 ? -2.946 -1.835 6.184 1.00 0.00 51 ARG A CA 10
ATOM 13891 C C . ARG A 1 51 ? -2.065 -0.927 7.023 1.00 0.00 51 ARG A C 10
ATOM 13892 O O . ARG A 1 51 ? -1.569 0.084 6.535 1.00 0.00 51 ARG A O 10
ATOM 13913 N N . ALA A 1 52 ? -1.859 -1.305 8.274 1.00 0.00 52 ALA A N 10
ATOM 13914 C CA . ALA A 1 52 ? -1.077 -0.497 9.193 1.00 0.00 52 ALA A CA 10
ATOM 13915 C C . ALA A 1 52 ? 0.338 -0.257 8.672 1.00 0.00 52 ALA A C 10
ATOM 13916 O O . ALA A 1 52 ? 0.806 0.881 8.647 1.00 0.00 52 ALA A O 10
ATOM 13923 N N . TRP A 1 53 ? 1.014 -1.318 8.234 1.00 0.00 53 TRP A N 10
ATOM 13924 C CA . TRP A 1 53 ? 2.387 -1.182 7.771 1.00 0.00 53 TRP A CA 10
ATOM 13925 C C . TRP A 1 53 ? 2.441 -0.482 6.417 1.00 0.00 53 TRP A C 10
ATOM 13926 O O . TRP A 1 53 ? 3.331 0.334 6.177 1.00 0.00 53 TRP A O 10
ATOM 13947 N N . VAL A 1 54 ? 1.494 -0.796 5.536 1.00 0.00 54 VAL A N 10
ATOM 13948 C CA . VAL A 1 54 ? 1.507 -0.244 4.190 1.00 0.00 54 VAL A CA 10
ATOM 13949 C C . VAL A 1 54 ? 1.180 1.250 4.214 1.00 0.00 54 VAL A C 10
ATOM 13950 O O . VAL A 1 54 ? 1.836 2.044 3.538 1.00 0.00 54 VAL A O 10
ATOM 13963 N N . ILE A 1 55 ? 0.180 1.633 5.012 1.00 0.00 55 ILE A N 10
ATOM 13964 C CA . ILE A 1 55 ? -0.142 3.038 5.207 1.00 0.00 55 ILE A CA 10
ATOM 13965 C C . ILE A 1 55 ? 1.029 3.770 5.857 1.00 0.00 55 ILE A C 10
ATOM 13966 O O . ILE A 1 55 ? 1.371 4.884 5.465 1.00 0.00 55 ILE A O 10
ATOM 13982 N N . LYS A 1 56 ? 1.662 3.125 6.832 1.00 0.00 56 LYS A N 10
ATOM 13983 C CA . LYS A 1 56 ? 2.797 3.718 7.525 1.00 0.00 56 LYS A CA 10
ATOM 13984 C C . LYS A 1 56 ? 3.982 3.905 6.580 1.00 0.00 56 LYS A C 10
ATOM 13985 O O . LYS A 1 56 ? 4.613 4.962 6.565 1.00 0.00 56 LYS A O 10
ATOM 14004 N N . CYS A 1 57 ? 4.270 2.883 5.783 1.00 0.00 57 CYS A N 10
ATOM 14005 C CA . CYS A 1 57 ? 5.402 2.927 4.866 1.00 0.00 57 CYS A CA 10
ATOM 14006 C C . CYS A 1 57 ? 5.201 4.020 3.824 1.00 0.00 57 CYS A C 10
ATOM 14007 O O . CYS A 1 57 ? 6.114 4.799 3.548 1.00 0.00 57 CYS A O 10
ATOM 14015 N N . ALA A 1 58 ? 3.996 4.091 3.269 1.00 0.00 58 ALA A N 10
ATOM 14016 C CA . ALA A 1 58 ? 3.664 5.125 2.300 1.00 0.00 58 ALA A CA 10
ATOM 14017 C C . ALA A 1 58 ? 3.734 6.502 2.948 1.00 0.00 58 ALA A C 10
ATOM 14018 O O . ALA A 1 58 ? 4.173 7.468 2.332 1.00 0.00 58 ALA A O 10
ATOM 14025 N N . HIS A 1 59 ? 3.313 6.569 4.204 1.00 0.00 59 HIS A N 10
ATOM 14026 C CA . HIS A 1 59 ? 3.329 7.808 4.973 1.00 0.00 59 HIS A CA 10
ATOM 14027 C C . HIS A 1 59 ? 4.758 8.343 5.088 1.00 0.00 59 HIS A C 10
ATOM 14028 O O . HIS A 1 59 ? 5.027 9.509 4.783 1.00 0.00 59 HIS A O 10
ATOM 14043 N N . GLU A 1 60 ? 5.669 7.472 5.511 1.00 0.00 60 GLU A N 10
ATOM 14044 C CA . GLU A 1 60 ? 7.064 7.848 5.704 1.00 0.00 60 GLU A CA 10
ATOM 14045 C C . GLU A 1 60 ? 7.751 8.126 4.369 1.00 0.00 60 GLU A C 10
ATOM 14046 O O . GLU A 1 60 ? 8.613 9.002 4.274 1.00 0.00 60 GLU A O 10
ATOM 14058 N N . ALA A 1 61 ? 7.369 7.380 3.341 1.00 0.00 61 ALA A N 10
ATOM 14059 C CA . ALA A 1 61 ? 7.943 7.560 2.013 1.00 0.00 61 ALA A CA 10
ATOM 14060 C C . ALA A 1 61 ? 7.508 8.886 1.400 1.00 0.00 61 ALA A C 10
ATOM 14061 O O . ALA A 1 61 ? 8.313 9.606 0.814 1.00 0.00 61 ALA A O 10
ATOM 14068 N N . LEU A 1 62 ? 6.234 9.206 1.565 1.00 0.00 62 LEU A N 10
ATOM 14069 C CA . LEU A 1 62 ? 5.640 10.378 0.938 1.00 0.00 62 LEU A CA 10
ATOM 14070 C C . LEU A 1 62 ? 6.122 11.668 1.595 1.00 0.00 62 LEU A C 10
ATOM 14071 O O . LEU A 1 62 ? 6.516 12.593 0.908 1.00 0.00 62 LEU A O 10
ATOM 14087 N N . GLU A 1 63 ? 6.111 11.743 2.916 1.00 0.00 63 GLU A N 10
ATOM 14088 C CA . GLU A 1 63 ? 6.493 12.991 3.579 1.00 0.00 63 GLU A CA 10
ATOM 14089 C C . GLU A 1 63 ? 7.992 13.250 3.480 1.00 0.00 63 GLU A C 10
ATOM 14090 O O . GLU A 1 63 ? 8.428 14.402 3.466 1.00 0.00 63 GLU A O 10
ATOM 14102 N N . LYS A 1 64 ? 8.775 12.185 3.396 1.00 0.00 64 LYS A N 10
ATOM 14103 C CA . LYS A 1 64 ? 10.228 12.308 3.375 1.00 0.00 64 LYS A CA 10
ATOM 14104 C C . LYS A 1 64 ? 10.689 12.535 1.945 1.00 0.00 64 LYS A C 10
ATOM 14105 O O . LYS A 1 64 ? 11.828 12.921 1.682 1.00 0.00 64 LYS A O 10
ATOM 14124 N N . ASN A 1 65 ? 9.764 12.313 1.036 1.00 0.00 65 ASN A N 10
ATOM 14125 C CA . ASN A 1 65 ? 10.007 12.429 -0.383 1.00 0.00 65 ASN A CA 10
ATOM 14126 C C . ASN A 1 65 ? 8.677 12.733 -1.067 1.00 0.00 65 ASN A C 10
ATOM 14127 O O . ASN A 1 65 ? 8.070 11.876 -1.705 1.00 0.00 65 ASN A O 10
ATOM 14138 N N . PRO A 1 66 ? 8.184 13.968 -0.912 1.00 0.00 66 PRO A N 10
ATOM 14139 C CA . PRO A 1 66 ? 6.836 14.334 -1.330 1.00 0.00 66 PRO A CA 10
ATOM 14140 C C . PRO A 1 66 ? 6.767 14.741 -2.799 1.00 0.00 66 PRO A C 10
ATOM 14141 O O . PRO A 1 66 ? 5.987 15.609 -3.188 1.00 0.00 66 PRO A O 10
ATOM 14152 N N . LYS A 1 67 ? 7.594 14.090 -3.609 1.00 0.00 67 LYS A N 10
ATOM 14153 C CA . LYS A 1 67 ? 7.627 14.339 -5.041 1.00 0.00 67 LYS A CA 10
ATOM 14154 C C . LYS A 1 67 ? 7.164 13.109 -5.814 1.00 0.00 67 LYS A C 10
ATOM 14155 O O . LYS A 1 67 ? 7.079 13.135 -7.040 1.00 0.00 67 LYS A O 10
ATOM 14174 N N . ILE A 1 68 ? 6.873 12.032 -5.096 1.00 0.00 68 ILE A N 10
ATOM 14175 C CA . ILE A 1 68 ? 6.396 10.806 -5.726 1.00 0.00 68 ILE A CA 10
ATOM 14176 C C . ILE A 1 68 ? 4.899 10.843 -5.942 1.00 0.00 68 ILE A C 10
ATOM 14177 O O . ILE A 1 68 ? 4.193 11.689 -5.393 1.00 0.00 68 ILE A O 10
ATOM 14193 N N . ARG A 1 69 ? 4.430 9.906 -6.740 1.00 0.00 69 ARG A N 10
ATOM 14194 C CA . ARG A 1 69 ? 3.012 9.757 -6.993 1.00 0.00 69 ARG A CA 10
ATOM 14195 C C . ARG A 1 69 ? 2.648 8.279 -6.992 1.00 0.00 69 ARG A C 10
ATOM 14196 O O . ARG A 1 69 ? 1.486 7.913 -7.160 1.00 0.00 69 ARG A O 10
ATOM 14217 N N . GLU A 1 70 ? 3.668 7.436 -6.855 1.00 0.00 70 GLU A N 10
ATOM 14218 C CA . GLU A 1 70 ? 3.478 6.010 -6.658 1.00 0.00 70 GLU A CA 10
ATOM 14219 C C . GLU A 1 70 ? 4.794 5.347 -6.233 1.00 0.00 70 GLU A C 10
ATOM 14220 O O . GLU A 1 70 ? 5.874 5.801 -6.619 1.00 0.00 70 GLU A O 10
ATOM 14232 N N . VAL A 1 71 ? 4.693 4.280 -5.446 1.00 0.00 71 VAL A N 10
ATOM 14233 C CA . VAL A 1 71 ? 5.846 3.463 -5.071 1.00 0.00 71 VAL A CA 10
ATOM 14234 C C . VAL A 1 71 ? 5.488 1.981 -5.161 1.00 0.00 71 VAL A C 10
ATOM 14235 O O . VAL A 1 71 ? 4.315 1.611 -5.095 1.00 0.00 71 VAL A O 10
ATOM 14248 N N . TYR A 1 72 ? 6.492 1.134 -5.320 1.00 0.00 72 TYR A N 10
ATOM 14249 C CA . TYR A 1 72 ? 6.260 -0.300 -5.436 1.00 0.00 72 TYR A CA 10
ATOM 14250 C C . TYR A 1 72 ? 6.782 -1.014 -4.200 1.00 0.00 72 TYR A C 10
ATOM 14251 O O . TYR A 1 72 ? 7.976 -0.979 -3.908 1.00 0.00 72 TYR A O 10
ATOM 14269 N N . LEU A 1 73 ? 5.880 -1.657 -3.477 1.00 0.00 73 LEU A N 10
ATOM 14270 C CA . LEU A 1 73 ? 6.219 -2.276 -2.207 1.00 0.00 73 LEU A CA 10
ATOM 14271 C C . LEU A 1 73 ? 6.166 -3.793 -2.271 1.00 0.00 73 LEU A C 10
ATOM 14272 O O . LEU A 1 73 ? 5.293 -4.378 -2.921 1.00 0.00 73 LEU A O 10
ATOM 14288 N N . LYS A 1 74 ? 7.117 -4.419 -1.601 1.00 0.00 74 LYS A N 10
ATOM 14289 C CA . LYS A 1 74 ? 7.105 -5.854 -1.403 1.00 0.00 74 LYS A CA 10
ATOM 14290 C C . LYS A 1 74 ? 6.790 -6.117 0.067 1.00 0.00 74 LYS A C 10
ATOM 14291 O O . LYS A 1 74 ? 7.489 -5.630 0.955 1.00 0.00 74 LYS A O 10
ATOM 14310 N N . PRO A 1 75 ? 5.716 -6.868 0.336 1.00 0.00 75 PRO A N 10
ATOM 14311 C CA . PRO A 1 75 ? 5.196 -7.054 1.691 1.00 0.00 75 PRO A CA 10
ATOM 14312 C C . PRO A 1 75 ? 6.082 -7.908 2.600 1.00 0.00 75 PRO A C 10
ATOM 14313 O O . PRO A 1 75 ? 7.127 -8.405 2.180 1.00 0.00 75 PRO A O 10
ATOM 14324 N N . ARG A 1 76 ? 5.633 -8.092 3.832 1.00 0.00 76 ARG A N 10
ATOM 14325 C CA . ARG A 1 76 ? 6.470 -8.651 4.890 1.00 0.00 76 ARG A CA 10
ATOM 14326 C C . ARG A 1 76 ? 6.859 -10.094 4.598 1.00 0.00 76 ARG A C 10
ATOM 14327 O O . ARG A 1 76 ? 8.048 -10.435 4.578 1.00 0.00 76 ARG A O 10
ATOM 14348 N N . ALA A 1 77 ? 5.850 -10.928 4.364 1.00 0.00 77 ALA A N 10
ATOM 14349 C CA . ALA A 1 77 ? 6.035 -12.367 4.252 1.00 0.00 77 ALA A CA 10
ATOM 14350 C C . ALA A 1 77 ? 7.002 -12.728 3.133 1.00 0.00 77 ALA A C 10
ATOM 14351 O O . ALA A 1 77 ? 6.688 -12.615 1.945 1.00 0.00 77 ALA A O 10
ATOM 14358 N N . VAL A 1 78 ? 8.191 -13.150 3.531 1.00 0.00 78 VAL A N 10
ATOM 14359 C CA . VAL A 1 78 ? 9.222 -13.561 2.587 1.00 0.00 78 VAL A CA 10
ATOM 14360 C C . VAL A 1 78 ? 8.815 -14.848 1.870 1.00 0.00 78 VAL A C 10
ATOM 14361 O O . VAL A 1 78 ? 9.057 -15.008 0.674 1.00 0.00 78 VAL A O 10
ATOM 14374 N N . LYS A 1 79 ? 8.177 -15.753 2.603 1.00 0.00 79 LYS A N 10
ATOM 14375 C CA . LYS A 1 79 ? 7.743 -17.028 2.042 1.00 0.00 79 LYS A CA 10
ATOM 14376 C C . LYS A 1 79 ? 6.581 -16.835 1.068 1.00 0.00 79 LYS A C 10
ATOM 14377 O O . LYS A 1 79 ? 6.375 -17.645 0.166 1.00 0.00 79 LYS A O 10
ATOM 14396 N N . ASN A 1 80 ? 5.829 -15.753 1.247 1.00 0.00 80 ASN A N 10
ATOM 14397 C CA . ASN A 1 80 ? 4.707 -15.452 0.364 1.00 0.00 80 ASN A CA 10
ATOM 14398 C C . ASN A 1 80 ? 5.216 -15.163 -1.049 1.00 0.00 80 ASN A C 10
ATOM 14399 O O . ASN A 1 80 ? 4.580 -15.529 -2.038 1.00 0.00 80 ASN A O 10
ATOM 14410 N N . SER A 1 81 ? 6.376 -14.505 -1.117 1.00 0.00 81 SER A N 10
ATOM 14411 C CA . SER A 1 81 ? 7.183 -14.438 -2.336 1.00 0.00 81 SER A CA 10
ATOM 14412 C C . SER A 1 81 ? 6.520 -13.639 -3.462 1.00 0.00 81 SER A C 10
ATOM 14413 O O . SER A 1 81 ? 6.714 -12.424 -3.561 1.00 0.00 81 SER A O 10
ATOM 14421 N N . SER A 1 82 ? 5.739 -14.318 -4.298 1.00 0.00 82 SER A N 10
ATOM 14422 C CA . SER A 1 82 ? 5.201 -13.723 -5.513 1.00 0.00 82 SER A CA 10
ATOM 14423 C C . SER A 1 82 ? 3.973 -12.865 -5.222 1.00 0.00 82 SER A C 10
ATOM 14424 O O . SER A 1 82 ? 2.862 -13.150 -5.678 1.00 0.00 82 SER A O 10
ATOM 14432 N N . VAL A 1 83 ? 4.192 -11.808 -4.465 1.00 0.00 83 VAL A N 10
ATOM 14433 C CA . VAL A 1 83 ? 3.145 -10.873 -4.122 1.00 0.00 83 VAL A CA 10
ATOM 14434 C C . VAL A 1 83 ? 3.695 -9.451 -4.173 1.00 0.00 83 VAL A C 10
ATOM 14435 O O . VAL A 1 83 ? 4.749 -9.160 -3.606 1.00 0.00 83 VAL A O 10
ATOM 14448 N N . GLN A 1 84 ? 2.995 -8.577 -4.873 1.00 0.00 84 GLN A N 10
ATOM 14449 C CA . GLN A 1 84 ? 3.434 -7.203 -5.031 1.00 0.00 84 GLN A CA 10
ATOM 14450 C C . GLN A 1 84 ? 2.314 -6.248 -4.659 1.00 0.00 84 GLN A C 10
ATOM 14451 O O . GLN A 1 84 ? 1.157 -6.459 -5.030 1.00 0.00 84 GLN A O 10
ATOM 14465 N N . PHE A 1 85 ? 2.653 -5.200 -3.932 1.00 0.00 85 PHE A N 10
ATOM 14466 C CA . PHE A 1 85 ? 1.691 -4.165 -3.612 1.00 0.00 85 PHE A CA 10
ATOM 14467 C C . PHE A 1 85 ? 2.097 -2.854 -4.254 1.00 0.00 85 PHE A C 10
ATOM 14468 O O . PHE A 1 85 ? 3.199 -2.351 -4.039 1.00 0.00 85 PHE A O 10
ATOM 14485 N N . HIS A 1 86 ? 1.210 -2.318 -5.061 1.00 0.00 86 HIS A N 10
ATOM 14486 C CA . HIS A 1 86 ? 1.449 -1.051 -5.719 1.00 0.00 86 HIS A CA 10
ATOM 14487 C C . HIS A 1 86 ? 0.816 0.054 -4.913 1.00 0.00 86 HIS A C 10
ATOM 14488 O O . HIS A 1 86 ? -0.405 0.158 -4.863 1.00 0.00 86 HIS A O 10
ATOM 14503 N N . VAL A 1 87 ? 1.621 0.867 -4.267 1.00 0.00 87 VAL A N 10
ATOM 14504 C CA . VAL A 1 87 ? 1.079 2.008 -3.576 1.00 0.00 87 VAL A CA 10
ATOM 14505 C C . VAL A 1 87 ? 1.097 3.197 -4.510 1.00 0.00 87 VAL A C 10
ATOM 14506 O O . VAL A 1 87 ? 2.150 3.743 -4.830 1.00 0.00 87 VAL A O 10
ATOM 14519 N N . ILE A 1 88 ? -0.078 3.586 -4.942 1.00 0.00 88 ILE A N 10
ATOM 14520 C CA . ILE A 1 88 ? -0.228 4.731 -5.799 1.00 0.00 88 ILE A CA 10
ATOM 14521 C C . ILE A 1 88 ? -0.660 5.906 -4.960 1.00 0.00 88 ILE A C 10
ATOM 14522 O O . ILE A 1 88 ? -1.463 5.760 -4.043 1.00 0.00 88 ILE A O 10
ATOM 14538 N N . PHE A 1 89 ? -0.137 7.060 -5.272 1.00 0.00 89 PHE A N 10
ATOM 14539 C CA . PHE A 1 89 ? -0.504 8.250 -4.571 1.00 0.00 89 PHE A CA 10
ATOM 14540 C C . PHE A 1 89 ? -1.504 9.021 -5.409 1.00 0.00 89 PHE A C 10
ATOM 14541 O O . PHE A 1 89 ? -1.181 9.527 -6.485 1.00 0.00 89 PHE A O 10
ATOM 14558 N N . ASP A 1 90 ? -2.729 9.073 -4.920 1.00 0.00 90 ASP A N 10
ATOM 14559 C CA . ASP A 1 90 ? -3.834 9.639 -5.670 1.00 0.00 90 ASP A CA 10
ATOM 14560 C C . ASP A 1 90 ? -3.715 11.150 -5.669 1.00 0.00 90 ASP A C 10
ATOM 14561 O O . ASP A 1 90 ? -3.330 11.743 -4.659 1.00 0.00 90 ASP A O 10
ATOM 14570 N N . GLU A 1 91 ? -4.066 11.771 -6.784 1.00 0.00 91 GLU A N 10
ATOM 14571 C CA . GLU A 1 91 ? -3.744 13.169 -6.991 1.00 0.00 91 GLU A CA 10
ATOM 14572 C C . GLU A 1 91 ? -4.737 14.032 -6.230 1.00 0.00 91 GLU A C 10
ATOM 14573 O O . GLU A 1 91 ? -5.924 14.093 -6.561 1.00 0.00 91 GLU A O 10
ATOM 14585 N N . GLU A 1 92 ? -4.215 14.705 -5.218 1.00 0.00 92 GLU A N 10
ATOM 14586 C CA . GLU A 1 92 ? -5.004 15.467 -4.268 1.00 0.00 92 GLU A CA 10
ATOM 14587 C C . GLU A 1 92 ? -4.113 16.481 -3.576 1.00 0.00 92 GLU A C 10
ATOM 14588 O O . GLU A 1 92 ? -3.228 16.059 -2.806 1.00 0.00 92 GLU A O 10
ATOM 14601 N N . GLY A 1 1 ? 11.612 -22.652 -10.873 1.00 0.00 1 GLY A N 11
ATOM 14602 C CA . GLY A 1 1 ? 10.423 -22.042 -11.517 1.00 0.00 1 GLY A CA 11
ATOM 14603 C C . GLY A 1 1 ? 10.304 -20.567 -11.202 1.00 0.00 1 GLY A C 11
ATOM 14604 O O . GLY A 1 1 ? 11.276 -19.942 -10.770 1.00 0.00 1 GLY A O 11
ATOM 14610 N N . SER A 1 2 ? 9.117 -20.011 -11.414 1.00 0.00 2 SER A N 11
ATOM 14611 C CA . SER A 1 2 ? 8.870 -18.604 -11.145 1.00 0.00 2 SER A CA 11
ATOM 14612 C C . SER A 1 2 ? 8.946 -18.327 -9.647 1.00 0.00 2 SER A C 11
ATOM 14613 O O . SER A 1 2 ? 9.768 -17.527 -9.195 1.00 0.00 2 SER A O 11
ATOM 14621 N N . ALA A 1 3 ? 8.098 -19.004 -8.881 1.00 0.00 3 ALA A N 11
ATOM 14622 C CA . ALA A 1 3 ? 8.083 -18.851 -7.437 1.00 0.00 3 ALA A CA 11
ATOM 14623 C C . ALA A 1 3 ? 7.369 -20.021 -6.782 1.00 0.00 3 ALA A C 11
ATOM 14624 O O . ALA A 1 3 ? 6.264 -20.385 -7.176 1.00 0.00 3 ALA A O 11
ATOM 14631 N N . MET A 1 4 ? 8.011 -20.614 -5.787 1.00 0.00 4 MET A N 11
ATOM 14632 C CA . MET A 1 4 ? 7.426 -21.733 -5.064 1.00 0.00 4 MET A CA 11
ATOM 14633 C C . MET A 1 4 ? 6.297 -21.254 -4.156 1.00 0.00 4 MET A C 11
ATOM 14634 O O . MET A 1 4 ? 6.470 -20.326 -3.365 1.00 0.00 4 MET A O 11
ATOM 14648 N N . GLY A 1 5 ? 5.133 -21.868 -4.304 1.00 0.00 5 GLY A N 11
ATOM 14649 C CA . GLY A 1 5 ? 3.985 -21.495 -3.502 1.00 0.00 5 GLY A CA 11
ATOM 14650 C C . GLY A 1 5 ? 3.068 -20.536 -4.232 1.00 0.00 5 GLY A C 11
ATOM 14651 O O . GLY A 1 5 ? 1.846 -20.601 -4.094 1.00 0.00 5 GLY A O 11
ATOM 14655 N N . HIS A 1 6 ? 3.659 -19.649 -5.018 1.00 0.00 6 HIS A N 11
ATOM 14656 C CA . HIS A 1 6 ? 2.899 -18.654 -5.766 1.00 0.00 6 HIS A CA 11
ATOM 14657 C C . HIS A 1 6 ? 3.519 -18.415 -7.132 1.00 0.00 6 HIS A C 11
ATOM 14658 O O . HIS A 1 6 ? 4.259 -17.454 -7.321 1.00 0.00 6 HIS A O 11
ATOM 14673 N N . MET A 1 7 ? 3.226 -19.297 -8.076 1.00 0.00 7 MET A N 11
ATOM 14674 C CA . MET A 1 7 ? 3.714 -19.134 -9.442 1.00 0.00 7 MET A CA 11
ATOM 14675 C C . MET A 1 7 ? 3.120 -17.888 -10.115 1.00 0.00 7 MET A C 11
ATOM 14676 O O . MET A 1 7 ? 3.864 -17.111 -10.720 1.00 0.00 7 MET A O 11
ATOM 14690 N N . PRO A 1 8 ? 1.784 -17.664 -10.046 1.00 0.00 8 PRO A N 11
ATOM 14691 C CA . PRO A 1 8 ? 1.175 -16.451 -10.594 1.00 0.00 8 PRO A CA 11
ATOM 14692 C C . PRO A 1 8 ? 1.556 -15.212 -9.790 1.00 0.00 8 PRO A C 11
ATOM 14693 O O . PRO A 1 8 ? 1.474 -15.205 -8.560 1.00 0.00 8 PRO A O 11
ATOM 14704 N N . ALA A 1 9 ? 1.976 -14.172 -10.489 1.00 0.00 9 ALA A N 11
ATOM 14705 C CA . ALA A 1 9 ? 2.364 -12.929 -9.843 1.00 0.00 9 ALA A CA 11
ATOM 14706 C C . ALA A 1 9 ? 1.147 -12.041 -9.623 1.00 0.00 9 ALA A C 11
ATOM 14707 O O . ALA A 1 9 ? 0.433 -11.704 -10.567 1.00 0.00 9 ALA A O 11
ATOM 14714 N N . VAL A 1 10 ? 0.911 -11.672 -8.374 1.00 0.00 10 VAL A N 11
ATOM 14715 C CA . VAL A 1 10 ? -0.241 -10.854 -8.020 1.00 0.00 10 VAL A CA 11
ATOM 14716 C C . VAL A 1 10 ? 0.196 -9.615 -7.250 1.00 0.00 10 VAL A C 11
ATOM 14717 O O . VAL A 1 10 ? 0.890 -9.715 -6.239 1.00 0.00 10 VAL A O 11
ATOM 14730 N N . ASP A 1 11 ? -0.201 -8.449 -7.734 1.00 0.00 11 ASP A N 11
ATOM 14731 C CA . ASP A 1 11 ? 0.078 -7.207 -7.032 1.00 0.00 11 ASP A CA 11
ATOM 14732 C C . ASP A 1 11 ? -1.224 -6.502 -6.683 1.00 0.00 11 ASP A C 11
ATOM 14733 O O . ASP A 1 11 ? -2.132 -6.395 -7.508 1.00 0.00 11 ASP A O 11
ATOM 14742 N N . VAL A 1 12 ? -1.324 -6.060 -5.445 1.00 0.00 12 VAL A N 11
ATOM 14743 C CA . VAL A 1 12 ? -2.489 -5.326 -4.986 1.00 0.00 12 VAL A CA 11
ATOM 14744 C C . VAL A 1 12 ? -2.214 -3.835 -5.077 1.00 0.00 12 VAL A C 11
ATOM 14745 O O . VAL A 1 12 ? -1.283 -3.333 -4.450 1.00 0.00 12 VAL A O 11
ATOM 14758 N N . GLU A 1 13 ? -3.011 -3.127 -5.860 1.00 0.00 13 GLU A N 11
ATOM 14759 C CA . GLU A 1 13 ? -2.767 -1.722 -6.106 1.00 0.00 13 GLU A CA 11
ATOM 14760 C C . GLU A 1 13 ? -3.703 -0.858 -5.279 1.00 0.00 13 GLU A C 11
ATOM 14761 O O . GLU A 1 13 ? -4.919 -0.866 -5.471 1.00 0.00 13 GLU A O 11
ATOM 14773 N N . ILE A 1 14 ? -3.125 -0.126 -4.348 1.00 0.00 14 ILE A N 11
ATOM 14774 C CA . ILE A 1 14 ? -3.889 0.756 -3.493 1.00 0.00 14 ILE A CA 11
ATOM 14775 C C . ILE A 1 14 ? -3.659 2.196 -3.930 1.00 0.00 14 ILE A C 11
ATOM 14776 O O . ILE A 1 14 ? -2.555 2.549 -4.339 1.00 0.00 14 ILE A O 11
ATOM 14792 N N . HIS A 1 15 ? -4.692 3.017 -3.871 1.00 0.00 15 HIS A N 11
ATOM 14793 C CA . HIS A 1 15 ? -4.562 4.411 -4.267 1.00 0.00 15 HIS A CA 11
ATOM 14794 C C . HIS A 1 15 ? -4.729 5.327 -3.063 1.00 0.00 15 HIS A C 11
ATOM 14795 O O . HIS A 1 15 ? -5.805 5.416 -2.479 1.00 0.00 15 HIS A O 11
ATOM 14810 N N . PHE A 1 16 ? -3.651 5.992 -2.689 1.00 0.00 16 PHE A N 11
ATOM 14811 C CA . PHE A 1 16 ? -3.655 6.884 -1.544 1.00 0.00 16 PHE A CA 11
ATOM 14812 C C . PHE A 1 16 ? -3.686 8.334 -1.998 1.00 0.00 16 PHE A C 11
ATOM 14813 O O . PHE A 1 16 ? -2.790 8.778 -2.709 1.00 0.00 16 PHE A O 11
ATOM 14830 N N . PRO A 1 17 ? -4.715 9.095 -1.599 1.00 0.00 17 PRO A N 11
ATOM 14831 C CA . PRO A 1 17 ? -4.774 10.528 -1.879 1.00 0.00 17 PRO A CA 11
ATOM 14832 C C . PRO A 1 17 ? -3.572 11.255 -1.279 1.00 0.00 17 PRO A C 11
ATOM 14833 O O . PRO A 1 17 ? -3.391 11.291 -0.056 1.00 0.00 17 PRO A O 11
ATOM 14844 N N . LEU A 1 18 ? -2.768 11.829 -2.178 1.00 0.00 18 LEU A N 11
ATOM 14845 C CA . LEU A 1 18 ? -1.484 12.468 -1.863 1.00 0.00 18 LEU A CA 11
ATOM 14846 C C . LEU A 1 18 ? -1.601 13.397 -0.659 1.00 0.00 18 LEU A C 11
ATOM 14847 O O . LEU A 1 18 ? -0.753 13.391 0.228 1.00 0.00 18 LEU A O 11
ATOM 14863 N N . LYS A 1 19 ? -2.671 14.168 -0.633 1.00 0.00 19 LYS A N 11
ATOM 14864 C CA . LYS A 1 19 ? -2.841 15.222 0.355 1.00 0.00 19 LYS A CA 11
ATOM 14865 C C . LYS A 1 19 ? -3.091 14.665 1.752 1.00 0.00 19 LYS A C 11
ATOM 14866 O O . LYS A 1 19 ? -2.599 15.208 2.740 1.00 0.00 19 LYS A O 11
ATOM 14885 N N . ARG A 1 20 ? -3.837 13.572 1.834 1.00 0.00 20 ARG A N 11
ATOM 14886 C CA . ARG A 1 20 ? -4.242 13.041 3.130 1.00 0.00 20 ARG A CA 11
ATOM 14887 C C . ARG A 1 20 ? -3.202 12.064 3.678 1.00 0.00 20 ARG A C 11
ATOM 14888 O O . ARG A 1 20 ? -3.048 11.926 4.892 1.00 0.00 20 ARG A O 11
ATOM 14909 N N . ILE A 1 21 ? -2.479 11.379 2.795 1.00 0.00 21 ILE A N 11
ATOM 14910 C CA . ILE A 1 21 ? -1.460 10.440 3.244 1.00 0.00 21 ILE A CA 11
ATOM 14911 C C . ILE A 1 21 ? -0.244 11.211 3.752 1.00 0.00 21 ILE A C 11
ATOM 14912 O O . ILE A 1 21 ? 0.507 10.729 4.596 1.00 0.00 21 ILE A O 11
ATOM 14928 N N . ALA A 1 22 ? -0.081 12.427 3.245 1.00 0.00 22 ALA A N 11
ATOM 14929 C CA . ALA A 1 22 ? 0.990 13.308 3.690 1.00 0.00 22 ALA A CA 11
ATOM 14930 C C . ALA A 1 22 ? 0.567 14.083 4.931 1.00 0.00 22 ALA A C 11
ATOM 14931 O O . ALA A 1 22 ? 1.235 15.032 5.343 1.00 0.00 22 ALA A O 11
ATOM 14938 N N . ALA A 1 23 ? -0.542 13.669 5.524 1.00 0.00 23 ALA A N 11
ATOM 14939 C CA . ALA A 1 23 ? -1.091 14.355 6.676 1.00 0.00 23 ALA A CA 11
ATOM 14940 C C . ALA A 1 23 ? -1.207 13.412 7.861 1.00 0.00 23 ALA A C 11
ATOM 14941 O O . ALA A 1 23 ? -0.979 12.205 7.743 1.00 0.00 23 ALA A O 11
ATOM 14948 N N . GLU A 1 24 ? -1.580 13.971 8.996 1.00 0.00 24 GLU A N 11
ATOM 14949 C CA . GLU A 1 24 ? -1.803 13.199 10.197 1.00 0.00 24 GLU A CA 11
ATOM 14950 C C . GLU A 1 24 ? -3.264 13.313 10.583 1.00 0.00 24 GLU A C 11
ATOM 14951 O O . GLU A 1 24 ? -3.888 14.359 10.392 1.00 0.00 24 GLU A O 11
ATOM 14963 N N . GLY A 1 25 ? -3.808 12.236 11.107 1.00 0.00 25 GLY A N 11
ATOM 14964 C CA . GLY A 1 25 ? -5.239 12.141 11.281 1.00 0.00 25 GLY A CA 11
ATOM 14965 C C . GLY A 1 25 ? -5.845 11.381 10.125 1.00 0.00 25 GLY A C 11
ATOM 14966 O O . GLY A 1 25 ? -7.030 11.514 9.821 1.00 0.00 25 GLY A O 11
ATOM 14970 N N . TYR A 1 26 ? -5.001 10.571 9.480 1.00 0.00 26 TYR A N 11
ATOM 14971 C CA . TYR A 1 26 ? -5.391 9.794 8.311 1.00 0.00 26 TYR A CA 11
ATOM 14972 C C . TYR A 1 26 ? -6.536 8.833 8.628 1.00 0.00 26 TYR A C 11
ATOM 14973 O O . TYR A 1 26 ? -7.217 8.351 7.726 1.00 0.00 26 TYR A O 11
ATOM 14991 N N . ALA A 1 27 ? -6.737 8.558 9.912 1.00 0.00 27 ALA A N 11
ATOM 14992 C CA . ALA A 1 27 ? -7.809 7.672 10.352 1.00 0.00 27 ALA A CA 11
ATOM 14993 C C . ALA A 1 27 ? -9.175 8.273 10.044 1.00 0.00 27 ALA A C 11
ATOM 14994 O O . ALA A 1 27 ? -10.180 7.564 9.987 1.00 0.00 27 ALA A O 11
ATOM 15001 N N . GLU A 1 28 ? -9.207 9.584 9.839 1.00 0.00 28 GLU A N 11
ATOM 15002 C CA . GLU A 1 28 ? -10.447 10.278 9.540 1.00 0.00 28 GLU A CA 11
ATOM 15003 C C . GLU A 1 28 ? -10.675 10.364 8.034 1.00 0.00 28 GLU A C 11
ATOM 15004 O O . GLU A 1 28 ? -11.667 10.937 7.581 1.00 0.00 28 GLU A O 11
ATOM 15016 N N . ASP A 1 29 ? -9.760 9.791 7.260 1.00 0.00 29 ASP A N 11
ATOM 15017 C CA . ASP A 1 29 ? -9.922 9.740 5.814 1.00 0.00 29 ASP A CA 11
ATOM 15018 C C . ASP A 1 29 ? -10.756 8.524 5.441 1.00 0.00 29 ASP A C 11
ATOM 15019 O O . ASP A 1 29 ? -10.262 7.393 5.445 1.00 0.00 29 ASP A O 11
ATOM 15028 N N . GLU A 1 30 ? -12.017 8.759 5.104 1.00 0.00 30 GLU A N 11
ATOM 15029 C CA . GLU A 1 30 ? -12.939 7.675 4.808 1.00 0.00 30 GLU A CA 11
ATOM 15030 C C . GLU A 1 30 ? -12.474 6.927 3.572 1.00 0.00 30 GLU A C 11
ATOM 15031 O O . GLU A 1 30 ? -12.720 5.727 3.423 1.00 0.00 30 GLU A O 11
ATOM 15043 N N . LEU A 1 31 ? -11.776 7.645 2.705 1.00 0.00 31 LEU A N 11
ATOM 15044 C CA . LEU A 1 31 ? -11.231 7.072 1.500 1.00 0.00 31 LEU A CA 11
ATOM 15045 C C . LEU A 1 31 ? -10.231 5.985 1.845 1.00 0.00 31 LEU A C 11
ATOM 15046 O O . LEU A 1 31 ? -10.248 4.904 1.267 1.00 0.00 31 LEU A O 11
ATOM 15062 N N . LEU A 1 32 ? -9.401 6.267 2.830 1.00 0.00 32 LEU A N 11
ATOM 15063 C CA . LEU A 1 32 ? -8.355 5.369 3.236 1.00 0.00 32 LEU A CA 11
ATOM 15064 C C . LEU A 1 32 ? -8.933 4.147 3.935 1.00 0.00 32 LEU A C 11
ATOM 15065 O O . LEU A 1 32 ? -8.504 3.019 3.694 1.00 0.00 32 LEU A O 11
ATOM 15081 N N . LEU A 1 33 ? -9.923 4.379 4.781 1.00 0.00 33 LEU A N 11
ATOM 15082 C CA . LEU A 1 33 ? -10.520 3.318 5.570 1.00 0.00 33 LEU A CA 11
ATOM 15083 C C . LEU A 1 33 ? -11.278 2.316 4.704 1.00 0.00 33 LEU A C 11
ATOM 15084 O O . LEU A 1 33 ? -11.106 1.106 4.853 1.00 0.00 33 LEU A O 11
ATOM 15100 N N . ASN A 1 34 ? -12.096 2.808 3.782 1.00 0.00 34 ASN A N 11
ATOM 15101 C CA . ASN A 1 34 ? -12.872 1.911 2.931 1.00 0.00 34 ASN A CA 11
ATOM 15102 C C . ASN A 1 34 ? -11.959 1.236 1.914 1.00 0.00 34 ASN A C 11
ATOM 15103 O O . ASN A 1 34 ? -12.174 0.086 1.540 1.00 0.00 34 ASN A O 11
ATOM 15114 N N . GLN A 1 35 ? -10.922 1.953 1.494 1.00 0.00 35 GLN A N 11
ATOM 15115 C CA . GLN A 1 35 ? -9.943 1.421 0.558 1.00 0.00 35 GLN A CA 11
ATOM 15116 C C . GLN A 1 35 ? -9.167 0.277 1.205 1.00 0.00 35 GLN A C 11
ATOM 15117 O O . GLN A 1 35 ? -9.004 -0.803 0.621 1.00 0.00 35 GLN A O 11
ATOM 15131 N N . MET A 1 36 ? -8.745 0.504 2.447 1.00 0.00 36 MET A N 11
ATOM 15132 C CA . MET A 1 36 ? -8.022 -0.505 3.206 1.00 0.00 36 MET A CA 11
ATOM 15133 C C . MET A 1 36 ? -8.990 -1.352 4.016 1.00 0.00 36 MET A C 11
ATOM 15134 O O . MET A 1 36 ? -8.598 -2.055 4.947 1.00 0.00 36 MET A O 11
ATOM 15148 N N . GLY A 1 37 ? -10.264 -1.210 3.707 1.00 0.00 37 GLY A N 11
ATOM 15149 C CA . GLY A 1 37 ? -11.236 -2.194 4.108 1.00 0.00 37 GLY A CA 11
ATOM 15150 C C . GLY A 1 37 ? -11.476 -3.178 2.986 1.00 0.00 37 GLY A C 11
ATOM 15151 O O . GLY A 1 37 ? -11.717 -4.360 3.220 1.00 0.00 37 GLY A O 11
ATOM 15155 N N . LYS A 1 38 ? -11.385 -2.673 1.759 1.00 0.00 38 LYS A N 11
ATOM 15156 C CA . LYS A 1 38 ? -11.558 -3.486 0.563 1.00 0.00 38 LYS A CA 11
ATOM 15157 C C . LYS A 1 38 ? -10.372 -4.409 0.339 1.00 0.00 38 LYS A C 11
ATOM 15158 O O . LYS A 1 38 ? -10.451 -5.608 0.610 1.00 0.00 38 LYS A O 11
ATOM 15177 N N . VAL A 1 39 ? -9.265 -3.840 -0.134 1.00 0.00 39 VAL A N 11
ATOM 15178 C CA . VAL A 1 39 ? -8.100 -4.639 -0.506 1.00 0.00 39 VAL A CA 11
ATOM 15179 C C . VAL A 1 39 ? -7.239 -4.914 0.719 1.00 0.00 39 VAL A C 11
ATOM 15180 O O . VAL A 1 39 ? -6.063 -4.553 0.788 1.00 0.00 39 VAL A O 11
ATOM 15193 N N . ASN A 1 40 ? -7.844 -5.582 1.675 1.00 0.00 40 ASN A N 11
ATOM 15194 C CA . ASN A 1 40 ? -7.244 -5.745 2.980 1.00 0.00 40 ASN A CA 11
ATOM 15195 C C . ASN A 1 40 ? -7.889 -6.891 3.749 1.00 0.00 40 ASN A C 11
ATOM 15196 O O . ASN A 1 40 ? -7.284 -7.461 4.653 1.00 0.00 40 ASN A O 11
ATOM 15207 N N . ASP A 1 41 ? -9.121 -7.225 3.389 1.00 0.00 41 ASP A N 11
ATOM 15208 C CA . ASP A 1 41 ? -9.835 -8.307 4.052 1.00 0.00 41 ASP A CA 11
ATOM 15209 C C . ASP A 1 41 ? -9.256 -9.662 3.645 1.00 0.00 41 ASP A C 11
ATOM 15210 O O . ASP A 1 41 ? -9.110 -10.562 4.474 1.00 0.00 41 ASP A O 11
ATOM 15219 N N . THR A 1 42 ? -8.907 -9.793 2.374 1.00 0.00 42 THR A N 11
ATOM 15220 C CA . THR A 1 42 ? -8.316 -11.022 1.865 1.00 0.00 42 THR A CA 11
ATOM 15221 C C . THR A 1 42 ? -7.106 -10.708 0.970 1.00 0.00 42 THR A C 11
ATOM 15222 O O . THR A 1 42 ? -7.090 -10.992 -0.229 1.00 0.00 42 THR A O 11
ATOM 15233 N N . PRO A 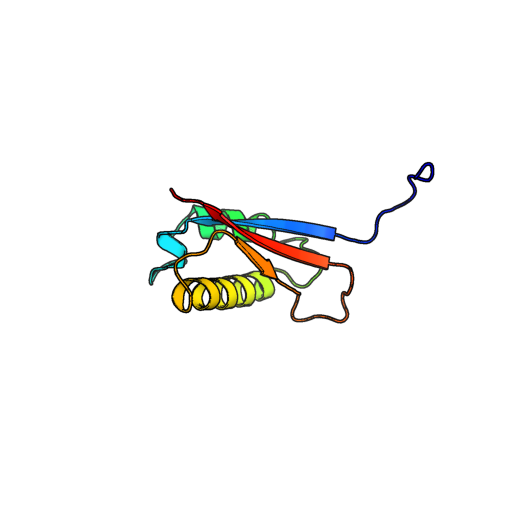1 43 ? -6.058 -10.116 1.559 1.00 0.00 43 PRO A N 11
ATOM 15234 C CA . PRO A 1 43 ? -4.898 -9.635 0.829 1.00 0.00 43 PRO A CA 11
ATOM 15235 C C . PRO A 1 43 ? -3.728 -10.616 0.832 1.00 0.00 43 PRO A C 11
ATOM 15236 O O . PRO A 1 43 ? -2.575 -10.204 0.681 1.00 0.00 43 PRO A O 11
ATOM 15247 N N . GLU A 1 44 ? -4.037 -11.899 1.036 1.00 0.00 44 GLU A N 11
ATOM 15248 C CA . GLU A 1 44 ? -3.042 -12.982 1.015 1.00 0.00 44 GLU A CA 11
ATOM 15249 C C . GLU A 1 44 ? -2.129 -12.955 2.247 1.00 0.00 44 GLU A C 11
ATOM 15250 O O . GLU A 1 44 ? -2.034 -13.942 2.979 1.00 0.00 44 GLU A O 11
ATOM 15262 N N . GLU A 1 45 ? -1.471 -11.825 2.468 1.00 0.00 45 GLU A N 11
ATOM 15263 C CA . GLU A 1 45 ? -0.503 -11.682 3.557 1.00 0.00 45 GLU A CA 11
ATOM 15264 C C . GLU A 1 45 ? -1.184 -11.781 4.928 1.00 0.00 45 GLU A C 11
ATOM 15265 O O . GLU A 1 45 ? -1.104 -12.814 5.597 1.00 0.00 45 GLU A O 11
ATOM 15277 N N . GLU A 1 46 ? -1.851 -10.709 5.337 1.00 0.00 46 GLU A N 11
ATOM 15278 C CA . GLU A 1 46 ? -2.585 -10.682 6.600 1.00 0.00 46 GLU A CA 11
ATOM 15279 C C . GLU A 1 46 ? -3.867 -9.867 6.465 1.00 0.00 46 GLU A C 11
ATOM 15280 O O . GLU A 1 46 ? -4.907 -10.391 6.076 1.00 0.00 46 GLU A O 11
ATOM 15292 N N . GLY A 1 47 ? -3.775 -8.576 6.764 1.00 0.00 47 GLY A N 11
ATOM 15293 C CA . GLY A 1 47 ? -4.916 -7.697 6.603 1.00 0.00 47 GLY A CA 11
ATOM 15294 C C . GLY A 1 47 ? -4.790 -6.415 7.406 1.00 0.00 47 GLY A C 11
ATOM 15295 O O . GLY A 1 47 ? -4.235 -5.423 6.936 1.00 0.00 47 GLY A O 11
ATOM 15299 N N . MET A 1 48 ? -5.282 -6.430 8.624 1.00 0.00 48 MET A N 11
ATOM 15300 C CA . MET A 1 48 ? -5.267 -5.232 9.459 1.00 0.00 48 MET A CA 11
ATOM 15301 C C . MET A 1 48 ? -3.843 -4.676 9.652 1.00 0.00 48 MET A C 11
ATOM 15302 O O . MET A 1 48 ? -3.619 -3.477 9.461 1.00 0.00 48 MET A O 11
ATOM 15316 N N . PRO A 1 49 ? -2.840 -5.519 9.989 1.00 0.00 49 PRO A N 11
ATOM 15317 C CA . PRO A 1 49 ? -1.472 -5.040 10.164 1.00 0.00 49 PRO A CA 11
ATOM 15318 C C . PRO A 1 49 ? -0.881 -4.634 8.826 1.00 0.00 49 PRO A C 11
ATOM 15319 O O . PRO A 1 49 ? 0.033 -3.817 8.749 1.00 0.00 49 PRO A O 11
ATOM 15330 N N . LEU A 1 50 ? -1.438 -5.218 7.774 1.00 0.00 50 LEU A N 11
ATOM 15331 C CA . LEU A 1 50 ? -1.057 -4.902 6.412 1.00 0.00 50 LEU A CA 11
ATOM 15332 C C . LEU A 1 50 ? -1.273 -3.438 6.110 1.00 0.00 50 LEU A C 11
ATOM 15333 O O . LEU A 1 50 ? -0.389 -2.772 5.588 1.00 0.00 50 LEU A O 11
ATOM 15349 N N . ARG A 1 51 ? -2.442 -2.933 6.468 1.00 0.00 51 ARG A N 11
ATOM 15350 C CA . ARG A 1 51 ? -2.740 -1.537 6.219 1.00 0.00 51 ARG A CA 11
ATOM 15351 C C . ARG A 1 51 ? -1.966 -0.668 7.192 1.00 0.00 51 ARG A C 11
ATOM 15352 O O . ARG A 1 51 ? -1.535 0.419 6.841 1.00 0.00 51 ARG A O 11
ATOM 15373 N N . ALA A 1 52 ? -1.768 -1.168 8.403 1.00 0.00 52 ALA A N 11
ATOM 15374 C CA . ALA A 1 52 ? -0.966 -0.457 9.381 1.00 0.00 52 ALA A CA 11
ATOM 15375 C C . ALA A 1 52 ? 0.456 -0.222 8.867 1.00 0.00 52 ALA A C 11
ATOM 15376 O O . ALA A 1 52 ? 0.941 0.913 8.871 1.00 0.00 52 ALA A O 11
ATOM 15383 N N . TRP A 1 53 ? 1.117 -1.278 8.384 1.00 0.00 53 TRP A N 11
ATOM 15384 C CA . TRP A 1 53 ? 2.478 -1.130 7.892 1.00 0.00 53 TRP A CA 11
ATOM 15385 C C . TRP A 1 53 ? 2.504 -0.417 6.547 1.00 0.00 53 TRP A C 11
ATOM 15386 O O . TRP A 1 53 ? 3.337 0.456 6.327 1.00 0.00 53 TRP A O 11
ATOM 15407 N N . VAL A 1 54 ? 1.579 -0.771 5.663 1.00 0.00 54 VAL A N 11
ATOM 15408 C CA . VAL A 1 54 ? 1.503 -0.169 4.335 1.00 0.00 54 VAL A CA 11
ATOM 15409 C C . VAL A 1 54 ? 1.284 1.338 4.426 1.00 0.00 54 VAL A C 11
ATOM 15410 O O . VAL A 1 54 ? 2.021 2.116 3.821 1.00 0.00 54 VAL A O 11
ATOM 15423 N N . ILE A 1 55 ? 0.286 1.742 5.199 1.00 0.00 55 ILE A N 11
ATOM 15424 C CA . ILE A 1 55 ? -0.031 3.149 5.361 1.00 0.00 55 ILE A CA 11
ATOM 15425 C C . ILE A 1 55 ? 1.119 3.894 6.030 1.00 0.00 55 ILE A C 11
ATOM 15426 O O . ILE A 1 55 ? 1.463 5.002 5.617 1.00 0.00 55 ILE A O 11
ATOM 15442 N N . LYS A 1 56 ? 1.728 3.285 7.042 1.00 0.00 56 LYS A N 11
ATOM 15443 C CA . LYS A 1 56 ? 2.820 3.939 7.742 1.00 0.00 56 LYS A CA 11
ATOM 15444 C C . LYS A 1 56 ? 4.060 4.028 6.856 1.00 0.00 56 LYS A C 11
ATOM 15445 O O . LYS A 1 56 ? 4.728 5.059 6.828 1.00 0.00 56 LYS A O 11
ATOM 15464 N N . CYS A 1 57 ? 4.356 2.962 6.121 1.00 0.00 57 CYS A N 11
ATOM 15465 C CA . CYS A 1 57 ? 5.519 2.947 5.236 1.00 0.00 57 CYS A CA 11
ATOM 15466 C C . CYS A 1 57 ? 5.332 3.922 4.080 1.00 0.00 57 CYS A C 11
ATOM 15467 O O . CYS A 1 57 ? 6.264 4.630 3.705 1.00 0.00 57 CYS A O 11
ATOM 15475 N N . ALA A 1 58 ? 4.125 3.959 3.520 1.00 0.00 58 ALA A N 11
ATOM 15476 C CA . ALA A 1 58 ? 3.808 4.907 2.460 1.00 0.00 58 ALA A CA 11
ATOM 15477 C C . ALA A 1 58 ? 3.911 6.329 2.989 1.00 0.00 58 ALA A C 11
ATOM 15478 O O . ALA A 1 58 ? 4.361 7.236 2.293 1.00 0.00 58 ALA A O 11
ATOM 15485 N N . HIS A 1 59 ? 3.497 6.501 4.237 1.00 0.00 59 HIS A N 11
ATOM 15486 C CA . HIS A 1 59 ? 3.584 7.781 4.923 1.00 0.00 59 HIS A CA 11
ATOM 15487 C C . HIS A 1 59 ? 5.048 8.214 5.031 1.00 0.00 59 HIS A C 11
ATOM 15488 O O . HIS A 1 59 ? 5.419 9.311 4.605 1.00 0.00 59 HIS A O 11
ATOM 15503 N N . GLU A 1 60 ? 5.868 7.324 5.581 1.00 0.00 60 GLU A N 11
ATOM 15504 C CA . GLU A 1 60 ? 7.300 7.568 5.751 1.00 0.00 60 GLU A CA 11
ATOM 15505 C C . GLU A 1 60 ? 7.975 7.838 4.411 1.00 0.00 60 GLU A C 11
ATOM 15506 O O . GLU A 1 60 ? 8.749 8.786 4.272 1.00 0.00 60 GLU A O 11
ATOM 15518 N N . ALA A 1 61 ? 7.677 6.995 3.429 1.00 0.00 61 ALA A N 11
ATOM 15519 C CA . ALA A 1 61 ? 8.305 7.081 2.117 1.00 0.00 61 ALA A CA 11
ATOM 15520 C C . ALA A 1 61 ? 7.970 8.393 1.429 1.00 0.00 61 ALA A C 11
ATOM 15521 O O . ALA A 1 61 ? 8.837 9.036 0.841 1.00 0.00 61 ALA A O 11
ATOM 15528 N N . LEU A 1 62 ? 6.712 8.795 1.519 1.00 0.00 62 LEU A N 11
ATOM 15529 C CA . LEU A 1 62 ? 6.251 9.983 0.827 1.00 0.00 62 LEU A CA 11
ATOM 15530 C C . LEU A 1 62 ? 6.853 11.247 1.427 1.00 0.00 62 LEU A C 11
ATOM 15531 O O . LEU A 1 62 ? 7.318 12.111 0.701 1.00 0.00 62 LEU A O 11
ATOM 15547 N N . GLU A 1 63 ? 6.856 11.349 2.752 1.00 0.00 63 GLU A N 11
ATOM 15548 C CA . GLU A 1 63 ? 7.301 12.577 3.410 1.00 0.00 63 GLU A CA 11
ATOM 15549 C C . GLU A 1 63 ? 8.790 12.839 3.194 1.00 0.00 63 GLU A C 11
ATOM 15550 O O . GLU A 1 63 ? 9.215 13.992 3.128 1.00 0.00 63 GLU A O 11
ATOM 15562 N N . LYS A 1 64 ? 9.582 11.780 3.085 1.00 0.00 64 LYS A N 11
ATOM 15563 C CA . LYS A 1 64 ? 11.030 11.935 2.963 1.00 0.00 64 LYS A CA 11
ATOM 15564 C C . LYS A 1 64 ? 11.425 12.315 1.541 1.00 0.00 64 LYS A C 11
ATOM 15565 O O . LYS A 1 64 ? 12.511 12.846 1.308 1.00 0.00 64 LYS A O 11
ATOM 15584 N N . ASN A 1 65 ? 10.538 12.046 0.600 1.00 0.00 65 ASN A N 11
ATOM 15585 C CA . ASN A 1 65 ? 10.725 12.474 -0.782 1.00 0.00 65 ASN A CA 11
ATOM 15586 C C . ASN A 1 65 ? 9.372 12.818 -1.402 1.00 0.00 65 ASN A C 11
ATOM 15587 O O . ASN A 1 65 ? 8.879 12.123 -2.293 1.00 0.00 65 ASN A O 11
ATOM 15598 N N . PRO A 1 66 ? 8.766 13.931 -0.947 1.00 0.00 66 PRO A N 11
ATOM 15599 C CA . PRO A 1 66 ? 7.379 14.285 -1.280 1.00 0.00 66 PRO A CA 11
ATOM 15600 C C . PRO A 1 66 ? 7.240 14.879 -2.680 1.00 0.00 66 PRO A C 11
ATOM 15601 O O . PRO A 1 66 ? 6.566 15.889 -2.886 1.00 0.00 66 PRO A O 11
ATOM 15612 N N . LYS A 1 67 ? 7.887 14.231 -3.631 1.00 0.00 67 LYS A N 11
ATOM 15613 C CA . LYS A 1 67 ? 7.838 14.633 -5.027 1.00 0.00 67 LYS A CA 11
ATOM 15614 C C . LYS A 1 67 ? 7.429 13.442 -5.886 1.00 0.00 67 LYS A C 11
ATOM 15615 O O . LYS A 1 67 ? 7.292 13.552 -7.104 1.00 0.00 67 LYS A O 11
ATOM 15634 N N . ILE A 1 68 ? 7.228 12.305 -5.232 1.00 0.00 68 ILE A N 11
ATOM 15635 C CA . ILE A 1 68 ? 6.844 11.079 -5.920 1.00 0.00 68 ILE A CA 11
ATOM 15636 C C . ILE A 1 68 ? 5.336 11.003 -6.082 1.00 0.00 68 ILE A C 11
ATOM 15637 O O . ILE A 1 68 ? 4.615 11.954 -5.774 1.00 0.00 68 ILE A O 11
ATOM 15653 N N . ARG A 1 69 ? 4.863 9.862 -6.557 1.00 0.00 69 ARG A N 11
ATOM 15654 C CA . ARG A 1 69 ? 3.436 9.678 -6.786 1.00 0.00 69 ARG A CA 11
ATOM 15655 C C . ARG A 1 69 ? 3.022 8.213 -6.691 1.00 0.00 69 ARG A C 11
ATOM 15656 O O . ARG A 1 69 ? 1.857 7.891 -6.897 1.00 0.00 69 ARG A O 11
ATOM 15677 N N . GLU A 1 70 ? 3.972 7.321 -6.434 1.00 0.00 70 GLU A N 11
ATOM 15678 C CA . GLU A 1 70 ? 3.652 5.928 -6.153 1.00 0.00 70 GLU A CA 11
ATOM 15679 C C . GLU A 1 70 ? 4.865 5.205 -5.571 1.00 0.00 70 GLU A C 11
ATOM 15680 O O . GLU A 1 70 ? 6.000 5.638 -5.760 1.00 0.00 70 GLU A O 11
ATOM 15692 N N . VAL A 1 71 ? 4.620 4.117 -4.851 1.00 0.00 71 VAL A N 11
ATOM 15693 C CA . VAL A 1 71 ? 5.691 3.311 -4.280 1.00 0.00 71 VAL A CA 11
ATOM 15694 C C . VAL A 1 71 ? 5.455 1.826 -4.539 1.00 0.00 71 VAL A C 11
ATOM 15695 O O . VAL A 1 71 ? 4.318 1.389 -4.758 1.00 0.00 71 VAL A O 11
ATOM 15708 N N . TYR A 1 72 ? 6.536 1.060 -4.509 1.00 0.00 72 TYR A N 11
ATOM 15709 C CA . TYR A 1 72 ? 6.476 -0.373 -4.760 1.00 0.00 72 TYR A CA 11
ATOM 15710 C C . TYR A 1 72 ? 6.756 -1.118 -3.462 1.00 0.00 72 TYR A C 11
ATOM 15711 O O . TYR A 1 72 ? 7.864 -1.051 -2.923 1.00 0.00 72 TYR A O 11
ATOM 15729 N N . LEU A 1 73 ? 5.749 -1.812 -2.955 1.00 0.00 73 LEU A N 11
ATOM 15730 C CA . LEU A 1 73 ? 5.836 -2.411 -1.638 1.00 0.00 73 LEU A CA 11
ATOM 15731 C C . LEU A 1 73 ? 5.863 -3.933 -1.663 1.00 0.00 73 LEU A C 11
ATOM 15732 O O . LEU A 1 73 ? 5.094 -4.586 -2.372 1.00 0.00 73 LEU A O 11
ATOM 15748 N N . LYS A 1 74 ? 6.778 -4.471 -0.875 1.00 0.00 74 LYS A N 11
ATOM 15749 C CA . LYS A 1 74 ? 6.849 -5.892 -0.592 1.00 0.00 74 LYS A CA 11
ATOM 15750 C C . LYS A 1 74 ? 6.568 -6.098 0.893 1.00 0.00 74 LYS A C 11
ATOM 15751 O O . LYS A 1 74 ? 7.183 -5.437 1.733 1.00 0.00 74 LYS A O 11
ATOM 15770 N N . PRO A 1 75 ? 5.621 -6.984 1.245 1.00 0.00 75 PRO A N 11
ATOM 15771 C CA . PRO A 1 75 ? 5.260 -7.229 2.640 1.00 0.00 75 PRO A CA 11
ATOM 15772 C C . PRO A 1 75 ? 6.368 -7.934 3.419 1.00 0.00 75 PRO A C 11
ATOM 15773 O O . PRO A 1 75 ? 7.465 -8.141 2.901 1.00 0.00 75 PRO A O 11
ATOM 15784 N N . ARG A 1 76 ? 6.077 -8.324 4.649 1.00 0.00 76 ARG A N 11
ATOM 15785 C CA . ARG A 1 76 ? 7.099 -8.900 5.508 1.00 0.00 76 ARG A CA 11
ATOM 15786 C C . ARG A 1 76 ? 7.315 -10.365 5.176 1.00 0.00 76 ARG A C 11
ATOM 15787 O O . ARG A 1 76 ? 8.451 -10.848 5.174 1.00 0.00 76 ARG A O 11
ATOM 15808 N N . ALA A 1 77 ? 6.231 -11.071 4.882 1.00 0.00 77 ALA A N 11
ATOM 15809 C CA . ALA A 1 77 ? 6.332 -12.467 4.503 1.00 0.00 77 ALA A CA 11
ATOM 15810 C C . ALA A 1 77 ? 6.825 -12.592 3.069 1.00 0.00 77 ALA A C 11
ATOM 15811 O O . ALA A 1 77 ? 6.050 -12.810 2.138 1.00 0.00 77 ALA A O 11
ATOM 15818 N N . VAL A 1 78 ? 8.128 -12.426 2.906 1.00 0.00 78 VAL A N 11
ATOM 15819 C CA . VAL A 1 78 ? 8.785 -12.600 1.611 1.00 0.00 78 VAL A CA 11
ATOM 15820 C C . VAL A 1 78 ? 8.550 -14.019 1.078 1.00 0.00 78 VAL A C 11
ATOM 15821 O O . VAL A 1 78 ? 8.704 -14.284 -0.115 1.00 0.00 78 VAL A O 11
ATOM 15834 N N . LYS A 1 79 ? 8.149 -14.919 1.977 1.00 0.00 79 LYS A N 11
ATOM 15835 C CA . LYS A 1 79 ? 7.809 -16.295 1.622 1.00 0.00 79 LYS A CA 11
ATOM 15836 C C . LYS A 1 79 ? 6.697 -16.334 0.568 1.00 0.00 79 LYS A C 11
ATOM 15837 O O . LYS A 1 79 ? 6.597 -17.293 -0.202 1.00 0.00 79 LYS A O 11
ATOM 15856 N N . ASN A 1 80 ? 5.883 -15.279 0.514 1.00 0.00 80 ASN A N 11
ATOM 15857 C CA . ASN A 1 80 ? 4.804 -15.197 -0.472 1.00 0.00 80 ASN A CA 11
ATOM 15858 C C . ASN A 1 80 ? 5.385 -15.175 -1.872 1.00 0.00 80 ASN A C 11
ATOM 15859 O O . ASN A 1 80 ? 4.742 -15.599 -2.834 1.00 0.00 80 ASN A O 11
ATOM 15870 N N . SER A 1 81 ? 6.608 -14.659 -1.956 1.00 0.00 81 SER A N 11
ATOM 15871 C CA . SER A 1 81 ? 7.354 -14.551 -3.201 1.00 0.00 81 SER A CA 11
ATOM 15872 C C . SER A 1 81 ? 6.711 -13.551 -4.165 1.00 0.00 81 SER A C 11
ATOM 15873 O O . SER A 1 81 ? 7.160 -12.408 -4.266 1.00 0.00 81 SER A O 11
ATOM 15881 N N . SER A 1 82 ? 5.634 -13.957 -4.821 1.00 0.00 82 SER A N 11
ATOM 15882 C CA . SER A 1 82 ? 5.085 -13.180 -5.922 1.00 0.00 82 SER A CA 11
ATOM 15883 C C . SER A 1 82 ? 3.831 -12.394 -5.545 1.00 0.00 82 SER A C 11
ATOM 15884 O O . SER A 1 82 ? 2.968 -12.163 -6.394 1.00 0.00 82 SER A O 11
ATOM 15892 N N . VAL A 1 83 ? 3.707 -11.983 -4.286 1.00 0.00 83 VAL A N 11
ATOM 15893 C CA . VAL A 1 83 ? 2.674 -11.022 -3.940 1.00 0.00 83 VAL A CA 11
ATOM 15894 C C . VAL A 1 83 ? 3.311 -9.643 -3.813 1.00 0.00 83 VAL A C 11
ATOM 15895 O O . VAL A 1 83 ? 4.413 -9.507 -3.275 1.00 0.00 83 VAL A O 11
ATOM 15908 N N . GLN A 1 84 ? 2.659 -8.635 -4.356 1.00 0.00 84 GLN A N 11
ATOM 15909 C CA . GLN A 1 84 ? 3.177 -7.278 -4.287 1.00 0.00 84 GLN A CA 11
ATOM 15910 C C . GLN A 1 84 ? 2.087 -6.309 -3.874 1.00 0.00 84 GLN A C 11
ATOM 15911 O O . GLN A 1 84 ? 0.899 -6.610 -3.986 1.00 0.00 84 GLN A O 11
ATOM 15925 N N . PHE A 1 85 ? 2.498 -5.155 -3.389 1.00 0.00 85 PHE A N 11
ATOM 15926 C CA . PHE A 1 85 ? 1.576 -4.074 -3.117 1.00 0.00 85 PHE A CA 11
ATOM 15927 C C . PHE A 1 85 ? 2.043 -2.823 -3.834 1.00 0.00 85 PHE A C 11
ATOM 15928 O O . PHE A 1 85 ? 3.152 -2.336 -3.621 1.00 0.00 85 PHE A O 11
ATOM 15945 N N . HIS A 1 86 ? 1.200 -2.322 -4.705 1.00 0.00 86 HIS A N 11
ATOM 15946 C CA . HIS A 1 86 ? 1.538 -1.178 -5.523 1.00 0.00 86 HIS A CA 11
ATOM 15947 C C . HIS A 1 86 ? 0.720 0.016 -5.067 1.00 0.00 86 HIS A C 11
ATOM 15948 O O . HIS A 1 86 ? -0.464 0.120 -5.377 1.00 0.00 86 HIS A O 11
ATOM 15963 N N . VAL A 1 87 ? 1.346 0.911 -4.328 1.00 0.00 87 VAL A N 11
ATOM 15964 C CA . VAL A 1 87 ? 0.636 2.048 -3.775 1.00 0.00 87 VAL A CA 11
ATOM 15965 C C . VAL A 1 87 ? 0.819 3.264 -4.660 1.00 0.00 87 VAL A C 11
ATOM 15966 O O . VAL A 1 87 ? 1.924 3.780 -4.800 1.00 0.00 87 VAL A O 11
ATOM 15979 N N . ILE A 1 88 ? -0.267 3.703 -5.266 1.00 0.00 88 ILE A N 11
ATOM 15980 C CA . ILE A 1 88 ? -0.252 4.881 -6.105 1.00 0.00 88 ILE A CA 11
ATOM 15981 C C . ILE A 1 88 ? -0.824 6.052 -5.334 1.00 0.00 88 ILE A C 11
ATOM 15982 O O . ILE A 1 88 ? -1.769 5.891 -4.565 1.00 0.00 88 ILE A O 11
ATOM 15998 N N . PHE A 1 89 ? -0.244 7.214 -5.526 1.00 0.00 89 PHE A N 11
ATOM 15999 C CA . PHE A 1 89 ? -0.669 8.399 -4.827 1.00 0.00 89 PHE A CA 11
ATOM 16000 C C . PHE A 1 89 ? -1.495 9.293 -5.739 1.00 0.00 89 PHE A C 11
ATOM 16001 O O . PHE A 1 89 ? -0.989 9.822 -6.733 1.00 0.00 89 PHE A O 11
ATOM 16018 N N . ASP A 1 90 ? -2.766 9.451 -5.405 1.00 0.00 90 ASP A N 11
ATOM 16019 C CA . ASP A 1 90 ? -3.659 10.301 -6.181 1.00 0.00 90 ASP A CA 11
ATOM 16020 C C . ASP A 1 90 ? -3.373 11.762 -5.876 1.00 0.00 90 ASP A C 11
ATOM 16021 O O . ASP A 1 90 ? -3.572 12.224 -4.751 1.00 0.00 90 ASP A O 11
ATOM 16030 N N . GLU A 1 91 ? -2.912 12.482 -6.883 1.00 0.00 91 GLU A N 11
ATOM 16031 C CA . GLU A 1 91 ? -2.524 13.871 -6.719 1.00 0.00 91 GLU A CA 11
ATOM 16032 C C . GLU A 1 91 ? -3.693 14.785 -7.033 1.00 0.00 91 GLU A C 11
ATOM 16033 O O . GLU A 1 91 ? -4.168 14.838 -8.171 1.00 0.00 91 GLU A O 11
ATOM 16045 N N . GLU A 1 92 ? -4.144 15.505 -6.027 1.00 0.00 92 GLU A N 11
ATOM 16046 C CA . GLU A 1 92 ? -5.327 16.329 -6.152 1.00 0.00 92 GLU A CA 11
ATOM 16047 C C . GLU A 1 92 ? -4.975 17.790 -5.910 1.00 0.00 92 GLU A C 11
ATOM 16048 O O . GLU A 1 92 ? -5.294 18.318 -4.829 1.00 0.00 92 GLU A O 11
ATOM 16061 N N . GLY A 1 1 ? 11.683 -12.439 -21.797 1.00 0.00 1 GLY A N 12
ATOM 16062 C CA . GLY A 1 1 ? 11.022 -13.759 -21.679 1.00 0.00 1 GLY A CA 12
ATOM 16063 C C . GLY A 1 1 ? 10.244 -14.117 -22.926 1.00 0.00 1 GLY A C 12
ATOM 16064 O O . GLY A 1 1 ? 10.779 -14.069 -24.034 1.00 0.00 1 GLY A O 12
ATOM 16070 N N . SER A 1 2 ? 8.980 -14.468 -22.745 1.00 0.00 2 SER A N 12
ATOM 16071 C CA . SER A 1 2 ? 8.106 -14.798 -23.860 1.00 0.00 2 SER A CA 12
ATOM 16072 C C . SER A 1 2 ? 6.762 -14.100 -23.674 1.00 0.00 2 SER A C 12
ATOM 16073 O O . SER A 1 2 ? 5.769 -14.439 -24.327 1.00 0.00 2 SER A O 12
ATOM 16081 N N . ALA A 1 3 ? 6.756 -13.113 -22.776 1.00 0.00 3 ALA A N 12
ATOM 16082 C CA . ALA A 1 3 ? 5.553 -12.366 -22.420 1.00 0.00 3 ALA A CA 12
ATOM 16083 C C . ALA A 1 3 ? 4.534 -13.261 -21.715 1.00 0.00 3 ALA A C 12
ATOM 16084 O O . ALA A 1 3 ? 4.814 -14.429 -21.423 1.00 0.00 3 ALA A O 12
ATOM 16091 N N . MET A 1 4 ? 3.368 -12.688 -21.417 1.00 0.00 4 MET A N 12
ATOM 16092 C CA . MET A 1 4 ? 2.286 -13.388 -20.714 1.00 0.00 4 MET A CA 12
ATOM 16093 C C . MET A 1 4 ? 2.661 -13.675 -19.261 1.00 0.00 4 MET A C 12
ATOM 16094 O O . MET A 1 4 ? 1.908 -14.325 -18.532 1.00 0.00 4 MET A O 12
ATOM 16108 N N . GLY A 1 5 ? 3.812 -13.171 -18.839 1.00 0.00 5 GLY A N 12
ATOM 16109 C CA . GLY A 1 5 ? 4.265 -13.384 -17.481 1.00 0.00 5 GLY A CA 12
ATOM 16110 C C . GLY A 1 5 ? 5.078 -14.653 -17.337 1.00 0.00 5 GLY A C 12
ATOM 16111 O O . GLY A 1 5 ? 4.589 -15.746 -17.629 1.00 0.00 5 GLY A O 12
ATOM 16115 N N . HIS A 1 6 ? 6.320 -14.511 -16.896 1.00 0.00 6 HIS A N 12
ATOM 16116 C CA . HIS A 1 6 ? 7.189 -15.660 -16.680 1.00 0.00 6 HIS A CA 12
ATOM 16117 C C . HIS A 1 6 ? 6.793 -16.363 -15.384 1.00 0.00 6 HIS A C 12
ATOM 16118 O O . HIS A 1 6 ? 6.722 -17.588 -15.322 1.00 0.00 6 HIS A O 12
ATOM 16133 N N . MET A 1 7 ? 6.533 -15.569 -14.357 1.00 0.00 7 MET A N 12
ATOM 16134 C CA . MET A 1 7 ? 6.029 -16.078 -13.091 1.00 0.00 7 MET A CA 12
ATOM 16135 C C . MET A 1 7 ? 4.646 -15.498 -12.828 1.00 0.00 7 MET A C 12
ATOM 16136 O O . MET A 1 7 ? 4.398 -14.333 -13.138 1.00 0.00 7 MET A O 12
ATOM 16150 N N . PRO A 1 8 ? 3.722 -16.295 -12.268 1.00 0.00 8 PRO A N 12
ATOM 16151 C CA . PRO A 1 8 ? 2.375 -15.832 -11.941 1.00 0.00 8 PRO A CA 12
ATOM 16152 C C . PRO A 1 8 ? 2.376 -14.918 -10.721 1.00 0.00 8 PRO A C 12
ATOM 16153 O O . PRO A 1 8 ? 1.959 -15.313 -9.631 1.00 0.00 8 PRO A O 12
ATOM 16164 N N . ALA A 1 9 ? 2.865 -13.705 -10.907 1.00 0.00 9 ALA A N 12
ATOM 16165 C CA . ALA A 1 9 ? 2.943 -12.742 -9.825 1.00 0.00 9 ALA A CA 12
ATOM 16166 C C . ALA A 1 9 ? 1.673 -11.918 -9.744 1.00 0.00 9 ALA A C 12
ATOM 16167 O O . ALA A 1 9 ? 1.183 -11.410 -10.752 1.00 0.00 9 ALA A O 12
ATOM 16174 N N . VAL A 1 10 ? 1.139 -11.797 -8.543 1.00 0.00 10 VAL A N 12
ATOM 16175 C CA . VAL A 1 10 ? -0.073 -11.036 -8.325 1.00 0.00 10 VAL A CA 12
ATOM 16176 C C . VAL A 1 10 ? 0.246 -9.662 -7.752 1.00 0.00 10 VAL A C 12
ATOM 16177 O O . VAL A 1 10 ? 1.097 -9.518 -6.870 1.00 0.00 10 VAL A O 12
ATOM 16190 N N . ASP A 1 11 ? -0.437 -8.660 -8.267 1.00 0.00 11 ASP A N 12
ATOM 16191 C CA . ASP A 1 11 ? -0.241 -7.289 -7.828 1.00 0.00 11 ASP A CA 12
ATOM 16192 C C . ASP A 1 11 ? -1.500 -6.782 -7.147 1.00 0.00 11 ASP A C 12
ATOM 16193 O O . ASP A 1 11 ? -2.613 -7.060 -7.599 1.00 0.00 11 ASP A O 12
ATOM 16202 N N . VAL A 1 12 ? -1.334 -6.057 -6.056 1.00 0.00 12 VAL A N 12
ATOM 16203 C CA . VAL A 1 12 ? -2.467 -5.456 -5.375 1.00 0.00 12 VAL A CA 12
ATOM 16204 C C . VAL A 1 12 ? -2.365 -3.935 -5.466 1.00 0.00 12 VAL A C 12
ATOM 16205 O O . VAL A 1 12 ? -1.269 -3.370 -5.384 1.00 0.00 12 VAL A O 12
ATOM 16218 N N . GLU A 1 13 ? -3.495 -3.279 -5.675 1.00 0.00 13 GLU A N 12
ATOM 16219 C CA . GLU A 1 13 ? -3.512 -1.847 -5.873 1.00 0.00 13 GLU A CA 12
ATOM 16220 C C . GLU A 1 13 ? -3.999 -1.142 -4.618 1.00 0.00 13 GLU A C 12
ATOM 16221 O O . GLU A 1 13 ? -5.123 -1.356 -4.162 1.00 0.00 13 GLU A O 12
ATOM 16233 N N . ILE A 1 14 ? -3.143 -0.324 -4.045 1.00 0.00 14 ILE A N 12
ATOM 16234 C CA . ILE A 1 14 ? -3.534 0.486 -2.916 1.00 0.00 14 ILE A CA 12
ATOM 16235 C C . ILE A 1 14 ? -3.472 1.949 -3.308 1.00 0.00 14 ILE A C 12
ATOM 16236 O O . ILE A 1 14 ? -2.435 2.430 -3.758 1.00 0.00 14 ILE A O 12
ATOM 16252 N N . HIS A 1 15 ? -4.576 2.655 -3.167 1.00 0.00 15 HIS A N 12
ATOM 16253 C CA . HIS A 1 15 ? -4.618 4.051 -3.559 1.00 0.00 15 HIS A CA 12
ATOM 16254 C C . HIS A 1 15 ? -4.732 4.954 -2.349 1.00 0.00 15 HIS A C 12
ATOM 16255 O O . HIS A 1 15 ? -5.743 4.968 -1.651 1.00 0.00 15 HIS A O 12
ATOM 16270 N N . PHE A 1 16 ? -3.678 5.698 -2.099 1.00 0.00 16 PHE A N 12
ATOM 16271 C CA . PHE A 1 16 ? -3.675 6.671 -1.035 1.00 0.00 16 PHE A CA 12
ATOM 16272 C C . PHE A 1 16 ? -3.757 8.060 -1.623 1.00 0.00 16 PHE A C 12
ATOM 16273 O O . PHE A 1 16 ? -2.872 8.479 -2.366 1.00 0.00 16 PHE A O 12
ATOM 16290 N N . PRO A 1 17 ? -4.833 8.781 -1.320 1.00 0.00 17 PRO A N 12
ATOM 16291 C CA . PRO A 1 17 ? -4.992 10.161 -1.759 1.00 0.00 17 PRO A CA 12
ATOM 16292 C C . PRO A 1 17 ? -3.850 11.020 -1.242 1.00 0.00 17 PRO A C 12
ATOM 16293 O O . PRO A 1 17 ? -3.643 11.137 -0.029 1.00 0.00 17 PRO A O 12
ATOM 16304 N N . LEU A 1 18 ? -3.130 11.616 -2.180 1.00 0.00 18 LEU A N 12
ATOM 16305 C CA . LEU A 1 18 ? -1.860 12.275 -1.915 1.00 0.00 18 LEU A CA 12
ATOM 16306 C C . LEU A 1 18 ? -1.946 13.299 -0.783 1.00 0.00 18 LEU A C 12
ATOM 16307 O O . LEU A 1 18 ? -1.024 13.413 0.027 1.00 0.00 18 LEU A O 12
ATOM 16323 N N . LYS A 1 19 ? -3.037 14.047 -0.721 1.00 0.00 19 LYS A N 12
ATOM 16324 C CA . LYS A 1 19 ? -3.163 15.076 0.301 1.00 0.00 19 LYS A CA 12
ATOM 16325 C C . LYS A 1 19 ? -3.558 14.512 1.667 1.00 0.00 19 LYS A C 12
ATOM 16326 O O . LYS A 1 19 ? -3.202 15.084 2.693 1.00 0.00 19 LYS A O 12
ATOM 16345 N N . ARG A 1 20 ? -4.277 13.394 1.700 1.00 0.00 20 ARG A N 12
ATOM 16346 C CA . ARG A 1 20 ? -4.721 12.847 2.984 1.00 0.00 20 ARG A CA 12
ATOM 16347 C C . ARG A 1 20 ? -3.600 12.047 3.637 1.00 0.00 20 ARG A C 12
ATOM 16348 O O . ARG A 1 20 ? -3.390 12.126 4.845 1.00 0.00 20 ARG A O 12
ATOM 16369 N N . ILE A 1 21 ? -2.854 11.311 2.818 1.00 0.00 21 ILE A N 12
ATOM 16370 C CA . ILE A 1 21 ? -1.820 10.411 3.320 1.00 0.00 21 ILE A CA 12
ATOM 16371 C C . ILE A 1 21 ? -0.643 11.199 3.889 1.00 0.00 21 ILE A C 12
ATOM 16372 O O . ILE A 1 21 ? 0.040 10.734 4.793 1.00 0.00 21 ILE A O 12
ATOM 16388 N N . ALA A 1 22 ? -0.428 12.400 3.367 1.00 0.00 22 ALA A N 12
ATOM 16389 C CA . ALA A 1 22 ? 0.657 13.250 3.834 1.00 0.00 22 ALA A CA 12
ATOM 16390 C C . ALA A 1 22 ? 0.324 13.857 5.191 1.00 0.00 22 ALA A C 12
ATOM 16391 O O . ALA A 1 22 ? 1.214 14.240 5.948 1.00 0.00 22 ALA A O 12
ATOM 16398 N N . ALA A 1 23 ? -0.962 13.914 5.500 1.00 0.00 23 ALA A N 12
ATOM 16399 C CA . ALA A 1 23 ? -1.432 14.523 6.734 1.00 0.00 23 ALA A CA 12
ATOM 16400 C C . ALA A 1 23 ? -1.439 13.506 7.868 1.00 0.00 23 ALA A C 12
ATOM 16401 O O . ALA A 1 23 ? -1.080 12.345 7.675 1.00 0.00 23 ALA A O 12
ATOM 16408 N N . GLU A 1 24 ? -1.851 13.945 9.050 1.00 0.00 24 GLU A N 12
ATOM 16409 C CA . GLU A 1 24 ? -1.881 13.074 10.214 1.00 0.00 24 GLU A CA 12
ATOM 16410 C C . GLU A 1 24 ? -3.320 12.886 10.683 1.00 0.00 24 GLU A C 12
ATOM 16411 O O . GLU A 1 24 ? -3.589 12.498 11.820 1.00 0.00 24 GLU A O 12
ATOM 16423 N N . GLY A 1 25 ? -4.244 13.188 9.785 1.00 0.00 25 GLY A N 12
ATOM 16424 C CA . GLY A 1 25 ? -5.638 12.867 10.000 1.00 0.00 25 GLY A CA 12
ATOM 16425 C C . GLY A 1 25 ? -6.084 11.844 8.985 1.00 0.00 25 GLY A C 12
ATOM 16426 O O . GLY A 1 25 ? -7.264 11.738 8.654 1.00 0.00 25 GLY A O 12
ATOM 16430 N N . TYR A 1 26 ? -5.110 11.087 8.506 1.00 0.00 26 TYR A N 12
ATOM 16431 C CA . TYR A 1 26 ? -5.301 10.156 7.409 1.00 0.00 26 TYR A CA 12
ATOM 16432 C C . TYR A 1 26 ? -6.139 8.947 7.833 1.00 0.00 26 TYR A C 12
ATOM 16433 O O . TYR A 1 26 ? -6.938 8.434 7.056 1.00 0.00 26 TYR A O 12
ATOM 16451 N N . ALA A 1 27 ? -5.967 8.508 9.076 1.00 0.00 27 ALA A N 12
ATOM 16452 C CA . ALA A 1 27 ? -6.692 7.348 9.582 1.00 0.00 27 ALA A CA 12
ATOM 16453 C C . ALA A 1 27 ? -8.139 7.717 9.887 1.00 0.00 27 ALA A C 12
ATOM 16454 O O . ALA A 1 27 ? -9.006 6.853 10.022 1.00 0.00 27 ALA A O 12
ATOM 16461 N N . GLU A 1 28 ? -8.385 9.014 9.996 1.00 0.00 28 GLU A N 12
ATOM 16462 C CA . GLU A 1 28 ? -9.731 9.528 10.184 1.00 0.00 28 GLU A CA 12
ATOM 16463 C C . GLU A 1 28 ? -10.356 9.833 8.828 1.00 0.00 28 GLU A C 12
ATOM 16464 O O . GLU A 1 28 ? -11.514 10.239 8.737 1.00 0.00 28 GLU A O 12
ATOM 16476 N N . ASP A 1 29 ? -9.577 9.625 7.775 1.00 0.00 29 ASP A N 12
ATOM 16477 C CA . ASP A 1 29 ? -10.036 9.879 6.419 1.00 0.00 29 ASP A CA 12
ATOM 16478 C C . ASP A 1 29 ? -10.669 8.635 5.815 1.00 0.00 29 ASP A C 12
ATOM 16479 O O . ASP A 1 29 ? -9.999 7.623 5.587 1.00 0.00 29 ASP A O 12
ATOM 16488 N N . GLU A 1 30 ? -11.962 8.745 5.527 1.00 0.00 30 GLU A N 12
ATOM 16489 C CA . GLU A 1 30 ? -12.757 7.628 5.046 1.00 0.00 30 GLU A CA 12
ATOM 16490 C C . GLU A 1 30 ? -12.176 7.041 3.770 1.00 0.00 30 GLU A C 12
ATOM 16491 O O . GLU A 1 30 ? -12.307 5.849 3.518 1.00 0.00 30 GLU A O 12
ATOM 16503 N N . LEU A 1 31 ? -11.502 7.869 2.987 1.00 0.00 31 LEU A N 12
ATOM 16504 C CA . LEU A 1 31 ? -10.999 7.455 1.710 1.00 0.00 31 LEU A CA 12
ATOM 16505 C C . LEU A 1 31 ? -9.855 6.478 1.926 1.00 0.00 31 LEU A C 12
ATOM 16506 O O . LEU A 1 31 ? -9.825 5.409 1.328 1.00 0.00 31 LEU A O 12
ATOM 16522 N N . LEU A 1 32 ? -8.974 6.801 2.869 1.00 0.00 32 LEU A N 12
ATOM 16523 C CA . LEU A 1 32 ? -7.860 5.945 3.192 1.00 0.00 32 LEU A CA 12
ATOM 16524 C C . LEU A 1 32 ? -8.379 4.627 3.747 1.00 0.00 32 LEU A C 12
ATOM 16525 O O . LEU A 1 32 ? -7.866 3.548 3.438 1.00 0.00 32 LEU A O 12
ATOM 16541 N N . LEU A 1 33 ? -9.423 4.742 4.556 1.00 0.00 33 LEU A N 12
ATOM 16542 C CA . LEU A 1 33 ? -10.068 3.595 5.168 1.00 0.00 33 LEU A CA 12
ATOM 16543 C C . LEU A 1 33 ? -10.731 2.706 4.122 1.00 0.00 33 LEU A C 12
ATOM 16544 O O . LEU A 1 33 ? -10.663 1.485 4.208 1.00 0.00 33 LEU A O 12
ATOM 16560 N N . ASN A 1 34 ? -11.384 3.324 3.150 1.00 0.00 34 ASN A N 12
ATOM 16561 C CA . ASN A 1 34 ? -12.054 2.580 2.092 1.00 0.00 34 ASN A CA 12
ATOM 16562 C C . ASN A 1 34 ? -11.058 1.730 1.323 1.00 0.00 34 ASN A C 12
ATOM 16563 O O . ASN A 1 34 ? -11.266 0.531 1.149 1.00 0.00 34 ASN A O 12
ATOM 16574 N N . GLN A 1 35 ? -9.954 2.340 0.907 1.00 0.00 35 GLN A N 12
ATOM 16575 C CA . GLN A 1 35 ? -8.962 1.629 0.098 1.00 0.00 35 GLN A CA 12
ATOM 16576 C C . GLN A 1 35 ? -8.320 0.495 0.890 1.00 0.00 35 GLN A C 12
ATOM 16577 O O . GLN A 1 35 ? -8.198 -0.631 0.400 1.00 0.00 35 GLN A O 12
ATOM 16591 N N . MET A 1 36 ? -7.947 0.783 2.132 1.00 0.00 36 MET A N 12
ATOM 16592 C CA . MET A 1 36 ? -7.304 -0.215 2.974 1.00 0.00 36 MET A CA 12
ATOM 16593 C C . MET A 1 36 ? -8.309 -0.876 3.900 1.00 0.00 36 MET A C 12
ATOM 16594 O O . MET A 1 36 ? -7.957 -1.385 4.961 1.00 0.00 36 MET A O 12
ATOM 16608 N N . GLY A 1 37 ? -9.571 -0.793 3.515 1.00 0.00 37 GLY A N 12
ATOM 16609 C CA . GLY A 1 37 ? -10.586 -1.656 4.075 1.00 0.00 37 GLY A CA 12
ATOM 16610 C C . GLY A 1 37 ? -10.921 -2.753 3.090 1.00 0.00 37 GLY A C 12
ATOM 16611 O O . GLY A 1 37 ? -11.225 -3.886 3.468 1.00 0.00 37 GLY A O 12
ATOM 16615 N N . LYS A 1 38 ? -10.861 -2.399 1.811 1.00 0.00 38 LYS A N 12
ATOM 16616 C CA . LYS A 1 38 ? -10.973 -3.367 0.731 1.00 0.00 38 LYS A CA 12
ATOM 16617 C C . LYS A 1 38 ? -9.750 -4.268 0.731 1.00 0.00 38 LYS A C 12
ATOM 16618 O O . LYS A 1 38 ? -9.836 -5.455 1.046 1.00 0.00 38 LYS A O 12
ATOM 16637 N N . VAL A 1 39 ? -8.606 -3.678 0.395 1.00 0.00 39 VAL A N 12
ATOM 16638 C CA . VAL A 1 39 ? -7.332 -4.380 0.421 1.00 0.00 39 VAL A CA 12
ATOM 16639 C C . VAL A 1 39 ? -6.879 -4.512 1.866 1.00 0.00 39 VAL A C 12
ATOM 16640 O O . VAL A 1 39 ? -6.018 -3.775 2.342 1.00 0.00 39 VAL A O 12
ATOM 16653 N N . ASN A 1 40 ? -7.499 -5.434 2.576 1.00 0.00 40 ASN A N 12
ATOM 16654 C CA . ASN A 1 40 ? -7.300 -5.538 4.003 1.00 0.00 40 ASN A CA 12
ATOM 16655 C C . ASN A 1 40 ? -7.992 -6.761 4.554 1.00 0.00 40 ASN A C 12
ATOM 16656 O O . ASN A 1 40 ? -7.454 -7.465 5.399 1.00 0.00 40 ASN A O 12
ATOM 16667 N N . ASP A 1 41 ? -9.190 -7.009 4.071 1.00 0.00 41 ASP A N 12
ATOM 16668 C CA . ASP A 1 41 ? -9.951 -8.152 4.538 1.00 0.00 41 ASP A CA 12
ATOM 16669 C C . ASP A 1 41 ? -9.306 -9.441 4.043 1.00 0.00 41 ASP A C 12
ATOM 16670 O O . ASP A 1 41 ? -9.210 -10.423 4.776 1.00 0.00 41 ASP A O 12
ATOM 16679 N N . THR A 1 42 ? -8.849 -9.420 2.798 1.00 0.00 42 THR A N 12
ATOM 16680 C CA . THR A 1 42 ? -8.135 -10.551 2.219 1.00 0.00 42 THR A CA 12
ATOM 16681 C C . THR A 1 42 ? -6.991 -10.080 1.315 1.00 0.00 42 THR A C 12
ATOM 16682 O O . THR A 1 42 ? -7.029 -10.272 0.100 1.00 0.00 42 THR A O 12
ATOM 16693 N N . PRO A 1 43 ? -5.950 -9.458 1.893 1.00 0.00 43 PRO A N 12
ATOM 16694 C CA . PRO A 1 43 ? -4.825 -8.928 1.133 1.00 0.00 43 PRO A CA 12
ATOM 16695 C C . PRO A 1 43 ? -3.713 -9.955 0.951 1.00 0.00 43 PRO A C 12
ATOM 16696 O O . PRO A 1 43 ? -2.538 -9.594 0.849 1.00 0.00 43 PRO A O 12
ATOM 16707 N N . GLU A 1 44 ? -4.103 -11.235 0.945 1.00 0.00 44 GLU A N 12
ATOM 16708 C CA . GLU A 1 44 ? -3.186 -12.363 0.749 1.00 0.00 44 GLU A CA 12
ATOM 16709 C C . GLU A 1 44 ? -2.307 -12.589 1.981 1.00 0.00 44 GLU A C 12
ATOM 16710 O O . GLU A 1 44 ? -2.210 -13.703 2.493 1.00 0.00 44 GLU A O 12
ATOM 16722 N N . GLU A 1 45 ? -1.681 -11.528 2.457 1.00 0.00 45 GLU A N 12
ATOM 16723 C CA . GLU A 1 45 ? -0.751 -11.616 3.571 1.00 0.00 45 GLU A CA 12
ATOM 16724 C C . GLU A 1 45 ? -1.491 -11.784 4.899 1.00 0.00 45 GLU A C 12
ATOM 16725 O O . GLU A 1 45 ? -1.652 -12.901 5.390 1.00 0.00 45 GLU A O 12
ATOM 16737 N N . GLU A 1 46 ? -1.952 -10.675 5.466 1.00 0.00 46 GLU A N 12
ATOM 16738 C CA . GLU A 1 46 ? -2.666 -10.710 6.735 1.00 0.00 46 GLU A CA 12
ATOM 16739 C C . GLU A 1 46 ? -3.954 -9.907 6.643 1.00 0.00 46 GLU A C 12
ATOM 16740 O O . GLU A 1 46 ? -5.010 -10.442 6.318 1.00 0.00 46 GLU A O 12
ATOM 16752 N N . GLY A 1 47 ? -3.854 -8.609 6.895 1.00 0.00 47 GLY A N 12
ATOM 16753 C CA . GLY A 1 47 ? -5.024 -7.765 6.845 1.00 0.00 47 GLY A CA 12
ATOM 16754 C C . GLY A 1 47 ? -4.836 -6.449 7.558 1.00 0.00 47 GLY A C 12
ATOM 16755 O O . GLY A 1 47 ? -4.207 -5.530 7.034 1.00 0.00 47 GLY A O 12
ATOM 16759 N N . MET A 1 48 ? -5.376 -6.358 8.758 1.00 0.00 48 MET A N 12
ATOM 16760 C CA . MET A 1 48 ? -5.300 -5.144 9.547 1.00 0.00 48 MET A CA 12
ATOM 16761 C C . MET A 1 48 ? -3.850 -4.675 9.773 1.00 0.00 48 MET A C 12
ATOM 16762 O O . MET A 1 48 ? -3.557 -3.487 9.603 1.00 0.00 48 MET A O 12
ATOM 16776 N N . PRO A 1 49 ? -2.909 -5.579 10.123 1.00 0.00 49 PRO A N 12
ATOM 16777 C CA . PRO A 1 49 ? -1.488 -5.225 10.256 1.00 0.00 49 PRO A CA 12
ATOM 16778 C C . PRO A 1 49 ? -0.918 -4.712 8.942 1.00 0.00 49 PRO A C 12
ATOM 16779 O O . PRO A 1 49 ? -0.051 -3.837 8.924 1.00 0.00 49 PRO A O 12
ATOM 16790 N N . LEU A 1 50 ? -1.423 -5.269 7.846 1.00 0.00 50 LEU A N 12
ATOM 16791 C CA . LEU A 1 50 ? -1.035 -4.841 6.509 1.00 0.00 50 LEU A CA 12
ATOM 16792 C C . LEU A 1 50 ? -1.319 -3.369 6.321 1.00 0.00 50 LEU A C 12
ATOM 16793 O O . LEU A 1 50 ? -0.486 -2.621 5.827 1.00 0.00 50 LEU A O 12
ATOM 16809 N N . ARG A 1 51 ? -2.498 -2.971 6.748 1.00 0.00 51 ARG A N 12
ATOM 16810 C CA . ARG A 1 51 ? -2.914 -1.588 6.660 1.00 0.00 51 ARG A CA 12
ATOM 16811 C C . ARG A 1 51 ? -2.024 -0.697 7.508 1.00 0.00 51 ARG A C 12
ATOM 16812 O O . ARG A 1 51 ? -1.527 0.317 7.031 1.00 0.00 51 ARG A O 12
ATOM 16833 N N . ALA A 1 52 ? -1.785 -1.099 8.744 1.00 0.00 52 ALA A N 12
ATOM 16834 C CA . ALA A 1 52 ? -0.931 -0.329 9.633 1.00 0.00 52 ALA A CA 12
ATOM 16835 C C . ALA A 1 52 ? 0.480 -0.174 9.059 1.00 0.00 52 ALA A C 12
ATOM 16836 O O . ALA A 1 52 ? 1.023 0.935 9.020 1.00 0.00 52 ALA A O 12
ATOM 16843 N N . TRP A 1 53 ? 1.070 -1.279 8.593 1.00 0.00 53 TRP A N 12
ATOM 16844 C CA . TRP A 1 53 ? 2.445 -1.237 8.109 1.00 0.00 53 TRP A CA 12
ATOM 16845 C C . TRP A 1 53 ? 2.528 -0.513 6.772 1.00 0.00 53 TRP A C 12
ATOM 16846 O O . TRP A 1 53 ? 3.399 0.334 6.576 1.00 0.00 53 TRP A O 12
ATOM 16867 N N . VAL A 1 54 ? 1.608 -0.823 5.867 1.00 0.00 54 VAL A N 12
ATOM 16868 C CA . VAL A 1 54 ? 1.665 -0.286 4.519 1.00 0.00 54 VAL A CA 12
ATOM 16869 C C . VAL A 1 54 ? 1.351 1.209 4.506 1.00 0.00 54 VAL A C 12
ATOM 16870 O O . VAL A 1 54 ? 2.009 1.976 3.805 1.00 0.00 54 VAL A O 12
ATOM 16883 N N . ILE A 1 55 ? 0.360 1.625 5.299 1.00 0.00 55 ILE A N 12
ATOM 16884 C CA . ILE A 1 55 ? 0.031 3.037 5.414 1.00 0.00 55 ILE A CA 12
ATOM 16885 C C . ILE A 1 55 ? 1.186 3.814 6.036 1.00 0.00 55 ILE A C 12
ATOM 16886 O O . ILE A 1 55 ? 1.571 4.868 5.530 1.00 0.00 55 ILE A O 12
ATOM 16902 N N . LYS A 1 56 ? 1.759 3.285 7.116 1.00 0.00 56 LYS A N 12
ATOM 16903 C CA . LYS A 1 56 ? 2.852 3.971 7.791 1.00 0.00 56 LYS A CA 12
ATOM 16904 C C . LYS A 1 56 ? 4.080 4.068 6.891 1.00 0.00 56 LYS A C 12
ATOM 16905 O O . LYS A 1 56 ? 4.665 5.140 6.751 1.00 0.00 56 LYS A O 12
ATOM 16924 N N . CYS A 1 57 ? 4.462 2.956 6.272 1.00 0.00 57 CYS A N 12
ATOM 16925 C CA . CYS A 1 57 ? 5.640 2.935 5.407 1.00 0.00 57 CYS A CA 12
ATOM 16926 C C . CYS A 1 57 ? 5.477 3.892 4.232 1.00 0.00 57 CYS A C 12
ATOM 16927 O O . CYS A 1 57 ? 6.400 4.633 3.898 1.00 0.00 57 CYS A O 12
ATOM 16935 N N . ALA A 1 58 ? 4.295 3.886 3.621 1.00 0.00 58 ALA A N 12
ATOM 16936 C CA . ALA A 1 58 ? 4.006 4.791 2.516 1.00 0.00 58 ALA A CA 12
ATOM 16937 C C . ALA A 1 58 ? 4.014 6.239 2.991 1.00 0.00 58 ALA A C 12
ATOM 16938 O O . ALA A 1 58 ? 4.501 7.132 2.297 1.00 0.00 58 ALA A O 12
ATOM 16945 N N . HIS A 1 59 ? 3.478 6.456 4.186 1.00 0.00 59 HIS A N 12
ATOM 16946 C CA . HIS A 1 59 ? 3.440 7.779 4.797 1.00 0.00 59 HIS A CA 12
ATOM 16947 C C . HIS A 1 59 ? 4.858 8.305 5.001 1.00 0.00 59 HIS A C 12
ATOM 16948 O O . HIS A 1 59 ? 5.184 9.419 4.588 1.00 0.00 59 HIS A O 12
ATOM 16963 N N . GLU A 1 60 ? 5.697 7.480 5.621 1.00 0.00 60 GLU A N 12
ATOM 16964 C CA . GLU A 1 60 ? 7.092 7.832 5.871 1.00 0.00 60 GLU A CA 12
ATOM 16965 C C . GLU A 1 60 ? 7.834 8.069 4.559 1.00 0.00 60 GLU A C 12
ATOM 16966 O O . GLU A 1 60 ? 8.587 9.032 4.424 1.00 0.00 60 GLU A O 12
ATOM 16978 N N . ALA A 1 61 ? 7.611 7.182 3.595 1.00 0.00 61 ALA A N 12
ATOM 16979 C CA . ALA A 1 61 ? 8.277 7.269 2.303 1.00 0.00 61 ALA A CA 12
ATOM 16980 C C . ALA A 1 61 ? 7.908 8.557 1.581 1.00 0.00 61 ALA A C 12
ATOM 16981 O O . ALA A 1 61 ? 8.774 9.247 1.048 1.00 0.00 61 ALA A O 12
ATOM 16988 N N . LEU A 1 62 ? 6.624 8.890 1.597 1.00 0.00 62 LEU A N 12
ATOM 16989 C CA . LEU A 1 62 ? 6.124 10.042 0.864 1.00 0.00 62 LEU A CA 12
ATOM 16990 C C . LEU A 1 62 ? 6.566 11.355 1.496 1.00 0.00 62 LEU A C 12
ATOM 16991 O O . LEU A 1 62 ? 6.996 12.254 0.797 1.00 0.00 62 LEU A O 12
ATOM 17007 N N . GLU A 1 63 ? 6.461 11.474 2.811 1.00 0.00 63 GLU A N 12
ATOM 17008 C CA . GLU A 1 63 ? 6.816 12.727 3.479 1.00 0.00 63 GLU A CA 12
ATOM 17009 C C . GLU A 1 63 ? 8.304 13.036 3.333 1.00 0.00 63 GLU A C 12
ATOM 17010 O O . GLU A 1 63 ? 8.714 14.196 3.408 1.00 0.00 63 GLU A O 12
ATOM 17022 N N . LYS A 1 64 ? 9.114 12.005 3.143 1.00 0.00 64 LYS A N 12
ATOM 17023 C CA . LYS A 1 64 ? 10.554 12.189 3.039 1.00 0.00 64 LYS A CA 12
ATOM 17024 C C . LYS A 1 64 ? 10.961 12.224 1.580 1.00 0.00 64 LYS A C 12
ATOM 17025 O O . LYS A 1 64 ? 12.130 12.415 1.242 1.00 0.00 64 LYS A O 12
ATOM 17044 N N . ASN A 1 65 ? 9.971 12.040 0.727 1.00 0.00 65 ASN A N 12
ATOM 17045 C CA . ASN A 1 65 ? 10.161 12.048 -0.710 1.00 0.00 65 ASN A CA 12
ATOM 17046 C C . ASN A 1 65 ? 8.889 12.582 -1.376 1.00 0.00 65 ASN A C 12
ATOM 17047 O O . ASN A 1 65 ? 8.298 11.931 -2.238 1.00 0.00 65 ASN A O 12
ATOM 17058 N N . PRO A 1 66 ? 8.436 13.790 -0.978 1.00 0.00 66 PRO A N 12
ATOM 17059 C CA . PRO A 1 66 ? 7.112 14.292 -1.344 1.00 0.00 66 PRO A CA 12
ATOM 17060 C C . PRO A 1 66 ? 7.087 14.903 -2.740 1.00 0.00 66 PRO A C 12
ATOM 17061 O O . PRO A 1 66 ? 6.594 16.010 -2.947 1.00 0.00 66 PRO A O 12
ATOM 17072 N N . LYS A 1 67 ? 7.642 14.164 -3.689 1.00 0.00 67 LYS A N 12
ATOM 17073 C CA . LYS A 1 67 ? 7.663 14.573 -5.086 1.00 0.00 67 LYS A CA 12
ATOM 17074 C C . LYS A 1 67 ? 7.066 13.476 -5.953 1.00 0.00 67 LYS A C 12
ATOM 17075 O O . LYS A 1 67 ? 6.779 13.685 -7.134 1.00 0.00 67 LYS A O 12
ATOM 17094 N N . ILE A 1 68 ? 6.873 12.305 -5.357 1.00 0.00 68 ILE A N 12
ATOM 17095 C CA . ILE A 1 68 ? 6.475 11.130 -6.113 1.00 0.00 68 ILE A CA 12
ATOM 17096 C C . ILE A 1 68 ? 4.970 10.945 -6.159 1.00 0.00 68 ILE A C 12
ATOM 17097 O O . ILE A 1 68 ? 4.206 11.805 -5.711 1.00 0.00 68 ILE A O 12
ATOM 17113 N N . ARG A 1 69 ? 4.558 9.811 -6.705 1.00 0.00 69 ARG A N 12
ATOM 17114 C CA . ARG A 1 69 ? 3.156 9.577 -7.035 1.00 0.00 69 ARG A CA 12
ATOM 17115 C C . ARG A 1 69 ? 2.771 8.122 -6.784 1.00 0.00 69 ARG A C 12
ATOM 17116 O O . ARG A 1 69 ? 1.596 7.766 -6.839 1.00 0.00 69 ARG A O 12
ATOM 17137 N N . GLU A 1 70 ? 3.768 7.277 -6.562 1.00 0.00 70 GLU A N 12
ATOM 17138 C CA . GLU A 1 70 ? 3.541 5.880 -6.244 1.00 0.00 70 GLU A CA 12
ATOM 17139 C C . GLU A 1 70 ? 4.827 5.246 -5.705 1.00 0.00 70 GLU A C 12
ATOM 17140 O O . GLU A 1 70 ? 5.929 5.670 -6.060 1.00 0.00 70 GLU A O 12
ATOM 17152 N N . VAL A 1 71 ? 4.682 4.247 -4.841 1.00 0.00 71 VAL A N 12
ATOM 17153 C CA . VAL A 1 71 ? 5.819 3.511 -4.310 1.00 0.00 71 VAL A CA 12
ATOM 17154 C C . VAL A 1 71 ? 5.575 2.010 -4.419 1.00 0.00 71 VAL A C 12
ATOM 17155 O O . VAL A 1 71 ? 4.428 1.555 -4.469 1.00 0.00 71 VAL A O 12
ATOM 17168 N N . TYR A 1 72 ? 6.652 1.243 -4.455 1.00 0.00 72 TYR A N 12
ATOM 17169 C CA . TYR A 1 72 ? 6.557 -0.193 -4.655 1.00 0.00 72 TYR A CA 12
ATOM 17170 C C . TYR A 1 72 ? 6.959 -0.929 -3.391 1.00 0.00 72 TYR A C 12
ATOM 17171 O O . TYR A 1 72 ? 8.098 -0.825 -2.931 1.00 0.00 72 TYR A O 12
ATOM 17189 N N . LEU A 1 73 ? 6.014 -1.663 -2.832 1.00 0.00 73 LEU A N 12
ATOM 17190 C CA . LEU A 1 73 ? 6.220 -2.326 -1.561 1.00 0.00 73 LEU A CA 12
ATOM 17191 C C . LEU A 1 73 ? 6.032 -3.831 -1.659 1.00 0.00 73 LEU A C 12
ATOM 17192 O O . LEU A 1 73 ? 5.188 -4.327 -2.407 1.00 0.00 73 LEU A O 12
ATOM 17208 N N . LYS A 1 74 ? 6.838 -4.551 -0.901 1.00 0.00 74 LYS A N 12
ATOM 17209 C CA . LYS A 1 74 ? 6.700 -5.987 -0.787 1.00 0.00 74 LYS A CA 12
ATOM 17210 C C . LYS A 1 74 ? 6.391 -6.341 0.663 1.00 0.00 74 LYS A C 12
ATOM 17211 O O . LYS A 1 74 ? 7.159 -6.008 1.564 1.00 0.00 74 LYS A O 12
ATOM 17230 N N . PRO A 1 75 ? 5.248 -6.994 0.907 1.00 0.00 75 PRO A N 12
ATOM 17231 C CA . PRO A 1 75 ? 4.815 -7.367 2.256 1.00 0.00 75 PRO A CA 12
ATOM 17232 C C . PRO A 1 75 ? 5.785 -8.314 2.951 1.00 0.00 75 PRO A C 12
ATOM 17233 O O . PRO A 1 75 ? 6.586 -8.997 2.309 1.00 0.00 75 PRO A O 12
ATOM 17244 N N . ARG A 1 76 ? 5.659 -8.350 4.276 1.00 0.00 76 ARG A N 12
ATOM 17245 C CA . ARG A 1 76 ? 6.582 -9.057 5.164 1.00 0.00 76 ARG A CA 12
ATOM 17246 C C . ARG A 1 76 ? 6.672 -10.540 4.835 1.00 0.00 76 ARG A C 12
ATOM 17247 O O . ARG A 1 76 ? 7.697 -11.172 5.094 1.00 0.00 76 ARG A O 12
ATOM 17268 N N . ALA A 1 77 ? 5.595 -11.094 4.292 1.00 0.00 77 ALA A N 12
ATOM 17269 C CA . ALA A 1 77 ? 5.586 -12.490 3.887 1.00 0.00 77 ALA A CA 12
ATOM 17270 C C . ALA A 1 77 ? 6.457 -12.699 2.660 1.00 0.00 77 ALA A C 12
ATOM 17271 O O . ALA A 1 77 ? 5.989 -12.634 1.516 1.00 0.00 77 ALA A O 12
ATOM 17278 N N . VAL A 1 78 ? 7.734 -12.918 2.903 1.00 0.00 78 VAL A N 12
ATOM 17279 C CA . VAL A 1 78 ? 8.677 -13.219 1.847 1.00 0.00 78 VAL A CA 12
ATOM 17280 C C . VAL A 1 78 ? 8.339 -14.557 1.180 1.00 0.00 78 VAL A C 12
ATOM 17281 O O . VAL A 1 78 ? 8.594 -14.749 -0.008 1.00 0.00 78 VAL A O 12
ATOM 17294 N N . LYS A 1 79 ? 7.715 -15.455 1.940 1.00 0.00 79 LYS A N 12
ATOM 17295 C CA . LYS A 1 79 ? 7.390 -16.793 1.448 1.00 0.00 79 LYS A CA 12
ATOM 17296 C C . LYS A 1 79 ? 6.403 -16.747 0.282 1.00 0.00 79 LYS A C 12
ATOM 17297 O O . LYS A 1 79 ? 6.363 -17.668 -0.538 1.00 0.00 79 LYS A O 12
ATOM 17316 N N . ASN A 1 80 ? 5.613 -15.679 0.200 1.00 0.00 80 ASN A N 12
ATOM 17317 C CA . ASN A 1 80 ? 4.634 -15.541 -0.875 1.00 0.00 80 ASN A CA 12
ATOM 17318 C C . ASN A 1 80 ? 5.327 -15.440 -2.223 1.00 0.00 80 ASN A C 12
ATOM 17319 O O . ASN A 1 80 ? 4.797 -15.890 -3.237 1.00 0.00 80 ASN A O 12
ATOM 17330 N N . SER A 1 81 ? 6.522 -14.849 -2.206 1.00 0.00 81 SER A N 12
ATOM 17331 C CA . SER A 1 81 ? 7.360 -14.700 -3.394 1.00 0.00 81 SER A CA 12
ATOM 17332 C C . SER A 1 81 ? 6.737 -13.770 -4.438 1.00 0.00 81 SER A C 12
ATOM 17333 O O . SER A 1 81 ? 7.152 -12.618 -4.584 1.00 0.00 81 SER A O 12
ATOM 17341 N N . SER A 1 82 ? 5.723 -14.253 -5.137 1.00 0.00 82 SER A N 12
ATOM 17342 C CA . SER A 1 82 ? 5.193 -13.549 -6.288 1.00 0.00 82 SER A CA 12
ATOM 17343 C C . SER A 1 82 ? 3.948 -12.732 -5.940 1.00 0.00 82 SER A C 12
ATOM 17344 O O . SER A 1 82 ? 2.899 -12.872 -6.568 1.00 0.00 82 SER A O 12
ATOM 17352 N N . VAL A 1 83 ? 4.075 -11.876 -4.935 1.00 0.00 83 VAL A N 12
ATOM 17353 C CA . VAL A 1 83 ? 3.025 -10.920 -4.607 1.00 0.00 83 VAL A CA 12
ATOM 17354 C C . VAL A 1 83 ? 3.646 -9.549 -4.370 1.00 0.00 83 VAL A C 12
ATOM 17355 O O . VAL A 1 83 ? 4.632 -9.421 -3.641 1.00 0.00 83 VAL A O 12
ATOM 17368 N N . GLN A 1 84 ? 3.093 -8.532 -5.010 1.00 0.00 84 GLN A N 12
ATOM 17369 C CA . GLN A 1 84 ? 3.647 -7.193 -4.917 1.00 0.00 84 GLN A CA 12
ATOM 17370 C C . GLN A 1 84 ? 2.560 -6.173 -4.641 1.00 0.00 84 GLN A C 12
ATOM 17371 O O . GLN A 1 84 ? 1.473 -6.226 -5.222 1.00 0.00 84 GLN A O 12
ATOM 17385 N N . PHE A 1 85 ? 2.856 -5.243 -3.752 1.00 0.00 85 PHE A N 12
ATOM 17386 C CA . PHE A 1 85 ? 1.913 -4.203 -3.404 1.00 0.00 85 PHE A CA 12
ATOM 17387 C C . PHE A 1 85 ? 2.285 -2.905 -4.093 1.00 0.00 85 PHE A C 12
ATOM 17388 O O . PHE A 1 85 ? 3.409 -2.414 -3.969 1.00 0.00 85 PHE A O 12
ATOM 17405 N N . HIS A 1 86 ? 1.344 -2.362 -4.836 1.00 0.00 86 HIS A N 12
ATOM 17406 C CA . HIS A 1 86 ? 1.557 -1.104 -5.524 1.00 0.00 86 HIS A CA 12
ATOM 17407 C C . HIS A 1 86 ? 0.830 -0.009 -4.782 1.00 0.00 86 HIS A C 12
ATOM 17408 O O . HIS A 1 86 ? -0.396 0.099 -4.861 1.00 0.00 86 HIS A O 12
ATOM 17423 N N . VAL A 1 87 ? 1.576 0.787 -4.042 1.00 0.00 87 VAL A N 12
ATOM 17424 C CA . VAL A 1 87 ? 0.981 1.874 -3.306 1.00 0.00 87 VAL A CA 12
ATOM 17425 C C . VAL A 1 87 ? 1.015 3.118 -4.162 1.00 0.00 87 VAL A C 12
ATOM 17426 O O . VAL A 1 87 ? 2.07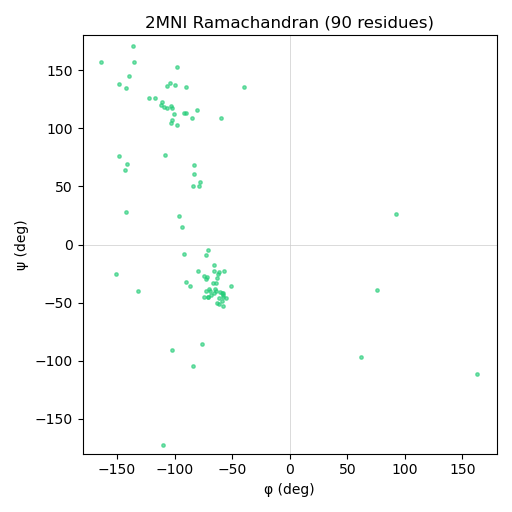2 3.690 -4.415 1.00 0.00 87 VAL A O 12
ATOM 17439 N N . ILE A 1 88 ? -0.150 3.530 -4.595 1.00 0.00 88 ILE A N 12
ATOM 17440 C CA . ILE A 1 88 ? -0.273 4.618 -5.526 1.00 0.00 88 ILE A CA 12
ATOM 17441 C C . ILE A 1 88 ? -0.866 5.825 -4.842 1.00 0.00 88 ILE A C 12
ATOM 17442 O O . ILE A 1 88 ? -1.785 5.708 -4.034 1.00 0.00 88 ILE A O 12
ATOM 17458 N N . PHE A 1 89 ? -0.334 6.975 -5.166 1.00 0.00 89 PHE A N 12
ATOM 17459 C CA . PHE A 1 89 ? -0.767 8.206 -4.566 1.00 0.00 89 PHE A CA 12
ATOM 17460 C C . PHE A 1 89 ? -1.663 8.961 -5.526 1.00 0.00 89 PHE A C 12
ATOM 17461 O O . PHE A 1 89 ? -1.202 9.472 -6.550 1.00 0.00 89 PHE A O 12
ATOM 17478 N N . ASP A 1 90 ? -2.946 9.009 -5.208 1.00 0.00 90 ASP A N 12
ATOM 17479 C CA . ASP A 1 90 ? -3.908 9.695 -6.052 1.00 0.00 90 ASP A CA 12
ATOM 17480 C C . ASP A 1 90 ? -3.769 11.186 -5.867 1.00 0.00 90 ASP A C 12
ATOM 17481 O O . ASP A 1 90 ? -3.985 11.710 -4.773 1.00 0.00 90 ASP A O 12
ATOM 17490 N N . GLU A 1 91 ? -3.401 11.868 -6.933 1.00 0.00 91 GLU A N 12
ATOM 17491 C CA . GLU A 1 91 ? -3.161 13.292 -6.865 1.00 0.00 91 GLU A CA 12
ATOM 17492 C C . GLU A 1 91 ? -4.473 14.040 -6.972 1.00 0.00 91 GLU A C 12
ATOM 17493 O O . GLU A 1 91 ? -5.169 13.974 -7.987 1.00 0.00 91 GLU A O 12
ATOM 17505 N N . GLU A 1 92 ? -4.814 14.725 -5.901 1.00 0.00 92 GLU A N 12
ATOM 17506 C CA . GLU A 1 92 ? -6.057 15.458 -5.818 1.00 0.00 92 GLU A CA 12
ATOM 17507 C C . GLU A 1 92 ? -5.767 16.949 -5.834 1.00 0.00 92 GLU A C 12
ATOM 17508 O O . GLU A 1 92 ? -5.856 17.565 -6.914 1.00 0.00 92 GLU A O 12
ATOM 17521 N N . GLY A 1 1 ? 4.145 -10.247 -18.259 1.00 0.00 1 GLY A N 13
ATOM 17522 C CA . GLY A 1 1 ? 3.468 -9.585 -17.122 1.00 0.00 1 GLY A CA 13
ATOM 17523 C C . GLY A 1 1 ? 3.074 -10.579 -16.050 1.00 0.00 1 GLY A C 13
ATOM 17524 O O . GLY A 1 1 ? 3.348 -11.773 -16.172 1.00 0.00 1 GLY A O 13
ATOM 17530 N N . SER A 1 2 ? 2.411 -10.101 -15.013 1.00 0.00 2 SER A N 13
ATOM 17531 C CA . SER A 1 2 ? 2.007 -10.952 -13.905 1.00 0.00 2 SER A CA 13
ATOM 17532 C C . SER A 1 2 ? 0.620 -11.555 -14.150 1.00 0.00 2 SER A C 13
ATOM 17533 O O . SER A 1 2 ? -0.114 -11.855 -13.207 1.00 0.00 2 SER A O 13
ATOM 17541 N N . ALA A 1 3 ? 0.268 -11.730 -15.419 1.00 0.00 3 ALA A N 13
ATOM 17542 C CA . ALA A 1 3 ? -1.018 -12.309 -15.783 1.00 0.00 3 ALA A CA 13
ATOM 17543 C C . ALA A 1 3 ? -0.835 -13.513 -16.699 1.00 0.00 3 ALA A C 13
ATOM 17544 O O . ALA A 1 3 ? -1.805 -14.073 -17.214 1.00 0.00 3 ALA A O 13
ATOM 17551 N N . MET A 1 4 ? 0.416 -13.905 -16.907 1.00 0.00 4 MET A N 13
ATOM 17552 C CA . MET A 1 4 ? 0.719 -15.072 -17.725 1.00 0.00 4 MET A CA 13
ATOM 17553 C C . MET A 1 4 ? 0.424 -16.350 -16.944 1.00 0.00 4 MET A C 13
ATOM 17554 O O . MET A 1 4 ? 0.654 -16.419 -15.735 1.00 0.00 4 MET A O 13
ATOM 17568 N N . GLY A 1 5 ? -0.109 -17.349 -17.633 1.00 0.00 5 GLY A N 13
ATOM 17569 C CA . GLY A 1 5 ? -0.598 -18.536 -16.961 1.00 0.00 5 GLY A CA 13
ATOM 17570 C C . GLY A 1 5 ? -1.919 -18.257 -16.277 1.00 0.00 5 GLY A C 13
ATOM 17571 O O . GLY A 1 5 ? -2.987 -18.506 -16.839 1.00 0.00 5 GLY A O 13
ATOM 17575 N N . HIS A 1 6 ? -1.845 -17.725 -15.069 1.00 0.00 6 HIS A N 13
ATOM 17576 C CA . HIS A 1 6 ? -3.019 -17.235 -14.362 1.00 0.00 6 HIS A CA 13
ATOM 17577 C C . HIS A 1 6 ? -2.670 -15.922 -13.681 1.00 0.00 6 HIS A C 13
ATOM 17578 O O . HIS A 1 6 ? -3.178 -14.864 -14.052 1.00 0.00 6 HIS A O 13
ATOM 17593 N N . MET A 1 7 ? -1.777 -16.009 -12.701 1.00 0.00 7 MET A N 13
ATOM 17594 C CA . MET A 1 7 ? -1.254 -14.844 -11.996 1.00 0.00 7 MET A CA 13
ATOM 17595 C C . MET A 1 7 ? -0.188 -15.283 -10.992 1.00 0.00 7 MET A C 13
ATOM 17596 O O . MET A 1 7 ? -0.456 -15.420 -9.799 1.00 0.00 7 MET A O 13
ATOM 17610 N N . PRO A 1 8 ? 1.044 -15.528 -11.477 1.00 0.00 8 PRO A N 13
ATOM 17611 C CA . PRO A 1 8 ? 2.144 -16.008 -10.638 1.00 0.00 8 PRO A CA 13
ATOM 17612 C C . PRO A 1 8 ? 2.456 -15.032 -9.516 1.00 0.00 8 PRO A C 13
ATOM 17613 O O . PRO A 1 8 ? 2.499 -15.400 -8.343 1.00 0.00 8 PRO A O 13
ATOM 17624 N N . ALA A 1 9 ? 2.662 -13.781 -9.886 1.00 0.00 9 ALA A N 13
ATOM 17625 C CA . ALA A 1 9 ? 2.881 -12.732 -8.914 1.00 0.00 9 ALA A CA 13
ATOM 17626 C C . ALA A 1 9 ? 1.571 -12.028 -8.615 1.00 0.00 9 ALA A C 13
ATOM 17627 O O . ALA A 1 9 ? 0.839 -11.646 -9.533 1.00 0.00 9 ALA A O 13
ATOM 17634 N N . VAL A 1 10 ? 1.274 -11.857 -7.342 1.00 0.00 10 VAL A N 13
ATOM 17635 C CA . VAL A 1 10 ? 0.050 -11.195 -6.945 1.00 0.00 10 VAL A CA 13
ATOM 17636 C C . VAL A 1 10 ? 0.301 -9.703 -6.821 1.00 0.00 10 VAL A C 13
ATOM 17637 O O . VAL A 1 10 ? 1.124 -9.265 -6.016 1.00 0.00 10 VAL A O 13
ATOM 17650 N N . ASP A 1 11 ? -0.400 -8.937 -7.637 1.00 0.00 11 ASP A N 13
ATOM 17651 C CA . ASP A 1 11 ? -0.227 -7.496 -7.667 1.00 0.00 11 ASP A CA 13
ATOM 17652 C C . ASP A 1 11 ? -1.396 -6.820 -6.971 1.00 0.00 11 ASP A C 13
ATOM 17653 O O . ASP A 1 11 ? -2.550 -6.964 -7.382 1.00 0.00 11 ASP A O 13
ATOM 17662 N N . VAL A 1 12 ? -1.095 -6.101 -5.904 1.00 0.00 12 VAL A N 13
ATOM 17663 C CA . VAL A 1 12 ? -2.114 -5.423 -5.122 1.00 0.00 12 VAL A CA 13
ATOM 17664 C C . VAL A 1 12 ? -2.050 -3.924 -5.364 1.00 0.00 12 VAL A C 13
ATOM 17665 O O . VAL A 1 12 ? -1.022 -3.298 -5.120 1.00 0.00 12 VAL A O 13
ATOM 17678 N N . GLU A 1 13 ? -3.142 -3.349 -5.838 1.00 0.00 13 GLU A N 13
ATOM 17679 C CA . GLU A 1 13 ? -3.178 -1.931 -6.115 1.00 0.00 13 GLU A CA 13
ATOM 17680 C C . GLU A 1 13 ? -3.830 -1.197 -4.960 1.00 0.00 13 GLU A C 13
ATOM 17681 O O . GLU A 1 13 ? -4.989 -1.450 -4.619 1.00 0.00 13 GLU A O 13
ATOM 17693 N N . ILE A 1 14 ? -3.081 -0.316 -4.333 1.00 0.00 14 ILE A N 13
ATOM 17694 C CA . ILE A 1 14 ? -3.648 0.561 -3.335 1.00 0.00 14 ILE A CA 13
ATOM 17695 C C . ILE A 1 14 ? -3.565 1.989 -3.849 1.00 0.00 14 ILE A C 13
ATOM 17696 O O . ILE A 1 14 ? -2.603 2.348 -4.524 1.00 0.00 14 ILE A O 13
ATOM 17712 N N . HIS A 1 15 ? -4.571 2.790 -3.566 1.00 0.00 15 HIS A N 13
ATOM 17713 C CA . HIS A 1 15 ? -4.570 4.176 -4.000 1.00 0.00 15 HIS A CA 13
ATOM 17714 C C . HIS A 1 15 ? -4.750 5.093 -2.806 1.00 0.00 15 HIS A C 13
ATOM 17715 O O . HIS A 1 15 ? -5.690 4.934 -2.033 1.00 0.00 15 HIS A O 13
ATOM 17730 N N . PHE A 1 16 ? -3.831 6.027 -2.644 1.00 0.00 16 PHE A N 13
ATOM 17731 C CA . PHE A 1 16 ? -3.906 6.984 -1.557 1.00 0.00 16 PHE A CA 13
ATOM 17732 C C . PHE A 1 16 ? -3.919 8.409 -2.092 1.00 0.00 16 PHE A C 13
ATOM 17733 O O . PHE A 1 16 ? -3.105 8.769 -2.941 1.00 0.00 16 PHE A O 13
ATOM 17750 N N . PRO A 1 17 ? -4.860 9.231 -1.612 1.00 0.00 17 PRO A N 13
ATOM 17751 C CA . PRO A 1 17 ? -4.871 10.672 -1.885 1.00 0.00 17 PRO A CA 13
ATOM 17752 C C . PRO A 1 17 ? -3.600 11.344 -1.368 1.00 0.00 17 PRO A C 13
ATOM 17753 O O . PRO A 1 17 ? -3.299 11.292 -0.170 1.00 0.00 17 PRO A O 13
ATOM 17764 N N . LEU A 1 18 ? -2.878 11.983 -2.287 1.00 0.00 18 LEU A N 13
ATOM 17765 C CA . LEU A 1 18 ? -1.558 12.563 -2.024 1.00 0.00 18 LEU A CA 13
ATOM 17766 C C . LEU A 1 18 ? -1.547 13.474 -0.795 1.00 0.00 18 LEU A C 13
ATOM 17767 O O . LEU A 1 18 ? -0.573 13.499 -0.045 1.00 0.00 18 LEU A O 13
ATOM 17783 N N . LYS A 1 19 ? -2.626 14.216 -0.592 1.00 0.00 19 LYS A N 13
ATOM 17784 C CA . LYS A 1 19 ? -2.711 15.140 0.538 1.00 0.00 19 LYS A CA 13
ATOM 17785 C C . LYS A 1 19 ? -2.967 14.412 1.854 1.00 0.00 19 LYS A C 13
ATOM 17786 O O . LYS A 1 19 ? -2.399 14.762 2.886 1.00 0.00 19 LYS A O 13
ATOM 17805 N N . ARG A 1 20 ? -3.804 13.386 1.811 1.00 0.00 20 ARG A N 13
ATOM 17806 C CA . ARG A 1 20 ? -4.275 12.736 3.028 1.00 0.00 20 ARG A CA 13
ATOM 17807 C C . ARG A 1 20 ? -3.261 11.743 3.578 1.00 0.00 20 ARG A C 13
ATOM 17808 O O . ARG A 1 20 ? -3.183 11.536 4.786 1.00 0.00 20 ARG A O 13
ATOM 17829 N N . ILE A 1 21 ? -2.465 11.140 2.708 1.00 0.00 21 ILE A N 13
ATOM 17830 C CA . ILE A 1 21 ? -1.417 10.242 3.175 1.00 0.00 21 ILE A CA 13
ATOM 17831 C C . ILE A 1 21 ? -0.297 11.057 3.824 1.00 0.00 21 ILE A C 13
ATOM 17832 O O . ILE A 1 21 ? 0.533 10.534 4.564 1.00 0.00 21 ILE A O 13
ATOM 17848 N N . ALA A 1 22 ? -0.308 12.358 3.559 1.00 0.00 22 ALA A N 13
ATOM 17849 C CA . ALA A 1 22 ? 0.631 13.283 4.171 1.00 0.00 22 ALA A CA 13
ATOM 17850 C C . ALA A 1 22 ? -0.018 13.974 5.367 1.00 0.00 22 ALA A C 13
ATOM 17851 O O . ALA A 1 22 ? 0.374 15.076 5.764 1.00 0.00 22 ALA A O 13
ATOM 17858 N N . ALA A 1 23 ? -1.022 13.323 5.933 1.00 0.00 23 ALA A N 13
ATOM 17859 C CA . ALA A 1 23 ? -1.736 13.852 7.083 1.00 0.00 23 ALA A CA 13
ATOM 17860 C C . ALA A 1 23 ? -1.550 12.941 8.288 1.00 0.00 23 ALA A C 13
ATOM 17861 O O . ALA A 1 23 ? -1.474 11.723 8.146 1.00 0.00 23 ALA A O 13
ATOM 17868 N N . GLU A 1 24 ? -1.461 13.531 9.472 1.00 0.00 24 GLU A N 13
ATOM 17869 C CA . GLU A 1 24 ? -1.304 12.754 10.694 1.00 0.00 24 GLU A CA 13
ATOM 17870 C C . GLU A 1 24 ? -2.664 12.366 11.259 1.00 0.00 24 GLU A C 13
ATOM 17871 O O . GLU A 1 24 ? -2.762 11.531 12.155 1.00 0.00 24 GLU A O 13
ATOM 17883 N N . GLY A 1 25 ? -3.711 12.973 10.717 1.00 0.00 25 GLY A N 13
ATOM 17884 C CA . GLY A 1 25 ? -5.062 12.615 11.095 1.00 0.00 25 GLY A CA 13
ATOM 17885 C C . GLY A 1 25 ? -5.678 11.695 10.069 1.00 0.00 25 GLY A C 13
ATOM 17886 O O . GLY A 1 25 ? -6.887 11.720 9.836 1.00 0.00 25 GLY A O 13
ATOM 17890 N N . TYR A 1 26 ? -4.827 10.875 9.469 1.00 0.00 26 TYR A N 13
ATOM 17891 C CA . TYR A 1 26 ? -5.215 9.994 8.374 1.00 0.00 26 TYR A CA 13
ATOM 17892 C C . TYR A 1 26 ? -6.248 8.955 8.813 1.00 0.00 26 TYR A C 13
ATOM 17893 O O . TYR A 1 26 ? -6.980 8.412 7.989 1.00 0.00 26 TYR A O 13
ATOM 17911 N N . ALA A 1 27 ? -6.308 8.689 10.115 1.00 0.00 27 ALA A N 13
ATOM 17912 C CA . ALA A 1 27 ? -7.264 7.730 10.660 1.00 0.00 27 ALA A CA 13
ATOM 17913 C C . ALA A 1 27 ? -8.694 8.241 10.516 1.00 0.00 27 ALA A C 13
ATOM 17914 O O . ALA A 1 27 ? -9.655 7.475 10.608 1.00 0.00 27 ALA A O 13
ATOM 17921 N N . GLU A 1 28 ? -8.827 9.539 10.288 1.00 0.00 28 GLU A N 13
ATOM 17922 C CA . GLU A 1 28 ? -10.130 10.153 10.097 1.00 0.00 28 GLU A CA 13
ATOM 17923 C C . GLU A 1 28 ? -10.442 10.318 8.615 1.00 0.00 28 GLU A C 13
ATOM 17924 O O . GLU A 1 28 ? -11.564 10.656 8.243 1.00 0.00 28 GLU A O 13
ATOM 17936 N N . ASP A 1 29 ? -9.448 10.077 7.771 1.00 0.00 29 ASP A N 13
ATOM 17937 C CA . ASP A 1 29 ? -9.626 10.224 6.342 1.00 0.00 29 ASP A CA 13
ATOM 17938 C C . ASP A 1 29 ? -10.296 8.992 5.757 1.00 0.00 29 ASP A C 13
ATOM 17939 O O . ASP A 1 29 ? -9.670 7.948 5.554 1.00 0.00 29 ASP A O 13
ATOM 17948 N N . GLU A 1 30 ? -11.581 9.151 5.475 1.00 0.00 30 GLU A N 13
ATOM 17949 C CA . GLU A 1 30 ? -12.460 8.064 5.070 1.00 0.00 30 GLU A CA 13
ATOM 17950 C C . GLU A 1 30 ? -11.934 7.331 3.846 1.00 0.00 30 GLU A C 13
ATOM 17951 O O . GLU A 1 30 ? -12.027 6.104 3.758 1.00 0.00 30 GLU A O 13
ATOM 17963 N N . LEU A 1 31 ? -11.376 8.082 2.908 1.00 0.00 31 LEU A N 13
ATOM 17964 C CA . LEU A 1 31 ? -10.891 7.510 1.672 1.00 0.00 31 LEU A CA 13
ATOM 17965 C C . LEU A 1 31 ? -9.782 6.509 1.960 1.00 0.00 31 LEU A C 13
ATOM 17966 O O . LEU A 1 31 ? -9.726 5.436 1.362 1.00 0.00 31 LEU A O 13
ATOM 17982 N N . LEU A 1 32 ? -8.931 6.847 2.916 1.00 0.00 32 LEU A N 13
ATOM 17983 C CA . LEU A 1 32 ? -7.817 6.006 3.279 1.00 0.00 32 LEU A CA 13
ATOM 17984 C C . LEU A 1 32 ? -8.313 4.732 3.952 1.00 0.00 32 LEU A C 13
ATOM 17985 O O . LEU A 1 32 ? -7.869 3.625 3.634 1.00 0.00 32 LEU A O 13
ATOM 18001 N N . LEU A 1 33 ? -9.261 4.901 4.865 1.00 0.00 33 LEU A N 13
ATOM 18002 C CA . LEU A 1 33 ? -9.794 3.793 5.631 1.00 0.00 33 LEU A CA 13
ATOM 18003 C C . LEU A 1 33 ? -10.578 2.822 4.758 1.00 0.00 33 LEU A C 13
ATOM 18004 O O . LEU A 1 33 ? -10.341 1.615 4.802 1.00 0.00 33 LEU A O 13
ATOM 18020 N N . ASN A 1 34 ? -11.479 3.342 3.930 1.00 0.00 34 ASN A N 13
ATOM 18021 C CA . ASN A 1 34 ? -12.320 2.471 3.121 1.00 0.00 34 ASN A CA 13
ATOM 18022 C C . ASN A 1 34 ? -11.494 1.794 2.039 1.00 0.00 34 ASN A C 13
ATOM 18023 O O . ASN A 1 34 ? -11.767 0.658 1.679 1.00 0.00 34 ASN A O 13
ATOM 18034 N N . GLN A 1 35 ? -10.462 2.475 1.546 1.00 0.00 35 GLN A N 13
ATOM 18035 C CA . GLN A 1 35 ? -9.585 1.885 0.540 1.00 0.00 35 GLN A CA 13
ATOM 18036 C C . GLN A 1 35 ? -8.832 0.695 1.129 1.00 0.00 35 GLN A C 13
ATOM 18037 O O . GLN A 1 35 ? -8.732 -0.376 0.505 1.00 0.00 35 GLN A O 13
ATOM 18051 N N . MET A 1 36 ? -8.340 0.872 2.351 1.00 0.00 36 MET A N 13
ATOM 18052 C CA . MET A 1 36 ? -7.673 -0.208 3.061 1.00 0.00 36 MET A CA 13
ATOM 18053 C C . MET A 1 36 ? -8.689 -1.098 3.761 1.00 0.00 36 MET A C 13
ATOM 18054 O O . MET A 1 36 ? -8.329 -1.987 4.528 1.00 0.00 36 MET A O 13
ATOM 18068 N N . GLY A 1 37 ? -9.960 -0.809 3.547 1.00 0.00 37 GLY A N 13
ATOM 18069 C CA . GLY A 1 37 ? -11.005 -1.748 3.889 1.00 0.00 37 GLY A CA 13
ATOM 18070 C C . GLY A 1 37 ? -11.375 -2.593 2.687 1.00 0.00 37 GLY A C 13
ATOM 18071 O O . GLY A 1 37 ? -11.791 -3.740 2.821 1.00 0.00 37 GLY A O 13
ATOM 18075 N N . LYS A 1 38 ? -11.207 -2.006 1.507 1.00 0.00 38 LYS A N 13
ATOM 18076 C CA . LYS A 1 38 ? -11.477 -2.683 0.246 1.00 0.00 38 LYS A CA 13
ATOM 18077 C C . LYS A 1 38 ? -10.477 -3.801 -0.004 1.00 0.00 38 LYS A C 13
ATOM 18078 O O . LYS A 1 38 ? -10.823 -4.979 0.052 1.00 0.00 38 LYS A O 13
ATOM 18097 N N . VAL A 1 39 ? -9.231 -3.429 -0.277 1.00 0.00 39 VAL A N 13
ATOM 18098 C CA . VAL A 1 39 ? -8.219 -4.422 -0.620 1.00 0.00 39 VAL A CA 13
ATOM 18099 C C . VAL A 1 39 ? -7.341 -4.724 0.586 1.00 0.00 39 VAL A C 13
ATOM 18100 O O . VAL A 1 39 ? -6.244 -4.186 0.757 1.00 0.00 39 VAL A O 13
ATOM 18113 N N . ASN A 1 40 ? -7.839 -5.597 1.436 1.00 0.00 40 ASN A N 13
ATOM 18114 C CA . ASN A 1 40 ? -7.217 -5.815 2.718 1.00 0.00 40 ASN A CA 13
ATOM 18115 C C . ASN A 1 40 ? -7.835 -6.991 3.453 1.00 0.00 40 ASN A C 13
ATOM 18116 O O . ASN A 1 40 ? -7.177 -7.642 4.260 1.00 0.00 40 ASN A O 13
ATOM 18127 N N . ASP A 1 41 ? -9.095 -7.275 3.158 1.00 0.00 41 ASP A N 13
ATOM 18128 C CA . ASP A 1 41 ? -9.807 -8.342 3.855 1.00 0.00 41 ASP A CA 13
ATOM 18129 C C . ASP A 1 41 ? -9.342 -9.715 3.370 1.00 0.00 41 ASP A C 13
ATOM 18130 O O . ASP A 1 41 ? -9.252 -10.661 4.152 1.00 0.00 41 ASP A O 13
ATOM 18139 N N . THR A 1 42 ? -9.043 -9.816 2.078 1.00 0.00 42 THR A N 13
ATOM 18140 C CA . THR A 1 42 ? -8.545 -11.053 1.492 1.00 0.00 42 THR A CA 13
ATOM 18141 C C . THR A 1 42 ? -7.370 -10.773 0.547 1.00 0.00 42 THR A C 13
ATOM 18142 O O . THR A 1 42 ? -7.475 -10.929 -0.670 1.00 0.00 42 THR A O 13
ATOM 18153 N N . PRO A 1 43 ? -6.233 -10.339 1.113 1.00 0.00 43 PRO A N 13
ATOM 18154 C CA . PRO A 1 43 ? -5.043 -9.958 0.358 1.00 0.00 43 PRO A CA 13
ATOM 18155 C C . PRO A 1 43 ? -3.987 -11.066 0.298 1.00 0.00 43 PRO A C 13
ATOM 18156 O O . PRO A 1 43 ? -2.901 -10.863 -0.245 1.00 0.00 43 PRO A O 13
ATOM 18167 N N . GLU A 1 44 ? -4.314 -12.217 0.892 1.00 0.00 44 GLU A N 13
ATOM 18168 C CA . GLU A 1 44 ? -3.410 -13.374 0.985 1.00 0.00 44 GLU A CA 13
ATOM 18169 C C . GLU A 1 44 ? -2.289 -13.145 2.010 1.00 0.00 44 GLU A C 13
ATOM 18170 O O . GLU A 1 44 ? -1.974 -14.039 2.797 1.00 0.00 44 GLU A O 13
ATOM 18182 N N . GLU A 1 45 ? -1.687 -11.961 1.989 1.00 0.00 45 GLU A N 13
ATOM 18183 C CA . GLU A 1 45 ? -0.648 -11.597 2.950 1.00 0.00 45 GLU A CA 13
ATOM 18184 C C . GLU A 1 45 ? -1.182 -11.641 4.391 1.00 0.00 45 GLU A C 13
ATOM 18185 O O . GLU A 1 45 ? -0.936 -12.606 5.116 1.00 0.00 45 GLU A O 13
ATOM 18197 N N . GLU A 1 46 ? -1.918 -10.605 4.801 1.00 0.00 46 GLU A N 13
ATOM 18198 C CA . GLU A 1 46 ? -2.510 -10.561 6.140 1.00 0.00 46 GLU A CA 13
ATOM 18199 C C . GLU A 1 46 ? -3.866 -9.856 6.111 1.00 0.00 46 GLU A C 13
ATOM 18200 O O . GLU A 1 46 ? -4.865 -10.439 5.700 1.00 0.00 46 GLU A O 13
ATOM 18212 N N . GLY A 1 47 ? -3.894 -8.598 6.542 1.00 0.00 47 GLY A N 13
ATOM 18213 C CA . GLY A 1 47 ? -5.114 -7.819 6.480 1.00 0.00 47 GLY A CA 13
ATOM 18214 C C . GLY A 1 47 ? -5.012 -6.524 7.261 1.00 0.00 47 GLY A C 13
ATOM 18215 O O . GLY A 1 47 ? -4.329 -5.587 6.847 1.00 0.00 47 GLY A O 13
ATOM 18219 N N . MET A 1 48 ? -5.675 -6.472 8.399 1.00 0.00 48 MET A N 13
ATOM 18220 C CA . MET A 1 48 ? -5.647 -5.299 9.255 1.00 0.00 48 MET A CA 13
ATOM 18221 C C . MET A 1 48 ? -4.208 -4.806 9.522 1.00 0.00 48 MET A C 13
ATOM 18222 O O . MET A 1 48 ? -3.928 -3.601 9.407 1.00 0.00 48 MET A O 13
ATOM 18236 N N . PRO A 1 49 ? -3.260 -5.713 9.855 1.00 0.00 49 PRO A N 13
ATOM 18237 C CA . PRO A 1 49 ? -1.853 -5.342 10.010 1.00 0.00 49 PRO A CA 13
ATOM 18238 C C . PRO A 1 49 ? -1.282 -4.725 8.734 1.00 0.00 49 PRO A C 13
ATOM 18239 O O . PRO A 1 49 ? -0.440 -3.832 8.803 1.00 0.00 49 PRO A O 13
ATOM 18250 N N . LEU A 1 50 ? -1.765 -5.188 7.566 1.00 0.00 50 LEU A N 13
ATOM 18251 C CA . LEU A 1 50 ? -1.337 -4.618 6.286 1.00 0.00 50 LEU A CA 13
ATOM 18252 C C . LEU A 1 50 ? -1.617 -3.147 6.271 1.00 0.00 50 LEU A C 13
ATOM 18253 O O . LEU A 1 50 ? -0.761 -2.347 5.950 1.00 0.00 50 LEU A O 13
ATOM 18269 N N . ARG A 1 51 ? -2.828 -2.808 6.663 1.00 0.00 51 ARG A N 13
ATOM 18270 C CA . ARG A 1 51 ? -3.271 -1.431 6.636 1.00 0.00 51 ARG A CA 13
ATOM 18271 C C . ARG A 1 51 ? -2.410 -0.576 7.543 1.00 0.00 51 ARG A C 13
ATOM 18272 O O . ARG A 1 51 ? -1.947 0.486 7.142 1.00 0.00 51 ARG A O 13
ATOM 18293 N N . ALA A 1 52 ? -2.165 -1.057 8.748 1.00 0.00 52 ALA A N 13
ATOM 18294 C CA . ALA A 1 52 ? -1.351 -0.311 9.690 1.00 0.00 52 ALA A CA 13
ATOM 18295 C C . ALA A 1 52 ? 0.086 -0.139 9.182 1.00 0.00 52 ALA A C 13
ATOM 18296 O O . ALA A 1 52 ? 0.602 0.979 9.152 1.00 0.00 52 ALA A O 13
ATOM 18303 N N . TRP A 1 53 ? 0.726 -1.232 8.758 1.00 0.00 53 TRP A N 13
ATOM 18304 C CA . TRP A 1 53 ? 2.120 -1.150 8.329 1.00 0.00 53 TRP A CA 13
ATOM 18305 C C . TRP A 1 53 ? 2.246 -0.475 6.965 1.00 0.00 53 TRP A C 13
ATOM 18306 O O . TRP A 1 53 ? 3.181 0.291 6.735 1.00 0.00 53 TRP A O 13
ATOM 18327 N N . VAL A 1 54 ? 1.302 -0.751 6.069 1.00 0.00 54 VAL A N 13
ATOM 18328 C CA . VAL A 1 54 ? 1.363 -0.233 4.708 1.00 0.00 54 VAL A CA 13
ATOM 18329 C C . VAL A 1 54 ? 1.131 1.273 4.702 1.00 0.00 54 VAL A C 13
ATOM 18330 O O . VAL A 1 54 ? 1.854 2.012 4.034 1.00 0.00 54 VAL A O 13
ATOM 18343 N N . ILE A 1 55 ? 0.139 1.728 5.466 1.00 0.00 55 ILE A N 13
ATOM 18344 C CA . ILE A 1 55 ? -0.103 3.152 5.626 1.00 0.00 55 ILE A CA 13
ATOM 18345 C C . ILE A 1 55 ? 1.077 3.826 6.318 1.00 0.00 55 ILE A C 13
ATOM 18346 O O . ILE A 1 55 ? 1.481 4.925 5.940 1.00 0.00 55 ILE A O 13
ATOM 18362 N N . LYS A 1 56 ? 1.646 3.155 7.314 1.00 0.00 56 LYS A N 13
ATOM 18363 C CA . LYS A 1 56 ? 2.807 3.683 8.020 1.00 0.00 56 LYS A CA 13
ATOM 18364 C C . LYS A 1 56 ? 3.994 3.830 7.067 1.00 0.00 56 LYS A C 13
ATOM 18365 O O . LYS A 1 56 ? 4.629 4.883 7.006 1.00 0.00 56 LYS A O 13
ATOM 18384 N N . CYS A 1 57 ? 4.268 2.772 6.310 1.00 0.00 57 CYS A N 13
ATOM 18385 C CA . CYS A 1 57 ? 5.395 2.758 5.381 1.00 0.00 57 CYS A CA 13
ATOM 18386 C C . CYS A 1 57 ? 5.195 3.783 4.268 1.00 0.00 57 CYS A C 13
ATOM 18387 O O . CYS A 1 57 ? 6.105 4.551 3.952 1.00 0.00 57 CYS A O 13
ATOM 18395 N N . ALA A 1 58 ? 3.998 3.791 3.684 1.00 0.00 58 ALA A N 13
ATOM 18396 C CA . ALA A 1 58 ? 3.669 4.731 2.620 1.00 0.00 58 ALA A CA 13
ATOM 18397 C C . ALA A 1 58 ? 3.758 6.170 3.116 1.00 0.00 58 ALA A C 13
ATOM 18398 O O . ALA A 1 58 ? 4.200 7.058 2.391 1.00 0.00 58 ALA A O 13
ATOM 18405 N N . HIS A 1 59 ? 3.340 6.386 4.358 1.00 0.00 59 HIS A N 13
ATOM 18406 C CA . HIS A 1 59 ? 3.408 7.706 4.975 1.00 0.00 59 HIS A CA 13
ATOM 18407 C C . HIS A 1 59 ? 4.860 8.175 5.038 1.00 0.00 59 HIS A C 13
ATOM 18408 O O . HIS A 1 59 ? 5.173 9.307 4.664 1.00 0.00 59 HIS A O 13
ATOM 18423 N N . GLU A 1 60 ? 5.739 7.285 5.489 1.00 0.00 60 GLU A N 13
ATOM 18424 C CA . GLU A 1 60 ? 7.163 7.589 5.589 1.00 0.00 60 GLU A CA 13
ATOM 18425 C C . GLU A 1 60 ? 7.765 7.866 4.215 1.00 0.00 60 GLU A C 13
ATOM 18426 O O . GLU A 1 60 ? 8.474 8.854 4.028 1.00 0.00 60 GLU A O 13
ATOM 18438 N N . ALA A 1 61 ? 7.464 6.995 3.256 1.00 0.00 61 ALA A N 13
ATOM 18439 C CA . ALA A 1 61 ? 8.020 7.108 1.912 1.00 0.00 61 ALA A CA 13
ATOM 18440 C C . ALA A 1 61 ? 7.560 8.387 1.223 1.00 0.00 61 ALA A C 13
ATOM 18441 O O . ALA A 1 61 ? 8.343 9.066 0.562 1.00 0.00 61 ALA A O 13
ATOM 18448 N N . LEU A 1 62 ? 6.285 8.714 1.390 1.00 0.00 62 LEU A N 13
ATOM 18449 C CA . LEU A 1 62 ? 5.702 9.886 0.754 1.00 0.00 62 LEU A CA 13
ATOM 18450 C C . LEU A 1 62 ? 6.315 11.165 1.319 1.00 0.00 62 LEU A C 13
ATOM 18451 O O . LEU A 1 62 ? 6.698 12.050 0.567 1.00 0.00 62 LEU A O 13
ATOM 18467 N N . GLU A 1 63 ? 6.431 11.251 2.637 1.00 0.00 63 GLU A N 13
ATOM 18468 C CA . GLU A 1 63 ? 6.972 12.452 3.271 1.00 0.00 63 GLU A CA 13
ATOM 18469 C C . GLU A 1 63 ? 8.482 12.570 3.055 1.00 0.00 63 GLU A C 13
ATOM 18470 O O . GLU A 1 63 ? 9.034 13.672 3.042 1.00 0.00 63 GLU A O 13
ATOM 18482 N N . LYS A 1 64 ? 9.145 11.431 2.887 1.00 0.00 64 LYS A N 13
ATOM 18483 C CA . LYS A 1 64 ? 10.585 11.403 2.648 1.00 0.00 64 LYS A CA 13
ATOM 18484 C C . LYS A 1 64 ? 10.919 12.039 1.298 1.00 0.00 64 LYS A C 13
ATOM 18485 O O . LYS A 1 64 ? 11.950 12.697 1.137 1.00 0.00 64 LYS A O 13
ATOM 18504 N N . ASN A 1 65 ? 10.025 11.850 0.343 1.00 0.00 65 ASN A N 13
ATOM 18505 C CA . ASN A 1 65 ? 10.186 12.401 -0.992 1.00 0.00 65 ASN A CA 13
ATOM 18506 C C . ASN A 1 65 ? 8.817 12.759 -1.569 1.00 0.00 65 ASN A C 13
ATOM 18507 O O . ASN A 1 65 ? 8.302 12.082 -2.460 1.00 0.00 65 ASN A O 13
ATOM 18518 N N . PRO A 1 66 ? 8.223 13.861 -1.080 1.00 0.00 66 PRO A N 13
ATOM 18519 C CA . PRO A 1 66 ? 6.822 14.212 -1.357 1.00 0.00 66 PRO A CA 13
ATOM 18520 C C . PRO A 1 66 ? 6.595 14.776 -2.760 1.00 0.00 66 PRO A C 13
ATOM 18521 O O . PRO A 1 66 ? 5.738 15.635 -2.968 1.00 0.00 66 PRO A O 13
ATOM 18532 N N . LYS A 1 67 ? 7.368 14.287 -3.718 1.00 0.00 67 LYS A N 13
ATOM 18533 C CA . LYS A 1 67 ? 7.194 14.661 -5.113 1.00 0.00 67 LYS A CA 13
ATOM 18534 C C . LYS A 1 67 ? 6.970 13.413 -5.954 1.00 0.00 67 LYS A C 13
ATOM 18535 O O . LYS A 1 67 ? 7.152 13.426 -7.170 1.00 0.00 67 LYS A O 13
ATOM 18554 N N . ILE A 1 68 ? 6.597 12.325 -5.293 1.00 0.00 68 ILE A N 13
ATOM 18555 C CA . ILE A 1 68 ? 6.302 11.077 -5.984 1.00 0.00 68 ILE A CA 13
ATOM 18556 C C . ILE A 1 68 ? 4.814 10.924 -6.198 1.00 0.00 68 ILE A C 13
ATOM 18557 O O . ILE A 1 68 ? 4.023 11.783 -5.802 1.00 0.00 68 ILE A O 13
ATOM 18573 N N . ARG A 1 69 ? 4.437 9.817 -6.806 1.00 0.00 69 ARG A N 13
ATOM 18574 C CA . ARG A 1 69 ? 3.039 9.549 -7.077 1.00 0.00 69 ARG A CA 13
ATOM 18575 C C . ARG A 1 69 ? 2.730 8.060 -6.960 1.00 0.00 69 ARG A C 13
ATOM 18576 O O . ARG A 1 69 ? 1.580 7.665 -7.059 1.00 0.00 69 ARG A O 13
ATOM 18597 N N . GLU A 1 70 ? 3.758 7.227 -6.810 1.00 0.00 70 GLU A N 13
ATOM 18598 C CA . GLU A 1 70 ? 3.551 5.812 -6.519 1.00 0.00 70 GLU A CA 13
ATOM 18599 C C . GLU A 1 70 ? 4.856 5.137 -6.101 1.00 0.00 70 GLU A C 13
ATOM 18600 O O . GLU A 1 70 ? 5.940 5.611 -6.443 1.00 0.00 70 GLU A O 13
ATOM 18612 N N . VAL A 1 71 ? 4.748 4.036 -5.358 1.00 0.00 71 VAL A N 13
ATOM 18613 C CA . VAL A 1 71 ? 5.915 3.245 -4.966 1.00 0.00 71 VAL A CA 13
ATOM 18614 C C . VAL A 1 71 ? 5.595 1.755 -5.013 1.00 0.00 71 VAL A C 13
ATOM 18615 O O . VAL A 1 71 ? 4.421 1.350 -4.974 1.00 0.00 71 VAL A O 13
ATOM 18628 N N . TYR A 1 72 ? 6.641 0.947 -5.097 1.00 0.00 72 TYR A N 13
ATOM 18629 C CA . TYR A 1 72 ? 6.497 -0.497 -5.156 1.00 0.00 72 TYR A CA 13
ATOM 18630 C C . TYR A 1 72 ? 6.953 -1.088 -3.850 1.00 0.00 72 TYR A C 13
ATOM 18631 O O . TYR A 1 72 ? 8.098 -0.928 -3.431 1.00 0.00 72 TYR A O 13
ATOM 18649 N N . LEU A 1 73 ? 6.032 -1.766 -3.217 1.00 0.00 73 LEU A N 13
ATOM 18650 C CA . LEU A 1 73 ? 6.194 -2.193 -1.857 1.00 0.00 73 LEU A CA 13
ATOM 18651 C C . LEU A 1 73 ? 6.043 -3.710 -1.749 1.00 0.00 73 LEU A C 13
ATOM 18652 O O . LEU A 1 73 ? 5.210 -4.311 -2.424 1.00 0.00 73 LEU A O 13
ATOM 18668 N N . LYS A 1 74 ? 6.857 -4.328 -0.914 1.00 0.00 74 LYS A N 13
ATOM 18669 C CA . LYS A 1 74 ? 6.817 -5.771 -0.741 1.00 0.00 74 LYS A CA 13
ATOM 18670 C C . LYS A 1 74 ? 6.410 -6.091 0.693 1.00 0.00 74 LYS A C 13
ATOM 18671 O O . LYS A 1 74 ? 7.031 -5.602 1.638 1.00 0.00 74 LYS A O 13
ATOM 18690 N N . PRO A 1 75 ? 5.360 -6.904 0.885 1.00 0.00 75 PRO A N 13
ATOM 18691 C CA . PRO A 1 75 ? 4.847 -7.193 2.215 1.00 0.00 75 PRO A CA 13
ATOM 18692 C C . PRO A 1 75 ? 5.743 -8.146 2.999 1.00 0.00 75 PRO A C 13
ATOM 18693 O O . PRO A 1 75 ? 6.716 -8.697 2.477 1.00 0.00 75 PRO A O 13
ATOM 18704 N N . ARG A 1 76 ? 5.380 -8.328 4.259 1.00 0.00 76 ARG A N 13
ATOM 18705 C CA . ARG A 1 76 ? 6.265 -8.885 5.275 1.00 0.00 76 ARG A CA 13
ATOM 18706 C C . ARG A 1 76 ? 6.630 -10.334 5.003 1.00 0.00 76 ARG A C 13
ATOM 18707 O O . ARG A 1 76 ? 7.754 -10.750 5.283 1.00 0.00 76 ARG A O 13
ATOM 18728 N N . ALA A 1 77 ? 5.683 -11.102 4.480 1.00 0.00 77 ALA A N 13
ATOM 18729 C CA . ALA A 1 77 ? 5.922 -12.507 4.193 1.00 0.00 77 ALA A CA 13
ATOM 18730 C C . ALA A 1 77 ? 6.903 -12.670 3.042 1.00 0.00 77 ALA A C 13
ATOM 18731 O O . ALA A 1 77 ? 6.532 -12.638 1.865 1.00 0.00 77 ALA A O 13
ATOM 18738 N N . VAL A 1 78 ? 8.167 -12.807 3.397 1.00 0.00 78 VAL A N 13
ATOM 18739 C CA . VAL A 1 78 ? 9.225 -13.059 2.425 1.00 0.00 78 VAL A CA 13
ATOM 18740 C C . VAL A 1 78 ? 8.992 -14.386 1.701 1.00 0.00 78 VAL A C 13
ATOM 18741 O O . VAL A 1 78 ? 9.308 -14.526 0.517 1.00 0.00 78 VAL A O 13
ATOM 18754 N N . LYS A 1 79 ? 8.399 -15.338 2.410 1.00 0.00 79 LYS A N 13
ATOM 18755 C CA . LYS A 1 79 ? 8.149 -16.670 1.865 1.00 0.00 79 LYS A CA 13
ATOM 18756 C C . LYS A 1 79 ? 7.150 -16.623 0.704 1.00 0.00 79 LYS A C 13
ATOM 18757 O O . LYS A 1 79 ? 7.147 -17.505 -0.161 1.00 0.00 79 LYS A O 13
ATOM 18776 N N . ASN A 1 80 ? 6.314 -15.585 0.672 1.00 0.00 80 ASN A N 13
ATOM 18777 C CA . ASN A 1 80 ? 5.337 -15.423 -0.406 1.00 0.00 80 ASN A CA 13
ATOM 18778 C C . ASN A 1 80 ? 6.029 -15.227 -1.746 1.00 0.00 80 ASN A C 13
ATOM 18779 O O . ASN A 1 80 ? 5.528 -15.675 -2.773 1.00 0.00 80 ASN A O 13
ATOM 18790 N N . SER A 1 81 ? 7.188 -14.557 -1.692 1.00 0.00 81 SER A N 13
ATOM 18791 C CA . SER A 1 81 ? 8.010 -14.207 -2.861 1.00 0.00 81 SER A CA 13
ATOM 18792 C C . SER A 1 81 ? 7.243 -13.380 -3.904 1.00 0.00 81 SER A C 13
ATOM 18793 O O . SER A 1 81 ? 7.493 -12.183 -4.064 1.00 0.00 81 SER A O 13
ATOM 18801 N N . SER A 1 82 ? 6.305 -14.011 -4.588 1.00 0.00 82 SER A N 13
ATOM 18802 C CA . SER A 1 82 ? 5.614 -13.395 -5.705 1.00 0.00 82 SER A CA 13
ATOM 18803 C C . SER A 1 82 ? 4.345 -12.669 -5.253 1.00 0.00 82 SER A C 13
ATOM 18804 O O . SER A 1 82 ? 3.242 -12.965 -5.712 1.00 0.00 82 SER A O 13
ATOM 18812 N N . VAL A 1 83 ? 4.510 -11.720 -4.347 1.00 0.00 83 VAL A N 13
ATOM 18813 C CA . VAL A 1 83 ? 3.421 -10.856 -3.929 1.00 0.00 83 VAL A CA 13
ATOM 18814 C C . VAL A 1 83 ? 3.952 -9.440 -3.758 1.00 0.00 83 VAL A C 13
ATOM 18815 O O . VAL A 1 83 ? 4.991 -9.227 -3.127 1.00 0.00 83 VAL A O 13
ATOM 18828 N N . GLN A 1 84 ? 3.269 -8.480 -4.347 1.00 0.00 84 GLN A N 13
ATOM 18829 C CA . GLN A 1 84 ? 3.735 -7.107 -4.328 1.00 0.00 84 GLN A CA 13
ATOM 18830 C C . GLN A 1 84 ? 2.586 -6.144 -4.114 1.00 0.00 84 GLN A C 13
ATOM 18831 O O . GLN A 1 84 ? 1.505 -6.306 -4.682 1.00 0.00 84 GLN A O 13
ATOM 18845 N N . PHE A 1 85 ? 2.828 -5.146 -3.289 1.00 0.00 85 PHE A N 13
ATOM 18846 C CA . PHE A 1 85 ? 1.872 -4.090 -3.069 1.00 0.00 85 PHE A CA 13
ATOM 18847 C C . PHE A 1 85 ? 2.299 -2.852 -3.830 1.00 0.00 85 PHE A C 13
ATOM 18848 O O . PHE A 1 85 ? 3.391 -2.323 -3.636 1.00 0.00 85 PHE A O 13
ATOM 18865 N N . HIS A 1 86 ? 1.442 -2.409 -4.708 1.00 0.00 86 HIS A N 13
ATOM 18866 C CA . HIS A 1 86 ? 1.718 -1.254 -5.527 1.00 0.00 86 HIS A CA 13
ATOM 18867 C C . HIS A 1 86 ? 0.849 -0.104 -5.055 1.00 0.00 86 HIS A C 13
ATOM 18868 O O . HIS A 1 86 ? -0.348 -0.063 -5.344 1.00 0.00 86 HIS A O 13
ATOM 18883 N N . VAL A 1 87 ? 1.435 0.826 -4.320 1.00 0.00 87 VAL A N 13
ATOM 18884 C CA . VAL A 1 87 ? 0.649 1.912 -3.781 1.00 0.00 87 VAL A CA 13
ATOM 18885 C C . VAL A 1 87 ? 0.785 3.129 -4.674 1.00 0.00 87 VAL A C 13
ATOM 18886 O O . VAL A 1 87 ? 1.888 3.575 -4.995 1.00 0.00 87 VAL A O 13
ATOM 18899 N N . ILE A 1 88 ? -0.345 3.617 -5.126 1.00 0.00 88 ILE A N 13
ATOM 18900 C CA . ILE A 1 88 ? -0.379 4.737 -6.024 1.00 0.00 88 ILE A CA 13
ATOM 18901 C C . ILE A 1 88 ? -0.996 5.939 -5.343 1.00 0.00 88 ILE A C 13
ATOM 18902 O O . ILE A 1 88 ? -2.013 5.829 -4.661 1.00 0.00 88 ILE A O 13
ATOM 18918 N N . PHE A 1 89 ? -0.370 7.073 -5.534 1.00 0.00 89 PHE A N 13
ATOM 18919 C CA . PHE A 1 89 ? -0.797 8.305 -4.930 1.00 0.00 89 PHE A CA 13
ATOM 18920 C C . PHE A 1 89 ? -1.504 9.173 -5.952 1.00 0.00 89 PHE A C 13
ATOM 18921 O O . PHE A 1 89 ? -0.890 9.625 -6.920 1.00 0.00 89 PHE A O 13
ATOM 18938 N N . ASP A 1 90 ? -2.790 9.379 -5.766 1.00 0.00 90 ASP A N 13
ATOM 18939 C CA . ASP A 1 90 ? -3.524 10.293 -6.620 1.00 0.00 90 ASP A CA 13
ATOM 18940 C C . ASP A 1 90 ? -3.212 11.717 -6.204 1.00 0.00 90 ASP A C 13
ATOM 18941 O O . ASP A 1 90 ? -3.447 12.102 -5.056 1.00 0.00 90 ASP A O 13
ATOM 18950 N N . GLU A 1 91 ? -2.680 12.494 -7.131 1.00 0.00 91 GLU A N 13
ATOM 18951 C CA . GLU A 1 91 ? -2.218 13.831 -6.810 1.00 0.00 91 GLU A CA 13
ATOM 18952 C C . GLU A 1 91 ? -3.382 14.808 -6.800 1.00 0.00 91 GLU A C 13
ATOM 18953 O O . GLU A 1 91 ? -4.135 14.922 -7.768 1.00 0.00 91 GLU A O 13
ATOM 18965 N N . GLU A 1 92 ? -3.531 15.486 -5.677 1.00 0.00 92 GLU A N 13
ATOM 18966 C CA . GLU A 1 92 ? -4.613 16.424 -5.468 1.00 0.00 92 GLU A CA 13
ATOM 18967 C C . GLU A 1 92 ? -4.185 17.451 -4.438 1.00 0.00 92 GLU A C 13
ATOM 18968 O O . GLU A 1 92 ? -4.864 18.486 -4.300 1.00 0.00 92 GLU A O 13
ATOM 18981 N N . GLY A 1 1 ? 6.892 -27.550 -23.211 1.00 0.00 1 GLY A N 14
ATOM 18982 C CA . GLY A 1 1 ? 7.643 -26.464 -22.538 1.00 0.00 1 GLY A CA 14
ATOM 18983 C C . GLY A 1 1 ? 8.239 -26.920 -21.227 1.00 0.00 1 GLY A C 14
ATOM 18984 O O . GLY A 1 1 ? 8.146 -28.097 -20.871 1.00 0.00 1 GLY A O 14
ATOM 18990 N N . SER A 1 2 ? 8.862 -25.998 -20.512 1.00 0.00 2 SER A N 14
ATOM 18991 C CA . SER A 1 2 ? 9.452 -26.305 -19.221 1.00 0.00 2 SER A CA 14
ATOM 18992 C C . SER A 1 2 ? 9.248 -25.150 -18.247 1.00 0.00 2 SER A C 14
ATOM 18993 O O . SER A 1 2 ? 8.745 -25.341 -17.137 1.00 0.00 2 SER A O 14
ATOM 19001 N N . ALA A 1 3 ? 9.621 -23.952 -18.673 1.00 0.00 3 ALA A N 14
ATOM 19002 C CA . ALA A 1 3 ? 9.472 -22.764 -17.848 1.00 0.00 3 ALA A CA 14
ATOM 19003 C C . ALA A 1 3 ? 9.303 -21.527 -18.718 1.00 0.00 3 ALA A C 14
ATOM 19004 O O . ALA A 1 3 ? 10.275 -20.986 -19.248 1.00 0.00 3 ALA A O 14
ATOM 19011 N N . MET A 1 4 ? 8.062 -21.092 -18.880 1.00 0.00 4 MET A N 14
ATOM 19012 C CA . MET A 1 4 ? 7.761 -19.917 -19.688 1.00 0.00 4 MET A CA 14
ATOM 19013 C C . MET A 1 4 ? 7.594 -18.683 -18.810 1.00 0.00 4 MET A C 14
ATOM 19014 O O . MET A 1 4 ? 7.409 -17.573 -19.313 1.00 0.00 4 MET A O 14
ATOM 19028 N N . GLY A 1 5 ? 7.654 -18.881 -17.502 1.00 0.00 5 GLY A N 14
ATOM 19029 C CA . GLY A 1 5 ? 7.487 -17.779 -16.575 1.00 0.00 5 GLY A CA 14
ATOM 19030 C C . GLY A 1 5 ? 6.049 -17.627 -16.125 1.00 0.00 5 GLY A C 14
ATOM 19031 O O . GLY A 1 5 ? 5.526 -16.516 -16.051 1.00 0.00 5 GLY A O 14
ATOM 19035 N N . HIS A 1 6 ? 5.413 -18.746 -15.807 1.00 0.00 6 HIS A N 14
ATOM 19036 C CA . HIS A 1 6 ? 4.012 -18.743 -15.391 1.00 0.00 6 HIS A CA 14
ATOM 19037 C C . HIS A 1 6 ? 3.888 -18.623 -13.878 1.00 0.00 6 HIS A C 14
ATOM 19038 O O . HIS A 1 6 ? 2.999 -19.220 -13.271 1.00 0.00 6 HIS A O 14
ATOM 19053 N N . MET A 1 7 ? 4.782 -17.851 -13.276 1.00 0.00 7 MET A N 14
ATOM 19054 C CA . MET A 1 7 ? 4.740 -17.609 -11.842 1.00 0.00 7 MET A CA 14
ATOM 19055 C C . MET A 1 7 ? 3.944 -16.343 -11.564 1.00 0.00 7 MET A C 14
ATOM 19056 O O . MET A 1 7 ? 4.421 -15.238 -11.829 1.00 0.00 7 MET A O 14
ATOM 19070 N N . PRO A 1 8 ? 2.716 -16.488 -11.046 1.00 0.00 8 PRO A N 14
ATOM 19071 C CA . PRO A 1 8 ? 1.811 -15.358 -10.820 1.00 0.00 8 PRO A CA 14
ATOM 19072 C C . PRO A 1 8 ? 2.353 -14.351 -9.814 1.00 0.00 8 PRO A C 14
ATOM 19073 O O . PRO A 1 8 ? 2.356 -14.599 -8.603 1.00 0.00 8 PRO A O 14
ATOM 19084 N N . ALA A 1 9 ? 2.830 -13.226 -10.326 1.00 0.00 9 ALA A N 14
ATOM 19085 C CA . ALA A 1 9 ? 3.227 -12.116 -9.482 1.00 0.00 9 ALA A CA 14
ATOM 19086 C C . ALA A 1 9 ? 2.011 -11.254 -9.193 1.00 0.00 9 ALA A C 14
ATOM 19087 O O . ALA A 1 9 ? 1.501 -10.565 -10.078 1.00 0.00 9 ALA A O 14
ATOM 19094 N N . VAL A 1 10 ? 1.547 -11.304 -7.959 1.00 0.00 10 VAL A N 14
ATOM 19095 C CA . VAL A 1 10 ? 0.321 -10.621 -7.580 1.00 0.00 10 VAL A CA 14
ATOM 19096 C C . VAL A 1 10 ? 0.619 -9.233 -7.039 1.00 0.00 10 VAL A C 14
ATOM 19097 O O . VAL A 1 10 ? 1.449 -9.070 -6.143 1.00 0.00 10 VAL A O 14
ATOM 19110 N N . ASP A 1 11 ? -0.050 -8.234 -7.595 1.00 0.00 11 ASP A N 14
ATOM 19111 C CA . ASP A 1 11 ? 0.081 -6.870 -7.115 1.00 0.00 11 ASP A CA 14
ATOM 19112 C C . ASP A 1 11 ? -1.284 -6.324 -6.712 1.00 0.00 11 ASP A C 14
ATOM 19113 O O . ASP A 1 11 ? -2.227 -6.311 -7.500 1.00 0.00 11 ASP A O 14
ATOM 19122 N N . VAL A 1 12 ? -1.396 -5.921 -5.463 1.00 0.00 12 VAL A N 14
ATOM 19123 C CA . VAL A 1 12 ? -2.629 -5.338 -4.958 1.00 0.00 12 VAL A CA 14
ATOM 19124 C C . VAL A 1 12 ? -2.507 -3.821 -4.950 1.00 0.00 12 VAL A C 14
ATOM 19125 O O . VAL A 1 12 ? -1.612 -3.275 -4.310 1.00 0.00 12 VAL A O 14
ATOM 19138 N N . GLU A 1 13 ? -3.399 -3.140 -5.656 1.00 0.00 13 GLU A N 14
ATOM 19139 C CA . GLU A 1 13 ? -3.270 -1.709 -5.844 1.00 0.00 13 GLU A CA 14
ATOM 19140 C C . GLU A 1 13 ? -4.061 -0.954 -4.796 1.00 0.00 13 GLU A C 14
ATOM 19141 O O . GLU A 1 13 ? -5.293 -0.983 -4.790 1.00 0.00 13 GLU A O 14
ATOM 19153 N N . ILE A 1 14 ? -3.346 -0.278 -3.921 1.00 0.00 14 ILE A N 14
ATOM 19154 C CA . ILE A 1 14 ? -3.969 0.556 -2.922 1.00 0.00 14 ILE A CA 14
ATOM 19155 C C . ILE A 1 14 ? -3.849 2.008 -3.370 1.00 0.00 14 ILE A C 14
ATOM 19156 O O . ILE A 1 14 ? -2.835 2.387 -3.957 1.00 0.00 14 ILE A O 14
ATOM 19172 N N . HIS A 1 15 ? -4.865 2.823 -3.124 1.00 0.00 15 HIS A N 14
ATOM 19173 C CA . HIS A 1 15 ? -4.832 4.195 -3.599 1.00 0.00 15 HIS A CA 14
ATOM 19174 C C . HIS A 1 15 ? -4.914 5.173 -2.442 1.00 0.00 15 HIS A C 14
ATOM 19175 O O . HIS A 1 15 ? -5.943 5.286 -1.773 1.00 0.00 15 HIS A O 14
ATOM 19190 N N . PHE A 1 16 ? -3.823 5.878 -2.217 1.00 0.00 16 PHE A N 14
ATOM 19191 C CA . PHE A 1 16 ? -3.744 6.843 -1.141 1.00 0.00 16 PHE A CA 14
ATOM 19192 C C . PHE A 1 16 ? -3.693 8.253 -1.705 1.00 0.00 16 PHE A C 14
ATOM 19193 O O . PHE A 1 16 ? -2.764 8.603 -2.426 1.00 0.00 16 PHE A O 14
ATOM 19210 N N . PRO A 1 17 ? -4.700 9.076 -1.397 1.00 0.00 17 PRO A N 14
ATOM 19211 C CA . PRO A 1 17 ? -4.701 10.488 -1.784 1.00 0.00 17 PRO A CA 14
ATOM 19212 C C . PRO A 1 17 ? -3.488 11.210 -1.213 1.00 0.00 17 PRO A C 14
ATOM 19213 O O . PRO A 1 17 ? -3.221 11.161 -0.010 1.00 0.00 17 PRO A O 14
ATOM 19224 N N . LEU A 1 18 ? -2.772 11.884 -2.116 1.00 0.00 18 LEU A N 14
ATOM 19225 C CA . LEU A 1 18 ? -1.500 12.544 -1.828 1.00 0.00 18 LEU A CA 14
ATOM 19226 C C . LEU A 1 18 ? -1.598 13.421 -0.581 1.00 0.00 18 LEU A C 14
ATOM 19227 O O . LEU A 1 18 ? -0.720 13.390 0.273 1.00 0.00 18 LEU A O 14
ATOM 19243 N N . LYS A 1 19 ? -2.669 14.196 -0.477 1.00 0.00 19 LYS A N 14
ATOM 19244 C CA . LYS A 1 19 ? -2.824 15.117 0.642 1.00 0.00 19 LYS A CA 14
ATOM 19245 C C . LYS A 1 19 ? -3.269 14.426 1.930 1.00 0.00 19 LYS A C 14
ATOM 19246 O O . LYS A 1 19 ? -3.102 14.972 3.016 1.00 0.00 19 LYS A O 14
ATOM 19265 N N . ARG A 1 20 ? -3.837 13.235 1.822 1.00 0.00 20 ARG A N 14
ATOM 19266 C CA . ARG A 1 20 ? -4.310 12.534 3.014 1.00 0.00 20 ARG A CA 14
ATOM 19267 C C . ARG A 1 20 ? -3.228 11.628 3.586 1.00 0.00 20 ARG A C 14
ATOM 19268 O O . ARG A 1 20 ? -3.084 11.524 4.799 1.00 0.00 20 ARG A O 14
ATOM 19289 N N . ILE A 1 21 ? -2.443 11.004 2.718 1.00 0.00 21 ILE A N 14
ATOM 19290 C CA . ILE A 1 21 ? -1.381 10.106 3.167 1.00 0.00 21 ILE A CA 14
ATOM 19291 C C . ILE A 1 21 ? -0.225 10.918 3.752 1.00 0.00 21 ILE A C 14
ATOM 19292 O O . ILE A 1 21 ? 0.642 10.388 4.444 1.00 0.00 21 ILE A O 14
ATOM 19308 N N . ALA A 1 22 ? -0.241 12.217 3.478 1.00 0.00 22 ALA A N 14
ATOM 19309 C CA . ALA A 1 22 ? 0.748 13.138 4.019 1.00 0.00 22 ALA A CA 14
ATOM 19310 C C . ALA A 1 22 ? 0.247 13.755 5.321 1.00 0.00 22 ALA A C 14
ATOM 19311 O O . ALA A 1 22 ? 0.936 14.561 5.948 1.00 0.00 22 ALA A O 14
ATOM 19318 N N . ALA A 1 23 ? -0.959 13.374 5.718 1.00 0.00 23 ALA A N 14
ATOM 19319 C CA . ALA A 1 23 ? -1.572 13.900 6.928 1.00 0.00 23 ALA A CA 14
ATOM 19320 C C . ALA A 1 23 ? -1.364 12.938 8.086 1.00 0.00 23 ALA A C 14
ATOM 19321 O O . ALA A 1 23 ? -1.206 11.735 7.890 1.00 0.00 23 ALA A O 14
ATOM 19328 N N . GLU A 1 24 ? -1.365 13.479 9.297 1.00 0.00 24 GLU A N 14
ATOM 19329 C CA . GLU A 1 24 ? -1.125 12.685 10.491 1.00 0.00 24 GLU A CA 14
ATOM 19330 C C . GLU A 1 24 ? -2.434 12.086 10.996 1.00 0.00 24 GLU A C 14
ATOM 19331 O O . GLU A 1 24 ? -2.442 11.067 11.682 1.00 0.00 24 GLU A O 14
ATOM 19343 N N . GLY A 1 25 ? -3.541 12.722 10.630 1.00 0.00 25 GLY A N 14
ATOM 19344 C CA . GLY A 1 25 ? -4.851 12.207 10.984 1.00 0.00 25 GLY A CA 14
ATOM 19345 C C . GLY A 1 25 ? -5.406 11.303 9.905 1.00 0.00 25 GLY A C 14
ATOM 19346 O O . GLY A 1 25 ? -6.608 11.043 9.845 1.00 0.00 25 GLY A O 14
ATOM 19350 N N . TYR A 1 26 ? -4.511 10.825 9.051 1.00 0.00 26 TYR A N 14
ATOM 19351 C CA . TYR A 1 26 ? -4.866 9.963 7.929 1.00 0.00 26 TYR A CA 14
ATOM 19352 C C . TYR A 1 26 ? -5.494 8.650 8.392 1.00 0.00 26 TYR A C 14
ATOM 19353 O O . TYR A 1 26 ? -6.230 8.009 7.647 1.00 0.00 26 TYR A O 14
ATOM 19371 N N . ALA A 1 27 ? -5.214 8.262 9.632 1.00 0.00 27 ALA A N 14
ATOM 19372 C CA . ALA A 1 27 ? -5.734 7.017 10.184 1.00 0.00 27 ALA A CA 14
ATOM 19373 C C . ALA A 1 27 ? -7.242 7.098 10.373 1.00 0.00 27 ALA A C 14
ATOM 19374 O O . ALA A 1 27 ? -7.911 6.088 10.590 1.00 0.00 27 ALA A O 14
ATOM 19381 N N . GLU A 1 28 ? -7.765 8.310 10.289 1.00 0.00 28 GLU A N 14
ATOM 19382 C CA . GLU A 1 28 ? -9.189 8.543 10.428 1.00 0.00 28 GLU A CA 14
ATOM 19383 C C . GLU A 1 28 ? -9.755 9.108 9.132 1.00 0.00 28 GLU A C 14
ATOM 19384 O O . GLU A 1 28 ? -10.906 9.547 9.080 1.00 0.00 28 GLU A O 14
ATOM 19396 N N . ASP A 1 29 ? -8.942 9.087 8.083 1.00 0.00 29 ASP A N 14
ATOM 19397 C CA . ASP A 1 29 ? -9.355 9.614 6.792 1.00 0.00 29 ASP A CA 14
ATOM 19398 C C . ASP A 1 29 ? -10.138 8.577 6.013 1.00 0.00 29 ASP A C 14
ATOM 19399 O O . ASP A 1 29 ? -9.616 7.511 5.664 1.00 0.00 29 ASP A O 14
ATOM 19408 N N . GLU A 1 30 ? -11.384 8.923 5.701 1.00 0.00 30 GLU A N 14
ATOM 19409 C CA . GLU A 1 30 ? -12.320 7.982 5.120 1.00 0.00 30 GLU A CA 14
ATOM 19410 C C . GLU A 1 30 ? -11.815 7.470 3.784 1.00 0.00 30 GLU A C 14
ATOM 19411 O O . GLU A 1 30 ? -12.040 6.322 3.441 1.00 0.00 30 GLU A O 14
ATOM 19423 N N . LEU A 1 31 ? -11.109 8.316 3.042 1.00 0.00 31 LEU A N 14
ATOM 19424 C CA . LEU A 1 31 ? -10.580 7.924 1.759 1.00 0.00 31 LEU A CA 14
ATOM 19425 C C . LEU A 1 31 ? -9.573 6.811 1.934 1.00 0.00 31 LEU A C 14
ATOM 19426 O O . LEU A 1 31 ? -9.651 5.773 1.286 1.00 0.00 31 LEU A O 14
ATOM 19442 N N . LEU A 1 32 ? -8.691 7.001 2.886 1.00 0.00 32 LEU A N 14
ATOM 19443 C CA . LEU A 1 32 ? -7.628 6.075 3.134 1.00 0.00 32 LEU A CA 14
ATOM 19444 C C . LEU A 1 32 ? -8.224 4.758 3.610 1.00 0.00 32 LEU A C 14
ATOM 19445 O O . LEU A 1 32 ? -7.798 3.669 3.213 1.00 0.00 32 LEU A O 14
ATOM 19461 N N . LEU A 1 33 ? -9.257 4.891 4.428 1.00 0.00 33 LEU A N 14
ATOM 19462 C CA . LEU A 1 33 ? -9.992 3.756 4.952 1.00 0.00 33 LEU A CA 14
ATOM 19463 C C . LEU A 1 33 ? -10.775 3.032 3.865 1.00 0.00 33 LEU A C 14
ATOM 19464 O O . LEU A 1 33 ? -10.831 1.808 3.851 1.00 0.00 33 LEU A O 14
ATOM 19480 N N . ASN A 1 34 ? -11.405 3.791 2.978 1.00 0.00 34 ASN A N 14
ATOM 19481 C CA . ASN A 1 34 ? -12.239 3.208 1.930 1.00 0.00 34 ASN A CA 14
ATOM 19482 C C . ASN A 1 34 ? -11.406 2.402 0.958 1.00 0.00 34 ASN A C 14
ATOM 19483 O O . ASN A 1 34 ? -11.729 1.249 0.677 1.00 0.00 34 ASN A O 14
ATOM 19494 N N . GLN A 1 35 ? -10.322 2.992 0.474 1.00 0.00 35 GLN A N 14
ATOM 19495 C CA . GLN A 1 35 ? -9.498 2.323 -0.529 1.00 0.00 35 GLN A CA 14
ATOM 19496 C C . GLN A 1 35 ? -8.813 1.109 0.077 1.00 0.00 35 GLN A C 14
ATOM 19497 O O . GLN A 1 35 ? -8.852 -0.003 -0.483 1.00 0.00 35 GLN A O 14
ATOM 19511 N N . MET A 1 36 ? -8.232 1.300 1.255 1.00 0.00 36 MET A N 14
ATOM 19512 C CA . MET A 1 36 ? -7.548 0.208 1.899 1.00 0.00 36 MET A CA 14
ATOM 19513 C C . MET A 1 36 ? -8.557 -0.837 2.308 1.00 0.00 36 MET A C 14
ATOM 19514 O O . MET A 1 36 ? -8.352 -2.004 2.054 1.00 0.00 36 MET A O 14
ATOM 19528 N N . GLY A 1 37 ? -9.670 -0.393 2.890 1.00 0.00 37 GLY A N 14
ATOM 19529 C CA . GLY A 1 37 ? -10.729 -1.303 3.304 1.00 0.00 37 GLY A CA 14
ATOM 19530 C C . GLY A 1 37 ? -11.218 -2.181 2.170 1.00 0.00 37 GLY A C 14
ATOM 19531 O O . GLY A 1 37 ? -11.595 -3.335 2.386 1.00 0.00 37 GLY A O 14
ATOM 19535 N N . LYS A 1 38 ? -11.220 -1.629 0.962 1.00 0.00 38 LYS A N 14
ATOM 19536 C CA . LYS A 1 38 ? -11.545 -2.394 -0.233 1.00 0.00 38 LYS A CA 14
ATOM 19537 C C . LYS A 1 38 ? -10.558 -3.537 -0.422 1.00 0.00 38 LYS A C 14
ATOM 19538 O O . LYS A 1 38 ? -10.954 -4.679 -0.664 1.00 0.00 38 LYS A O 14
ATOM 19557 N N . VAL A 1 39 ? -9.274 -3.228 -0.320 1.00 0.00 39 VAL A N 14
ATOM 19558 C CA . VAL A 1 39 ? -8.238 -4.249 -0.468 1.00 0.00 39 VAL A CA 14
ATOM 19559 C C . VAL A 1 39 ? -7.613 -4.619 0.882 1.00 0.00 39 VAL A C 14
ATOM 19560 O O . VAL A 1 39 ? -6.401 -4.795 0.997 1.00 0.00 39 VAL A O 14
ATOM 19573 N N . ASN A 1 40 ? -8.457 -4.767 1.900 1.00 0.00 40 ASN A N 14
ATOM 19574 C CA . ASN A 1 40 ? -7.975 -4.929 3.270 1.00 0.00 40 ASN A CA 14
ATOM 19575 C C . ASN A 1 40 ? -8.375 -6.269 3.859 1.00 0.00 40 ASN A C 14
ATOM 19576 O O . ASN A 1 40 ? -7.624 -6.867 4.630 1.00 0.00 40 ASN A O 14
ATOM 19587 N N . ASP A 1 41 ? -9.556 -6.735 3.503 1.00 0.00 41 ASP A N 14
ATOM 19588 C CA . ASP A 1 41 ? -10.128 -7.911 4.141 1.00 0.00 41 ASP A CA 14
ATOM 19589 C C . ASP A 1 41 ? -9.561 -9.178 3.528 1.00 0.00 41 ASP A C 14
ATOM 19590 O O . ASP A 1 41 ? -9.442 -10.209 4.190 1.00 0.00 41 ASP A O 14
ATOM 19599 N N . THR A 1 42 ? -9.193 -9.085 2.263 1.00 0.00 42 THR A N 14
ATOM 19600 C CA . THR A 1 42 ? -8.576 -10.195 1.563 1.00 0.00 42 THR A CA 14
ATOM 19601 C C . THR A 1 42 ? -7.269 -9.770 0.895 1.00 0.00 42 THR A C 14
ATOM 19602 O O . THR A 1 42 ? -7.165 -9.761 -0.333 1.00 0.00 42 THR A O 14
ATOM 19613 N N . PRO A 1 43 ? -6.248 -9.399 1.692 1.00 0.00 43 PRO A N 14
ATOM 19614 C CA . PRO A 1 43 ? -4.941 -9.040 1.168 1.00 0.00 43 PRO A CA 14
ATOM 19615 C C . PRO A 1 43 ? -4.019 -10.252 1.085 1.00 0.00 43 PRO A C 14
ATOM 19616 O O . PRO A 1 43 ? -2.821 -10.114 0.830 1.00 0.00 43 PRO A O 14
ATOM 19627 N N . GLU A 1 44 ? -4.599 -11.428 1.351 1.00 0.00 44 GLU A N 14
ATOM 19628 C CA . GLU A 1 44 ? -3.894 -12.713 1.323 1.00 0.00 44 GLU A CA 14
ATOM 19629 C C . GLU A 1 44 ? -2.980 -12.875 2.540 1.00 0.00 44 GLU A C 14
ATOM 19630 O O . GLU A 1 44 ? -3.026 -13.896 3.229 1.00 0.00 44 GLU A O 14
ATOM 19642 N N . GLU A 1 45 ? -2.169 -11.863 2.810 1.00 0.00 45 GLU A N 14
ATOM 19643 C CA . GLU A 1 45 ? -1.217 -11.918 3.913 1.00 0.00 45 GLU A CA 14
ATOM 19644 C C . GLU A 1 45 ? -1.914 -11.964 5.270 1.00 0.00 45 GLU A C 14
ATOM 19645 O O . GLU A 1 45 ? -2.074 -13.032 5.860 1.00 0.00 45 GLU A O 14
ATOM 19657 N N . GLU A 1 46 ? -2.341 -10.807 5.754 1.00 0.00 46 GLU A N 14
ATOM 19658 C CA . GLU A 1 46 ? -2.876 -10.702 7.101 1.00 0.00 46 GLU A CA 14
ATOM 19659 C C . GLU A 1 46 ? -4.239 -10.019 7.109 1.00 0.00 46 GLU A C 14
ATOM 19660 O O . GLU A 1 46 ? -5.263 -10.649 7.360 1.00 0.00 46 GLU A O 14
ATOM 19672 N N . GLY A 1 47 ? -4.231 -8.728 6.826 1.00 0.00 47 GLY A N 14
ATOM 19673 C CA . GLY A 1 47 ? -5.441 -7.939 6.881 1.00 0.00 47 GLY A CA 14
ATOM 19674 C C . GLY A 1 47 ? -5.218 -6.617 7.587 1.00 0.00 47 GLY A C 14
ATOM 19675 O O . GLY A 1 47 ? -4.744 -5.650 6.987 1.00 0.00 47 GLY A O 14
ATOM 19679 N N . MET A 1 48 ? -5.514 -6.591 8.874 1.00 0.00 48 MET A N 14
ATOM 19680 C CA . MET A 1 48 ? -5.415 -5.372 9.672 1.00 0.00 48 MET A CA 14
ATOM 19681 C C . MET A 1 48 ? -3.981 -4.837 9.814 1.00 0.00 48 MET A C 14
ATOM 19682 O O . MET A 1 48 ? -3.759 -3.633 9.670 1.00 0.00 48 MET A O 14
ATOM 19696 N N . PRO A 1 49 ? -2.977 -5.694 10.069 1.00 0.00 49 PRO A N 14
ATOM 19697 C CA . PRO A 1 49 ? -1.608 -5.248 10.322 1.00 0.00 49 PRO A CA 14
ATOM 19698 C C . PRO A 1 49 ? -0.944 -4.928 9.000 1.00 0.00 49 PRO A C 14
ATOM 19699 O O . PRO A 1 49 ? -0.033 -4.112 8.896 1.00 0.00 49 PRO A O 14
ATOM 19710 N N . LEU A 1 50 ? -1.458 -5.610 8.000 1.00 0.00 50 LEU A N 14
ATOM 19711 C CA . LEU A 1 50 ? -1.133 -5.401 6.614 1.00 0.00 50 LEU A CA 14
ATOM 19712 C C . LEU A 1 50 ? -1.443 -3.958 6.238 1.00 0.00 50 LEU A C 14
ATOM 19713 O O . LEU A 1 50 ? -0.636 -3.278 5.615 1.00 0.00 50 LEU A O 14
ATOM 19729 N N . ARG A 1 51 ? -2.614 -3.500 6.662 1.00 0.00 51 ARG A N 14
ATOM 19730 C CA . ARG A 1 51 ? -3.008 -2.108 6.510 1.00 0.00 51 ARG A CA 14
ATOM 19731 C C . ARG A 1 51 ? -2.084 -1.192 7.288 1.00 0.00 51 ARG A C 14
ATOM 19732 O O . ARG A 1 51 ? -1.565 -0.217 6.752 1.00 0.00 51 ARG A O 14
ATOM 19753 N N . ALA A 1 52 ? -1.870 -1.527 8.548 1.00 0.00 52 ALA A N 14
ATOM 19754 C CA . ALA A 1 52 ? -1.066 -0.705 9.430 1.00 0.00 52 ALA A CA 14
ATOM 19755 C C . ALA A 1 52 ? 0.347 -0.514 8.886 1.00 0.00 52 ALA A C 14
ATOM 19756 O O . ALA A 1 52 ? 0.831 0.608 8.816 1.00 0.00 52 ALA A O 14
ATOM 19763 N N . TRP A 1 53 ? 0.999 -1.602 8.472 1.00 0.00 53 TRP A N 14
ATOM 19764 C CA . TRP A 1 53 ? 2.365 -1.499 7.972 1.00 0.00 53 TRP A CA 14
ATOM 19765 C C . TRP A 1 53 ? 2.388 -0.836 6.600 1.00 0.00 53 TRP A C 14
ATOM 19766 O O . TRP A 1 53 ? 3.256 -0.012 6.320 1.00 0.00 53 TRP A O 14
ATOM 19787 N N . VAL A 1 54 ? 1.417 -1.175 5.757 1.00 0.00 54 VAL A N 14
ATOM 19788 C CA . VAL A 1 54 ? 1.409 -0.684 4.388 1.00 0.00 54 VAL A CA 14
ATOM 19789 C C . VAL A 1 54 ? 1.128 0.818 4.363 1.00 0.00 54 VAL A C 14
ATOM 19790 O O . VAL A 1 54 ? 1.783 1.566 3.638 1.00 0.00 54 VAL A O 14
ATOM 19803 N N . ILE A 1 55 ? 0.174 1.257 5.178 1.00 0.00 55 ILE A N 14
ATOM 19804 C CA . ILE A 1 55 ? -0.119 2.673 5.315 1.00 0.00 55 ILE A CA 14
ATOM 19805 C C . ILE A 1 55 ? 1.039 3.411 5.986 1.00 0.00 55 ILE A C 14
ATOM 19806 O O . ILE A 1 55 ? 1.416 4.506 5.564 1.00 0.00 55 ILE A O 14
ATOM 19822 N N . LYS A 1 56 ? 1.611 2.800 7.019 1.00 0.00 56 LYS A N 14
ATOM 19823 C CA . LYS A 1 56 ? 2.727 3.393 7.748 1.00 0.00 56 LYS A CA 14
ATOM 19824 C C . LYS A 1 56 ? 3.929 3.600 6.830 1.00 0.00 56 LYS A C 14
ATOM 19825 O O . LYS A 1 56 ? 4.491 4.702 6.755 1.00 0.00 56 LYS A O 14
ATOM 19844 N N . CYS A 1 57 ? 4.301 2.546 6.116 1.00 0.00 57 CYS A N 14
ATOM 19845 C CA . CYS A 1 57 ? 5.445 2.597 5.219 1.00 0.00 57 CYS A CA 14
ATOM 19846 C C . CYS A 1 57 ? 5.193 3.594 4.094 1.00 0.00 57 CYS A C 14
ATOM 19847 O O . CYS A 1 57 ? 6.086 4.352 3.720 1.00 0.00 57 CYS A O 14
ATOM 19855 N N . ALA A 1 58 ? 3.971 3.600 3.570 1.00 0.00 58 ALA A N 14
ATOM 19856 C CA . ALA A 1 58 ? 3.601 4.532 2.513 1.00 0.00 58 ALA A CA 14
ATOM 19857 C C . ALA A 1 58 ? 3.635 5.969 3.022 1.00 0.00 58 ALA A C 14
ATOM 19858 O O . ALA A 1 58 ? 4.040 6.877 2.301 1.00 0.00 58 ALA A O 14
ATOM 19865 N N . HIS A 1 59 ? 3.213 6.160 4.268 1.00 0.00 59 HIS A N 14
ATOM 19866 C CA . HIS A 1 59 ? 3.206 7.480 4.890 1.00 0.00 59 HIS A CA 14
ATOM 19867 C C . HIS A 1 59 ? 4.604 8.082 4.882 1.00 0.00 59 HIS A C 14
ATOM 19868 O O . HIS A 1 59 ? 4.821 9.160 4.330 1.00 0.00 59 HIS A O 14
ATOM 19883 N N . GLU A 1 60 ? 5.549 7.380 5.488 1.00 0.00 60 GLU A N 14
ATOM 19884 C CA . GLU A 1 60 ? 6.910 7.888 5.592 1.00 0.00 60 GLU A CA 14
ATOM 19885 C C . GLU A 1 60 ? 7.608 7.917 4.232 1.00 0.00 60 GLU A C 14
ATOM 19886 O O . GLU A 1 60 ? 8.437 8.789 3.980 1.00 0.00 60 GLU A O 14
ATOM 19898 N N . ALA A 1 61 ? 7.281 6.966 3.361 1.00 0.00 61 ALA A N 14
ATOM 19899 C CA . ALA A 1 61 ? 7.832 6.957 2.008 1.00 0.00 61 ALA A CA 14
ATOM 19900 C C . ALA A 1 61 ? 7.386 8.194 1.236 1.00 0.00 61 ALA A C 14
ATOM 19901 O O . ALA A 1 61 ? 8.189 8.846 0.569 1.00 0.00 61 ALA A O 14
ATOM 19908 N N . LEU A 1 62 ? 6.103 8.513 1.348 1.00 0.00 62 LEU A N 14
ATOM 19909 C CA . LEU A 1 62 ? 5.527 9.658 0.655 1.00 0.00 62 LEU A CA 14
ATOM 19910 C C . LEU A 1 62 ? 6.085 10.962 1.214 1.00 0.00 62 LEU A C 14
ATOM 19911 O O . LEU A 1 62 ? 6.518 11.819 0.459 1.00 0.00 62 LEU A O 14
ATOM 19927 N N . GLU A 1 63 ? 6.095 11.092 2.532 1.00 0.00 63 GLU A N 14
ATOM 19928 C CA . GLU A 1 63 ? 6.549 12.322 3.177 1.00 0.00 63 GLU A CA 14
ATOM 19929 C C . GLU A 1 63 ? 8.048 12.545 2.992 1.00 0.00 63 GLU A C 14
ATOM 19930 O O . GLU A 1 63 ? 8.515 13.684 3.007 1.00 0.00 63 GLU A O 14
ATOM 19942 N N . LYS A 1 64 ? 8.802 11.463 2.828 1.00 0.00 64 LYS A N 14
ATOM 19943 C CA . LYS A 1 64 ? 10.237 11.575 2.597 1.00 0.00 64 LYS A CA 14
ATOM 19944 C C . LYS A 1 64 ? 10.501 12.284 1.275 1.00 0.00 64 LYS A C 14
ATOM 19945 O O . LYS A 1 64 ? 11.360 13.161 1.184 1.00 0.00 64 LYS A O 14
ATOM 19964 N N . ASN A 1 65 ? 9.746 11.906 0.258 1.00 0.00 65 ASN A N 14
ATOM 19965 C CA . ASN A 1 65 ? 9.845 12.537 -1.047 1.00 0.00 65 ASN A CA 14
ATOM 19966 C C . ASN A 1 65 ? 8.450 12.807 -1.607 1.00 0.00 65 ASN A C 14
ATOM 19967 O O . ASN A 1 65 ? 7.978 12.120 -2.510 1.00 0.00 65 ASN A O 14
ATOM 19978 N N . PRO A 1 66 ? 7.768 13.837 -1.076 1.00 0.00 66 PRO A N 14
ATOM 19979 C CA . PRO A 1 66 ? 6.365 14.131 -1.412 1.00 0.00 66 PRO A CA 14
ATOM 19980 C C . PRO A 1 66 ? 6.213 14.729 -2.809 1.00 0.00 66 PRO A C 14
ATOM 19981 O O . PRO A 1 66 ? 5.402 15.625 -3.043 1.00 0.00 66 PRO A O 14
ATOM 19992 N N . LYS A 1 67 ? 7.011 14.210 -3.726 1.00 0.00 67 LYS A N 14
ATOM 19993 C CA . LYS A 1 67 ? 7.020 14.636 -5.111 1.00 0.00 67 LYS A CA 14
ATOM 19994 C C . LYS A 1 67 ? 6.963 13.408 -6.009 1.00 0.00 67 LYS A C 14
ATOM 19995 O O . LYS A 1 67 ? 7.390 13.443 -7.162 1.00 0.00 67 LYS A O 14
ATOM 20014 N N . ILE A 1 68 ? 6.466 12.310 -5.457 1.00 0.00 68 ILE A N 14
ATOM 20015 C CA . ILE A 1 68 ? 6.393 11.060 -6.196 1.00 0.00 68 ILE A CA 14
ATOM 20016 C C . ILE A 1 68 ? 4.991 10.807 -6.715 1.00 0.00 68 ILE A C 14
ATOM 20017 O O . ILE A 1 68 ? 4.096 11.642 -6.577 1.00 0.00 68 ILE A O 14
ATOM 20033 N N . ARG A 1 69 ? 4.814 9.639 -7.299 1.00 0.00 69 ARG A N 14
ATOM 20034 C CA . ARG A 1 69 ? 3.546 9.258 -7.896 1.00 0.00 69 ARG A CA 14
ATOM 20035 C C . ARG A 1 69 ? 2.982 8.038 -7.195 1.00 0.00 69 ARG A C 14
ATOM 20036 O O . ARG A 1 69 ? 1.820 8.015 -6.799 1.00 0.00 69 ARG A O 14
ATOM 20057 N N . GLU A 1 70 ? 3.817 7.023 -7.048 1.00 0.00 70 GLU A N 14
ATOM 20058 C CA . GLU A 1 70 ? 3.391 5.768 -6.469 1.00 0.00 70 GLU A CA 14
ATOM 20059 C C . GLU A 1 70 ? 4.598 4.940 -6.048 1.00 0.00 70 GLU A C 14
ATOM 20060 O O . GLU A 1 70 ? 5.725 5.213 -6.465 1.00 0.00 70 GLU A O 14
ATOM 20072 N N . VAL A 1 71 ? 4.357 3.949 -5.209 1.00 0.00 71 VAL A N 14
ATOM 20073 C CA . VAL A 1 71 ? 5.414 3.103 -4.692 1.00 0.00 71 VAL A CA 14
ATOM 20074 C C . VAL A 1 71 ? 5.008 1.636 -4.809 1.00 0.00 71 VAL A C 14
ATOM 20075 O O . VAL A 1 71 ? 3.819 1.307 -4.769 1.00 0.00 71 VAL A O 14
ATOM 20088 N N . TYR A 1 72 ? 5.982 0.762 -4.977 1.00 0.00 72 TYR A N 14
ATOM 20089 C CA . TYR A 1 72 ? 5.712 -0.662 -4.986 1.00 0.00 72 TYR A CA 14
ATOM 20090 C C . TYR A 1 72 ? 6.290 -1.299 -3.735 1.00 0.00 72 TYR A C 14
ATOM 20091 O O . TYR A 1 72 ? 7.492 -1.240 -3.480 1.00 0.00 72 TYR A O 14
ATOM 20109 N N . LEU A 1 73 ? 5.408 -1.876 -2.942 1.00 0.00 73 LEU A N 14
ATOM 20110 C CA . LEU A 1 73 ? 5.775 -2.424 -1.651 1.00 0.00 73 LEU A CA 14
ATOM 20111 C C . LEU A 1 73 ? 5.760 -3.940 -1.662 1.00 0.00 73 LEU A C 14
ATOM 20112 O O . LEU A 1 73 ? 4.932 -4.560 -2.318 1.00 0.00 73 LEU A O 14
ATOM 20128 N N . LYS A 1 74 ? 6.682 -4.528 -0.932 1.00 0.00 74 LYS A N 14
ATOM 20129 C CA . LYS A 1 74 ? 6.734 -5.965 -0.786 1.00 0.00 74 LYS A CA 14
ATOM 20130 C C . LYS A 1 74 ? 6.622 -6.315 0.696 1.00 0.00 74 LYS A C 14
ATOM 20131 O O . LYS A 1 74 ? 7.435 -5.876 1.510 1.00 0.00 74 LYS A O 14
ATOM 20150 N N . PRO A 1 75 ? 5.582 -7.085 1.065 1.00 0.00 75 PRO A N 14
ATOM 20151 C CA . PRO A 1 75 ? 5.262 -7.399 2.465 1.00 0.00 75 PRO A CA 14
ATOM 20152 C C . PRO A 1 75 ? 6.369 -8.154 3.190 1.00 0.00 75 PRO A C 14
ATOM 20153 O O . PRO A 1 75 ? 7.247 -8.759 2.576 1.00 0.00 75 PRO A O 14
ATOM 20164 N N . ARG A 1 76 ? 6.278 -8.124 4.518 1.00 0.00 76 ARG A N 14
ATOM 20165 C CA . ARG A 1 76 ? 7.294 -8.695 5.398 1.00 0.00 76 ARG A CA 14
ATOM 20166 C C . ARG A 1 76 ? 7.349 -10.208 5.251 1.00 0.00 76 ARG A C 14
ATOM 20167 O O . ARG A 1 76 ? 8.315 -10.849 5.666 1.00 0.00 76 ARG A O 14
ATOM 20188 N N . ALA A 1 77 ? 6.290 -10.771 4.681 1.00 0.00 77 ALA A N 14
ATOM 20189 C CA . ALA A 1 77 ? 6.229 -12.197 4.422 1.00 0.00 77 ALA A CA 14
ATOM 20190 C C . ALA A 1 77 ? 7.150 -12.565 3.262 1.00 0.00 77 ALA A C 14
ATOM 20191 O O . ALA A 1 77 ? 6.747 -12.564 2.094 1.00 0.00 77 ALA A O 14
ATOM 20198 N N . VAL A 1 78 ? 8.398 -12.865 3.600 1.00 0.00 78 VAL A N 14
ATOM 20199 C CA . VAL A 1 78 ? 9.417 -13.226 2.616 1.00 0.00 78 VAL A CA 14
ATOM 20200 C C . VAL A 1 78 ? 9.039 -14.518 1.890 1.00 0.00 78 VAL A C 14
ATOM 20201 O O . VAL A 1 78 ? 9.479 -14.773 0.769 1.00 0.00 78 VAL A O 14
ATOM 20214 N N . LYS A 1 79 ? 8.182 -15.301 2.528 1.00 0.00 79 LYS A N 14
ATOM 20215 C CA . LYS A 1 79 ? 7.751 -16.598 2.009 1.00 0.00 79 LYS A CA 14
ATOM 20216 C C . LYS A 1 79 ? 7.126 -16.492 0.616 1.00 0.00 79 LYS A C 14
ATOM 20217 O O . LYS A 1 79 ? 7.252 -17.408 -0.196 1.00 0.00 79 LYS A O 14
ATOM 20236 N N . ASN A 1 80 ? 6.464 -15.373 0.342 1.00 0.00 80 ASN A N 14
ATOM 20237 C CA . ASN A 1 80 ? 5.657 -15.244 -0.870 1.00 0.00 80 ASN A CA 14
ATOM 20238 C C . ASN A 1 80 ? 6.508 -15.085 -2.117 1.00 0.00 80 ASN A C 14
ATOM 20239 O O . ASN A 1 80 ? 6.171 -15.618 -3.170 1.00 0.00 80 ASN A O 14
ATOM 20250 N N . SER A 1 81 ? 7.598 -14.329 -1.985 1.00 0.00 81 SER A N 14
ATOM 20251 C CA . SER A 1 81 ? 8.506 -14.050 -3.095 1.00 0.00 81 SER A CA 14
ATOM 20252 C C . SER A 1 81 ? 7.872 -13.103 -4.129 1.00 0.00 81 SER A C 14
ATOM 20253 O O . SER A 1 81 ? 8.341 -11.978 -4.311 1.00 0.00 81 SER A O 14
ATOM 20261 N N . SER A 1 82 ? 6.797 -13.539 -4.779 1.00 0.00 82 SER A N 14
ATOM 20262 C CA . SER A 1 82 ? 6.227 -12.792 -5.896 1.00 0.00 82 SER A CA 14
ATOM 20263 C C . SER A 1 82 ? 4.882 -12.135 -5.557 1.00 0.00 82 SER A C 14
ATOM 20264 O O . SER A 1 82 ? 3.916 -12.248 -6.320 1.00 0.00 82 SER A O 14
ATOM 20272 N N . VAL A 1 83 ? 4.806 -11.448 -4.424 1.00 0.00 83 VAL A N 14
ATOM 20273 C CA . VAL A 1 83 ? 3.640 -10.627 -4.129 1.00 0.00 83 VAL A CA 14
ATOM 20274 C C . VAL A 1 83 ? 4.076 -9.199 -3.820 1.00 0.00 83 VAL A C 14
ATOM 20275 O O . VAL A 1 83 ? 5.091 -8.980 -3.154 1.00 0.00 83 VAL A O 14
ATOM 20288 N N . GLN A 1 84 ? 3.329 -8.236 -4.328 1.00 0.00 84 GLN A N 14
ATOM 20289 C CA . GLN A 1 84 ? 3.622 -6.835 -4.084 1.00 0.00 84 GLN A CA 14
ATOM 20290 C C . GLN A 1 84 ? 2.343 -6.055 -3.828 1.00 0.00 84 GLN A C 14
ATOM 20291 O O . GLN A 1 84 ? 1.270 -6.406 -4.321 1.00 0.00 84 GLN A O 14
ATOM 20305 N N . PHE A 1 85 ? 2.463 -5.002 -3.044 1.00 0.00 85 PHE A N 14
ATOM 20306 C CA . PHE A 1 85 ? 1.381 -4.067 -2.855 1.00 0.00 85 PHE A CA 14
ATOM 20307 C C . PHE A 1 85 ? 1.712 -2.779 -3.578 1.00 0.00 85 PHE A C 14
ATOM 20308 O O . PHE A 1 85 ? 2.697 -2.107 -3.276 1.00 0.00 85 PHE A O 14
ATOM 20325 N N . HIS A 1 86 ? 0.887 -2.453 -4.541 1.00 0.00 86 HIS A N 14
ATOM 20326 C CA . HIS A 1 86 ? 1.129 -1.330 -5.414 1.00 0.00 86 HIS A CA 14
ATOM 20327 C C . HIS A 1 86 ? 0.385 -0.119 -4.876 1.00 0.00 86 HIS A C 14
ATOM 20328 O O . HIS A 1 86 ? -0.827 -0.003 -5.044 1.00 0.00 86 HIS A O 14
ATOM 20343 N N . VAL A 1 87 ? 1.107 0.778 -4.226 1.00 0.00 87 VAL A N 14
ATOM 20344 C CA . VAL A 1 87 ? 0.486 1.933 -3.610 1.00 0.00 87 VAL A CA 14
ATOM 20345 C C . VAL A 1 87 ? 0.607 3.142 -4.519 1.00 0.00 87 VAL A C 14
ATOM 20346 O O . VAL A 1 87 ? 1.703 3.638 -4.767 1.00 0.00 87 VAL A O 14
ATOM 20359 N N . ILE A 1 88 ? -0.522 3.602 -5.018 1.00 0.00 88 ILE A N 14
ATOM 20360 C CA . ILE A 1 88 ? -0.547 4.762 -5.884 1.00 0.00 88 ILE A CA 14
ATOM 20361 C C . ILE A 1 88 ? -1.004 5.971 -5.091 1.00 0.00 88 ILE A C 14
ATOM 20362 O O . ILE A 1 88 ? -1.910 5.864 -4.262 1.00 0.00 88 ILE A O 14
ATOM 20378 N N . PHE A 1 89 ? -0.380 7.111 -5.334 1.00 0.00 89 PHE A N 14
ATOM 20379 C CA . PHE A 1 89 ? -0.747 8.320 -4.632 1.00 0.00 89 PHE A CA 14
ATOM 20380 C C . PHE A 1 89 ? -1.592 9.207 -5.525 1.00 0.00 89 PHE A C 14
ATOM 20381 O O . PHE A 1 89 ? -1.100 9.773 -6.505 1.00 0.00 89 PHE A O 14
ATOM 20398 N N . ASP A 1 90 ? -2.865 9.314 -5.189 1.00 0.00 90 ASP A N 14
ATOM 20399 C CA . ASP A 1 90 ? -3.801 10.074 -5.992 1.00 0.00 90 ASP A CA 14
ATOM 20400 C C . ASP A 1 90 ? -3.624 11.560 -5.745 1.00 0.00 90 ASP A C 14
ATOM 20401 O O . ASP A 1 90 ? -3.845 12.050 -4.635 1.00 0.00 90 ASP A O 14
ATOM 20410 N N . GLU A 1 91 ? -3.211 12.268 -6.778 1.00 0.00 91 GLU A N 14
ATOM 20411 C CA . GLU A 1 91 ? -3.071 13.704 -6.703 1.00 0.00 91 GLU A CA 14
ATOM 20412 C C . GLU A 1 91 ? -4.405 14.349 -7.043 1.00 0.00 91 GLU A C 14
ATOM 20413 O O . GLU A 1 91 ? -4.976 14.098 -8.105 1.00 0.00 91 GLU A O 14
ATOM 20425 N N . GLU A 1 92 ? -4.911 15.154 -6.131 1.00 0.00 92 GLU A N 14
ATOM 20426 C CA . GLU A 1 92 ? -6.239 15.721 -6.267 1.00 0.00 92 GLU A CA 14
ATOM 20427 C C . GLU A 1 92 ? -6.161 17.233 -6.427 1.00 0.00 92 GLU A C 14
ATOM 20428 O O . GLU A 1 92 ? -6.354 17.723 -7.560 1.00 0.00 92 GLU A O 14
ATOM 20441 N N . GLY A 1 1 ? -5.215 -15.283 -2.993 1.00 0.00 1 GLY A N 15
ATOM 20442 C CA . GLY A 1 1 ? -4.053 -15.505 -2.104 1.00 0.00 1 GLY A CA 15
ATOM 20443 C C . GLY A 1 1 ? -3.366 -16.823 -2.389 1.00 0.00 1 GLY A C 15
ATOM 20444 O O . GLY A 1 1 ? -3.990 -17.746 -2.921 1.00 0.00 1 GLY A O 15
ATOM 20450 N N . SER A 1 2 ? -2.082 -16.899 -2.041 1.00 0.00 2 SER A N 15
ATOM 20451 C CA . SER A 1 2 ? -1.256 -18.089 -2.248 1.00 0.00 2 SER A CA 15
ATOM 20452 C C . SER A 1 2 ? -1.353 -18.582 -3.689 1.00 0.00 2 SER A C 15
ATOM 20453 O O . SER A 1 2 ? -1.726 -19.726 -3.955 1.00 0.00 2 SER A O 15
ATOM 20461 N N . ALA A 1 3 ? -1.011 -17.701 -4.616 1.00 0.00 3 ALA A N 15
ATOM 20462 C CA . ALA A 1 3 ? -1.059 -18.020 -6.032 1.00 0.00 3 ALA A CA 15
ATOM 20463 C C . ALA A 1 3 ? 0.326 -18.381 -6.543 1.00 0.00 3 ALA A C 15
ATOM 20464 O O . ALA A 1 3 ? 0.536 -18.504 -7.750 1.00 0.00 3 ALA A O 15
ATOM 20471 N N . MET A 1 4 ? 1.263 -18.547 -5.612 1.00 0.00 4 MET A N 15
ATOM 20472 C CA . MET A 1 4 ? 2.634 -18.932 -5.937 1.00 0.00 4 MET A CA 15
ATOM 20473 C C . MET A 1 4 ? 2.645 -20.148 -6.859 1.00 0.00 4 MET A C 15
ATOM 20474 O O . MET A 1 4 ? 2.052 -21.181 -6.547 1.00 0.00 4 MET A O 15
ATOM 20488 N N . GLY A 1 5 ? 3.300 -20.009 -8.001 1.00 0.00 5 GLY A N 15
ATOM 20489 C CA . GLY A 1 5 ? 3.321 -21.078 -8.977 1.00 0.00 5 GLY A CA 15
ATOM 20490 C C . GLY A 1 5 ? 2.277 -20.875 -10.057 1.00 0.00 5 GLY A C 15
ATOM 20491 O O . GLY A 1 5 ? 2.577 -20.961 -11.246 1.00 0.00 5 GLY A O 15
ATOM 20495 N N . HIS A 1 6 ? 1.051 -20.580 -9.638 1.00 0.00 6 HIS A N 15
ATOM 20496 C CA . HIS A 1 6 ? -0.039 -20.332 -10.579 1.00 0.00 6 HIS A CA 15
ATOM 20497 C C . HIS A 1 6 ? 0.188 -18.991 -11.255 1.00 0.00 6 HIS A C 15
ATOM 20498 O O . HIS A 1 6 ? 0.020 -18.842 -12.464 1.00 0.00 6 HIS A O 15
ATOM 20513 N N . MET A 1 7 ? 0.572 -18.020 -10.446 1.00 0.00 7 MET A N 15
ATOM 20514 C CA . MET A 1 7 ? 0.924 -16.695 -10.918 1.00 0.00 7 MET A CA 15
ATOM 20515 C C . MET A 1 7 ? 2.300 -16.332 -10.385 1.00 0.00 7 MET A C 15
ATOM 20516 O O . MET A 1 7 ? 2.488 -16.213 -9.174 1.00 0.00 7 MET A O 15
ATOM 20530 N N . PRO A 1 8 ? 3.287 -16.199 -11.291 1.00 0.00 8 PRO A N 15
ATOM 20531 C CA . PRO A 1 8 ? 4.654 -15.808 -10.931 1.00 0.00 8 PRO A CA 15
ATOM 20532 C C . PRO A 1 8 ? 4.676 -14.558 -10.062 1.00 0.00 8 PRO A C 15
ATOM 20533 O O . PRO A 1 8 ? 5.355 -14.512 -9.037 1.00 0.00 8 PRO A O 15
ATOM 20544 N N . ALA A 1 9 ? 3.960 -13.532 -10.500 1.00 0.00 9 ALA A N 15
ATOM 20545 C CA . ALA A 1 9 ? 3.759 -12.345 -9.688 1.00 0.00 9 ALA A CA 15
ATOM 20546 C C . ALA A 1 9 ? 2.275 -12.010 -9.581 1.00 0.00 9 ALA A C 15
ATOM 20547 O O . ALA A 1 9 ? 1.516 -12.182 -10.537 1.00 0.00 9 ALA A O 15
ATOM 20554 N N . VAL A 1 10 ? 1.868 -11.546 -8.413 1.00 0.00 10 VAL A N 15
ATOM 20555 C CA . VAL A 1 10 ? 0.512 -11.074 -8.201 1.00 0.00 10 VAL A CA 15
ATOM 20556 C C . VAL A 1 10 ? 0.561 -9.613 -7.779 1.00 0.00 10 VAL A C 15
ATOM 20557 O O . VAL A 1 10 ? 1.123 -9.281 -6.737 1.00 0.00 10 VAL A O 15
ATOM 20570 N N . ASP A 1 11 ? -0.030 -8.744 -8.582 1.00 0.00 11 ASP A N 15
ATOM 20571 C CA . ASP A 1 11 ? 0.044 -7.318 -8.318 1.00 0.00 11 ASP A CA 15
ATOM 20572 C C . ASP A 1 11 ? -1.275 -6.793 -7.773 1.00 0.00 11 ASP A C 15
ATOM 20573 O O . ASP A 1 11 ? -2.314 -6.870 -8.432 1.00 0.00 11 ASP A O 15
ATOM 20582 N N . VAL A 1 12 ? -1.217 -6.266 -6.559 1.00 0.00 12 VAL A N 15
ATOM 20583 C CA . VAL A 1 12 ? -2.368 -5.660 -5.911 1.00 0.00 12 VAL A CA 15
ATOM 20584 C C . VAL A 1 12 ? -2.048 -4.195 -5.624 1.00 0.00 12 VAL A C 15
ATOM 20585 O O . VAL A 1 12 ? -0.931 -3.879 -5.220 1.00 0.00 12 VAL A O 15
ATOM 20598 N N . GLU A 1 13 ? -2.999 -3.301 -5.838 1.00 0.00 13 GLU A N 15
ATOM 20599 C CA . GLU A 1 13 ? -2.708 -1.879 -5.748 1.00 0.00 13 GLU A CA 15
ATOM 20600 C C . GLU A 1 13 ? -3.583 -1.184 -4.716 1.00 0.00 13 GLU A C 15
ATOM 20601 O O . GLU A 1 13 ? -4.804 -1.353 -4.694 1.00 0.00 13 GLU A O 15
ATOM 20613 N N . ILE A 1 14 ? -2.940 -0.406 -3.861 1.00 0.00 14 ILE A N 15
ATOM 20614 C CA . ILE A 1 14 ? -3.635 0.376 -2.855 1.00 0.00 14 ILE A CA 15
ATOM 20615 C C . ILE A 1 14 ? -3.597 1.841 -3.264 1.00 0.00 14 ILE A C 15
ATOM 20616 O O . ILE A 1 14 ? -2.563 2.336 -3.713 1.00 0.00 14 ILE A O 15
ATOM 20632 N N . HIS A 1 15 ? -4.714 2.534 -3.139 1.00 0.00 15 HIS A N 15
ATOM 20633 C CA . HIS A 1 15 ? -4.767 3.934 -3.526 1.00 0.00 15 HIS A CA 15
ATOM 20634 C C . HIS A 1 15 ? -4.871 4.832 -2.312 1.00 0.00 15 HIS A C 15
ATOM 20635 O O . HIS A 1 15 ? -5.728 4.640 -1.449 1.00 0.00 15 HIS A O 15
ATOM 20650 N N . PHE A 1 16 ? -3.979 5.802 -2.251 1.00 0.00 16 PHE A N 15
ATOM 20651 C CA . PHE A 1 16 ? -3.971 6.773 -1.176 1.00 0.00 16 PHE A CA 15
ATOM 20652 C C . PHE A 1 16 ? -3.958 8.178 -1.764 1.00 0.00 16 PHE A C 15
ATOM 20653 O O . PHE A 1 16 ? -3.100 8.497 -2.588 1.00 0.00 16 PHE A O 15
ATOM 20670 N N . PRO A 1 17 ? -4.915 9.038 -1.381 1.00 0.00 17 PRO A N 15
ATOM 20671 C CA . PRO A 1 17 ? -4.954 10.415 -1.864 1.00 0.00 17 PRO A CA 15
ATOM 20672 C C . PRO A 1 17 ? -3.763 11.215 -1.338 1.00 0.00 17 PRO A C 15
ATOM 20673 O O . PRO A 1 17 ? -3.591 11.376 -0.122 1.00 0.00 17 PRO A O 15
ATOM 20684 N N . LEU A 1 18 ? -2.976 11.732 -2.283 1.00 0.00 18 LEU A N 15
ATOM 20685 C CA . LEU A 1 18 ? -1.647 12.313 -2.037 1.00 0.00 18 LEU A CA 15
ATOM 20686 C C . LEU A 1 18 ? -1.584 13.193 -0.788 1.00 0.00 18 LEU A C 15
ATOM 20687 O O . LEU A 1 18 ? -0.653 13.089 0.010 1.00 0.00 18 LEU A O 15
ATOM 20703 N N . LYS A 1 19 ? -2.579 14.042 -0.617 1.00 0.00 19 LYS A N 15
ATOM 20704 C CA . LYS A 1 19 ? -2.541 15.060 0.424 1.00 0.00 19 LYS A CA 15
ATOM 20705 C C . LYS A 1 19 ? -2.804 14.487 1.814 1.00 0.00 19 LYS A C 15
ATOM 20706 O O . LYS A 1 19 ? -2.148 14.867 2.781 1.00 0.00 19 LYS A O 15
ATOM 20725 N N . ARG A 1 20 ? -3.748 13.565 1.923 1.00 0.00 20 ARG A N 15
ATOM 20726 C CA . ARG A 1 20 ? -4.180 13.099 3.232 1.00 0.00 20 ARG A CA 15
ATOM 20727 C C . ARG A 1 20 ? -3.384 11.891 3.715 1.00 0.00 20 ARG A C 15
ATOM 20728 O O . ARG A 1 20 ? -3.348 11.611 4.910 1.00 0.00 20 ARG A O 15
ATOM 20749 N N . ILE A 1 21 ? -2.719 11.190 2.804 1.00 0.00 21 ILE A N 15
ATOM 20750 C CA . ILE A 1 21 ? -1.812 10.121 3.212 1.00 0.00 21 ILE A CA 15
ATOM 20751 C C . ILE A 1 21 ? -0.557 10.731 3.837 1.00 0.00 21 ILE A C 15
ATOM 20752 O O . ILE A 1 21 ? 0.154 10.085 4.606 1.00 0.00 21 ILE A O 15
ATOM 20768 N N . ALA A 1 22 ? -0.311 11.996 3.515 1.00 0.00 22 ALA A N 15
ATOM 20769 C CA . ALA A 1 22 ? 0.803 12.733 4.092 1.00 0.00 22 ALA A CA 15
ATOM 20770 C C . ALA A 1 22 ? 0.430 13.278 5.464 1.00 0.00 22 ALA A C 15
ATOM 20771 O O . ALA A 1 22 ? 1.295 13.688 6.239 1.00 0.00 22 ALA A O 15
ATOM 20778 N N . ALA A 1 23 ? -0.863 13.266 5.762 1.00 0.00 23 ALA A N 15
ATOM 20779 C CA . ALA A 1 23 ? -1.367 13.798 7.016 1.00 0.00 23 ALA A CA 15
ATOM 20780 C C . ALA A 1 23 ? -1.120 12.815 8.152 1.00 0.00 23 ALA A C 15
ATOM 20781 O O . ALA A 1 23 ? -1.051 11.606 7.939 1.00 0.00 23 ALA A O 15
ATOM 20788 N N . GLU A 1 24 ? -0.979 13.349 9.357 1.00 0.00 24 GLU A N 15
ATOM 20789 C CA . GLU A 1 24 ? -0.713 12.534 10.530 1.00 0.00 24 GLU A CA 15
ATOM 20790 C C . GLU A 1 24 ? -1.996 11.868 11.016 1.00 0.00 24 GLU A C 15
ATOM 20791 O O . GLU A 1 24 ? -1.962 10.785 11.599 1.00 0.00 24 GLU A O 15
ATOM 20803 N N . GLY A 1 25 ? -3.125 12.515 10.761 1.00 0.00 25 GLY A N 15
ATOM 20804 C CA . GLY A 1 25 ? -4.413 11.920 11.060 1.00 0.00 25 GLY A CA 15
ATOM 20805 C C . GLY A 1 25 ? -4.927 11.110 9.889 1.00 0.00 25 GLY A C 15
ATOM 20806 O O . GLY A 1 25 ? -6.112 11.166 9.548 1.00 0.00 25 GLY A O 15
ATOM 20810 N N . TYR A 1 26 ? -4.023 10.358 9.277 1.00 0.00 26 TYR A N 15
ATOM 20811 C CA . TYR A 1 26 ? -4.319 9.598 8.069 1.00 0.00 26 TYR A CA 15
ATOM 20812 C C . TYR A 1 26 ? -5.327 8.483 8.338 1.00 0.00 26 TYR A C 15
ATOM 20813 O O . TYR A 1 26 ? -6.227 8.243 7.538 1.00 0.00 26 TYR A O 15
ATOM 20831 N N . ALA A 1 27 ? -5.202 7.837 9.491 1.00 0.00 27 ALA A N 15
ATOM 20832 C CA . ALA A 1 27 ? -5.982 6.639 9.781 1.00 0.00 27 ALA A CA 15
ATOM 20833 C C . ALA A 1 27 ? -7.435 6.965 10.097 1.00 0.00 27 ALA A C 15
ATOM 20834 O O . ALA A 1 27 ? -8.239 6.070 10.340 1.00 0.00 27 ALA A O 15
ATOM 20841 N N . GLU A 1 28 ? -7.768 8.244 10.093 1.00 0.00 28 GLU A N 15
ATOM 20842 C CA . GLU A 1 28 ? -9.128 8.670 10.377 1.00 0.00 28 GLU A CA 15
ATOM 20843 C C . GLU A 1 28 ? -9.844 9.096 9.098 1.00 0.00 28 GLU A C 15
ATOM 20844 O O . GLU A 1 28 ? -11.053 9.336 9.105 1.00 0.00 28 GLU A O 15
ATOM 20856 N N . ASP A 1 29 ? -9.101 9.172 7.999 1.00 0.00 29 ASP A N 15
ATOM 20857 C CA . ASP A 1 29 ? -9.677 9.594 6.727 1.00 0.00 29 ASP A CA 15
ATOM 20858 C C . ASP A 1 29 ? -10.397 8.440 6.046 1.00 0.00 29 ASP A C 15
ATOM 20859 O O . ASP A 1 29 ? -9.792 7.419 5.708 1.00 0.00 29 ASP A O 15
ATOM 20868 N N . GLU A 1 30 ? -11.686 8.645 5.796 1.00 0.00 30 GLU A N 15
ATOM 20869 C CA . GLU A 1 30 ? -12.571 7.593 5.323 1.00 0.00 30 GLU A CA 15
ATOM 20870 C C . GLU A 1 30 ? -12.125 7.067 3.971 1.00 0.00 30 GLU A C 15
ATOM 20871 O O . GLU A 1 30 ? -12.251 5.877 3.690 1.00 0.00 30 GLU A O 15
ATOM 20883 N N . LEU A 1 31 ? -11.601 7.954 3.138 1.00 0.00 31 LEU A N 15
ATOM 20884 C CA . LEU A 1 31 ? -11.148 7.576 1.820 1.00 0.00 31 LEU A CA 15
ATOM 20885 C C . LEU A 1 31 ? -9.973 6.636 1.928 1.00 0.00 31 LEU A C 15
ATOM 20886 O O . LEU A 1 31 ? -9.908 5.623 1.239 1.00 0.00 31 LEU A O 15
ATOM 20902 N N . LEU A 1 32 ? -9.077 6.955 2.835 1.00 0.00 32 LEU A N 15
ATOM 20903 C CA . LEU A 1 32 ? -7.886 6.186 3.032 1.00 0.00 32 LEU A CA 15
ATOM 20904 C C . LEU A 1 32 ? -8.250 4.841 3.631 1.00 0.00 32 LEU A C 15
ATOM 20905 O O . LEU A 1 32 ? -7.744 3.792 3.223 1.00 0.00 32 LEU A O 15
ATOM 20921 N N . LEU A 1 33 ? -9.171 4.893 4.580 1.00 0.00 33 LEU A N 15
ATOM 20922 C CA . LEU A 1 33 ? -9.620 3.725 5.292 1.00 0.00 33 LEU A CA 15
ATOM 20923 C C . LEU A 1 33 ? -10.368 2.750 4.394 1.00 0.00 33 LEU A C 15
ATOM 20924 O O . LEU A 1 33 ? -10.070 1.561 4.388 1.00 0.00 33 LEU A O 15
ATOM 20940 N N . ASN A 1 34 ? -11.329 3.249 3.626 1.00 0.00 34 ASN A N 15
ATOM 20941 C CA . ASN A 1 34 ? -12.158 2.371 2.806 1.00 0.00 34 ASN A CA 15
ATOM 20942 C C . ASN A 1 34 ? -11.385 1.876 1.592 1.00 0.00 34 ASN A C 15
ATOM 20943 O O . ASN A 1 34 ? -11.643 0.782 1.087 1.00 0.00 34 ASN A O 15
ATOM 20954 N N . GLN A 1 35 ? -10.432 2.676 1.133 1.00 0.00 35 GLN A N 15
ATOM 20955 C CA . GLN A 1 35 ? -9.632 2.315 -0.024 1.00 0.00 35 GLN A CA 15
ATOM 20956 C C . GLN A 1 35 ? -8.707 1.157 0.329 1.00 0.00 35 GLN A C 15
ATOM 20957 O O . GLN A 1 35 ? -8.651 0.134 -0.375 1.00 0.00 35 GLN A O 15
ATOM 20971 N N . MET A 1 36 ? -8.043 1.284 1.468 1.00 0.00 36 MET A N 15
ATOM 20972 C CA . MET A 1 36 ? -7.198 0.216 1.946 1.00 0.00 36 MET A CA 15
ATOM 20973 C C . MET A 1 36 ? -8.055 -0.931 2.439 1.00 0.00 36 MET A C 15
ATOM 20974 O O . MET A 1 36 ? -7.760 -2.066 2.146 1.00 0.00 36 MET A O 15
ATOM 20988 N N . GLY A 1 37 ? -9.129 -0.617 3.168 1.00 0.00 37 GLY A N 15
ATOM 20989 C CA . GLY A 1 37 ? -10.034 -1.646 3.674 1.00 0.00 37 GLY A CA 15
ATOM 20990 C C . GLY A 1 37 ? -10.540 -2.560 2.576 1.00 0.00 37 GLY A C 15
ATOM 20991 O O . GLY A 1 37 ? -10.795 -3.746 2.798 1.00 0.00 37 GLY A O 15
ATOM 20995 N N . LYS A 1 38 ? -10.688 -1.994 1.392 1.00 0.00 38 LYS A N 15
ATOM 20996 C CA . LYS A 1 38 ? -11.015 -2.759 0.204 1.00 0.00 38 LYS A CA 15
ATOM 20997 C C . LYS A 1 38 ? -9.853 -3.687 -0.133 1.00 0.00 38 LYS A C 15
ATOM 20998 O O . LYS A 1 38 ? -10.020 -4.902 -0.256 1.00 0.00 38 LYS A O 15
ATOM 21017 N N . VAL A 1 39 ? -8.670 -3.100 -0.243 1.00 0.00 39 VAL A N 15
ATOM 21018 C CA . VAL A 1 39 ? -7.445 -3.851 -0.516 1.00 0.00 39 VAL A CA 15
ATOM 21019 C C . VAL A 1 39 ? -6.841 -4.399 0.797 1.00 0.00 39 VAL A C 15
ATOM 21020 O O . VAL A 1 39 ? -5.630 -4.418 1.001 1.00 0.00 39 VAL A O 15
ATOM 21033 N N . ASN A 1 40 ? -7.694 -4.852 1.702 1.00 0.00 40 ASN A N 15
ATOM 21034 C CA . ASN A 1 40 ? -7.223 -5.184 3.041 1.00 0.00 40 ASN A CA 15
ATOM 21035 C C . ASN A 1 40 ? -7.737 -6.519 3.532 1.00 0.00 40 ASN A C 15
ATOM 21036 O O . ASN A 1 40 ? -7.070 -7.199 4.308 1.00 0.00 40 ASN A O 15
ATOM 21047 N N . ASP A 1 41 ? -8.920 -6.892 3.093 1.00 0.00 41 ASP A N 15
ATOM 21048 C CA . ASP A 1 41 ? -9.573 -8.080 3.623 1.00 0.00 41 ASP A CA 15
ATOM 21049 C C . ASP A 1 41 ? -9.009 -9.338 2.977 1.00 0.00 41 ASP A C 15
ATOM 21050 O O . ASP A 1 41 ? -8.999 -10.413 3.576 1.00 0.00 41 ASP A O 15
ATOM 21059 N N . THR A 1 42 ? -8.518 -9.189 1.756 1.00 0.00 42 THR A N 15
ATOM 21060 C CA . THR A 1 42 ? -7.944 -10.301 1.015 1.00 0.00 42 THR A CA 15
ATOM 21061 C C . THR A 1 42 ? -6.495 -9.999 0.607 1.00 0.00 42 THR A C 15
ATOM 21062 O O . THR A 1 42 ? -6.171 -9.963 -0.581 1.00 0.00 42 THR A O 15
ATOM 21073 N N . PRO A 1 43 ? -5.594 -9.773 1.584 1.00 0.00 43 PRO A N 15
ATOM 21074 C CA . PRO A 1 43 ? -4.232 -9.337 1.316 1.00 0.00 43 PRO A CA 15
ATOM 21075 C C . PRO A 1 43 ? -3.206 -10.472 1.343 1.00 0.00 43 PRO A C 15
ATOM 21076 O O . PRO A 1 43 ? -2.007 -10.227 1.204 1.00 0.00 43 PRO A O 15
ATOM 21087 N N . GLU A 1 44 ? -3.689 -11.695 1.568 1.00 0.00 44 GLU A N 15
ATOM 21088 C CA . GLU A 1 44 ? -2.848 -12.897 1.656 1.00 0.00 44 GLU A CA 15
ATOM 21089 C C . GLU A 1 44 ? -2.066 -12.953 2.973 1.00 0.00 44 GLU A C 15
ATOM 21090 O O . GLU A 1 44 ? -2.037 -13.990 3.636 1.00 0.00 44 GLU A O 15
ATOM 21102 N N . GLU A 1 45 ? -1.440 -11.845 3.350 1.00 0.00 45 GLU A N 15
ATOM 21103 C CA . GLU A 1 45 ? -0.679 -11.785 4.596 1.00 0.00 45 GLU A CA 15
ATOM 21104 C C . GLU A 1 45 ? -1.585 -11.936 5.822 1.00 0.00 45 GLU A C 15
ATOM 21105 O O . GLU A 1 45 ? -1.844 -13.046 6.287 1.00 0.00 45 GLU A O 15
ATOM 21117 N N . GLU A 1 46 ? -2.077 -10.808 6.328 1.00 0.00 46 GLU A N 15
ATOM 21118 C CA . GLU A 1 46 ? -2.865 -10.785 7.551 1.00 0.00 46 GLU A CA 15
ATOM 21119 C C . GLU A 1 46 ? -4.198 -10.085 7.313 1.00 0.00 46 GLU A C 15
ATOM 21120 O O . GLU A 1 46 ? -5.232 -10.725 7.138 1.00 0.00 46 GLU A O 15
ATOM 21132 N N . GLY A 1 47 ? -4.152 -8.758 7.278 1.00 0.00 47 GLY A N 15
ATOM 21133 C CA . GLY A 1 47 ? -5.355 -7.968 7.116 1.00 0.00 47 GLY A CA 15
ATOM 21134 C C . GLY A 1 47 ? -5.249 -6.631 7.817 1.00 0.00 47 GLY A C 15
ATOM 21135 O O . GLY A 1 47 ? -4.671 -5.685 7.293 1.00 0.00 47 GLY A O 15
ATOM 21139 N N . MET A 1 48 ? -5.763 -6.554 9.023 1.00 0.00 48 MET A N 15
ATOM 21140 C CA . MET A 1 48 ? -5.728 -5.321 9.780 1.00 0.00 48 MET A CA 15
ATOM 21141 C C . MET A 1 48 ? -4.284 -4.824 10.028 1.00 0.00 48 MET A C 15
ATOM 21142 O O . MET A 1 48 ? -4.010 -3.628 9.909 1.00 0.00 48 MET A O 15
ATOM 21156 N N . PRO A 1 49 ? -3.323 -5.711 10.340 1.00 0.00 49 PRO A N 15
ATOM 21157 C CA . PRO A 1 49 ? -1.915 -5.315 10.451 1.00 0.00 49 PRO A CA 15
ATOM 21158 C C . PRO A 1 49 ? -1.379 -4.848 9.106 1.00 0.00 49 PRO A C 15
ATOM 21159 O O . PRO A 1 49 ? -0.492 -4.001 9.032 1.00 0.00 49 PRO A O 15
ATOM 21170 N N . LEU A 1 50 ? -1.944 -5.413 8.044 1.00 0.00 50 LEU A N 15
ATOM 21171 C CA . LEU A 1 50 ? -1.575 -5.058 6.682 1.00 0.00 50 LEU A CA 15
ATOM 21172 C C . LEU A 1 50 ? -1.819 -3.593 6.404 1.00 0.00 50 LEU A C 15
ATOM 21173 O O . LEU A 1 50 ? -0.942 -2.903 5.903 1.00 0.00 50 LEU A O 15
ATOM 21189 N N . ARG A 1 51 ? -2.996 -3.112 6.770 1.00 0.00 51 ARG A N 15
ATOM 21190 C CA . ARG A 1 51 ? -3.307 -1.708 6.574 1.00 0.00 51 ARG A CA 15
ATOM 21191 C C . ARG A 1 51 ? -2.442 -0.855 7.478 1.00 0.00 51 ARG A C 15
ATOM 21192 O O . ARG A 1 51 ? -1.923 0.165 7.054 1.00 0.00 51 ARG A O 15
ATOM 21213 N N . ALA A 1 52 ? -2.245 -1.296 8.710 1.00 0.00 52 ALA A N 15
ATOM 21214 C CA . ALA A 1 52 ? -1.410 -0.547 9.630 1.00 0.00 52 ALA A CA 15
ATOM 21215 C C . ALA A 1 52 ? 0.025 -0.408 9.098 1.00 0.00 52 ALA A C 15
ATOM 21216 O O . ALA A 1 52 ? 0.561 0.705 9.023 1.00 0.00 52 ALA A O 15
ATOM 21223 N N . TRP A 1 53 ? 0.622 -1.525 8.672 1.00 0.00 53 TRP A N 15
ATOM 21224 C CA . TRP A 1 53 ? 2.012 -1.511 8.225 1.00 0.00 53 TRP A CA 15
ATOM 21225 C C . TRP A 1 53 ? 2.146 -0.805 6.883 1.00 0.00 53 TRP A C 15
ATOM 21226 O O . TRP A 1 53 ? 3.015 0.049 6.709 1.00 0.00 53 TRP A O 15
ATOM 21247 N N . VAL A 1 54 ? 1.268 -1.136 5.953 1.00 0.00 54 VAL A N 15
ATOM 21248 C CA . VAL A 1 54 ? 1.375 -0.634 4.597 1.00 0.00 54 VAL A CA 15
ATOM 21249 C C . VAL A 1 54 ? 1.052 0.857 4.526 1.00 0.00 54 VAL A C 15
ATOM 21250 O O . VAL A 1 54 ? 1.741 1.612 3.840 1.00 0.00 54 VAL A O 15
ATOM 21263 N N . ILE A 1 55 ? 0.018 1.282 5.249 1.00 0.00 55 ILE A N 15
ATOM 21264 C CA . ILE A 1 55 ? -0.347 2.688 5.286 1.00 0.00 55 ILE A CA 15
ATOM 21265 C C . ILE A 1 55 ? 0.760 3.506 5.932 1.00 0.00 55 ILE A C 15
ATOM 21266 O O . ILE A 1 55 ? 1.105 4.580 5.439 1.00 0.00 55 ILE A O 15
ATOM 21282 N N . LYS A 1 56 ? 1.336 2.998 7.019 1.00 0.00 56 LYS A N 15
ATOM 21283 C CA . LYS A 1 56 ? 2.445 3.698 7.643 1.00 0.00 56 LYS A CA 15
ATOM 21284 C C . LYS A 1 56 ? 3.644 3.725 6.703 1.00 0.00 56 LYS A C 15
ATOM 21285 O O . LYS A 1 56 ? 4.241 4.773 6.497 1.00 0.00 56 LYS A O 15
ATOM 21304 N N . CYS A 1 57 ? 3.968 2.581 6.112 1.00 0.00 57 CYS A N 15
ATOM 21305 C CA . CYS A 1 57 ? 5.115 2.482 5.213 1.00 0.00 57 CYS A CA 15
ATOM 21306 C C . CYS A 1 57 ? 4.974 3.451 4.041 1.00 0.00 57 CYS A C 15
ATOM 21307 O O . CYS A 1 57 ? 5.933 4.126 3.667 1.00 0.00 57 CYS A O 15
ATOM 21315 N N . ALA A 1 58 ? 3.775 3.520 3.470 1.00 0.00 58 ALA A N 15
ATOM 21316 C CA . ALA A 1 58 ? 3.499 4.448 2.384 1.00 0.00 58 ALA A CA 15
ATOM 21317 C C . ALA A 1 58 ? 3.612 5.888 2.874 1.00 0.00 58 ALA A C 15
ATOM 21318 O O . ALA A 1 58 ? 4.153 6.753 2.186 1.00 0.00 58 ALA A O 15
ATOM 21325 N N . HIS A 1 59 ? 3.105 6.125 4.079 1.00 0.00 59 HIS A N 15
ATOM 21326 C CA . HIS A 1 59 ? 3.160 7.438 4.710 1.00 0.00 59 HIS A CA 15
ATOM 21327 C C . HIS A 1 59 ? 4.613 7.889 4.888 1.00 0.00 59 HIS A C 15
ATOM 21328 O O . HIS A 1 59 ? 4.987 8.989 4.467 1.00 0.00 59 HIS A O 15
ATOM 21343 N N . GLU A 1 60 ? 5.420 7.028 5.500 1.00 0.00 60 GLU A N 15
ATOM 21344 C CA . GLU A 1 60 ? 6.830 7.324 5.741 1.00 0.00 60 GLU A CA 15
ATOM 21345 C C . GLU A 1 60 ? 7.546 7.595 4.421 1.00 0.00 60 GLU A C 15
ATOM 21346 O O . GLU A 1 60 ? 8.326 8.540 4.303 1.00 0.00 60 GLU A O 15
ATOM 21358 N N . ALA A 1 61 ? 7.263 6.756 3.430 1.00 0.00 61 ALA A N 15
ATOM 21359 C CA . ALA A 1 61 ? 7.911 6.847 2.131 1.00 0.00 61 ALA A CA 15
ATOM 21360 C C . ALA A 1 61 ? 7.557 8.141 1.414 1.00 0.00 61 ALA A C 15
ATOM 21361 O O . ALA A 1 61 ? 8.429 8.801 0.847 1.00 0.00 61 ALA A O 15
ATOM 21368 N N . LEU A 1 62 ? 6.280 8.507 1.450 1.00 0.00 62 LEU A N 15
ATOM 21369 C CA . LEU A 1 62 ? 5.811 9.678 0.726 1.00 0.00 62 LEU A CA 15
ATOM 21370 C C . LEU A 1 62 ? 6.379 10.962 1.310 1.00 0.00 62 LEU A C 15
ATOM 21371 O O . LEU A 1 62 ? 6.840 11.817 0.572 1.00 0.00 62 LEU A O 15
ATOM 21387 N N . GLU A 1 63 ? 6.343 11.107 2.629 1.00 0.00 63 GLU A N 15
ATOM 21388 C CA . GLU A 1 63 ? 6.847 12.328 3.253 1.00 0.00 63 GLU A CA 15
ATOM 21389 C C . GLU A 1 63 ? 8.361 12.439 3.112 1.00 0.00 63 GLU A C 15
ATOM 21390 O O . GLU A 1 63 ? 8.911 13.540 3.138 1.00 0.00 63 GLU A O 15
ATOM 21402 N N . LYS A 1 64 ? 9.033 11.300 2.977 1.00 0.00 64 LYS A N 15
ATOM 21403 C CA . LYS A 1 64 ? 10.476 11.294 2.778 1.00 0.00 64 LYS A CA 15
ATOM 21404 C C . LYS A 1 64 ? 10.799 11.973 1.449 1.00 0.00 64 LYS A C 15
ATOM 21405 O O . LYS A 1 64 ? 11.647 12.864 1.376 1.00 0.00 64 LYS A O 15
ATOM 21424 N N . ASN A 1 65 ? 10.087 11.562 0.409 1.00 0.00 65 ASN A N 15
ATOM 21425 C CA . ASN A 1 65 ? 10.248 12.136 -0.917 1.00 0.00 65 ASN A CA 15
ATOM 21426 C C . ASN A 1 65 ? 8.882 12.493 -1.508 1.00 0.00 65 ASN A C 15
ATOM 21427 O O . ASN A 1 65 ? 8.372 11.808 -2.395 1.00 0.00 65 ASN A O 15
ATOM 21438 N N . PRO A 1 66 ? 8.272 13.593 -1.034 1.00 0.00 66 PRO A N 15
ATOM 21439 C CA . PRO A 1 66 ? 6.911 13.990 -1.429 1.00 0.00 66 PRO A CA 15
ATOM 21440 C C . PRO A 1 66 ? 6.851 14.559 -2.848 1.00 0.00 66 PRO A C 15
ATOM 21441 O O . PRO A 1 66 ? 6.185 15.560 -3.114 1.00 0.00 66 PRO A O 15
ATOM 21452 N N . LYS A 1 67 ? 7.548 13.893 -3.753 1.00 0.00 67 LYS A N 15
ATOM 21453 C CA . LYS A 1 67 ? 7.624 14.300 -5.145 1.00 0.00 67 LYS A CA 15
ATOM 21454 C C . LYS A 1 67 ? 7.279 13.122 -6.048 1.00 0.00 67 LYS A C 15
ATOM 21455 O O . LYS A 1 67 ? 7.477 13.176 -7.260 1.00 0.00 67 LYS A O 15
ATOM 21474 N N . ILE A 1 68 ? 6.779 12.051 -5.447 1.00 0.00 68 ILE A N 15
ATOM 21475 C CA . ILE A 1 68 ? 6.415 10.863 -6.203 1.00 0.00 68 ILE A CA 15
ATOM 21476 C C . ILE A 1 68 ? 4.926 10.834 -6.485 1.00 0.00 68 ILE A C 15
ATOM 21477 O O . ILE A 1 68 ? 4.182 11.724 -6.073 1.00 0.00 68 ILE A O 15
ATOM 21493 N N . ARG A 1 69 ? 4.507 9.800 -7.184 1.00 0.00 69 ARG A N 15
ATOM 21494 C CA . ARG A 1 69 ? 3.110 9.642 -7.563 1.00 0.00 69 ARG A CA 15
ATOM 21495 C C . ARG A 1 69 ? 2.619 8.262 -7.159 1.00 0.00 69 ARG A C 15
ATOM 21496 O O . ARG A 1 69 ? 1.421 8.006 -7.098 1.00 0.00 69 ARG A O 15
ATOM 21517 N N . GLU A 1 70 ? 3.561 7.367 -6.920 1.00 0.00 70 GLU A N 15
ATOM 21518 C CA . GLU A 1 70 ? 3.257 6.024 -6.472 1.00 0.00 70 GLU A CA 15
ATOM 21519 C C . GLU A 1 70 ? 4.525 5.373 -5.936 1.00 0.00 70 GLU A C 15
ATOM 21520 O O . GLU A 1 70 ? 5.633 5.801 -6.260 1.00 0.00 70 GLU A O 15
ATOM 21532 N N . VAL A 1 71 ? 4.365 4.359 -5.107 1.00 0.00 71 VAL A N 15
ATOM 21533 C CA . VAL A 1 71 ? 5.499 3.647 -4.551 1.00 0.00 71 VAL A CA 15
ATOM 21534 C C . VAL A 1 71 ? 5.322 2.148 -4.762 1.00 0.00 71 VAL A C 15
ATOM 21535 O O . VAL A 1 71 ? 4.193 1.646 -4.833 1.00 0.00 71 VAL A O 15
ATOM 21548 N N . TYR A 1 72 ? 6.430 1.432 -4.865 1.00 0.00 72 TYR A N 15
ATOM 21549 C CA . TYR A 1 72 ? 6.381 0.011 -5.133 1.00 0.00 72 TYR A CA 15
ATOM 21550 C C . TYR A 1 72 ? 6.803 -0.744 -3.901 1.00 0.00 72 TYR A C 15
ATOM 21551 O O . TYR A 1 72 ? 7.954 -0.704 -3.471 1.00 0.00 72 TYR A O 15
ATOM 21569 N N . LEU A 1 73 ? 5.836 -1.439 -3.350 1.00 0.00 73 LEU A N 15
ATOM 21570 C CA . LEU A 1 73 ? 5.917 -1.941 -2.004 1.00 0.00 73 LEU A CA 15
ATOM 21571 C C . LEU A 1 73 ? 5.663 -3.446 -1.977 1.00 0.00 73 LEU A C 15
ATOM 21572 O O . LEU A 1 73 ? 4.881 -3.968 -2.770 1.00 0.00 73 LEU A O 15
ATOM 21588 N N . LYS A 1 74 ? 6.348 -4.152 -1.094 1.00 0.00 74 LYS A N 15
ATOM 21589 C CA . LYS A 1 74 ? 6.185 -5.591 -1.000 1.00 0.00 74 LYS A CA 15
ATOM 21590 C C . LYS A 1 74 ? 5.865 -6.019 0.430 1.00 0.00 74 LYS A C 15
ATOM 21591 O O . LYS A 1 74 ? 6.505 -5.561 1.377 1.00 0.00 74 LYS A O 15
ATOM 21610 N N . PRO A 1 75 ? 4.834 -6.876 0.577 1.00 0.00 75 PRO A N 15
ATOM 21611 C CA . PRO A 1 75 ? 4.422 -7.494 1.845 1.00 0.00 75 PRO A CA 15
ATOM 21612 C C . PRO A 1 75 ? 5.544 -7.811 2.821 1.00 0.00 75 PRO A C 15
ATOM 21613 O O . PRO A 1 75 ? 6.622 -8.283 2.445 1.00 0.00 75 PRO A O 15
ATOM 21624 N N . ARG A 1 76 ? 5.236 -7.559 4.092 1.00 0.00 76 ARG A N 15
ATOM 21625 C CA . ARG A 1 76 ? 6.134 -7.802 5.203 1.00 0.00 76 ARG A CA 15
ATOM 21626 C C . ARG A 1 76 ? 6.522 -9.274 5.247 1.00 0.00 76 ARG A C 15
ATOM 21627 O O . ARG A 1 76 ? 7.670 -9.622 5.541 1.00 0.00 76 ARG A O 15
ATOM 21648 N N . ALA A 1 77 ? 5.551 -10.130 4.959 1.00 0.00 77 ALA A N 15
ATOM 21649 C CA . ALA A 1 77 ? 5.795 -11.553 4.801 1.00 0.00 77 ALA A CA 15
ATOM 21650 C C . ALA A 1 77 ? 6.418 -11.811 3.436 1.00 0.00 77 ALA A C 15
ATOM 21651 O O . ALA A 1 77 ? 5.765 -12.304 2.512 1.00 0.00 77 ALA A O 15
ATOM 21658 N N . VAL A 1 78 ? 7.692 -11.459 3.320 1.00 0.00 78 VAL A N 15
ATOM 21659 C CA . VAL A 1 78 ? 8.428 -11.565 2.065 1.00 0.00 78 VAL A CA 15
ATOM 21660 C C . VAL A 1 78 ? 8.444 -12.995 1.526 1.00 0.00 78 VAL A C 15
ATOM 21661 O O . VAL A 1 78 ? 8.669 -13.209 0.334 1.00 0.00 78 VAL A O 15
ATOM 21674 N N . LYS A 1 79 ? 8.177 -13.960 2.405 1.00 0.00 79 LYS A N 15
ATOM 21675 C CA . LYS A 1 79 ? 8.135 -15.372 2.031 1.00 0.00 79 LYS A CA 15
ATOM 21676 C C . LYS A 1 79 ? 7.062 -15.644 0.978 1.00 0.00 79 LYS A C 15
ATOM 21677 O O . LYS A 1 79 ? 7.162 -16.614 0.224 1.00 0.00 79 LYS A O 15
ATOM 21696 N N . ASN A 1 80 ? 6.048 -14.777 0.913 1.00 0.00 80 ASN A N 15
ATOM 21697 C CA . ASN A 1 80 ? 4.977 -14.932 -0.071 1.00 0.00 80 ASN A CA 15
ATOM 21698 C C . ASN A 1 80 ? 5.540 -14.808 -1.480 1.00 0.00 80 ASN A C 15
ATOM 21699 O O . ASN A 1 80 ? 5.065 -15.456 -2.409 1.00 0.00 80 ASN A O 15
ATOM 21710 N N . SER A 1 81 ? 6.559 -13.956 -1.607 1.00 0.00 81 SER A N 15
ATOM 21711 C CA . SER A 1 81 ? 7.317 -13.781 -2.846 1.00 0.00 81 SER A CA 15
ATOM 21712 C C . SER A 1 81 ? 6.511 -13.095 -3.952 1.00 0.00 81 SER A C 15
ATOM 21713 O O . SER A 1 81 ? 6.795 -11.953 -4.314 1.00 0.00 81 SER A O 15
ATOM 21721 N N . SER A 1 82 ? 5.501 -13.783 -4.460 1.00 0.00 82 SER A N 15
ATOM 21722 C CA . SER A 1 82 ? 4.811 -13.368 -5.669 1.00 0.00 82 SER A CA 15
ATOM 21723 C C . SER A 1 82 ? 3.895 -12.167 -5.457 1.00 0.00 82 SER A C 15
ATOM 21724 O O . SER A 1 82 ? 3.564 -11.470 -6.410 1.00 0.00 82 SER A O 15
ATOM 21732 N N . VAL A 1 83 ? 3.516 -11.893 -4.222 1.00 0.00 83 VAL A N 15
ATOM 21733 C CA . VAL A 1 83 ? 2.550 -10.833 -3.967 1.00 0.00 83 VAL A CA 15
ATOM 21734 C C . VAL A 1 83 ? 3.253 -9.481 -3.841 1.00 0.00 83 VAL A C 15
ATOM 21735 O O . VAL A 1 83 ? 4.238 -9.336 -3.112 1.00 0.00 83 VAL A O 15
ATOM 21748 N N . GLN A 1 84 ? 2.750 -8.505 -4.587 1.00 0.00 84 GLN A N 15
ATOM 21749 C CA . GLN A 1 84 ? 3.325 -7.170 -4.619 1.00 0.00 84 GLN A CA 15
ATOM 21750 C C . GLN A 1 84 ? 2.232 -6.125 -4.417 1.00 0.00 84 GLN A C 15
ATOM 21751 O O . GLN A 1 84 ? 1.149 -6.238 -4.992 1.00 0.00 84 GLN A O 15
ATOM 21765 N N . PHE A 1 85 ? 2.512 -5.110 -3.611 1.00 0.00 85 PHE A N 15
ATOM 21766 C CA . PHE A 1 85 ? 1.560 -4.030 -3.401 1.00 0.00 85 PHE A CA 15
ATOM 21767 C C . PHE A 1 85 ? 2.015 -2.766 -4.118 1.00 0.00 85 PHE A C 15
ATOM 21768 O O . PHE A 1 85 ? 3.135 -2.293 -3.940 1.00 0.00 85 PHE A O 15
ATOM 21785 N N . HIS A 1 86 ? 1.141 -2.228 -4.941 1.00 0.00 86 HIS A N 15
ATOM 21786 C CA . HIS A 1 86 ? 1.419 -0.994 -5.650 1.00 0.00 86 HIS A CA 15
ATOM 21787 C C . HIS A 1 86 ? 0.640 0.139 -5.013 1.00 0.00 86 HIS A C 15
ATOM 21788 O O . HIS A 1 86 ? -0.569 0.235 -5.194 1.00 0.00 86 HIS A O 15
ATOM 21803 N N . VAL A 1 87 ? 1.314 0.988 -4.263 1.00 0.00 87 VAL A N 15
ATOM 21804 C CA . VAL A 1 87 ? 0.630 2.085 -3.615 1.00 0.00 87 VAL A CA 15
ATOM 21805 C C . VAL A 1 87 ? 0.682 3.304 -4.511 1.00 0.00 87 VAL A C 15
ATOM 21806 O O . VAL A 1 87 ? 1.744 3.872 -4.746 1.00 0.00 87 VAL A O 15
ATOM 21819 N N . ILE A 1 88 ? -0.471 3.690 -5.020 1.00 0.00 88 ILE A N 15
ATOM 21820 C CA . ILE A 1 88 ? -0.553 4.807 -5.934 1.00 0.00 88 ILE A CA 15
ATOM 21821 C C . ILE A 1 88 ? -1.144 6.010 -5.230 1.00 0.00 88 ILE A C 15
ATOM 21822 O O . ILE A 1 88 ? -2.109 5.891 -4.472 1.00 0.00 88 ILE A O 15
ATOM 21838 N N . PHE A 1 89 ? -0.556 7.159 -5.485 1.00 0.00 89 PHE A N 15
ATOM 21839 C CA . PHE A 1 89 ? -0.940 8.380 -4.825 1.00 0.00 89 PHE A CA 15
ATOM 21840 C C . PHE A 1 89 ? -1.778 9.249 -5.749 1.00 0.00 89 PHE A C 15
ATOM 21841 O O . PHE A 1 89 ? -1.269 9.792 -6.732 1.00 0.00 89 PHE A O 15
ATOM 21858 N N . ASP A 1 90 ? -3.059 9.370 -5.450 1.00 0.00 90 ASP A N 15
ATOM 21859 C CA . ASP A 1 90 ? -3.947 10.185 -6.270 1.00 0.00 90 ASP A CA 15
ATOM 21860 C C . ASP A 1 90 ? -3.733 11.661 -5.970 1.00 0.00 90 ASP A C 15
ATOM 21861 O O . ASP A 1 90 ? -3.980 12.124 -4.854 1.00 0.00 90 ASP A O 15
ATOM 21870 N N . GLU A 1 91 ? -3.260 12.391 -6.968 1.00 0.00 91 GLU A N 15
ATOM 21871 C CA . GLU A 1 91 ? -2.997 13.811 -6.821 1.00 0.00 91 GLU A CA 15
ATOM 21872 C C . GLU A 1 91 ? -4.274 14.608 -7.066 1.00 0.00 91 GLU A C 15
ATOM 21873 O O . GLU A 1 91 ? -5.008 14.346 -8.018 1.00 0.00 91 GLU A O 15
ATOM 21885 N N . GLU A 1 92 ? -4.542 15.563 -6.194 1.00 0.00 92 GLU A N 15
ATOM 21886 C CA . GLU A 1 92 ? -5.769 16.341 -6.271 1.00 0.00 92 GLU A CA 15
ATOM 21887 C C . GLU A 1 92 ? -5.494 17.797 -5.925 1.00 0.00 92 GLU A C 15
ATOM 21888 O O . GLU A 1 92 ? -5.472 18.131 -4.725 1.00 0.00 92 GLU A O 15
ATOM 21901 N N . GLY A 1 1 ? -2.318 -8.938 -17.572 1.00 0.00 1 GLY A N 16
ATOM 21902 C CA . GLY A 1 1 ? -2.470 -8.574 -16.144 1.00 0.00 1 GLY A CA 16
ATOM 21903 C C . GLY A 1 1 ? -3.527 -9.407 -15.450 1.00 0.00 1 GLY A C 16
ATOM 21904 O O . GLY A 1 1 ? -3.219 -10.459 -14.892 1.00 0.00 1 GLY A O 16
ATOM 21910 N N . SER A 1 2 ? -4.776 -8.954 -15.511 1.00 0.00 2 SER A N 16
ATOM 21911 C CA . SER A 1 2 ? -5.875 -9.603 -14.797 1.00 0.00 2 SER A CA 16
ATOM 21912 C C . SER A 1 2 ? -6.034 -11.070 -15.203 1.00 0.00 2 SER A C 16
ATOM 21913 O O . SER A 1 2 ? -6.263 -11.934 -14.356 1.00 0.00 2 SER A O 16
ATOM 21921 N N . ALA A 1 3 ? -5.905 -11.351 -16.491 1.00 0.00 3 ALA A N 16
ATOM 21922 C CA . ALA A 1 3 ? -6.051 -12.709 -16.986 1.00 0.00 3 ALA A CA 16
ATOM 21923 C C . ALA A 1 3 ? -4.742 -13.478 -16.856 1.00 0.00 3 ALA A C 16
ATOM 21924 O O . ALA A 1 3 ? -3.711 -13.050 -17.385 1.00 0.00 3 ALA A O 16
ATOM 21931 N N . MET A 1 4 ? -4.798 -14.596 -16.128 1.00 0.00 4 MET A N 16
ATOM 21932 C CA . MET A 1 4 ? -3.657 -15.501 -15.937 1.00 0.00 4 MET A CA 16
ATOM 21933 C C . MET A 1 4 ? -2.616 -14.926 -14.978 1.00 0.00 4 MET A C 16
ATOM 21934 O O . MET A 1 4 ? -2.320 -15.537 -13.959 1.00 0.00 4 MET A O 16
ATOM 21948 N N . GLY A 1 5 ? -2.080 -13.754 -15.300 1.00 0.00 5 GLY A N 16
ATOM 21949 C CA . GLY A 1 5 ? -0.996 -13.181 -14.517 1.00 0.00 5 GLY A CA 16
ATOM 21950 C C . GLY A 1 5 ? -1.392 -12.852 -13.092 1.00 0.00 5 GLY A C 16
ATOM 21951 O O . GLY A 1 5 ? -0.642 -13.131 -12.152 1.00 0.00 5 GLY A O 16
ATOM 21955 N N . HIS A 1 6 ? -2.568 -12.262 -12.929 1.00 0.00 6 HIS A N 16
ATOM 21956 C CA . HIS A 1 6 ? -3.062 -11.874 -11.615 1.00 0.00 6 HIS A CA 16
ATOM 21957 C C . HIS A 1 6 ? -3.591 -13.099 -10.865 1.00 0.00 6 HIS A C 16
ATOM 21958 O O . HIS A 1 6 ? -4.788 -13.217 -10.599 1.00 0.00 6 HIS A O 16
ATOM 21973 N N . MET A 1 7 ? -2.686 -14.010 -10.547 1.00 0.00 7 MET A N 16
ATOM 21974 C CA . MET A 1 7 ? -3.017 -15.205 -9.779 1.00 0.00 7 MET A CA 16
ATOM 21975 C C . MET A 1 7 ? -1.742 -15.861 -9.234 1.00 0.00 7 MET A C 16
ATOM 21976 O O . MET A 1 7 ? -1.607 -16.006 -8.021 1.00 0.00 7 MET A O 16
ATOM 21990 N N . PRO A 1 8 ? -0.775 -16.261 -10.097 1.00 0.00 8 PRO A N 16
ATOM 21991 C CA . PRO A 1 8 ? 0.534 -16.719 -9.625 1.00 0.00 8 PRO A CA 16
ATOM 21992 C C . PRO A 1 8 ? 1.327 -15.565 -9.032 1.00 0.00 8 PRO A C 16
ATOM 21993 O O . PRO A 1 8 ? 2.036 -15.719 -8.039 1.00 0.00 8 PRO A O 16
ATOM 22004 N N . ALA A 1 9 ? 1.196 -14.403 -9.659 1.00 0.00 9 ALA A N 16
ATOM 22005 C CA . ALA A 1 9 ? 1.791 -13.185 -9.156 1.00 0.00 9 ALA A CA 16
ATOM 22006 C C . ALA A 1 9 ? 0.691 -12.253 -8.677 1.00 0.00 9 ALA A C 16
ATOM 22007 O O . ALA A 1 9 ? -0.151 -11.811 -9.463 1.00 0.00 9 ALA A O 16
ATOM 22014 N N . VAL A 1 10 ? 0.684 -11.980 -7.388 1.00 0.00 10 VAL A N 16
ATOM 22015 C CA . VAL A 1 10 ? -0.347 -11.153 -6.794 1.00 0.00 10 VAL A CA 16
ATOM 22016 C C . VAL A 1 10 ? 0.091 -9.698 -6.779 1.00 0.00 10 VAL A C 16
ATOM 22017 O O . VAL A 1 10 ? 1.106 -9.352 -6.177 1.00 0.00 10 VAL A O 16
ATOM 22030 N N . ASP A 1 11 ? -0.665 -8.854 -7.459 1.00 0.00 11 ASP A N 16
ATOM 22031 C CA . ASP A 1 11 ? -0.401 -7.427 -7.459 1.00 0.00 11 ASP A CA 16
ATOM 22032 C C . ASP A 1 11 ? -1.640 -6.678 -6.983 1.00 0.00 11 ASP A C 16
ATOM 22033 O O . ASP A 1 11 ? -2.722 -6.790 -7.565 1.00 0.00 11 ASP A O 16
ATOM 22042 N N . VAL A 1 12 ? -1.490 -5.953 -5.897 1.00 0.00 12 VAL A N 16
ATOM 22043 C CA . VAL A 1 12 ? -2.604 -5.231 -5.304 1.00 0.00 12 VAL A CA 16
ATOM 22044 C C . VAL A 1 12 ? -2.293 -3.743 -5.252 1.00 0.00 12 VAL A C 16
ATOM 22045 O O . VAL A 1 12 ? -1.268 -3.341 -4.709 1.00 0.00 12 VAL A O 16
ATOM 22058 N N . GLU A 1 13 ? -3.173 -2.932 -5.814 1.00 0.00 13 GLU A N 16
ATOM 22059 C CA . GLU A 1 13 ? -2.920 -1.509 -5.933 1.00 0.00 13 GLU A CA 16
ATOM 22060 C C . GLU A 1 13 ? -3.748 -0.715 -4.931 1.00 0.00 13 GLU A C 16
ATOM 22061 O O . GLU A 1 13 ? -4.975 -0.660 -5.012 1.00 0.00 13 GLU A O 16
ATOM 22073 N N . ILE A 1 14 ? -3.063 -0.105 -3.979 1.00 0.00 14 ILE A N 16
ATOM 22074 C CA . ILE A 1 14 ? -3.715 0.745 -3.001 1.00 0.00 14 ILE A CA 16
ATOM 22075 C C . ILE A 1 14 ? -3.493 2.201 -3.396 1.00 0.00 14 ILE A C 16
ATOM 22076 O O . ILE A 1 14 ? -2.362 2.607 -3.660 1.00 0.00 14 ILE A O 16
ATOM 22092 N N . HIS A 1 15 ? -4.561 2.978 -3.478 1.00 0.00 15 HIS A N 16
ATOM 22093 C CA . HIS A 1 15 ? -4.445 4.366 -3.907 1.00 0.00 15 HIS A CA 16
ATOM 22094 C C . HIS A 1 15 ? -4.560 5.315 -2.734 1.00 0.00 15 HIS A C 16
ATOM 22095 O O . HIS A 1 15 ? -5.636 5.516 -2.204 1.00 0.00 15 HIS A O 16
ATOM 22110 N N . PHE A 1 16 ? -3.455 5.943 -2.380 1.00 0.00 16 PHE A N 16
ATOM 22111 C CA . PHE A 1 16 ? -3.429 6.870 -1.262 1.00 0.00 16 PHE A CA 16
ATOM 22112 C C . PHE A 1 16 ? -3.323 8.299 -1.769 1.00 0.00 16 PHE A C 16
ATOM 22113 O O . PHE A 1 16 ? -2.348 8.655 -2.427 1.00 0.00 16 PHE A O 16
ATOM 22130 N N . PRO A 1 17 ? -4.330 9.137 -1.492 1.00 0.00 17 PRO A N 16
ATOM 22131 C CA . PRO A 1 17 ? -4.281 10.553 -1.848 1.00 0.00 17 PRO A CA 16
ATOM 22132 C C . PRO A 1 17 ? -3.101 11.242 -1.180 1.00 0.00 17 PRO A C 16
ATOM 22133 O O . PRO A 1 17 ? -2.995 11.266 0.049 1.00 0.00 17 PRO A O 16
ATOM 22144 N N . LEU A 1 18 ? -2.229 11.800 -2.018 1.00 0.00 18 LEU A N 16
ATOM 22145 C CA . LEU A 1 18 ? -0.975 12.420 -1.592 1.00 0.00 18 LEU A CA 16
ATOM 22146 C C . LEU A 1 18 ? -1.217 13.419 -0.463 1.00 0.00 18 LEU A C 16
ATOM 22147 O O . LEU A 1 18 ? -0.418 13.536 0.461 1.00 0.00 18 LEU A O 16
ATOM 22163 N N . LYS A 1 19 ? -2.342 14.112 -0.541 1.00 0.00 19 LYS A N 16
ATOM 22164 C CA . LYS A 1 19 ? -2.693 15.139 0.428 1.00 0.00 19 LYS A CA 16
ATOM 22165 C C . LYS A 1 19 ? -3.086 14.545 1.782 1.00 0.00 19 LYS A C 16
ATOM 22166 O O . LYS A 1 19 ? -2.829 15.148 2.824 1.00 0.00 19 LYS A O 16
ATOM 22185 N N . ARG A 1 20 ? -3.698 13.363 1.770 1.00 0.00 20 ARG A N 16
ATOM 22186 C CA . ARG A 1 20 ? -4.235 12.782 3.001 1.00 0.00 20 ARG A CA 16
ATOM 22187 C C . ARG A 1 20 ? -3.242 11.865 3.681 1.00 0.00 20 ARG A C 16
ATOM 22188 O O . ARG A 1 20 ? -3.116 11.872 4.904 1.00 0.00 20 ARG A O 16
ATOM 22209 N N . ILE A 1 21 ? -2.513 11.099 2.889 1.00 0.00 21 ILE A N 16
ATOM 22210 C CA . ILE A 1 21 ? -1.586 10.133 3.446 1.00 0.00 21 ILE A CA 16
ATOM 22211 C C . ILE A 1 21 ? -0.384 10.859 4.038 1.00 0.00 21 ILE A C 16
ATOM 22212 O O . ILE A 1 21 ? 0.306 10.342 4.909 1.00 0.00 21 ILE A O 16
ATOM 22228 N N . ALA A 1 22 ? -0.164 12.081 3.565 1.00 0.00 22 ALA A N 16
ATOM 22229 C CA . ALA A 1 22 ? 0.917 12.918 4.057 1.00 0.00 22 ALA A CA 16
ATOM 22230 C C . ALA A 1 22 ? 0.640 13.379 5.484 1.00 0.00 22 ALA A C 16
ATOM 22231 O O . ALA A 1 22 ? 1.566 13.633 6.259 1.00 0.00 22 ALA A O 16
ATOM 22238 N N . ALA A 1 23 ? -0.638 13.458 5.824 1.00 0.00 23 ALA A N 16
ATOM 22239 C CA . ALA A 1 23 ? -1.068 13.956 7.123 1.00 0.00 23 ALA A CA 16
ATOM 22240 C C . ALA A 1 23 ? -0.983 12.862 8.178 1.00 0.00 23 ALA A C 16
ATOM 22241 O O . ALA A 1 23 ? -1.035 11.673 7.865 1.00 0.00 23 ALA A O 16
ATOM 22248 N N . GLU A 1 24 ? -0.854 13.279 9.429 1.00 0.00 24 GLU A N 16
ATOM 22249 C CA . GLU A 1 24 ? -0.696 12.351 10.540 1.00 0.00 24 GLU A CA 16
ATOM 22250 C C . GLU A 1 24 ? -2.048 11.814 10.985 1.00 0.00 24 GLU A C 16
ATOM 22251 O O . GLU A 1 24 ? -2.155 10.679 11.443 1.00 0.00 24 GLU A O 16
ATOM 22263 N N . GLY A 1 25 ? -3.078 12.637 10.838 1.00 0.00 25 GLY A N 16
ATOM 22264 C CA . GLY A 1 25 ? -4.419 12.228 11.212 1.00 0.00 25 GLY A CA 16
ATOM 22265 C C . GLY A 1 25 ? -5.182 11.650 10.039 1.00 0.00 25 GLY A C 16
ATOM 22266 O O . GLY A 1 25 ? -6.324 12.033 9.783 1.00 0.00 25 GLY A O 16
ATOM 22270 N N . TYR A 1 26 ? -4.554 10.721 9.332 1.00 0.00 26 TYR A N 16
ATOM 22271 C CA . TYR A 1 26 ? -5.135 10.157 8.117 1.00 0.00 26 TYR A CA 16
ATOM 22272 C C . TYR A 1 26 ? -6.287 9.205 8.434 1.00 0.00 26 TYR A C 16
ATOM 22273 O O . TYR A 1 26 ? -7.113 8.912 7.571 1.00 0.00 26 TYR A O 16
ATOM 22291 N N . ALA A 1 27 ? -6.349 8.738 9.680 1.00 0.00 27 ALA A N 16
ATOM 22292 C CA . ALA A 1 27 ? -7.371 7.779 10.091 1.00 0.00 27 ALA A CA 16
ATOM 22293 C C . ALA A 1 27 ? -8.757 8.407 10.078 1.00 0.00 27 ALA A C 16
ATOM 22294 O O . ALA A 1 27 ? -9.770 7.711 10.149 1.00 0.00 27 ALA A O 16
ATOM 22301 N N . GLU A 1 28 ? -8.795 9.725 9.982 1.00 0.00 28 GLU A N 16
ATOM 22302 C CA . GLU A 1 28 ? -10.053 10.441 9.920 1.00 0.00 28 GLU A CA 16
ATOM 22303 C C . GLU A 1 28 ? -10.661 10.317 8.525 1.00 0.00 28 GLU A C 16
ATOM 22304 O O . GLU A 1 28 ? -11.876 10.411 8.352 1.00 0.00 28 GLU A O 16
ATOM 22316 N N . ASP A 1 29 ? -9.812 10.071 7.533 1.00 0.00 29 ASP A N 16
ATOM 22317 C CA . ASP A 1 29 ? -10.245 10.039 6.145 1.00 0.00 29 ASP A CA 16
ATOM 22318 C C . ASP A 1 29 ? -10.824 8.682 5.762 1.00 0.00 29 ASP A C 16
ATOM 22319 O O . ASP A 1 29 ? -10.111 7.679 5.672 1.00 0.00 29 ASP A O 16
ATOM 22328 N N . GLU A 1 30 ? -12.135 8.668 5.534 1.00 0.00 30 GLU A N 16
ATOM 22329 C CA . GLU A 1 30 ? -12.871 7.440 5.263 1.00 0.00 30 GLU A CA 16
ATOM 22330 C C . GLU A 1 30 ? -12.438 6.798 3.946 1.00 0.00 30 GLU A C 16
ATOM 22331 O O . GLU A 1 30 ? -12.566 5.588 3.776 1.00 0.00 30 GLU A O 16
ATOM 22343 N N . LEU A 1 31 ? -11.912 7.599 3.023 1.00 0.00 31 LEU A N 16
ATOM 22344 C CA . LEU A 1 31 ? -11.400 7.067 1.761 1.00 0.00 31 LEU A CA 16
ATOM 22345 C C . LEU A 1 31 ? -10.382 5.981 2.027 1.00 0.00 31 LEU A C 16
ATOM 22346 O O . LEU A 1 31 ? -10.376 4.930 1.395 1.00 0.00 31 LEU A O 16
ATOM 22362 N N . LEU A 1 32 ? -9.557 6.253 3.006 1.00 0.00 32 LEU A N 16
ATOM 22363 C CA . LEU A 1 32 ? -8.434 5.445 3.344 1.00 0.00 32 LEU A CA 16
ATOM 22364 C C . LEU A 1 32 ? -8.913 4.165 4.020 1.00 0.00 32 LEU A C 16
ATOM 22365 O O . LEU A 1 32 ? -8.281 3.110 3.930 1.00 0.00 32 LEU A O 16
ATOM 22381 N N . LEU A 1 33 ? -10.065 4.274 4.669 1.00 0.00 33 LEU A N 16
ATOM 22382 C CA . LEU A 1 33 ? -10.749 3.124 5.235 1.00 0.00 33 LEU A CA 16
ATOM 22383 C C . LEU A 1 33 ? -11.301 2.267 4.097 1.00 0.00 33 LEU A C 16
ATOM 22384 O O . LEU A 1 33 ? -11.136 1.054 4.088 1.00 0.00 33 LEU A O 16
ATOM 22400 N N . ASN A 1 34 ? -11.934 2.917 3.123 1.00 0.00 34 ASN A N 16
ATOM 22401 C CA . ASN A 1 34 ? -12.464 2.220 1.949 1.00 0.00 34 ASN A CA 16
ATOM 22402 C C . ASN A 1 34 ? -11.347 1.538 1.180 1.00 0.00 34 ASN A C 16
ATOM 22403 O O . ASN A 1 34 ? -11.521 0.430 0.671 1.00 0.00 34 ASN A O 16
ATOM 22414 N N . GLN A 1 35 ? -10.201 2.200 1.103 1.00 0.00 35 GLN A N 16
ATOM 22415 C CA . GLN A 1 35 ? -9.053 1.657 0.396 1.00 0.00 35 GLN A CA 16
ATOM 22416 C C . GLN A 1 35 ? -8.548 0.389 1.069 1.00 0.00 35 GLN A C 16
ATOM 22417 O O . GLN A 1 35 ? -8.351 -0.646 0.418 1.00 0.00 35 GLN A O 16
ATOM 22431 N N . MET A 1 36 ? -8.415 0.451 2.386 1.00 0.00 36 MET A N 16
ATOM 22432 C CA . MET A 1 36 ? -7.960 -0.697 3.148 1.00 0.00 36 MET A CA 16
ATOM 22433 C C . MET A 1 36 ? -9.155 -1.484 3.674 1.00 0.00 36 MET A C 16
ATOM 22434 O O . MET A 1 36 ? -9.054 -2.249 4.630 1.00 0.00 36 MET A O 16
ATOM 22448 N N . GLY A 1 37 ? -10.304 -1.231 3.075 1.00 0.00 37 GLY A N 16
ATOM 22449 C CA . GLY A 1 37 ? -11.438 -2.109 3.233 1.00 0.00 37 GLY A CA 16
ATOM 22450 C C . GLY A 1 37 ? -11.642 -2.926 1.980 1.00 0.00 37 GLY A C 16
ATOM 22451 O O . GLY A 1 37 ? -12.211 -4.017 2.012 1.00 0.00 37 GLY A O 16
ATOM 22455 N N . LYS A 1 38 ? -11.156 -2.387 0.870 1.00 0.00 38 LYS A N 16
ATOM 22456 C CA . LYS A 1 38 ? -11.243 -3.051 -0.419 1.00 0.00 38 LYS A CA 16
ATOM 22457 C C . LYS A 1 38 ? -10.122 -4.065 -0.594 1.00 0.00 38 LYS A C 16
ATOM 22458 O O . LYS A 1 38 ? -10.363 -5.267 -0.671 1.00 0.00 38 LYS A O 16
ATOM 22477 N N . VAL A 1 39 ? -8.891 -3.568 -0.654 1.00 0.00 39 VAL A N 16
ATOM 22478 C CA . VAL A 1 39 ? -7.745 -4.403 -0.994 1.00 0.00 39 VAL A CA 16
ATOM 22479 C C . VAL A 1 39 ? -6.968 -4.801 0.254 1.00 0.00 39 VAL A C 16
ATOM 22480 O O . VAL A 1 39 ? -5.738 -4.747 0.294 1.00 0.00 39 VAL A O 16
ATOM 22493 N N . ASN A 1 40 ? -7.694 -5.224 1.269 1.00 0.00 40 ASN A N 16
ATOM 22494 C CA . ASN A 1 40 ? -7.094 -5.480 2.564 1.00 0.00 40 ASN A CA 16
ATOM 22495 C C . ASN A 1 40 ? -7.662 -6.733 3.215 1.00 0.00 40 ASN A C 16
ATOM 22496 O O . ASN A 1 40 ? -7.063 -7.292 4.133 1.00 0.00 40 ASN A O 16
ATOM 22507 N N . ASP A 1 41 ? -8.811 -7.178 2.732 1.00 0.00 41 ASP A N 16
ATOM 22508 C CA . ASP A 1 41 ? -9.488 -8.325 3.317 1.00 0.00 41 ASP A CA 16
ATOM 22509 C C . ASP A 1 41 ? -8.745 -9.613 2.980 1.00 0.00 41 ASP A C 16
ATOM 22510 O O . ASP A 1 41 ? -8.632 -10.513 3.812 1.00 0.00 41 ASP A O 16
ATOM 22519 N N . THR A 1 42 ? -8.229 -9.688 1.761 1.00 0.00 42 THR A N 16
ATOM 22520 C CA . THR A 1 42 ? -7.435 -10.831 1.333 1.00 0.00 42 THR A CA 16
ATOM 22521 C C . THR A 1 42 ? -6.089 -10.384 0.752 1.00 0.00 42 THR A C 16
ATOM 22522 O O . THR A 1 42 ? -5.858 -10.476 -0.453 1.00 0.00 42 THR A O 16
ATOM 22533 N N . PRO A 1 43 ? -5.175 -9.891 1.606 1.00 0.00 43 PRO A N 16
ATOM 22534 C CA . PRO A 1 43 ? -3.871 -9.397 1.175 1.00 0.00 43 PRO A CA 16
ATOM 22535 C C . PRO A 1 43 ? -2.791 -10.479 1.229 1.00 0.00 43 PRO A C 16
ATOM 22536 O O . PRO A 1 43 ? -1.598 -10.184 1.175 1.00 0.00 43 PRO A O 16
ATOM 22547 N N . GLU A 1 44 ? -3.240 -11.725 1.380 1.00 0.00 44 GLU A N 16
ATOM 22548 C CA . GLU A 1 44 ? -2.378 -12.911 1.438 1.00 0.00 44 GLU A CA 16
ATOM 22549 C C . GLU A 1 44 ? -1.620 -13.016 2.766 1.00 0.00 44 GLU A C 16
ATOM 22550 O O . GLU A 1 44 ? -1.482 -14.113 3.313 1.00 0.00 44 GLU A O 16
ATOM 22562 N N . GLU A 1 45 ? -1.126 -11.897 3.284 1.00 0.00 45 GLU A N 16
ATOM 22563 C CA . GLU A 1 45 ? -0.432 -11.899 4.573 1.00 0.00 45 GLU A CA 16
ATOM 22564 C C . GLU A 1 45 ? -1.412 -12.045 5.733 1.00 0.00 45 GLU A C 16
ATOM 22565 O O . GLU A 1 45 ? -1.567 -13.130 6.294 1.00 0.00 45 GLU A O 16
ATOM 22577 N N . GLU A 1 46 ? -2.071 -10.946 6.094 1.00 0.00 46 GLU A N 16
ATOM 22578 C CA . GLU A 1 46 ? -2.961 -10.933 7.248 1.00 0.00 46 GLU A CA 16
ATOM 22579 C C . GLU A 1 46 ? -4.236 -10.148 6.950 1.00 0.00 46 GLU A C 16
ATOM 22580 O O . GLU A 1 46 ? -5.276 -10.727 6.639 1.00 0.00 46 GLU A O 16
ATOM 22592 N N . GLY A 1 47 ? -4.144 -8.825 7.031 1.00 0.00 47 GLY A N 16
ATOM 22593 C CA . GLY A 1 47 ? -5.304 -7.987 6.796 1.00 0.00 47 GLY A CA 16
ATOM 22594 C C . GLY A 1 47 ? -5.211 -6.647 7.502 1.00 0.00 47 GLY A C 16
ATOM 22595 O O . GLY A 1 47 ? -4.627 -5.703 6.991 1.00 0.00 47 GLY A O 16
ATOM 22599 N N . MET A 1 48 ? -5.746 -6.567 8.694 1.00 0.00 48 MET A N 16
ATOM 22600 C CA . MET A 1 48 ? -5.803 -5.315 9.416 1.00 0.00 48 MET A CA 16
ATOM 22601 C C . MET A 1 48 ? -4.409 -4.752 9.738 1.00 0.00 48 MET A C 16
ATOM 22602 O O . MET A 1 48 ? -4.171 -3.557 9.541 1.00 0.00 48 MET A O 16
ATOM 22616 N N . PRO A 1 49 ? -3.444 -5.581 10.201 1.00 0.00 49 PRO A N 16
ATOM 22617 C CA . PRO A 1 49 ? -2.109 -5.080 10.506 1.00 0.00 49 PRO A CA 16
ATOM 22618 C C . PRO A 1 49 ? -1.388 -4.726 9.220 1.00 0.00 49 PRO A C 16
ATOM 22619 O O . PRO A 1 49 ? -0.485 -3.894 9.195 1.00 0.00 49 PRO A O 16
ATOM 22630 N N . LEU A 1 50 ? -1.832 -5.375 8.151 1.00 0.00 50 LEU A N 16
ATOM 22631 C CA . LEU A 1 50 ? -1.397 -5.064 6.801 1.00 0.00 50 LEU A CA 16
ATOM 22632 C C . LEU A 1 50 ? -1.704 -3.616 6.475 1.00 0.00 50 LEU A C 16
ATOM 22633 O O . LEU A 1 50 ? -0.862 -2.891 5.969 1.00 0.00 50 LEU A O 16
ATOM 22649 N N . ARG A 1 51 ? -2.914 -3.207 6.811 1.00 0.00 51 ARG A N 16
ATOM 22650 C CA . ARG A 1 51 ? -3.354 -1.834 6.638 1.00 0.00 51 ARG A CA 16
ATOM 22651 C C . ARG A 1 51 ? -2.505 -0.877 7.460 1.00 0.00 51 ARG A C 16
ATOM 22652 O O . ARG A 1 51 ? -2.019 0.125 6.944 1.00 0.00 51 ARG A O 16
ATOM 22673 N N . ALA A 1 52 ? -2.315 -1.203 8.726 1.00 0.00 52 ALA A N 16
ATOM 22674 C CA . ALA A 1 52 ? -1.536 -0.361 9.614 1.00 0.00 52 ALA A CA 16
ATOM 22675 C C . ALA A 1 52 ? -0.102 -0.179 9.112 1.00 0.00 52 ALA A C 16
ATOM 22676 O O . ALA A 1 52 ? 0.379 0.947 9.008 1.00 0.00 52 ALA A O 16
ATOM 22683 N N . TRP A 1 53 ? 0.571 -1.279 8.770 1.00 0.00 53 TRP A N 16
ATOM 22684 C CA . TRP A 1 53 ? 1.961 -1.189 8.336 1.00 0.00 53 TRP A CA 16
ATOM 22685 C C . TRP A 1 53 ? 2.065 -0.607 6.933 1.00 0.00 53 TRP A C 16
ATOM 22686 O O . TRP A 1 53 ? 2.975 0.164 6.648 1.00 0.00 53 TRP A O 16
ATOM 22707 N N . VAL A 1 54 ? 1.129 -0.967 6.060 1.00 0.00 54 VAL A N 16
ATOM 22708 C CA . VAL A 1 54 ? 1.200 -0.558 4.666 1.00 0.00 54 VAL A CA 16
ATOM 22709 C C . VAL A 1 54 ? 0.962 0.942 4.546 1.00 0.00 54 VAL A C 16
ATOM 22710 O O . VAL A 1 54 ? 1.649 1.631 3.791 1.00 0.00 54 VAL A O 16
ATOM 22723 N N . ILE A 1 55 ? -0.001 1.443 5.310 1.00 0.00 55 ILE A N 16
ATOM 22724 C CA . ILE A 1 55 ? -0.246 2.868 5.386 1.00 0.00 55 ILE A CA 16
ATOM 22725 C C . ILE A 1 55 ? 0.939 3.585 6.027 1.00 0.00 55 ILE A C 16
ATOM 22726 O O . ILE A 1 55 ? 1.359 4.641 5.560 1.00 0.00 55 ILE A O 16
ATOM 22742 N N . LYS A 1 56 ? 1.491 2.991 7.081 1.00 0.00 56 LYS A N 16
ATOM 22743 C CA . LYS A 1 56 ? 2.665 3.543 7.750 1.00 0.00 56 LYS A CA 16
ATOM 22744 C C . LYS A 1 56 ? 3.865 3.600 6.804 1.00 0.00 56 LYS A C 16
ATOM 22745 O O . LYS A 1 56 ? 4.508 4.641 6.666 1.00 0.00 56 LYS A O 16
ATOM 22764 N N . CYS A 1 57 ? 4.147 2.485 6.143 1.00 0.00 57 CYS A N 16
ATOM 22765 C CA . CYS A 1 57 ? 5.286 2.388 5.240 1.00 0.00 57 CYS A CA 16
ATOM 22766 C C . CYS A 1 57 ? 5.145 3.363 4.076 1.00 0.00 57 CYS A C 16
ATOM 22767 O O . CYS A 1 57 ? 6.090 4.075 3.740 1.00 0.00 57 CYS A O 16
ATOM 22775 N N . ALA A 1 58 ? 3.960 3.403 3.473 1.00 0.00 58 ALA A N 16
ATOM 22776 C CA . ALA A 1 58 ? 3.702 4.314 2.363 1.00 0.00 58 ALA A CA 16
ATOM 22777 C C . ALA A 1 58 ? 3.798 5.763 2.828 1.00 0.00 58 ALA A C 16
ATOM 22778 O O . ALA A 1 58 ? 4.261 6.635 2.094 1.00 0.00 58 ALA A O 16
ATOM 22785 N N . HIS A 1 59 ? 3.370 6.002 4.062 1.00 0.00 59 HIS A N 16
ATOM 22786 C CA . HIS A 1 59 ? 3.434 7.327 4.664 1.00 0.00 59 HIS A CA 16
ATOM 22787 C C . HIS A 1 59 ? 4.886 7.781 4.781 1.00 0.00 59 HIS A C 16
ATOM 22788 O O . HIS A 1 59 ? 5.240 8.881 4.352 1.00 0.00 59 HIS A O 16
ATOM 22803 N N . GLU A 1 60 ? 5.721 6.919 5.349 1.00 0.00 60 GLU A N 16
ATOM 22804 C CA . GLU A 1 60 ? 7.137 7.217 5.517 1.00 0.00 60 GLU A CA 16
ATOM 22805 C C . GLU A 1 60 ? 7.834 7.318 4.165 1.00 0.00 60 GLU A C 16
ATOM 22806 O O . GLU A 1 60 ? 8.753 8.120 3.988 1.00 0.00 60 GLU A O 16
ATOM 22818 N N . ALA A 1 61 ? 7.393 6.501 3.216 1.00 0.00 61 ALA A N 16
ATOM 22819 C CA . ALA A 1 61 ? 7.946 6.511 1.869 1.00 0.00 61 ALA A CA 16
ATOM 22820 C C . ALA A 1 61 ? 7.649 7.828 1.164 1.00 0.00 61 ALA A C 16
ATOM 22821 O O . ALA A 1 61 ? 8.521 8.407 0.514 1.00 0.00 61 ALA A O 16
ATOM 22828 N N . LEU A 1 62 ? 6.414 8.296 1.299 1.00 0.00 62 LEU A N 16
ATOM 22829 C CA . LEU A 1 62 ? 5.983 9.527 0.652 1.00 0.00 62 LEU A CA 16
ATOM 22830 C C . LEU A 1 62 ? 6.617 10.747 1.302 1.00 0.00 62 LEU A C 16
ATOM 22831 O O . LEU A 1 62 ? 7.157 11.604 0.617 1.00 0.00 62 LEU A O 16
ATOM 22847 N N . GLU A 1 63 ? 6.560 10.812 2.620 1.00 0.00 63 GLU A N 16
ATOM 22848 C CA . GLU A 1 63 ? 7.055 11.974 3.351 1.00 0.00 63 GLU A CA 16
ATOM 22849 C C . GLU A 1 63 ? 8.566 12.137 3.196 1.00 0.00 63 GLU A C 16
ATOM 22850 O O . GLU A 1 63 ? 9.093 13.241 3.319 1.00 0.00 63 GLU A O 16
ATOM 22862 N N . LYS A 1 64 ? 9.258 11.034 2.932 1.00 0.00 64 LYS A N 16
ATOM 22863 C CA . LYS A 1 64 ? 10.703 11.067 2.723 1.00 0.00 64 LYS A CA 16
ATOM 22864 C C . LYS A 1 64 ? 11.036 11.848 1.452 1.00 0.00 64 LYS A C 16
ATOM 22865 O O . LYS A 1 64 ? 12.063 12.525 1.369 1.00 0.00 64 LYS A O 16
ATOM 22884 N N . ASN A 1 65 ? 10.152 11.752 0.475 1.00 0.00 65 ASN A N 16
ATOM 22885 C CA . ASN A 1 65 ? 10.343 12.401 -0.815 1.00 0.00 65 ASN A CA 16
ATOM 22886 C C . ASN A 1 65 ? 8.987 12.733 -1.442 1.00 0.00 65 ASN A C 16
ATOM 22887 O O . ASN A 1 65 ? 8.566 12.119 -2.422 1.00 0.00 65 ASN A O 16
ATOM 22898 N N . PRO A 1 66 ? 8.293 13.740 -0.889 1.00 0.00 66 PRO A N 16
ATOM 22899 C CA . PRO A 1 66 ? 6.889 14.019 -1.219 1.00 0.00 66 PRO A CA 16
ATOM 22900 C C . PRO A 1 66 ? 6.696 14.729 -2.562 1.00 0.00 66 PRO A C 16
ATOM 22901 O O . PRO A 1 66 ? 5.849 15.618 -2.693 1.00 0.00 66 PRO A O 16
ATOM 22912 N N . LYS A 1 67 ? 7.482 14.332 -3.555 1.00 0.00 67 LYS A N 16
ATOM 22913 C CA . LYS A 1 67 ? 7.331 14.835 -4.914 1.00 0.00 67 LYS A CA 16
ATOM 22914 C C . LYS A 1 67 ? 7.289 13.663 -5.890 1.00 0.00 67 LYS A C 16
ATOM 22915 O O . LYS A 1 67 ? 7.790 13.744 -7.014 1.00 0.00 67 LYS A O 16
ATOM 22934 N N . ILE A 1 68 ? 6.708 12.561 -5.438 1.00 0.00 68 ILE A N 16
ATOM 22935 C CA . ILE A 1 68 ? 6.589 11.363 -6.256 1.00 0.00 68 ILE A CA 16
ATOM 22936 C C . ILE A 1 68 ? 5.164 11.154 -6.736 1.00 0.00 68 ILE A C 16
ATOM 22937 O O . ILE A 1 68 ? 4.285 11.979 -6.491 1.00 0.00 68 ILE A O 16
ATOM 22953 N N . ARG A 1 69 ? 4.944 10.036 -7.410 1.00 0.00 69 ARG A N 16
ATOM 22954 C CA . ARG A 1 69 ? 3.630 9.733 -7.969 1.00 0.00 69 ARG A CA 16
ATOM 22955 C C . ARG A 1 69 ? 3.068 8.473 -7.336 1.00 0.00 69 ARG A C 16
ATOM 22956 O O . ARG A 1 69 ? 1.934 8.444 -6.880 1.00 0.00 69 ARG A O 16
ATOM 22977 N N . GLU A 1 70 ? 3.871 7.421 -7.341 1.00 0.00 70 GLU A N 16
ATOM 22978 C CA . GLU A 1 70 ? 3.457 6.137 -6.812 1.00 0.00 70 GLU A CA 16
ATOM 22979 C C . GLU A 1 70 ? 4.677 5.318 -6.404 1.00 0.00 70 GLU A C 16
ATOM 22980 O O . GLU A 1 70 ? 5.795 5.605 -6.830 1.00 0.00 70 GLU A O 16
ATOM 22992 N N . VAL A 1 71 ? 4.462 4.310 -5.574 1.00 0.00 71 VAL A N 16
ATOM 22993 C CA . VAL A 1 71 ? 5.549 3.477 -5.082 1.00 0.00 71 VAL A CA 16
ATOM 22994 C C . VAL A 1 71 ? 5.213 1.996 -5.203 1.00 0.00 71 VAL A C 16
ATOM 22995 O O . VAL A 1 71 ? 4.041 1.605 -5.301 1.00 0.00 71 VAL A O 16
ATOM 23008 N N . TYR A 1 72 ? 6.248 1.178 -5.213 1.00 0.00 72 TYR A N 16
ATOM 23009 C CA . TYR A 1 72 ? 6.086 -0.263 -5.211 1.00 0.00 72 TYR A CA 16
ATOM 23010 C C . TYR A 1 72 ? 6.511 -0.813 -3.875 1.00 0.00 72 TYR A C 16
ATOM 23011 O O . TYR A 1 72 ? 7.677 -0.756 -3.487 1.00 0.00 72 TYR A O 16
ATOM 23029 N N . LEU A 1 73 ? 5.525 -1.330 -3.180 1.00 0.00 73 LEU A N 16
ATOM 23030 C CA . LEU A 1 73 ? 5.673 -1.754 -1.816 1.00 0.00 73 LEU A CA 16
ATOM 23031 C C . LEU A 1 73 ? 5.604 -3.276 -1.736 1.00 0.00 73 LEU A C 16
ATOM 23032 O O . LEU A 1 73 ? 4.803 -3.912 -2.420 1.00 0.00 73 LEU A O 16
ATOM 23048 N N . LYS A 1 74 ? 6.456 -3.859 -0.912 1.00 0.00 74 LYS A N 16
ATOM 23049 C CA . LYS A 1 74 ? 6.555 -5.304 -0.832 1.00 0.00 74 LYS A CA 16
ATOM 23050 C C . LYS A 1 74 ? 6.153 -5.782 0.559 1.00 0.00 74 LYS A C 16
ATOM 23051 O O . LYS A 1 74 ? 6.631 -5.249 1.564 1.00 0.00 74 LYS A O 16
ATOM 23070 N N . PRO A 1 75 ? 5.238 -6.772 0.621 1.00 0.00 75 PRO A N 16
ATOM 23071 C CA . PRO A 1 75 ? 4.781 -7.386 1.876 1.00 0.00 75 PRO A CA 16
ATOM 23072 C C . PRO A 1 75 ? 5.921 -7.738 2.825 1.00 0.00 75 PRO A C 16
ATOM 23073 O O . PRO A 1 75 ? 7.039 -8.036 2.397 1.00 0.00 75 PRO A O 16
ATOM 23084 N N . ARG A 1 76 ? 5.610 -7.715 4.116 1.00 0.00 76 ARG A N 16
ATOM 23085 C CA . ARG A 1 76 ? 6.586 -8.015 5.154 1.00 0.00 76 ARG A CA 16
ATOM 23086 C C . ARG A 1 76 ? 6.986 -9.474 5.068 1.00 0.00 76 ARG A C 16
ATOM 23087 O O . ARG A 1 76 ? 8.144 -9.831 5.288 1.00 0.00 76 ARG A O 16
ATOM 23108 N N . ALA A 1 77 ? 6.007 -10.310 4.759 1.00 0.00 77 ALA A N 16
ATOM 23109 C CA . ALA A 1 77 ? 6.245 -11.714 4.509 1.00 0.00 77 ALA A CA 16
ATOM 23110 C C . ALA A 1 77 ? 6.869 -11.892 3.135 1.00 0.00 77 ALA A C 16
ATOM 23111 O O . ALA A 1 77 ? 6.206 -12.303 2.178 1.00 0.00 77 ALA A O 16
ATOM 23118 N N . VAL A 1 78 ? 8.152 -11.573 3.042 1.00 0.00 78 VAL A N 16
ATOM 23119 C CA . VAL A 1 78 ? 8.895 -11.689 1.791 1.00 0.00 78 VAL A CA 16
ATOM 23120 C C . VAL A 1 78 ? 8.982 -13.145 1.342 1.00 0.00 78 VAL A C 16
ATOM 23121 O O . VAL A 1 78 ? 9.383 -13.436 0.217 1.00 0.00 78 VAL A O 16
ATOM 23134 N N . LYS A 1 79 ? 8.590 -14.048 2.231 1.00 0.00 79 LYS A N 16
ATOM 23135 C CA . LYS A 1 79 ? 8.571 -15.472 1.935 1.00 0.00 79 LYS A CA 16
ATOM 23136 C C . LYS A 1 79 ? 7.500 -15.783 0.892 1.00 0.00 79 LYS A C 16
ATOM 23137 O O . LYS A 1 79 ? 7.579 -16.788 0.188 1.00 0.00 79 LYS A O 16
ATOM 23156 N N . ASN A 1 80 ? 6.494 -14.912 0.803 1.00 0.00 80 ASN A N 16
ATOM 23157 C CA . ASN A 1 80 ? 5.433 -15.066 -0.186 1.00 0.00 80 ASN A CA 16
ATOM 23158 C C . ASN A 1 80 ? 5.995 -14.927 -1.595 1.00 0.00 80 ASN A C 16
ATOM 23159 O O . ASN A 1 80 ? 5.566 -15.613 -2.523 1.00 0.00 80 ASN A O 16
ATOM 23170 N N . SER A 1 81 ? 6.960 -14.015 -1.727 1.00 0.00 81 SER A N 16
ATOM 23171 C CA . SER A 1 81 ? 7.691 -13.784 -2.972 1.00 0.00 81 SER A CA 16
ATOM 23172 C C . SER A 1 81 ? 6.833 -13.099 -4.046 1.00 0.00 81 SER A C 16
ATOM 23173 O O . SER A 1 81 ? 7.073 -11.940 -4.386 1.00 0.00 81 SER A O 16
ATOM 23181 N N . SER A 1 82 ? 5.821 -13.801 -4.545 1.00 0.00 82 SER A N 16
ATOM 23182 C CA . SER A 1 82 ? 5.112 -13.391 -5.756 1.00 0.00 82 SER A CA 16
ATOM 23183 C C . SER A 1 82 ? 4.037 -12.331 -5.499 1.00 0.00 82 SER A C 16
ATOM 23184 O O . SER A 1 82 ? 3.287 -11.978 -6.407 1.00 0.00 82 SER A O 16
ATOM 23192 N N . VAL A 1 83 ? 3.956 -11.821 -4.282 1.00 0.00 83 VAL A N 16
ATOM 23193 C CA . VAL A 1 83 ? 2.953 -10.816 -3.955 1.00 0.00 83 VAL A CA 16
ATOM 23194 C C . VAL A 1 83 ? 3.595 -9.443 -3.762 1.00 0.00 83 VAL A C 16
ATOM 23195 O O . VAL A 1 83 ? 4.608 -9.308 -3.071 1.00 0.00 83 VAL A O 16
ATOM 23208 N N . GLN A 1 84 ? 3.015 -8.434 -4.401 1.00 0.00 84 GLN A N 16
ATOM 23209 C CA . GLN A 1 84 ? 3.496 -7.062 -4.290 1.00 0.00 84 GLN A CA 16
ATOM 23210 C C . GLN A 1 84 ? 2.317 -6.097 -4.187 1.00 0.00 84 GLN A C 16
ATOM 23211 O O . GLN A 1 84 ? 1.270 -6.310 -4.805 1.00 0.00 84 GLN A O 16
ATOM 23225 N N . PHE A 1 85 ? 2.488 -5.044 -3.405 1.00 0.00 85 PHE A N 16
ATOM 23226 C CA . PHE A 1 85 ? 1.473 -4.011 -3.281 1.00 0.00 85 PHE A CA 16
ATOM 23227 C C . PHE A 1 85 ? 1.932 -2.748 -3.999 1.00 0.00 85 PHE A C 16
ATOM 23228 O O . PHE A 1 85 ? 3.003 -2.216 -3.725 1.00 0.00 85 PHE A O 16
ATOM 23245 N N . HIS A 1 86 ? 1.124 -2.270 -4.915 1.00 0.00 86 HIS A N 16
ATOM 23246 C CA . HIS A 1 86 ? 1.460 -1.073 -5.657 1.00 0.00 86 HIS A CA 16
ATOM 23247 C C . HIS A 1 86 ? 0.667 0.103 -5.116 1.00 0.00 86 HIS A C 16
ATOM 23248 O O . HIS A 1 86 ? -0.535 0.212 -5.343 1.00 0.00 86 HIS A O 16
ATOM 23263 N N . VAL A 1 87 ? 1.340 0.973 -4.389 1.00 0.00 87 VAL A N 16
ATOM 23264 C CA . VAL A 1 87 ? 0.686 2.124 -3.799 1.00 0.00 87 VAL A CA 16
ATOM 23265 C C . VAL A 1 87 ? 0.798 3.326 -4.720 1.00 0.00 87 VAL A C 16
ATOM 23266 O O . VAL A 1 87 ? 1.896 3.787 -5.022 1.00 0.00 87 VAL A O 16
ATOM 23279 N N . ILE A 1 88 ? -0.338 3.806 -5.188 1.00 0.00 88 ILE A N 16
ATOM 23280 C CA . ILE A 1 88 ? -0.376 4.985 -6.033 1.00 0.00 88 ILE A CA 16
ATOM 23281 C C . ILE A 1 88 ? -0.765 6.189 -5.193 1.00 0.00 88 ILE A C 16
ATOM 23282 O O . ILE A 1 88 ? -1.668 6.099 -4.366 1.00 0.00 88 ILE A O 16
ATOM 23298 N N . PHE A 1 89 ? -0.082 7.302 -5.392 1.00 0.00 89 PHE A N 16
ATOM 23299 C CA . PHE A 1 89 ? -0.360 8.500 -4.630 1.00 0.00 89 PHE A CA 16
ATOM 23300 C C . PHE A 1 89 ? -1.152 9.489 -5.469 1.00 0.00 89 PHE A C 16
ATOM 23301 O O . PHE A 1 89 ? -0.619 10.106 -6.391 1.00 0.00 89 PHE A O 16
ATOM 23318 N N . ASP A 1 90 ? -2.430 9.623 -5.155 1.00 0.00 90 ASP A N 16
ATOM 23319 C CA . ASP A 1 90 ? -3.315 10.479 -5.930 1.00 0.00 90 ASP A CA 16
ATOM 23320 C C . ASP A 1 90 ? -3.137 11.937 -5.545 1.00 0.00 90 ASP A C 16
ATOM 23321 O O . ASP A 1 90 ? -3.427 12.328 -4.412 1.00 0.00 90 ASP A O 16
ATOM 23330 N N . GLU A 1 91 ? -2.655 12.738 -6.478 1.00 0.00 91 GLU A N 16
ATOM 23331 C CA . GLU A 1 91 ? -2.602 14.172 -6.272 1.00 0.00 91 GLU A CA 16
ATOM 23332 C C . GLU A 1 91 ? -3.799 14.815 -6.959 1.00 0.00 91 GLU A C 16
ATOM 23333 O O . GLU A 1 91 ? -4.006 14.656 -8.163 1.00 0.00 91 GLU A O 16
ATOM 23345 N N . GLU A 1 92 ? -4.606 15.504 -6.179 1.00 0.00 92 GLU A N 16
ATOM 23346 C CA . GLU A 1 92 ? -5.850 16.067 -6.672 1.00 0.00 92 GLU A CA 16
ATOM 23347 C C . GLU A 1 92 ? -5.831 17.581 -6.533 1.00 0.00 92 GLU A C 16
ATOM 23348 O O . GLU A 1 92 ? -5.679 18.272 -7.563 1.00 0.00 92 GLU A O 16
ATOM 23361 N N . GLY A 1 1 ? 3.735 -7.520 -19.754 1.00 0.00 1 GLY A N 17
ATOM 23362 C CA . GLY A 1 1 ? 3.201 -6.207 -19.322 1.00 0.00 1 GLY A CA 17
ATOM 23363 C C . GLY A 1 1 ? 2.975 -6.152 -17.827 1.00 0.00 1 GLY A C 17
ATOM 23364 O O . GLY A 1 1 ? 3.429 -7.032 -17.091 1.00 0.00 1 GLY A O 17
ATOM 23370 N N . SER A 1 2 ? 2.261 -5.132 -17.374 1.00 0.00 2 SER A N 17
ATOM 23371 C CA . SER A 1 2 ? 2.020 -4.937 -15.954 1.00 0.00 2 SER A CA 17
ATOM 23372 C C . SER A 1 2 ? 0.631 -5.431 -15.555 1.00 0.00 2 SER A C 17
ATOM 23373 O O . SER A 1 2 ? -0.037 -4.826 -14.719 1.00 0.00 2 SER A O 17
ATOM 23381 N N . ALA A 1 3 ? 0.195 -6.533 -16.159 1.00 0.00 3 ALA A N 17
ATOM 23382 C CA . ALA A 1 3 ? -1.090 -7.128 -15.817 1.00 0.00 3 ALA A CA 17
ATOM 23383 C C . ALA A 1 3 ? -0.983 -7.903 -14.511 1.00 0.00 3 ALA A C 17
ATOM 23384 O O . ALA A 1 3 ? -0.922 -9.136 -14.512 1.00 0.00 3 ALA A O 17
ATOM 23391 N N . MET A 1 4 ? -0.946 -7.163 -13.403 1.00 0.00 4 MET A N 17
ATOM 23392 C CA . MET A 1 4 ? -0.804 -7.738 -12.067 1.00 0.00 4 MET A CA 17
ATOM 23393 C C . MET A 1 4 ? 0.523 -8.482 -11.946 1.00 0.00 4 MET A C 17
ATOM 23394 O O . MET A 1 4 ? 1.568 -7.882 -11.691 1.00 0.00 4 MET A O 17
ATOM 23408 N N . GLY A 1 5 ? 0.470 -9.786 -12.155 1.00 0.00 5 GLY A N 17
ATOM 23409 C CA . GLY A 1 5 ? 1.663 -10.594 -12.160 1.00 0.00 5 GLY A CA 17
ATOM 23410 C C . GLY A 1 5 ? 1.579 -11.653 -13.229 1.00 0.00 5 GLY A C 17
ATOM 23411 O O . GLY A 1 5 ? 2.239 -12.693 -13.143 1.00 0.00 5 GLY A O 17
ATOM 23415 N N . HIS A 1 6 ? 0.737 -11.375 -14.228 1.00 0.00 6 HIS A N 17
ATOM 23416 C CA . HIS A 1 6 ? 0.455 -12.290 -15.336 1.00 0.00 6 HIS A CA 17
ATOM 23417 C C . HIS A 1 6 ? -0.349 -13.493 -14.846 1.00 0.00 6 HIS A C 17
ATOM 23418 O O . HIS A 1 6 ? -1.468 -13.724 -15.301 1.00 0.00 6 HIS A O 17
ATOM 23433 N N . MET A 1 7 ? 0.219 -14.241 -13.912 1.00 0.00 7 MET A N 17
ATOM 23434 C CA . MET A 1 7 ? -0.459 -15.386 -13.317 1.00 0.00 7 MET A CA 17
ATOM 23435 C C . MET A 1 7 ? 0.244 -15.854 -12.035 1.00 0.00 7 MET A C 17
ATOM 23436 O O . MET A 1 7 ? -0.395 -15.928 -10.988 1.00 0.00 7 MET A O 17
ATOM 23450 N N . PRO A 1 8 ? 1.562 -16.169 -12.077 1.00 0.00 8 PRO A N 17
ATOM 23451 C CA . PRO A 1 8 ? 2.278 -16.677 -10.896 1.00 0.00 8 PRO A CA 17
ATOM 23452 C C . PRO A 1 8 ? 2.506 -15.612 -9.821 1.00 0.00 8 PRO A C 17
ATOM 23453 O O . PRO A 1 8 ? 2.584 -15.925 -8.632 1.00 0.00 8 PRO A O 17
ATOM 23464 N N . ALA A 1 9 ? 2.616 -14.358 -10.238 1.00 0.00 9 ALA A N 17
ATOM 23465 C CA . ALA A 1 9 ? 2.883 -13.273 -9.307 1.00 0.00 9 ALA A CA 17
ATOM 23466 C C . ALA A 1 9 ? 1.589 -12.586 -8.890 1.00 0.00 9 ALA A C 17
ATOM 23467 O O . ALA A 1 9 ? 0.649 -12.473 -9.680 1.00 0.00 9 ALA A O 17
ATOM 23474 N N . VAL A 1 10 ? 1.544 -12.133 -7.644 1.00 0.00 10 VAL A N 17
ATOM 23475 C CA . VAL A 1 10 ? 0.365 -11.478 -7.099 1.00 0.00 10 VAL A CA 17
ATOM 23476 C C . VAL A 1 10 ? 0.618 -9.981 -6.955 1.00 0.00 10 VAL A C 17
ATOM 23477 O O . VAL A 1 10 ? 1.672 -9.566 -6.474 1.00 0.00 10 VAL A O 17
ATOM 23490 N N . ASP A 1 11 ? -0.343 -9.178 -7.374 1.00 0.00 11 ASP A N 17
ATOM 23491 C CA . ASP A 1 11 ? -0.191 -7.731 -7.344 1.00 0.00 11 ASP A CA 17
ATOM 23492 C C . ASP A 1 11 ? -1.461 -7.075 -6.815 1.00 0.00 11 ASP A C 17
ATOM 23493 O O . ASP A 1 11 ? -2.570 -7.449 -7.205 1.00 0.00 11 ASP A O 17
ATOM 23502 N N . VAL A 1 12 ? -1.298 -6.113 -5.916 1.00 0.00 12 VAL A N 17
ATOM 23503 C CA . VAL A 1 12 ? -2.431 -5.413 -5.313 1.00 0.00 12 VAL A CA 17
ATOM 23504 C C . VAL A 1 12 ? -2.247 -3.902 -5.440 1.00 0.00 12 VAL A C 17
ATOM 23505 O O . VAL A 1 12 ? -1.143 -3.391 -5.257 1.00 0.00 12 VAL A O 17
ATOM 23518 N N . GLU A 1 13 ? -3.321 -3.190 -5.759 1.00 0.00 13 GLU A N 17
ATOM 23519 C CA . GLU A 1 13 ? -3.259 -1.745 -5.899 1.00 0.00 13 GLU A CA 17
ATOM 23520 C C . GLU A 1 13 ? -3.937 -1.071 -4.720 1.00 0.00 13 GLU A C 17
ATOM 23521 O O . GLU A 1 13 ? -5.120 -1.290 -4.461 1.00 0.00 13 GLU A O 17
ATOM 23533 N N . ILE A 1 14 ? -3.189 -0.253 -4.008 1.00 0.00 14 ILE A N 17
ATOM 23534 C CA . ILE A 1 14 ? -3.759 0.549 -2.949 1.00 0.00 14 ILE A CA 17
ATOM 23535 C C . ILE A 1 14 ? -3.617 2.015 -3.323 1.00 0.00 14 ILE A C 17
ATOM 23536 O O . ILE A 1 14 ? -2.512 2.489 -3.574 1.00 0.00 14 ILE A O 17
ATOM 23552 N N . HIS A 1 15 ? -4.718 2.734 -3.381 1.00 0.00 15 HIS A N 17
ATOM 23553 C CA . HIS A 1 15 ? -4.660 4.142 -3.730 1.00 0.00 15 HIS A CA 17
ATOM 23554 C C . HIS A 1 15 ? -4.734 4.999 -2.477 1.00 0.00 15 HIS A C 17
ATOM 23555 O O . HIS A 1 15 ? -5.573 4.780 -1.604 1.00 0.00 15 HIS A O 17
ATOM 23570 N N . PHE A 1 16 ? -3.831 5.956 -2.392 1.00 0.00 16 PHE A N 17
ATOM 23571 C CA . PHE A 1 16 ? -3.738 6.849 -1.253 1.00 0.00 16 PHE A CA 17
ATOM 23572 C C . PHE A 1 16 ? -3.938 8.291 -1.697 1.00 0.00 16 PHE A C 17
ATOM 23573 O O . PHE A 1 16 ? -3.295 8.747 -2.644 1.00 0.00 16 PHE A O 17
ATOM 23590 N N . PRO A 1 17 ? -4.836 9.028 -1.037 1.00 0.00 17 PRO A N 17
ATOM 23591 C CA . PRO A 1 17 ? -4.978 10.462 -1.266 1.00 0.00 17 PRO A CA 17
ATOM 23592 C C . PRO A 1 17 ? -3.717 11.197 -0.828 1.00 0.00 17 PRO A C 17
ATOM 23593 O O . PRO A 1 17 ? -3.415 11.287 0.364 1.00 0.00 17 PRO A O 17
ATOM 23604 N N . LEU A 1 18 ? -3.001 11.719 -1.826 1.00 0.00 18 LEU A N 17
ATOM 23605 C CA . LEU A 1 18 ? -1.689 12.355 -1.659 1.00 0.00 18 LEU A CA 17
ATOM 23606 C C . LEU A 1 18 ? -1.671 13.325 -0.481 1.00 0.00 18 LEU A C 17
ATOM 23607 O O . LEU A 1 18 ? -0.719 13.352 0.297 1.00 0.00 18 LEU A O 17
ATOM 23623 N N . LYS A 1 19 ? -2.727 14.107 -0.350 1.00 0.00 19 LYS A N 17
ATOM 23624 C CA . LYS A 1 19 ? -2.775 15.157 0.665 1.00 0.00 19 LYS A CA 17
ATOM 23625 C C . LYS A 1 19 ? -3.078 14.612 2.063 1.00 0.00 19 LYS A C 17
ATOM 23626 O O . LYS A 1 19 ? -2.660 15.198 3.059 1.00 0.00 19 LYS A O 17
ATOM 23645 N N . ARG A 1 20 ? -3.798 13.501 2.145 1.00 0.00 20 ARG A N 17
ATOM 23646 C CA . ARG A 1 20 ? -4.184 12.954 3.449 1.00 0.00 20 ARG A CA 17
ATOM 23647 C C . ARG A 1 20 ? -3.145 11.980 3.991 1.00 0.00 20 ARG A C 17
ATOM 23648 O O . ARG A 1 20 ? -2.914 11.930 5.197 1.00 0.00 20 ARG A O 17
ATOM 23669 N N . ILE A 1 21 ? -2.510 11.214 3.111 1.00 0.00 21 ILE A N 17
ATOM 23670 C CA . ILE A 1 21 ? -1.474 10.281 3.545 1.00 0.00 21 ILE A CA 17
ATOM 23671 C C . ILE A 1 21 ? -0.266 11.049 4.083 1.00 0.00 21 ILE A C 17
ATOM 23672 O O . ILE A 1 21 ? 0.476 10.553 4.924 1.00 0.00 21 ILE A O 17
ATOM 23688 N N . ALA A 1 22 ? -0.098 12.279 3.613 1.00 0.00 22 ALA A N 17
ATOM 23689 C CA . ALA A 1 22 ? 0.993 13.128 4.066 1.00 0.00 22 ALA A CA 17
ATOM 23690 C C . ALA A 1 22 ? 0.576 13.944 5.285 1.00 0.00 22 ALA A C 17
ATOM 23691 O O . ALA A 1 22 ? 1.266 14.883 5.683 1.00 0.00 22 ALA A O 17
ATOM 23698 N N . ALA A 1 23 ? -0.550 13.581 5.877 1.00 0.00 23 ALA A N 17
ATOM 23699 C CA . ALA A 1 23 ? -1.086 14.310 7.015 1.00 0.00 23 ALA A CA 17
ATOM 23700 C C . ALA A 1 23 ? -1.227 13.400 8.228 1.00 0.00 23 ALA A C 17
ATOM 23701 O O . ALA A 1 23 ? -1.030 12.187 8.130 1.00 0.00 23 ALA A O 17
ATOM 23708 N N . GLU A 1 24 ? -1.571 13.986 9.366 1.00 0.00 24 GLU A N 17
ATOM 23709 C CA . GLU A 1 24 ? -1.713 13.229 10.601 1.00 0.00 24 GLU A CA 17
ATOM 23710 C C . GLU A 1 24 ? -3.145 12.725 10.749 1.00 0.00 24 GLU A C 17
ATOM 23711 O O . GLU A 1 24 ? -3.391 11.699 11.383 1.00 0.00 24 GLU A O 17
ATOM 23723 N N . GLY A 1 25 ? -4.085 13.443 10.144 1.00 0.00 25 GLY A N 17
ATOM 23724 C CA . GLY A 1 25 ? -5.472 13.015 10.149 1.00 0.00 25 GLY A CA 17
ATOM 23725 C C . GLY A 1 25 ? -5.774 12.088 8.989 1.00 0.00 25 GLY A C 17
ATOM 23726 O O . GLY A 1 25 ? -6.779 12.248 8.294 1.00 0.00 25 GLY A O 17
ATOM 23730 N N . TYR A 1 26 ? -4.898 11.112 8.789 1.00 0.00 26 TYR A N 17
ATOM 23731 C CA . TYR A 1 26 ? -4.994 10.207 7.653 1.00 0.00 26 TYR A CA 17
ATOM 23732 C C . TYR A 1 26 ? -6.045 9.124 7.894 1.00 0.00 26 TYR A C 17
ATOM 23733 O O . TYR A 1 26 ? -6.737 8.704 6.970 1.00 0.00 26 TYR A O 17
ATOM 23751 N N . ALA A 1 27 ? -6.176 8.688 9.144 1.00 0.00 27 ALA A N 17
ATOM 23752 C CA . ALA A 1 27 ? -7.118 7.630 9.488 1.00 0.00 27 ALA A CA 17
ATOM 23753 C C . ALA A 1 27 ? -8.535 8.179 9.544 1.00 0.00 27 ALA A C 17
ATOM 23754 O O . ALA A 1 27 ? -9.512 7.431 9.519 1.00 0.00 27 ALA A O 17
ATOM 23761 N N . GLU A 1 28 ? -8.634 9.498 9.612 1.00 0.00 28 GLU A N 17
ATOM 23762 C CA . GLU A 1 28 ? -9.920 10.167 9.592 1.00 0.00 28 GLU A CA 17
ATOM 23763 C C . GLU A 1 28 ? -10.398 10.350 8.158 1.00 0.00 28 GLU A C 17
ATOM 23764 O O . GLU A 1 28 ? -11.544 10.731 7.920 1.00 0.00 28 GLU A O 17
ATOM 23776 N N . ASP A 1 29 ? -9.517 10.067 7.207 1.00 0.00 29 ASP A N 17
ATOM 23777 C CA . ASP A 1 29 ? -9.856 10.193 5.799 1.00 0.00 29 ASP A CA 17
ATOM 23778 C C . ASP A 1 29 ? -10.537 8.933 5.296 1.00 0.00 29 ASP A C 17
ATOM 23779 O O . ASP A 1 29 ? -9.908 7.876 5.154 1.00 0.00 29 ASP A O 17
ATOM 23788 N N . GLU A 1 30 ? -11.825 9.066 5.005 1.00 0.00 30 GLU A N 17
ATOM 23789 C CA . GLU A 1 30 ? -12.651 7.944 4.591 1.00 0.00 30 GLU A CA 17
ATOM 23790 C C . GLU A 1 30 ? -12.080 7.285 3.351 1.00 0.00 30 GLU A C 17
ATOM 23791 O O . GLU A 1 30 ? -12.158 6.067 3.199 1.00 0.00 30 GLU A O 17
ATOM 23803 N N . LEU A 1 31 ? -11.495 8.092 2.476 1.00 0.00 31 LEU A N 17
ATOM 23804 C CA . LEU A 1 31 ? -10.916 7.585 1.251 1.00 0.00 31 LEU A CA 17
ATOM 23805 C C . LEU A 1 31 ? -9.807 6.596 1.547 1.00 0.00 31 LEU A C 17
ATOM 23806 O O . LEU A 1 31 ? -9.784 5.487 1.010 1.00 0.00 31 LEU A O 17
ATOM 23822 N N . LEU A 1 32 ? -8.932 6.963 2.460 1.00 0.00 32 LEU A N 17
ATOM 23823 C CA . LEU A 1 32 ? -7.776 6.168 2.742 1.00 0.00 32 LEU A CA 17
ATOM 23824 C C . LEU A 1 32 ? -8.183 4.922 3.499 1.00 0.00 32 LEU A C 17
ATOM 23825 O O . LEU A 1 32 ? -7.699 3.818 3.234 1.00 0.00 32 LEU A O 17
ATOM 23841 N N . LEU A 1 33 ? -9.111 5.111 4.421 1.00 0.00 33 LEU A N 17
ATOM 23842 C CA . LEU A 1 33 ? -9.581 4.034 5.264 1.00 0.00 33 LEU A CA 17
ATOM 23843 C C . LEU A 1 33 ? -10.324 2.980 4.454 1.00 0.00 33 LEU A C 17
ATOM 23844 O O . LEU A 1 33 ? -10.076 1.787 4.614 1.00 0.00 33 LEU A O 17
ATOM 23860 N N . ASN A 1 34 ? -11.222 3.413 3.573 1.00 0.00 34 ASN A N 17
ATOM 23861 C CA . ASN A 1 34 ? -12.052 2.469 2.830 1.00 0.00 34 ASN A CA 17
ATOM 23862 C C . ASN A 1 34 ? -11.248 1.748 1.756 1.00 0.00 34 ASN A C 17
ATOM 23863 O O . ASN A 1 34 ? -11.540 0.599 1.438 1.00 0.00 34 ASN A O 17
ATOM 23874 N N . GLN A 1 35 ? -10.232 2.406 1.198 1.00 0.00 35 GLN A N 17
ATOM 23875 C CA . GLN A 1 35 ? -9.417 1.769 0.164 1.00 0.00 35 GLN A CA 17
ATOM 23876 C C . GLN A 1 35 ? -8.504 0.718 0.782 1.00 0.00 35 GLN A C 17
ATOM 23877 O O . GLN A 1 35 ? -8.416 -0.417 0.296 1.00 0.00 35 GLN A O 17
ATOM 23891 N N . MET A 1 36 ? -7.874 1.077 1.894 1.00 0.00 36 MET A N 17
ATOM 23892 C CA . MET A 1 36 ? -7.020 0.149 2.620 1.00 0.00 36 MET A CA 17
ATOM 23893 C C . MET A 1 36 ? -7.856 -0.862 3.383 1.00 0.00 36 MET A C 17
ATOM 23894 O O . MET A 1 36 ? -7.346 -1.882 3.832 1.00 0.00 36 MET A O 17
ATOM 23908 N N . GLY A 1 37 ? -9.136 -0.561 3.536 1.00 0.00 37 GLY A N 17
ATOM 23909 C CA . GLY A 1 37 ? -10.056 -1.489 4.157 1.00 0.00 37 GLY A CA 17
ATOM 23910 C C . GLY A 1 37 ? -10.688 -2.418 3.141 1.00 0.00 37 GLY A C 17
ATOM 23911 O O . GLY A 1 37 ? -11.183 -3.492 3.491 1.00 0.00 37 GLY A O 17
ATOM 23915 N N . LYS A 1 38 ? -10.677 -1.998 1.881 1.00 0.00 38 LYS A N 17
ATOM 23916 C CA . LYS A 1 38 ? -11.201 -2.813 0.797 1.00 0.00 38 LYS A CA 17
ATOM 23917 C C . LYS A 1 38 ? -10.208 -3.914 0.462 1.00 0.00 38 LYS A C 17
ATOM 23918 O O . LYS A 1 38 ? -10.549 -5.096 0.481 1.00 0.00 38 LYS A O 17
ATOM 23937 N N . VAL A 1 39 ? -8.971 -3.525 0.173 1.00 0.00 39 VAL A N 17
ATOM 23938 C CA . VAL A 1 39 ? -7.910 -4.499 -0.069 1.00 0.00 39 VAL A CA 17
ATOM 23939 C C . VAL A 1 39 ? -7.281 -4.917 1.256 1.00 0.00 39 VAL A C 17
ATOM 23940 O O . VAL A 1 39 ? -6.084 -4.744 1.488 1.00 0.00 39 VAL A O 17
ATOM 23953 N N . ASN A 1 40 ? -8.105 -5.478 2.128 1.00 0.00 40 ASN A N 17
ATOM 23954 C CA . ASN A 1 40 ? -7.684 -5.728 3.495 1.00 0.00 40 ASN A CA 17
ATOM 23955 C C . ASN A 1 40 ? -8.134 -7.090 4.000 1.00 0.00 40 ASN A C 17
ATOM 23956 O O . ASN A 1 40 ? -7.396 -7.769 4.710 1.00 0.00 40 ASN A O 17
ATOM 23967 N N . ASP A 1 41 ? -9.347 -7.479 3.639 1.00 0.00 41 ASP A N 17
ATOM 23968 C CA . ASP A 1 41 ? -9.970 -8.668 4.216 1.00 0.00 41 ASP A CA 17
ATOM 23969 C C . ASP A 1 41 ? -9.296 -9.948 3.741 1.00 0.00 41 ASP A C 17
ATOM 23970 O O . ASP A 1 41 ? -9.079 -10.868 4.527 1.00 0.00 41 ASP A O 17
ATOM 23979 N N . THR A 1 42 ? -8.954 -10.008 2.462 1.00 0.00 42 THR A N 17
ATOM 23980 C CA . THR A 1 42 ? -8.317 -11.192 1.903 1.00 0.00 42 THR A CA 17
ATOM 23981 C C . THR A 1 42 ? -7.227 -10.820 0.896 1.00 0.00 42 THR A C 17
ATOM 23982 O O . THR A 1 42 ? -7.356 -11.089 -0.299 1.00 0.00 42 THR A O 17
ATOM 23993 N N . PRO A 1 43 ? -6.140 -10.182 1.362 1.00 0.00 43 PRO A N 17
ATOM 23994 C CA . PRO A 1 43 ? -5.014 -9.828 0.500 1.00 0.00 43 PRO A CA 17
ATOM 23995 C C . PRO A 1 43 ? -4.269 -11.056 0.003 1.00 0.00 43 PRO A C 17
ATOM 23996 O O . PRO A 1 43 ? -4.253 -11.349 -1.194 1.00 0.00 43 PRO A O 17
ATOM 24007 N N . GLU A 1 44 ? -3.725 -11.775 0.965 1.00 0.00 44 GLU A N 17
ATOM 24008 C CA . GLU A 1 44 ? -2.859 -12.932 0.765 1.00 0.00 44 GLU A CA 17
ATOM 24009 C C . GLU A 1 44 ? -1.954 -13.015 1.977 1.00 0.00 44 GLU A C 17
ATOM 24010 O O . GLU A 1 44 ? -1.691 -14.088 2.518 1.00 0.00 44 GLU A O 17
ATOM 24022 N N . GLU A 1 45 ? -1.521 -11.840 2.415 1.00 0.00 45 GLU A N 17
ATOM 24023 C CA . GLU A 1 45 ? -0.607 -11.720 3.546 1.00 0.00 45 GLU A CA 17
ATOM 24024 C C . GLU A 1 45 ? -1.329 -11.921 4.875 1.00 0.00 45 GLU A C 17
ATOM 24025 O O . GLU A 1 45 ? -1.373 -13.029 5.407 1.00 0.00 45 GLU A O 17
ATOM 24037 N N . GLU A 1 46 ? -1.898 -10.848 5.398 1.00 0.00 46 GLU A N 17
ATOM 24038 C CA . GLU A 1 46 ? -2.538 -10.872 6.705 1.00 0.00 46 GLU A CA 17
ATOM 24039 C C . GLU A 1 46 ? -3.870 -10.141 6.645 1.00 0.00 46 GLU A C 17
ATOM 24040 O O . GLU A 1 46 ? -4.929 -10.758 6.548 1.00 0.00 46 GLU A O 17
ATOM 24052 N N . GLY A 1 47 ? -3.801 -8.818 6.684 1.00 0.00 47 GLY A N 17
ATOM 24053 C CA . GLY A 1 47 ? -4.986 -8.005 6.550 1.00 0.00 47 GLY A CA 17
ATOM 24054 C C . GLY A 1 47 ? -4.854 -6.690 7.277 1.00 0.00 47 GLY A C 17
ATOM 24055 O O . GLY A 1 47 ? -4.074 -5.825 6.867 1.00 0.00 47 GLY A O 17
ATOM 24059 N N . MET A 1 48 ? -5.596 -6.543 8.364 1.00 0.00 48 MET A N 17
ATOM 24060 C CA . MET A 1 48 ? -5.590 -5.329 9.158 1.00 0.00 48 MET A CA 17
ATOM 24061 C C . MET A 1 48 ? -4.167 -4.883 9.547 1.00 0.00 48 MET A C 17
ATOM 24062 O O . MET A 1 48 ? -3.816 -3.717 9.357 1.00 0.00 48 MET A O 17
ATOM 24076 N N . PRO A 1 49 ? -3.315 -5.786 10.062 1.00 0.00 49 PRO A N 17
ATOM 24077 C CA . PRO A 1 49 ? -1.934 -5.441 10.411 1.00 0.00 49 PRO A CA 17
ATOM 24078 C C . PRO A 1 49 ? -1.139 -4.980 9.201 1.00 0.00 49 PRO A C 17
ATOM 24079 O O . PRO A 1 49 ? -0.339 -4.047 9.294 1.00 0.00 49 PRO A O 17
ATOM 24090 N N . LEU A 1 50 ? -1.342 -5.649 8.066 1.00 0.00 50 LEU A N 17
ATOM 24091 C CA . LEU A 1 50 ? -0.619 -5.293 6.861 1.00 0.00 50 LEU A CA 17
ATOM 24092 C C . LEU A 1 50 ? -0.929 -3.858 6.442 1.00 0.00 50 LEU A C 17
ATOM 24093 O O . LEU A 1 50 ? -0.019 -3.111 6.108 1.00 0.00 50 LEU A O 17
ATOM 24109 N N . ARG A 1 51 ? -2.201 -3.455 6.488 1.00 0.00 51 ARG A N 17
ATOM 24110 C CA . ARG A 1 51 ? -2.549 -2.090 6.108 1.00 0.00 51 ARG A CA 17
ATOM 24111 C C . ARG A 1 51 ? -1.986 -1.098 7.112 1.00 0.00 51 ARG A C 17
ATOM 24112 O O . ARG A 1 51 ? -1.583 -0.005 6.742 1.00 0.00 51 ARG A O 17
ATOM 24133 N N . ALA A 1 52 ? -1.942 -1.489 8.379 1.00 0.00 52 ALA A N 17
ATOM 24134 C CA . ALA A 1 52 ? -1.362 -0.641 9.411 1.00 0.00 52 ALA A CA 17
ATOM 24135 C C . ALA A 1 52 ? 0.106 -0.340 9.113 1.00 0.00 52 ALA A C 17
ATOM 24136 O O . ALA A 1 52 ? 0.523 0.824 9.134 1.00 0.00 52 ALA A O 17
ATOM 24143 N N . TRP A 1 53 ? 0.883 -1.380 8.804 1.00 0.00 53 TRP A N 17
ATOM 24144 C CA . TRP A 1 53 ? 2.296 -1.188 8.506 1.00 0.00 53 TRP A CA 17
ATOM 24145 C C . TRP A 1 53 ? 2.464 -0.530 7.149 1.00 0.00 53 TRP A C 17
ATOM 24146 O O . TRP A 1 53 ? 3.328 0.321 6.966 1.00 0.00 53 TRP A O 17
ATOM 24167 N N . VAL A 1 54 ? 1.622 -0.924 6.209 1.00 0.00 54 VAL A N 17
ATOM 24168 C CA . VAL A 1 54 ? 1.654 -0.386 4.862 1.00 0.00 54 VAL A CA 17
ATOM 24169 C C . VAL A 1 54 ? 1.353 1.105 4.862 1.00 0.00 54 VAL A C 17
ATOM 24170 O O . VAL A 1 54 ? 2.100 1.883 4.281 1.00 0.00 54 VAL A O 17
ATOM 24183 N N . ILE A 1 55 ? 0.271 1.504 5.524 1.00 0.00 55 ILE A N 17
ATOM 24184 C CA . ILE A 1 55 ? -0.067 2.912 5.644 1.00 0.00 55 ILE A CA 17
ATOM 24185 C C . ILE A 1 55 ? 1.068 3.685 6.300 1.00 0.00 55 ILE A C 17
ATOM 24186 O O . ILE A 1 55 ? 1.440 4.756 5.832 1.00 0.00 55 ILE A O 17
ATOM 24202 N N . LYS A 1 56 ? 1.637 3.128 7.364 1.00 0.00 56 LYS A N 17
ATOM 24203 C CA . LYS A 1 56 ? 2.760 3.768 8.037 1.00 0.00 56 LYS A CA 17
ATOM 24204 C C . LYS A 1 56 ? 3.974 3.854 7.109 1.00 0.00 56 LYS A C 17
ATOM 24205 O O . LYS A 1 56 ? 4.570 4.921 6.953 1.00 0.00 56 LYS A O 17
ATOM 24224 N N . CYS A 1 57 ? 4.321 2.735 6.488 1.00 0.00 57 CYS A N 17
ATOM 24225 C CA . CYS A 1 57 ? 5.477 2.670 5.605 1.00 0.00 57 CYS A CA 17
ATOM 24226 C C . CYS A 1 57 ? 5.288 3.567 4.390 1.00 0.00 57 CYS A C 17
ATOM 24227 O O . CYS A 1 57 ? 6.205 4.284 3.996 1.00 0.00 57 CYS A O 17
ATOM 24235 N N . ALA A 1 58 ? 4.099 3.527 3.802 1.00 0.00 58 ALA A N 17
ATOM 24236 C CA . ALA A 1 58 ? 3.784 4.371 2.661 1.00 0.00 58 ALA A CA 17
ATOM 24237 C C . ALA A 1 58 ? 3.834 5.841 3.070 1.00 0.00 58 ALA A C 17
ATOM 24238 O O . ALA A 1 58 ? 4.303 6.697 2.322 1.00 0.00 58 ALA A O 17
ATOM 24245 N N . HIS A 1 59 ? 3.346 6.105 4.281 1.00 0.00 59 HIS A N 17
ATOM 24246 C CA . HIS A 1 59 ? 3.322 7.445 4.862 1.00 0.00 59 HIS A CA 17
ATOM 24247 C C . HIS A 1 59 ? 4.734 8.022 4.937 1.00 0.00 59 HIS A C 17
ATOM 24248 O O . HIS A 1 59 ? 5.020 9.067 4.351 1.00 0.00 59 HIS A O 17
ATOM 24263 N N . GLU A 1 60 ? 5.613 7.326 5.647 1.00 0.00 60 GLU A N 17
ATOM 24264 C CA . GLU A 1 60 ? 6.976 7.797 5.852 1.00 0.00 60 GLU A CA 17
ATOM 24265 C C . GLU A 1 60 ? 7.765 7.804 4.544 1.00 0.00 60 GLU A C 17
ATOM 24266 O O . GLU A 1 60 ? 8.605 8.678 4.327 1.00 0.00 60 GLU A O 17
ATOM 24278 N N . ALA A 1 61 ? 7.488 6.835 3.672 1.00 0.00 61 ALA A N 17
ATOM 24279 C CA . ALA A 1 61 ? 8.149 6.767 2.374 1.00 0.00 61 ALA A CA 17
ATOM 24280 C C . ALA A 1 61 ? 7.803 7.987 1.534 1.00 0.00 61 ALA A C 17
ATOM 24281 O O . ALA A 1 61 ? 8.666 8.566 0.873 1.00 0.00 61 ALA A O 17
ATOM 24288 N N . LEU A 1 62 ? 6.536 8.378 1.577 1.00 0.00 62 LEU A N 17
ATOM 24289 C CA . LEU A 1 62 ? 6.069 9.530 0.826 1.00 0.00 62 LEU A CA 17
ATOM 24290 C C . LEU A 1 62 ? 6.680 10.815 1.358 1.00 0.00 62 LEU A C 17
ATOM 24291 O O . LEU A 1 62 ? 7.139 11.642 0.590 1.00 0.00 62 LEU A O 17
ATOM 24307 N N . GLU A 1 63 ? 6.682 10.982 2.675 1.00 0.00 63 GLU A N 17
ATOM 24308 C CA . GLU A 1 63 ? 7.173 12.218 3.279 1.00 0.00 63 GLU A CA 17
ATOM 24309 C C . GLU A 1 63 ? 8.656 12.428 2.990 1.00 0.00 63 GLU A C 17
ATOM 24310 O O . GLU A 1 63 ? 9.127 13.566 2.942 1.00 0.00 63 GLU A O 17
ATOM 24322 N N . LYS A 1 64 ? 9.383 11.336 2.796 1.00 0.00 64 LYS A N 17
ATOM 24323 C CA . LYS A 1 64 ? 10.801 11.413 2.483 1.00 0.00 64 LYS A CA 17
ATOM 24324 C C . LYS A 1 64 ? 11.002 12.027 1.101 1.00 0.00 64 LYS A C 17
ATOM 24325 O O . LYS A 1 64 ? 11.905 12.837 0.891 1.00 0.00 64 LYS A O 17
ATOM 24344 N N . ASN A 1 65 ? 10.136 11.653 0.168 1.00 0.00 65 ASN A N 17
ATOM 24345 C CA . ASN A 1 65 ? 10.204 12.153 -1.200 1.00 0.00 65 ASN A CA 17
ATOM 24346 C C . ASN A 1 65 ? 8.794 12.405 -1.744 1.00 0.00 65 ASN A C 17
ATOM 24347 O O . ASN A 1 65 ? 8.309 11.692 -2.622 1.00 0.00 65 ASN A O 17
ATOM 24358 N N . PRO A 1 66 ? 8.125 13.458 -1.243 1.00 0.00 66 PRO A N 17
ATOM 24359 C CA . PRO A 1 66 ? 6.702 13.710 -1.520 1.00 0.00 66 PRO A CA 17
ATOM 24360 C C . PRO A 1 66 ? 6.457 14.293 -2.911 1.00 0.00 66 PRO A C 17
ATOM 24361 O O . PRO A 1 66 ? 5.640 15.201 -3.088 1.00 0.00 66 PRO A O 17
ATOM 24372 N N . LYS A 1 67 ? 7.160 13.747 -3.891 1.00 0.00 67 LYS A N 17
ATOM 24373 C CA . LYS A 1 67 ? 7.060 14.198 -5.272 1.00 0.00 67 LYS A CA 17
ATOM 24374 C C . LYS A 1 67 ? 6.807 13.009 -6.192 1.00 0.00 67 LYS A C 17
ATOM 24375 O O . LYS A 1 67 ? 6.908 13.120 -7.414 1.00 0.00 67 LYS A O 17
ATOM 24394 N N . ILE A 1 68 ? 6.489 11.868 -5.598 1.00 0.00 68 ILE A N 17
ATOM 24395 C CA . ILE A 1 68 ? 6.308 10.644 -6.365 1.00 0.00 68 ILE A CA 17
ATOM 24396 C C . ILE A 1 68 ? 4.880 10.468 -6.836 1.00 0.00 68 ILE A C 17
ATOM 24397 O O . ILE A 1 68 ? 3.996 11.272 -6.534 1.00 0.00 68 ILE A O 17
ATOM 24413 N N . ARG A 1 69 ? 4.677 9.391 -7.569 1.00 0.00 69 ARG A N 17
ATOM 24414 C CA . ARG A 1 69 ? 3.376 9.069 -8.134 1.00 0.00 69 ARG A CA 17
ATOM 24415 C C . ARG A 1 69 ? 2.806 7.854 -7.433 1.00 0.00 69 ARG A C 17
ATOM 24416 O O . ARG A 1 69 ? 1.626 7.815 -7.090 1.00 0.00 69 ARG A O 17
ATOM 24437 N N . GLU A 1 70 ? 3.656 6.865 -7.228 1.00 0.00 70 GLU A N 17
ATOM 24438 C CA . GLU A 1 70 ? 3.275 5.662 -6.522 1.00 0.00 70 GLU A CA 17
ATOM 24439 C C . GLU A 1 70 ? 4.519 4.902 -6.089 1.00 0.00 70 GLU A C 17
ATOM 24440 O O . GLU A 1 70 ? 5.571 4.997 -6.725 1.00 0.00 70 GLU A O 17
ATOM 24452 N N . VAL A 1 71 ? 4.402 4.169 -5.002 1.00 0.00 71 VAL A N 17
ATOM 24453 C CA . VAL A 1 71 ? 5.505 3.376 -4.502 1.00 0.00 71 VAL A CA 17
ATOM 24454 C C . VAL A 1 71 ? 5.134 1.900 -4.552 1.00 0.00 71 VAL A C 17
ATOM 24455 O O . VAL A 1 71 ? 3.960 1.542 -4.440 1.00 0.00 71 VAL A O 17
ATOM 24468 N N . TYR A 1 72 ? 6.124 1.048 -4.729 1.00 0.00 72 TYR A N 17
ATOM 24469 C CA . TYR A 1 72 ? 5.882 -0.377 -4.811 1.00 0.00 72 TYR A CA 17
ATOM 24470 C C . TYR A 1 72 ? 6.427 -1.027 -3.555 1.00 0.00 72 TYR A C 17
ATOM 24471 O O . TYR A 1 72 ? 7.641 -1.060 -3.343 1.00 0.00 72 TYR A O 17
ATOM 24489 N N . LEU A 1 73 ? 5.542 -1.530 -2.717 1.00 0.00 73 LEU A N 17
ATOM 24490 C CA . LEU A 1 73 ? 5.963 -2.077 -1.444 1.00 0.00 73 LEU A CA 17
ATOM 24491 C C . LEU A 1 73 ? 5.809 -3.594 -1.428 1.00 0.00 73 LEU A C 17
ATOM 24492 O O . LEU A 1 73 ? 4.800 -4.143 -1.875 1.00 0.00 73 LEU A O 17
ATOM 24508 N N . LYS A 1 74 ? 6.850 -4.263 -0.960 1.00 0.00 74 LYS A N 17
ATOM 24509 C CA . LYS A 1 74 ? 6.852 -5.709 -0.844 1.00 0.00 74 LYS A CA 17
ATOM 24510 C C . LYS A 1 74 ? 6.641 -6.070 0.619 1.00 0.00 74 LYS A C 17
ATOM 24511 O O . LYS A 1 74 ? 7.383 -5.611 1.490 1.00 0.00 74 LYS A O 17
ATOM 24530 N N . PRO A 1 75 ? 5.618 -6.878 0.915 1.00 0.00 75 PRO A N 17
ATOM 24531 C CA . PRO A 1 75 ? 5.181 -7.106 2.284 1.00 0.00 75 PRO A CA 17
ATOM 24532 C C . PRO A 1 75 ? 6.028 -8.111 3.049 1.00 0.00 75 PRO A C 17
ATOM 24533 O O . PRO A 1 75 ? 6.940 -8.737 2.509 1.00 0.00 75 PRO A O 17
ATOM 24544 N N . ARG A 1 76 ? 5.677 -8.252 4.321 1.00 0.00 76 ARG A N 17
ATOM 24545 C CA . ARG A 1 76 ? 6.433 -9.049 5.277 1.00 0.00 76 ARG A CA 17
ATOM 24546 C C . ARG A 1 76 ? 6.318 -10.537 4.979 1.00 0.00 76 ARG A C 17
ATOM 24547 O O . ARG A 1 76 ? 7.074 -11.348 5.518 1.00 0.00 76 ARG A O 17
ATOM 24568 N N . ALA A 1 77 ? 5.362 -10.892 4.126 1.00 0.00 77 ALA A N 17
ATOM 24569 C CA . ALA A 1 77 ? 5.180 -12.273 3.712 1.00 0.00 77 ALA A CA 17
ATOM 24570 C C . ALA A 1 77 ? 6.242 -12.665 2.692 1.00 0.00 77 ALA A C 17
ATOM 24571 O O . ALA A 1 77 ? 5.973 -12.769 1.491 1.00 0.00 77 ALA A O 17
ATOM 24578 N N . VAL A 1 78 ? 7.452 -12.874 3.188 1.00 0.00 78 VAL A N 17
ATOM 24579 C CA . VAL A 1 78 ? 8.586 -13.235 2.357 1.00 0.00 78 VAL A CA 17
ATOM 24580 C C . VAL A 1 78 ? 8.343 -14.570 1.644 1.00 0.00 78 VAL A C 17
ATOM 24581 O O . VAL A 1 78 ? 8.905 -14.829 0.581 1.00 0.00 78 VAL A O 17
ATOM 24594 N N . LYS A 1 79 ? 7.471 -15.392 2.221 1.00 0.00 79 LYS A N 17
ATOM 24595 C CA . LYS A 1 79 ? 7.139 -16.697 1.655 1.00 0.00 79 LYS A CA 17
ATOM 24596 C C . LYS A 1 79 ? 6.463 -16.562 0.289 1.00 0.00 79 LYS A C 17
ATOM 24597 O O . LYS A 1 79 ? 6.557 -17.461 -0.547 1.00 0.00 79 LYS A O 17
ATOM 24616 N N . ASN A 1 80 ? 5.780 -15.441 0.062 1.00 0.00 80 ASN A N 17
ATOM 24617 C CA . ASN A 1 80 ? 5.081 -15.228 -1.202 1.00 0.00 80 ASN A CA 17
ATOM 24618 C C . ASN A 1 80 ? 6.050 -14.816 -2.296 1.00 0.00 80 ASN A C 17
ATOM 24619 O O . ASN A 1 80 ? 5.864 -15.175 -3.456 1.00 0.00 80 ASN A O 17
ATOM 24630 N N . SER A 1 81 ? 7.074 -14.055 -1.888 1.00 0.00 81 SER A N 17
ATOM 24631 C CA . SER A 1 81 ? 8.111 -13.503 -2.774 1.00 0.00 81 SER A CA 17
ATOM 24632 C C . SER A 1 81 ? 7.525 -12.605 -3.870 1.00 0.00 81 SER A C 17
ATOM 24633 O O . SER A 1 81 ? 7.645 -11.379 -3.801 1.00 0.00 81 SER A O 17
ATOM 24641 N N . SER A 1 82 ? 6.870 -13.210 -4.848 1.00 0.00 82 SER A N 17
ATOM 24642 C CA . SER A 1 82 ? 6.336 -12.489 -5.988 1.00 0.00 82 SER A CA 17
ATOM 24643 C C . SER A 1 82 ? 4.962 -11.887 -5.680 1.00 0.00 82 SER A C 17
ATOM 24644 O O . SER A 1 82 ? 3.976 -12.177 -6.357 1.00 0.00 82 SER A O 17
ATOM 24652 N N . VAL A 1 83 ? 4.906 -11.056 -4.647 1.00 0.00 83 VAL A N 17
ATOM 24653 C CA . VAL A 1 83 ? 3.702 -10.303 -4.333 1.00 0.00 83 VAL A CA 17
ATOM 24654 C C . VAL A 1 83 ? 4.078 -8.855 -4.040 1.00 0.00 83 VAL A C 17
ATOM 24655 O O . VAL A 1 83 ? 5.013 -8.588 -3.281 1.00 0.00 83 VAL A O 17
ATOM 24668 N N . GLN A 1 84 ? 3.381 -7.924 -4.671 1.00 0.00 84 GLN A N 17
ATOM 24669 C CA . GLN A 1 84 ? 3.717 -6.515 -4.545 1.00 0.00 84 GLN A CA 17
ATOM 24670 C C . GLN A 1 84 ? 2.474 -5.662 -4.367 1.00 0.00 84 GLN A C 17
ATOM 24671 O O . GLN A 1 84 ? 1.449 -5.887 -5.012 1.00 0.00 84 GLN A O 17
ATOM 24685 N N . PHE A 1 85 ? 2.574 -4.687 -3.483 1.00 0.00 85 PHE A N 17
ATOM 24686 C CA . PHE A 1 85 ? 1.526 -3.701 -3.311 1.00 0.00 85 PHE A CA 17
ATOM 24687 C C . PHE A 1 85 ? 1.921 -2.408 -4.004 1.00 0.00 85 PHE A C 17
ATOM 24688 O O . PHE A 1 85 ? 3.017 -1.886 -3.789 1.00 0.00 85 PHE A O 17
ATOM 24705 N N . HIS A 1 86 ? 1.043 -1.901 -4.840 1.00 0.00 86 HIS A N 17
ATOM 24706 C CA . HIS A 1 86 ? 1.252 -0.604 -5.457 1.00 0.00 86 HIS A CA 17
ATOM 24707 C C . HIS A 1 86 ? 0.509 0.447 -4.670 1.00 0.00 86 HIS A C 17
ATOM 24708 O O . HIS A 1 86 ? -0.717 0.491 -4.709 1.00 0.00 86 HIS A O 17
ATOM 24723 N N . VAL A 1 87 ? 1.229 1.278 -3.947 1.00 0.00 87 VAL A N 17
ATOM 24724 C CA . VAL A 1 87 ? 0.595 2.387 -3.280 1.00 0.00 87 VAL A CA 17
ATOM 24725 C C . VAL A 1 87 ? 0.641 3.587 -4.199 1.00 0.00 87 VAL A C 17
ATOM 24726 O O . VAL A 1 87 ? 1.700 4.168 -4.431 1.00 0.00 87 VAL A O 17
ATOM 24739 N N . ILE A 1 88 ? -0.516 3.952 -4.704 1.00 0.00 88 ILE A N 17
ATOM 24740 C CA . ILE A 1 88 ? -0.620 4.995 -5.698 1.00 0.00 88 ILE A CA 17
ATOM 24741 C C . ILE A 1 88 ? -1.100 6.268 -5.052 1.00 0.00 88 ILE A C 17
ATOM 24742 O O . ILE A 1 88 ? -2.034 6.253 -4.259 1.00 0.00 88 ILE A O 17
ATOM 24758 N N . PHE A 1 89 ? -0.467 7.364 -5.390 1.00 0.00 89 PHE A N 17
ATOM 24759 C CA . PHE A 1 89 ? -0.762 8.619 -4.753 1.00 0.00 89 PHE A CA 17
ATOM 24760 C C . PHE A 1 89 ? -1.623 9.495 -5.645 1.00 0.00 89 PHE A C 17
ATOM 24761 O O . PHE A 1 89 ? -1.176 9.970 -6.693 1.00 0.00 89 PHE A O 17
ATOM 24778 N N . ASP A 1 90 ? -2.866 9.673 -5.241 1.00 0.00 90 ASP A N 17
ATOM 24779 C CA . ASP A 1 90 ? -3.817 10.455 -6.014 1.00 0.00 90 ASP A CA 17
ATOM 24780 C C . ASP A 1 90 ? -3.943 11.863 -5.451 1.00 0.00 90 ASP A C 17
ATOM 24781 O O . ASP A 1 90 ? -4.263 12.038 -4.272 1.00 0.00 90 ASP A O 17
ATOM 24790 N N . GLU A 1 91 ? -3.689 12.869 -6.280 1.00 0.00 91 GLU A N 17
ATOM 24791 C CA . GLU A 1 91 ? -3.933 14.244 -5.876 1.00 0.00 91 GLU A CA 17
ATOM 24792 C C . GLU A 1 91 ? -5.391 14.594 -6.126 1.00 0.00 91 GLU A C 17
ATOM 24793 O O . GLU A 1 91 ? -5.838 14.638 -7.274 1.00 0.00 91 GLU A O 17
ATOM 24805 N N . GLU A 1 92 ? -6.129 14.831 -5.053 1.00 0.00 92 GLU A N 17
ATOM 24806 C CA . GLU A 1 92 ? -7.531 15.214 -5.153 1.00 0.00 92 GLU A CA 17
ATOM 24807 C C . GLU A 1 92 ? -7.862 16.185 -4.035 1.00 0.00 92 GLU A C 17
ATOM 24808 O O . GLU A 1 92 ? -8.053 15.726 -2.891 1.00 0.00 92 GLU A O 17
ATOM 24821 N N . GLY A 1 1 ? 3.746 -33.167 -18.649 1.00 0.00 1 GLY A N 18
ATOM 24822 C CA . GLY A 1 1 ? 3.642 -32.623 -20.024 1.00 0.00 1 GLY A CA 18
ATOM 24823 C C . GLY A 1 1 ? 3.675 -31.110 -20.044 1.00 0.00 1 GLY A C 18
ATOM 24824 O O . GLY A 1 1 ? 4.660 -30.510 -20.476 1.00 0.00 1 GLY A O 18
ATOM 24830 N N . SER A 1 2 ? 2.607 -30.490 -19.564 1.00 0.00 2 SER A N 18
ATOM 24831 C CA . SER A 1 2 ? 2.506 -29.041 -19.553 1.00 0.00 2 SER A CA 18
ATOM 24832 C C . SER A 1 2 ? 2.803 -28.498 -18.159 1.00 0.00 2 SER A C 18
ATOM 24833 O O . SER A 1 2 ? 1.979 -28.604 -17.250 1.00 0.00 2 SER A O 18
ATOM 24841 N N . ALA A 1 3 ? 3.987 -27.927 -17.993 1.00 0.00 3 ALA A N 18
ATOM 24842 C CA . ALA A 1 3 ? 4.370 -27.317 -16.729 1.00 0.00 3 ALA A CA 18
ATOM 24843 C C . ALA A 1 3 ? 3.888 -25.872 -16.674 1.00 0.00 3 ALA A C 18
ATOM 24844 O O . ALA A 1 3 ? 4.674 -24.934 -16.802 1.00 0.00 3 ALA A O 18
ATOM 24851 N N . MET A 1 4 ? 2.586 -25.704 -16.493 1.00 0.00 4 MET A N 18
ATOM 24852 C CA . MET A 1 4 ? 1.981 -24.377 -16.468 1.00 0.00 4 MET A CA 18
ATOM 24853 C C . MET A 1 4 ? 2.130 -23.736 -15.093 1.00 0.00 4 MET A C 18
ATOM 24854 O O . MET A 1 4 ? 1.854 -22.550 -14.920 1.00 0.00 4 MET A O 18
ATOM 24868 N N . GLY A 1 5 ? 2.577 -24.523 -14.122 1.00 0.00 5 GLY A N 18
ATOM 24869 C CA . GLY A 1 5 ? 2.679 -24.045 -12.760 1.00 0.00 5 GLY A CA 18
ATOM 24870 C C . GLY A 1 5 ? 3.886 -23.161 -12.529 1.00 0.00 5 GLY A C 18
ATOM 24871 O O . GLY A 1 5 ? 4.840 -23.560 -11.861 1.00 0.00 5 GLY A O 18
ATOM 24875 N N . HIS A 1 6 ? 3.850 -21.955 -13.075 1.00 0.00 6 HIS A N 18
ATOM 24876 C CA . HIS A 1 6 ? 4.937 -21.001 -12.886 1.00 0.00 6 HIS A CA 18
ATOM 24877 C C . HIS A 1 6 ? 4.630 -20.067 -11.723 1.00 0.00 6 HIS A C 18
ATOM 24878 O O . HIS A 1 6 ? 5.432 -19.195 -11.387 1.00 0.00 6 HIS A O 18
ATOM 24893 N N . MET A 1 7 ? 3.453 -20.274 -11.123 1.00 0.00 7 MET A N 18
ATOM 24894 C CA . MET A 1 7 ? 2.972 -19.476 -9.990 1.00 0.00 7 MET A CA 18
ATOM 24895 C C . MET A 1 7 ? 2.604 -18.064 -10.438 1.00 0.00 7 MET A C 18
ATOM 24896 O O . MET A 1 7 ? 3.471 -17.275 -10.809 1.00 0.00 7 MET A O 18
ATOM 24910 N N . PRO A 1 8 ? 1.303 -17.738 -10.441 1.00 0.00 8 PRO A N 18
ATOM 24911 C CA . PRO A 1 8 ? 0.823 -16.410 -10.832 1.00 0.00 8 PRO A CA 18
ATOM 24912 C C . PRO A 1 8 ? 1.360 -15.315 -9.917 1.00 0.00 8 PRO A C 18
ATOM 24913 O O . PRO A 1 8 ? 1.470 -15.503 -8.704 1.00 0.00 8 PRO A O 18
ATOM 24924 N N . ALA A 1 9 ? 1.692 -14.177 -10.504 1.00 0.00 9 ALA A N 18
ATOM 24925 C CA . ALA A 1 9 ? 2.192 -13.051 -9.742 1.00 0.00 9 ALA A CA 18
ATOM 24926 C C . ALA A 1 9 ? 1.030 -12.232 -9.204 1.00 0.00 9 ALA A C 18
ATOM 24927 O O . ALA A 1 9 ? 0.197 -11.738 -9.969 1.00 0.00 9 ALA A O 18
ATOM 24934 N N . VAL A 1 10 ? 0.968 -12.104 -7.892 1.00 0.00 10 VAL A N 18
ATOM 24935 C CA . VAL A 1 10 ? -0.129 -11.404 -7.252 1.00 0.00 10 VAL A CA 18
ATOM 24936 C C . VAL A 1 10 ? 0.260 -9.963 -6.972 1.00 0.00 10 VAL A C 18
ATOM 24937 O O . VAL A 1 10 ? 1.210 -9.696 -6.236 1.00 0.00 10 VAL A O 18
ATOM 24950 N N . ASP A 1 11 ? -0.470 -9.039 -7.568 1.00 0.00 11 ASP A N 18
ATOM 24951 C CA . ASP A 1 11 ? -0.211 -7.624 -7.375 1.00 0.00 11 ASP A CA 18
ATOM 24952 C C . ASP A 1 11 ? -1.487 -6.916 -6.951 1.00 0.00 11 ASP A C 18
ATOM 24953 O O . ASP A 1 11 ? -2.557 -7.145 -7.520 1.00 0.00 11 ASP A O 18
ATOM 24962 N N . VAL A 1 12 ? -1.375 -6.085 -5.933 1.00 0.00 12 VAL A N 18
ATOM 24963 C CA . VAL A 1 12 ? -2.507 -5.309 -5.459 1.00 0.00 12 VAL A CA 18
ATOM 24964 C C . VAL A 1 12 ? -2.205 -3.831 -5.635 1.00 0.00 12 VAL A C 18
ATOM 24965 O O . VAL A 1 12 ? -1.079 -3.396 -5.404 1.00 0.00 12 VAL A O 18
ATOM 24978 N N . GLU A 1 13 ? -3.179 -3.060 -6.076 1.00 0.00 13 GLU A N 18
ATOM 24979 C CA . GLU A 1 13 ? -2.970 -1.635 -6.216 1.00 0.00 13 GLU A CA 18
ATOM 24980 C C . GLU A 1 13 ? -3.724 -0.886 -5.141 1.00 0.00 13 GLU A C 18
ATOM 24981 O O . GLU A 1 13 ? -4.954 -0.849 -5.136 1.00 0.00 13 GLU A O 18
ATOM 24993 N N . ILE A 1 14 ? -2.980 -0.290 -4.231 1.00 0.00 14 ILE A N 18
ATOM 24994 C CA . ILE A 1 14 ? -3.569 0.499 -3.175 1.00 0.00 14 ILE A CA 18
ATOM 24995 C C . ILE A 1 14 ? -3.407 1.971 -3.503 1.00 0.00 14 ILE A C 18
ATOM 24996 O O . ILE A 1 14 ? -2.296 2.440 -3.744 1.00 0.00 14 ILE A O 18
ATOM 25012 N N . HIS A 1 15 ? -4.512 2.692 -3.547 1.00 0.00 15 HIS A N 18
ATOM 25013 C CA . HIS A 1 15 ? -4.471 4.112 -3.848 1.00 0.00 15 HIS A CA 18
ATOM 25014 C C . HIS A 1 15 ? -4.567 4.923 -2.569 1.00 0.00 15 HIS A C 18
ATOM 25015 O O . HIS A 1 15 ? -5.461 4.706 -1.756 1.00 0.00 15 HIS A O 18
ATOM 25030 N N . PHE A 1 16 ? -3.625 5.826 -2.382 1.00 0.00 16 PHE A N 18
ATOM 25031 C CA . PHE A 1 16 ? -3.646 6.725 -1.241 1.00 0.00 16 PHE A CA 18
ATOM 25032 C C . PHE A 1 16 ? -3.681 8.168 -1.712 1.00 0.00 16 PHE A C 18
ATOM 25033 O O . PHE A 1 16 ? -2.856 8.571 -2.531 1.00 0.00 16 PHE A O 18
ATOM 25050 N N . PRO A 1 17 ? -4.647 8.963 -1.229 1.00 0.00 17 PRO A N 18
ATOM 25051 C CA . PRO A 1 17 ? -4.658 10.408 -1.466 1.00 0.00 17 PRO A CA 18
ATOM 25052 C C . PRO A 1 17 ? -3.401 11.063 -0.901 1.00 0.00 17 PRO A C 18
ATOM 25053 O O . PRO A 1 17 ? -3.166 11.036 0.309 1.00 0.00 17 PRO A O 18
ATOM 25064 N N . LEU A 1 18 ? -2.608 11.646 -1.795 1.00 0.00 18 LEU A N 18
ATOM 25065 C CA . LEU A 1 18 ? -1.298 12.202 -1.460 1.00 0.00 18 LEU A CA 18
ATOM 25066 C C . LEU A 1 18 ? -1.384 13.221 -0.326 1.00 0.00 18 LEU A C 18
ATOM 25067 O O . LEU A 1 18 ? -0.501 13.284 0.529 1.00 0.00 18 LEU A O 18
ATOM 25083 N N . LYS A 1 19 ? -2.451 14.002 -0.310 1.00 0.00 19 LYS A N 18
ATOM 25084 C CA . LYS A 1 19 ? -2.606 15.054 0.690 1.00 0.00 19 LYS A CA 18
ATOM 25085 C C . LYS A 1 19 ? -3.013 14.486 2.046 1.00 0.00 19 LYS A C 18
ATOM 25086 O O . LYS A 1 19 ? -2.686 15.056 3.087 1.00 0.00 19 LYS A O 18
ATOM 25105 N N . ARG A 1 20 ? -3.719 13.365 2.037 1.00 0.00 20 ARG A N 18
ATOM 25106 C CA . ARG A 1 20 ? -4.206 12.779 3.279 1.00 0.00 20 ARG A CA 18
ATOM 25107 C C . ARG A 1 20 ? -3.223 11.766 3.852 1.00 0.00 20 ARG A C 18
ATOM 25108 O O . ARG A 1 20 ? -3.125 11.618 5.068 1.00 0.00 20 ARG A O 18
ATOM 25129 N N . ILE A 1 21 ? -2.481 11.081 2.990 1.00 0.00 21 ILE A N 18
ATOM 25130 C CA . ILE A 1 21 ? -1.486 10.120 3.457 1.00 0.00 21 ILE A CA 18
ATOM 25131 C C . ILE A 1 21 ? -0.325 10.855 4.131 1.00 0.00 21 ILE A C 18
ATOM 25132 O O . ILE A 1 21 ? 0.431 10.276 4.909 1.00 0.00 21 ILE A O 18
ATOM 25148 N N . ALA A 1 22 ? -0.207 12.148 3.839 1.00 0.00 22 ALA A N 18
ATOM 25149 C CA . ALA A 1 22 ? 0.806 12.991 4.459 1.00 0.00 22 ALA A CA 18
ATOM 25150 C C . ALA A 1 22 ? 0.278 13.606 5.751 1.00 0.00 22 ALA A C 18
ATOM 25151 O O . ALA A 1 22 ? 1.018 14.241 6.505 1.00 0.00 22 ALA A O 18
ATOM 25158 N N . ALA A 1 23 ? -1.006 13.408 6.008 1.00 0.00 23 ALA A N 18
ATOM 25159 C CA . ALA A 1 23 ? -1.651 13.986 7.175 1.00 0.00 23 ALA A CA 18
ATOM 25160 C C . ALA A 1 23 ? -1.583 13.031 8.358 1.00 0.00 23 ALA A C 18
ATOM 25161 O O . ALA A 1 23 ? -1.567 11.813 8.189 1.00 0.00 23 ALA A O 18
ATOM 25168 N N . GLU A 1 24 ? -1.539 13.597 9.556 1.00 0.00 24 GLU A N 18
ATOM 25169 C CA . GLU A 1 24 ? -1.492 12.807 10.778 1.00 0.00 24 GLU A CA 18
ATOM 25170 C C . GLU A 1 24 ? -2.889 12.327 11.146 1.00 0.00 24 GLU A C 18
ATOM 25171 O O . GLU A 1 24 ? -3.052 11.357 11.884 1.00 0.00 24 GLU A O 18
ATOM 25183 N N . GLY A 1 25 ? -3.893 13.014 10.621 1.00 0.00 25 GLY A N 18
ATOM 25184 C CA . GLY A 1 25 ? -5.266 12.599 10.809 1.00 0.00 25 GLY A CA 18
ATOM 25185 C C . GLY A 1 25 ? -5.749 11.771 9.638 1.00 0.00 25 GLY A C 18
ATOM 25186 O O . GLY A 1 25 ? -6.913 11.840 9.247 1.00 0.00 25 GLY A O 18
ATOM 25190 N N . TYR A 1 26 ? -4.837 10.984 9.082 1.00 0.00 26 TYR A N 18
ATOM 25191 C CA . TYR A 1 26 ? -5.118 10.170 7.908 1.00 0.00 26 TYR A CA 18
ATOM 25192 C C . TYR A 1 26 ? -6.208 9.138 8.193 1.00 0.00 26 TYR A C 18
ATOM 25193 O O . TYR A 1 26 ? -6.959 8.754 7.300 1.00 0.00 26 TYR A O 18
ATOM 25211 N N . ALA A 1 27 ? -6.309 8.715 9.448 1.00 0.00 27 ALA A N 18
ATOM 25212 C CA . ALA A 1 27 ? -7.300 7.722 9.840 1.00 0.00 27 ALA A CA 18
ATOM 25213 C C . ALA A 1 27 ? -8.706 8.319 9.848 1.00 0.00 27 ALA A C 18
ATOM 25214 O O . ALA A 1 27 ? -9.693 7.610 10.047 1.00 0.00 27 ALA A O 18
ATOM 25221 N N . GLU A 1 28 ? -8.785 9.624 9.625 1.00 0.00 28 GLU A N 18
ATOM 25222 C CA . GLU A 1 28 ? -10.061 10.317 9.553 1.00 0.00 28 GLU A CA 18
ATOM 25223 C C . GLU A 1 28 ? -10.480 10.533 8.104 1.00 0.00 28 GLU A C 18
ATOM 25224 O O . GLU A 1 28 ? -11.563 11.055 7.832 1.00 0.00 28 GLU A O 18
ATOM 25236 N N . ASP A 1 29 ? -9.625 10.130 7.171 1.00 0.00 29 ASP A N 18
ATOM 25237 C CA . ASP A 1 29 ? -9.920 10.295 5.754 1.00 0.00 29 ASP A CA 18
ATOM 25238 C C . ASP A 1 29 ? -10.642 9.073 5.207 1.00 0.00 29 ASP A C 18
ATOM 25239 O O . ASP A 1 29 ? -10.087 7.971 5.168 1.00 0.00 29 ASP A O 18
ATOM 25248 N N . GLU A 1 30 ? -11.872 9.289 4.753 1.00 0.00 30 GLU A N 18
ATOM 25249 C CA . GLU A 1 30 ? -12.739 8.207 4.324 1.00 0.00 30 GLU A CA 18
ATOM 25250 C C . GLU A 1 30 ? -12.143 7.510 3.117 1.00 0.00 30 GLU A C 18
ATOM 25251 O O . GLU A 1 30 ? -12.316 6.309 2.938 1.00 0.00 30 GLU A O 18
ATOM 25263 N N . LEU A 1 31 ? -11.427 8.275 2.302 1.00 0.00 31 LEU A N 18
ATOM 25264 C CA . LEU A 1 31 ? -10.785 7.740 1.121 1.00 0.00 31 LEU A CA 18
ATOM 25265 C C . LEU A 1 31 ? -9.769 6.688 1.506 1.00 0.00 31 LEU A C 18
ATOM 25266 O O . LEU A 1 31 ? -9.707 5.621 0.908 1.00 0.00 31 LEU A O 18
ATOM 25282 N N . LEU A 1 32 ? -9.003 6.978 2.537 1.00 0.00 32 LEU A N 18
ATOM 25283 C CA . LEU A 1 32 ? -7.964 6.096 2.976 1.00 0.00 32 LEU A CA 18
ATOM 25284 C C . LEU A 1 32 ? -8.578 4.878 3.640 1.00 0.00 32 LEU A C 18
ATOM 25285 O O . LEU A 1 32 ? -8.113 3.749 3.474 1.00 0.00 32 LEU A O 18
ATOM 25301 N N . LEU A 1 33 ? -9.653 5.122 4.368 1.00 0.00 33 LEU A N 18
ATOM 25302 C CA . LEU A 1 33 ? -10.355 4.081 5.089 1.00 0.00 33 LEU A CA 18
ATOM 25303 C C . LEU A 1 33 ? -11.105 3.136 4.158 1.00 0.00 33 LEU A C 18
ATOM 25304 O O . LEU A 1 33 ? -11.043 1.922 4.328 1.00 0.00 33 LEU A O 18
ATOM 25320 N N . ASN A 1 34 ? -11.821 3.679 3.184 1.00 0.00 34 ASN A N 18
ATOM 25321 C CA . ASN A 1 34 ? -12.609 2.845 2.286 1.00 0.00 34 ASN A CA 18
ATOM 25322 C C . ASN A 1 34 ? -11.703 2.101 1.307 1.00 0.00 34 ASN A C 18
ATOM 25323 O O . ASN A 1 34 ? -11.963 0.948 0.960 1.00 0.00 34 ASN A O 18
ATOM 25334 N N . GLN A 1 35 ? -10.608 2.740 0.920 1.00 0.00 35 GLN A N 18
ATOM 25335 C CA . GLN A 1 35 ? -9.692 2.177 -0.062 1.00 0.00 35 GLN A CA 18
ATOM 25336 C C . GLN A 1 35 ? -8.853 1.068 0.559 1.00 0.00 35 GLN A C 18
ATOM 25337 O O . GLN A 1 35 ? -8.746 -0.045 0.013 1.00 0.00 35 GLN A O 18
ATOM 25351 N N . MET A 1 36 ? -8.314 1.348 1.738 1.00 0.00 36 MET A N 18
ATOM 25352 C CA . MET A 1 36 ? -7.467 0.389 2.420 1.00 0.00 36 MET A CA 18
ATOM 25353 C C . MET A 1 36 ? -8.285 -0.422 3.413 1.00 0.00 36 MET A C 18
ATOM 25354 O O . MET A 1 36 ? -7.752 -1.217 4.176 1.00 0.00 36 MET A O 18
ATOM 25368 N N . GLY A 1 37 ? -9.580 -0.177 3.426 1.00 0.00 37 GLY A N 18
ATOM 25369 C CA . GLY A 1 37 ? -10.491 -1.081 4.083 1.00 0.00 37 GLY A CA 18
ATOM 25370 C C . GLY A 1 37 ? -11.025 -2.080 3.087 1.00 0.00 37 GLY A C 18
ATOM 25371 O O . GLY A 1 37 ? -11.449 -3.179 3.446 1.00 0.00 37 GLY A O 18
ATOM 25375 N N . LYS A 1 38 ? -10.995 -1.673 1.821 1.00 0.00 38 LYS A N 18
ATOM 25376 C CA . LYS A 1 38 ? -11.385 -2.532 0.718 1.00 0.00 38 LYS A CA 18
ATOM 25377 C C . LYS A 1 38 ? -10.351 -3.623 0.489 1.00 0.00 38 LYS A C 18
ATOM 25378 O O . LYS A 1 38 ? -10.611 -4.800 0.750 1.00 0.00 38 LYS A O 18
ATOM 25397 N N . VAL A 1 39 ? -9.167 -3.232 0.018 1.00 0.00 39 VAL A N 18
ATOM 25398 C CA . VAL A 1 39 ? -8.137 -4.213 -0.326 1.00 0.00 39 VAL A CA 18
ATOM 25399 C C . VAL A 1 39 ? -7.289 -4.545 0.898 1.00 0.00 39 VAL A C 18
ATOM 25400 O O . VAL A 1 39 ? -6.088 -4.275 0.950 1.00 0.00 39 VAL A O 18
ATOM 25413 N N . ASN A 1 40 ? -7.921 -5.161 1.881 1.00 0.00 40 ASN A N 18
ATOM 25414 C CA . ASN A 1 40 ? -7.291 -5.327 3.176 1.00 0.00 40 ASN A CA 18
ATOM 25415 C C . ASN A 1 40 ? -7.747 -6.592 3.897 1.00 0.00 40 ASN A C 18
ATOM 25416 O O . ASN A 1 40 ? -6.997 -7.154 4.695 1.00 0.00 40 ASN A O 18
ATOM 25427 N N . ASP A 1 41 ? -8.961 -7.046 3.616 1.00 0.00 41 ASP A N 18
ATOM 25428 C CA . ASP A 1 41 ? -9.520 -8.187 4.332 1.00 0.00 41 ASP A CA 18
ATOM 25429 C C . ASP A 1 41 ? -8.784 -9.447 3.958 1.00 0.00 41 ASP A C 18
ATOM 25430 O O . ASP A 1 41 ? -8.420 -10.259 4.808 1.00 0.00 41 ASP A O 18
ATOM 25439 N N . THR A 1 42 ? -8.563 -9.592 2.672 1.00 0.00 42 THR A N 18
ATOM 25440 C CA . THR A 1 42 ? -7.924 -10.766 2.141 1.00 0.00 42 THR A CA 18
ATOM 25441 C C . THR A 1 42 ? -6.698 -10.373 1.312 1.00 0.00 42 THR A C 18
ATOM 25442 O O . THR A 1 42 ? -6.705 -10.466 0.083 1.00 0.00 42 THR A O 18
ATOM 25453 N N . PRO A 1 43 ? -5.627 -9.910 1.980 1.00 0.00 43 PRO A N 18
ATOM 25454 C CA . PRO A 1 43 ? -4.409 -9.484 1.314 1.00 0.00 43 PRO A CA 18
ATOM 25455 C C . PRO A 1 43 ? -3.395 -10.614 1.181 1.00 0.00 43 PRO A C 18
ATOM 25456 O O . PRO A 1 43 ? -2.314 -10.419 0.623 1.00 0.00 43 PRO A O 18
ATOM 25467 N N . GLU A 1 44 ? -3.752 -11.786 1.724 1.00 0.00 44 GLU A N 18
ATOM 25468 C CA . GLU A 1 44 ? -2.854 -12.946 1.816 1.00 0.00 44 GLU A CA 18
ATOM 25469 C C . GLU A 1 44 ? -1.764 -12.696 2.860 1.00 0.00 44 GLU A C 18
ATOM 25470 O O . GLU A 1 44 ? -1.438 -13.578 3.654 1.00 0.00 44 GLU A O 18
ATOM 25482 N N . GLU A 1 45 ? -1.225 -11.483 2.840 1.00 0.00 45 GLU A N 18
ATOM 25483 C CA . GLU A 1 45 ? -0.246 -11.015 3.814 1.00 0.00 45 GLU A CA 18
ATOM 25484 C C . GLU A 1 45 ? -0.707 -11.254 5.249 1.00 0.00 45 GLU A C 18
ATOM 25485 O O . GLU A 1 45 ? -0.311 -12.228 5.890 1.00 0.00 45 GLU A O 18
ATOM 25497 N N . GLU A 1 46 ? -1.538 -10.350 5.747 1.00 0.00 46 GLU A N 18
ATOM 25498 C CA . GLU A 1 46 ? -2.053 -10.437 7.105 1.00 0.00 46 GLU A CA 18
ATOM 25499 C C . GLU A 1 46 ? -3.486 -9.941 7.146 1.00 0.00 46 GLU A C 18
ATOM 25500 O O . GLU A 1 46 ? -4.433 -10.717 7.245 1.00 0.00 46 GLU A O 18
ATOM 25512 N N . GLY A 1 47 ? -3.617 -8.630 7.042 1.00 0.00 47 GLY A N 18
ATOM 25513 C CA . GLY A 1 47 ? -4.906 -7.988 7.093 1.00 0.00 47 GLY A CA 18
ATOM 25514 C C . GLY A 1 47 ? -4.798 -6.633 7.758 1.00 0.00 47 GLY A C 18
ATOM 25515 O O . GLY A 1 47 ? -4.240 -5.704 7.178 1.00 0.00 47 GLY A O 18
ATOM 25519 N N . MET A 1 48 ? -5.268 -6.526 8.989 1.00 0.00 48 MET A N 18
ATOM 25520 C CA . MET A 1 48 ? -5.183 -5.276 9.732 1.00 0.00 48 MET A CA 18
ATOM 25521 C C . MET A 1 48 ? -3.734 -4.767 9.870 1.00 0.00 48 MET A C 18
ATOM 25522 O O . MET A 1 48 ? -3.471 -3.589 9.618 1.00 0.00 48 MET A O 18
ATOM 25536 N N . PRO A 1 49 ? -2.761 -5.632 10.236 1.00 0.00 49 PRO A N 18
ATOM 25537 C CA . PRO A 1 49 ? -1.356 -5.224 10.354 1.00 0.00 49 PRO A CA 18
ATOM 25538 C C . PRO A 1 49 ? -0.769 -4.908 8.984 1.00 0.00 49 PRO A C 18
ATOM 25539 O O . PRO A 1 49 ? 0.091 -4.041 8.840 1.00 0.00 49 PRO A O 18
ATOM 25550 N N . LEU A 1 50 ? -1.264 -5.628 7.986 1.00 0.00 50 LEU A N 18
ATOM 25551 C CA . LEU A 1 50 ? -0.916 -5.398 6.589 1.00 0.00 50 LEU A CA 18
ATOM 25552 C C . LEU A 1 50 ? -1.259 -3.958 6.198 1.00 0.00 50 LEU A C 18
ATOM 25553 O O . LEU A 1 50 ? -0.455 -3.253 5.591 1.00 0.00 50 LEU A O 18
ATOM 25569 N N . ARG A 1 51 ? -2.441 -3.524 6.595 1.00 0.00 51 ARG A N 18
ATOM 25570 C CA . ARG A 1 51 ? -2.872 -2.151 6.394 1.00 0.00 51 ARG A CA 18
ATOM 25571 C C . ARG A 1 51 ? -2.018 -1.187 7.204 1.00 0.00 51 ARG A C 18
ATOM 25572 O O . ARG A 1 51 ? -1.563 -0.170 6.689 1.00 0.00 51 ARG A O 18
ATOM 25593 N N . ALA A 1 52 ? -1.789 -1.526 8.464 1.00 0.00 52 ALA A N 18
ATOM 25594 C CA . ALA A 1 52 ? -1.004 -0.687 9.351 1.00 0.00 52 ALA A CA 18
ATOM 25595 C C . ALA A 1 52 ? 0.404 -0.457 8.811 1.00 0.00 52 ALA A C 18
ATOM 25596 O O . ALA A 1 52 ? 0.858 0.683 8.749 1.00 0.00 52 ALA A O 18
ATOM 25603 N N . TRP A 1 53 ? 1.090 -1.523 8.393 1.00 0.00 53 TRP A N 18
ATOM 25604 C CA . TRP A 1 53 ? 2.464 -1.377 7.925 1.00 0.00 53 TRP A CA 18
ATOM 25605 C C . TRP A 1 53 ? 2.508 -0.694 6.567 1.00 0.00 53 TRP A C 18
ATOM 25606 O O . TRP A 1 53 ? 3.380 0.134 6.317 1.00 0.00 53 TRP A O 18
ATOM 25627 N N . VAL A 1 54 ? 1.565 -1.031 5.694 1.00 0.00 54 VAL A N 18
ATOM 25628 C CA . VAL A 1 54 ? 1.576 -0.499 4.342 1.00 0.00 54 VAL A CA 18
ATOM 25629 C C . VAL A 1 54 ? 1.240 0.994 4.345 1.00 0.00 54 VAL A C 18
ATOM 25630 O O . VAL A 1 54 ? 1.866 1.778 3.631 1.00 0.00 54 VAL A O 18
ATOM 25643 N N . ILE A 1 55 ? 0.265 1.387 5.166 1.00 0.00 55 ILE A N 18
ATOM 25644 C CA . ILE A 1 55 ? -0.049 2.796 5.358 1.00 0.00 55 ILE A CA 18
ATOM 25645 C C . ILE A 1 55 ? 1.114 3.518 6.039 1.00 0.00 55 ILE A C 18
ATOM 25646 O O . ILE A 1 55 ? 1.464 4.633 5.659 1.00 0.00 55 ILE A O 18
ATOM 25662 N N . LYS A 1 56 ? 1.723 2.864 7.025 1.00 0.00 56 LYS A N 18
ATOM 25663 C CA . LYS A 1 56 ? 2.897 3.408 7.705 1.00 0.00 56 LYS A CA 18
ATOM 25664 C C . LYS A 1 56 ? 4.033 3.660 6.718 1.00 0.00 56 LYS A C 18
ATOM 25665 O O . LYS A 1 56 ? 4.604 4.752 6.677 1.00 0.00 56 LYS A O 18
ATOM 25684 N N . CYS A 1 57 ? 4.344 2.650 5.916 1.00 0.00 57 CYS A N 18
ATOM 25685 C CA . CYS A 1 57 ? 5.436 2.738 4.959 1.00 0.00 57 CYS A CA 18
ATOM 25686 C C . CYS A 1 57 ? 5.173 3.838 3.941 1.00 0.00 57 CYS A C 18
ATOM 25687 O O . CYS A 1 57 ? 6.059 4.634 3.631 1.00 0.00 57 CYS A O 18
ATOM 25695 N N . ALA A 1 58 ? 3.946 3.889 3.439 1.00 0.00 58 ALA A N 18
ATOM 25696 C CA . ALA A 1 58 ? 3.556 4.908 2.477 1.00 0.00 58 ALA A CA 18
ATOM 25697 C C . ALA A 1 58 ? 3.613 6.294 3.107 1.00 0.00 58 ALA A C 18
ATOM 25698 O O . ALA A 1 58 ? 4.051 7.251 2.475 1.00 0.00 58 ALA A O 18
ATOM 25705 N N . HIS A 1 59 ? 3.177 6.381 4.357 1.00 0.00 59 HIS A N 18
ATOM 25706 C CA . HIS A 1 59 ? 3.185 7.636 5.102 1.00 0.00 59 HIS A CA 18
ATOM 25707 C C . HIS A 1 59 ? 4.608 8.188 5.187 1.00 0.00 59 HIS A C 18
ATOM 25708 O O . HIS A 1 59 ? 4.860 9.347 4.852 1.00 0.00 59 HIS A O 18
ATOM 25723 N N . GLU A 1 60 ? 5.534 7.338 5.618 1.00 0.00 60 GLU A N 18
ATOM 25724 C CA . GLU A 1 60 ? 6.927 7.736 5.772 1.00 0.00 60 GLU A CA 18
ATOM 25725 C C . GLU A 1 60 ? 7.563 8.063 4.425 1.00 0.00 60 GLU A C 18
ATOM 25726 O O . GLU A 1 60 ? 8.246 9.081 4.286 1.00 0.00 60 GLU A O 18
ATOM 25738 N N . ALA A 1 61 ? 7.332 7.200 3.438 1.00 0.00 61 ALA A N 18
ATOM 25739 C CA . ALA A 1 61 ? 7.914 7.366 2.111 1.00 0.00 61 ALA A CA 18
ATOM 25740 C C . ALA A 1 61 ? 7.418 8.642 1.444 1.00 0.00 61 ALA A C 18
ATOM 25741 O O . ALA A 1 61 ? 8.192 9.376 0.832 1.00 0.00 61 ALA A O 18
ATOM 25748 N N . LEU A 1 62 ? 6.126 8.908 1.581 1.00 0.00 62 LEU A N 18
ATOM 25749 C CA . LEU A 1 62 ? 5.518 10.074 0.960 1.00 0.00 62 LEU A CA 18
ATOM 25750 C C . LEU A 1 62 ? 6.062 11.353 1.588 1.00 0.00 62 LEU A C 18
ATOM 25751 O O . LEU A 1 62 ? 6.453 12.263 0.876 1.00 0.00 62 LEU A O 18
ATOM 25767 N N . GLU A 1 63 ? 6.112 11.424 2.912 1.00 0.00 63 GLU A N 18
ATOM 25768 C CA . GLU A 1 63 ? 6.601 12.635 3.571 1.00 0.00 63 GLU A CA 18
ATOM 25769 C C . GLU A 1 63 ? 8.096 12.843 3.332 1.00 0.00 63 GLU A C 18
ATOM 25770 O O . GLU A 1 63 ? 8.576 13.978 3.320 1.00 0.00 63 GLU A O 18
ATOM 25782 N N . LYS A 1 64 ? 8.826 11.748 3.155 1.00 0.00 64 LYS A N 18
ATOM 25783 C CA . LYS A 1 64 ? 10.260 11.811 2.893 1.00 0.00 64 LYS A CA 18
ATOM 25784 C C . LYS A 1 64 ? 10.526 12.516 1.565 1.00 0.00 64 LYS A C 18
ATOM 25785 O O . LYS A 1 64 ? 11.489 13.277 1.424 1.00 0.00 64 LYS A O 18
ATOM 25804 N N . ASN A 1 65 ? 9.649 12.269 0.608 1.00 0.00 65 ASN A N 18
ATOM 25805 C CA . ASN A 1 65 ? 9.746 12.862 -0.716 1.00 0.00 65 ASN A CA 18
ATOM 25806 C C . ASN A 1 65 ? 8.345 13.104 -1.280 1.00 0.00 65 ASN A C 18
ATOM 25807 O O . ASN A 1 65 ? 7.879 12.382 -2.166 1.00 0.00 65 ASN A O 18
ATOM 25818 N N . PRO A 1 66 ? 7.656 14.142 -0.773 1.00 0.00 66 PRO A N 18
ATOM 25819 C CA . PRO A 1 66 ? 6.233 14.387 -1.067 1.00 0.00 66 PRO A CA 18
ATOM 25820 C C . PRO A 1 66 ? 5.998 14.975 -2.458 1.00 0.00 66 PRO A C 18
ATOM 25821 O O . PRO A 1 66 ? 5.149 15.848 -2.650 1.00 0.00 66 PRO A O 18
ATOM 25832 N N . LYS A 1 67 ? 6.748 14.472 -3.422 1.00 0.00 67 LYS A N 18
ATOM 25833 C CA . LYS A 1 67 ? 6.655 14.917 -4.801 1.00 0.00 67 LYS A CA 18
ATOM 25834 C C . LYS A 1 67 ? 6.675 13.712 -5.733 1.00 0.00 67 LYS A C 18
ATOM 25835 O O . LYS A 1 67 ? 7.084 13.810 -6.887 1.00 0.00 67 LYS A O 18
ATOM 25854 N N . ILE A 1 68 ? 6.236 12.569 -5.218 1.00 0.00 68 ILE A N 18
ATOM 25855 C CA . ILE A 1 68 ? 6.254 11.331 -5.988 1.00 0.00 68 ILE A CA 18
ATOM 25856 C C . ILE A 1 68 ? 4.882 10.989 -6.539 1.00 0.00 68 ILE A C 18
ATOM 25857 O O . ILE A 1 68 ? 3.934 11.766 -6.427 1.00 0.00 68 ILE A O 18
ATOM 25873 N N . ARG A 1 69 ? 4.791 9.806 -7.125 1.00 0.00 69 ARG A N 18
ATOM 25874 C CA . ARG A 1 69 ? 3.570 9.362 -7.775 1.00 0.00 69 ARG A CA 18
ATOM 25875 C C . ARG A 1 69 ? 3.104 8.035 -7.191 1.00 0.00 69 ARG A C 18
ATOM 25876 O O . ARG A 1 69 ? 1.925 7.855 -6.900 1.00 0.00 69 ARG A O 18
ATOM 25897 N N . GLU A 1 70 ? 4.036 7.105 -7.035 1.00 0.00 70 GLU A N 18
ATOM 25898 C CA . GLU A 1 70 ? 3.718 5.775 -6.537 1.00 0.00 70 GLU A CA 18
ATOM 25899 C C . GLU A 1 70 ? 4.986 5.031 -6.114 1.00 0.00 70 GLU A C 18
ATOM 25900 O O . GLU A 1 70 ? 6.090 5.378 -6.541 1.00 0.00 70 GLU A O 18
ATOM 25912 N N . VAL A 1 71 ? 4.823 4.014 -5.275 1.00 0.00 71 VAL A N 18
ATOM 25913 C CA . VAL A 1 71 ? 5.937 3.185 -4.839 1.00 0.00 71 VAL A CA 18
ATOM 25914 C C . VAL A 1 71 ? 5.579 1.708 -4.963 1.00 0.00 71 VAL A C 18
ATOM 25915 O O . VAL A 1 71 ? 4.399 1.340 -4.965 1.00 0.00 71 VAL A O 18
ATOM 25928 N N . TYR A 1 72 ? 6.592 0.869 -5.082 1.00 0.00 72 TYR A N 18
ATOM 25929 C CA . TYR A 1 72 ? 6.383 -0.561 -5.241 1.00 0.00 72 TYR A CA 18
ATOM 25930 C C . TYR A 1 72 ? 6.909 -1.302 -4.024 1.00 0.00 72 TYR A C 18
ATOM 25931 O O . TYR A 1 72 ? 8.111 -1.304 -3.758 1.00 0.00 72 TYR A O 18
ATOM 25949 N N . LEU A 1 73 ? 6.005 -1.931 -3.291 1.00 0.00 73 LEU A N 18
ATOM 25950 C CA . LEU A 1 73 ? 6.337 -2.507 -2.000 1.00 0.00 73 LEU A CA 18
ATOM 25951 C C . LEU A 1 73 ? 6.382 -4.030 -2.009 1.00 0.00 73 LEU A C 18
ATOM 25952 O O . LEU A 1 73 ? 5.555 -4.699 -2.634 1.00 0.00 73 LEU A O 18
ATOM 25968 N N . LYS A 1 74 ? 7.367 -4.558 -1.296 1.00 0.00 74 LYS A N 18
ATOM 25969 C CA . LYS A 1 74 ? 7.452 -5.977 -1.002 1.00 0.00 74 LYS A CA 18
ATOM 25970 C C . LYS A 1 74 ? 6.979 -6.183 0.433 1.00 0.00 74 LYS A C 18
ATOM 25971 O O . LYS A 1 74 ? 7.524 -5.575 1.357 1.00 0.00 74 LYS A O 18
ATOM 25990 N N . PRO A 1 75 ? 5.951 -7.016 0.646 1.00 0.00 75 PRO A N 18
ATOM 25991 C CA . PRO A 1 75 ? 5.320 -7.151 1.955 1.00 0.00 75 PRO A CA 18
ATOM 25992 C C . PRO A 1 75 ? 6.130 -7.988 2.941 1.00 0.00 75 PRO A C 18
ATOM 25993 O O . PRO A 1 75 ? 7.273 -8.356 2.664 1.00 0.00 75 PRO A O 18
ATOM 26004 N N . ARG A 1 76 ? 5.533 -8.299 4.082 1.00 0.00 76 ARG A N 18
ATOM 26005 C CA . ARG A 1 76 ? 6.241 -8.988 5.153 1.00 0.00 76 ARG A CA 18
ATOM 26006 C C . ARG A 1 76 ? 6.459 -10.457 4.808 1.00 0.00 76 ARG A C 18
ATOM 26007 O O . ARG A 1 76 ? 7.563 -10.982 4.965 1.00 0.00 76 ARG A O 18
ATOM 26028 N N . ALA A 1 77 ? 5.403 -11.113 4.339 1.00 0.00 77 ALA A N 18
ATOM 26029 C CA . ALA A 1 77 ? 5.474 -12.517 3.956 1.00 0.00 77 ALA A CA 18
ATOM 26030 C C . ALA A 1 77 ? 6.278 -12.695 2.672 1.00 0.00 77 ALA A C 18
ATOM 26031 O O . ALA A 1 77 ? 5.722 -12.913 1.595 1.00 0.00 77 ALA A O 18
ATOM 26038 N N . VAL A 1 78 ? 7.592 -12.600 2.797 1.00 0.00 78 VAL A N 18
ATOM 26039 C CA . VAL A 1 78 ? 8.491 -12.773 1.665 1.00 0.00 78 VAL A CA 18
ATOM 26040 C C . VAL A 1 78 ? 8.500 -14.222 1.185 1.00 0.00 78 VAL A C 18
ATOM 26041 O O . VAL A 1 78 ? 8.925 -14.511 0.068 1.00 0.00 78 VAL A O 18
ATOM 26054 N N . LYS A 1 79 ? 8.012 -15.126 2.031 1.00 0.00 79 LYS A N 18
ATOM 26055 C CA . LYS A 1 79 ? 7.901 -16.538 1.671 1.00 0.00 79 LYS A CA 18
ATOM 26056 C C . LYS A 1 79 ? 6.845 -16.726 0.590 1.00 0.00 79 LYS A C 18
ATOM 26057 O O . LYS A 1 79 ? 6.901 -17.672 -0.196 1.00 0.00 79 LYS A O 18
ATOM 26076 N N . ASN A 1 80 ? 5.897 -15.793 0.543 1.00 0.00 80 ASN A N 18
ATOM 26077 C CA . ASN A 1 80 ? 4.812 -15.827 -0.431 1.00 0.00 80 ASN A CA 18
ATOM 26078 C C . ASN A 1 80 ? 5.367 -15.673 -1.846 1.00 0.00 80 ASN A C 18
ATOM 26079 O O . ASN A 1 80 ? 4.756 -16.115 -2.819 1.00 0.00 80 ASN A O 18
ATOM 26090 N N . SER A 1 81 ? 6.539 -15.039 -1.931 1.00 0.00 81 SER A N 18
ATOM 26091 C CA . SER A 1 81 ? 7.304 -14.921 -3.172 1.00 0.00 81 SER A CA 18
ATOM 26092 C C . SER A 1 81 ? 6.614 -14.026 -4.206 1.00 0.00 81 SER A C 18
ATOM 26093 O O . SER A 1 81 ? 6.936 -12.842 -4.321 1.00 0.00 81 SER A O 18
ATOM 26101 N N . SER A 1 82 ? 5.654 -14.583 -4.930 1.00 0.00 82 SER A N 18
ATOM 26102 C CA . SER A 1 82 ? 5.039 -13.895 -6.054 1.00 0.00 82 SER A CA 18
ATOM 26103 C C . SER A 1 82 ? 3.924 -12.953 -5.594 1.00 0.00 82 SER A C 18
ATOM 26104 O O . SER A 1 82 ? 2.762 -13.110 -5.967 1.00 0.00 82 SER A O 18
ATOM 26112 N N . VAL A 1 83 ? 4.294 -11.973 -4.786 1.00 0.00 83 VAL A N 18
ATOM 26113 C CA . VAL A 1 83 ? 3.344 -10.995 -4.282 1.00 0.00 83 VAL A CA 18
ATOM 26114 C C . VAL A 1 83 ? 3.969 -9.608 -4.271 1.00 0.00 83 VAL A C 18
ATOM 26115 O O . VAL A 1 83 ? 5.125 -9.443 -3.880 1.00 0.00 83 VAL A O 18
ATOM 26128 N N . GLN A 1 84 ? 3.223 -8.619 -4.731 1.00 0.00 84 GLN A N 18
ATOM 26129 C CA . GLN A 1 84 ? 3.685 -7.244 -4.714 1.00 0.00 84 GLN A CA 18
ATOM 26130 C C . GLN A 1 84 ? 2.553 -6.308 -4.336 1.00 0.00 84 GLN A C 18
ATOM 26131 O O . GLN A 1 84 ? 1.421 -6.467 -4.795 1.00 0.00 84 GLN A O 18
ATOM 26145 N N . PHE A 1 85 ? 2.858 -5.342 -3.493 1.00 0.00 85 PHE A N 18
ATOM 26146 C CA . PHE A 1 85 ? 1.891 -4.329 -3.134 1.00 0.00 85 PHE A CA 18
ATOM 26147 C C . PHE A 1 85 ? 2.241 -3.027 -3.833 1.00 0.00 85 PHE A C 18
ATOM 26148 O O . PHE A 1 85 ? 3.319 -2.465 -3.642 1.00 0.00 85 PHE A O 18
ATOM 26165 N N . HIS A 1 86 ? 1.328 -2.568 -4.652 1.00 0.00 86 HIS A N 18
ATOM 26166 C CA . HIS A 1 86 ? 1.555 -1.408 -5.488 1.00 0.00 86 HIS A CA 18
ATOM 26167 C C . HIS A 1 86 ? 0.851 -0.198 -4.889 1.00 0.00 86 HIS A C 18
ATOM 26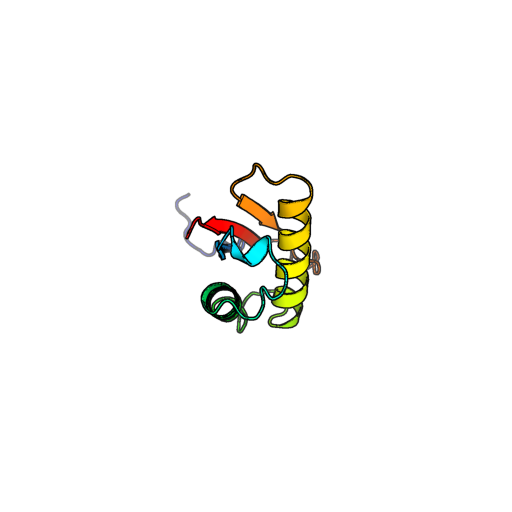168 O O . HIS A 1 86 ? -0.363 -0.054 -5.007 1.00 0.00 86 HIS A O 18
ATOM 26183 N N . VAL A 1 87 ? 1.619 0.669 -4.250 1.00 0.00 87 VAL A N 18
ATOM 26184 C CA . VAL A 1 87 ? 1.058 1.849 -3.614 1.00 0.00 87 VAL A CA 18
ATOM 26185 C C . VAL A 1 87 ? 1.095 3.026 -4.570 1.00 0.00 87 VAL A C 18
ATOM 26186 O O . VAL A 1 87 ? 2.164 3.505 -4.942 1.00 0.00 87 VAL A O 18
ATOM 26199 N N . ILE A 1 88 ? -0.075 3.478 -4.975 1.00 0.00 88 ILE A N 18
ATOM 26200 C CA . ILE A 1 88 ? -0.188 4.619 -5.856 1.00 0.00 88 ILE A CA 18
ATOM 26201 C C . ILE A 1 88 ? -0.709 5.820 -5.087 1.00 0.00 88 ILE A C 18
ATOM 26202 O O . ILE A 1 88 ? -1.656 5.706 -4.308 1.00 0.00 88 ILE A O 18
ATOM 26218 N N . PHE A 1 89 ? -0.096 6.966 -5.313 1.00 0.00 89 PHE A N 18
ATOM 26219 C CA . PHE A 1 89 ? -0.467 8.175 -4.615 1.00 0.00 89 PHE A CA 18
ATOM 26220 C C . PHE A 1 89 ? -1.314 9.058 -5.512 1.00 0.00 89 PHE A C 18
ATOM 26221 O O . PHE A 1 89 ? -0.818 9.654 -6.468 1.00 0.00 89 PHE A O 18
ATOM 26238 N N . ASP A 1 90 ? -2.597 9.113 -5.212 1.00 0.00 90 ASP A N 18
ATOM 26239 C CA . ASP A 1 90 ? -3.534 9.885 -6.011 1.00 0.00 90 ASP A CA 18
ATOM 26240 C C . ASP A 1 90 ? -3.426 11.346 -5.640 1.00 0.00 90 ASP A C 18
ATOM 26241 O O . ASP A 1 90 ? -3.250 11.675 -4.468 1.00 0.00 90 ASP A O 18
ATOM 26250 N N . GLU A 1 91 ? -3.540 12.227 -6.617 1.00 0.00 91 GLU A N 18
ATOM 26251 C CA . GLU A 1 91 ? -3.388 13.634 -6.329 1.00 0.00 91 GLU A CA 18
ATOM 26252 C C . GLU A 1 91 ? -4.692 14.190 -5.774 1.00 0.00 91 GLU A C 18
ATOM 26253 O O . GLU A 1 91 ? -5.665 14.381 -6.508 1.00 0.00 91 GLU A O 18
ATOM 26265 N N . GLU A 1 92 ? -4.650 14.435 -4.466 1.00 0.00 92 GLU A N 18
ATOM 26266 C CA . GLU A 1 92 ? -5.700 15.079 -3.673 1.00 0.00 92 GLU A CA 18
ATOM 26267 C C . GLU A 1 92 ? -5.545 14.620 -2.232 1.00 0.00 92 GLU A C 18
ATOM 26268 O O . GLU A 1 92 ? -4.623 13.819 -1.973 1.00 0.00 92 GLU A O 18
ATOM 26281 N N . GLY A 1 1 ? -11.114 -25.945 -3.627 1.00 0.00 1 GLY A N 19
ATOM 26282 C CA . GLY A 1 1 ? -10.234 -24.791 -3.929 1.00 0.00 1 GLY A CA 19
ATOM 26283 C C . GLY A 1 1 ? -10.572 -24.152 -5.258 1.00 0.00 1 GLY A C 19
ATOM 26284 O O . GLY A 1 1 ? -9.913 -24.407 -6.264 1.00 0.00 1 GLY A O 19
ATOM 26290 N N . SER A 1 2 ? -11.600 -23.316 -5.264 1.00 0.00 2 SER A N 19
ATOM 26291 C CA . SER A 1 2 ? -12.052 -22.671 -6.485 1.00 0.00 2 SER A CA 19
ATOM 26292 C C . SER A 1 2 ? -11.344 -21.337 -6.693 1.00 0.00 2 SER A C 19
ATOM 26293 O O . SER A 1 2 ? -11.041 -20.951 -7.822 1.00 0.00 2 SER A O 19
ATOM 26301 N N . ALA A 1 3 ? -11.075 -20.636 -5.600 1.00 0.00 3 ALA A N 19
ATOM 26302 C CA . ALA A 1 3 ? -10.429 -19.336 -5.673 1.00 0.00 3 ALA A CA 19
ATOM 26303 C C . ALA A 1 3 ? -8.976 -19.429 -5.229 1.00 0.00 3 ALA A C 19
ATOM 26304 O O . ALA A 1 3 ? -8.631 -19.053 -4.109 1.00 0.00 3 ALA A O 19
ATOM 26311 N N . MET A 1 4 ? -8.128 -19.943 -6.105 1.00 0.00 4 MET A N 19
ATOM 26312 C CA . MET A 1 4 ? -6.712 -20.095 -5.798 1.00 0.00 4 MET A CA 19
ATOM 26313 C C . MET A 1 4 ? -5.916 -18.955 -6.419 1.00 0.00 4 MET A C 19
ATOM 26314 O O . MET A 1 4 ? -6.446 -18.176 -7.217 1.00 0.00 4 MET A O 19
ATOM 26328 N N . GLY A 1 5 ? -4.648 -18.861 -6.049 1.00 0.00 5 GLY A N 19
ATOM 26329 C CA . GLY A 1 5 ? -3.779 -17.855 -6.618 1.00 0.00 5 GLY A CA 19
ATOM 26330 C C . GLY A 1 5 ? -3.282 -18.252 -7.990 1.00 0.00 5 GLY A C 19
ATOM 26331 O O . GLY A 1 5 ? -2.132 -18.662 -8.146 1.00 0.00 5 GLY A O 19
ATOM 26335 N N . HIS A 1 6 ? -4.155 -18.142 -8.983 1.00 0.00 6 HIS A N 19
ATOM 26336 C CA . HIS A 1 6 ? -3.816 -18.500 -10.353 1.00 0.00 6 HIS A CA 19
ATOM 26337 C C . HIS A 1 6 ? -2.773 -17.537 -10.909 1.00 0.00 6 HIS A C 19
ATOM 26338 O O . HIS A 1 6 ? -1.951 -17.910 -11.749 1.00 0.00 6 HIS A O 19
ATOM 26353 N N . MET A 1 7 ? -2.819 -16.299 -10.434 1.00 0.00 7 MET A N 19
ATOM 26354 C CA . MET A 1 7 ? -1.831 -15.298 -10.805 1.00 0.00 7 MET A CA 19
ATOM 26355 C C . MET A 1 7 ? -0.470 -15.676 -10.236 1.00 0.00 7 MET A C 19
ATOM 26356 O O . MET A 1 7 ? -0.327 -15.863 -9.026 1.00 0.00 7 MET A O 19
ATOM 26370 N N . PRO A 1 8 ? 0.547 -15.823 -11.109 1.00 0.00 8 PRO A N 19
ATOM 26371 C CA . PRO A 1 8 ? 1.913 -16.148 -10.686 1.00 0.00 8 PRO A CA 19
ATOM 26372 C C . PRO A 1 8 ? 2.476 -15.078 -9.766 1.00 0.00 8 PRO A C 19
ATOM 26373 O O . PRO A 1 8 ? 3.192 -15.371 -8.811 1.00 0.00 8 PRO A O 19
ATOM 26384 N N . ALA A 1 9 ? 2.147 -13.835 -10.072 1.00 0.00 9 ALA A N 19
ATOM 26385 C CA . ALA A 1 9 ? 2.471 -12.719 -9.213 1.00 0.00 9 ALA A CA 19
ATOM 26386 C C . ALA A 1 9 ? 1.196 -11.964 -8.887 1.00 0.00 9 ALA A C 19
ATOM 26387 O O . ALA A 1 9 ? 0.488 -11.516 -9.790 1.00 0.00 9 ALA A O 19
ATOM 26394 N N . VAL A 1 10 ? 0.890 -11.842 -7.611 1.00 0.00 10 VAL A N 19
ATOM 26395 C CA . VAL A 1 10 ? -0.336 -11.190 -7.198 1.00 0.00 10 VAL A CA 19
ATOM 26396 C C . VAL A 1 10 ? -0.084 -9.706 -6.979 1.00 0.00 10 VAL A C 19
ATOM 26397 O O . VAL A 1 10 ? 0.716 -9.320 -6.127 1.00 0.00 10 VAL A O 19
ATOM 26410 N N . ASP A 1 11 ? -0.768 -8.882 -7.754 1.00 0.00 11 ASP A N 19
ATOM 26411 C CA . ASP A 1 11 ? -0.601 -7.441 -7.665 1.00 0.00 11 ASP A CA 19
ATOM 26412 C C . ASP A 1 11 ? -1.830 -6.813 -7.035 1.00 0.00 11 ASP A C 19
ATOM 26413 O O . ASP A 1 11 ? -2.935 -6.920 -7.567 1.00 0.00 11 ASP A O 19
ATOM 26422 N N . VAL A 1 12 ? -1.639 -6.159 -5.905 1.00 0.00 12 VAL A N 19
ATOM 26423 C CA . VAL A 1 12 ? -2.729 -5.482 -5.223 1.00 0.00 12 VAL A CA 19
ATOM 26424 C C . VAL A 1 12 ? -2.554 -3.974 -5.349 1.00 0.00 12 VAL A C 19
ATOM 26425 O O . VAL A 1 12 ? -1.450 -3.455 -5.180 1.00 0.00 12 VAL A O 19
ATOM 26438 N N . GLU A 1 13 ? -3.640 -3.277 -5.648 1.00 0.00 13 GLU A N 19
ATOM 26439 C CA . GLU A 1 13 ? -3.582 -1.848 -5.899 1.00 0.00 13 GLU A CA 19
ATOM 26440 C C . GLU A 1 13 ? -4.121 -1.076 -4.704 1.00 0.00 13 GLU A C 19
ATOM 26441 O O . GLU A 1 13 ? -5.316 -1.133 -4.405 1.00 0.00 13 GLU A O 19
ATOM 26453 N N . ILE A 1 14 ? -3.240 -0.359 -4.029 1.00 0.00 14 ILE A N 19
ATOM 26454 C CA . ILE A 1 14 ? -3.645 0.483 -2.919 1.00 0.00 14 ILE A CA 19
ATOM 26455 C C . ILE A 1 14 ? -3.545 1.941 -3.337 1.00 0.00 14 ILE A C 19
ATOM 26456 O O . ILE A 1 14 ? -2.523 2.369 -3.865 1.00 0.00 14 ILE A O 19
ATOM 26472 N N . HIS A 1 15 ? -4.602 2.699 -3.126 1.00 0.00 15 HIS A N 19
ATOM 26473 C CA . HIS A 1 15 ? -4.585 4.107 -3.475 1.00 0.00 15 HIS A CA 19
ATOM 26474 C C . HIS A 1 15 ? -4.676 4.971 -2.231 1.00 0.00 15 HIS A C 19
ATOM 26475 O O . HIS A 1 15 ? -5.552 4.782 -1.388 1.00 0.00 15 HIS A O 19
ATOM 26490 N N . PHE A 1 16 ? -3.746 5.899 -2.113 1.00 0.00 16 PHE A N 19
ATOM 26491 C CA . PHE A 1 16 ? -3.768 6.880 -1.048 1.00 0.00 16 PHE A CA 19
ATOM 26492 C C . PHE A 1 16 ? -3.704 8.271 -1.649 1.00 0.00 16 PHE A C 19
ATOM 26493 O O . PHE A 1 16 ? -2.771 8.583 -2.383 1.00 0.00 16 PHE A O 19
ATOM 26510 N N . PRO A 1 17 ? -4.693 9.123 -1.375 1.00 0.00 17 PRO A N 19
ATOM 26511 C CA . PRO A 1 17 ? -4.659 10.509 -1.827 1.00 0.00 17 PRO A CA 19
ATOM 26512 C C . PRO A 1 17 ? -3.460 11.242 -1.238 1.00 0.00 17 PRO A C 19
ATOM 26513 O O . PRO A 1 17 ? -3.216 11.202 -0.030 1.00 0.00 17 PRO A O 19
ATOM 26524 N N . LEU A 1 18 ? -2.726 11.905 -2.129 1.00 0.00 18 LEU A N 19
ATOM 26525 C CA . LEU A 1 18 ? -1.477 12.594 -1.809 1.00 0.00 18 LEU A CA 19
ATOM 26526 C C . LEU A 1 18 ? -1.652 13.514 -0.606 1.00 0.00 18 LEU A C 19
ATOM 26527 O O . LEU A 1 18 ? -0.775 13.612 0.245 1.00 0.00 18 LEU A O 19
ATOM 26543 N N . LYS A 1 19 ? -2.803 14.167 -0.540 1.00 0.00 19 LYS A N 19
ATOM 26544 C CA . LYS A 1 19 ? -3.081 15.129 0.515 1.00 0.00 19 LYS A CA 19
ATOM 26545 C C . LYS A 1 19 ? -3.384 14.454 1.851 1.00 0.00 19 LYS A C 19
ATOM 26546 O O . LYS A 1 19 ? -3.112 15.019 2.906 1.00 0.00 19 LYS A O 19
ATOM 26565 N N . ARG A 1 20 ? -3.944 13.252 1.808 1.00 0.00 20 ARG A N 19
ATOM 26566 C CA . ARG A 1 20 ? -4.380 12.589 3.035 1.00 0.00 20 ARG A CA 19
ATOM 26567 C C . ARG A 1 20 ? -3.273 11.731 3.627 1.00 0.00 20 ARG A C 19
ATOM 26568 O O . ARG A 1 20 ? -3.116 11.668 4.841 1.00 0.00 20 ARG A O 19
ATOM 26589 N N . ILE A 1 21 ? -2.494 11.085 2.771 1.00 0.00 21 ILE A N 19
ATOM 26590 C CA . ILE A 1 21 ? -1.422 10.223 3.248 1.00 0.00 21 ILE A CA 19
ATOM 26591 C C . ILE A 1 21 ? -0.280 11.077 3.792 1.00 0.00 21 ILE A C 19
ATOM 26592 O O . ILE A 1 21 ? 0.575 10.602 4.531 1.00 0.00 21 ILE A O 19
ATOM 26608 N N . ALA A 1 22 ? -0.295 12.355 3.427 1.00 0.00 22 ALA A N 19
ATOM 26609 C CA . ALA A 1 22 ? 0.669 13.319 3.935 1.00 0.00 22 ALA A CA 19
ATOM 26610 C C . ALA A 1 22 ? 0.036 14.176 5.024 1.00 0.00 22 ALA A C 19
ATOM 26611 O O . ALA A 1 22 ? 0.522 15.263 5.340 1.00 0.00 22 ALA A O 19
ATOM 26618 N N . ALA A 1 23 ? -1.062 13.686 5.583 1.00 0.00 23 ALA A N 19
ATOM 26619 C CA . ALA A 1 23 ? -1.779 14.404 6.621 1.00 0.00 23 ALA A CA 19
ATOM 26620 C C . ALA A 1 23 ? -1.623 13.703 7.963 1.00 0.00 23 ALA A C 19
ATOM 26621 O O . ALA A 1 23 ? -1.122 12.581 8.034 1.00 0.00 23 ALA A O 19
ATOM 26628 N N . GLU A 1 24 ? -2.053 14.369 9.023 1.00 0.00 24 GLU A N 19
ATOM 26629 C CA . GLU A 1 24 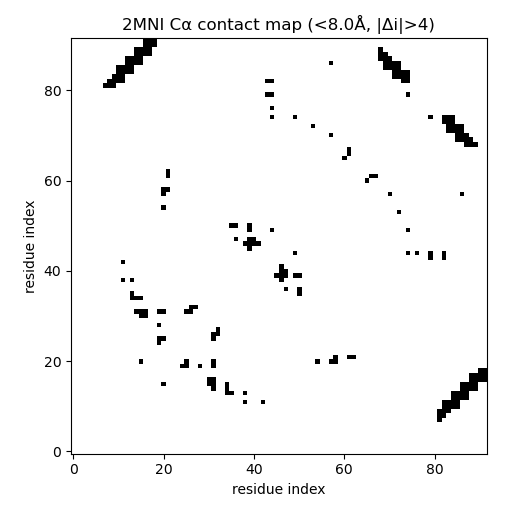? -1.953 13.824 10.369 1.00 0.00 24 GLU A CA 19
ATOM 26630 C C . GLU A 1 24 ? -3.164 12.943 10.662 1.00 0.00 24 GLU A C 19
ATOM 26631 O O . GLU A 1 24 ? -3.045 11.880 11.270 1.00 0.00 24 GLU A O 19
ATOM 26643 N N . GLY A 1 25 ? -4.322 13.375 10.186 1.00 0.00 25 GLY A N 19
ATOM 26644 C CA . GLY A 1 25 ? -5.560 12.669 10.467 1.00 0.00 25 GLY A CA 19
ATOM 26645 C C . GLY A 1 25 ? -5.943 11.715 9.355 1.00 0.00 25 GLY A C 19
ATOM 26646 O O . GLY A 1 25 ? -7.111 11.619 8.977 1.00 0.00 25 GLY A O 19
ATOM 26650 N N . TYR A 1 26 ? -4.957 10.999 8.839 1.00 0.00 26 TYR A N 19
ATOM 26651 C CA . TYR A 1 26 ? -5.167 10.095 7.716 1.00 0.00 26 TYR A CA 19
ATOM 26652 C C . TYR A 1 26 ? -5.913 8.836 8.148 1.00 0.00 26 TYR A C 19
ATOM 26653 O O . TYR A 1 26 ? -6.620 8.223 7.354 1.00 0.00 26 TYR A O 19
ATOM 26671 N N . ALA A 1 27 ? -5.778 8.468 9.416 1.00 0.00 27 ALA A N 19
ATOM 26672 C CA . ALA A 1 27 ? -6.437 7.274 9.938 1.00 0.00 27 ALA A CA 19
ATOM 26673 C C . ALA A 1 27 ? -7.929 7.522 10.139 1.00 0.00 27 ALA A C 19
ATOM 26674 O O . ALA A 1 27 ? -8.680 6.619 10.506 1.00 0.00 27 ALA A O 19
ATOM 26681 N N . GLU A 1 28 ? -8.344 8.757 9.897 1.00 0.00 28 GLU A N 19
ATOM 26682 C CA . GLU A 1 28 ? -9.743 9.139 9.990 1.00 0.00 28 GLU A CA 19
ATOM 26683 C C . GLU A 1 28 ? -10.255 9.533 8.604 1.00 0.00 28 GLU A C 19
ATOM 26684 O O . GLU A 1 28 ? -11.392 9.968 8.434 1.00 0.00 28 GLU A O 19
ATOM 26696 N N . ASP A 1 29 ? -9.398 9.364 7.607 1.00 0.00 29 ASP A N 19
ATOM 26697 C CA . ASP A 1 29 ? -9.712 9.782 6.248 1.00 0.00 29 ASP A CA 19
ATOM 26698 C C . ASP A 1 29 ? -10.452 8.691 5.485 1.00 0.00 29 ASP A C 19
ATOM 26699 O O . ASP A 1 29 ? -9.929 7.599 5.262 1.00 0.00 29 ASP A O 19
ATOM 26708 N N . GLU A 1 30 ? -11.667 9.033 5.055 1.00 0.00 30 GLU A N 19
ATOM 26709 C CA . GLU A 1 30 ? -12.580 8.097 4.404 1.00 0.00 30 GLU A CA 19
ATOM 26710 C C . GLU A 1 30 ? -11.919 7.455 3.192 1.00 0.00 30 GLU A C 19
ATOM 26711 O O . GLU A 1 30 ? -12.115 6.271 2.924 1.00 0.00 30 GLU A O 19
ATOM 26723 N N . LEU A 1 31 ? -11.117 8.237 2.484 1.00 0.00 31 LEU A N 19
ATOM 26724 C CA . LEU A 1 31 ? -10.440 7.767 1.291 1.00 0.00 31 LEU A CA 19
ATOM 26725 C C . LEU A 1 31 ? -9.465 6.661 1.631 1.00 0.00 31 LEU A C 19
ATOM 26726 O O . LEU A 1 31 ? -9.448 5.602 1.004 1.00 0.00 31 LEU A O 19
ATOM 26742 N N . LEU A 1 32 ? -8.703 6.898 2.675 1.00 0.00 32 LEU A N 19
ATOM 26743 C CA . LEU A 1 32 ? -7.681 5.988 3.103 1.00 0.00 32 LEU A CA 19
ATOM 26744 C C . LEU A 1 32 ? -8.327 4.737 3.672 1.00 0.00 32 LEU A C 19
ATOM 26745 O O . LEU A 1 32 ? -7.846 3.619 3.485 1.00 0.00 32 LEU A O 19
ATOM 26761 N N . LEU A 1 33 ? -9.451 4.951 4.339 1.00 0.00 33 LEU A N 19
ATOM 26762 C CA . LEU A 1 33 ? -10.188 3.889 4.987 1.00 0.00 33 LEU A CA 19
ATOM 26763 C C . LEU A 1 33 ? -10.852 2.952 3.984 1.00 0.00 33 LEU A C 19
ATOM 26764 O O . LEU A 1 33 ? -10.725 1.739 4.097 1.00 0.00 33 LEU A O 19
ATOM 26780 N N . ASN A 1 34 ? -11.543 3.502 2.993 1.00 0.00 34 ASN A N 19
ATOM 26781 C CA . ASN A 1 34 ? -12.265 2.659 2.042 1.00 0.00 34 ASN A CA 19
ATOM 26782 C C . ASN A 1 34 ? -11.299 1.978 1.085 1.00 0.00 34 ASN A C 19
ATOM 26783 O O . ASN A 1 34 ? -11.504 0.829 0.704 1.00 0.00 34 ASN A O 19
ATOM 26794 N N . GLN A 1 35 ? -10.232 2.674 0.714 1.00 0.00 35 GLN A N 19
ATOM 26795 C CA . GLN A 1 35 ? -9.280 2.127 -0.242 1.00 0.00 35 GLN A CA 19
ATOM 26796 C C . GLN A 1 35 ? -8.465 1.007 0.390 1.00 0.00 35 GLN A C 19
ATOM 26797 O O . GLN A 1 35 ? -8.350 -0.092 -0.170 1.00 0.00 35 GLN A O 19
ATOM 26811 N N . MET A 1 36 ? -7.967 1.253 1.594 1.00 0.00 36 MET A N 19
ATOM 26812 C CA . MET A 1 36 ? -7.153 0.263 2.274 1.00 0.00 36 MET A CA 19
ATOM 26813 C C . MET A 1 36 ? -8.016 -0.604 3.181 1.00 0.00 36 MET A C 19
ATOM 26814 O O . MET A 1 36 ? -7.516 -1.436 3.926 1.00 0.00 36 MET A O 19
ATOM 26828 N N . GLY A 1 37 ? -9.317 -0.373 3.139 1.00 0.00 37 GLY A N 19
ATOM 26829 C CA . GLY A 1 37 ? -10.249 -1.295 3.751 1.00 0.00 37 GLY A CA 19
ATOM 26830 C C . GLY A 1 37 ? -10.762 -2.279 2.729 1.00 0.00 37 GLY A C 19
ATOM 26831 O O . GLY A 1 37 ? -11.141 -3.406 3.056 1.00 0.00 37 GLY A O 19
ATOM 26835 N N . LYS A 1 38 ? -10.765 -1.844 1.478 1.00 0.00 38 LYS A N 19
ATOM 26836 C CA . LYS A 1 38 ? -11.182 -2.682 0.371 1.00 0.00 38 LYS A CA 19
ATOM 26837 C C . LYS A 1 38 ? -10.108 -3.711 0.055 1.00 0.00 38 LYS A C 19
ATOM 26838 O O . LYS A 1 38 ? -10.355 -4.915 0.117 1.00 0.00 38 LYS A O 19
ATOM 26857 N N . VAL A 1 39 ? -8.907 -3.242 -0.270 1.00 0.00 39 VAL A N 19
ATOM 26858 C CA . VAL A 1 39 ? -7.812 -4.149 -0.607 1.00 0.00 39 VAL A CA 19
ATOM 26859 C C . VAL A 1 39 ? -7.079 -4.590 0.659 1.00 0.00 39 VAL A C 19
ATOM 26860 O O . VAL A 1 39 ? -5.858 -4.492 0.767 1.00 0.00 39 VAL A O 19
ATOM 26873 N N . ASN A 1 40 ? -7.843 -5.104 1.610 1.00 0.00 40 ASN A N 19
ATOM 26874 C CA . ASN A 1 40 ? -7.315 -5.350 2.942 1.00 0.00 40 ASN A CA 19
ATOM 26875 C C . ASN A 1 40 ? -7.699 -6.716 3.486 1.00 0.00 40 ASN A C 19
ATOM 26876 O O . ASN A 1 40 ? -6.922 -7.347 4.201 1.00 0.00 40 ASN A O 19
ATOM 26887 N N . ASP A 1 41 ? -8.896 -7.166 3.156 1.00 0.00 41 ASP A N 19
ATOM 26888 C CA . ASP A 1 41 ? -9.461 -8.357 3.782 1.00 0.00 41 ASP A CA 19
ATOM 26889 C C . ASP A 1 41 ? -8.767 -9.619 3.288 1.00 0.00 41 ASP A C 19
ATOM 26890 O O . ASP A 1 41 ? -8.563 -10.568 4.048 1.00 0.00 41 ASP A O 19
ATOM 26899 N N . THR A 1 42 ? -8.390 -9.620 2.022 1.00 0.00 42 THR A N 19
ATOM 26900 C CA . THR A 1 42 ? -7.689 -10.746 1.429 1.00 0.00 42 THR A CA 19
ATOM 26901 C C . THR A 1 42 ? -6.418 -10.283 0.715 1.00 0.00 42 THR A C 19
ATOM 26902 O O . THR A 1 42 ? -6.339 -10.308 -0.514 1.00 0.00 42 THR A O 19
ATOM 26913 N N . PRO A 1 43 ? -5.401 -9.850 1.478 1.00 0.00 43 PRO A N 19
ATOM 26914 C CA . PRO A 1 43 ? -4.163 -9.332 0.922 1.00 0.00 43 PRO A CA 19
ATOM 26915 C C . PRO A 1 43 ? -3.095 -10.412 0.766 1.00 0.00 43 PRO A C 19
ATOM 26916 O O . PRO A 1 43 ? -1.948 -10.110 0.434 1.00 0.00 43 PRO A O 19
ATOM 26927 N N . GLU A 1 44 ? -3.484 -11.661 1.045 1.00 0.00 44 GLU A N 19
ATOM 26928 C CA . GLU A 1 44 ? -2.596 -12.829 0.971 1.00 0.00 44 GLU A CA 19
ATOM 26929 C C . GLU A 1 44 ? -1.580 -12.838 2.119 1.00 0.00 44 GLU A C 19
ATOM 26930 O O . GLU A 1 44 ? -1.322 -13.879 2.724 1.00 0.00 44 GLU A O 19
ATOM 26942 N N . GLU A 1 45 ? -1.007 -11.681 2.406 1.00 0.00 45 GLU A N 19
ATOM 26943 C CA . GLU A 1 45 ? -0.049 -11.540 3.492 1.00 0.00 45 GLU A CA 19
ATOM 26944 C C . GLU A 1 45 ? -0.731 -11.739 4.850 1.00 0.00 45 GLU A C 19
ATOM 26945 O O . GLU A 1 45 ? -0.660 -12.822 5.431 1.00 0.00 45 GLU A O 19
ATOM 26957 N N . GLU A 1 46 ? -1.410 -10.704 5.341 1.00 0.00 46 GLU A N 19
ATOM 26958 C CA . GLU A 1 46 ? -2.098 -10.784 6.626 1.00 0.00 46 GLU A CA 19
ATOM 26959 C C . GLU A 1 46 ? -3.453 -10.081 6.568 1.00 0.00 46 GLU A C 19
ATOM 26960 O O . GLU A 1 46 ? -4.464 -10.700 6.241 1.00 0.00 46 GLU A O 19
ATOM 26972 N N . GLY A 1 47 ? -3.469 -8.786 6.862 1.00 0.00 47 GLY A N 19
ATOM 26973 C CA . GLY A 1 47 ? -4.706 -8.029 6.796 1.00 0.00 47 GLY A CA 19
ATOM 26974 C C . GLY A 1 47 ? -4.639 -6.728 7.573 1.00 0.00 47 GLY A C 19
ATOM 26975 O O . GLY A 1 47 ? -4.196 -5.705 7.050 1.00 0.00 47 GLY A O 19
ATOM 26979 N N . MET A 1 48 ? -5.054 -6.763 8.828 1.00 0.00 48 MET A N 19
ATOM 26980 C CA . MET A 1 48 ? -5.067 -5.577 9.666 1.00 0.00 48 MET A CA 19
ATOM 26981 C C . MET A 1 48 ? -3.650 -5.037 9.926 1.00 0.00 48 MET A C 19
ATOM 26982 O O . MET A 1 48 ? -3.411 -3.833 9.806 1.00 0.00 48 MET A O 19
ATOM 26996 N N . PRO A 1 49 ? -2.672 -5.893 10.257 1.00 0.00 49 PRO A N 19
ATOM 26997 C CA . PRO A 1 49 ? -1.284 -5.452 10.396 1.00 0.00 49 PRO A CA 19
ATOM 26998 C C . PRO A 1 49 ? -0.741 -4.989 9.057 1.00 0.00 49 PRO A C 19
ATOM 26999 O O . PRO A 1 49 ? 0.092 -4.085 8.987 1.00 0.00 49 PRO A O 19
ATOM 27010 N N . LEU A 1 50 ? -1.254 -5.614 7.998 1.00 0.00 50 LEU A N 19
ATOM 27011 C CA . LEU A 1 50 ? -0.862 -5.300 6.633 1.00 0.00 50 LEU A CA 19
ATOM 27012 C C . LEU A 1 50 ? -1.140 -3.829 6.334 1.00 0.00 50 LEU A C 19
ATOM 27013 O O . LEU A 1 50 ? -0.272 -3.125 5.835 1.00 0.00 50 LEU A O 19
ATOM 27029 N N . ARG A 1 51 ? -2.332 -3.360 6.689 1.00 0.00 51 ARG A N 19
ATOM 27030 C CA . ARG A 1 51 ? -2.686 -1.965 6.465 1.00 0.00 51 ARG A CA 19
ATOM 27031 C C . ARG A 1 51 ? -1.891 -1.051 7.386 1.00 0.00 51 ARG A C 19
ATOM 27032 O O . ARG A 1 51 ? -1.419 -0.006 6.956 1.00 0.00 51 ARG A O 19
ATOM 27053 N N . ALA A 1 52 ? -1.724 -1.455 8.640 1.00 0.00 52 ALA A N 19
ATOM 27054 C CA . ALA A 1 52 ? -0.989 -0.640 9.595 1.00 0.00 52 ALA A CA 19
ATOM 27055 C C . ALA A 1 52 ? 0.440 -0.382 9.122 1.00 0.00 52 ALA A C 19
ATOM 27056 O O . ALA A 1 52 ? 0.880 0.768 9.069 1.00 0.00 52 ALA A O 19
ATOM 27063 N N . TRP A 1 53 ? 1.154 -1.440 8.734 1.00 0.00 53 TRP A N 19
ATOM 27064 C CA . TRP A 1 53 ? 2.534 -1.276 8.299 1.00 0.00 53 TRP A CA 19
ATOM 27065 C C . TRP A 1 53 ? 2.595 -0.635 6.914 1.00 0.00 53 TRP A C 19
ATOM 27066 O O . TRP A 1 53 ? 3.470 0.186 6.648 1.00 0.00 53 TRP A O 19
ATOM 27087 N N . VAL A 1 54 ? 1.658 -0.998 6.041 1.00 0.00 54 VAL A N 19
ATOM 27088 C CA . VAL A 1 54 ? 1.674 -0.518 4.666 1.00 0.00 54 VAL A CA 19
ATOM 27089 C C . VAL A 1 54 ? 1.341 0.975 4.604 1.00 0.00 54 VAL A C 19
ATOM 27090 O O . VAL A 1 54 ? 1.989 1.728 3.879 1.00 0.00 54 VAL A O 19
ATOM 27103 N N . ILE A 1 55 ? 0.350 1.401 5.385 1.00 0.00 55 ILE A N 19
ATOM 27104 C CA . ILE A 1 55 ? -0.001 2.809 5.467 1.00 0.00 55 ILE A CA 19
ATOM 27105 C C . ILE A 1 55 ? 1.123 3.597 6.130 1.00 0.00 55 ILE A C 19
ATOM 27106 O O . ILE A 1 55 ? 1.444 4.706 5.704 1.00 0.00 55 ILE A O 19
ATOM 27122 N N . LYS A 1 56 ? 1.735 3.017 7.160 1.00 0.00 56 LYS A N 19
ATOM 27123 C CA . LYS A 1 56 ? 2.889 3.641 7.796 1.00 0.00 56 LYS A CA 19
ATOM 27124 C C . LYS A 1 56 ? 4.044 3.764 6.813 1.00 0.00 56 LYS A C 19
ATOM 27125 O O . LYS A 1 56 ? 4.608 4.840 6.651 1.00 0.00 56 LYS A O 19
ATOM 27144 N N . CYS A 1 57 ? 4.374 2.666 6.143 1.00 0.00 57 CYS A N 19
ATOM 27145 C CA . CYS A 1 57 ? 5.466 2.654 5.178 1.00 0.00 57 CYS A CA 19
ATOM 27146 C C . CYS A 1 57 ? 5.212 3.664 4.061 1.00 0.00 57 CYS A C 19
ATOM 27147 O O . CYS A 1 57 ? 6.117 4.396 3.656 1.00 0.00 57 CYS A O 19
ATOM 27155 N N . ALA A 1 58 ? 3.977 3.701 3.571 1.00 0.00 58 ALA A N 19
ATOM 27156 C CA . ALA A 1 58 ? 3.590 4.659 2.548 1.00 0.00 58 ALA A CA 19
ATOM 27157 C C . ALA A 1 58 ? 3.703 6.081 3.078 1.00 0.00 58 ALA A C 19
ATOM 27158 O O . ALA A 1 58 ? 4.174 6.975 2.381 1.00 0.00 58 ALA A O 19
ATOM 27165 N N . HIS A 1 59 ? 3.282 6.275 4.322 1.00 0.00 59 HIS A N 19
ATOM 27166 C CA . HIS A 1 59 ? 3.345 7.584 4.963 1.00 0.00 59 HIS A CA 19
ATOM 27167 C C . HIS A 1 59 ? 4.798 8.038 5.104 1.00 0.00 59 HIS A C 19
ATOM 27168 O O . HIS A 1 59 ? 5.131 9.184 4.800 1.00 0.00 59 HIS A O 19
ATOM 27183 N N . GLU A 1 60 ? 5.655 7.126 5.551 1.00 0.00 60 GLU A N 19
ATOM 27184 C CA . GLU A 1 60 ? 7.072 7.415 5.733 1.00 0.00 60 GLU A CA 19
ATOM 27185 C C . GLU A 1 60 ? 7.732 7.781 4.410 1.00 0.00 60 GLU A C 19
ATOM 27186 O O . GLU A 1 60 ? 8.462 8.767 4.324 1.00 0.00 60 GLU A O 19
ATOM 27198 N N . ALA A 1 61 ? 7.466 6.982 3.383 1.00 0.00 61 ALA A N 19
ATOM 27199 C CA . ALA A 1 61 ? 8.057 7.203 2.071 1.00 0.00 61 ALA A CA 19
ATOM 27200 C C . ALA A 1 61 ? 7.550 8.498 1.451 1.00 0.00 61 ALA A C 19
ATOM 27201 O O . ALA A 1 61 ? 8.324 9.293 0.921 1.00 0.00 61 ALA A O 19
ATOM 27208 N N . LEU A 1 62 ? 6.247 8.717 1.550 1.00 0.00 62 LEU A N 19
ATOM 27209 C CA . LEU A 1 62 ? 5.611 9.865 0.926 1.00 0.00 62 LEU A CA 19
ATOM 27210 C C . LEU A 1 62 ? 6.098 11.171 1.550 1.00 0.00 62 LEU A C 19
ATOM 27211 O O . LEU A 1 62 ? 6.452 12.094 0.835 1.00 0.00 62 LEU A O 19
ATOM 27227 N N . GLU A 1 63 ? 6.132 11.252 2.874 1.00 0.00 63 GLU A N 19
ATOM 27228 C CA . GLU A 1 63 ? 6.560 12.486 3.530 1.00 0.00 63 GLU A CA 19
ATOM 27229 C C . GLU A 1 63 ? 8.061 12.716 3.380 1.00 0.00 63 GLU A C 19
ATOM 27230 O O . GLU A 1 63 ? 8.521 13.858 3.412 1.00 0.00 63 GLU A O 19
ATOM 27242 N N . LYS A 1 64 ? 8.820 11.638 3.226 1.00 0.00 64 LYS A N 19
ATOM 27243 C CA . LYS A 1 64 ? 10.273 11.741 3.101 1.00 0.00 64 LYS A CA 19
ATOM 27244 C C . LYS A 1 64 ? 10.642 12.335 1.747 1.00 0.00 64 LYS A C 19
ATOM 27245 O O . LYS A 1 64 ? 11.559 13.153 1.637 1.00 0.00 64 LYS A O 19
ATOM 27264 N N . ASN A 1 65 ? 9.902 11.932 0.731 1.00 0.00 65 ASN A N 19
ATOM 27265 C CA . ASN A 1 65 ? 10.076 12.447 -0.615 1.00 0.00 65 ASN A CA 19
ATOM 27266 C C . ASN A 1 65 ? 8.705 12.747 -1.221 1.00 0.00 65 ASN A C 19
ATOM 27267 O O . ASN A 1 65 ? 8.213 12.023 -2.089 1.00 0.00 65 ASN A O 19
ATOM 27278 N N . PRO A 1 66 ? 8.079 13.851 -0.776 1.00 0.00 66 PRO A N 19
ATOM 27279 C CA . PRO A 1 66 ? 6.676 14.168 -1.085 1.00 0.00 66 PRO A CA 19
ATOM 27280 C C . PRO A 1 66 ? 6.466 14.674 -2.508 1.00 0.00 66 PRO A C 19
ATOM 27281 O O . PRO A 1 66 ? 5.547 15.449 -2.776 1.00 0.00 66 PRO A O 19
ATOM 27292 N N . LYS A 1 67 ? 7.316 14.224 -3.415 1.00 0.00 67 LYS A N 19
ATOM 27293 C CA . LYS A 1 67 ? 7.221 14.607 -4.812 1.00 0.00 67 LYS A CA 19
ATOM 27294 C C . LYS A 1 67 ? 7.161 13.369 -5.694 1.00 0.00 67 LYS A C 19
ATOM 27295 O O . LYS A 1 67 ? 7.551 13.398 -6.865 1.00 0.00 67 LYS A O 19
ATOM 27314 N N . ILE A 1 68 ? 6.680 12.275 -5.117 1.00 0.00 68 ILE A N 19
ATOM 27315 C CA . ILE A 1 68 ? 6.481 11.046 -5.865 1.00 0.00 68 ILE A CA 19
ATOM 27316 C C . ILE A 1 68 ? 5.028 10.887 -6.262 1.00 0.00 68 ILE A C 19
ATOM 27317 O O . ILE A 1 68 ? 4.179 11.723 -5.938 1.00 0.00 68 ILE A O 19
ATOM 27333 N N . ARG A 1 69 ? 4.758 9.802 -6.957 1.00 0.00 69 ARG A N 19
ATOM 27334 C CA . ARG A 1 69 ? 3.425 9.534 -7.479 1.00 0.00 69 ARG A CA 19
ATOM 27335 C C . ARG A 1 69 ? 2.889 8.246 -6.886 1.00 0.00 69 ARG A C 19
ATOM 27336 O O . ARG A 1 69 ? 1.697 8.114 -6.632 1.00 0.00 69 ARG A O 19
ATOM 27357 N N . GLU A 1 70 ? 3.782 7.286 -6.704 1.00 0.00 70 GLU A N 19
ATOM 27358 C CA . GLU A 1 70 ? 3.423 5.991 -6.166 1.00 0.00 70 GLU A CA 19
ATOM 27359 C C . GLU A 1 70 ? 4.677 5.251 -5.713 1.00 0.00 70 GLU A C 19
ATOM 27360 O O . GLU A 1 70 ? 5.796 5.675 -6.006 1.00 0.00 70 GLU A O 19
ATOM 27372 N N . VAL A 1 71 ? 4.487 4.163 -4.987 1.00 0.00 71 VAL A N 19
ATOM 27373 C CA . VAL A 1 71 ? 5.594 3.359 -4.514 1.00 0.00 71 VAL A CA 19
ATOM 27374 C C . VAL A 1 71 ? 5.280 1.883 -4.724 1.00 0.00 71 VAL A C 19
ATOM 27375 O O . VAL A 1 71 ? 4.116 1.475 -4.686 1.00 0.00 71 VAL A O 19
ATOM 27388 N N . TYR A 1 72 ? 6.305 1.083 -4.958 1.00 0.00 72 TYR A N 19
ATOM 27389 C CA . TYR A 1 72 ? 6.109 -0.337 -5.178 1.00 0.00 72 TYR A CA 19
ATOM 27390 C C . TYR A 1 72 ? 6.651 -1.093 -3.992 1.00 0.00 72 TYR A C 19
ATOM 27391 O O . TYR A 1 72 ? 7.840 -1.040 -3.681 1.00 0.00 72 TYR A O 19
ATOM 27409 N N . LEU A 1 73 ? 5.751 -1.780 -3.326 1.00 0.00 73 LEU A N 19
ATOM 27410 C CA . LEU A 1 73 ? 6.012 -2.289 -2.007 1.00 0.00 73 LEU A CA 19
ATOM 27411 C C . LEU A 1 73 ? 5.643 -3.769 -1.893 1.00 0.00 73 LEU A C 19
ATOM 27412 O O . LEU A 1 73 ? 4.564 -4.183 -2.312 1.00 0.00 73 LEU A O 19
ATOM 27428 N N . LYS A 1 74 ? 6.545 -4.563 -1.331 1.00 0.00 74 LYS A N 19
ATOM 27429 C CA . LYS A 1 74 ? 6.291 -5.979 -1.118 1.00 0.00 74 LYS A CA 19
ATOM 27430 C C . LYS A 1 74 ? 6.123 -6.273 0.367 1.00 0.00 74 LYS A C 19
ATOM 27431 O O . LYS A 1 74 ? 6.899 -5.787 1.192 1.00 0.00 74 LYS A O 19
ATOM 27450 N N . PRO A 1 75 ? 5.091 -7.053 0.724 1.00 0.00 75 PRO A N 19
ATOM 27451 C CA . PRO A 1 75 ? 4.849 -7.455 2.107 1.00 0.00 75 PRO A CA 19
ATOM 27452 C C . PRO A 1 75 ? 5.989 -8.271 2.703 1.00 0.00 75 PRO A C 19
ATOM 27453 O O . PRO A 1 75 ? 6.801 -8.871 1.995 1.00 0.00 75 PRO A O 19
ATOM 27464 N N . ARG A 1 76 ? 6.011 -8.265 4.034 1.00 0.00 76 ARG A N 19
ATOM 27465 C CA . ARG A 1 76 ? 7.155 -8.706 4.826 1.00 0.00 76 ARG A CA 19
ATOM 27466 C C . ARG A 1 76 ? 7.486 -10.163 4.598 1.00 0.00 76 ARG A C 19
ATOM 27467 O O . ARG A 1 76 ? 8.657 -10.524 4.482 1.00 0.00 76 ARG A O 19
ATOM 27488 N N . ALA A 1 77 ? 6.456 -10.997 4.547 1.00 0.00 77 ALA A N 19
ATOM 27489 C CA . ALA A 1 77 ? 6.653 -12.425 4.472 1.00 0.00 77 ALA A CA 19
ATOM 27490 C C . ALA A 1 77 ? 7.285 -12.815 3.155 1.00 0.00 77 ALA A C 19
ATOM 27491 O O . ALA A 1 77 ? 6.730 -12.597 2.079 1.00 0.00 77 ALA A O 19
ATOM 27498 N N . VAL A 1 78 ? 8.472 -13.363 3.246 1.00 0.00 78 VAL A N 19
ATOM 27499 C CA . VAL A 1 78 ? 9.133 -13.947 2.087 1.00 0.00 78 VAL A CA 19
ATOM 27500 C C . VAL A 1 78 ? 8.373 -15.200 1.641 1.00 0.00 78 VAL A C 19
ATOM 27501 O O . VAL A 1 78 ? 8.512 -15.665 0.509 1.00 0.00 78 VAL A O 19
ATOM 27514 N N . LYS A 1 79 ? 7.525 -15.702 2.542 1.00 0.00 79 LYS A N 19
ATOM 27515 C CA . LYS A 1 79 ? 6.756 -16.924 2.314 1.00 0.00 79 LYS A CA 19
ATOM 27516 C C . LYS A 1 79 ? 5.874 -16.826 1.070 1.00 0.00 79 LYS A C 19
ATOM 27517 O O . LYS A 1 79 ? 5.763 -17.786 0.310 1.00 0.00 79 LYS A O 19
ATOM 27536 N N . ASN A 1 80 ? 5.246 -15.672 0.854 1.00 0.00 80 ASN A N 19
ATOM 27537 C CA . ASN A 1 80 ? 4.377 -15.502 -0.308 1.00 0.00 80 ASN A CA 19
ATOM 27538 C C . ASN A 1 80 ? 5.196 -15.337 -1.579 1.00 0.00 80 ASN A C 19
ATOM 27539 O O . ASN A 1 80 ? 4.807 -15.818 -2.646 1.00 0.00 80 ASN A O 19
ATOM 27550 N N . SER A 1 81 ? 6.326 -14.645 -1.439 1.00 0.00 81 SER A N 19
ATOM 27551 C CA . SER A 1 81 ? 7.294 -14.456 -2.518 1.00 0.00 81 SER A CA 19
ATOM 27552 C C . SER A 1 81 ? 6.774 -13.518 -3.612 1.00 0.00 81 SER A C 19
ATOM 27553 O O . SER A 1 81 ? 7.328 -12.438 -3.818 1.00 0.00 81 SER A O 19
ATOM 27561 N N . SER A 1 82 ? 5.708 -13.914 -4.293 1.00 0.00 82 SER A N 19
ATOM 27562 C CA . SER A 1 82 ? 5.239 -13.184 -5.459 1.00 0.00 82 SER A CA 19
ATOM 27563 C C . SER A 1 82 ? 3.898 -12.483 -5.214 1.00 0.00 82 SER A C 19
ATOM 27564 O O . SER A 1 82 ? 2.909 -12.734 -5.906 1.00 0.00 82 SER A O 19
ATOM 27572 N N . VAL A 1 83 ? 3.873 -11.604 -4.224 1.00 0.00 83 VAL A N 19
ATOM 27573 C CA . VAL A 1 83 ? 2.735 -10.719 -4.011 1.00 0.00 83 VAL A CA 19
ATOM 27574 C C . VAL A 1 83 ? 3.257 -9.310 -3.759 1.00 0.00 83 VAL A C 19
ATOM 27575 O O . VAL A 1 83 ? 4.191 -9.118 -2.980 1.00 0.00 83 VAL A O 19
ATOM 27588 N N . GLN A 1 84 ? 2.692 -8.336 -4.451 1.00 0.00 84 GLN A N 19
ATOM 27589 C CA . GLN A 1 84 ? 3.178 -6.971 -4.360 1.00 0.00 84 GLN A CA 19
ATOM 27590 C C . GLN A 1 84 ? 2.029 -5.989 -4.228 1.00 0.00 84 GLN A C 19
ATOM 27591 O O . GLN A 1 84 ? 0.976 -6.158 -4.847 1.00 0.00 84 GLN A O 19
ATOM 27605 N N . PHE A 1 85 ? 2.234 -4.965 -3.421 1.00 0.00 85 PHE A N 19
ATOM 27606 C CA . PHE A 1 85 ? 1.267 -3.899 -3.284 1.00 0.00 85 PHE A CA 19
ATOM 27607 C C . PHE A 1 85 ? 1.764 -2.671 -4.016 1.00 0.00 85 PHE A C 19
ATOM 27608 O O . PHE A 1 85 ? 2.876 -2.193 -3.779 1.00 0.00 85 PHE A O 19
ATOM 27625 N N . HIS A 1 86 ? 0.956 -2.180 -4.923 1.00 0.00 86 HIS A N 19
ATOM 27626 C CA . HIS A 1 86 ? 1.280 -0.965 -5.632 1.00 0.00 86 HIS A CA 19
ATOM 27627 C C . HIS A 1 86 ? 0.569 0.185 -4.958 1.00 0.00 86 HIS A C 19
ATOM 27628 O O . HIS A 1 86 ? -0.643 0.340 -5.105 1.00 0.00 86 HIS A O 19
ATOM 27643 N N . VAL A 1 87 ? 1.307 0.972 -4.199 1.00 0.00 87 VAL A N 19
ATOM 27644 C CA . VAL A 1 87 ? 0.704 2.069 -3.484 1.00 0.00 87 VAL A CA 19
ATOM 27645 C C . VAL A 1 87 ? 0.764 3.310 -4.343 1.00 0.00 87 VAL A C 19
ATOM 27646 O O . VAL A 1 87 ? 1.833 3.863 -4.579 1.00 0.00 87 VAL A O 19
ATOM 27659 N N . ILE A 1 88 ? -0.390 3.738 -4.800 1.00 0.00 88 ILE A N 19
ATOM 27660 C CA . ILE A 1 88 ? -0.486 4.868 -5.692 1.00 0.00 88 ILE A CA 19
ATOM 27661 C C . ILE A 1 88 ? -1.012 6.076 -4.949 1.00 0.00 88 ILE A C 19
ATOM 27662 O O . ILE A 1 88 ? -1.972 5.977 -4.186 1.00 0.00 88 ILE A O 19
ATOM 27678 N N . PHE A 1 89 ? -0.376 7.209 -5.167 1.00 0.00 89 PHE A N 19
ATOM 27679 C CA . PHE A 1 89 ? -0.744 8.427 -4.488 1.00 0.00 89 PHE A CA 19
ATOM 27680 C C . PHE A 1 89 ? -1.535 9.330 -5.422 1.00 0.00 89 PHE A C 19
ATOM 27681 O O . PHE A 1 89 ? -0.979 9.925 -6.346 1.00 0.00 89 PHE A O 19
ATOM 27698 N N . ASP A 1 90 ? -2.834 9.416 -5.190 1.00 0.00 90 ASP A N 19
ATOM 27699 C CA . ASP A 1 90 ? -3.717 10.182 -6.062 1.00 0.00 90 ASP A CA 19
ATOM 27700 C C . ASP A 1 90 ? -3.757 11.646 -5.656 1.00 0.00 90 ASP A C 19
ATOM 27701 O O . ASP A 1 90 ? -4.016 11.974 -4.498 1.00 0.00 90 ASP A O 19
ATOM 27710 N N . GLU A 1 91 ? -3.490 12.522 -6.609 1.00 0.00 91 GLU A N 19
ATOM 27711 C CA . GLU A 1 91 ? -3.585 13.950 -6.375 1.00 0.00 91 GLU A CA 19
ATOM 27712 C C . GLU A 1 91 ? -4.922 14.485 -6.857 1.00 0.00 91 GLU A C 19
ATOM 27713 O O . GLU A 1 91 ? -5.317 14.265 -8.003 1.00 0.00 91 GLU A O 19
ATOM 27725 N N . GLU A 1 92 ? -5.619 15.162 -5.966 1.00 0.00 92 GLU A N 19
ATOM 27726 C CA . GLU A 1 92 ? -6.883 15.789 -6.296 1.00 0.00 92 GLU A CA 19
ATOM 27727 C C . GLU A 1 92 ? -6.859 17.243 -5.860 1.00 0.00 92 GLU A C 19
ATOM 27728 O O . GLU A 1 92 ? -6.999 17.510 -4.652 1.00 0.00 92 GLU A O 19
ATOM 27741 N N . GLY A 1 1 ? -0.316 -16.076 -6.263 1.00 0.00 1 GLY A N 20
ATOM 27742 C CA . GLY A 1 1 ? 0.170 -17.363 -6.811 1.00 0.00 1 GLY A CA 20
ATOM 27743 C C . GLY A 1 1 ? 0.539 -17.245 -8.273 1.00 0.00 1 GLY A C 20
ATOM 27744 O O . GLY A 1 1 ? 0.419 -16.170 -8.860 1.00 0.00 1 GLY A O 20
ATOM 27750 N N . SER A 1 2 ? 0.988 -18.342 -8.862 1.00 0.00 2 SER A N 20
ATOM 27751 C CA . SER A 1 2 ? 1.364 -18.355 -10.266 1.00 0.00 2 SER A CA 20
ATOM 27752 C C . SER A 1 2 ? 0.167 -18.743 -11.132 1.00 0.00 2 SER A C 20
ATOM 27753 O O . SER A 1 2 ? -0.345 -19.863 -11.039 1.00 0.00 2 SER A O 20
ATOM 27761 N N . ALA A 1 3 ? -0.295 -17.808 -11.949 1.00 0.00 3 ALA A N 20
ATOM 27762 C CA . ALA A 1 3 ? -1.408 -18.071 -12.850 1.00 0.00 3 ALA A CA 20
ATOM 27763 C C . ALA A 1 3 ? -1.087 -17.603 -14.263 1.00 0.00 3 ALA A C 20
ATOM 27764 O O . ALA A 1 3 ? -1.049 -18.404 -15.199 1.00 0.00 3 ALA A O 20
ATOM 27771 N N . MET A 1 4 ? -0.844 -16.307 -14.413 1.00 0.00 4 MET A N 20
ATOM 27772 C CA . MET A 1 4 ? -0.539 -15.730 -15.716 1.00 0.00 4 MET A CA 20
ATOM 27773 C C . MET A 1 4 ? 0.965 -15.718 -15.963 1.00 0.00 4 MET A C 20
ATOM 27774 O O . MET A 1 4 ? 1.628 -14.686 -15.820 1.00 0.00 4 MET A O 20
ATOM 27788 N N . GLY A 1 5 ? 1.496 -16.871 -16.326 1.00 0.00 5 GLY A N 20
ATOM 27789 C CA . GLY A 1 5 ? 2.915 -16.996 -16.575 1.00 0.00 5 GLY A CA 20
ATOM 27790 C C . GLY A 1 5 ? 3.507 -18.151 -15.805 1.00 0.00 5 GLY A C 20
ATOM 27791 O O . GLY A 1 5 ? 2.780 -18.891 -15.137 1.00 0.00 5 GLY A O 20
ATOM 27795 N N . HIS A 1 6 ? 4.816 -18.318 -15.893 1.00 0.00 6 HIS A N 20
ATOM 27796 C CA . HIS A 1 6 ? 5.495 -19.360 -15.145 1.00 0.00 6 HIS A CA 20
ATOM 27797 C C . HIS A 1 6 ? 5.892 -18.822 -13.778 1.00 0.00 6 HIS A C 20
ATOM 27798 O O . HIS A 1 6 ? 5.665 -19.460 -12.750 1.00 0.00 6 HIS A O 20
ATOM 27813 N N . MET A 1 7 ? 6.479 -17.636 -13.778 1.00 0.00 7 MET A N 20
ATOM 27814 C CA . MET A 1 7 ? 6.822 -16.946 -12.545 1.00 0.00 7 MET A CA 20
ATOM 27815 C C . MET A 1 7 ? 6.368 -15.492 -12.626 1.00 0.00 7 MET A C 20
ATOM 27816 O O . MET A 1 7 ? 7.148 -14.599 -12.962 1.00 0.00 7 MET A O 20
ATOM 27830 N N . PRO A 1 8 ? 5.082 -15.245 -12.356 1.00 0.00 8 PRO A N 20
ATOM 27831 C CA . PRO A 1 8 ? 4.511 -13.911 -12.393 1.00 0.00 8 PRO A CA 20
ATOM 27832 C C . PRO A 1 8 ? 4.599 -13.207 -11.044 1.00 0.00 8 PRO A C 20
ATOM 27833 O O . PRO A 1 8 ? 5.146 -13.746 -10.078 1.00 0.00 8 PRO A O 20
ATOM 27844 N N . ALA A 1 9 ? 4.073 -11.998 -10.991 1.00 0.00 9 ALA A N 20
ATOM 27845 C CA . ALA A 1 9 ? 3.985 -11.263 -9.748 1.00 0.00 9 ALA A CA 20
ATOM 27846 C C . ALA A 1 9 ? 2.547 -10.852 -9.489 1.00 0.00 9 ALA A C 20
ATOM 27847 O O . ALA A 1 9 ? 1.827 -10.453 -10.407 1.00 0.00 9 ALA A O 20
ATOM 27854 N N . VAL A 1 10 ? 2.135 -10.951 -8.240 1.00 0.00 10 VAL A N 20
ATOM 27855 C CA . VAL A 1 10 ? 0.777 -10.626 -7.856 1.00 0.00 1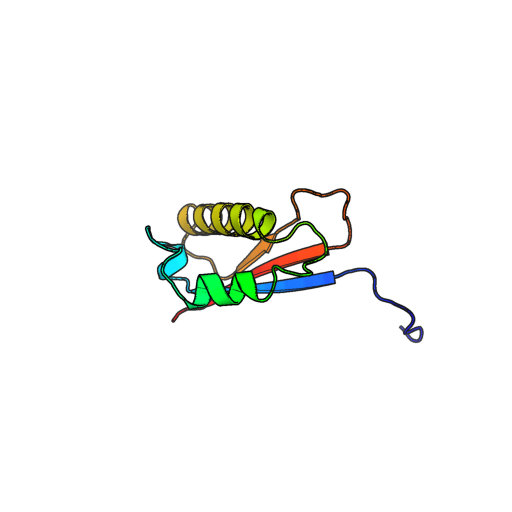0 VAL A CA 20
ATOM 27856 C C . VAL A 1 10 ? 0.684 -9.160 -7.474 1.00 0.00 10 VAL A C 20
ATOM 27857 O O . VAL A 1 10 ? 1.387 -8.694 -6.573 1.00 0.00 10 VAL A O 20
ATOM 27870 N N . ASP A 1 11 ? -0.166 -8.437 -8.179 1.00 0.00 11 ASP A N 20
ATOM 27871 C CA . ASP A 1 11 ? -0.293 -7.004 -7.984 1.00 0.00 11 ASP A CA 20
ATOM 27872 C C . ASP A 1 11 ? -1.575 -6.686 -7.229 1.00 0.00 11 ASP A C 20
ATOM 27873 O O . ASP A 1 11 ? -2.675 -7.000 -7.685 1.00 0.00 11 ASP A O 20
ATOM 27882 N N . VAL A 1 12 ? -1.420 -6.090 -6.062 1.00 0.00 12 VAL A N 20
ATOM 27883 C CA . VAL A 1 12 ? -2.551 -5.611 -5.283 1.00 0.00 12 VAL A CA 20
ATOM 27884 C C . VAL A 1 12 ? -2.376 -4.117 -5.074 1.00 0.00 12 VAL A C 20
ATOM 27885 O O . VAL A 1 12 ? -1.373 -3.695 -4.516 1.00 0.00 12 VAL A O 20
ATOM 27898 N N . GLU A 1 13 ? -3.330 -3.312 -5.506 1.00 0.00 13 GLU A N 20
ATOM 27899 C CA . GLU A 1 13 ? -3.085 -1.889 -5.594 1.00 0.00 13 GLU A CA 20
ATOM 27900 C C . GLU A 1 13 ? -3.906 -1.111 -4.588 1.00 0.00 13 GLU A C 20
ATOM 27901 O O . GLU A 1 13 ? -5.108 -1.330 -4.429 1.00 0.00 13 GLU A O 20
ATOM 27913 N N . ILE A 1 14 ? -3.233 -0.211 -3.900 1.00 0.00 14 ILE A N 20
ATOM 27914 C CA . ILE A 1 14 ? -3.865 0.643 -2.926 1.00 0.00 14 ILE A CA 20
ATOM 27915 C C . ILE A 1 14 ? -3.750 2.086 -3.399 1.00 0.00 14 ILE A C 20
ATOM 27916 O O . ILE A 1 14 ? -2.818 2.426 -4.129 1.00 0.00 14 ILE A O 20
ATOM 27932 N N . HIS A 1 15 ? -4.685 2.933 -3.010 1.00 0.00 15 HIS A N 20
ATOM 27933 C CA . HIS A 1 15 ? -4.666 4.320 -3.453 1.00 0.00 15 HIS A CA 20
ATOM 27934 C C . HIS A 1 15 ? -4.586 5.266 -2.265 1.00 0.00 15 HIS A C 20
ATOM 27935 O O . HIS A 1 15 ? -5.353 5.155 -1.311 1.00 0.00 15 HIS A O 20
ATOM 27950 N N . PHE A 1 16 ? -3.621 6.171 -2.324 1.00 0.00 16 PHE A N 20
ATOM 27951 C CA . PHE A 1 16 ? -3.349 7.102 -1.240 1.00 0.00 16 PHE A CA 20
ATOM 27952 C C . PHE A 1 16 ? -3.317 8.537 -1.753 1.00 0.00 16 PHE A C 20
ATOM 27953 O O . PHE A 1 16 ? -2.363 8.928 -2.417 1.00 0.00 16 PHE A O 20
ATOM 27970 N N . PRO A 1 17 ? -4.351 9.342 -1.481 1.00 0.00 17 PRO A N 20
ATOM 27971 C CA . PRO A 1 17 ? -4.316 10.769 -1.801 1.00 0.00 17 PRO A CA 20
ATOM 27972 C C . PRO A 1 17 ? -3.178 11.465 -1.060 1.00 0.00 17 PRO A C 20
ATOM 27973 O O . PRO A 1 17 ? -3.134 11.475 0.174 1.00 0.00 17 PRO A O 20
ATOM 27984 N N . LEU A 1 18 ? -2.273 12.065 -1.842 1.00 0.00 18 LEU A N 20
ATOM 27985 C CA . LEU A 1 18 ? -1.012 12.589 -1.331 1.00 0.00 18 LEU A CA 20
ATOM 27986 C C . LEU A 1 18 ? -1.202 13.563 -0.182 1.00 0.00 18 LEU A C 20
ATOM 27987 O O . LEU A 1 18 ? -0.461 13.532 0.794 1.00 0.00 18 LEU A O 20
ATOM 28003 N N . LYS A 1 19 ? -2.182 14.432 -0.318 1.00 0.00 19 LYS A N 20
ATOM 28004 C CA . LYS A 1 19 ? -2.417 15.497 0.654 1.00 0.00 19 LYS A CA 20
ATOM 28005 C C . LYS A 1 19 ? -2.734 14.951 2.045 1.00 0.00 19 LYS A C 20
ATOM 28006 O O . LYS A 1 19 ? -2.392 15.573 3.051 1.00 0.00 19 LYS A O 20
ATOM 28025 N N . ARG A 1 20 ? -3.379 13.796 2.106 1.00 0.00 20 ARG A N 20
ATOM 28026 C CA . ARG A 1 20 ? -3.794 13.241 3.387 1.00 0.00 20 ARG A CA 20
ATOM 28027 C C . ARG A 1 20 ? -2.782 12.236 3.926 1.00 0.00 20 ARG A C 20
ATOM 28028 O O . ARG A 1 20 ? -2.556 12.175 5.135 1.00 0.00 20 ARG A O 20
ATOM 28049 N N . ILE A 1 21 ? -2.155 11.465 3.046 1.00 0.00 21 ILE A N 20
ATOM 28050 C CA . ILE A 1 21 ? -1.130 10.518 3.480 1.00 0.00 21 ILE A CA 20
ATOM 28051 C C . ILE A 1 21 ? 0.120 11.274 3.951 1.00 0.00 21 ILE A C 20
ATOM 28052 O O . ILE A 1 21 ? 0.866 10.792 4.801 1.00 0.00 21 ILE A O 20
ATOM 28068 N N . ALA A 1 22 ? 0.328 12.476 3.411 1.00 0.00 22 ALA A N 20
ATOM 28069 C CA . ALA A 1 22 ? 1.455 13.319 3.817 1.00 0.00 22 ALA A CA 20
ATOM 28070 C C . ALA A 1 22 ? 1.180 13.988 5.156 1.00 0.00 22 ALA A C 20
ATOM 28071 O O . ALA A 1 22 ? 2.074 14.576 5.768 1.00 0.00 22 ALA A O 20
ATOM 28078 N N . ALA A 1 23 ? -0.058 13.884 5.605 1.00 0.00 23 ALA A N 20
ATOM 28079 C CA . ALA A 1 23 ? -0.487 14.495 6.854 1.00 0.00 23 ALA A CA 20
ATOM 28080 C C . ALA A 1 23 ? -0.582 13.441 7.945 1.00 0.00 23 ALA A C 20
ATOM 28081 O O . ALA A 1 23 ? -0.146 12.308 7.759 1.00 0.00 23 ALA A O 20
ATOM 28088 N N . GLU A 1 24 ? -1.164 13.810 9.073 1.00 0.00 24 GLU A N 20
ATOM 28089 C CA . GLU A 1 24 ? -1.320 12.890 10.183 1.00 0.00 24 GLU A CA 20
ATOM 28090 C C . GLU A 1 24 ? -2.783 12.847 10.585 1.00 0.00 24 GLU A C 20
ATOM 28091 O O . GLU A 1 24 ? -3.453 13.878 10.639 1.00 0.00 24 GLU A O 20
ATOM 28103 N N . GLY A 1 25 ? -3.267 11.655 10.867 1.00 0.00 25 GLY A N 20
ATOM 28104 C CA . GLY A 1 25 ? -4.686 11.458 11.064 1.00 0.00 25 GLY A CA 20
ATOM 28105 C C . GLY A 1 25 ? -5.300 10.822 9.839 1.00 0.00 25 GLY A C 20
ATOM 28106 O O . GLY A 1 25 ? -6.516 10.847 9.644 1.00 0.00 25 GLY A O 20
ATOM 28110 N N . TYR A 1 26 ? -4.434 10.249 9.012 1.00 0.00 26 TYR A N 20
ATOM 28111 C CA . TYR A 1 26 ? -4.823 9.639 7.761 1.00 0.00 26 TYR A CA 20
ATOM 28112 C C . TYR A 1 26 ? -5.672 8.398 8.001 1.00 0.00 26 TYR A C 20
ATOM 28113 O O . TYR A 1 26 ? -6.448 7.987 7.142 1.00 0.00 26 TYR A O 20
ATOM 28131 N N . ALA A 1 27 ? -5.519 7.801 9.178 1.00 0.00 27 ALA A N 20
ATOM 28132 C CA . ALA A 1 27 ? -6.303 6.630 9.547 1.00 0.00 27 ALA A CA 20
ATOM 28133 C C . ALA A 1 27 ? -7.772 6.996 9.708 1.00 0.00 27 ALA A C 20
ATOM 28134 O O . ALA A 1 27 ? -8.628 6.128 9.863 1.00 0.00 27 ALA A O 20
ATOM 28141 N N . GLU A 1 28 ? -8.050 8.293 9.685 1.00 0.00 28 GLU A N 20
ATOM 28142 C CA . GLU A 1 28 ? -9.410 8.787 9.762 1.00 0.00 28 GLU A CA 20
ATOM 28143 C C . GLU A 1 28 ? -9.900 9.238 8.386 1.00 0.00 28 GLU A C 20
ATOM 28144 O O . GLU A 1 28 ? -11.023 9.726 8.255 1.00 0.00 28 GLU A O 20
ATOM 28156 N N . ASP A 1 29 ? -9.056 9.084 7.361 1.00 0.00 29 ASP A N 20
ATOM 28157 C CA . ASP A 1 29 ? -9.464 9.379 5.988 1.00 0.00 29 ASP A CA 20
ATOM 28158 C C . ASP A 1 29 ? -10.455 8.328 5.516 1.00 0.00 29 ASP A C 20
ATOM 28159 O O . ASP A 1 29 ? -10.103 7.162 5.313 1.00 0.00 29 ASP A O 20
ATOM 28168 N N . GLU A 1 30 ? -11.691 8.768 5.312 1.00 0.00 30 GLU A N 20
ATOM 28169 C CA . GLU A 1 30 ? -12.791 7.880 4.986 1.00 0.00 30 GLU A CA 20
ATOM 28170 C C . GLU A 1 30 ? -12.477 7.121 3.721 1.00 0.00 30 GLU A C 20
ATOM 28171 O O . GLU A 1 30 ? -12.688 5.917 3.642 1.00 0.00 30 GLU A O 20
ATOM 28183 N N . LEU A 1 31 ? -11.927 7.826 2.751 1.00 0.00 31 LEU A N 20
ATOM 28184 C CA . LEU A 1 31 ? -11.589 7.220 1.487 1.00 0.00 31 LEU A CA 20
ATOM 28185 C C . LEU A 1 31 ? -10.604 6.081 1.689 1.00 0.00 31 LEU A C 20
ATOM 28186 O O . LEU A 1 31 ? -10.757 5.021 1.095 1.00 0.00 31 LEU A O 20
ATOM 28202 N N . LEU A 1 32 ? -9.612 6.283 2.552 1.00 0.00 32 LEU A N 20
ATOM 28203 C CA . LEU A 1 32 ? -8.628 5.267 2.827 1.00 0.00 32 LEU A CA 20
ATOM 28204 C C . LEU A 1 32 ? -9.286 4.071 3.482 1.00 0.00 32 LEU A C 20
ATOM 28205 O O . LEU A 1 32 ? -8.960 2.929 3.184 1.00 0.00 32 LEU A O 20
ATOM 28221 N N . LEU A 1 33 ? -10.216 4.343 4.372 1.00 0.00 33 LEU A N 20
ATOM 28222 C CA . LEU A 1 33 ? -10.942 3.294 5.049 1.00 0.00 33 LEU A CA 20
ATOM 28223 C C . LEU A 1 33 ? -11.679 2.412 4.054 1.00 0.00 33 LEU A C 20
ATOM 28224 O O . LEU A 1 33 ? -11.701 1.193 4.192 1.00 0.00 33 LEU A O 20
ATOM 28240 N N . ASN A 1 34 ? -12.270 3.033 3.047 1.00 0.00 34 ASN A N 20
ATOM 28241 C CA . ASN A 1 34 ? -12.939 2.290 1.987 1.00 0.00 34 ASN A CA 20
ATOM 28242 C C . ASN A 1 34 ? -11.908 1.633 1.075 1.00 0.00 34 ASN A C 20
ATOM 28243 O O . ASN A 1 34 ? -12.052 0.475 0.694 1.00 0.00 34 ASN A O 20
ATOM 28254 N N . GLN A 1 35 ? -10.849 2.373 0.764 1.00 0.00 35 GLN A N 20
ATOM 28255 C CA . GLN A 1 35 ? -9.838 1.916 -0.190 1.00 0.00 35 GLN A CA 20
ATOM 28256 C C . GLN A 1 35 ? -9.004 0.766 0.371 1.00 0.00 35 GLN A C 20
ATOM 28257 O O . GLN A 1 35 ? -8.879 -0.303 -0.249 1.00 0.00 35 GLN A O 20
ATOM 28271 N N . MET A 1 36 ? -8.484 0.951 1.575 1.00 0.00 36 MET A N 20
ATOM 28272 C CA . MET A 1 36 ? -7.715 -0.096 2.214 1.00 0.00 36 MET A CA 20
ATOM 28273 C C . MET A 1 36 ? -8.656 -1.107 2.841 1.00 0.00 36 MET A C 20
ATOM 28274 O O . MET A 1 36 ? -8.280 -2.240 3.068 1.00 0.00 36 MET A O 20
ATOM 28288 N N . GLY A 1 37 ? -9.887 -0.686 3.120 1.00 0.00 37 GLY A N 20
ATOM 28289 C CA . GLY A 1 37 ? -10.892 -1.615 3.602 1.00 0.00 37 GLY A CA 20
ATOM 28290 C C . GLY A 1 37 ? -11.203 -2.672 2.566 1.00 0.00 37 GLY A C 20
ATOM 28291 O O . GLY A 1 37 ? -11.430 -3.833 2.898 1.00 0.00 37 GLY A O 20
ATOM 28295 N N . LYS A 1 38 ? -11.222 -2.256 1.310 1.00 0.00 38 LYS A N 20
ATOM 28296 C CA . LYS A 1 38 ? -11.333 -3.182 0.195 1.00 0.00 38 LYS A CA 20
ATOM 28297 C C . LYS A 1 38 ? -10.127 -4.103 0.165 1.00 0.00 38 LYS A C 20
ATOM 28298 O O . LYS A 1 38 ? -10.261 -5.326 0.218 1.00 0.00 38 LYS A O 20
ATOM 28317 N N . VAL A 1 39 ? -8.949 -3.504 0.097 1.00 0.00 39 VAL A N 20
ATOM 28318 C CA . VAL A 1 39 ? -7.706 -4.266 0.083 1.00 0.00 39 VAL A CA 20
ATOM 28319 C C . VAL A 1 39 ? -7.265 -4.586 1.513 1.00 0.00 39 VAL A C 20
ATOM 28320 O O . VAL A 1 39 ? -6.281 -4.045 2.023 1.00 0.00 39 VAL A O 20
ATOM 28333 N N . ASN A 1 40 ? -8.004 -5.457 2.178 1.00 0.00 40 ASN A N 20
ATOM 28334 C CA . ASN A 1 40 ? -7.708 -5.745 3.572 1.00 0.00 40 ASN A CA 20
ATOM 28335 C C . ASN A 1 40 ? -8.171 -7.121 3.996 1.00 0.00 40 ASN A C 20
ATOM 28336 O O . ASN A 1 40 ? -7.518 -7.782 4.796 1.00 0.00 40 ASN A O 20
ATOM 28347 N N . ASP A 1 41 ? -9.284 -7.564 3.454 1.00 0.00 41 ASP A N 20
ATOM 28348 C CA . ASP A 1 41 ? -9.921 -8.774 3.970 1.00 0.00 41 ASP A CA 20
ATOM 28349 C C . ASP A 1 41 ? -9.281 -10.021 3.390 1.00 0.00 41 ASP A C 20
ATOM 28350 O O . ASP A 1 41 ? -9.129 -11.034 4.072 1.00 0.00 41 ASP A O 20
ATOM 28359 N N . THR A 1 42 ? -8.900 -9.943 2.130 1.00 0.00 42 THR A N 20
ATOM 28360 C CA . THR A 1 42 ? -8.257 -11.060 1.466 1.00 0.00 42 THR A CA 20
ATOM 28361 C C . THR A 1 42 ? -7.028 -10.590 0.674 1.00 0.00 42 THR A C 20
ATOM 28362 O O . THR A 1 42 ? -7.027 -10.609 -0.556 1.00 0.00 42 THR A O 20
ATOM 28373 N N . PRO A 1 43 ? -5.974 -10.114 1.368 1.00 0.00 43 PRO A N 20
ATOM 28374 C CA . PRO A 1 43 ? -4.735 -9.693 0.724 1.00 0.00 43 PRO A CA 20
ATOM 28375 C C . PRO A 1 43 ? -3.646 -10.771 0.761 1.00 0.00 43 PRO A C 20
ATOM 28376 O O . PRO A 1 43 ? -2.511 -10.523 0.356 1.00 0.00 43 PRO A O 20
ATOM 28387 N N . GLU A 1 44 ? -4.005 -11.946 1.286 1.00 0.00 44 GLU A N 20
ATOM 28388 C CA . GLU A 1 44 ? -3.092 -13.090 1.447 1.00 0.00 44 GLU A CA 20
ATOM 28389 C C . GLU A 1 44 ? -2.078 -12.874 2.575 1.00 0.00 44 GLU A C 20
ATOM 28390 O O . GLU A 1 44 ? -1.763 -13.804 3.315 1.00 0.00 44 GLU A O 20
ATOM 28402 N N . GLU A 1 45 ? -1.563 -11.657 2.698 1.00 0.00 45 GLU A N 20
ATOM 28403 C CA . GLU A 1 45 ? -0.577 -11.334 3.729 1.00 0.00 45 GLU A CA 20
ATOM 28404 C C . GLU A 1 45 ? -1.198 -11.467 5.119 1.00 0.00 45 GLU A C 20
ATOM 28405 O O . GLU A 1 45 ? -1.008 -12.474 5.803 1.00 0.00 45 GLU A O 20
ATOM 28417 N N . GLU A 1 46 ? -1.955 -10.453 5.516 1.00 0.00 46 GLU A N 20
ATOM 28418 C CA . GLU A 1 46 ? -2.642 -10.448 6.801 1.00 0.00 46 GLU A CA 20
ATOM 28419 C C . GLU A 1 46 ? -3.992 -9.764 6.666 1.00 0.00 46 GLU A C 20
ATOM 28420 O O . GLU A 1 46 ? -5.020 -10.417 6.501 1.00 0.00 46 GLU A O 20
ATOM 28432 N N . GLY A 1 47 ? -3.978 -8.442 6.707 1.00 0.00 47 GLY A N 20
ATOM 28433 C CA . GLY A 1 47 ? -5.192 -7.684 6.535 1.00 0.00 47 GLY A CA 20
ATOM 28434 C C . GLY A 1 47 ? -5.104 -6.320 7.163 1.00 0.00 47 GLY A C 20
ATOM 28435 O O . GLY A 1 47 ? -4.343 -5.467 6.705 1.00 0.00 47 GLY A O 20
ATOM 28439 N N . MET A 1 48 ? -5.857 -6.121 8.229 1.00 0.00 48 MET A N 20
ATOM 28440 C CA . MET A 1 48 ? -5.858 -4.849 8.933 1.00 0.00 48 MET A CA 20
ATOM 28441 C C . MET A 1 48 ? -4.464 -4.490 9.472 1.00 0.00 48 MET A C 20
ATOM 28442 O O . MET A 1 48 ? -4.058 -3.333 9.390 1.00 0.00 48 MET A O 20
ATOM 28456 N N . PRO A 1 49 ? -3.703 -5.459 10.034 1.00 0.00 49 PRO A N 20
ATOM 28457 C CA . PRO A 1 49 ? -2.321 -5.208 10.462 1.00 0.00 49 PRO A CA 20
ATOM 28458 C C . PRO A 1 49 ? -1.449 -4.761 9.299 1.00 0.00 49 PRO A C 20
ATOM 28459 O O . PRO A 1 49 ? -0.663 -3.820 9.426 1.00 0.00 49 PRO A O 20
ATOM 28470 N N . LEU A 1 50 ? -1.586 -5.444 8.162 1.00 0.00 50 LEU A N 20
ATOM 28471 C CA . LEU A 1 50 ? -0.839 -5.073 6.973 1.00 0.00 50 LEU A CA 20
ATOM 28472 C C . LEU A 1 50 ? -1.190 -3.642 6.566 1.00 0.00 50 LEU A C 20
ATOM 28473 O O . LEU A 1 50 ? -0.323 -2.884 6.157 1.00 0.00 50 LEU A O 20
ATOM 28489 N N . ARG A 1 51 ? -2.462 -3.275 6.720 1.00 0.00 51 ARG A N 20
ATOM 28490 C CA . ARG A 1 51 ? -2.902 -1.897 6.511 1.00 0.00 51 ARG A CA 20
ATOM 28491 C C . ARG A 1 51 ? -2.108 -0.927 7.380 1.00 0.00 51 ARG A C 20
ATOM 28492 O O . ARG A 1 51 ? -1.584 0.067 6.885 1.00 0.00 51 ARG A O 20
ATOM 28513 N N . ALA A 1 52 ? -2.010 -1.235 8.665 1.00 0.00 52 ALA A N 20
ATOM 28514 C CA . ALA A 1 52 ? -1.315 -0.378 9.612 1.00 0.00 52 ALA A CA 20
ATOM 28515 C C . ALA A 1 52 ? 0.146 -0.167 9.218 1.00 0.00 52 ALA A C 20
ATOM 28516 O O . ALA A 1 52 ? 0.620 0.973 9.176 1.00 0.00 52 ALA A O 20
ATOM 28523 N N . TRP A 1 53 ? 0.855 -1.253 8.904 1.00 0.00 53 TRP A N 20
ATOM 28524 C CA . TRP A 1 53 ? 2.266 -1.137 8.551 1.00 0.00 53 TRP A CA 20
ATOM 28525 C C . TRP A 1 53 ? 2.424 -0.506 7.177 1.00 0.00 53 TRP A C 20
ATOM 28526 O O . TRP A 1 53 ? 3.310 0.317 6.961 1.00 0.00 53 TRP A O 20
ATOM 28547 N N . VAL A 1 54 ? 1.546 -0.883 6.263 1.00 0.00 54 VAL A N 20
ATOM 28548 C CA . VAL A 1 54 ? 1.571 -0.370 4.904 1.00 0.00 54 VAL A CA 20
ATOM 28549 C C . VAL A 1 54 ? 1.343 1.134 4.888 1.00 0.00 54 VAL A C 20
ATOM 28550 O O . VAL A 1 54 ? 2.122 1.871 4.293 1.00 0.00 54 VAL A O 20
ATOM 28563 N N . ILE A 1 55 ? 0.287 1.585 5.557 1.00 0.00 55 ILE A N 20
ATOM 28564 C CA . ILE A 1 55 ? 0.007 3.008 5.664 1.00 0.00 55 ILE A CA 20
ATOM 28565 C C . ILE A 1 55 ? 1.172 3.726 6.340 1.00 0.00 55 ILE A C 20
ATOM 28566 O O . ILE A 1 55 ? 1.528 4.835 5.957 1.00 0.00 55 ILE A O 20
ATOM 28582 N N . LYS A 1 56 ? 1.784 3.069 7.322 1.00 0.00 56 LYS A N 20
ATOM 28583 C CA . LYS A 1 56 ? 2.928 3.636 8.026 1.00 0.00 56 LYS A CA 20
ATOM 28584 C C . LYS A 1 56 ? 4.142 3.752 7.097 1.00 0.00 56 LYS A C 20
ATOM 28585 O O . LYS A 1 56 ? 4.778 4.804 7.021 1.00 0.00 56 LYS A O 20
ATOM 28604 N N . CYS A 1 57 ? 4.449 2.673 6.384 1.00 0.00 57 CYS A N 20
ATOM 28605 C CA . CYS A 1 57 ? 5.600 2.645 5.486 1.00 0.00 57 CYS A CA 20
ATOM 28606 C C . CYS A 1 57 ? 5.375 3.522 4.257 1.00 0.00 57 CYS A C 20
ATOM 28607 O O . CYS A 1 57 ? 6.288 4.224 3.821 1.00 0.00 57 CYS A O 20
ATOM 28615 N N . ALA A 1 58 ? 4.165 3.481 3.702 1.00 0.00 58 ALA A N 20
ATOM 28616 C CA . ALA A 1 58 ? 3.820 4.324 2.562 1.00 0.00 58 ALA A CA 20
ATOM 28617 C C . ALA A 1 58 ? 3.910 5.793 2.965 1.00 0.00 58 ALA A C 20
ATOM 28618 O O . ALA A 1 58 ? 4.360 6.644 2.198 1.00 0.00 58 ALA A O 20
ATOM 28625 N N . HIS A 1 59 ? 3.482 6.060 4.197 1.00 0.00 59 HIS A N 20
ATOM 28626 C CA . HIS A 1 59 ? 3.570 7.383 4.808 1.00 0.00 59 HIS A CA 20
ATOM 28627 C C . HIS A 1 59 ? 5.018 7.863 4.804 1.00 0.00 59 HIS A C 20
ATOM 28628 O O . HIS A 1 59 ? 5.331 8.942 4.303 1.00 0.00 59 HIS A O 20
ATOM 28643 N N . GLU A 1 60 ? 5.892 7.032 5.357 1.00 0.00 60 GLU A N 20
ATOM 28644 C CA . GLU A 1 60 ? 7.312 7.340 5.448 1.00 0.00 60 GLU A CA 20
ATOM 28645 C C . GLU A 1 60 ? 7.943 7.465 4.063 1.00 0.00 60 GLU A C 20
ATOM 28646 O O . GLU A 1 60 ? 8.776 8.342 3.835 1.00 0.00 60 GLU A O 20
ATOM 28658 N N . ALA A 1 61 ? 7.525 6.597 3.144 1.00 0.00 61 ALA A N 20
ATOM 28659 C CA . ALA A 1 61 ? 8.041 6.607 1.779 1.00 0.00 61 ALA A CA 20
ATOM 28660 C C . ALA A 1 61 ? 7.730 7.925 1.087 1.00 0.00 61 ALA A C 20
ATOM 28661 O O . ALA A 1 61 ? 8.583 8.501 0.411 1.00 0.00 61 ALA A O 20
ATOM 28668 N N . LEU A 1 62 ? 6.506 8.404 1.268 1.00 0.00 62 LEU A N 20
ATOM 28669 C CA . LEU A 1 62 ? 6.081 9.648 0.647 1.00 0.00 62 LEU A CA 20
ATOM 28670 C C . LEU A 1 62 ? 6.815 10.835 1.252 1.00 0.00 62 LEU A C 20
ATOM 28671 O O . LEU A 1 62 ? 7.308 11.687 0.529 1.00 0.00 62 LEU A O 20
ATOM 28687 N N . GLU A 1 63 ? 6.891 10.889 2.576 1.00 0.00 63 GLU A N 20
ATOM 28688 C CA . GLU A 1 63 ? 7.544 12.010 3.253 1.00 0.00 63 GLU A CA 20
ATOM 28689 C C . GLU A 1 63 ? 9.040 12.043 2.939 1.00 0.00 63 GLU A C 20
ATOM 28690 O O . GLU A 1 63 ? 9.666 13.102 2.965 1.00 0.00 63 GLU A O 20
ATOM 28702 N N . LYS A 1 64 ? 9.603 10.874 2.650 1.00 0.00 64 LYS A N 20
ATOM 28703 C CA . LYS A 1 64 ? 11.019 10.752 2.320 1.00 0.00 64 LYS A CA 20
ATOM 28704 C C . LYS A 1 64 ? 11.310 11.480 1.006 1.00 0.00 64 LYS A C 20
ATOM 28705 O O . LYS A 1 64 ? 12.372 12.078 0.829 1.00 0.00 64 LYS A O 20
ATOM 28724 N N . ASN A 1 65 ? 10.345 11.443 0.103 1.00 0.00 65 ASN A N 20
ATOM 28725 C CA . ASN A 1 65 ? 10.464 12.089 -1.195 1.00 0.00 65 ASN A CA 20
ATOM 28726 C C . ASN A 1 65 ? 9.083 12.530 -1.679 1.00 0.00 65 ASN A C 20
ATOM 28727 O O . ASN A 1 65 ? 8.498 11.928 -2.582 1.00 0.00 65 ASN A O 20
ATOM 28738 N N . PRO A 1 66 ? 8.556 13.617 -1.092 1.00 0.00 66 PRO A N 20
ATOM 28739 C CA . PRO A 1 66 ? 7.158 14.035 -1.273 1.00 0.00 66 PRO A CA 20
ATOM 28740 C C . PRO A 1 66 ? 6.906 14.738 -2.604 1.00 0.00 66 PRO A C 20
ATOM 28741 O O . PRO A 1 66 ? 6.255 15.784 -2.660 1.00 0.00 66 PRO A O 20
ATOM 28752 N N . LYS A 1 67 ? 7.420 14.147 -3.673 1.00 0.00 67 LYS A N 20
ATOM 28753 C CA . LYS A 1 67 ? 7.248 14.668 -5.023 1.00 0.00 67 LYS A CA 20
ATOM 28754 C C . LYS A 1 67 ? 7.093 13.505 -5.996 1.00 0.00 67 LYS A C 20
ATOM 28755 O O . LYS A 1 67 ? 7.572 13.550 -7.128 1.00 0.00 67 LYS A O 20
ATOM 28774 N N . ILE A 1 68 ? 6.446 12.454 -5.521 1.00 0.00 68 ILE A N 20
ATOM 28775 C CA . ILE A 1 68 ? 6.214 11.259 -6.319 1.00 0.00 68 ILE A CA 20
ATOM 28776 C C . ILE A 1 68 ? 4.739 11.122 -6.656 1.00 0.00 68 ILE A C 20
ATOM 28777 O O . ILE A 1 68 ? 3.964 12.062 -6.476 1.00 0.00 68 ILE A O 20
ATOM 28793 N N . ARG A 1 69 ? 4.357 9.952 -7.145 1.00 0.00 69 ARG A N 20
ATOM 28794 C CA . ARG A 1 69 ? 2.982 9.728 -7.567 1.00 0.00 69 ARG A CA 20
ATOM 28795 C C . ARG A 1 69 ? 2.530 8.304 -7.263 1.00 0.00 69 ARG A C 20
ATOM 28796 O O . ARG A 1 69 ? 1.338 8.025 -7.249 1.00 0.00 69 ARG A O 20
ATOM 28817 N N . GLU A 1 70 ? 3.481 7.398 -7.070 1.00 0.00 70 GLU A N 20
ATOM 28818 C CA . GLU A 1 70 ? 3.159 6.007 -6.806 1.00 0.00 70 GLU A CA 20
ATOM 28819 C C . GLU A 1 70 ? 4.395 5.252 -6.291 1.00 0.00 70 GLU A C 20
ATOM 28820 O O . GLU A 1 70 ? 5.523 5.601 -6.635 1.00 0.00 70 GLU A O 20
ATOM 28832 N N . VAL A 1 71 ? 4.176 4.235 -5.460 1.00 0.00 71 VAL A N 20
ATOM 28833 C CA . VAL A 1 71 ? 5.257 3.402 -4.933 1.00 0.00 71 VAL A CA 20
ATOM 28834 C C . VAL A 1 71 ? 4.847 1.933 -4.919 1.00 0.00 71 VAL A C 20
ATOM 28835 O O . VAL A 1 71 ? 3.660 1.608 -4.934 1.00 0.00 71 VAL A O 20
ATOM 28848 N N . TYR A 1 72 ? 5.831 1.052 -4.908 1.00 0.00 72 TYR A N 20
ATOM 28849 C CA . TYR A 1 72 ? 5.579 -0.381 -4.880 1.00 0.00 72 TYR A CA 20
ATOM 28850 C C . TYR A 1 72 ? 6.128 -0.967 -3.587 1.00 0.00 72 TYR A C 20
ATOM 28851 O O . TYR A 1 72 ? 7.341 -0.969 -3.370 1.00 0.00 72 TYR A O 20
ATOM 28869 N N . LEU A 1 73 ? 5.247 -1.446 -2.719 1.00 0.00 73 LEU A N 20
ATOM 28870 C CA . LEU A 1 73 ? 5.684 -1.993 -1.444 1.00 0.00 73 LEU A CA 20
ATOM 28871 C C . LEU A 1 73 ? 5.507 -3.510 -1.422 1.00 0.00 73 LEU A C 20
ATOM 28872 O O . LEU A 1 73 ? 4.502 -4.040 -1.893 1.00 0.00 73 LEU A O 20
ATOM 28888 N N . LYS A 1 74 ? 6.511 -4.201 -0.914 1.00 0.00 74 LYS A N 20
ATOM 28889 C CA . LYS A 1 74 ? 6.479 -5.653 -0.807 1.00 0.00 74 LYS A CA 20
ATOM 28890 C C . LYS A 1 74 ? 6.362 -6.023 0.669 1.00 0.00 74 LYS A C 20
ATOM 28891 O O . LYS A 1 74 ? 7.129 -5.526 1.495 1.00 0.00 74 LYS A O 20
ATOM 28910 N N . PRO A 1 75 ? 5.399 -6.888 1.035 1.00 0.00 75 PRO A N 20
ATOM 28911 C CA . PRO A 1 75 ? 5.060 -7.113 2.437 1.00 0.00 75 PRO A CA 20
ATOM 28912 C C . PRO A 1 75 ? 6.043 -8.007 3.178 1.00 0.00 75 PRO A C 20
ATOM 28913 O O . PRO A 1 75 ? 6.820 -8.754 2.576 1.00 0.00 75 PRO A O 20
ATOM 28924 N N . ARG A 1 76 ? 5.958 -7.929 4.505 1.00 0.00 76 ARG A N 20
ATOM 28925 C CA . ARG A 1 76 ? 6.902 -8.572 5.417 1.00 0.00 76 ARG A CA 20
ATOM 28926 C C . ARG A 1 76 ? 6.828 -10.089 5.318 1.00 0.00 76 ARG A C 20
ATOM 28927 O O . ARG A 1 76 ? 7.694 -10.796 5.838 1.00 0.00 76 ARG A O 20
ATOM 28948 N N . ALA A 1 77 ? 5.778 -10.581 4.676 1.00 0.00 77 ALA A N 20
ATOM 28949 C CA . ALA A 1 77 ? 5.633 -12.000 4.421 1.00 0.00 77 ALA A CA 20
ATOM 28950 C C . ALA A 1 77 ? 6.650 -12.450 3.376 1.00 0.00 77 ALA A C 20
ATOM 28951 O O . ALA A 1 77 ? 6.377 -12.442 2.173 1.00 0.00 77 ALA A O 20
ATOM 28958 N N . VAL A 1 78 ? 7.831 -12.817 3.851 1.00 0.00 78 VAL A N 20
ATOM 28959 C CA . VAL A 1 78 ? 8.927 -13.227 2.981 1.00 0.00 78 VAL A CA 20
ATOM 28960 C C . VAL A 1 78 ? 8.574 -14.482 2.185 1.00 0.00 78 VAL A C 20
ATOM 28961 O O . VAL A 1 78 ? 8.986 -14.632 1.033 1.00 0.00 78 VAL A O 20
ATOM 28974 N N . LYS A 1 79 ? 7.779 -15.358 2.792 1.00 0.00 79 LYS A N 20
ATOM 28975 C CA . LYS A 1 79 ? 7.401 -16.619 2.168 1.00 0.00 79 LYS A CA 20
ATOM 28976 C C . LYS A 1 79 ? 6.460 -16.385 0.993 1.00 0.00 79 LYS A C 20
ATOM 28977 O O . LYS A 1 79 ? 6.421 -17.177 0.051 1.00 0.00 79 LYS A O 20
ATOM 28996 N N . ASN A 1 80 ? 5.706 -15.293 1.042 1.00 0.00 80 ASN A N 20
ATOM 28997 C CA . ASN A 1 80 ? 4.785 -14.964 -0.042 1.00 0.00 80 ASN A CA 20
ATOM 28998 C C . ASN A 1 80 ? 5.551 -14.650 -1.320 1.00 0.00 80 ASN A C 20
ATOM 28999 O O . ASN A 1 80 ? 5.142 -15.041 -2.412 1.00 0.00 80 ASN A O 20
ATOM 29010 N N . SER A 1 81 ? 6.678 -13.954 -1.150 1.00 0.00 81 SER A N 20
ATOM 29011 C CA . SER A 1 81 ? 7.605 -13.634 -2.235 1.00 0.00 81 SER A CA 20
ATOM 29012 C C . SER A 1 81 ? 6.973 -12.776 -3.343 1.00 0.00 81 SER A C 20
ATOM 29013 O O . SER A 1 81 ? 7.181 -11.563 -3.385 1.00 0.00 81 SER A O 20
ATOM 29021 N N . SER A 1 82 ? 6.180 -13.402 -4.205 1.00 0.00 82 SER A N 20
ATOM 29022 C CA . SER A 1 82 ? 5.738 -12.785 -5.450 1.00 0.00 82 SER A CA 20
ATOM 29023 C C . SER A 1 82 ? 4.514 -11.881 -5.265 1.00 0.00 82 SER A C 20
ATOM 29024 O O . SER A 1 82 ? 3.679 -11.777 -6.162 1.00 0.00 82 SER A O 20
ATOM 29032 N N . VAL A 1 83 ? 4.411 -11.217 -4.123 1.00 0.00 83 VAL A N 20
ATOM 29033 C CA . VAL A 1 83 ? 3.328 -10.265 -3.906 1.00 0.00 83 VAL A CA 20
ATOM 29034 C C . VAL A 1 83 ? 3.888 -8.871 -3.837 1.00 0.00 83 VAL A C 20
ATOM 29035 O O . VAL A 1 83 ? 4.855 -8.620 -3.113 1.00 0.00 83 VAL A O 20
ATOM 29048 N N . GLN A 1 84 ? 3.303 -7.970 -4.584 1.00 0.00 84 GLN A N 20
ATOM 29049 C CA . GLN A 1 84 ? 3.656 -6.582 -4.458 1.00 0.00 84 GLN A CA 20
ATOM 29050 C C . GLN A 1 84 ? 2.398 -5.744 -4.302 1.00 0.00 84 GLN A C 20
ATOM 29051 O O . GLN A 1 84 ? 1.388 -5.994 -4.964 1.00 0.00 84 GLN A O 20
ATOM 29065 N N . PHE A 1 85 ? 2.459 -4.757 -3.430 1.00 0.00 85 PHE A N 20
ATOM 29066 C CA . PHE A 1 85 ? 1.370 -3.819 -3.278 1.00 0.00 85 PHE A CA 20
ATOM 29067 C C . PHE A 1 85 ? 1.672 -2.571 -4.076 1.00 0.00 85 PHE A C 20
ATOM 29068 O O . PHE A 1 85 ? 2.679 -1.894 -3.858 1.00 0.00 85 PHE A O 20
ATOM 29085 N N . HIS A 1 86 ? 0.796 -2.284 -5.005 1.00 0.00 86 HIS A N 20
ATOM 29086 C CA . HIS A 1 86 ? 0.957 -1.157 -5.884 1.00 0.00 86 HIS A CA 20
ATOM 29087 C C . HIS A 1 86 ? 0.256 0.041 -5.267 1.00 0.00 86 HIS A C 20
ATOM 29088 O O . HIS A 1 86 ? -0.960 0.165 -5.355 1.00 0.00 86 HIS A O 20
ATOM 29103 N N . VAL A 1 87 ? 1.011 0.923 -4.645 1.00 0.00 87 VAL A N 20
ATOM 29104 C CA . VAL A 1 87 ? 0.416 2.065 -3.983 1.00 0.00 87 VAL A CA 20
ATOM 29105 C C . VAL A 1 87 ? 0.498 3.284 -4.874 1.00 0.00 87 VAL A C 20
ATOM 29106 O O . VAL A 1 87 ? 1.578 3.800 -5.148 1.00 0.00 87 VAL A O 20
ATOM 29119 N N . ILE A 1 88 ? -0.649 3.733 -5.332 1.00 0.00 88 ILE A N 20
ATOM 29120 C CA . ILE A 1 88 ? -0.724 4.915 -6.158 1.00 0.00 88 ILE A CA 20
ATOM 29121 C C . ILE A 1 88 ? -1.127 6.098 -5.302 1.00 0.00 88 ILE A C 20
ATOM 29122 O O . ILE A 1 88 ? -1.964 5.970 -4.412 1.00 0.00 88 ILE A O 20
ATOM 29138 N N . PHE A 1 89 ? -0.535 7.240 -5.570 1.00 0.00 89 PHE A N 20
ATOM 29139 C CA . PHE A 1 89 ? -0.821 8.433 -4.817 1.00 0.00 89 PHE A CA 20
ATOM 29140 C C . PHE A 1 89 ? -1.768 9.324 -5.606 1.00 0.00 89 PHE A C 20
ATOM 29141 O O . PHE A 1 89 ? -1.381 9.940 -6.599 1.00 0.00 89 PHE A O 20
ATOM 29158 N N . ASP A 1 90 ? -3.015 9.365 -5.167 1.00 0.00 90 ASP A N 20
ATOM 29159 C CA . ASP A 1 90 ? -4.062 10.087 -5.876 1.00 0.00 90 ASP A CA 20
ATOM 29160 C C . ASP A 1 90 ? -4.068 11.561 -5.519 1.00 0.00 90 ASP A C 20
ATOM 29161 O O . ASP A 1 90 ? -3.936 11.935 -4.352 1.00 0.00 90 ASP A O 20
ATOM 29170 N N . GLU A 1 91 ? -4.217 12.400 -6.528 1.00 0.00 91 GLU A N 20
ATOM 29171 C CA . GLU A 1 91 ? -4.321 13.829 -6.316 1.00 0.00 91 GLU A CA 20
ATOM 29172 C C . GLU A 1 91 ? -5.739 14.301 -6.600 1.00 0.00 91 GLU A C 20
ATOM 29173 O O . GLU A 1 91 ? -6.299 14.027 -7.664 1.00 0.00 91 GLU A O 20
ATOM 29185 N N . GLU A 1 92 ? -6.330 14.974 -5.625 1.00 0.00 92 GLU A N 20
ATOM 29186 C CA . GLU A 1 92 ? -7.689 15.469 -5.756 1.00 0.00 92 GLU A CA 20
ATOM 29187 C C . GLU A 1 92 ? -7.705 16.984 -5.597 1.00 0.00 92 GLU A C 20
ATOM 29188 O O . GLU A 1 92 ? -8.021 17.464 -4.491 1.00 0.00 92 GLU A O 20
#

Radius of gyration: 13.92 Å; Cα contacts (8 Å, |Δi|>4): 120; chains: 1; bounding box: 24×37×36 Å

Solvent-accessible surface area: 6292 Å² total; per-residue (Å²): 118,128,90,193,56,184,157,100,49,59,92,34,91,0,65,0,2,46,102,101,0,36,44,159,29,51,68,156,18,135,69,1,85,73,21,0,30,145,14,15,135,127,6,109,22,111,5,110,73,0,54,29,22,0,12,109,50,0,34,110,35,4,83,169,67,86,187,57,174,60,31,180,31,92,0,178,35,83,188,44,61,53,1,73,0,38,0,30,9,52,138,118

Secondary structure (DSSP, 8-state):
----S----EEEEEEEEHHHHTSSSGGG-HHHHHHHHHTSSS-SS-SHHHHHHHHHHHHHHHHHS-S-SEEEE--S-GGG-SEEEEEEEE--

Sequence (92 aa):
GSAMGHMPAVDVEIHFPLKRIAAEGYAEDELLLNQMGKVNDTPEEEGMPLRAWVIKCAHEALEKNPKIREVYLKPRAVKNSSVQFHVIFDEEGSAMGHMPAVDVEIHFPLKRIAAEGYAEDELLLNQMGKVNDTPEEEGMPLRAWVIKCAHEALEKNPKIREVYLKPRAVKNSSVQFHVIFDEEGSAMGHMPAVDVEIHFPLKRIAAEGYAEDELLLNQMGKVNDTPEEEGMPLRAWVIKCAHEALEKNPKIREVYLKPRAVKNSSVQFHVIFDEEGSAMGHMPAVDVEIHFPLKRIAAEGYAEDELLLNQMGKVNDTPEEEGMPLRAWVIKCAHEALEKNPKIREVYLKPRAVKNSSVQFHVIFDEEGSAMGHMPAVDVEIHFPLKRIAAEGYAEDELLLNQMGKVNDTPEEEGMPLRAWVIKCAHEALEKNPKIREVYLKPRAVKNSSVQFHVIFDEEGSAMGHMPAVDVEIHFPLKRIAAEGYAEDELLLNQMGKVNDTPEEEGMPLRAWVIKCAHEALEKNPKIREVYLKPRAVKNSSVQFHVIFDEEGSAMGHMPAVDVEIHFPLKRIAAEGYAEDELLLNQMGKVNDTPEEEGMPLRAWVIKCAHEALEKNPKIREVYLKPRAVKNSSVQFHVIFDEEGSAMGHMPAVDVEIHFPLKRIAAEGYAEDELLLNQMGKVNDTPEEEGMPLRAWVIKCAHEALEKNPKIREVYLKPRAVKNSSVQFHVIFDEEGSAMGHMPAVDVEIHFPLKRIAAEGYAEDELLLNQMGKVNDTPEEEGMPLRAWVIKCAHEALEKNPKIREVYLKPRAVKNSSVQFHVIFDEEGSAMGHMPAVDVEIHFPLKRIAAEGYAEDELLLNQMGKVNDTPEEEGMPLRAWVIKCAHEALEKNPKIREVYLKPRAVKNSSVQFHVIFDEEGSAMGHMPAVDVEIHFPLKRIAAEGYAEDELLLNQMGKVNDTPEEEGMPLRAWVIKCAHEALEKNPKIREVYLKPRAVKNSSVQFHVIFDEEGSAMGHMPAVDVEIHFPLKRIAAEGYAEDELLLNQMGKVNDTPEEEGMPLRAWVIKCAHEALEKNPKIREVYLKPRAVKNSSVQFHVIFDEEGSAMGHMPAVDVEIHFPLKRIAAEGYAEDELLLNQMGKVNDTPEEEGMPLRAWVIKCAHEALEKNPKIREVYLKPRAVKNSSVQFHVIFDEEGSAMGHMPAVDVEIHFPLKRIAAEGYAEDELLLNQMGKVNDTPEEEGMPLRAWVIKCAHEALEKNPKIREVYLKPRAVKNSSVQFHVIFDEEGSAMGHMPAVDVEIHFPLKRIAAEGYAEDELLLNQMGKVNDTPEEEGMPLRAWVIKCAHEALEKNPKIREVYLKPRAVKNSSVQFHVIFDEEGSAMGHMPAVDVEIHFPLKRIAAEGYAEDELLLNQMGKVNDTPEEEGMPLRAWVIKCAHEALEKNPKIREVYLKPRAVKNSSVQFHVIFDEEGSAMGHMPAVDVEIHFPLKRIAAEGYAEDELLLNQMGKVNDTPEEEGMPLRAWVIKCAHEALEKNPKIREVYLKPRAVKNSSVQFHVIFDEEGSAMGHMPAVDVEIHFPLKRIAAEGYAEDELLLNQMGKVNDTPEEEGMPLRAWVIKCAHEALEKNPKIREVYLKPRAVKNSSVQFHVIFDEEGSAMGHMPAVDVEIHFPLKRIAAEGYAEDELLLNQMGKVNDTPEEEGMPLRAWVIKCAHEALEKNPKIREVYLKPRAVKNSSVQFHVIFDEEGSAMGHMPAVDVEIHFPLKRIAAEGYAEDELLLNQMGKVNDTPEEEGMPLRAWVIKCAHEALEKNPKIREVYLKPRAVKNSSVQFHVIFDEE